Protein 2VHW (pdb70)

Foldseek 3Di:
DEEFWEADDDVLQLATQAFLVLLLVCVVVPYAYEYEQCRNVSLVQHVVSNVVSPYDYDHDPLCRLVPHQEYEGAEQDDDVCLVSQAANHEYEYAHPLLVDVPSQVSNLVRQHWYFHQQQLADPVGDRLLCLLVLLLQLLVLLVVQQVCCCVVNLAVRFHLAADPPGAHFQEEEEDLPRSRVNNQVNSVVSRHQYEYEDCDVVSVVVVCVVVVCSHHYDYDDLVVCLVSQQRGLEYEYSDDDPLAQAAQSAELVSVLSHDQRREYEFQSCLSHGNHPPGHADDPVGQWDDRNRYIYGHHPNSLSVNRNSSNCSNNVSCSVLVSLCSVPNDLVSCVVRVSRLSRTAGGRSAGADPSSCVSVVHDHDHSVVVSD/DEEFWEADDPPLQQATQAFLVLLLVCVVVPYAYEYEQPRNVSLVQHPVSNVVSPHHYDHDPLCRLVPHQEYEGAEQDDPVCLVSAAANHEYEYAHPLLVDPPSLVSNLVRQYWYFHLQQLADPVGDRLLVLLQLLLQLLLLQVVQQVCCCVVVVAPRAHQQADPPGAHFQEEEEDLPRSRVNNLVNSVVSNHQAEYEDCPVVSVVVSCVVVVCSHHYDYDDLVVVLVSQQRGLEYEYRDDDPLAQAAQSAELVSVQNHDQRREYEFQSCLSHGNHPPDHADDPVGQWDDRNRYIYGYHNRSLSVNNNSSNCSNNVSCSVVVSLCSVPNDPVSCVVRVSRLSRTAGGRSAGADPSSCVSVVHDHDHSVVVD/DEEFWEADDPPLQLATQAFLVLLLVCVVVVYAYEYEAPRNVSLVQHPVRNVVSHHDYDHDPLVRLVPHQEYTGAEQDDPVCLVSQAANHEYEYAHPLLVDPPSLVSNLVRQYWYFHLQQLADPVRDRLLCLLVLLLQLLVLLVVQQVCCCVVNLAPRAHLQADPPGAHFQEEEEDLPSSSVNNQVNSVVSNHQAEYEDQPVVSVVVVCVVVVCSHHYDYDDLVVVLVSQQRGLEYEYDDDDPPAQAAASAELVSVLSHDQRREYEFQSCLSHGNHPPDHADDPVGQWDDRNSYIYGHHPRSLSVNRNSSNCSNNVSCSVLVSLCSVPNQLVSCVVRVSSLSRTADHRNAGADPSSCVSVVHDHDHSVNVND/DEEFWEADDPPLQLATQDFLVLLLVCVVVPYAYEYEQPRNVSQPQHPVSNVVSPYDYDHDPLVRLVPHQEYEGAEQDDDVCLVSQAANHEYEYAHPLLPDPPSLVSNLVRQHWYFHQQQLADPVGDRLQCLLVLLLQLQVLLVVQQVLCCVVNVAVRAHQAADPPGAHFQEEEEDLPRSSVNNQVNSVVSRHQYEYEDCDVVSVVVVCVVVVCSHHYDYPDLVVLLVSQQRGLEYEYSDDDPLAQAAQNAELVSVLNHDQRREYEFQSVLSVTNHPPDDADDPVGQWDDRNRYIYGYHPNSLSVNNNSSNCSNNVSCSVVVSLCSVPNQPVSCVVRVSRLSRTADHRSAGADPSSCVSVVHDHDHSVVVD/DEEFWEADDPFLQLFTQDFLVLLLVCVVVPYAYEYEQPRNVSLPQHPVSNVVSHYDYDHDPLVRLVPHQEYTGEAQDDDVCLVSAAANHEYEYAHLLLQPPPSLCSNLVRQYWYFHQQQLADPVGDRLLCLLVLLLQLLLLQVVQQVLCCVVNVAVHFHLQHDPPGAHFQEEEEDLPRSSVNNLVNSVVSNHQAEYEDCPVVSVVVSCVVVVCSHHYDYDDLVVVLVSQQRGLEYEYRDDDGSAAAAQNAELVSVLSHDQRREYEFQSVSNPTNHPPDDEDDPVGQWDDRNRYIYGRHPNSSSVVRNSRNCSNCVRCSVLVSLCSNPNQLVSCLVRVSSLSRGAGGRSAGQDPNSCVSNVHDHDHSCVSNPDD/DEEFWEADDPFLQLFTQDFLVLLLVCVVVVYAYEYEQPRNVSLPQHPVNNVVSPHDYDHDPLVRLVPGQEYGYEAQDDDVCLVSQAANHEYEYAHLLLQDPPSQCSNLVRQYWYFHQQQLADPVGDRLQVQLVLLLQLLLQQVVQQVLLCVVNLAVNFHLQADPPGAHFQEEEEDLPRSSVNNLVNSVVSRHQYEYEDCDVVSVVVSCVVVVCSHHYDYDDLVVLLVSQQRGLEYEYDDDDGSAQAAQNAELVSVLSHDQRREYEFQSVSSPTNHPPDDEDHPVGQWDDRNRYIYGHHPNSSSVPNNSRNCSNCVRCSVLVSLCSNPNQLVSCLVRVSRLSRTAGGRSAGAHPNSCVSVVHDHDHSVVVNDDD

Structure (mmCIF, N/CA/C/O backbone):
data_2VHW
#
_entry.id   2VHW
#
_cell.length_a   177.028
_cell.length_b   172.015
_cell.length_c   98.556
_cell.angle_alpha   90.00
_cell.angle_beta   90.00
_cell.angle_gamma   90.00
#
_symmetry.space_group_name_H-M   'P 21 21 2'
#
loop_
_entity.id
_entity.type
_entity.pdbx_description
1 polymer 'ALANINE DEHYDROGENASE'
2 non-polymer 'MAGNESIUM ION'
3 non-polymer '1,4-DIHYDRONICOTINAMIDE ADENINE DINUCLEOTIDE'
4 water water
#
loop_
_atom_site.group_PDB
_atom_site.id
_atom_site.type_symbol
_atom_site.label_atom_id
_atom_site.label_alt_id
_atom_site.label_comp_id
_atom_site.label_asym_id
_atom_site.label_entity_id
_atom_site.label_seq_id
_atom_site.pdbx_PDB_ins_code
_atom_site.Cartn_x
_atom_site.Cartn_y
_atom_site.Cartn_z
_atom_site.occupancy
_atom_site.B_iso_or_equiv
_atom_site.auth_seq_id
_atom_site.auth_comp_id
_atom_site.auth_asym_id
_atom_site.auth_atom_id
_atom_site.pdbx_PDB_model_num
ATOM 1 N N . MET A 1 1 ? -77.528 47.678 -13.698 1.00 49.87 1 MET A N 1
ATOM 2 C CA . MET A 1 1 ? -76.744 48.527 -14.648 1.00 49.77 1 MET A CA 1
ATOM 3 C C . MET A 1 1 ? -75.429 47.871 -15.071 1.00 49.57 1 MET A C 1
ATOM 4 O O . MET A 1 1 ? -75.054 46.824 -14.547 1.00 50.14 1 MET A O 1
ATOM 9 N N . ARG A 1 2 ? -74.745 48.487 -16.031 1.00 48.99 2 ARG A N 1
ATOM 10 C CA . ARG A 1 2 ? -73.441 48.007 -16.491 1.00 48.91 2 ARG A CA 1
ATOM 11 C C . ARG A 1 2 ? -72.288 48.684 -15.709 1.00 47.53 2 ARG A C 1
ATOM 12 O O . ARG A 1 2 ? -72.128 49.902 -15.749 1.00 47.20 2 ARG A O 1
ATOM 20 N N . VAL A 1 3 ? -71.515 47.875 -14.983 1.00 46.61 3 VAL A N 1
ATOM 21 C CA . VAL A 1 3 ? -70.394 48.363 -14.181 1.00 45.69 3 VAL A CA 1
ATOM 22 C C . VAL A 1 3 ? -69.102 48.010 -14.914 1.00 45.71 3 VAL A C 1
ATOM 23 O O . VAL A 1 3 ? -68.859 46.858 -15.265 1.00 46.47 3 VAL A O 1
ATOM 27 N N . GLY A 1 4 ? -68.293 49.019 -15.171 1.00 45.73 4 GLY A N 1
ATOM 28 C CA . GLY A 1 4 ? -67.109 48.859 -15.990 1.00 45.69 4 GLY A CA 1
ATOM 29 C C . GLY A 1 4 ? -65.861 49.131 -15.191 1.00 46.10 4 GLY A C 1
ATOM 30 O O . GLY A 1 4 ? -65.811 50.051 -14.362 1.00 46.23 4 GLY A O 1
ATOM 31 N N . ILE A 1 5 ? -64.855 48.300 -15.415 1.00 46.19 5 ILE A N 1
ATOM 32 C CA . ILE A 1 5 ? -63.564 48.465 -14.760 1.00 46.16 5 ILE A CA 1
ATOM 33 C C . ILE A 1 5 ? -62.514 48.309 -15.848 1.00 46.84 5 ILE A C 1
ATOM 34 O O . ILE A 1 5 ? -62.355 47.218 -16.389 1.00 47.38 5 ILE A O 1
ATOM 39 N N . PRO A 1 6 ? -61.825 49.406 -16.205 1.00 46.99 6 PRO A N 1
ATOM 40 C CA . PRO A 1 6 ? -60.776 49.304 -17.206 1.00 46.66 6 PRO A CA 1
ATOM 41 C C . PRO A 1 6 ? -59.429 49.029 -16.529 1.00 47.04 6 PRO A C 1
ATOM 42 O O . PRO A 1 6 ? -59.319 49.144 -15.292 1.00 46.23 6 PRO A O 1
ATOM 46 N N . THR A 1 7 ? -58.421 48.672 -17.323 1.00 46.84 7 THR A N 1
ATOM 47 C CA . THR A 1 7 ? -57.049 48.493 -16.817 1.00 47.01 7 THR A CA 1
ATOM 48 C C . THR A 1 7 ? -56.462 49.841 -16.405 1.00 47.37 7 THR A C 1
ATOM 49 O O . THR A 1 7 ? -56.699 50.843 -17.070 1.00 47.45 7 THR A O 1
ATOM 53 N N . GLU A 1 8 ? -55.720 49.877 -15.299 1.00 48.50 8 GLU A N 1
ATOM 54 C CA . GLU A 1 8 ? -55.040 51.103 -14.895 1.00 48.88 8 GLU A CA 1
ATOM 55 C C . GLU A 1 8 ? -53.933 51.381 -15.912 1.00 49.87 8 GLU A C 1
ATOM 56 O O . GLU A 1 8 ? -53.300 50.450 -16.403 1.00 50.48 8 GLU A O 1
ATOM 62 N N . THR A 1 9 ? -53.753 52.648 -16.279 1.00 50.64 9 THR A N 1
ATOM 63 C CA . THR A 1 9 ? -52.868 53.025 -17.382 1.00 51.48 9 THR A CA 1
ATOM 64 C C . THR A 1 9 ? -51.654 53.837 -16.932 1.00 52.22 9 THR A C 1
ATOM 65 O O . THR A 1 9 ? -50.741 54.085 -17.734 1.00 52.65 9 THR A O 1
ATOM 69 N N . LYS A 1 10 ? -51.660 54.277 -15.678 1.00 52.43 10 LYS A N 1
ATOM 70 C CA . LYS A 1 10 ? -50.572 55.086 -15.141 1.00 53.41 10 LYS A CA 1
ATOM 71 C C . LYS A 1 10 ? -49.325 54.245 -14.888 1.00 53.81 10 LYS A C 1
ATOM 72 O O . LYS A 1 10 ? -49.421 53.095 -14.448 1.00 53.29 10 LYS A O 1
ATOM 78 N N . ASN A 1 11 ? -48.159 54.828 -15.171 1.00 54.54 11 ASN A N 1
ATOM 79 C CA . ASN A 1 11 ? -46.880 54.142 -15.006 1.00 55.13 11 ASN A CA 1
ATOM 80 C C . ASN A 1 11 ? -46.795 53.473 -13.651 1.00 55.12 11 ASN A C 1
ATOM 81 O O . ASN A 1 11 ? -47.052 54.107 -12.637 1.00 55.55 11 ASN A O 1
ATOM 86 N N . ASN A 1 12 ? -46.449 52.188 -13.656 1.00 55.28 12 ASN A N 1
ATOM 87 C CA . ASN A 1 12 ? -46.329 51.364 -12.450 1.00 54.84 12 ASN A CA 1
ATOM 88 C C . ASN A 1 12 ? -47.595 51.185 -11.610 1.00 54.50 12 ASN A C 1
ATOM 89 O O . ASN A 1 12 ? -47.519 50.701 -10.465 1.00 54.38 12 ASN A O 1
ATOM 94 N N . GLU A 1 13 ? -48.751 51.580 -12.150 1.00 53.29 13 GLU A N 1
ATOM 95 C CA . GLU A 1 13 ? -50.001 51.375 -11.415 1.00 52.28 13 GLU A CA 1
ATOM 96 C C . GLU A 1 13 ? -50.522 49.976 -11.696 1.00 52.35 13 GLU A C 1
ATOM 97 O O . GLU A 1 13 ? -51.027 49.688 -12.779 1.00 52.43 13 GLU A O 1
ATOM 103 N N . PHE A 1 14 ? -50.399 49.122 -10.695 1.00 52.11 14 PHE A N 1
ATOM 104 C CA . PHE A 1 14 ? -50.648 47.702 -10.850 1.00 52.10 14 PHE A CA 1
ATOM 105 C C . PHE A 1 14 ? -51.979 47.244 -10.271 1.00 51.04 14 PHE A C 1
ATOM 106 O O . PHE A 1 14 ? -52.378 46.092 -10.462 1.00 50.88 14 PHE A O 1
ATOM 114 N N . ARG A 1 15 ? -52.656 48.137 -9.552 1.00 50.15 15 ARG A N 1
ATOM 115 C CA . ARG A 1 15 ? -53.921 47.802 -8.916 1.00 48.93 15 ARG A CA 1
ATOM 116 C C . ARG A 1 15 ? -55.082 47.748 -9.902 1.00 48.14 15 ARG A C 1
ATOM 117 O O . ARG A 1 15 ? -54.963 48.149 -11.060 1.00 48.60 15 ARG A O 1
ATOM 125 N N . VAL A 1 16 ? -56.197 47.212 -9.431 1.00 47.22 16 VAL A N 1
ATOM 126 C CA . VAL A 1 16 ? -57.430 47.168 -10.199 1.00 45.57 16 VAL A CA 1
ATOM 127 C C . VAL A 1 16 ? -58.599 47.475 -9.259 1.00 45.48 16 VAL A C 1
ATOM 128 O O . VAL A 1 16 ? -58.531 47.173 -8.064 1.00 45.24 16 VAL A O 1
ATOM 132 N N . ALA A 1 17 ? -59.659 48.088 -9.789 1.00 45.11 17 ALA A N 1
ATOM 133 C CA . ALA A 1 17 ? -60.753 48.617 -8.955 1.00 44.52 17 ALA A CA 1
ATOM 134 C C . ALA A 1 17 ? -61.899 47.652 -8.620 1.00 44.61 17 ALA A C 1
ATOM 135 O O . ALA A 1 17 ? -62.937 48.086 -8.112 1.00 44.74 17 ALA A O 1
ATOM 137 N N . ILE A 1 18 ? -61.726 46.360 -8.904 1.00 44.14 18 ILE A N 1
ATOM 138 C CA . ILE A 1 18 ? -62.647 45.328 -8.413 1.00 44.13 18 ILE A CA 1
ATOM 139 C C . ILE A 1 18 ? -61.904 43.987 -8.275 1.00 44.63 18 ILE A C 1
ATOM 140 O O . ILE A 1 18 ? -60.916 43.748 -8.983 1.00 44.55 18 ILE A O 1
ATOM 145 N N . THR A 1 19 ? -62.363 43.129 -7.356 1.00 45.14 19 THR A N 1
ATOM 146 C CA . THR A 1 19 ? -61.892 41.741 -7.251 1.00 45.03 19 THR A CA 1
ATOM 147 C C . THR A 1 19 ? -63.011 40.772 -7.726 1.00 45.86 19 THR A C 1
ATOM 148 O O . THR A 1 19 ? -64.163 41.192 -7.894 1.00 45.45 19 THR A O 1
ATOM 152 N N . PRO A 1 20 ? -62.686 39.473 -7.964 1.00 46.06 20 PRO A N 1
ATOM 153 C CA . PRO A 1 20 ? -63.747 38.520 -8.311 1.00 46.28 20 PRO A CA 1
ATOM 154 C C . PRO A 1 20 ? -64.888 38.521 -7.298 1.00 46.47 20 PRO A C 1
ATOM 155 O O . PRO A 1 20 ? -66.047 38.387 -7.674 1.00 46.76 20 PRO A O 1
ATOM 159 N N . ALA A 1 21 ? -64.546 38.645 -6.021 1.00 46.76 21 ALA A N 1
ATOM 160 C CA . ALA A 1 21 ? -65.525 38.782 -4.949 1.00 47.17 21 ALA A CA 1
ATOM 161 C C . ALA A 1 21 ? -66.574 39.866 -5.261 1.00 47.66 21 ALA A C 1
ATOM 162 O O . ALA A 1 21 ? -67.777 39.614 -5.176 1.00 47.23 21 ALA A O 1
ATOM 164 N N . GLY A 1 22 ? -66.106 41.060 -5.641 1.00 47.86 22 GLY A N 1
ATOM 165 C CA . GLY A 1 22 ? -66.988 42.178 -5.984 1.00 47.32 22 GLY A CA 1
ATOM 166 C C . GLY A 1 22 ? -67.786 41.913 -7.246 1.00 46.96 22 GLY A C 1
ATOM 167 O O . GLY A 1 22 ? -68.961 42.270 -7.332 1.00 46.71 22 GLY A O 1
ATOM 168 N N . VAL A 1 23 ? -67.131 41.285 -8.222 1.00 46.85 23 VAL A N 1
ATOM 169 C CA . VAL A 1 23 ? -67.767 40.892 -9.477 1.00 46.43 23 VAL A CA 1
ATOM 170 C C . VAL A 1 23 ? -68.900 39.922 -9.181 1.00 46.54 23 VAL A C 1
ATOM 171 O O . VAL A 1 23 ? -69.986 40.058 -9.738 1.00 46.05 23 VAL A O 1
ATOM 175 N N . ALA A 1 24 ? -68.653 38.978 -8.275 1.00 46.14 24 ALA A N 1
ATOM 176 C CA . ALA A 1 24 ? -69.651 37.977 -7.934 1.00 46.54 24 ALA A CA 1
ATOM 177 C C . ALA A 1 24 ? -70.873 38.608 -7.270 1.00 47.08 24 ALA A C 1
ATOM 178 O O . ALA A 1 24 ? -72.003 38.196 -7.545 1.00 45.85 24 ALA A O 1
ATOM 180 N N . GLU A 1 25 ? -70.644 39.593 -6.393 1.00 47.39 25 GLU A N 1
ATOM 181 C CA . GLU A 1 25 ? -71.743 40.231 -5.663 1.00 48.49 25 GLU A CA 1
ATOM 182 C C . GLU A 1 25 ? -72.606 41.140 -6.558 1.00 48.75 25 GLU A C 1
ATOM 183 O O . GLU A 1 25 ? -73.834 41.097 -6.479 1.00 48.54 25 GLU A O 1
ATOM 189 N N . LEU A 1 26 ? -71.966 41.943 -7.405 1.00 48.94 26 LEU A N 1
ATOM 190 C CA . LEU A 1 26 ? -72.699 42.775 -8.350 1.00 49.61 26 LEU A CA 1
ATOM 191 C C . LEU A 1 26 ? -73.523 41.892 -9.270 1.00 50.02 26 LEU A C 1
ATOM 192 O O . LEU A 1 26 ? -74.690 42.179 -9.529 1.00 50.18 26 LEU A O 1
ATOM 197 N N . THR A 1 27 ? -72.896 40.819 -9.748 1.00 50.57 27 THR A N 1
ATOM 198 C CA . THR A 1 27 ? -73.541 39.851 -10.629 1.00 51.64 27 THR A CA 1
ATOM 199 C C . THR A 1 27 ? -74.767 39.224 -9.977 1.00 51.61 27 THR A C 1
ATOM 200 O O . THR A 1 27 ? -75.818 39.152 -10.599 1.00 51.32 27 THR A O 1
ATOM 204 N N . ARG A 1 28 ? -74.649 38.827 -8.712 1.00 52.02 28 ARG A N 1
ATOM 205 C CA . ARG A 1 28 ? -75.780 38.227 -7.990 1.00 52.58 28 ARG A CA 1
ATOM 206 C C . ARG A 1 28 ? -76.995 39.171 -7.833 1.00 52.14 28 ARG A C 1
ATOM 207 O O . ARG A 1 28 ? -78.124 38.707 -7.662 1.00 52.11 28 ARG A O 1
ATOM 215 N N . ARG A 1 29 ? -76.755 40.484 -7.893 1.00 51.78 29 ARG A N 1
ATOM 216 C CA . ARG A 1 29 ? -77.813 41.494 -7.758 1.00 50.84 29 ARG A CA 1
ATOM 217 C C . ARG A 1 29 ? -78.333 41.957 -9.110 1.00 50.73 29 ARG A C 1
ATOM 218 O O . ARG A 1 29 ? -79.068 42.949 -9.193 1.00 50.93 29 ARG A O 1
ATOM 226 N N . GLY A 1 30 ? -77.926 41.259 -10.168 1.00 50.42 30 GLY A N 1
ATOM 227 C CA . GLY A 1 30 ? -78.444 41.505 -11.512 1.00 49.70 30 GLY A CA 1
ATOM 228 C C . GLY A 1 30 ? -77.706 42.531 -12.355 1.00 49.55 30 GLY A C 1
ATOM 229 O O . GLY A 1 30 ? -78.218 42.938 -13.410 1.00 49.55 30 GLY A O 1
ATOM 230 N N . HIS A 1 31 ? -76.518 42.957 -11.913 1.00 48.92 31 HIS A N 1
ATOM 231 C CA . HIS A 1 31 ? -75.695 43.900 -12.689 1.00 48.72 31 HIS A CA 1
ATOM 232 C C . HIS A 1 31 ? -74.755 43.193 -13.672 1.00 49.34 31 HIS A C 1
ATOM 233 O O . HIS A 1 31 ? -74.336 42.062 -13.437 1.00 49.29 31 HIS A O 1
ATOM 240 N N . GLU A 1 32 ? -74.460 43.853 -14.790 1.00 50.38 32 GLU A N 1
ATOM 241 C CA . GLU A 1 32 ? -73.489 43.334 -15.748 1.00 51.36 32 GLU A CA 1
ATOM 242 C C . GLU A 1 32 ? -72.143 43.958 -15.418 1.00 51.61 32 GLU A C 1
ATOM 243 O O . GLU A 1 32 ? -72.040 45.171 -15.286 1.00 52.36 32 GLU A O 1
ATOM 249 N N . VAL A 1 33 ? -71.119 43.131 -15.253 1.00 51.68 33 VAL A N 1
ATOM 250 C CA . VAL A 1 33 ? -69.778 43.633 -14.990 1.00 51.18 33 VAL A CA 1
ATOM 251 C C . VAL A 1 33 ? -68.895 43.447 -16.239 1.00 51.37 33 VAL A C 1
ATOM 252 O O . VAL A 1 33 ? -68.660 42.326 -16.685 1.00 51.25 33 VAL A O 1
ATOM 256 N N . LEU A 1 34 ? -68.438 44.569 -16.799 1.00 51.05 34 LEU A N 1
ATOM 257 C CA . LEU A 1 34 ? -67.522 44.590 -17.937 1.00 51.42 34 LEU A CA 1
ATOM 258 C C . LEU A 1 34 ? -66.133 44.960 -17.456 1.00 51.16 34 LEU A C 1
ATOM 259 O O . LEU A 1 34 ? -65.943 46.021 -16.848 1.00 51.69 34 LEU A O 1
ATOM 264 N N . ILE A 1 35 ? -65.164 44.088 -17.723 1.00 51.14 35 ILE A N 1
ATOM 265 C CA . ILE A 1 35 ? -63.766 44.299 -17.302 1.00 50.26 35 ILE A CA 1
ATOM 266 C C . ILE A 1 35 ? -62.846 44.198 -18.517 1.00 50.33 35 ILE A C 1
ATOM 267 O O . ILE A 1 35 ? -62.967 43.263 -19.314 1.00 49.98 35 ILE A O 1
ATOM 272 N N . GLN A 1 36 ? -61.939 45.161 -18.665 1.00 49.80 36 GLN A N 1
ATOM 273 C CA . GLN A 1 36 ? -60.947 45.103 -19.728 1.00 49.13 36 GLN A CA 1
ATOM 274 C C . GLN A 1 36 ? -60.078 43.875 -19.501 1.00 49.10 36 GLN A C 1
ATOM 275 O O . GLN A 1 36 ? -59.718 43.579 -18.358 1.00 48.36 36 GLN A O 1
ATOM 281 N N . ALA A 1 37 ? -59.746 43.167 -20.582 1.00 48.62 37 ALA A N 1
ATOM 282 C CA . ALA A 1 37 ? -58.891 41.975 -20.503 1.00 48.49 37 ALA A CA 1
ATOM 283 C C . ALA A 1 37 ? -57.490 42.326 -20.010 1.00 48.33 37 ALA A C 1
ATOM 284 O O . ALA A 1 37 ? -56.865 43.251 -20.532 1.00 48.44 37 ALA A O 1
ATOM 286 N N . GLY A 1 38 ? -57.017 41.600 -18.990 1.00 48.56 38 GLY A N 1
ATOM 287 C CA . GLY A 1 38 ? -55.698 41.843 -18.390 1.00 48.07 38 GLY A CA 1
ATOM 288 C C . GLY A 1 38 ? -55.697 42.847 -17.246 1.00 48.38 38 GLY A C 1
ATOM 289 O O . GLY A 1 38 ? -54.650 43.106 -16.646 1.00 47.99 38 GLY A O 1
ATOM 290 N N . ALA A 1 39 ? -56.869 43.401 -16.934 1.00 48.15 39 ALA A N 1
ATOM 291 C CA . ALA A 1 39 ? -56.987 44.471 -15.939 1.00 47.89 39 ALA A CA 1
ATOM 292 C C . ALA A 1 39 ? -56.482 44.045 -14.564 1.00 47.97 39 ALA A C 1
ATOM 293 O O . ALA A 1 39 ? -55.855 44.832 -13.862 1.00 47.96 39 ALA A O 1
ATOM 295 N N . GLY A 1 40 ? -56.739 42.793 -14.205 1.00 48.03 40 GLY A N 1
ATOM 296 C CA . GLY A 1 40 ? -56.397 42.290 -12.888 1.00 47.65 40 GLY A CA 1
ATOM 297 C C . GLY A 1 40 ? -55.063 41.571 -12.800 1.00 48.07 40 GLY A C 1
ATOM 298 O O . GLY A 1 40 ? -54.659 41.148 -11.712 1.00 47.64 40 GLY A O 1
ATOM 299 N N . GLU A 1 41 ? -54.369 41.432 -13.928 1.00 47.77 41 GLU A N 1
ATOM 300 C CA . GLU A 1 41 ? -53.118 40.657 -13.969 1.00 48.20 41 GLU A CA 1
ATOM 301 C C . GLU A 1 41 ? -51.985 41.201 -13.079 1.00 47.81 41 GLU A C 1
ATOM 302 O O . GLU A 1 41 ? -51.188 40.432 -12.562 1.00 47.95 41 GLU A O 1
ATOM 308 N N . GLY A 1 42 ? -51.939 42.516 -12.882 1.00 48.03 42 GLY A N 1
ATOM 309 C CA . GLY A 1 42 ? -50.977 43.142 -11.966 1.00 48.28 42 GLY A CA 1
ATOM 310 C C . GLY A 1 42 ? -51.269 42.864 -10.497 1.00 48.41 42 GLY A C 1
ATOM 311 O O . GLY A 1 42 ? -50.387 43.008 -9.639 1.00 48.41 42 GLY A O 1
ATOM 312 N N . SER A 1 43 ? -52.502 42.465 -10.199 1.00 48.46 43 SER A N 1
ATOM 313 C CA . SER A 1 43 ? -52.889 42.120 -8.824 1.00 48.88 43 SER A CA 1
ATOM 314 C C . SER A 1 43 ? -53.074 40.612 -8.655 1.00 49.13 43 SER A C 1
ATOM 315 O O . SER A 1 43 ? -53.732 40.155 -7.719 1.00 48.01 43 SER A O 1
ATOM 318 N N . ALA A 1 44 ? -52.513 39.849 -9.600 1.00 50.05 44 ALA A N 1
ATOM 319 C CA . ALA A 1 44 ? -52.637 38.392 -9.619 1.00 51.01 44 ALA A CA 1
ATOM 320 C C . ALA A 1 44 ? -54.082 37.933 -9.821 1.00 51.42 44 ALA A C 1
ATOM 321 O O . ALA A 1 44 ? -54.458 36.833 -9.429 1.00 52.16 44 ALA A O 1
ATOM 323 N N . ILE A 1 45 ? -54.907 38.785 -10.428 1.00 52.77 45 ILE A N 1
ATOM 324 C CA . ILE A 1 45 ? -56.231 38.334 -10.811 1.00 53.33 45 ILE A CA 1
ATOM 325 C C . ILE A 1 45 ? -56.217 38.062 -12.288 1.00 53.83 45 ILE A C 1
ATOM 326 O O . ILE A 1 45 ? -56.223 38.996 -13.112 1.00 53.57 45 ILE A O 1
ATOM 331 N N . THR A 1 46 ? -56.170 36.754 -12.618 1.00 54.88 46 THR A N 1
ATOM 332 C CA . THR A 1 46 ? -56.267 36.331 -14.000 1.00 54.51 46 THR A CA 1
ATOM 333 C C . THR A 1 46 ? -57.659 36.670 -14.499 1.00 55.05 46 THR A C 1
ATOM 334 O O . THR A 1 46 ? -58.578 36.892 -13.765 1.00 54.49 46 THR A O 1
ATOM 338 N N . ASP A 1 47 ? -57.804 36.724 -15.834 1.00 54.64 47 ASP A N 1
ATOM 339 C CA . ASP A 1 47 ? -59.090 36.995 -16.552 1.00 55.24 47 ASP A CA 1
ATOM 340 C C . ASP A 1 47 ? -60.096 35.915 -16.296 1.00 55.72 47 ASP A C 1
ATOM 341 O O . ASP A 1 47 ? -61.268 36.209 -16.125 1.00 56.50 47 ASP A O 1
ATOM 346 N N . ALA A 1 48 ? -59.578 34.618 -16.160 1.00 55.74 48 ALA A N 1
ATOM 347 C CA . ALA A 1 48 ? -60.397 33.446 -15.863 1.00 55.40 48 ALA A CA 1
ATOM 348 C C . ALA A 1 48 ? -61.026 33.585 -14.477 1.00 55.03 48 ALA A C 1
ATOM 349 O O . ALA A 1 48 ? -62.196 33.238 -14.292 1.00 55.30 48 ALA A O 1
ATOM 351 N N . ASP A 1 49 ? -60.250 34.100 -13.516 1.00 54.25 49 ASP A N 1
ATOM 352 C CA . ASP A 1 49 ? -60.761 34.417 -12.181 1.00 53.69 49 ASP A CA 1
ATOM 353 C C . ASP A 1 49 ? -61.956 35.376 -12.269 1.00 52.80 49 ASP A C 1
ATOM 354 O O . ASP A 1 49 ? -63.040 35.091 -11.685 1.00 52.53 49 ASP A O 1
ATOM 359 N N . PHE A 1 50 ? -61.741 36.505 -13.001 1.00 51.81 50 PHE A N 1
ATOM 360 C CA . PHE A 1 50 ? -62.835 37.459 -13.256 1.00 51.12 50 PHE A CA 1
ATOM 361 C C . PHE A 1 50 ? -64.055 36.861 -13.979 1.00 51.33 50 PHE A C 1
ATOM 362 O O . PHE A 1 50 ? -65.198 37.115 -13.587 1.00 51.01 50 PHE A O 1
ATOM 370 N N . LYS A 1 51 ? -63.809 36.084 -15.037 1.00 51.63 51 LYS A N 1
ATOM 371 C CA . LYS A 1 51 ? -64.893 35.476 -15.822 1.00 52.14 51 LYS A CA 1
ATOM 372 C C . LYS A 1 51 ? -65.775 34.541 -14.984 1.00 52.37 51 LYS A C 1
ATOM 373 O O . LYS A 1 51 ? -67.010 34.611 -15.056 1.00 52.79 51 LYS A O 1
ATOM 379 N N . ALA A 1 52 ? -65.126 33.676 -14.205 1.00 51.91 52 ALA A N 1
ATOM 380 C CA . ALA A 1 52 ? -65.792 32.728 -13.315 1.00 52.67 52 ALA A CA 1
ATOM 381 C C . ALA A 1 52 ? -66.711 33.371 -12.276 1.00 53.08 52 ALA A C 1
ATOM 382 O O . ALA A 1 52 ? -67.678 32.746 -11.838 1.00 53.46 52 ALA A O 1
ATOM 384 N N . ALA A 1 53 ? -66.389 34.602 -11.867 1.00 53.39 53 ALA A N 1
ATOM 385 C CA . ALA A 1 53 ? -67.245 35.385 -10.972 1.00 53.48 53 ALA A CA 1
ATOM 386 C C . ALA A 1 53 ? -68.466 36.000 -11.681 1.00 53.40 53 ALA A C 1
ATOM 387 O O . ALA A 1 53 ? -69.458 36.334 -11.037 1.00 53.61 53 ALA A O 1
ATOM 389 N N . GLY A 1 54 ? -68.399 36.138 -13.003 1.00 53.62 54 GLY A N 1
ATOM 390 C CA . GLY A 1 54 ? -69.554 36.589 -13.774 1.00 53.62 54 GLY A CA 1
ATOM 391 C C . GLY A 1 54 ? -69.316 37.798 -14.658 1.00 53.78 54 GLY A C 1
ATOM 392 O O . GLY A 1 54 ? -70.256 38.346 -15.237 1.00 53.74 54 GLY A O 1
ATOM 393 N N . ALA A 1 55 ? -68.057 38.209 -14.767 1.00 54.11 55 ALA A N 1
ATOM 394 C CA . ALA A 1 55 ? -67.684 39.371 -15.569 1.00 54.48 55 ALA A CA 1
ATOM 395 C C . ALA A 1 55 ? -67.706 39.026 -17.056 1.00 54.96 55 ALA A C 1
ATOM 396 O O . ALA A 1 55 ? -67.464 37.874 -17.428 1.00 54.69 55 ALA A O 1
ATOM 398 N N . GLN A 1 56 ? -68.026 40.015 -17.893 1.00 55.44 56 GLN A N 1
ATOM 399 C CA . GLN A 1 56 ? -67.776 39.926 -19.333 1.00 56.02 56 GLN A CA 1
ATOM 400 C C . GLN A 1 56 ? -66.427 40.601 -19.569 1.00 55.65 56 GLN A C 1
ATOM 401 O O . GLN A 1 56 ? -66.219 41.747 -19.153 1.00 55.70 56 GLN A O 1
ATOM 407 N N . LEU A 1 57 ? -65.506 39.886 -20.209 1.00 55.53 57 LEU A N 1
ATOM 408 C CA . LEU A 1 57 ? -64.159 40.405 -20.462 1.00 55.45 57 LEU A CA 1
ATOM 409 C C . LEU A 1 57 ? -64.081 41.000 -21.850 1.00 55.49 57 LEU A C 1
ATOM 410 O O . LEU A 1 57 ? -64.352 40.316 -22.844 1.00 55.62 57 LEU A O 1
ATOM 415 N N . VAL A 1 58 ? -63.723 42.278 -21.923 1.00 55.16 58 VAL A N 1
ATOM 416 C CA . VAL A 1 58 ? -63.737 42.974 -23.207 1.00 54.41 58 VAL A CA 1
ATOM 417 C C . VAL A 1 58 ? -62.330 43.378 -23.642 1.00 54.05 58 VAL A C 1
ATOM 418 O O . VAL A 1 58 ? -61.461 43.653 -22.808 1.00 54.09 58 VAL A O 1
ATOM 422 N N . GLY A 1 59 ? -62.116 43.411 -24.954 1.00 53.49 59 GLY A N 1
ATOM 423 C CA . GLY A 1 59 ? -60.792 43.641 -25.516 1.00 52.83 59 GLY A CA 1
ATOM 424 C C . GLY A 1 59 ? -60.215 45.033 -25.342 1.00 52.46 59 GLY A C 1
ATOM 425 O O . GLY A 1 59 ? -58.995 45.188 -25.270 1.00 52.48 59 GLY A O 1
ATOM 426 N N . THR A 1 60 ? -61.078 46.046 -25.270 1.00 52.12 60 THR A N 1
ATOM 427 C CA . THR A 1 60 ? -60.617 47.434 -25.348 1.00 52.00 60 THR A CA 1
ATOM 428 C C . THR A 1 60 ? -61.107 48.290 -24.188 1.00 51.91 60 THR A C 1
ATOM 429 O O . THR A 1 60 ? -62.160 48.022 -23.602 1.00 51.45 60 THR A O 1
ATOM 433 N N . ALA A 1 61 ? -60.324 49.318 -23.864 1.00 51.74 61 ALA A N 1
ATOM 434 C CA . ALA A 1 61 ? -60.734 50.312 -22.888 1.00 52.03 61 ALA A CA 1
ATOM 435 C C . ALA A 1 61 ? -61.928 51.094 -23.424 1.00 52.09 61 ALA A C 1
ATOM 436 O O . ALA A 1 61 ? -62.868 51.368 -22.679 1.00 52.31 61 ALA A O 1
ATOM 438 N N . ASP A 1 62 ? -61.891 51.417 -24.722 1.00 52.61 62 ASP A N 1
ATOM 439 C CA . ASP A 1 62 ? -62.954 52.171 -25.382 1.00 52.78 62 ASP A CA 1
ATOM 440 C C . ASP A 1 62 ? -64.351 51.594 -25.125 1.00 52.57 62 ASP A C 1
ATOM 441 O O . ASP A 1 62 ? -65.271 52.339 -24.783 1.00 52.37 62 ASP A O 1
ATOM 446 N N . GLN A 1 63 ? -64.499 50.274 -25.262 1.00 52.43 63 GLN A N 1
ATOM 447 C CA . GLN A 1 63 ? -65.783 49.606 -25.001 1.00 52.51 63 GLN A CA 1
ATOM 448 C C . GLN A 1 63 ? -66.187 49.587 -23.519 1.00 51.35 63 GLN A C 1
ATOM 449 O O . GLN A 1 63 ? -67.371 49.719 -23.203 1.00 51.26 63 GLN A O 1
ATOM 455 N N . VAL A 1 64 ? -65.221 49.422 -22.618 1.00 50.27 64 VAL A N 1
ATOM 456 C CA . VAL A 1 64 ? -65.515 49.471 -21.177 1.00 49.09 64 VAL A CA 1
ATOM 457 C C . VAL A 1 64 ? -66.106 50.848 -20.839 1.00 48.68 64 VAL A C 1
ATOM 458 O O . VAL A 1 64 ? -67.216 50.943 -20.299 1.00 47.97 64 VAL A O 1
ATOM 462 N N . TRP A 1 65 ? -65.380 51.900 -21.212 1.00 48.06 65 TRP A N 1
ATOM 463 C CA . TRP A 1 65 ? -65.834 53.285 -21.024 1.00 48.15 65 TRP A CA 1
ATOM 464 C C . TRP A 1 65 ? -67.152 53.621 -21.732 1.00 47.89 65 TRP A C 1
ATOM 465 O O . TRP A 1 65 ? -67.993 54.316 -21.170 1.00 47.42 65 TRP A O 1
ATOM 476 N N . ALA A 1 66 ? -67.317 53.153 -22.971 1.00 48.02 66 ALA A N 1
ATOM 477 C CA . ALA A 1 66 ? -68.504 53.466 -23.767 1.00 48.35 66 ALA A CA 1
ATOM 478 C C . ALA A 1 66 ? -69.774 52.814 -23.234 1.00 48.78 66 ALA A C 1
ATOM 479 O O . ALA A 1 66 ? -70.868 53.382 -23.364 1.00 48.98 66 ALA A O 1
ATOM 481 N N . ASP A 1 67 ? -69.629 51.622 -22.663 1.00 48.63 67 ASP A N 1
ATOM 482 C CA . ASP A 1 67 ? -70.782 50.810 -22.279 1.00 49.27 67 ASP A CA 1
ATOM 483 C C . ASP A 1 67 ? -71.119 50.840 -20.779 1.00 48.81 67 ASP A C 1
ATOM 484 O O . ASP A 1 67 ? -72.166 50.340 -20.375 1.00 49.59 67 ASP A O 1
ATOM 489 N N . ALA A 1 68 ? -70.256 51.410 -19.947 1.00 48.07 68 ALA A N 1
ATOM 490 C CA . ALA A 1 68 ? -70.480 51.338 -18.498 1.00 46.98 68 ALA A CA 1
ATOM 491 C C . ALA A 1 68 ? -71.345 52.507 -18.042 1.00 46.53 68 ALA A C 1
ATOM 492 O O . ALA A 1 68 ? -71.172 53.632 -18.515 1.00 46.82 68 ALA A O 1
ATOM 494 N N . ASP A 1 69 ? -72.310 52.232 -17.170 1.00 45.63 69 ASP A N 1
ATOM 495 C CA . ASP A 1 69 ? -73.079 53.292 -16.514 1.00 45.10 69 ASP A CA 1
ATOM 496 C C . ASP A 1 69 ? -72.302 53.751 -15.294 1.00 44.66 69 ASP A C 1
ATOM 497 O O . ASP A 1 69 ? -72.392 54.905 -14.890 1.00 44.27 69 ASP A O 1
ATOM 502 N N . LEU A 1 70 ? -71.544 52.820 -14.715 1.00 44.35 70 LEU A N 1
ATOM 503 C CA . LEU A 1 70 ? -70.708 53.088 -13.550 1.00 44.61 70 LEU A CA 1
ATOM 504 C C . LEU A 1 70 ? -69.291 52.650 -13.869 1.00 44.99 70 LEU A C 1
ATOM 505 O O . LEU A 1 70 ? -69.050 51.476 -14.161 1.00 45.12 70 LEU A O 1
ATOM 510 N N . LEU A 1 71 ? -68.361 53.602 -13.822 1.00 44.86 71 LEU A N 1
ATOM 511 C CA . LEU A 1 71 ? -66.983 53.324 -14.164 1.00 44.52 71 LEU A CA 1
ATOM 512 C C . LEU A 1 71 ? -66.110 53.396 -12.918 1.00 43.80 71 LEU A C 1
ATOM 513 O O . LEU A 1 71 ? -65.969 54.463 -12.304 1.00 43.57 71 LEU A O 1
ATOM 518 N N . LEU A 1 72 ? -65.526 52.257 -12.559 1.00 43.20 72 LEU A N 1
ATOM 519 C CA . LEU A 1 72 ? -64.647 52.164 -11.383 1.00 43.29 72 LEU A CA 1
ATOM 520 C C . LEU A 1 72 ? -63.178 52.141 -11.762 1.00 44.04 72 LEU A C 1
ATOM 521 O O . LEU A 1 72 ? -62.771 51.429 -12.676 1.00 43.43 72 LEU A O 1
ATOM 526 N N . LYS A 1 73 ? -62.385 52.938 -11.050 1.00 44.48 73 LYS A N 1
ATOM 527 C CA . LYS A 1 73 ? -60.957 53.020 -11.285 1.00 45.53 73 LYS A CA 1
ATOM 528 C C . LYS A 1 73 ? -60.235 53.153 -9.943 1.00 45.81 73 LYS A C 1
ATOM 529 O O . LYS A 1 73 ? -60.871 53.319 -8.896 1.00 46.06 73 LYS A O 1
ATOM 535 N N . VAL A 1 74 ? -58.910 53.061 -9.969 1.00 46.13 74 VAL A N 1
ATOM 536 C CA . VAL A 1 74 ? -58.111 53.314 -8.789 1.00 45.98 74 VAL A CA 1
ATOM 537 C C . VAL A 1 74 ? -57.551 54.728 -8.794 1.00 46.41 74 VAL A C 1
ATOM 538 O O . VAL A 1 74 ? -57.621 55.437 -7.781 1.00 47.26 74 VAL A O 1
ATOM 542 N N . LYS A 1 75 ? -56.969 55.127 -9.919 1.00 46.51 75 LYS A N 1
ATOM 543 C CA . LYS A 1 75 ? -56.381 56.450 -10.049 1.00 47.43 75 LYS A CA 1
ATOM 544 C C . LYS A 1 75 ? -57.240 57.348 -10.933 1.00 47.22 75 LYS A C 1
ATOM 545 O O . LYS A 1 75 ? -58.197 56.899 -11.573 1.00 46.55 75 LYS A O 1
ATOM 551 N N . GLU A 1 76 ? -56.873 58.623 -10.973 1.00 47.67 76 GLU A N 1
ATOM 552 C CA . GLU A 1 76 ? -57.589 59.605 -11.784 1.00 48.18 76 GLU A CA 1
ATOM 553 C C . GLU A 1 76 ? -57.399 59.322 -13.279 1.00 48.12 76 GLU A C 1
ATOM 554 O O . GLU A 1 76 ? -56.375 58.741 -13.681 1.00 47.85 76 GLU A O 1
ATOM 560 N N . PRO A 1 77 ? -58.391 59.703 -14.111 1.00 48.29 77 PRO A N 1
ATOM 561 C CA . PRO A 1 77 ? -58.169 59.616 -15.544 1.00 48.57 77 PRO A CA 1
ATOM 562 C C . PRO A 1 77 ? -56.983 60.489 -15.946 1.00 49.11 77 PRO A C 1
ATOM 563 O O . PRO A 1 77 ? -56.760 61.553 -15.354 1.00 49.16 77 PRO A O 1
ATOM 567 N N . ILE A 1 78 ? -56.191 60.008 -16.893 1.00 49.49 78 ILE A N 1
ATOM 568 C CA . ILE A 1 78 ? -55.073 60.790 -17.421 1.00 50.01 78 ILE A CA 1
ATOM 569 C C . ILE A 1 78 ? -55.363 61.202 -18.867 1.00 49.77 78 ILE A C 1
ATOM 570 O O . ILE A 1 78 ? -56.408 60.848 -19.406 1.00 49.51 78 ILE A O 1
ATOM 575 N N . ALA A 1 79 ? -54.454 61.959 -19.481 1.00 50.17 79 ALA A N 1
ATOM 576 C CA . ALA A 1 79 ? -54.697 62.557 -20.809 1.00 50.29 79 ALA A CA 1
ATOM 577 C C . ALA A 1 79 ? -55.291 61.609 -21.853 1.00 50.52 79 ALA A C 1
ATOM 578 O O . ALA A 1 79 ? -56.319 61.927 -22.461 1.00 50.53 79 ALA A O 1
ATOM 580 N N . ALA A 1 80 ? -54.662 60.445 -22.040 1.00 50.88 80 ALA A N 1
ATOM 581 C CA . ALA A 1 80 ? -55.125 59.441 -23.019 1.00 51.01 80 ALA A CA 1
ATOM 582 C C . ALA A 1 80 ? -56.550 58.913 -22.761 1.00 51.12 80 ALA A C 1
ATOM 583 O O . ALA A 1 80 ? -57.134 58.218 -23.608 1.00 51.53 80 ALA A O 1
ATOM 585 N N . GLU A 1 81 ? -57.105 59.272 -21.606 1.00 50.55 81 GLU A N 1
ATOM 586 C CA . GLU A 1 81 ? -58.428 58.826 -21.200 1.00 50.09 81 GLU A CA 1
ATOM 587 C C . GLU A 1 81 ? -59.473 59.938 -21.247 1.00 50.06 81 GLU A C 1
ATOM 588 O O . GLU A 1 81 ? -60.664 59.660 -21.187 1.00 50.15 81 GLU A O 1
ATOM 594 N N . TYR A 1 82 ? -59.037 61.193 -21.340 1.00 49.95 82 TYR A N 1
ATOM 595 C CA . TYR A 1 82 ? -59.966 62.321 -21.252 1.00 49.78 82 TYR A CA 1
ATOM 596 C C . TYR A 1 82 ? -61.074 62.233 -22.282 1.00 50.06 82 TYR A C 1
ATOM 597 O O . TYR A 1 82 ? -62.200 62.646 -22.016 1.00 50.12 82 TYR A O 1
ATOM 606 N N . GLY A 1 83 ? -60.745 61.703 -23.460 1.00 50.43 83 GLY A N 1
ATOM 607 C CA . GLY A 1 83 ? -61.707 61.563 -24.542 1.00 50.96 83 GLY A CA 1
ATOM 608 C C . GLY A 1 83 ? -62.723 60.468 -24.284 1.00 51.22 83 GLY A C 1
ATOM 609 O O . GLY A 1 83 ? -63.730 60.375 -24.993 1.00 51.67 83 GLY A O 1
ATOM 610 N N . ARG A 1 84 ? -62.454 59.629 -23.285 1.00 51.26 84 ARG A N 1
ATOM 611 C CA . ARG A 1 84 ? -63.344 58.518 -22.940 1.00 51.60 84 ARG A CA 1
ATOM 612 C C . ARG A 1 84 ? -64.393 58.945 -21.920 1.00 51.33 84 ARG A C 1
ATOM 613 O O . ARG A 1 84 ? -65.422 58.285 -21.777 1.00 51.25 84 ARG A O 1
ATOM 621 N N . LEU A 1 85 ? -64.141 60.071 -21.244 1.00 50.92 85 LEU A N 1
ATOM 622 C CA . LEU A 1 85 ? -65.078 60.630 -20.259 1.00 50.73 85 LEU A CA 1
ATOM 623 C C . LEU A 1 85 ? -66.403 60.988 -20.906 1.00 50.73 85 LEU A C 1
ATOM 624 O O . LEU A 1 85 ? -66.425 61.570 -21.979 1.00 51.10 85 LEU A O 1
ATOM 629 N N . ARG A 1 86 ? -67.513 60.654 -20.261 1.00 50.73 86 ARG A N 1
ATOM 630 C CA . ARG A 1 86 ? -68.816 60.950 -20.868 1.00 50.96 86 ARG A CA 1
ATOM 631 C C . ARG A 1 86 ? -69.921 61.347 -19.907 1.00 50.59 86 ARG A C 1
ATOM 632 O O . ARG A 1 86 ? -69.981 60.886 -18.764 1.00 50.51 86 ARG A O 1
ATOM 640 N N . HIS A 1 87 ? -70.778 62.229 -20.402 1.00 50.34 87 HIS A N 1
ATOM 641 C CA . HIS A 1 87 ? -71.986 62.642 -19.721 1.00 50.47 87 HIS A CA 1
ATOM 642 C C . HIS A 1 87 ? -72.916 61.443 -19.513 1.00 49.72 87 HIS A C 1
ATOM 643 O O . HIS A 1 87 ? -73.107 60.632 -20.425 1.00 50.06 87 HIS A O 1
ATOM 650 N N . GLY A 1 88 ? -73.503 61.331 -18.324 1.00 49.01 88 GLY A N 1
ATOM 651 C CA . GLY A 1 88 ? -74.444 60.247 -18.054 1.00 47.93 88 GLY A CA 1
ATOM 652 C C . GLY A 1 88 ? -73.771 58.956 -17.627 1.00 47.52 88 GLY A C 1
ATOM 653 O O . GLY A 1 88 ? -74.409 57.906 -17.536 1.00 48.10 88 GLY A O 1
ATOM 654 N N . GLN A 1 89 ? -72.470 59.021 -17.405 1.00 46.96 89 GLN A N 1
ATOM 655 C CA . GLN A 1 89 ? -71.735 57.947 -16.748 1.00 45.96 89 GLN A CA 1
ATOM 656 C C . GLN A 1 89 ? -71.342 58.467 -15.362 1.00 44.99 89 GLN A C 1
ATOM 657 O O . GLN A 1 89 ? -71.135 59.671 -15.197 1.00 44.59 89 GLN A O 1
ATOM 663 N N . ILE A 1 90 ? -71.285 57.566 -14.372 1.00 44.00 90 ILE A N 1
ATOM 664 C CA . ILE A 1 90 ? -70.730 57.861 -13.036 1.00 43.35 90 ILE A CA 1
ATOM 665 C C . ILE A 1 90 ? -69.297 57.338 -12.968 1.00 42.99 90 ILE A C 1
ATOM 666 O O . ILE A 1 90 ? -69.071 56.147 -13.185 1.00 43.46 90 ILE A O 1
ATOM 671 N N . LEU A 1 91 ? -68.340 58.222 -12.668 1.00 42.08 91 LEU A N 1
ATOM 672 C CA . LEU A 1 91 ? -66.951 57.834 -12.451 1.00 42.17 91 LEU A CA 1
ATOM 673 C C . LEU A 1 91 ? -66.656 57.833 -10.948 1.00 42.31 91 LEU A C 1
ATOM 674 O O . LEU A 1 91 ? -66.900 58.823 -10.257 1.00 42.97 91 LEU A O 1
ATOM 679 N N . PHE A 1 92 ? -66.134 56.714 -10.453 1.00 42.56 92 PHE A N 1
ATOM 680 C CA . PHE A 1 92 ? -65.863 56.519 -9.025 1.00 41.74 92 PHE A CA 1
ATOM 681 C C . PHE A 1 92 ? -64.406 56.069 -8.904 1.00 42.32 92 PHE A C 1
ATOM 682 O O . PHE A 1 92 ? -64.061 54.951 -9.330 1.00 42.14 92 PHE A O 1
ATOM 690 N N . THR A 1 93 ? -63.554 56.936 -8.339 1.00 42.01 93 THR A N 1
ATOM 691 C CA . THR A 1 93 ? -62.102 56.724 -8.318 1.00 42.71 93 THR A CA 1
ATOM 692 C C . THR A 1 93 ? -61.384 57.734 -7.397 1.00 42.83 93 THR A C 1
ATOM 693 O O . THR A 1 93 ? -62.025 58.661 -6.888 1.00 42.70 93 THR A O 1
ATOM 697 N N . PHE A 1 94 ? -60.087 57.536 -7.145 1.00 42.87 94 PHE A N 1
ATOM 698 C CA . PHE A 1 94 ? -59.286 58.585 -6.460 1.00 43.41 94 PHE A CA 1
ATOM 699 C C . PHE A 1 94 ? -59.099 59.704 -7.466 1.00 44.23 94 PHE A C 1
ATOM 700 O O . PHE A 1 94 ? -58.631 59.466 -8.574 1.00 44.83 94 PHE A O 1
ATOM 708 N N . LEU A 1 95 ? -59.498 60.915 -7.112 1.00 44.81 95 LEU A N 1
ATOM 709 C CA . LEU A 1 95 ? -59.495 61.983 -8.104 1.00 45.81 95 LEU A CA 1
ATOM 710 C C . LEU A 1 95 ? -58.406 63.026 -7.920 1.00 46.75 95 LEU A C 1
ATOM 711 O O . LEU A 1 95 ? -57.788 63.444 -8.909 1.00 47.04 95 LEU A O 1
ATOM 716 N N . HIS A 1 96 ? -58.192 63.457 -6.675 1.00 47.62 96 HIS A N 1
ATOM 717 C CA . HIS A 1 96 ? -57.226 64.518 -6.335 1.00 49.05 96 HIS A CA 1
ATOM 718 C C . HIS A 1 96 ? -57.319 65.739 -7.270 1.00 49.18 96 HIS A C 1
ATOM 719 O O . HIS A 1 96 ? -56.306 66.214 -7.840 1.00 48.86 96 HIS A O 1
ATOM 726 N N . LEU A 1 97 ? -58.548 66.246 -7.395 1.00 49.10 97 LEU A N 1
ATOM 727 C CA . LEU A 1 97 ? -58.879 67.325 -8.332 1.00 49.16 97 LEU A CA 1
ATOM 728 C C . LEU A 1 97 ? -58.118 68.639 -8.119 1.00 49.82 97 LEU A C 1
ATOM 729 O O . LEU A 1 97 ? -57.745 69.299 -9.088 1.00 49.41 97 LEU A O 1
ATOM 734 N N . ALA A 1 98 ? -57.891 69.013 -6.860 1.00 50.11 98 ALA A N 1
ATOM 735 C CA . ALA A 1 98 ? -57.169 70.245 -6.550 1.00 50.82 98 ALA A CA 1
ATOM 736 C C . ALA A 1 98 ? -55.720 70.204 -7.055 1.00 51.01 98 ALA A C 1
ATOM 737 O O . ALA A 1 98 ? -55.105 71.250 -7.274 1.00 51.05 98 ALA A O 1
ATOM 739 N N . ALA A 1 99 ? -55.208 68.988 -7.264 1.00 51.16 99 ALA A N 1
ATOM 740 C CA . ALA A 1 99 ? -53.848 68.751 -7.751 1.00 51.06 99 ALA A CA 1
ATOM 741 C C . ALA A 1 99 ? -53.699 68.872 -9.273 1.00 50.91 99 ALA A C 1
ATOM 742 O O . ALA A 1 99 ? -52.572 68.905 -9.787 1.00 51.06 99 ALA A O 1
ATOM 744 N N . SER A 1 100 ? -54.821 68.943 -9.989 1.00 50.39 100 SER A N 1
ATOM 745 C CA . SER A 1 100 ? -54.795 68.959 -11.447 1.00 49.92 100 SER A CA 1
ATOM 746 C C . SER A 1 100 ? -55.929 69.779 -12.054 1.00 49.39 100 SER A C 1
ATOM 747 O O . SER A 1 100 ? -57.077 69.337 -12.070 1.00 49.01 100 SER A O 1
ATOM 750 N N . ARG A 1 101 ? -55.624 70.968 -12.570 1.00 48.38 101 ARG A N 1
ATOM 751 C CA . ARG A 1 101 ? -56.658 71.687 -13.315 1.00 47.93 101 ARG A CA 1
ATOM 752 C C . ARG A 1 101 ? -57.009 70.952 -14.611 1.00 47.35 101 ARG A C 1
ATOM 753 O O . ARG A 1 101 ? -58.130 71.052 -15.085 1.00 47.37 101 ARG A O 1
ATOM 761 N N . ALA A 1 102 ? -56.046 70.220 -15.175 1.00 47.39 102 ALA A N 1
ATOM 762 C CA . ALA A 1 102 ? -56.271 69.426 -16.392 1.00 47.32 102 ALA A CA 1
ATOM 763 C C . ALA A 1 102 ? -57.310 68.322 -16.179 1.00 47.16 102 ALA A C 1
ATOM 764 O O . ALA A 1 102 ? -58.258 68.194 -16.956 1.00 47.41 102 ALA A O 1
ATOM 766 N N . CYS A 1 103 ? -57.140 67.527 -15.126 1.00 47.17 103 CYS A N 1
ATOM 767 C CA . CYS A 1 103 ? -58.167 66.532 -14.771 1.00 46.79 103 CYS A CA 1
ATOM 768 C C . CYS A 1 103 ? -59.531 67.174 -14.486 1.00 46.15 103 CYS A C 1
ATOM 769 O O . CYS A 1 103 ? -60.539 66.761 -15.051 1.00 45.99 103 CYS A O 1
ATOM 772 N N . THR A 1 104 ? -59.565 68.181 -13.613 1.00 46.25 104 THR A N 1
ATOM 773 C CA . THR A 1 104 ? -60.820 68.869 -13.284 1.00 45.79 104 THR A CA 1
ATOM 774 C C . THR A 1 104 ? -61.534 69.384 -14.542 1.00 46.24 104 THR A C 1
ATOM 775 O O . THR A 1 104 ? -62.727 69.119 -14.733 1.00 46.62 104 THR A O 1
ATOM 779 N N . ASP A 1 105 ? -60.807 70.101 -15.404 1.00 46.68 105 ASP A N 1
ATOM 780 C CA . ASP A 1 105 ? -61.427 70.689 -16.589 1.00 46.71 105 ASP A CA 1
ATOM 781 C C . ASP A 1 105 ? -61.948 69.640 -17.557 1.00 46.00 105 ASP A C 1
ATOM 782 O O . ASP A 1 105 ? -62.998 69.840 -18.145 1.00 46.10 105 ASP A O 1
ATOM 787 N N . ALA A 1 106 ? -61.220 68.535 -17.717 1.00 45.90 106 ALA A N 1
ATOM 788 C CA . ALA A 1 106 ? -61.669 67.430 -18.561 1.00 45.80 106 ALA A CA 1
ATOM 789 C C . ALA A 1 106 ? -62.937 66.803 -17.999 1.00 46.13 106 ALA A C 1
ATOM 790 O O . ALA A 1 106 ? -63.834 66.454 -18.749 1.00 46.30 106 ALA A O 1
ATOM 792 N N . LEU A 1 107 ? -63.006 66.655 -16.675 1.00 46.30 107 LEU A N 1
ATOM 793 C CA . LEU A 1 107 ? -64.218 66.146 -16.043 1.00 45.75 107 LEU A CA 1
ATOM 794 C C . LEU A 1 107 ? -65.379 67.107 -16.264 1.00 45.78 107 LEU A C 1
ATOM 795 O O . LEU A 1 107 ? -66.435 66.696 -16.739 1.00 46.16 107 LEU A O 1
ATOM 800 N N . LEU A 1 108 ? -65.172 68.384 -15.951 1.00 46.05 108 LEU A N 1
ATOM 801 C CA . LEU A 1 108 ? -66.187 69.426 -16.203 1.00 46.41 108 LEU A CA 1
ATOM 802 C C . LEU A 1 108 ? -66.642 69.529 -17.666 1.00 46.38 108 LEU A C 1
ATOM 803 O O . LEU A 1 108 ? -67.848 69.532 -17.949 1.00 46.75 108 LEU A O 1
ATOM 808 N N . ASP A 1 109 ? -65.687 69.590 -18.588 1.00 46.04 109 ASP A N 1
ATOM 809 C CA . ASP A 1 109 ? -66.000 69.735 -20.014 1.00 46.00 109 ASP A CA 1
ATOM 810 C C . ASP A 1 109 ? -66.827 68.560 -20.511 1.00 45.85 109 ASP A C 1
ATOM 811 O O . ASP A 1 109 ? -67.736 68.738 -21.326 1.00 45.82 109 ASP A O 1
ATOM 816 N N . SER A 1 110 ? -66.537 67.374 -19.979 1.00 46.07 110 SER A N 1
ATOM 817 C CA . SER A 1 110 ? -67.227 66.131 -20.383 1.00 45.86 110 SER A CA 1
ATOM 818 C C . SER A 1 110 ? -68.684 66.038 -19.928 1.00 45.95 110 SER A C 1
ATOM 819 O O . SER A 1 110 ? -69.488 65.301 -20.520 1.00 46.26 110 SER A O 1
ATOM 822 N N . GLY A 1 111 ? -69.031 66.777 -18.882 1.00 45.85 111 GLY A N 1
ATOM 823 C CA . GLY A 1 111 ? -70.381 66.692 -18.319 1.00 45.61 111 GLY A CA 1
ATOM 824 C C . GLY A 1 111 ? -70.587 65.483 -17.415 1.00 46.02 111 GLY A C 1
ATOM 825 O O . GLY A 1 111 ? -71.701 65.249 -16.930 1.00 46.24 111 GLY A O 1
ATOM 826 N N . THR A 1 112 ? -69.523 64.721 -17.170 1.00 45.63 112 THR A N 1
ATOM 827 C CA . THR A 1 112 ? -69.642 63.460 -16.418 1.00 45.62 112 THR A CA 1
ATOM 828 C C . THR A 1 112 ? -69.972 63.667 -14.930 1.00 45.49 112 THR A C 1
ATOM 829 O O . THR A 1 112 ? -69.764 64.761 -14.389 1.00 45.39 112 THR A O 1
ATOM 833 N N . THR A 1 113 ? -70.479 62.617 -14.278 1.00 45.15 113 THR A N 1
ATOM 834 C CA . THR A 1 113 ? -70.746 62.648 -12.844 1.00 45.01 113 THR A CA 1
ATOM 835 C C . THR A 1 113 ? -69.599 61.920 -12.141 1.00 44.97 113 THR A C 1
ATOM 836 O O . THR A 1 113 ? -69.336 60.770 -12.444 1.00 44.84 113 THR A O 1
ATOM 840 N N . SER A 1 114 ? -68.893 62.594 -11.234 1.00 43.99 114 SER A N 1
ATOM 841 C CA . SER A 1 114 ? -67.719 61.984 -10.629 1.00 43.78 114 SER A CA 1
ATOM 842 C C . SER A 1 114 ? -67.769 62.072 -9.119 1.00 43.35 114 SER A C 1
ATOM 843 O O . SER A 1 114 ? -68.304 63.040 -8.563 1.00 44.03 114 SER A O 1
ATOM 846 N N . ILE A 1 115 ? -67.248 61.028 -8.474 1.00 42.73 115 ILE A N 1
ATOM 847 C CA . ILE A 1 115 ? -67.249 60.907 -7.037 1.00 41.82 115 ILE A CA 1
ATOM 848 C C . ILE A 1 115 ? -65.846 60.459 -6.657 1.00 42.31 115 ILE A C 1
ATOM 849 O O . ILE A 1 115 ? -65.336 59.489 -7.210 1.00 42.48 115 ILE A O 1
ATOM 854 N N . ALA A 1 116 ? -65.212 61.181 -5.727 1.00 42.14 116 ALA A N 1
ATOM 855 C CA . ALA A 1 116 ? -63.843 60.908 -5.333 1.00 42.71 116 ALA A CA 1
ATOM 856 C C . ALA A 1 116 ? -63.803 59.978 -4.121 1.00 43.16 116 ALA A C 1
ATOM 857 O O . ALA A 1 116 ? -64.414 60.280 -3.100 1.00 44.15 116 ALA A O 1
ATOM 859 N N . TYR A 1 117 ? -63.049 58.884 -4.209 1.00 43.11 117 TYR A N 1
ATOM 860 C CA . TYR A 1 117 ? -62.865 57.991 -3.068 1.00 43.13 117 TYR A CA 1
ATOM 861 C C . TYR A 1 117 ? -62.397 58.759 -1.834 1.00 43.78 117 TYR A C 1
ATOM 862 O O . TYR A 1 117 ? -62.899 58.536 -0.731 1.00 43.99 117 TYR A O 1
ATOM 871 N N . GLU A 1 118 ? -61.405 59.639 -2.024 1.00 43.26 118 GLU A N 1
ATOM 872 C CA . GLU A 1 118 ? -60.665 60.202 -0.905 1.00 43.43 118 GLU A CA 1
ATOM 873 C C . GLU A 1 118 ? -61.478 61.235 -0.095 1.00 42.99 118 GLU A C 1
ATOM 874 O O . GLU A 1 118 ? -61.063 61.608 1.006 1.00 43.14 118 GLU A O 1
ATOM 880 N N . THR A 1 119 ? -62.625 61.676 -0.627 1.00 42.51 119 THR A N 1
ATOM 881 C CA . THR A 1 119 ? -63.491 62.633 0.086 1.00 42.25 119 THR A CA 1
ATOM 882 C C . THR A 1 119 ? -64.805 62.054 0.603 1.00 41.60 119 THR A C 1
ATOM 883 O O . THR A 1 119 ? -65.577 62.739 1.286 1.00 40.90 119 THR A O 1
ATOM 887 N N . VAL A 1 120 ? -65.038 60.782 0.315 1.00 41.03 120 VAL A N 1
ATOM 888 C CA . VAL A 1 120 ? -66.038 60.016 1.052 1.00 40.82 120 VAL A CA 1
ATOM 889 C C . VAL A 1 120 ? -65.677 60.034 2.547 1.00 41.32 120 VAL A C 1
ATOM 890 O O . VAL A 1 120 ? -64.582 59.632 2.946 1.00 41.13 120 VAL A O 1
ATOM 894 N N . GLN A 1 121 ? -66.589 60.553 3.364 1.00 42.33 121 GLN A N 1
ATOM 895 C CA . GLN A 1 121 ? -66.255 60.876 4.748 1.00 43.52 121 GLN A CA 1
ATOM 896 C C . GLN A 1 121 ? -67.444 60.654 5.655 1.00 44.74 121 GLN A C 1
ATOM 897 O O . GLN A 1 121 ? -68.507 61.206 5.417 1.00 44.36 121 GLN A O 1
ATOM 903 N N . THR A 1 122 ? -67.259 59.845 6.693 1.00 45.64 122 THR A N 1
ATOM 904 C CA . THR A 1 122 ? -68.318 59.586 7.661 1.00 46.20 122 THR A CA 1
ATOM 905 C C . THR A 1 122 ? -68.380 60.683 8.718 1.00 47.49 122 THR A C 1
ATOM 906 O O . THR A 1 122 ? -67.514 61.557 8.770 1.00 47.84 122 THR A O 1
ATOM 910 N N . ALA A 1 123 ? -69.408 60.632 9.558 1.00 20.00 123 ALA A N 1
ATOM 911 C CA . ALA A 1 123 ? -69.778 61.773 10.387 1.00 20.00 123 ALA A CA 1
ATOM 912 C C . ALA A 1 123 ? -68.730 62.037 11.462 1.00 20.00 123 ALA A C 1
ATOM 913 O O . ALA A 1 123 ? -68.566 63.168 11.918 1.00 49.91 123 ALA A O 1
ATOM 915 N N . ASP A 1 124 ? -68.022 60.986 11.862 1.00 49.53 124 ASP A N 1
ATOM 916 C CA . ASP A 1 124 ? -66.941 61.114 12.832 1.00 49.65 124 ASP A CA 1
ATOM 917 C C . ASP A 1 124 ? -65.691 61.707 12.190 1.00 49.01 124 ASP A C 1
ATOM 918 O O . ASP A 1 124 ? -64.682 61.926 12.860 1.00 49.44 124 ASP A O 1
ATOM 923 N N . GLY A 1 125 ? -65.766 61.963 10.888 1.00 47.74 125 GLY A N 1
ATOM 924 C CA . GLY A 1 125 ? -64.726 62.701 10.196 1.00 46.03 125 GLY A CA 1
ATOM 925 C C . GLY A 1 125 ? -63.756 61.792 9.467 1.00 45.20 125 GLY A C 1
ATOM 926 O O . GLY A 1 125 ? -62.886 62.259 8.732 1.00 44.99 125 GLY A O 1
ATOM 927 N N . ALA A 1 126 ? -63.908 60.488 9.671 1.00 43.95 126 ALA A N 1
ATOM 928 C CA . ALA A 1 126 ? -63.004 59.498 9.059 1.00 43.31 126 ALA A CA 1
ATOM 929 C C . ALA A 1 126 ? -63.226 59.380 7.569 1.00 42.41 126 ALA A C 1
ATOM 930 O O . ALA A 1 126 ? -64.309 59.672 7.078 1.00 42.09 126 ALA A O 1
ATOM 932 N N . LEU A 1 127 ? -62.170 58.967 6.872 1.00 41.66 127 LEU A N 1
ATOM 933 C CA . LEU A 1 127 ? -62.179 58.771 5.435 1.00 41.49 127 LEU A CA 1
ATOM 934 C C . LEU A 1 127 ? -62.009 57.281 5.147 1.00 41.01 127 LEU A C 1
ATOM 935 O O . LEU A 1 127 ? -60.889 56.825 4.966 1.00 40.82 127 LEU A O 1
ATOM 940 N N . PRO A 1 128 ? -63.120 56.526 5.105 1.00 41.06 128 PRO A N 1
ATOM 941 C CA . PRO A 1 128 ? -63.085 55.048 5.032 1.00 41.52 128 PRO A CA 1
ATOM 942 C C . PRO A 1 128 ? -62.441 54.461 3.777 1.00 41.49 128 PRO A C 1
ATOM 943 O O . PRO A 1 128 ? -62.026 53.293 3.775 1.00 41.11 128 PRO A O 1
ATOM 947 N N . LEU A 1 129 ? -62.336 55.251 2.719 1.00 41.65 129 LEU A N 1
ATOM 948 C CA . LEU A 1 129 ? -61.711 54.736 1.498 1.00 41.15 129 LEU A CA 1
ATOM 949 C C . LEU A 1 129 ? -60.209 55.055 1.385 1.00 40.64 129 LEU A C 1
ATOM 950 O O . LEU A 1 129 ? -59.463 54.362 0.661 1.00 41.68 129 LEU A O 1
ATOM 955 N N . LEU A 1 130 ? -59.771 56.112 2.064 1.00 38.39 130 LEU A N 1
ATOM 956 C CA . LEU A 1 130 ? -58.344 56.379 2.178 1.00 37.74 130 LEU A CA 1
ATOM 957 C C . LEU A 1 130 ? -57.722 55.466 3.245 1.00 36.33 130 LEU A C 1
ATOM 958 O O . LEU A 1 130 ? -56.577 55.049 3.104 1.00 35.54 130 LEU A O 1
ATOM 963 N N . ALA A 1 131 ? -58.478 55.157 4.297 1.00 34.52 131 ALA A N 1
ATOM 964 C CA . ALA A 1 131 ? -57.966 54.343 5.413 1.00 34.67 131 ALA A CA 1
ATOM 965 C C . ALA A 1 131 ? -57.150 53.108 5.016 1.00 34.44 131 ALA A C 1
ATOM 966 O O . ALA A 1 131 ? -56.019 52.949 5.487 1.00 35.28 131 ALA A O 1
ATOM 968 N N . PRO A 1 132 ? -57.703 52.219 4.157 1.00 34.63 132 PRO A N 1
ATOM 969 C CA . PRO A 1 132 ? -56.906 51.046 3.806 1.00 34.15 132 PRO A CA 1
ATOM 970 C C . PRO A 1 132 ? -55.600 51.341 3.075 1.00 34.62 132 PRO A C 1
ATOM 971 O O . PRO A 1 132 ? -54.677 50.546 3.155 1.00 35.74 132 PRO A O 1
ATOM 975 N N . MET A 1 133 ? -55.524 52.448 2.346 1.00 34.60 133 MET A N 1
ATOM 976 C CA . MET A 1 133 ? -54.290 52.819 1.656 1.00 34.36 133 MET A CA 1
ATOM 977 C C . MET A 1 133 ? -53.262 53.406 2.622 1.00 34.51 133 MET A C 1
ATOM 978 O O . MET A 1 133 ? -52.066 53.263 2.410 1.00 33.85 133 MET A O 1
ATOM 983 N N . SER A 1 134 ? -53.737 54.047 3.686 1.00 34.09 134 SER A N 1
ATOM 984 C CA . SER A 1 134 ? -52.864 54.469 4.779 1.00 34.88 134 SER A CA 1
ATOM 985 C C . SER A 1 134 ? -52.299 53.277 5.562 1.00 35.19 134 SER A C 1
ATOM 986 O O . SER A 1 134 ? -51.134 53.289 5.962 1.00 35.82 134 SER A O 1
ATOM 989 N N . GLU A 1 135 ? -53.126 52.260 5.791 1.00 35.63 135 GLU A N 1
ATOM 990 C CA . GLU A 1 135 ? -52.675 51.006 6.416 1.00 35.60 135 GLU A CA 1
ATOM 991 C C . GLU A 1 135 ? -51.551 50.330 5.637 1.00 35.82 135 GLU A C 1
ATOM 992 O O . GLU A 1 135 ? -50.566 49.925 6.241 1.00 36.50 135 GLU A O 1
ATOM 998 N N . VAL A 1 136 ? -51.704 50.217 4.309 1.00 35.56 136 VAL A N 1
ATOM 999 C CA . VAL A 1 136 ? -50.708 49.595 3.449 1.00 35.80 136 VAL A CA 1
ATOM 1000 C C . VAL A 1 136 ? -49.435 50.443 3.453 1.00 36.55 136 VAL A C 1
ATOM 1001 O O . VAL A 1 136 ? -48.339 49.917 3.655 1.00 36.73 136 VAL A O 1
ATOM 1005 N N . ALA A 1 137 ? -49.582 51.747 3.217 1.00 36.31 137 ALA A N 1
ATOM 1006 C CA . ALA A 1 137 ? -48.431 52.651 3.189 1.00 36.10 137 ALA A CA 1
ATOM 1007 C C . ALA A 1 137 ? -47.625 52.596 4.495 1.00 35.76 137 ALA A C 1
ATOM 1008 O O . ALA A 1 137 ? -46.397 52.532 4.450 1.00 34.96 137 ALA A O 1
ATOM 1010 N N . GLY A 1 138 ? -48.295 52.611 5.652 1.00 35.74 138 GLY A N 1
ATOM 1011 C CA . GLY A 1 138 ? -47.571 52.546 6.928 1.00 35.53 138 GLY A CA 1
ATOM 1012 C C . GLY A 1 138 ? -46.749 51.274 7.099 1.00 36.78 138 GLY A C 1
ATOM 1013 O O . GLY A 1 138 ? -45.551 51.318 7.461 1.00 37.25 138 GLY A O 1
ATOM 1014 N N . ARG A 1 139 ? -47.377 50.132 6.845 1.00 37.01 139 ARG A N 1
ATOM 1015 C CA . ARG A 1 139 ? -46.690 48.832 6.895 1.00 37.48 139 ARG A CA 1
ATOM 1016 C C . ARG A 1 139 ? -45.540 48.719 5.891 1.00 37.58 139 ARG A C 1
ATOM 1017 O O . ARG A 1 139 ? -44.480 48.196 6.224 1.00 37.93 139 ARG A O 1
ATOM 1025 N N . LEU A 1 140 ? -45.735 49.237 4.681 1.00 37.87 140 LEU A N 1
ATOM 1026 C CA . LEU A 1 140 ? -44.662 49.289 3.694 1.00 37.86 140 LEU A CA 1
ATOM 1027 C C . LEU A 1 140 ? -43.498 50.159 4.137 1.00 37.21 140 LEU A C 1
ATOM 1028 O O . LEU A 1 140 ? -42.351 49.785 3.941 1.00 37.07 140 LEU A O 1
ATOM 1033 N N . ALA A 1 141 ? -43.802 51.318 4.717 1.00 36.40 141 ALA A N 1
ATOM 1034 C CA . ALA A 1 141 ? -42.782 52.251 5.191 1.00 36.58 141 ALA A CA 1
ATOM 1035 C C . ALA A 1 141 ? -41.777 51.576 6.141 1.00 37.10 141 ALA A C 1
ATOM 1036 O O . ALA A 1 141 ? -40.584 51.880 6.107 1.00 37.49 141 ALA A O 1
ATOM 1038 N N . ALA A 1 142 ? -42.263 50.674 6.990 1.00 37.13 142 ALA A N 1
ATOM 1039 C CA . ALA A 1 142 ? -41.371 49.948 7.902 1.00 37.89 142 ALA A CA 1
ATOM 1040 C C . ALA A 1 142 ? -40.462 49.023 7.090 1.00 38.03 142 ALA A C 1
ATOM 1041 O O . ALA A 1 142 ? -39.243 49.042 7.267 1.00 38.40 142 ALA A O 1
ATOM 1043 N N . GLN A 1 143 ? -41.040 48.207 6.211 1.00 38.87 143 GLN A N 1
ATOM 1044 C CA . GLN A 1 143 ? -40.188 47.304 5.413 1.00 39.03 143 GLN A CA 1
ATOM 1045 C C . GLN A 1 143 ? -39.233 47.995 4.455 1.00 38.76 143 GLN A C 1
ATOM 1046 O O . GLN A 1 143 ? -38.144 47.466 4.223 1.00 38.00 143 GLN A O 1
ATOM 1052 N N . VAL A 1 144 ? -39.660 49.101 3.830 1.00 38.47 144 VAL A N 1
ATOM 1053 C CA . VAL A 1 144 ? -38.779 49.792 2.874 1.00 39.10 144 VAL A CA 1
ATOM 1054 C C . VAL A 1 144 ? -37.715 50.571 3.617 1.00 39.08 144 VAL A C 1
ATOM 1055 O O . VAL A 1 144 ? -36.594 50.694 3.131 1.00 39.33 144 VAL A O 1
ATOM 1059 N N . GLY A 1 145 ? -38.062 51.084 4.800 1.00 39.19 145 GLY A N 1
ATOM 1060 C CA . GLY A 1 145 ? -37.093 51.731 5.665 1.00 39.27 145 GLY A CA 1
ATOM 1061 C C . GLY A 1 145 ? -36.012 50.745 6.088 1.00 39.76 145 GLY A C 1
ATOM 1062 O O . GLY A 1 145 ? -34.824 51.052 5.971 1.00 39.29 145 GLY A O 1
ATOM 1063 N N . ALA A 1 146 ? -36.434 49.573 6.577 1.00 39.69 146 ALA A N 1
ATOM 1064 C CA . ALA A 1 146 ? -35.534 48.462 6.929 1.00 40.43 146 ALA A CA 1
ATOM 1065 C C . ALA A 1 146 ? -34.548 48.140 5.824 1.00 40.65 146 ALA A C 1
ATOM 1066 O O . ALA A 1 146 ? -33.342 48.003 6.089 1.00 40.68 146 ALA A O 1
ATOM 1068 N N . TYR A 1 147 ? -35.068 48.020 4.597 1.00 40.82 147 TYR A N 1
ATOM 1069 C CA . TYR A 1 147 ? -34.266 47.659 3.416 1.00 41.27 147 TYR A CA 1
ATOM 1070 C C . TYR A 1 147 ? -33.246 48.740 3.055 1.00 40.83 147 TYR A C 1
ATOM 1071 O O . TYR A 1 147 ? -32.112 48.442 2.709 1.00 39.70 147 TYR A O 1
ATOM 1080 N N . HIS A 1 148 ? -33.651 50.002 3.141 1.00 40.47 148 HIS A N 1
ATOM 1081 C CA . HIS A 1 148 ? -32.750 51.084 2.765 1.00 40.47 148 HIS A CA 1
ATOM 1082 C C . HIS A 1 148 ? -31.750 51.449 3.870 1.00 40.65 148 HIS A C 1
ATOM 1083 O O . HIS A 1 148 ? -30.774 52.144 3.615 1.00 39.90 148 HIS A O 1
ATOM 1090 N N . LEU A 1 149 ? -31.983 50.944 5.087 1.00 41.01 149 LEU A N 1
ATOM 1091 C CA . LEU A 1 149 ? -30.980 51.008 6.166 1.00 41.70 149 LEU A CA 1
ATOM 1092 C C . LEU A 1 149 ? -29.765 50.092 5.923 1.00 42.28 149 LEU A C 1
ATOM 1093 O O . LEU A 1 149 ? -28.737 50.221 6.598 1.00 42.38 149 LEU A O 1
ATOM 1098 N N . MET A 1 150 ? -29.888 49.152 4.991 1.00 43.36 150 MET A N 1
ATOM 1099 C CA . MET A 1 150 ? -28.753 48.301 4.626 1.00 44.91 150 MET A CA 1
ATOM 1100 C C . MET A 1 150 ? -27.654 49.113 3.937 1.00 44.97 150 MET A C 1
ATOM 1101 O O . MET A 1 150 ? -27.941 50.039 3.170 1.00 44.01 150 MET A O 1
ATOM 1106 N N . ARG A 1 151 ? -26.394 48.764 4.189 1.00 45.36 151 ARG A N 1
ATOM 1107 C CA . ARG A 1 151 ? -25.320 49.591 3.659 1.00 46.86 151 ARG A CA 1
ATOM 1108 C C . ARG A 1 151 ? -25.208 49.476 2.148 1.00 46.62 151 ARG A C 1
ATOM 1109 O O . ARG A 1 151 ? -24.752 50.404 1.494 1.00 47.40 151 ARG A O 1
ATOM 1117 N N . THR A 1 152 ? -25.683 48.358 1.609 1.00 46.96 152 THR A N 1
ATOM 1118 C CA . THR A 1 152 ? -25.695 48.107 0.172 1.00 47.02 152 THR A CA 1
ATOM 1119 C C . THR A 1 152 ? -26.609 49.072 -0.586 1.00 47.72 152 THR A C 1
ATOM 1120 O O . THR A 1 152 ? -26.501 49.216 -1.812 1.00 48.09 152 THR A O 1
ATOM 1124 N N . GLN A 1 153 ? -27.483 49.753 0.160 1.00 48.08 153 GLN A N 1
ATOM 1125 C CA . GLN A 1 153 ? -28.429 50.723 -0.380 1.00 48.56 153 GLN A CA 1
ATOM 1126 C C . GLN A 1 153 ? -28.017 52.156 -0.028 1.00 48.53 153 GLN A C 1
ATOM 1127 O O . GLN A 1 153 ? -28.718 53.113 -0.353 1.00 48.60 153 GLN A O 1
ATOM 1133 N N . GLY A 1 154 ? -26.870 52.304 0.629 1.00 48.31 154 GLY A N 1
ATOM 1134 C CA . GLY A 1 154 ? -26.381 53.627 0.988 1.00 47.83 154 GLY A CA 1
ATOM 1135 C C . GLY A 1 154 ? -26.806 54.030 2.388 1.00 47.47 154 GLY A C 1
ATOM 1136 O O . GLY A 1 154 ? -26.558 55.157 2.824 1.00 47.44 154 GLY A O 1
ATOM 1137 N N . GLY A 1 155 ? -27.438 53.103 3.104 1.00 46.80 155 GLY A N 1
ATOM 1138 C CA . GLY A 1 155 ? -27.891 53.377 4.448 1.00 45.47 155 GLY A CA 1
ATOM 1139 C C . GLY A 1 155 ? -26.785 53.202 5.464 1.00 45.40 155 GLY A C 1
ATOM 1140 O O . GLY A 1 155 ? -25.660 52.849 5.115 1.00 44.95 155 GLY A O 1
ATOM 1141 N N . ARG A 1 156 ? -27.120 53.433 6.731 1.00 44.34 156 ARG A N 1
ATOM 1142 C CA . ARG A 1 156 ? -26.156 53.351 7.829 1.00 43.67 156 ARG A CA 1
ATOM 1143 C C . ARG A 1 156 ? -25.590 51.934 8.084 1.00 43.90 156 ARG A C 1
ATOM 1144 O O . ARG A 1 156 ? -24.471 51.780 8.598 1.00 43.74 156 ARG A O 1
ATOM 1152 N N . GLY A 1 157 ? -26.353 50.903 7.719 1.00 43.37 157 GLY A N 1
ATOM 1153 C CA . GLY A 1 157 ? -25.908 49.527 7.881 1.00 42.63 157 GLY A CA 1
ATOM 1154 C C . GLY A 1 157 ? -26.425 48.934 9.180 1.00 42.69 157 GLY A C 1
ATOM 1155 O O . GLY A 1 157 ? -25.728 48.155 9.837 1.00 42.89 157 GLY A O 1
ATOM 1156 N N . VAL A 1 158 ? -27.647 49.316 9.548 1.00 41.78 158 VAL A N 1
ATOM 1157 C CA . VAL A 1 158 ? -28.273 48.874 10.790 1.00 42.16 158 VAL A CA 1
ATOM 1158 C C . VAL A 1 158 ? -29.448 47.931 10.503 1.00 41.24 158 VAL A C 1
ATOM 1159 O O . VAL A 1 158 ? -30.387 48.285 9.771 1.00 41.55 158 VAL A O 1
ATOM 1163 N N . LEU A 1 159 ? -29.365 46.734 11.077 1.00 40.12 159 LEU A N 1
ATOM 1164 C CA . LEU A 1 159 ? -30.471 45.786 11.113 1.00 39.13 159 LEU A CA 1
ATOM 1165 C C . LEU A 1 159 ? -31.572 46.270 12.064 1.00 39.32 159 LEU A C 1
ATOM 1166 O O . LEU A 1 159 ? -31.288 46.662 13.210 1.00 38.41 159 LEU A O 1
ATOM 1171 N N . MET A 1 160 ? -32.828 46.204 11.610 1.00 38.94 160 MET A N 1
ATOM 1172 C CA . MET A 1 160 ? -33.975 46.690 12.403 1.00 39.17 160 MET A CA 1
ATOM 1173 C C . MET A 1 160 ? -33.951 46.195 13.830 1.00 38.10 160 MET A C 1
ATOM 1174 O O . MET A 1 160 ? -33.947 46.996 14.773 1.00 38.82 160 MET A O 1
ATOM 1179 N N . GLY A 1 161 ? -33.920 44.880 14.006 1.00 37.54 161 GLY A N 1
ATOM 1180 C CA . GLY A 1 161 ? -33.980 44.301 15.350 1.00 35.81 161 GLY A CA 1
ATOM 1181 C C . GLY A 1 161 ? -32.706 44.072 16.144 1.00 36.16 161 GLY A C 1
ATOM 1182 O O . GLY A 1 161 ? -32.767 43.549 17.259 1.00 35.50 161 GLY A O 1
ATOM 1183 N N . GLY A 1 162 ? -31.545 44.446 15.605 1.00 35.67 162 GLY A N 1
ATOM 1184 C CA . GLY A 1 162 ? -30.276 44.013 16.218 1.00 34.95 162 GLY A CA 1
ATOM 1185 C C . GLY A 1 162 ? -30.229 42.500 16.284 1.00 35.23 162 GLY A C 1
ATOM 1186 O O . GLY A 1 162 ? -30.950 41.830 15.536 1.00 34.91 162 GLY A O 1
ATOM 1187 N N . VAL A 1 163 ? -29.373 41.971 17.167 1.00 34.42 163 VAL A N 1
ATOM 1188 C CA . VAL A 1 163 ? -29.306 40.557 17.516 1.00 34.61 163 VAL A CA 1
ATOM 1189 C C . VAL A 1 163 ? -28.885 40.654 18.970 1.00 34.95 163 VAL A C 1
ATOM 1190 O O . VAL A 1 163 ? -28.452 41.737 19.390 1.00 36.77 163 VAL A O 1
ATOM 1194 N N . PRO A 1 164 ? -29.055 39.575 19.763 1.00 34.16 164 PRO A N 1
ATOM 1195 C CA . PRO A 1 164 ? -28.727 39.680 21.174 1.00 33.47 164 PRO A CA 1
ATOM 1196 C C . PRO A 1 164 ? -27.341 40.288 21.467 1.00 34.18 164 PRO A C 1
ATOM 1197 O O . PRO A 1 164 ? -26.304 39.840 20.922 1.00 32.77 164 PRO A O 1
ATOM 1201 N N . GLY A 1 165 ? -27.324 41.274 22.364 1.00 34.24 165 GLY A N 1
ATOM 1202 C CA . GLY A 1 165 ? -26.073 41.910 22.787 1.00 33.73 165 GLY A CA 1
ATOM 1203 C C . GLY A 1 165 ? -25.791 43.169 21.973 1.00 34.07 165 GLY A C 1
ATOM 1204 O O . GLY A 1 165 ? -24.870 43.911 22.306 1.00 34.51 165 GLY A O 1
ATOM 1205 N N . VAL A 1 166 ? -26.563 43.388 20.905 1.00 34.39 166 VAL A N 1
ATOM 1206 C CA . VAL A 1 166 ? -26.316 44.455 19.910 1.00 34.95 166 VAL A CA 1
ATOM 1207 C C . VAL A 1 166 ? -27.570 45.332 19.730 1.00 37.34 166 VAL A C 1
ATOM 1208 O O . VAL A 1 166 ? -28.698 44.836 19.619 1.00 38.22 166 VAL A O 1
ATOM 1212 N N . GLU A 1 167 ? -27.347 46.640 19.675 1.00 38.82 167 GLU A N 1
ATOM 1213 C CA . GLU A 1 167 ? -28.379 47.679 19.580 1.00 40.80 167 GLU A CA 1
ATOM 1214 C C . GLU A 1 167 ? -29.264 47.527 18.335 1.00 40.40 167 GLU A C 1
ATOM 1215 O O . GLU A 1 167 ? -28.744 47.483 17.241 1.00 39.76 167 GLU A O 1
ATOM 1221 N N . PRO A 1 168 ? -30.610 47.477 18.501 1.00 40.35 168 PRO A N 1
ATOM 1222 C CA . PRO A 1 168 ? -31.535 47.549 17.372 1.00 40.29 168 PRO A CA 1
ATOM 1223 C C . PRO A 1 168 ? -31.558 48.953 16.749 1.00 40.05 168 PRO A C 1
ATOM 1224 O O . PRO A 1 168 ? -31.071 49.903 17.370 1.00 40.05 168 PRO A O 1
ATOM 1228 N N . ALA A 1 169 ? -32.138 49.083 15.551 1.00 39.55 169 ALA A N 1
ATOM 1229 C CA . ALA A 1 169 ? -32.415 50.401 14.964 1.00 39.93 169 ALA A CA 1
ATOM 1230 C C . ALA A 1 169 ? -33.324 51.239 15.874 1.00 40.26 169 ALA A C 1
ATOM 1231 O O . ALA A 1 169 ? -34.173 50.694 16.590 1.00 39.40 169 ALA A O 1
ATOM 1233 N N . ASP A 1 170 ? -33.129 52.560 15.821 1.00 40.65 170 ASP A N 1
ATOM 1234 C CA . ASP A 1 170 ? -33.945 53.547 16.537 1.00 40.68 170 ASP A CA 1
ATOM 1235 C C . ASP A 1 170 ? -34.859 54.157 15.485 1.00 40.32 170 ASP A C 1
ATOM 1236 O O . ASP A 1 170 ? -34.403 54.854 14.594 1.00 40.44 170 ASP A O 1
ATOM 1241 N N . VAL A 1 171 ? -36.151 53.857 15.591 1.00 39.84 171 VAL A N 1
ATOM 1242 C CA . VAL A 1 171 ? -37.137 54.240 14.608 1.00 39.00 171 VAL A CA 1
ATOM 1243 C C . VAL A 1 171 ? -38.042 55.303 15.210 1.00 39.10 171 VAL A C 1
ATOM 1244 O O . VAL A 1 171 ? -38.584 55.125 16.297 1.00 38.69 171 VAL A O 1
ATOM 1248 N N . VAL A 1 172 ? -38.187 56.414 14.496 1.00 38.46 172 VAL A N 1
ATOM 1249 C CA . VAL A 1 172 ? -39.112 57.483 14.894 1.00 38.14 172 VAL A CA 1
ATOM 1250 C C . VAL A 1 172 ? -40.243 57.605 13.877 1.00 38.69 172 VAL A C 1
ATOM 1251 O O . VAL A 1 172 ? -40.007 57.762 12.672 1.00 38.57 172 VAL A O 1
ATOM 1255 N N . VAL A 1 173 ? -41.470 57.503 14.374 1.00 38.43 173 VAL A N 1
ATOM 1256 C CA . VAL A 1 173 ? -42.650 57.697 13.569 1.00 37.68 173 VAL A CA 1
ATOM 1257 C C . VAL A 1 173 ? -43.312 59.020 13.979 1.00 37.92 173 VAL A C 1
ATOM 1258 O O . VAL A 1 173 ? -43.648 59.208 15.130 1.00 38.05 173 VAL A O 1
ATOM 1262 N N . ILE A 1 174 ? -43.484 59.929 13.014 1.00 37.70 174 ILE A N 1
ATOM 1263 C CA . ILE A 1 174 ? -44.128 61.237 13.268 1.00 37.58 174 ILE A CA 1
ATOM 1264 C C . ILE A 1 174 ? -45.559 61.115 12.777 1.00 38.16 174 ILE A C 1
ATOM 1265 O O . ILE A 1 174 ? -45.786 61.014 11.552 1.00 38.13 174 ILE A O 1
ATOM 1270 N N . GLY A 1 175 ? -46.505 61.110 13.712 1.00 37.35 175 GLY A N 1
ATOM 1271 C CA . GLY A 1 175 ? -47.908 60.813 13.425 1.00 37.99 175 GLY A CA 1
ATOM 1272 C C . GLY A 1 175 ? -48.345 59.443 13.926 1.00 37.87 175 GLY A C 1
ATOM 1273 O O . GLY A 1 175 ? -47.753 58.436 13.523 1.00 39.55 175 GLY A O 1
ATOM 1274 N N . ALA A 1 176 ? -49.398 59.404 14.752 1.00 37.24 176 ALA A N 1
ATOM 1275 C CA . ALA A 1 176 ? -49.926 58.175 15.366 1.00 36.52 176 ALA A CA 1
ATOM 1276 C C . ALA A 1 176 ? -51.315 57.824 14.794 1.00 36.77 176 ALA A C 1
ATOM 1277 O O . ALA A 1 176 ? -52.136 57.199 15.451 1.00 36.10 176 ALA A O 1
ATOM 1279 N N . GLY A 1 177 ? -51.582 58.231 13.554 1.00 36.97 177 GLY A N 1
ATOM 1280 C CA . GLY A 1 177 ? -52.877 57.964 12.951 1.00 36.71 177 GLY A CA 1
ATOM 1281 C C . GLY A 1 177 ? -52.790 56.644 12.204 1.00 36.99 177 GLY A C 1
ATOM 1282 O O . GLY A 1 177 ? -52.020 55.765 12.590 1.00 36.33 177 GLY A O 1
ATOM 1283 N N . THR A 1 178 ? -53.558 56.506 11.123 1.00 36.58 178 THR A N 1
ATOM 1284 C CA . THR A 1 178 ? -53.664 55.201 10.439 1.00 36.49 178 THR A CA 1
ATOM 1285 C C . THR A 1 178 ? -52.309 54.712 9.930 1.00 36.17 178 THR A C 1
ATOM 1286 O O . THR A 1 178 ? -51.882 53.611 10.272 1.00 36.27 178 THR A O 1
ATOM 1290 N N . ALA A 1 179 ? -51.616 55.539 9.153 1.00 36.70 179 ALA A N 1
ATOM 1291 C CA . ALA A 1 179 ? -50.331 55.132 8.597 1.00 37.41 179 ALA A CA 1
ATOM 1292 C C . ALA A 1 179 ? -49.254 55.039 9.665 1.00 37.97 179 ALA A C 1
ATOM 1293 O O . ALA A 1 179 ? -48.482 54.075 9.693 1.00 38.34 179 ALA A O 1
ATOM 1295 N N . GLY A 1 180 ? -49.218 56.032 10.560 1.00 38.81 180 GLY A N 1
ATOM 1296 C CA . GLY A 1 180 ? -48.247 56.065 11.642 1.00 38.19 180 GLY A CA 1
ATOM 1297 C C . GLY A 1 180 ? -48.308 54.865 12.546 1.00 38.38 180 GLY A C 1
ATOM 1298 O O . GLY A 1 180 ? -47.275 54.252 12.825 1.00 38.63 180 GLY A O 1
ATOM 1299 N N . TYR A 1 181 ? -49.515 54.551 13.030 1.00 38.75 181 TYR A N 1
ATOM 1300 C CA . TYR A 1 181 ? -49.741 53.404 13.893 1.00 38.21 181 TYR A CA 1
ATOM 1301 C C . TYR A 1 181 ? -49.258 52.121 13.197 1.00 38.01 181 TYR A C 1
ATOM 1302 O O . TYR A 1 181 ? -48.595 51.284 13.802 1.00 37.46 181 TYR A O 1
ATOM 1311 N N . ASN A 1 182 ? -49.587 51.981 11.921 1.00 36.63 182 ASN A N 1
ATOM 1312 C CA . ASN A 1 182 ? -49.223 50.784 11.169 1.00 36.44 182 ASN A CA 1
ATOM 1313 C C . ASN A 1 182 ? -47.727 50.673 10.895 1.00 35.94 182 ASN A C 1
ATOM 1314 O O . ASN A 1 182 ? -47.176 49.582 10.982 1.00 36.92 182 ASN A O 1
ATOM 1319 N N . ALA A 1 183 ? -47.074 51.802 10.617 1.00 35.33 183 ALA A N 1
ATOM 1320 C CA . ALA A 1 183 ? -45.606 51.859 10.514 1.00 35.00 183 ALA A CA 1
ATOM 1321 C C . ALA A 1 183 ? -44.950 51.456 11.826 1.00 34.34 183 ALA A C 1
ATOM 1322 O O . ALA A 1 183 ? -44.030 50.645 11.848 1.00 35.02 183 ALA A O 1
ATOM 1324 N N . ALA A 1 184 ? -45.432 52.009 12.934 1.00 33.73 184 ALA A N 1
ATOM 1325 C CA . ALA A 1 184 ? -44.860 51.690 14.217 1.00 33.34 184 ALA A CA 1
ATOM 1326 C C . ALA A 1 184 ? -45.045 50.213 14.547 1.00 33.75 184 ALA A C 1
ATOM 1327 O O . ALA A 1 184 ? -44.136 49.535 15.045 1.00 34.70 184 ALA A O 1
ATOM 1329 N N . ARG A 1 185 ? -46.232 49.704 14.285 1.00 33.89 185 ARG A N 1
ATOM 1330 C CA . ARG A 1 185 ? -46.529 48.319 14.610 1.00 34.24 185 ARG A CA 1
ATOM 1331 C C . ARG A 1 185 ? -45.566 47.351 13.931 1.00 34.64 185 ARG A C 1
ATOM 1332 O O . ARG A 1 185 ? -45.066 46.400 14.548 1.00 33.64 185 ARG A O 1
ATOM 1340 N N . ILE A 1 186 ? -45.318 47.575 12.641 1.00 33.34 186 ILE A N 1
ATOM 1341 C CA . ILE A 1 186 ? -44.423 46.686 11.911 1.00 34.58 186 ILE A CA 1
ATOM 1342 C C . ILE A 1 186 ? -42.963 46.915 12.262 1.00 34.47 186 ILE A C 1
ATOM 1343 O O . ILE A 1 186 ? -42.216 45.954 12.382 1.00 35.48 186 ILE A O 1
ATOM 1348 N N . ALA A 1 187 ? -42.557 48.165 12.478 1.00 34.50 187 ALA A N 1
ATOM 1349 C CA . ALA A 1 187 ? -41.168 48.436 12.849 1.00 34.05 187 ALA A CA 1
ATOM 1350 C C . ALA A 1 187 ? -40.880 47.786 14.191 1.00 35.25 187 ALA A C 1
ATOM 1351 O O . ALA A 1 187 ? -39.822 47.184 14.382 1.00 35.62 187 ALA A O 1
ATOM 1353 N N . ASN A 1 188 ? -41.828 47.890 15.122 1.00 35.11 188 ASN A N 1
ATOM 1354 C CA . ASN A 1 188 ? -41.709 47.192 16.413 1.00 35.29 188 ASN A CA 1
ATOM 1355 C C . ASN A 1 188 ? -41.644 45.669 16.248 1.00 35.99 188 ASN A C 1
ATOM 1356 O O . ASN A 1 188 ? -40.866 44.993 16.931 1.00 35.84 188 ASN A O 1
ATOM 1361 N N . GLY A 1 189 ? -42.437 45.129 15.313 1.00 36.57 189 GLY A N 1
ATOM 1362 C CA . GLY A 1 189 ? -42.463 43.681 15.088 1.00 36.05 189 GLY A CA 1
ATOM 1363 C C . GLY A 1 189 ? -41.150 43.183 14.529 1.00 36.06 189 GLY A C 1
ATOM 1364 O O . GLY A 1 189 ? -40.792 42.022 14.708 1.00 36.52 189 GLY A O 1
ATOM 1365 N N . MET A 1 190 ? -40.443 44.055 13.809 1.00 35.95 190 MET A N 1
ATOM 1366 C CA . MET A 1 190 ? -39.128 43.733 13.287 1.00 36.54 190 MET A CA 1
ATOM 1367 C C . MET A 1 190 ? -38.011 43.855 14.349 1.00 36.55 190 MET A C 1
ATOM 1368 O O . MET A 1 190 ? -36.861 43.551 14.057 1.00 36.98 190 MET A O 1
ATOM 1373 N N . GLY A 1 191 ? -38.360 44.304 15.558 1.00 35.92 191 GLY A N 1
ATOM 1374 C CA . GLY A 1 191 ? -37.460 44.341 16.727 1.00 36.15 191 GLY A CA 1
ATOM 1375 C C . GLY A 1 191 ? -36.839 45.710 16.997 1.00 36.66 191 GLY A C 1
ATOM 1376 O O . GLY A 1 191 ? -36.038 45.842 17.926 1.00 36.27 191 GLY A O 1
ATOM 1377 N N . ALA A 1 192 ? -37.183 46.722 16.177 1.00 36.09 192 ALA A N 1
ATOM 1378 C CA . ALA A 1 192 ? -36.676 48.090 16.359 1.00 36.24 192 ALA A CA 1
ATOM 1379 C C . ALA A 1 192 ? -37.204 48.750 17.657 1.00 36.76 192 ALA A C 1
ATOM 1380 O O . ALA A 1 192 ? -38.262 48.372 18.156 1.00 36.35 192 ALA A O 1
ATOM 1382 N N . THR A 1 193 ? -36.466 49.721 18.194 1.00 36.90 193 THR A N 1
ATOM 1383 C CA . THR A 1 193 ? -36.967 50.555 19.290 1.00 37.94 193 THR A CA 1
ATOM 1384 C C . THR A 1 193 ? -37.732 51.701 18.643 1.00 37.41 193 THR A C 1
ATOM 1385 O O . THR A 1 193 ? -37.152 52.515 17.912 1.00 38.82 193 THR A O 1
ATOM 1389 N N . VAL A 1 194 ? -39.033 51.755 18.879 1.00 36.97 194 VAL A N 1
ATOM 1390 C CA . VAL A 1 194 ? -39.888 52.688 18.129 1.00 37.47 194 VAL A CA 1
ATOM 1391 C C . VAL A 1 194 ? -40.415 53.762 19.061 1.00 37.95 194 VAL A C 1
ATOM 1392 O O . VAL A 1 194 ? -40.857 53.456 20.178 1.00 38.42 194 VAL A O 1
ATOM 1396 N N . THR A 1 195 ? -40.323 55.015 18.620 1.00 38.06 195 THR A N 1
ATOM 1397 C CA . THR A 1 195 ? -40.910 56.139 19.344 1.00 38.60 195 THR A CA 1
ATOM 1398 C C . THR A 1 195 ? -41.878 56.796 18.389 1.00 38.53 195 THR A C 1
ATOM 1399 O O . THR A 1 195 ? -41.529 57.063 17.228 1.00 39.36 195 THR A O 1
ATOM 1403 N N . VAL A 1 196 ? -43.100 57.018 18.853 1.00 38.28 196 VAL A N 1
ATOM 1404 C CA . VAL A 1 196 ? -44.132 57.660 18.030 1.00 38.00 196 VAL A CA 1
ATOM 1405 C C . VAL A 1 196 ? -44.504 58.995 18.646 1.00 38.18 196 VAL A C 1
ATOM 1406 O O . VAL A 1 196 ? -44.716 59.087 19.861 1.00 37.68 196 VAL A O 1
ATOM 1410 N N . LEU A 1 197 ? -44.590 60.018 17.794 1.00 37.42 197 LEU A N 1
ATOM 1411 C CA . LEU A 1 197 ? -44.968 61.369 18.226 1.00 38.01 197 LEU A CA 1
ATOM 1412 C C . LEU A 1 197 ? -46.291 61.783 17.623 1.00 37.55 197 LEU A C 1
ATOM 1413 O O . LEU A 1 197 ? -46.540 61.562 16.436 1.00 37.25 197 LEU A O 1
ATOM 1418 N N . ASP A 1 198 ? -47.151 62.357 18.457 1.00 37.69 198 ASP A N 1
ATOM 1419 C CA . ASP A 1 198 ? -48.390 62.967 17.989 1.00 37.95 198 ASP A CA 1
ATOM 1420 C C . ASP A 1 198 ? -48.766 64.127 18.914 1.00 38.25 198 ASP A C 1
ATOM 1421 O O . ASP A 1 198 ? -48.356 64.172 20.086 1.00 37.64 198 ASP A O 1
ATOM 1426 N N . ILE A 1 199 ? -49.548 65.057 18.376 1.00 37.87 199 ILE A N 1
ATOM 1427 C CA . ILE A 1 199 ? -50.147 66.137 19.186 1.00 38.42 199 ILE A CA 1
ATOM 1428 C C . ILE A 1 199 ? -51.451 65.652 19.844 1.00 38.60 199 ILE A C 1
ATOM 1429 O O . ILE A 1 199 ? -51.925 66.251 20.827 1.00 38.29 199 ILE A O 1
ATOM 1434 N N . ASN A 1 200 ? -52.019 64.565 19.300 1.00 38.51 200 ASN A N 1
ATOM 1435 C CA . ASN A 1 200 ? -53.221 63.931 19.864 1.00 38.31 200 ASN A CA 1
ATOM 1436 C C . ASN A 1 200 ? -52.845 62.905 20.938 1.00 38.44 200 ASN A C 1
ATOM 1437 O O . ASN A 1 200 ? -52.418 61.778 20.625 1.00 37.15 200 ASN A O 1
ATOM 1442 N N . ILE A 1 201 ? -53.031 63.272 22.207 1.00 38.33 201 ILE A N 1
ATOM 1443 C CA . ILE A 1 201 ? -52.571 62.435 23.286 1.00 38.61 201 ILE A CA 1
ATOM 1444 C C . ILE A 1 201 ? -53.410 61.160 23.416 1.00 38.66 201 ILE A C 1
ATOM 1445 O O . ILE A 1 201 ? -52.890 60.152 23.856 1.00 39.07 201 ILE A O 1
ATOM 1450 N N . ASP A 1 202 ? -54.679 61.183 23.018 1.00 38.65 202 ASP A N 1
ATOM 1451 C CA . ASP A 1 202 ? -55.466 59.955 23.100 1.00 39.69 202 ASP A CA 1
ATOM 1452 C C . ASP A 1 202 ? -54.962 58.884 22.139 1.00 38.84 202 ASP A C 1
ATOM 1453 O O . ASP A 1 202 ? -55.076 57.717 22.446 1.00 39.72 202 ASP A O 1
ATOM 1458 N N . LYS A 1 203 ? -54.387 59.284 21.012 1.00 38.32 203 LYS A N 1
ATOM 1459 C CA . LYS A 1 203 ? -53.720 58.327 20.127 1.00 39.11 203 LYS A CA 1
ATOM 1460 C C . LYS A 1 203 ? -52.445 57.728 20.735 1.00 39.62 203 LYS A C 1
ATOM 1461 O O . LYS A 1 203 ? -52.109 56.562 20.477 1.00 39.16 203 LYS A O 1
ATOM 1467 N N . LEU A 1 204 ? -51.741 58.524 21.538 1.00 38.57 204 LEU A N 1
ATOM 1468 C CA . LEU A 1 204 ? -50.567 58.022 22.221 1.00 39.41 204 LEU A CA 1
ATOM 1469 C C . LEU A 1 204 ? -50.997 57.073 23.332 1.00 39.11 204 LEU A C 1
ATOM 1470 O O . LEU A 1 204 ? -50.314 56.094 23.584 1.00 39.25 204 LEU A O 1
ATOM 1475 N N . ARG A 1 205 ? -52.118 57.361 23.998 1.00 39.19 205 ARG A N 1
ATOM 1476 C CA . ARG A 1 205 ? -52.661 56.415 24.985 1.00 40.51 205 ARG A CA 1
ATOM 1477 C C . ARG A 1 205 ? -53.070 55.096 24.375 1.00 41.53 205 ARG A C 1
ATOM 1478 O O . ARG A 1 205 ? -52.868 54.066 24.993 1.00 41.81 205 ARG A O 1
ATOM 1486 N N . GLN A 1 206 ? -53.666 55.144 23.186 1.00 42.74 206 GLN A N 1
ATOM 1487 C CA . GLN A 1 206 ? -53.973 53.946 22.405 1.00 44.50 206 GLN A CA 1
ATOM 1488 C C . GLN A 1 206 ? -52.738 53.067 22.166 1.00 43.93 206 GLN A C 1
ATOM 1489 O O . GLN A 1 206 ? -52.762 51.871 22.462 1.00 43.35 206 GLN A O 1
ATOM 1495 N N . LEU A 1 207 ? -51.673 53.658 21.620 1.00 43.57 207 LEU A N 1
ATOM 1496 C CA . LEU A 1 207 ? -50.420 52.942 21.398 1.00 43.65 207 LEU A CA 1
ATOM 1497 C C . LEU A 1 207 ? -49.828 52.397 22.680 1.00 43.10 207 LEU A C 1
ATOM 1498 O O . LEU A 1 207 ? -49.229 51.318 22.675 1.00 42.26 207 LEU A O 1
ATOM 1503 N N . ASP A 1 208 ? -49.954 53.169 23.763 1.00 42.89 208 ASP A N 1
ATOM 1504 C CA . ASP A 1 208 ? -49.418 52.773 25.052 1.00 43.60 208 ASP A CA 1
ATOM 1505 C C . ASP A 1 208 ? -50.149 51.563 25.609 1.00 44.14 208 ASP A C 1
ATOM 1506 O O . ASP A 1 208 ? -49.547 50.737 26.274 1.00 44.86 208 ASP A O 1
ATOM 1511 N N . ALA A 1 209 ? -51.455 51.504 25.391 1.00 44.85 209 ALA A N 1
ATOM 1512 C CA . ALA A 1 209 ? -52.270 50.393 25.863 1.00 45.81 209 ALA A CA 1
ATOM 1513 C C . ALA A 1 209 ? -51.964 49.169 25.014 1.00 46.89 209 ALA A C 1
ATOM 1514 O O . ALA A 1 209 ? -51.550 48.127 25.535 1.00 46.72 209 ALA A O 1
ATOM 1516 N N . GLU A 1 210 ? -52.092 49.331 23.697 1.00 48.14 210 GLU A N 1
ATOM 1517 C CA . GLU A 1 210 ? -52.001 48.193 22.770 1.00 49.13 210 GLU A CA 1
ATOM 1518 C C . GLU A 1 210 ? -50.697 47.398 22.866 1.00 49.99 210 GLU A C 1
ATOM 1519 O O . GLU A 1 210 ? -50.703 46.159 22.758 1.00 50.62 210 GLU A O 1
ATOM 1525 N N . PHE A 1 211 ? -49.585 48.108 23.064 1.00 50.04 211 PHE A N 1
ATOM 1526 C CA . PHE A 1 211 ? -48.267 47.478 23.134 1.00 50.10 211 PHE A CA 1
ATOM 1527 C C . PHE A 1 211 ? -47.696 47.484 24.551 1.00 50.21 211 PHE A C 1
ATOM 1528 O O . PHE A 1 211 ? -46.561 47.102 24.764 1.00 49.65 211 PHE A O 1
ATOM 1536 N N . CYS A 1 212 ? -48.512 47.907 25.509 1.00 51.82 212 CYS A N 1
ATOM 1537 C CA . CYS A 1 212 ? -48.119 47.963 26.932 1.00 51.59 212 CYS A CA 1
ATOM 1538 C C . CYS A 1 212 ? -46.776 48.672 27.119 1.00 50.44 212 CYS A C 1
ATOM 1539 O O . CYS A 1 212 ? -45.882 48.156 27.784 1.00 50.16 212 CYS A O 1
ATOM 1542 N N . GLY A 1 213 ? -46.644 49.854 26.509 1.00 49.23 213 GLY A N 1
ATOM 1543 C CA . GLY A 1 213 ? -45.440 50.661 26.640 1.00 47.76 213 GLY A CA 1
ATOM 1544 C C . GLY A 1 213 ? -44.227 50.246 25.810 1.00 47.30 213 GLY A C 1
ATOM 1545 O O . GLY A 1 213 ? -43.227 50.964 25.811 1.00 47.47 213 GLY A O 1
ATOM 1546 N N . ARG A 1 214 ? -44.297 49.114 25.093 1.00 46.31 214 ARG A N 1
ATOM 1547 C CA . ARG A 1 214 ? -43.197 48.710 24.219 1.00 45.47 214 ARG A CA 1
ATOM 1548 C C . ARG A 1 214 ? -42.945 49.746 23.122 1.00 44.31 214 ARG A C 1
ATOM 1549 O O . ARG A 1 214 ? -41.779 50.051 22.794 1.00 44.80 214 ARG A O 1
ATOM 1557 N N . ILE A 1 215 ? -44.019 50.271 22.543 1.00 42.21 215 ILE A N 1
ATOM 1558 C CA . ILE A 1 215 ? -43.847 51.385 21.608 1.00 40.61 215 ILE A CA 1
ATOM 1559 C C . ILE A 1 215 ? -43.844 52.677 22.425 1.00 40.25 215 ILE A C 1
ATOM 1560 O O . ILE A 1 215 ? -44.851 53.020 23.062 1.00 41.09 215 ILE A O 1
ATOM 1565 N N . HIS A 1 216 ? -42.695 53.354 22.442 1.00 39.08 216 HIS A N 1
ATOM 1566 C CA . HIS A 1 216 ? -42.565 54.617 23.158 1.00 39.27 216 HIS A CA 1
ATOM 1567 C C . HIS A 1 216 ? -43.421 55.703 22.519 1.00 38.06 216 HIS A C 1
ATOM 1568 O O . HIS A 1 216 ? -43.634 55.729 21.299 1.00 37.77 216 HIS A O 1
ATOM 1575 N N . THR A 1 217 ? -43.960 56.573 23.361 1.00 37.78 217 THR A N 1
ATOM 1576 C CA . THR A 1 217 ? -44.797 57.686 22.880 1.00 37.54 217 THR A CA 1
ATOM 1577 C C . THR A 1 217 ? -44.238 58.995 23.440 1.00 38.40 217 THR A C 1
ATOM 1578 O O . THR A 1 217 ? -43.876 59.057 24.610 1.00 37.21 217 THR A O 1
ATOM 1582 N N . ARG A 1 218 ? -44.126 60.015 22.582 1.00 39.10 218 ARG A N 1
ATOM 1583 C CA . ARG A 1 218 ? -43.717 61.343 23.030 1.00 40.32 218 ARG A CA 1
ATOM 1584 C C . ARG A 1 218 ? -44.694 62.385 22.510 1.00 39.46 218 ARG A C 1
ATOM 1585 O O . ARG A 1 218 ? -45.096 62.350 21.361 1.00 38.83 218 ARG A O 1
ATOM 1593 N N . TYR A 1 219 ? -45.080 63.320 23.362 1.00 40.12 219 TYR A N 1
ATOM 1594 C CA . TYR A 1 219 ? -45.880 64.431 22.883 1.00 40.50 219 TYR A CA 1
ATOM 1595 C C . TYR A 1 219 ? -45.114 65.176 21.775 1.00 40.60 219 TYR A C 1
ATOM 1596 O O . TYR A 1 219 ? -43.904 65.408 21.871 1.00 39.88 219 TYR A O 1
ATOM 1605 N N . SER A 1 220 ? -45.808 65.513 20.701 1.00 41.04 220 SER A N 1
ATOM 1606 C CA . SER A 1 220 ? -45.129 66.132 19.592 1.00 42.11 220 SER A CA 1
ATOM 1607 C C . SER A 1 220 ? -44.971 67.630 19.816 1.00 42.98 220 SER A C 1
ATOM 1608 O O . SER A 1 220 ? -45.962 68.356 19.984 1.00 43.68 220 SER A O 1
ATOM 1611 N N . SER A 1 221 ? -43.725 68.074 19.885 1.00 42.84 221 SER A N 1
ATOM 1612 C CA . SER A 1 221 ? -43.419 69.494 19.865 1.00 43.47 221 SER A CA 1
ATOM 1613 C C . SER A 1 221 ? -42.168 69.563 19.041 1.00 43.59 221 SER A C 1
ATOM 1614 O O . SER A 1 221 ? -41.502 68.550 18.883 1.00 43.26 221 SER A O 1
ATOM 1617 N N . ALA A 1 222 ? -41.867 70.745 18.508 1.00 43.81 222 ALA A N 1
ATOM 1618 C CA . ALA A 1 222 ? -40.641 70.981 17.759 1.00 44.00 222 ALA A CA 1
ATOM 1619 C C . ALA A 1 222 ? -39.447 70.541 18.579 1.00 44.44 222 ALA A C 1
ATOM 1620 O O . ALA A 1 222 ? -38.542 69.854 18.082 1.00 44.87 222 ALA A O 1
ATOM 1622 N N . TYR A 1 223 ? -39.468 70.890 19.861 1.00 44.62 223 TYR A N 1
ATOM 1623 C CA . TYR A 1 223 ? -38.369 70.562 20.745 1.00 45.08 223 TYR A CA 1
ATOM 1624 C C . TYR A 1 223 ? -38.179 69.049 20.924 1.00 45.62 223 TYR A C 1
ATOM 1625 O O . TYR A 1 223 ? -37.059 68.543 20.843 1.00 45.90 223 TYR A O 1
ATOM 1634 N N . GLU A 1 224 ? -39.264 68.320 21.157 1.00 46.28 224 GLU A N 1
ATOM 1635 C CA . GLU A 1 224 ? -39.166 66.866 21.346 1.00 47.27 224 GLU A CA 1
ATOM 1636 C C . GLU A 1 224 ? -38.816 66.160 20.031 1.00 47.29 224 GLU A C 1
ATOM 1637 O O . GLU A 1 224 ? -38.086 65.171 20.008 1.00 46.87 224 GLU A O 1
ATOM 1643 N N . LEU A 1 225 ? -39.354 66.692 18.939 1.00 47.89 225 LEU A N 1
ATOM 1644 C CA . LEU A 1 225 ? -39.167 66.132 17.619 1.00 48.93 225 LEU A CA 1
ATOM 1645 C C . LEU A 1 225 ? -37.705 66.253 17.196 1.00 48.96 225 LEU A C 1
ATOM 1646 O O . LEU A 1 225 ? -37.124 65.286 16.710 1.00 49.09 225 LEU A O 1
ATOM 1651 N N . GLU A 1 226 ? -37.111 67.430 17.399 1.00 49.06 226 GLU A N 1
ATOM 1652 C CA . GLU A 1 226 ? -35.687 67.653 17.124 1.00 49.93 226 GLU A CA 1
ATOM 1653 C C . GLU A 1 226 ? -34.801 66.592 17.785 1.00 48.92 226 GLU A C 1
ATOM 1654 O O . GLU A 1 226 ? -33.924 66.020 17.142 1.00 49.22 226 GLU A O 1
ATOM 1660 N N . GLY A 1 227 ? -35.046 66.327 19.066 1.00 48.05 227 GLY A N 1
ATOM 1661 C CA . GLY A 1 227 ? -34.242 65.387 19.834 1.00 46.83 227 GLY A CA 1
ATOM 1662 C C . GLY A 1 227 ? -34.404 63.946 19.380 1.00 45.99 227 GLY A C 1
ATOM 1663 O O . GLY A 1 227 ? -33.419 63.215 19.266 1.00 45.64 227 GLY A O 1
ATOM 1664 N N . ALA A 1 228 ? -35.647 63.544 19.116 1.00 44.88 228 ALA A N 1
ATOM 1665 C CA . ALA A 1 228 ? -35.931 62.187 18.684 1.00 44.32 228 ALA A CA 1
ATOM 1666 C C . ALA A 1 228 ? -35.318 61.915 17.297 1.00 44.24 228 ALA A C 1
ATOM 1667 O O . ALA A 1 228 ? -34.693 60.875 17.066 1.00 44.16 228 ALA A O 1
ATOM 1669 N N . VAL A 1 229 ? -35.477 62.869 16.394 1.00 44.04 229 VAL A N 1
ATOM 1670 C CA . VAL A 1 229 ? -34.949 62.764 15.036 1.00 44.50 229 VAL A CA 1
ATOM 1671 C C . VAL A 1 229 ? -33.411 62.648 14.987 1.00 44.87 229 VAL A C 1
ATOM 1672 O O . VAL A 1 229 ? -32.881 61.891 14.184 1.00 44.31 229 VAL A O 1
ATOM 1676 N N . LYS A 1 230 ? -32.707 63.387 15.850 1.00 45.68 230 LYS A N 1
ATOM 1677 C CA . LYS A 1 230 ? -31.238 63.312 15.937 1.00 46.82 230 LYS A CA 1
ATOM 1678 C C . LYS A 1 230 ? -30.730 61.939 16.373 1.00 47.43 230 LYS A C 1
ATOM 1679 O O . LYS A 1 230 ? -29.641 61.531 15.970 1.00 47.56 230 LYS A O 1
ATOM 1685 N N . ARG A 1 231 ? -31.522 61.233 17.183 1.00 47.52 231 ARG A N 1
ATOM 1686 C CA . ARG A 1 231 ? -31.166 59.889 17.644 1.00 47.99 231 ARG A CA 1
ATOM 1687 C C . ARG A 1 231 ? -31.569 58.753 16.668 1.00 46.61 231 ARG A C 1
ATOM 1688 O O . ARG A 1 231 ? -31.145 57.607 16.835 1.00 47.06 231 ARG A O 1
ATOM 1696 N N . ALA A 1 232 ? -32.378 59.066 15.658 1.00 45.00 232 ALA A N 1
ATOM 1697 C CA . ALA A 1 232 ? -33.015 58.031 14.855 1.00 43.69 232 ALA A CA 1
ATOM 1698 C C . ALA A 1 232 ? -32.107 57.478 13.767 1.00 42.89 232 ALA A C 1
ATOM 1699 O O . ALA A 1 232 ? -31.313 58.209 13.155 1.00 42.86 232 ALA A O 1
ATOM 1701 N N . ASP A 1 233 ? -32.262 56.188 13.513 1.00 42.33 233 ASP A N 1
ATOM 1702 C CA . ASP A 1 233 ? -31.699 55.539 12.329 1.00 42.07 233 ASP A CA 1
ATOM 1703 C C . ASP A 1 233 ? -32.672 55.629 11.168 1.00 41.88 233 ASP A C 1
ATOM 1704 O O . ASP A 1 233 ? -32.268 55.673 9.999 1.00 42.64 233 ASP A O 1
ATOM 1709 N N . LEU A 1 234 ? -33.959 55.648 11.504 1.00 41.38 234 LEU A N 1
ATOM 1710 C CA . LEU A 1 234 ? -35.033 55.672 10.540 1.00 40.58 234 LEU A CA 1
ATOM 1711 C C . LEU A 1 234 ? -36.152 56.598 11.022 1.00 40.47 234 LEU A C 1
ATOM 1712 O O . LEU A 1 234 ? -36.622 56.480 12.148 1.00 40.09 234 LEU A O 1
ATOM 1717 N N . VAL A 1 235 ? -36.568 57.521 10.158 1.00 39.36 235 VAL A N 1
ATOM 1718 C CA . VAL A 1 235 ? -37.688 58.401 10.458 1.00 39.20 235 VAL A CA 1
ATOM 1719 C C . VAL A 1 235 ? -38.802 58.157 9.453 1.00 39.56 235 VAL A C 1
ATOM 1720 O O . VAL A 1 235 ? -38.579 58.217 8.246 1.00 40.25 235 VAL A O 1
ATOM 1724 N N . ILE A 1 236 ? -40.008 57.911 9.959 1.00 39.80 236 ILE A N 1
ATOM 1725 C CA . ILE A 1 236 ? -41.180 57.746 9.105 1.00 39.92 236 ILE A CA 1
ATOM 1726 C C . ILE A 1 236 ? -42.150 58.927 9.297 1.00 40.18 236 ILE A C 1
ATOM 1727 O O . ILE A 1 236 ? -42.682 59.127 10.381 1.00 40.28 236 ILE A O 1
ATOM 1732 N N . GLY A 1 237 ? -42.338 59.726 8.247 1.00 39.89 237 GLY A N 1
ATOM 1733 C CA . GLY A 1 237 ? -43.243 60.888 8.333 1.00 40.13 237 GLY A CA 1
ATOM 1734 C C . GLY A 1 237 ? -44.658 60.497 7.969 1.00 40.79 237 GLY A C 1
ATOM 1735 O O . GLY A 1 237 ? -44.916 60.149 6.811 1.00 40.20 237 GLY A O 1
ATOM 1736 N N . ALA A 1 238 ? -45.574 60.522 8.942 1.00 40.52 238 ALA A N 1
ATOM 1737 C CA . ALA A 1 238 ? -46.947 60.003 8.725 1.00 41.65 238 ALA A CA 1
ATOM 1738 C C . ALA A 1 238 ? -48.067 60.969 9.180 1.00 42.46 238 ALA A C 1
ATOM 1739 O O . ALA A 1 238 ? -49.129 60.559 9.660 1.00 42.59 238 ALA A O 1
ATOM 1741 N N . VAL A 1 239 ? -47.821 62.252 8.962 1.00 43.51 239 VAL A N 1
ATOM 1742 C CA . VAL A 1 239 ? -48.674 63.325 9.448 1.00 44.81 239 VAL A CA 1
ATOM 1743 C C . VAL A 1 239 ? -49.785 63.716 8.434 1.00 45.67 239 VAL A C 1
ATOM 1744 O O . VAL A 1 239 ? -49.576 63.674 7.217 1.00 45.48 239 VAL A O 1
ATOM 1748 N N . LEU A 1 240 ? -50.978 64.026 8.956 1.00 46.66 240 LEU A N 1
ATOM 1749 C CA . LEU A 1 240 ? -52.059 64.651 8.188 1.00 47.55 240 LEU A CA 1
ATOM 1750 C C . LEU A 1 240 ? -52.787 65.704 9.048 1.00 48.78 240 LEU A C 1
ATOM 1751 O O . LEU A 1 240 ? -53.257 65.412 10.158 1.00 48.62 240 LEU A O 1
ATOM 1756 N N . VAL A 1 241 ? -52.848 66.928 8.523 1.00 50.08 241 VAL A N 1
ATOM 1757 C CA . VAL A 1 241 ? -53.638 68.014 9.104 1.00 50.69 241 VAL A CA 1
ATOM 1758 C C . VAL A 1 241 ? -54.846 68.165 8.191 1.00 51.46 241 VAL A C 1
ATOM 1759 O O . VAL A 1 241 ? -54.678 68.543 7.033 1.00 51.58 241 VAL A O 1
ATOM 1763 N N . PRO A 1 242 ? -56.058 67.834 8.693 1.00 52.42 242 PRO A N 1
ATOM 1764 C CA . PRO A 1 242 ? -57.315 67.889 7.921 1.00 53.06 242 PRO A CA 1
ATOM 1765 C C . PRO A 1 242 ? -57.455 69.173 7.098 1.00 53.59 242 PRO A C 1
ATOM 1766 O O . PRO A 1 242 ? -57.425 70.271 7.651 1.00 53.94 242 PRO A O 1
ATOM 1770 N N . GLY A 1 243 ? -57.563 69.018 5.782 1.00 54.11 243 GLY A N 1
ATOM 1771 C CA . GLY A 1 243 ? -57.758 70.146 4.869 1.00 54.58 243 GLY A CA 1
ATOM 1772 C C . GLY A 1 243 ? -56.560 71.063 4.658 1.00 54.79 243 GLY A C 1
ATOM 1773 O O . GLY A 1 243 ? -56.728 72.204 4.227 1.00 55.01 243 GLY A O 1
ATOM 1774 N N . ALA A 1 244 ? -55.353 70.584 4.961 1.00 54.35 244 ALA A N 1
ATOM 1775 C CA . ALA A 1 244 ? -54.140 71.367 4.718 1.00 53.93 244 ALA A CA 1
ATOM 1776 C C . ALA A 1 244 ? -53.035 70.503 4.134 1.00 53.99 244 ALA A C 1
ATOM 1777 O O . ALA A 1 244 ? -53.060 69.272 4.263 1.00 53.82 244 ALA A O 1
ATOM 1779 N N . LYS A 1 245 ? -52.066 71.151 3.491 1.00 53.64 245 LYS A N 1
ATOM 1780 C CA . LYS A 1 245 ? -50.849 70.478 3.063 1.00 53.53 245 LYS A CA 1
ATOM 1781 C C . LYS A 1 245 ? -50.032 70.085 4.294 1.00 53.00 245 LYS A C 1
ATOM 1782 O O . LYS A 1 245 ? -50.187 70.690 5.360 1.00 52.68 245 LYS A O 1
ATOM 1788 N N . ALA A 1 246 ? -49.196 69.057 4.166 1.00 52.16 246 ALA A N 1
ATOM 1789 C CA . ALA A 1 246 ? -48.375 68.606 5.296 1.00 51.42 246 ALA A CA 1
ATOM 1790 C C . ALA A 1 246 ? -47.445 69.708 5.827 1.00 50.85 246 ALA A C 1
ATOM 1791 O O . ALA A 1 246 ? -46.777 70.382 5.039 1.00 50.75 246 ALA A O 1
ATOM 1793 N N . PRO A 1 247 ? -47.414 69.906 7.163 1.00 50.44 247 PRO A N 1
ATOM 1794 C CA . PRO A 1 247 ? -46.461 70.850 7.767 1.00 50.16 247 PRO A CA 1
ATOM 1795 C C . PRO A 1 247 ? -45.039 70.311 7.619 1.00 49.79 247 PRO A C 1
ATOM 1796 O O . PRO A 1 247 ? -44.850 69.091 7.643 1.00 49.46 247 PRO A O 1
ATOM 1800 N N . LYS A 1 248 ? -44.064 71.203 7.444 1.00 49.26 248 LYS A N 1
ATOM 1801 C CA . LYS A 1 248 ? -42.665 70.806 7.276 1.00 49.22 248 LYS A CA 1
ATOM 1802 C C . LYS A 1 248 ? -42.055 70.756 8.661 1.00 49.16 248 LYS A C 1
ATOM 1803 O O . LYS A 1 248 ? -41.557 71.766 9.189 1.00 49.29 248 LYS A O 1
ATOM 1809 N N . LEU A 1 249 ? -42.136 69.559 9.238 1.00 48.59 249 LEU A N 1
ATOM 1810 C CA . LEU A 1 249 ? -41.796 69.292 10.621 1.00 48.01 249 LEU A CA 1
ATOM 1811 C C . LEU A 1 249 ? -40.322 68.979 10.799 1.00 47.97 249 LEU A C 1
ATOM 1812 O O . LEU A 1 249 ? -39.766 69.193 11.886 1.00 47.97 249 LEU A O 1
ATOM 1817 N N . VAL A 1 250 ? -39.697 68.449 9.747 1.00 47.29 250 VAL A N 1
ATOM 1818 C CA . VAL A 1 250 ? -38.260 68.145 9.763 1.00 46.78 250 VAL A CA 1
ATOM 1819 C C . VAL A 1 250 ? -37.523 69.059 8.767 1.00 47.27 250 VAL A C 1
ATOM 1820 O O . VAL A 1 250 ? -37.584 68.863 7.550 1.00 47.16 250 VAL A O 1
ATOM 1824 N N . SER A 1 251 ? -36.849 70.073 9.298 1.00 47.70 251 SER A N 1
ATOM 1825 C CA . SER A 1 251 ? -36.118 71.039 8.473 1.00 48.04 251 SER A CA 1
ATOM 1826 C C . SER A 1 251 ? -34.826 70.416 7.954 1.00 48.24 251 SER A C 1
ATOM 1827 O O . SER A 1 251 ? -34.316 69.472 8.552 1.00 47.70 251 SER A O 1
ATOM 1830 N N . ASN A 1 252 ? -34.302 70.948 6.848 1.00 48.47 252 ASN A N 1
ATOM 1831 C CA . ASN A 1 252 ? -33.007 70.509 6.322 1.00 49.21 252 ASN A CA 1
ATOM 1832 C C . ASN A 1 252 ? -31.878 70.757 7.329 1.00 49.46 252 ASN A C 1
ATOM 1833 O O . ASN A 1 252 ? -30.909 69.999 7.394 1.00 49.38 252 ASN A O 1
ATOM 1838 N N . SER A 1 253 ? -32.020 71.816 8.121 1.00 49.69 253 SER A N 1
ATOM 1839 C CA . SER A 1 253 ? -31.076 72.112 9.183 1.00 50.12 253 SER A CA 1
ATOM 1840 C C . SER A 1 253 ? -31.024 70.990 10.228 1.00 49.78 253 SER A C 1
ATOM 1841 O O . SER A 1 253 ? -29.942 70.652 10.735 1.00 49.71 253 SER A O 1
ATOM 1844 N N . LEU A 1 254 ? -32.186 70.411 10.543 1.00 49.41 254 LEU A N 1
ATOM 1845 C CA . LEU A 1 254 ? -32.257 69.259 11.462 1.00 49.09 254 LEU A CA 1
ATOM 1846 C C . LEU A 1 254 ? -31.640 67.994 10.853 1.00 48.65 254 LEU A C 1
ATOM 1847 O O . LEU A 1 254 ? -30.960 67.223 11.547 1.00 48.73 254 LEU A O 1
ATOM 1852 N N . VAL A 1 255 ? -31.879 67.785 9.558 1.00 48.52 255 VAL A N 1
ATOM 1853 C CA . VAL A 1 255 ? -31.321 66.638 8.833 1.00 47.91 255 VAL A CA 1
ATOM 1854 C C . VAL A 1 255 ? -29.786 66.637 8.864 1.00 48.36 255 VAL A C 1
ATOM 1855 O O . VAL A 1 255 ? -29.164 65.583 8.976 1.00 48.24 255 VAL A O 1
ATOM 1859 N N . ALA A 1 256 ? -29.190 67.827 8.792 1.00 48.90 256 ALA A N 1
ATOM 1860 C CA . ALA A 1 256 ? -27.734 68.002 8.878 1.00 49.11 256 ALA A CA 1
ATOM 1861 C C . ALA A 1 256 ? -27.121 67.477 10.188 1.00 49.41 256 ALA A C 1
ATOM 1862 O O . ALA A 1 256 ? -25.937 67.129 10.219 1.00 49.03 256 ALA A O 1
ATOM 1864 N N . HIS A 1 257 ? -27.930 67.416 11.247 1.00 49.46 257 HIS A N 1
ATOM 1865 C CA . HIS A 1 257 ? -27.477 66.952 12.562 1.00 49.72 257 HIS A CA 1
ATOM 1866 C C . HIS A 1 257 ? -27.697 65.458 12.773 1.00 48.90 257 HIS A C 1
ATOM 1867 O O . HIS A 1 257 ? -27.301 64.908 13.803 1.00 48.50 257 HIS A O 1
ATOM 1874 N N . MET A 1 258 ? -28.335 64.810 11.801 1.00 48.46 258 MET A N 1
ATOM 1875 C CA . MET A 1 258 ? -28.676 63.396 11.912 1.00 47.69 258 MET A CA 1
ATOM 1876 C C . MET A 1 258 ? -27.464 62.476 11.723 1.00 48.23 258 MET A C 1
ATOM 1877 O O . MET A 1 258 ? -26.446 62.881 11.159 1.00 48.37 258 MET A O 1
ATOM 1882 N N . LYS A 1 259 ? -27.579 61.248 12.230 1.00 48.03 259 LYS A N 1
ATOM 1883 C CA . LYS A 1 259 ? -26.566 60.226 12.031 1.00 47.76 259 LYS A CA 1
ATOM 1884 C C . LYS A 1 259 ? -26.390 59.947 10.541 1.00 47.24 259 LYS A C 1
ATOM 1885 O O . LYS A 1 259 ? -27.374 59.874 9.808 1.00 47.42 259 LYS A O 1
ATOM 1891 N N . PRO A 1 260 ? -25.128 59.829 10.077 1.00 46.72 260 PRO A N 1
ATOM 1892 C CA . PRO A 1 260 ? -24.846 59.517 8.668 1.00 46.13 260 PRO A CA 1
ATOM 1893 C C . PRO A 1 260 ? -25.427 58.169 8.243 1.00 45.27 260 PRO A C 1
ATOM 1894 O O . PRO A 1 260 ? -25.247 57.162 8.936 1.00 44.83 260 PRO A O 1
ATOM 1898 N N . GLY A 1 261 ? -26.117 58.156 7.109 1.00 44.28 261 GLY A N 1
ATOM 1899 C CA . GLY A 1 261 ? -26.753 56.940 6.616 1.00 42.90 261 GLY A CA 1
ATOM 1900 C C . GLY A 1 261 ? -28.158 56.710 7.152 1.00 42.34 261 GLY A C 1
ATOM 1901 O O . GLY A 1 261 ? -28.796 55.728 6.785 1.00 41.84 261 GLY A O 1
ATOM 1902 N N . ALA A 1 262 ? -28.648 57.609 8.014 1.00 41.67 262 ALA A N 1
ATOM 1903 C CA . ALA A 1 262 ? -30.050 57.554 8.460 1.00 41.77 262 ALA A CA 1
ATOM 1904 C C . ALA A 1 262 ? -31.024 57.601 7.281 1.00 41.55 262 ALA A C 1
ATOM 1905 O O . ALA A 1 262 ? -30.747 58.250 6.259 1.00 41.67 262 ALA A O 1
ATOM 1907 N N . VAL A 1 263 ? -32.153 56.908 7.418 1.00 40.96 263 VAL A N 1
ATOM 1908 C CA . VAL A 1 263 ? -33.168 56.846 6.371 1.00 40.33 263 VAL A CA 1
ATOM 1909 C C . VAL A 1 263 ? -34.445 57.578 6.794 1.00 40.84 263 VAL A C 1
ATOM 1910 O O . VAL A 1 263 ? -34.948 57.365 7.900 1.00 40.48 263 VAL A O 1
ATOM 1914 N N . LEU A 1 264 ? -34.942 58.466 5.921 1.00 40.81 264 LEU A N 1
ATOM 1915 C CA . LEU A 1 264 ? -36.207 59.163 6.143 1.00 40.75 264 LEU A CA 1
ATOM 1916 C C . LEU A 1 264 ? -37.230 58.804 5.068 1.00 41.20 264 LEU A C 1
ATOM 1917 O O . LEU A 1 264 ? -36.994 59.052 3.875 1.00 41.29 264 LEU A O 1
ATOM 1922 N N . VAL A 1 265 ? -38.344 58.190 5.495 1.00 41.32 265 VAL A N 1
ATOM 1923 C CA . VAL A 1 265 ? -39.458 57.795 4.609 1.00 41.84 265 VAL A CA 1
ATOM 1924 C C . VAL A 1 265 ? -40.614 58.759 4.819 1.00 42.29 265 VAL A C 1
ATOM 1925 O O . VAL A 1 265 ? -41.214 58.771 5.886 1.00 41.89 265 VAL A O 1
ATOM 1929 N N . ASP A 1 266 ? -40.940 59.552 3.794 1.00 42.41 266 ASP A N 1
ATOM 1930 C CA . ASP A 1 266 ? -42.024 60.529 3.905 1.00 42.93 266 ASP A CA 1
ATOM 1931 C C . ASP A 1 266 ? -43.274 59.968 3.253 1.00 42.95 266 ASP A C 1
ATOM 1932 O O . ASP A 1 266 ? -43.449 60.099 2.027 1.00 42.65 266 ASP A O 1
ATOM 1937 N N . ILE A 1 267 ? -44.135 59.348 4.061 1.00 42.20 267 ILE A N 1
ATOM 1938 C CA . ILE A 1 267 ? -45.430 58.886 3.586 1.00 42.08 267 ILE A CA 1
ATOM 1939 C C . ILE A 1 267 ? -46.280 60.082 3.119 1.00 42.76 267 ILE A C 1
ATOM 1940 O O . ILE A 1 267 ? -47.012 59.965 2.139 1.00 42.43 267 ILE A O 1
ATOM 1945 N N . ALA A 1 268 ? -46.154 61.219 3.817 1.00 43.68 268 ALA A N 1
ATOM 1946 C CA . ALA A 1 268 ? -46.970 62.419 3.546 1.00 44.51 268 ALA A CA 1
ATOM 1947 C C . ALA A 1 268 ? -46.567 63.183 2.277 1.00 45.38 268 ALA A C 1
ATOM 1948 O O . ALA A 1 268 ? -47.038 64.306 2.023 1.00 45.62 268 ALA A O 1
ATOM 1950 N N . ILE A 1 269 ? -45.732 62.548 1.461 1.00 45.92 269 ILE A N 1
ATOM 1951 C CA . ILE A 1 269 ? -45.309 63.108 0.179 1.00 46.78 269 ILE A CA 1
ATOM 1952 C C . ILE A 1 269 ? -46.487 63.400 -0.768 1.00 47.61 269 ILE A C 1
ATOM 1953 O O . ILE A 1 269 ? -46.376 64.221 -1.687 1.00 48.12 269 ILE A O 1
ATOM 1958 N N . ASP A 1 270 ? -47.622 62.742 -0.537 1.00 48.49 270 ASP A N 1
ATOM 1959 C CA . ASP A 1 270 ? -48.800 62.979 -1.367 1.00 49.16 270 ASP A CA 1
ATOM 1960 C C . ASP A 1 270 ? -49.455 64.355 -1.100 1.00 49.31 270 ASP A C 1
ATOM 1961 O O . ASP A 1 270 ? -50.439 64.701 -1.749 1.00 49.55 270 ASP A O 1
ATOM 1966 N N . GLN A 1 271 ? -48.865 65.139 -0.186 1.00 49.39 271 GLN A N 1
ATOM 1967 C CA . GLN A 1 271 ? -49.379 66.447 0.244 1.00 49.82 271 GLN A CA 1
ATOM 1968 C C . GLN A 1 271 ? -48.352 67.476 0.753 1.00 49.47 271 GLN A C 1
ATOM 1969 O O . GLN A 1 271 ? -48.738 68.463 1.364 1.00 50.09 271 GLN A O 1
ATOM 1975 N N . GLY A 1 272 ? -47.049 67.297 0.633 1.00 49.86 272 GLY A N 1
ATOM 1976 C CA . GLY A 1 272 ? -46.237 67.136 -0.567 1.00 48.83 272 GLY A CA 1
ATOM 1977 C C . GLY A 1 272 ? -45.002 67.122 0.355 1.00 48.89 272 GLY A C 1
ATOM 1978 O O . GLY A 1 272 ? -44.025 67.863 0.188 1.00 48.99 272 GLY A O 1
ATOM 1979 N N . GLY A 1 273 ? -45.116 66.309 1.413 1.00 48.21 273 GLY A N 1
ATOM 1980 C CA . GLY A 1 273 ? -44.015 66.017 2.315 1.00 47.49 273 GLY A CA 1
ATOM 1981 C C . GLY A 1 273 ? -44.134 66.747 3.637 1.00 47.51 273 GLY A C 1
ATOM 1982 O O . GLY A 1 273 ? -44.538 67.915 3.677 1.00 47.84 273 GLY A O 1
ATOM 1983 N N . CYS A 1 274 ? -43.806 66.042 4.715 1.00 46.80 274 CYS A N 1
ATOM 1984 C CA . CYS A 1 274 ? -43.654 66.655 6.027 1.00 46.37 274 CYS A CA 1
ATOM 1985 C C . CYS A 1 274 ? -42.178 66.889 6.383 1.00 46.07 274 CYS A C 1
ATOM 1986 O O . CYS A 1 274 ? -41.856 67.402 7.459 1.00 45.95 274 CYS A O 1
ATOM 1989 N N . PHE A 1 275 ? -41.279 66.529 5.471 1.00 45.42 275 PHE A N 1
ATOM 1990 C CA . PHE A 1 275 ? -39.881 66.941 5.595 1.00 45.68 275 PHE A CA 1
ATOM 1991 C C . PHE A 1 275 ? -39.634 68.072 4.618 1.00 46.49 275 PHE A C 1
ATOM 1992 O O . PHE A 1 275 ? -40.108 68.009 3.488 1.00 46.50 275 PHE A O 1
ATOM 2000 N N . GLU A 1 276 ? -38.883 69.089 5.043 1.00 47.49 276 GLU A N 1
ATOM 2001 C CA . GLU A 1 276 ? -38.506 70.205 4.163 1.00 48.53 276 GLU A CA 1
ATOM 2002 C C . GLU A 1 276 ? -37.871 69.732 2.840 1.00 48.77 276 GLU A C 1
ATOM 2003 O O . GLU A 1 276 ? -38.180 70.266 1.764 1.00 48.46 276 GLU A O 1
ATOM 2009 N N . GLY A 1 277 ? -37.013 68.715 2.927 1.00 49.00 277 GLY A N 1
ATOM 2010 C CA . GLY A 1 277 ? -36.259 68.213 1.772 1.00 49.32 277 GLY A CA 1
ATOM 2011 C C . GLY A 1 277 ? -36.954 67.221 0.853 1.00 49.45 277 GLY A C 1
ATOM 2012 O O . GLY A 1 277 ? -36.365 66.779 -0.133 1.00 49.86 277 GLY A O 1
ATOM 2013 N N . SER A 1 278 ? -38.197 66.866 1.167 1.00 49.54 278 SER A N 1
ATOM 2014 C CA . SER A 1 278 ? -38.927 65.864 0.391 1.00 49.99 278 SER A CA 1
ATOM 2015 C C . SER A 1 278 ? -39.319 66.334 -1.021 1.00 50.61 278 SER A C 1
ATOM 2016 O O . SER A 1 278 ? -39.794 67.441 -1.196 1.00 50.68 278 SER A O 1
ATOM 2019 N N . ARG A 1 279 ? -39.087 65.479 -2.011 1.00 51.19 279 ARG A N 1
ATOM 2020 C CA . ARG A 1 279 ? -39.476 65.703 -3.401 1.00 52.71 279 ARG A CA 1
ATOM 2021 C C . ARG A 1 279 ? -39.934 64.322 -3.879 1.00 53.00 279 ARG A C 1
ATOM 2022 O O . ARG A 1 279 ? -39.331 63.326 -3.486 1.00 53.31 279 ARG A O 1
ATOM 2030 N N . PRO A 1 280 ? -41.001 64.239 -4.699 1.00 53.16 280 PRO A N 1
ATOM 2031 C CA . PRO A 1 280 ? -41.487 62.898 -5.074 1.00 53.41 280 PRO A CA 1
ATOM 2032 C C . PRO A 1 280 ? -40.423 62.023 -5.752 1.00 53.67 280 PRO A C 1
ATOM 2033 O O . PRO A 1 280 ? -39.754 62.469 -6.690 1.00 53.39 280 PRO A O 1
ATOM 2037 N N . THR A 1 281 ? -40.260 60.794 -5.261 1.00 53.96 281 THR A N 1
ATOM 2038 C CA . THR A 1 281 ? -39.383 59.820 -5.918 1.00 54.27 281 THR A CA 1
ATOM 2039 C C . THR A 1 281 ? -40.176 58.752 -6.671 1.00 54.89 281 THR A C 1
ATOM 2040 O O . THR A 1 281 ? -41.422 58.774 -6.705 1.00 54.83 281 THR A O 1
ATOM 2044 N N . THR A 1 282 ? -39.444 57.850 -7.322 1.00 55.32 282 THR A N 1
ATOM 2045 C CA . THR A 1 282 ? -40.052 56.876 -8.220 1.00 55.57 282 THR A CA 1
ATOM 2046 C C . THR A 1 282 ? -39.552 55.493 -7.858 1.00 55.59 282 THR A C 1
ATOM 2047 O O . THR A 1 282 ? -38.587 55.350 -7.109 1.00 55.46 282 THR A O 1
ATOM 2051 N N . TYR A 1 283 ? -40.201 54.471 -8.399 1.00 55.78 283 TYR A N 1
ATOM 2052 C CA . TYR A 1 283 ? -39.788 53.101 -8.138 1.00 55.98 283 TYR A CA 1
ATOM 2053 C C . TYR A 1 283 ? -38.429 52.751 -8.743 1.00 55.85 283 TYR A C 1
ATOM 2054 O O . TYR A 1 283 ? -37.692 51.932 -8.185 1.00 55.84 283 TYR A O 1
ATOM 2063 N N . ASP A 1 284 ? -38.096 53.402 -9.857 1.00 55.46 284 ASP A N 1
ATOM 2064 C CA . ASP A 1 284 ? -36.778 53.274 -10.483 1.00 55.23 284 ASP A CA 1
ATOM 2065 C C . ASP A 1 284 ? -35.677 53.931 -9.648 1.00 54.43 284 ASP A C 1
ATOM 2066 O O . ASP A 1 284 ? -34.582 53.376 -9.500 1.00 54.35 284 ASP A O 1
ATOM 2071 N N . HIS A 1 285 ? -35.969 55.113 -9.106 1.00 53.62 285 HIS A N 1
ATOM 2072 C CA . HIS A 1 285 ? -35.006 55.858 -8.288 1.00 53.01 285 HIS A CA 1
ATOM 2073 C C . HIS A 1 285 ? -35.689 56.375 -7.006 1.00 52.17 285 HIS A C 1
ATOM 2074 O O . HIS A 1 285 ? -36.080 57.547 -6.938 1.00 51.60 285 HIS A O 1
ATOM 2081 N N . PRO A 1 286 ? -35.845 55.492 -5.988 1.00 51.53 286 PRO A N 1
ATOM 2082 C CA . PRO A 1 286 ? -36.693 55.762 -4.807 1.00 50.94 286 PRO A CA 1
ATOM 2083 C C . PRO A 1 286 ? -36.066 56.630 -3.716 1.00 50.23 286 PRO A C 1
ATOM 2084 O O . PRO A 1 286 ? -36.789 57.208 -2.909 1.00 50.12 286 PRO A O 1
ATOM 2088 N N . THR A 1 287 ? -34.742 56.703 -3.676 1.00 49.57 287 THR A N 1
ATOM 2089 C CA . THR A 1 287 ? -34.058 57.496 -2.672 1.00 48.72 287 THR A CA 1
ATOM 2090 C C . THR A 1 287 ? -33.148 58.543 -3.281 1.00 48.44 287 THR A C 1
ATOM 2091 O O . THR A 1 287 ? -32.667 58.396 -4.400 1.00 47.93 287 THR A O 1
ATOM 2095 N N . PHE A 1 288 ? -32.906 59.603 -2.522 1.00 48.02 288 PHE A N 1
ATOM 2096 C CA . PHE A 1 288 ? -31.927 60.612 -2.915 1.00 47.89 288 PHE A CA 1
ATOM 2097 C C . PHE A 1 288 ? -31.292 61.150 -1.650 1.00 47.55 288 PHE A C 1
ATOM 2098 O O . PHE A 1 288 ? -31.897 61.092 -0.589 1.00 47.14 288 PHE A O 1
ATOM 2106 N N . ALA A 1 289 ? -30.076 61.669 -1.770 1.00 47.50 289 ALA A N 1
ATOM 2107 C CA . ALA A 1 289 ? -29.343 62.159 -0.619 1.00 48.08 289 ALA A CA 1
ATOM 2108 C C . ALA A 1 289 ? -29.804 63.543 -0.201 1.00 48.53 289 ALA A C 1
ATOM 2109 O O . ALA A 1 289 ? -29.978 64.429 -1.040 1.00 48.55 289 ALA A O 1
ATOM 2111 N N . VAL A 1 290 ? -30.035 63.730 1.092 1.00 48.81 290 VAL A N 1
ATOM 2112 C CA . VAL A 1 290 ? -30.055 65.087 1.650 1.00 49.36 290 VAL A CA 1
ATOM 2113 C C . VAL A 1 290 ? -29.125 65.169 2.850 1.00 49.59 290 VAL A C 1
ATOM 2114 O O . VAL A 1 290 ? -29.304 64.461 3.841 1.00 49.78 290 VAL A O 1
ATOM 2118 N N . HIS A 1 291 ? -28.101 66.010 2.714 1.00 49.79 291 HIS A N 1
ATOM 2119 C CA . HIS A 1 291 ? -26.907 65.963 3.560 1.00 50.25 291 HIS A CA 1
ATOM 2120 C C . HIS A 1 291 ? -26.363 64.521 3.588 1.00 50.36 291 HIS A C 1
ATOM 2121 O O . HIS A 1 291 ? -26.206 63.927 2.524 1.00 50.80 291 HIS A O 1
ATOM 2128 N N . ASP A 1 292 ? -26.084 63.952 4.761 1.00 50.35 292 ASP A N 1
ATOM 2129 C CA . ASP A 1 292 ? -25.524 62.589 4.825 1.00 50.43 292 ASP A CA 1
ATOM 2130 C C . ASP A 1 292 ? -26.598 61.537 5.146 1.00 49.45 292 ASP A C 1
ATOM 2131 O O . ASP A 1 292 ? -26.345 60.521 5.791 1.00 49.55 292 ASP A O 1
ATOM 2136 N N . THR A 1 293 ? -27.782 61.785 4.610 1.00 48.02 293 THR A N 1
ATOM 2137 C CA . THR A 1 293 ? -29.004 61.105 4.947 1.00 46.42 293 THR A CA 1
ATOM 2138 C C . THR A 1 293 ? -29.663 60.611 3.642 1.00 46.29 293 THR A C 1
ATOM 2139 O O . THR A 1 293 ? -29.360 61.132 2.559 1.00 45.12 293 THR A O 1
ATOM 2143 N N . LEU A 1 294 ? -30.540 59.612 3.736 1.00 45.83 294 LEU A N 1
ATOM 2144 C CA . LEU A 1 294 ? -31.272 59.088 2.570 1.00 45.48 294 LEU A CA 1
ATOM 2145 C C . LEU A 1 294 ? -32.771 59.318 2.672 1.00 45.56 294 LEU A C 1
ATOM 2146 O O . LEU A 1 294 ? -33.398 58.865 3.629 1.00 45.48 294 LEU A O 1
ATOM 2151 N N . PHE A 1 295 ? -33.343 59.995 1.676 1.00 45.08 295 PHE A N 1
ATOM 2152 C CA . PHE A 1 295 ? -34.782 60.292 1.654 1.00 44.89 295 PHE A CA 1
ATOM 2153 C C . PHE A 1 295 ? -35.503 59.324 0.725 1.00 44.87 295 PHE A C 1
ATOM 2154 O O . PHE A 1 295 ? -35.026 59.055 -0.371 1.00 45.71 295 PHE A O 1
ATOM 2162 N N . TYR A 1 296 ? -36.664 58.839 1.151 1.00 44.22 296 TYR A N 1
ATOM 2163 C CA . TYR A 1 296 ? -37.500 57.954 0.351 1.00 43.73 296 TYR A CA 1
ATOM 2164 C C . TYR A 1 296 ? -38.872 58.605 0.272 1.00 43.78 296 TYR A C 1
ATOM 2165 O O . TYR A 1 296 ? -39.523 58.773 1.294 1.00 42.54 296 TYR A O 1
ATOM 2174 N N . CYS A 1 297 ? -39.322 58.996 -0.927 1.00 43.54 297 CYS A N 1
ATOM 2175 C CA . CYS A 1 297 ? -40.582 59.728 -1.006 1.00 43.81 297 CYS A CA 1
ATOM 2176 C C . CYS A 1 297 ? -41.489 59.266 -2.138 1.00 44.60 297 CYS A C 1
ATOM 2177 O O . CYS A 1 297 ? -41.697 60.008 -3.098 1.00 44.11 297 CYS A O 1
ATOM 2180 N N . VAL A 1 298 ? -42.056 58.067 -2.043 1.00 44.73 298 VAL A N 1
ATOM 2181 C CA . VAL A 1 298 ? -42.942 57.657 -3.133 1.00 44.92 298 VAL A CA 1
ATOM 2182 C C . VAL A 1 298 ? -44.416 57.918 -2.806 1.00 45.14 298 VAL A C 1
ATOM 2183 O O . VAL A 1 298 ? -44.903 57.607 -1.695 1.00 45.09 298 VAL A O 1
ATOM 2187 N N . ALA A 1 299 ? -45.100 58.519 -3.778 1.00 44.99 299 ALA A N 1
ATOM 2188 C CA . ALA A 1 299 ? -46.450 59.027 -3.585 1.00 45.30 299 ALA A CA 1
ATOM 2189 C C . ALA A 1 299 ? -47.508 57.971 -3.869 1.00 45.19 299 ALA A C 1
ATOM 2190 O O . ALA A 1 299 ? -48.678 58.162 -3.529 1.00 45.72 299 ALA A O 1
ATOM 2192 N N . ASN A 1 300 ? -47.088 56.861 -4.481 1.00 44.60 300 ASN A N 1
ATOM 2193 C CA . ASN A 1 300 ? -47.977 55.732 -4.762 1.00 44.67 300 ASN A CA 1
ATOM 2194 C C . ASN A 1 300 ? -47.499 54.439 -4.091 1.00 43.82 300 ASN A C 1
ATOM 2195 O O . ASN A 1 300 ? -47.371 53.397 -4.737 1.00 42.93 300 ASN A O 1
ATOM 2200 N N . MET A 1 301 ? -47.262 54.507 -2.781 1.00 43.41 301 MET A N 1
ATOM 2201 C CA . MET A 1 301 ? -46.717 53.363 -2.045 1.00 42.85 301 MET A CA 1
ATOM 2202 C C . MET A 1 301 ? -47.558 52.092 -2.215 1.00 42.67 301 MET A C 1
ATOM 2203 O O . MET A 1 301 ? -46.989 51.052 -2.491 1.00 43.16 301 MET A O 1
ATOM 2208 N N . PRO A 1 302 ? -48.900 52.161 -2.051 1.00 42.94 302 PRO A N 1
ATOM 2209 C CA . PRO A 1 302 ? -49.715 50.954 -2.228 1.00 42.97 302 PRO A CA 1
ATOM 2210 C C . PRO A 1 302 ? -49.637 50.234 -3.579 1.00 43.38 302 PRO A C 1
ATOM 2211 O O . PRO A 1 302 ? -49.879 49.032 -3.622 1.00 43.29 302 PRO A O 1
ATOM 2215 N N . ALA A 1 303 ? -49.338 50.940 -4.672 1.00 43.77 303 ALA A N 1
ATOM 2216 C CA . ALA A 1 303 ? -49.132 50.269 -5.960 1.00 44.09 303 ALA A CA 1
ATOM 2217 C C . ALA A 1 303 ? -48.005 49.202 -5.974 1.00 44.25 303 ALA A C 1
ATOM 2218 O O . ALA A 1 303 ? -48.017 48.314 -6.839 1.00 44.72 303 ALA A O 1
ATOM 2220 N N . SER A 1 304 ? -47.066 49.294 -5.014 1.00 44.30 304 SER A N 1
ATOM 2221 C CA . SER A 1 304 ? -45.974 48.323 -4.735 1.00 44.18 304 SER A CA 1
ATOM 2222 C C . SER A 1 304 ? -46.446 46.914 -4.432 1.00 44.31 304 SER A C 1
ATOM 2223 O O . SER A 1 304 ? -45.704 45.956 -4.642 1.00 44.01 304 SER A O 1
ATOM 2226 N N . VAL A 1 305 ? -47.616 46.812 -3.793 1.00 44.42 305 VAL A N 1
ATOM 2227 C CA . VAL A 1 305 ? -48.175 45.535 -3.352 1.00 44.09 305 VAL A CA 1
ATOM 2228 C C . VAL A 1 305 ? -49.635 45.384 -3.812 1.00 45.03 305 VAL A C 1
ATOM 2229 O O . VAL A 1 305 ? -50.555 45.414 -3.005 1.00 45.29 305 VAL A O 1
ATOM 2233 N N . PRO A 1 306 ? -49.845 45.185 -5.127 1.00 45.86 306 PRO A N 1
ATOM 2234 C CA . PRO A 1 306 ? -51.190 45.258 -5.720 1.00 46.59 306 PRO A CA 1
ATOM 2235 C C . PRO A 1 306 ? -52.127 44.164 -5.215 1.00 47.32 306 PRO A C 1
ATOM 2236 O O . PRO A 1 306 ? -53.301 44.435 -4.995 1.00 47.71 306 PRO A O 1
ATOM 2240 N N . LYS A 1 307 ? -51.620 42.943 -5.043 1.00 48.44 307 LYS A N 1
ATOM 2241 C CA . LYS A 1 307 ? -52.428 41.839 -4.517 1.00 49.25 307 LYS A CA 1
ATOM 2242 C C . LYS A 1 307 ? -53.071 42.200 -3.174 1.00 49.00 307 LYS A C 1
ATOM 2243 O O . LYS A 1 307 ? -54.252 41.921 -2.970 1.00 50.22 307 LYS A O 1
ATOM 2249 N N . THR A 1 308 ? -52.296 42.817 -2.275 1.00 47.76 308 THR A N 1
ATOM 2250 C CA . THR A 1 308 ? -52.793 43.313 -0.996 1.00 46.13 308 THR A CA 1
ATOM 2251 C C . THR A 1 308 ? -53.669 44.563 -1.198 1.00 46.48 308 THR A C 1
ATOM 2252 O O . THR A 1 308 ? -54.801 44.609 -0.728 1.00 46.18 308 THR A O 1
ATOM 2256 N N . SER A 1 309 ? -53.130 45.552 -1.916 1.00 46.12 309 SER A N 1
ATOM 2257 C CA . SER A 1 309 ? -53.721 46.893 -2.041 1.00 45.32 309 SER A CA 1
ATOM 2258 C C . SER A 1 309 ? -55.048 46.881 -2.765 1.00 44.39 309 SER A C 1
ATOM 2259 O O . SER A 1 309 ? -55.952 47.594 -2.382 1.00 44.32 309 SER A O 1
ATOM 2262 N N . THR A 1 310 ? -55.144 46.086 -3.831 1.00 43.87 310 THR A N 1
ATOM 2263 C CA . THR A 1 310 ? -56.381 45.954 -4.582 1.00 43.64 310 THR A CA 1
ATOM 2264 C C . THR A 1 310 ? -57.505 45.438 -3.699 1.00 43.25 310 THR A C 1
ATOM 2265 O O . THR A 1 310 ? -58.606 46.004 -3.702 1.00 42.37 310 THR A O 1
ATOM 2269 N N . TYR A 1 311 ? -57.213 44.387 -2.935 1.00 42.33 311 TYR A N 1
ATOM 2270 C CA . TYR A 1 311 ? -58.165 43.835 -1.969 1.00 42.13 311 TYR A CA 1
ATOM 2271 C C . TYR A 1 311 ? -58.530 44.809 -0.854 1.00 42.40 311 TYR A C 1
ATOM 2272 O O . TYR A 1 311 ? -59.705 44.987 -0.564 1.00 43.35 311 TYR A O 1
ATOM 2281 N N . ALA A 1 312 ? -57.536 45.458 -0.254 1.00 41.49 312 ALA A N 1
ATOM 2282 C CA . ALA A 1 312 ? -57.786 46.449 0.780 1.00 40.82 312 ALA A CA 1
ATOM 2283 C C . ALA A 1 312 ? -58.697 47.587 0.326 1.00 40.81 312 ALA A C 1
ATOM 2284 O O . ALA A 1 312 ? -59.627 47.958 1.052 1.00 40.39 312 ALA A O 1
ATOM 2286 N N . LEU A 1 313 ? -58.431 48.139 -0.863 1.00 39.77 313 LEU A N 1
ATOM 2287 C CA . LEU A 1 313 ? -59.203 49.256 -1.363 1.00 39.86 313 LEU A CA 1
ATOM 2288 C C . LEU A 1 313 ? -60.614 48.813 -1.743 1.00 39.83 313 LEU A C 1
ATOM 2289 O O . LEU A 1 313 ? -61.596 49.449 -1.377 1.00 40.40 313 LEU A O 1
ATOM 2294 N N . THR A 1 314 ? -60.730 47.722 -2.489 1.00 39.66 314 THR A N 1
ATOM 2295 C CA . THR A 1 314 ? -62.037 47.325 -2.984 1.00 40.45 314 THR A CA 1
ATOM 2296 C C . THR A 1 314 ? -62.963 46.712 -1.944 1.00 40.55 314 THR A C 1
ATOM 2297 O O . THR A 1 314 ? -64.188 46.783 -2.088 1.00 40.35 314 THR A O 1
ATOM 2301 N N . ASN A 1 315 ? -62.396 46.111 -0.895 1.00 40.68 315 ASN A N 1
ATOM 2302 C CA . ASN A 1 315 ? -63.203 45.691 0.233 1.00 41.46 315 ASN A CA 1
ATOM 2303 C C . ASN A 1 315 ? -63.887 46.912 0.842 1.00 41.67 315 ASN A C 1
ATOM 2304 O O . ASN A 1 315 ? -65.033 46.824 1.246 1.00 42.54 315 ASN A O 1
ATOM 2309 N N . ALA A 1 316 ? -63.173 48.039 0.889 1.00 42.64 316 ALA A N 1
ATOM 2310 C CA . ALA A 1 316 ? -63.708 49.316 1.433 1.00 42.10 316 ALA A CA 1
ATOM 2311 C C . ALA A 1 316 ? -64.718 49.982 0.497 1.00 42.03 316 ALA A C 1
ATOM 2312 O O . ALA A 1 316 ? -65.738 50.525 0.950 1.00 41.03 316 ALA A O 1
ATOM 2314 N N . THR A 1 317 ? -64.426 49.970 -0.805 1.00 41.88 317 THR A N 1
ATOM 2315 C CA . THR A 1 317 ? -65.314 50.623 -1.763 1.00 42.39 317 THR A CA 1
ATOM 2316 C C . THR A 1 317 ? -66.592 49.825 -2.057 1.00 43.21 317 THR A C 1
ATOM 2317 O O . THR A 1 317 ? -67.607 50.413 -2.439 1.00 42.12 317 THR A O 1
ATOM 2321 N N . MET A 1 318 ? -66.547 48.508 -1.837 1.00 44.00 318 MET A N 1
ATOM 2322 C CA . MET A 1 318 ? -67.617 47.594 -2.269 1.00 45.32 318 MET A CA 1
ATOM 2323 C C . MET A 1 318 ? -69.035 48.029 -1.867 1.00 44.22 318 MET A C 1
ATOM 2324 O O . MET A 1 318 ? -69.894 48.081 -2.723 1.00 44.07 318 MET A O 1
ATOM 2329 N N . PRO A 1 319 ? -69.289 48.337 -0.575 1.00 44.31 319 PRO A N 1
ATOM 2330 C CA . PRO A 1 319 ? -70.662 48.728 -0.200 1.00 44.00 319 PRO A CA 1
ATOM 2331 C C . PRO A 1 319 ? -71.178 50.002 -0.877 1.00 44.02 319 PRO A C 1
ATOM 2332 O O . PRO A 1 319 ? -72.376 50.101 -1.150 1.00 43.68 319 PRO A O 1
ATOM 2336 N N . TYR A 1 320 ? -70.284 50.962 -1.135 1.00 43.19 320 TYR A N 1
ATOM 2337 C CA . TYR A 1 320 ? -70.616 52.164 -1.924 1.00 42.61 320 TYR A CA 1
ATOM 2338 C C . TYR A 1 320 ? -70.892 51.822 -3.383 1.00 42.69 320 TYR A C 1
ATOM 2339 O O . TYR A 1 320 ? -71.840 52.331 -3.952 1.00 43.19 320 TYR A O 1
ATOM 2348 N N . VAL A 1 321 ? -70.054 50.976 -3.978 1.00 43.14 321 VAL A N 1
ATOM 2349 C CA . VAL A 1 321 ? -70.240 50.505 -5.370 1.00 43.66 321 VAL A CA 1
ATOM 2350 C C . VAL A 1 321 ? -71.597 49.797 -5.517 1.00 43.86 321 VAL A C 1
ATOM 2351 O O . VAL A 1 321 ? -72.307 49.998 -6.502 1.00 44.02 321 VAL A O 1
ATOM 2355 N N . LEU A 1 322 ? -71.953 48.969 -4.538 1.00 43.76 322 LEU A N 1
ATOM 2356 C CA . LEU A 1 322 ? -73.249 48.272 -4.549 1.00 43.78 322 LEU A CA 1
ATOM 2357 C C . LEU A 1 322 ? -74.438 49.231 -4.478 1.00 43.86 322 LEU A C 1
ATOM 2358 O O . LEU A 1 322 ? -75.420 49.039 -5.182 1.00 43.80 322 LEU A O 1
ATOM 2363 N N . GLU A 1 323 ? -74.348 50.260 -3.638 1.00 43.98 323 GLU A N 1
ATOM 2364 C CA . GLU A 1 323 ? -75.427 51.243 -3.508 1.00 43.75 323 GLU A CA 1
ATOM 2365 C C . GLU A 1 323 ? -75.586 52.094 -4.776 1.00 44.14 323 GLU A C 1
ATOM 2366 O O . GLU A 1 323 ? -76.717 52.406 -5.175 1.00 43.53 323 GLU A O 1
ATOM 2372 N N . LEU A 1 324 ? -74.467 52.470 -5.402 1.00 43.49 324 LEU A N 1
ATOM 2373 C CA . LEU A 1 324 ? -74.496 53.198 -6.669 1.00 43.61 324 LEU A CA 1
ATOM 2374 C C . LEU A 1 324 ? -75.092 52.365 -7.798 1.00 43.69 324 LEU A C 1
ATOM 2375 O O . LEU A 1 324 ? -75.870 52.878 -8.586 1.00 43.60 324 LEU A O 1
ATOM 2380 N N . ALA A 1 325 ? -74.697 51.098 -7.883 1.00 43.57 325 ALA A N 1
ATOM 2381 C CA . ALA A 1 325 ? -75.206 50.196 -8.916 1.00 43.63 325 ALA A CA 1
ATOM 2382 C C . ALA A 1 325 ? -76.693 49.911 -8.737 1.00 43.53 325 ALA A C 1
ATOM 2383 O O . ALA A 1 325 ? -77.460 49.929 -9.700 1.00 43.67 325 ALA A O 1
ATOM 2385 N N . ASP A 1 326 ? -77.091 49.629 -7.500 1.00 43.65 326 ASP A N 1
ATOM 2386 C CA . ASP A 1 326 ? -78.487 49.335 -7.180 1.00 43.01 326 ASP A CA 1
ATOM 2387 C C . ASP A 1 326 ? -79.414 50.549 -7.311 1.00 42.83 326 ASP A C 1
ATOM 2388 O O . ASP A 1 326 ? -80.592 50.383 -7.653 1.00 42.66 326 ASP A O 1
ATOM 2393 N N . HIS A 1 327 ? -78.903 51.751 -7.042 1.00 42.00 327 HIS A N 1
ATOM 2394 C CA . HIS A 1 327 ? -79.774 52.933 -6.866 1.00 42.30 327 HIS A CA 1
ATOM 2395 C C . HIS A 1 327 ? -79.478 54.200 -7.690 1.00 42.82 327 HIS A C 1
ATOM 2396 O O . HIS A 1 327 ? -80.260 55.168 -7.655 1.00 41.98 327 HIS A O 1
ATOM 2403 N N . GLY A 1 328 ? -78.369 54.195 -8.430 1.00 43.27 328 GLY A N 1
ATOM 2404 C CA . GLY A 1 328 ? -77.929 55.374 -9.172 1.00 44.01 328 GLY A CA 1
ATOM 2405 C C . GLY A 1 328 ? -77.273 56.397 -8.259 1.00 44.88 328 GLY A C 1
ATOM 2406 O O . GLY A 1 328 ? -77.415 56.333 -7.027 1.00 44.49 328 GLY A O 1
ATOM 2407 N N . TRP A 1 329 ? -76.569 57.356 -8.855 1.00 45.34 329 TRP A N 1
ATOM 2408 C CA . TRP A 1 329 ? -75.744 58.271 -8.065 1.00 45.80 329 TRP A CA 1
ATOM 2409 C C . TRP A 1 329 ? -76.573 59.174 -7.160 1.00 46.11 329 TRP A C 1
ATOM 2410 O O . TRP A 1 329 ? -76.215 59.380 -6.013 1.00 46.58 329 TRP A O 1
ATOM 2421 N N . ARG A 1 330 ? -77.680 59.710 -7.674 1.00 46.23 330 ARG A N 1
ATOM 2422 C CA . ARG A 1 330 ? -78.448 60.712 -6.939 1.00 46.61 330 ARG A CA 1
ATOM 2423 C C . ARG A 1 330 ? -79.110 60.128 -5.688 1.00 46.52 330 ARG A C 1
ATOM 2424 O O . ARG A 1 330 ? -78.986 60.683 -4.589 1.00 46.79 330 ARG A O 1
ATOM 2432 N N . ALA A 1 331 ? -79.794 59.002 -5.865 1.00 45.95 331 ALA A N 1
ATOM 2433 C CA . ALA A 1 331 ? -80.440 58.289 -4.768 1.00 46.06 331 ALA A CA 1
ATOM 2434 C C . ALA A 1 331 ? -79.416 57.767 -3.753 1.00 46.09 331 ALA A C 1
ATOM 2435 O O . ALA A 1 331 ? -79.604 57.925 -2.541 1.00 46.29 331 ALA A O 1
ATOM 2437 N N . ALA A 1 332 ? -78.330 57.172 -4.248 1.00 45.90 332 ALA A N 1
ATOM 2438 C CA . ALA A 1 332 ? -77.252 56.701 -3.371 1.00 46.38 332 ALA A CA 1
ATOM 2439 C C . ALA A 1 332 ? -76.699 57.832 -2.503 1.00 46.45 332 ALA A C 1
ATOM 2440 O O . ALA A 1 332 ? -76.548 57.665 -1.296 1.00 46.53 332 ALA A O 1
ATOM 2442 N N . CYS A 1 333 ? -76.417 58.981 -3.123 1.00 47.06 333 CYS A N 1
ATOM 2443 C CA . CYS A 1 333 ? -75.900 60.156 -2.403 1.00 47.71 333 CYS A CA 1
ATOM 2444 C C . CYS A 1 333 ? -76.924 60.788 -1.461 1.00 48.78 333 CYS A C 1
ATOM 2445 O O . CYS A 1 333 ? -76.553 61.252 -0.375 1.00 49.09 333 CYS A O 1
ATOM 2448 N N . ARG A 1 334 ? -78.195 60.804 -1.880 1.00 49.75 334 ARG A N 1
ATOM 2449 C CA . ARG A 1 334 ? -79.313 61.238 -1.016 1.00 50.97 334 ARG A CA 1
ATOM 2450 C C . ARG A 1 334 ? -79.380 60.454 0.303 1.00 50.15 334 ARG A C 1
ATOM 2451 O O . ARG A 1 334 ? -79.507 61.053 1.371 1.00 50.42 334 ARG A O 1
ATOM 2459 N N . SER A 1 335 ? -79.263 59.130 0.225 1.00 50.17 335 SER A N 1
ATOM 2460 C CA . SER A 1 335 ? -79.382 58.271 1.402 1.00 50.46 335 SER A CA 1
ATOM 2461 C C . SER A 1 335 ? -78.145 58.255 2.308 1.00 50.52 335 SER A C 1
ATOM 2462 O O . SER A 1 335 ? -78.252 58.014 3.507 1.00 50.99 335 SER A O 1
ATOM 2465 N N . ASN A 1 336 ? -76.973 58.494 1.736 1.00 50.12 336 ASN A N 1
ATOM 2466 C CA . ASN A 1 336 ? -75.743 58.382 2.489 1.00 49.67 336 ASN A CA 1
ATOM 2467 C C . ASN A 1 336 ? -74.887 59.634 2.365 1.00 48.64 336 ASN A C 1
ATOM 2468 O O . ASN A 1 336 ? -74.199 59.813 1.366 1.00 47.98 336 ASN A O 1
ATOM 2473 N N . PRO A 1 337 ? -74.921 60.488 3.404 1.00 47.92 337 PRO A N 1
ATOM 2474 C CA . PRO A 1 337 ? -74.173 61.741 3.493 1.00 47.22 337 PRO A CA 1
ATOM 2475 C C . PRO A 1 337 ? -72.662 61.538 3.322 1.00 46.08 337 PRO A C 1
ATOM 2476 O O . PRO A 1 337 ? -71.974 62.456 2.880 1.00 45.61 337 PRO A O 1
ATOM 2480 N N . ALA A 1 338 ? -72.167 60.346 3.661 1.00 45.19 338 ALA A N 1
ATOM 2481 C CA . ALA A 1 338 ? -70.739 60.042 3.556 1.00 44.36 338 ALA A CA 1
ATOM 2482 C C . ALA A 1 338 ? -70.330 59.930 2.104 1.00 43.61 338 ALA A C 1
ATOM 2483 O O . ALA A 1 338 ? -69.306 60.472 1.710 1.00 43.06 338 ALA A O 1
ATOM 2485 N N . LEU A 1 339 ? -71.146 59.234 1.312 1.00 43.08 339 LEU A N 1
ATOM 2486 C CA . LEU A 1 339 ? -70.925 59.118 -0.115 1.00 43.23 339 LEU A CA 1
ATOM 2487 C C . LEU A 1 339 ? -71.120 60.458 -0.841 1.00 43.70 339 LEU A C 1
ATOM 2488 O O . LEU A 1 339 ? -70.371 60.782 -1.768 1.00 43.78 339 LEU A O 1
ATOM 2493 N N . ALA A 1 340 ? -72.133 61.221 -0.430 1.00 43.79 340 ALA A N 1
ATOM 2494 C CA . ALA A 1 340 ? -72.406 62.553 -0.999 1.00 43.95 340 ALA A CA 1
ATOM 2495 C C . ALA A 1 340 ? -71.203 63.495 -0.858 1.00 44.03 340 ALA A C 1
ATOM 2496 O O . ALA A 1 340 ? -70.957 64.321 -1.732 1.00 44.49 340 ALA A O 1
ATOM 2498 N N . LYS A 1 341 ? -70.441 63.345 0.222 1.00 44.04 341 LYS A N 1
ATOM 2499 C CA . LYS A 1 341 ? -69.251 64.162 0.449 1.00 44.27 341 LYS A CA 1
ATOM 2500 C C . LYS A 1 341 ? -68.162 63.937 -0.599 1.00 43.79 341 LYS A C 1
ATOM 2501 O O . LYS A 1 341 ? -67.293 64.784 -0.770 1.00 43.90 341 LYS A O 1
ATOM 2507 N N . GLY A 1 342 ? -68.235 62.811 -1.308 1.00 43.53 342 GLY A N 1
ATOM 2508 C CA . GLY A 1 342 ? -67.297 62.508 -2.383 1.00 43.69 342 GLY A CA 1
ATOM 2509 C C . GLY A 1 342 ? -67.671 63.136 -3.719 1.00 43.95 342 GLY A C 1
ATOM 2510 O O . GLY A 1 342 ? -66.856 63.155 -4.652 1.00 43.28 342 GLY A O 1
ATOM 2511 N N . LEU A 1 343 ? -68.899 63.645 -3.818 1.00 43.97 343 LEU A N 1
ATOM 2512 C CA . LEU A 1 343 ? -69.385 64.239 -5.071 1.00 45.35 343 LEU A CA 1
ATOM 2513 C C . LEU A 1 343 ? -68.469 65.345 -5.555 1.00 45.54 343 LEU A C 1
ATOM 2514 O O . LEU A 1 343 ? -68.159 66.278 -4.800 1.00 46.03 343 LEU A O 1
ATOM 2519 N N . SER A 1 344 ? -68.027 65.230 -6.807 1.00 45.94 344 SER A N 1
ATOM 2520 C CA . SER A 1 344 ? -67.018 66.146 -7.354 1.00 45.88 344 SER A CA 1
ATOM 2521 C C . SER A 1 344 ? -67.512 66.937 -8.570 1.00 46.37 344 SER A C 1
ATOM 2522 O O . SER A 1 344 ? -67.363 68.162 -8.605 1.00 46.45 344 SER A O 1
ATOM 2525 N N . THR A 1 345 ? -68.089 66.240 -9.557 1.00 46.93 345 THR A N 1
ATOM 2526 C CA . THR A 1 345 ? -68.617 66.887 -10.767 1.00 47.04 345 THR A CA 1
ATOM 2527 C C . THR A 1 345 ? -69.945 66.297 -11.191 1.00 47.55 345 THR A C 1
ATOM 2528 O O . THR A 1 345 ? -70.247 65.129 -10.887 1.00 47.36 345 THR A O 1
ATOM 2532 N N . HIS A 1 346 ? -70.756 67.126 -11.857 1.00 46.78 346 HIS A N 1
ATOM 2533 C CA . HIS A 1 346 ? -71.963 66.666 -12.509 1.00 47.15 346 HIS A CA 1
ATOM 2534 C C . HIS A 1 346 ? -72.396 67.667 -13.562 1.00 47.36 346 HIS A C 1
ATOM 2535 O O . HIS A 1 346 ? -72.651 68.825 -13.246 1.00 47.49 346 HIS A O 1
ATOM 2542 N N . GLU A 1 347 ? -72.504 67.206 -14.803 1.00 47.94 347 GLU A N 1
ATOM 2543 C CA . GLU A 1 347 ? -72.979 68.051 -15.921 1.00 48.94 347 GLU A CA 1
ATOM 2544 C C . GLU A 1 347 ? -72.315 69.425 -16.000 1.00 48.79 347 GLU A C 1
ATOM 2545 O O . GLU A 1 347 ? -72.988 70.450 -16.202 1.00 49.24 347 GLU A O 1
ATOM 2551 N N . GLY A 1 348 ? -70.991 69.438 -15.854 1.00 48.58 348 GLY A N 1
ATOM 2552 C CA . GLY A 1 348 ? -70.202 70.651 -16.026 1.00 49.04 348 GLY A CA 1
ATOM 2553 C C . GLY A 1 348 ? -70.117 71.469 -14.755 1.00 49.28 348 GLY A C 1
ATOM 2554 O O . GLY A 1 348 ? -69.433 72.486 -14.724 1.00 49.50 348 GLY A O 1
ATOM 2555 N N . ALA A 1 349 ? -70.813 71.017 -13.710 1.00 49.21 349 ALA A N 1
ATOM 2556 C CA . ALA A 1 349 ? -70.827 71.702 -12.423 1.00 49.25 349 ALA A CA 1
ATOM 2557 C C . ALA A 1 349 ? -69.780 71.117 -11.477 1.00 49.48 349 ALA A C 1
ATOM 2558 O O . ALA A 1 349 ? -69.635 69.896 -11.382 1.00 49.03 349 ALA A O 1
ATOM 2560 N N . LEU A 1 350 ? -69.023 71.991 -10.815 1.00 49.84 350 LEU A N 1
ATOM 2561 C CA . LEU A 1 350 ? -68.041 71.564 -9.820 1.00 49.94 350 LEU A CA 1
ATOM 2562 C C . LEU A 1 350 ? -68.715 71.589 -8.467 1.00 50.28 350 LEU A C 1
ATOM 2563 O O . LEU A 1 350 ? -69.189 72.636 -8.028 1.00 49.83 350 LEU A O 1
ATOM 2568 N N . LEU A 1 351 ? -68.743 70.425 -7.816 1.00 50.45 351 LEU A N 1
ATOM 2569 C CA . LEU A 1 351 ? -69.583 70.195 -6.636 1.00 50.98 351 LEU A CA 1
ATOM 2570 C C . LEU A 1 351 ? -68.804 70.227 -5.328 1.00 51.38 351 LEU A C 1
ATOM 2571 O O . LEU A 1 351 ? -69.388 70.062 -4.253 1.00 51.69 351 LEU A O 1
ATOM 2576 N N . SER A 1 352 ? -67.495 70.454 -5.429 1.00 51.74 352 SER A N 1
ATOM 2577 C CA . SER A 1 352 ? -66.610 70.551 -4.262 1.00 52.61 352 SER A CA 1
ATOM 2578 C C . SER A 1 352 ? -66.166 72.000 -4.006 1.00 53.09 352 SER A C 1
ATOM 2579 O O . SER A 1 352 ? -65.590 72.639 -4.889 1.00 52.94 352 SER A O 1
ATOM 2582 N N . GLU A 1 353 ? -66.439 72.505 -2.800 1.00 53.82 353 GLU A N 1
ATOM 2583 C CA . GLU A 1 353 ? -66.081 73.877 -2.436 1.00 54.49 353 GLU A CA 1
ATOM 2584 C C . GLU A 1 353 ? -64.570 74.066 -2.321 1.00 54.37 353 GLU A C 1
ATOM 2585 O O . GLU A 1 353 ? -64.048 75.089 -2.769 1.00 54.25 353 GLU A O 1
ATOM 2591 N N . ARG A 1 354 ? -63.873 73.084 -1.749 1.00 54.06 354 ARG A N 1
ATOM 2592 C CA . ARG A 1 354 ? -62.414 73.171 -1.587 1.00 54.38 354 ARG A CA 1
ATOM 2593 C C . ARG A 1 354 ? -61.695 73.252 -2.933 1.00 53.82 354 ARG A C 1
ATOM 2594 O O . ARG A 1 354 ? -60.761 74.034 -3.093 1.00 53.76 354 ARG A O 1
ATOM 2602 N N . VAL A 1 355 ? -62.132 72.438 -3.892 1.00 53.40 355 VAL A N 1
ATOM 2603 C CA . VAL A 1 355 ? -61.507 72.412 -5.207 1.00 52.83 355 VAL A CA 1
ATOM 2604 C C . VAL A 1 355 ? -61.831 73.699 -6.005 1.00 52.92 355 VAL A C 1
ATOM 2605 O O . VAL A 1 355 ? -60.961 74.239 -6.701 1.00 52.71 355 VAL A O 1
ATOM 2609 N N . ALA A 1 356 ? -63.062 74.193 -5.858 1.00 52.65 356 ALA A N 1
ATOM 2610 C CA . ALA A 1 356 ? -63.492 75.456 -6.450 1.00 52.78 356 ALA A CA 1
ATOM 2611 C C . ALA A 1 356 ? -62.672 76.637 -5.938 1.00 53.28 356 ALA A C 1
ATOM 2612 O O . ALA A 1 356 ? -62.444 77.605 -6.672 1.00 53.14 356 ALA A O 1
ATOM 2614 N N . THR A 1 357 ? -62.232 76.554 -4.683 1.00 53.64 357 THR A N 1
ATOM 2615 C CA . THR A 1 357 ? -61.420 77.608 -4.070 1.00 54.28 357 THR A CA 1
ATOM 2616 C C . THR A 1 357 ? -59.942 77.481 -4.486 1.00 54.69 357 THR A C 1
ATOM 2617 O O . THR A 1 357 ? -59.291 78.487 -4.799 1.00 54.49 357 THR A O 1
ATOM 2621 N N . ASP A 1 358 ? -59.437 76.247 -4.524 1.00 55.18 358 ASP A N 1
ATOM 2622 C CA . ASP A 1 358 ? -58.051 75.974 -4.935 1.00 55.88 358 ASP A CA 1
ATOM 2623 C C . ASP A 1 358 ? -57.753 76.289 -6.414 1.00 56.09 358 ASP A C 1
ATOM 2624 O O . ASP A 1 358 ? -56.604 76.584 -6.766 1.00 56.35 358 ASP A O 1
ATOM 2629 N N . LEU A 1 359 ? -58.781 76.241 -7.262 1.00 55.98 359 LEU A N 1
ATOM 2630 C CA . LEU A 1 359 ? -58.625 76.485 -8.703 1.00 56.14 359 LEU A CA 1
ATOM 2631 C C . LEU A 1 359 ? -59.280 77.790 -9.212 1.00 56.40 359 LEU A C 1
ATOM 2632 O O . LEU A 1 359 ? -59.154 78.136 -10.389 1.00 56.39 359 LEU A O 1
ATOM 2637 N N . GLY A 1 360 ? -59.975 78.504 -8.331 1.00 56.74 360 GLY A N 1
ATOM 2638 C CA . GLY A 1 360 ? -60.676 79.731 -8.712 1.00 57.44 360 GLY A CA 1
ATOM 2639 C C . GLY A 1 360 ? -61.807 79.511 -9.703 1.00 58.15 360 GLY A C 1
ATOM 2640 O O . GLY A 1 360 ? -62.014 80.329 -10.611 1.00 58.02 360 GLY A O 1
ATOM 2641 N N . VAL A 1 361 ? -62.533 78.406 -9.514 1.00 58.56 361 VAL A N 1
ATOM 2642 C CA . VAL A 1 361 ? -63.651 77.980 -10.360 1.00 59.21 361 VAL A CA 1
ATOM 2643 C C . VAL A 1 361 ? -64.978 78.291 -9.646 1.00 59.44 361 VAL A C 1
ATOM 2644 O O . VAL A 1 361 ? -65.027 78.269 -8.415 1.00 59.47 361 VAL A O 1
ATOM 2648 N N . PRO A 1 362 ? -66.047 78.623 -10.406 1.00 59.77 362 PRO A N 1
ATOM 2649 C CA . PRO A 1 362 ? -67.381 78.636 -9.793 1.00 60.04 362 PRO A CA 1
ATOM 2650 C C . PRO A 1 362 ? -67.743 77.294 -9.116 1.00 60.47 362 PRO A C 1
ATOM 2651 O O . PRO A 1 362 ? -67.564 76.219 -9.700 1.00 60.06 362 PRO A O 1
ATOM 2655 N N . PHE A 1 363 ? -68.228 77.395 -7.882 1.00 60.98 363 PHE A N 1
ATOM 2656 C CA . PHE A 1 363 ? -68.666 76.266 -7.080 1.00 61.72 363 PHE A CA 1
ATOM 2657 C C . PHE A 1 363 ? -70.175 76.151 -7.187 1.00 62.22 363 PHE A C 1
ATOM 2658 O O . PHE A 1 363 ? -70.887 77.153 -7.073 1.00 62.24 363 PHE A O 1
ATOM 2666 N N . THR A 1 364 ? -70.654 74.938 -7.444 1.00 62.59 364 THR A N 1
ATOM 2667 C CA . THR A 1 364 ? -72.082 74.639 -7.392 1.00 63.21 364 THR A CA 1
ATOM 2668 C C . THR A 1 364 ? -72.347 73.784 -6.159 1.00 63.99 364 THR A C 1
ATOM 2669 O O . THR A 1 364 ? -71.582 72.859 -5.859 1.00 64.01 364 THR A O 1
ATOM 2673 N N . GLU A 1 365 ? -73.418 74.104 -5.437 1.00 64.93 365 GLU A N 1
ATOM 2674 C CA . GLU A 1 365 ? -73.770 73.375 -4.218 1.00 65.94 365 GLU A CA 1
ATOM 2675 C C . GLU A 1 365 ? -74.217 71.942 -4.534 1.00 66.17 365 GLU A C 1
ATOM 2676 O O . GLU A 1 365 ? -75.079 71.742 -5.396 1.00 66.32 365 GLU A O 1
ATOM 2682 N N . PRO A 1 366 ? -73.626 70.934 -3.853 1.00 66.64 366 PRO A N 1
ATOM 2683 C CA . PRO A 1 366 ? -74.094 69.564 -4.080 1.00 66.81 366 PRO A CA 1
ATOM 2684 C C . PRO A 1 366 ? -75.591 69.428 -3.789 1.00 67.12 366 PRO A C 1
ATOM 2685 O O . PRO A 1 366 ? -76.304 68.754 -4.535 1.00 66.98 366 PRO A O 1
ATOM 2689 N N . ALA A 1 367 ? -76.056 70.110 -2.743 1.00 67.64 367 ALA A N 1
ATOM 2690 C CA . ALA A 1 367 ? -77.483 70.187 -2.406 1.00 68.03 367 ALA A C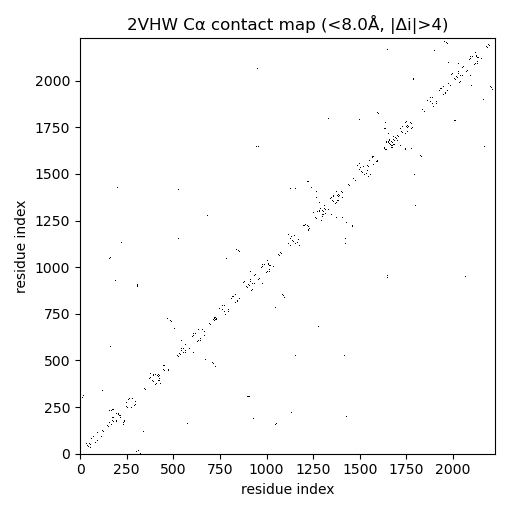A 1
ATOM 2691 C C . ALA A 1 367 ? -78.406 70.579 -3.579 1.00 68.22 367 ALA A C 1
ATOM 2692 O O . ALA A 1 367 ? -79.548 70.108 -3.661 1.00 68.26 367 ALA A O 1
ATOM 2694 N N . SER A 1 368 ? -77.910 71.426 -4.484 1.00 68.26 368 SER A N 1
ATOM 2695 C CA . SER A 1 368 ? -78.715 71.907 -5.613 1.00 68.13 368 SER A CA 1
ATOM 2696 C C . SER A 1 368 ? -78.899 70.877 -6.741 1.00 68.06 368 SER A C 1
ATOM 2697 O O . SER A 1 368 ? -79.765 71.045 -7.605 1.00 68.13 368 SER A O 1
ATOM 2700 N N . VAL A 1 369 ? -78.091 69.821 -6.739 1.00 67.80 369 VAL A N 1
ATOM 2701 C CA . VAL A 1 369 ? -78.176 68.800 -7.782 1.00 67.52 369 VAL A CA 1
ATOM 2702 C C . VAL A 1 369 ? -78.835 67.504 -7.273 1.00 67.46 369 VAL A C 1
ATOM 2703 O O . VAL A 1 369 ? -79.289 66.667 -8.064 1.00 67.20 369 VAL A O 1
ATOM 2707 N N . LEU A 1 370 ? -78.914 67.373 -5.949 1.00 67.17 370 LEU A N 1
ATOM 2708 C CA . LEU A 1 370 ? -79.446 66.175 -5.303 1.00 67.25 370 LEU A CA 1
ATOM 2709 C C . LEU A 1 370 ? -80.975 66.191 -5.095 1.00 67.62 370 LEU A C 1
ATOM 2710 O O . LEU A 1 370 ? -81.580 65.146 -4.815 1.00 67.75 370 LEU A O 1
ATOM 2715 N N . ALA A 1 371 ? -81.581 67.371 -5.228 1.00 67.67 371 ALA A N 1
ATOM 2716 C CA . ALA A 1 371 ? -83.033 67.567 -5.073 1.00 67.99 371 ALA A CA 1
ATOM 2717 C C . ALA A 1 371 ? -83.624 66.842 -3.858 1.00 68.07 371 ALA A C 1
ATOM 2718 O O . ALA A 1 371 ? -84.525 66.014 -3.989 1.00 68.26 371 ALA A O 1
ATOM 2720 N N . MET B 1 1 ? -36.323 11.169 63.332 1.00 40.76 1 MET B N 1
ATOM 2721 C CA . MET B 1 1 ? -35.496 12.019 64.263 1.00 42.26 1 MET B CA 1
ATOM 2722 C C . MET B 1 1 ? -36.237 13.290 64.723 1.00 41.37 1 MET B C 1
ATOM 2723 O O . MET B 1 1 ? -37.370 13.549 64.287 1.00 41.60 1 MET B O 1
ATOM 2728 N N . ARG B 1 2 ? -35.630 14.048 65.638 1.00 40.72 2 ARG B N 1
ATOM 2729 C CA . ARG B 1 2 ? -36.225 15.296 66.110 1.00 39.65 2 ARG B CA 1
ATOM 2730 C C . ARG B 1 2 ? -35.634 16.463 65.315 1.00 38.94 2 ARG B C 1
ATOM 2731 O O . ARG B 1 2 ? -34.421 16.695 65.353 1.00 38.65 2 ARG B O 1
ATOM 2739 N N . VAL B 1 3 ? -36.494 17.182 64.609 1.00 37.73 3 VAL B N 1
ATOM 2740 C CA . VAL B 1 3 ? -36.081 18.337 63.798 1.00 36.62 3 VAL B CA 1
ATOM 2741 C C . VAL B 1 3 ? -36.492 19.623 64.548 1.00 36.93 3 VAL B C 1
ATOM 2742 O O . VAL B 1 3 ? -37.669 19.806 64.858 1.00 37.03 3 VAL B O 1
ATOM 2746 N N . GLY B 1 4 ? -35.514 20.475 64.845 1.00 36.55 4 GLY B N 1
ATOM 2747 C CA . GLY B 1 4 ? -35.719 21.684 65.674 1.00 35.90 4 GLY B CA 1
ATOM 2748 C C . GLY B 1 4 ? -35.542 22.975 64.891 1.00 36.12 4 GLY B C 1
ATOM 2749 O O . GLY B 1 4 ? -34.584 23.114 64.119 1.00 36.87 4 GLY B O 1
ATOM 2750 N N . ILE B 1 5 ? -36.485 23.908 65.048 1.00 35.69 5 ILE B N 1
ATOM 2751 C CA . ILE B 1 5 ? -36.432 25.213 64.331 1.00 34.60 5 ILE B CA 1
ATOM 2752 C C . ILE B 1 5 ? -36.541 26.335 65.400 1.00 34.87 5 ILE B C 1
ATOM 2753 O O . ILE B 1 5 ? -37.603 26.558 65.968 1.00 35.44 5 ILE B O 1
ATOM 2758 N N . PRO B 1 6 ? -35.428 27.020 65.698 1.00 34.79 6 PRO B N 1
ATOM 2759 C CA . PRO B 1 6 ? -35.501 28.125 66.654 1.00 34.76 6 PRO B CA 1
ATOM 2760 C C . PRO B 1 6 ? -35.920 29.453 65.983 1.00 35.77 6 PRO B C 1
ATOM 2761 O O . PRO B 1 6 ? -35.882 29.577 64.746 1.00 34.46 6 PRO B O 1
ATOM 2765 N N . THR B 1 7 ? -36.279 30.451 66.795 1.00 35.59 7 THR B N 1
ATOM 2766 C CA . THR B 1 7 ? -36.513 31.800 66.281 1.00 36.45 7 THR B CA 1
ATOM 2767 C C . THR B 1 7 ? -35.182 32.418 65.851 1.00 36.75 7 THR B C 1
ATOM 2768 O O . THR B 1 7 ? -34.175 32.265 66.553 1.00 36.78 7 THR B O 1
ATOM 2772 N N . GLU B 1 8 ? -35.175 33.077 64.687 1.00 37.02 8 GLU B N 1
ATOM 2773 C CA . GLU B 1 8 ? -34.022 33.856 64.245 1.00 37.74 8 GLU B CA 1
ATOM 2774 C C . GLU B 1 8 ? -33.816 35.010 65.222 1.00 38.52 8 GLU B C 1
ATOM 2775 O O . GLU B 1 8 ? -34.788 35.610 65.693 1.00 37.72 8 GLU B O 1
ATOM 2781 N N . THR B 1 9 ? -32.552 35.281 65.543 1.00 39.35 9 THR B N 1
ATOM 2782 C CA . THR B 1 9 ? -32.203 36.275 66.556 1.00 41.20 9 THR B CA 1
ATOM 2783 C C . THR B 1 9 ? -31.371 37.439 66.009 1.00 41.78 9 THR B C 1
ATOM 2784 O O . THR B 1 9 ? -31.133 38.409 66.727 1.00 40.99 9 THR B O 1
ATOM 2788 N N . LYS B 1 10 ? -30.943 37.371 64.751 1.00 42.72 10 LYS B N 1
ATOM 2789 C CA . LYS B 1 10 ? -30.282 38.537 64.130 1.00 44.06 10 LYS B CA 1
ATOM 2790 C C . LYS B 1 10 ? -31.249 39.699 63.988 1.00 44.48 10 LYS B C 1
ATOM 2791 O O . LYS B 1 10 ? -32.439 39.497 63.736 1.00 44.02 10 LYS B O 1
ATOM 2797 N N . ASN B 1 11 ? -30.734 40.918 64.174 1.00 45.35 11 ASN B N 1
ATOM 2798 C CA A ASN B 1 11 ? -31.531 42.136 64.031 0.70 45.79 11 ASN B CA 1
ATOM 2799 C CA B ASN B 1 11 ? -31.540 42.124 64.036 0.30 45.34 11 ASN B CA 1
ATOM 2800 C C . ASN B 1 11 ? -32.165 42.212 62.645 1.00 45.52 11 ASN B C 1
ATOM 2801 O O . ASN B 1 11 ? -31.496 41.970 61.654 1.00 45.15 11 ASN B O 1
ATOM 2810 N N . ASN B 1 12 ? -33.457 42.546 62.603 1.00 45.71 12 ASN B N 1
ATOM 2811 C CA . ASN B 1 12 ? -34.276 42.592 61.376 1.00 46.05 12 ASN B CA 1
ATOM 2812 C C . ASN B 1 12 ? -34.397 41.281 60.579 1.00 45.47 12 ASN B C 1
ATOM 2813 O O . ASN B 1 12 ? -34.859 41.292 59.424 1.00 45.69 12 ASN B O 1
ATOM 2818 N N . GLU B 1 13 ? -33.990 40.158 61.179 1.00 44.93 13 GLU B N 1
ATOM 2819 C CA . GLU B 1 13 ? -34.200 38.864 60.541 1.00 43.65 13 GLU B CA 1
ATOM 2820 C C . GLU B 1 13 ? -35.506 38.248 61.020 1.00 44.25 13 GLU B C 1
ATOM 2821 O O . GLU B 1 13 ? -35.614 37.838 62.190 1.00 44.24 13 GLU B O 1
ATOM 2827 N N . PHE B 1 14 ? -36.486 38.182 60.116 1.00 42.94 14 PHE B N 1
ATOM 2828 C CA . PHE B 1 14 ? -37.811 37.718 60.484 1.00 42.71 14 PHE B CA 1
ATOM 2829 C C . PHE B 1 14 ? -38.337 36.533 59.670 1.00 40.74 14 PHE B C 1
ATOM 2830 O O . PHE B 1 14 ? -39.509 36.151 59.778 1.00 39.62 14 PHE B O 1
ATOM 2838 N N . ARG B 1 15 ? -37.429 35.924 58.910 1.00 38.80 15 ARG B N 1
ATOM 2839 C CA . ARG B 1 15 ? -37.701 34.638 58.255 1.00 37.28 15 ARG B CA 1
ATOM 2840 C C . ARG B 1 15 ? -37.621 33.503 59.282 1.00 36.81 15 ARG B C 1
ATOM 2841 O O . ARG B 1 15 ? -37.191 33.718 60.439 1.00 36.72 15 ARG B O 1
ATOM 2849 N N . VAL B 1 16 ? -38.054 32.308 58.863 1.00 35.65 16 VAL B N 1
ATOM 2850 C CA . VAL B 1 16 ? -38.035 31.114 59.711 1.00 35.13 16 VAL B CA 1
ATOM 2851 C C . VAL B 1 16 ? -37.662 29.948 58.794 1.00 34.54 16 VAL B C 1
ATOM 2852 O O . VAL B 1 16 ? -37.912 30.012 57.591 1.00 34.38 16 VAL B O 1
ATOM 2856 N N . ALA B 1 17 ? -37.020 28.918 59.337 1.00 34.07 17 ALA B N 1
ATOM 2857 C CA . ALA B 1 17 ? -36.457 27.868 58.472 1.00 34.47 17 ALA B CA 1
ATOM 2858 C C . ALA B 1 17 ? -37.389 26.714 58.121 1.00 34.49 17 ALA B C 1
ATOM 2859 O O . ALA B 1 17 ? -36.930 25.710 57.567 1.00 35.74 17 ALA B O 1
ATOM 2861 N N . ILE B 1 18 ? -38.679 26.853 58.413 1.00 34.48 18 ILE B N 1
ATOM 2862 C CA . ILE B 1 18 ? -39.672 25.851 58.029 1.00 34.04 18 ILE B CA 1
ATOM 2863 C C . ILE B 1 18 ? -41.045 26.506 57.958 1.00 35.29 18 ILE B C 1
ATOM 2864 O O . ILE B 1 18 ? -41.275 27.539 58.603 1.00 34.74 18 ILE B O 1
ATOM 2869 N N . THR B 1 19 ? -41.926 25.931 57.132 1.00 34.81 19 THR B N 1
ATOM 2870 C CA . THR B 1 19 ? -43.310 26.374 57.023 1.00 35.83 19 THR B CA 1
ATOM 2871 C C . THR B 1 19 ? -44.182 25.213 57.470 1.00 36.57 19 THR B C 1
ATOM 2872 O O . THR B 1 19 ? -43.658 24.088 57.629 1.00 37.81 19 THR B O 1
ATOM 2876 N N . PRO B 1 20 ? -45.492 25.466 57.728 1.00 36.45 20 PRO B N 1
ATOM 2877 C CA . PRO B 1 20 ? -46.422 24.381 58.086 1.00 36.31 20 PRO B CA 1
ATOM 2878 C C . PRO B 1 20 ? -46.409 23.211 57.101 1.00 36.91 20 PRO B C 1
ATOM 2879 O O . PRO B 1 20 ? -46.483 22.060 57.528 1.00 36.38 20 PRO B O 1
ATOM 2883 N N . ALA B 1 21 ? -46.273 23.505 55.807 1.00 35.69 21 ALA B N 1
ATOM 2884 C CA . ALA B 1 21 ? -46.146 22.462 54.791 1.00 36.63 21 ALA B CA 1
ATOM 2885 C C . ALA B 1 21 ? -44.965 21.548 55.082 1.00 36.18 21 ALA B C 1
ATOM 2886 O O . ALA B 1 21 ? -45.088 20.324 54.994 1.00 37.05 21 ALA B O 1
ATOM 2888 N N . GLY B 1 22 ? -43.826 22.143 55.424 1.00 36.61 22 GLY B N 1
ATOM 2889 C CA . GLY B 1 22 ? -42.618 21.389 55.787 1.00 36.20 22 GLY B CA 1
ATOM 2890 C C . GLY B 1 22 ? -42.816 20.548 57.029 1.00 36.26 22 GLY B C 1
ATOM 2891 O O . GLY B 1 22 ? -42.422 19.380 57.071 1.00 35.49 22 GLY B O 1
ATOM 2892 N N . VAL B 1 23 ? -43.402 21.158 58.056 1.00 36.41 23 VAL B N 1
ATOM 2893 C CA . VAL B 1 23 ? -43.729 20.466 59.316 1.00 36.50 23 VAL B CA 1
ATOM 2894 C C . VAL B 1 23 ? -44.622 19.260 59.046 1.00 36.76 23 VAL B C 1
ATOM 2895 O O . VAL B 1 23 ? -44.396 18.191 59.618 1.00 37.53 23 VAL B O 1
ATOM 2899 N N . ALA B 1 24 ? -45.632 19.428 58.187 1.00 37.32 24 ALA B N 1
ATOM 2900 C CA . ALA B 1 24 ? -46.551 18.329 57.887 1.00 37.83 24 ALA B CA 1
ATOM 2901 C C . ALA B 1 24 ? -45.846 17.169 57.169 1.00 38.18 24 ALA B C 1
ATOM 2902 O O . ALA B 1 24 ? -46.135 15.988 57.427 1.00 38.01 24 ALA B O 1
ATOM 2904 N N . GLU B 1 25 ? -44.942 17.487 56.251 1.00 38.55 25 GLU B N 1
ATOM 2905 C CA . GLU B 1 25 ? -44.237 16.418 55.537 1.00 39.42 25 GLU B CA 1
ATOM 2906 C C . GLU B 1 25 ? -43.291 15.640 56.456 1.00 38.85 25 GLU B C 1
ATOM 2907 O O . GLU B 1 25 ? -43.237 14.406 56.398 1.00 39.69 25 GLU B O 1
ATOM 2913 N N . LEU B 1 26 ? -42.589 16.350 57.332 1.00 38.10 26 LEU B N 1
ATOM 2914 C CA . LEU B 1 26 ? -41.719 15.711 58.304 1.00 37.47 26 LEU B CA 1
ATOM 2915 C C . LEU B 1 26 ? -42.510 14.845 59.273 1.00 37.76 26 LEU B C 1
ATOM 2916 O O . LEU B 1 26 ? -42.111 13.695 59.527 1.00 36.93 26 LEU B O 1
ATOM 2921 N N . THR B 1 27 ? -43.628 15.377 59.787 1.00 37.94 27 THR B N 1
ATOM 2922 C CA . THR B 1 27 ? -44.437 14.666 60.783 1.00 39.17 27 THR B CA 1
ATOM 2923 C C . THR B 1 27 ? -45.171 13.452 60.184 1.00 39.87 27 THR B C 1
ATOM 2924 O O . THR B 1 27 ? -45.263 12.418 60.844 1.00 39.42 27 THR B O 1
ATOM 2928 N N . ARG B 1 28 ? -45.636 13.568 58.935 1.00 40.63 28 ARG B N 1
ATOM 2929 C CA . ARG B 1 28 ? -46.259 12.441 58.211 1.00 42.66 28 ARG B CA 1
ATOM 2930 C C . ARG B 1 28 ? -45.259 11.287 58.067 1.00 42.27 28 ARG B C 1
ATOM 2931 O O . ARG B 1 28 ? -45.655 10.127 58.065 1.00 42.85 28 ARG B O 1
ATOM 2939 N N . ARG B 1 29 ? -43.972 11.610 57.963 1.00 41.69 29 ARG B N 1
ATOM 2940 C CA . ARG B 1 29 ? -42.907 10.599 57.893 1.00 41.61 29 ARG B CA 1
ATOM 2941 C C . ARG B 1 29 ? -42.443 10.085 59.256 1.00 41.50 29 ARG B C 1
ATOM 2942 O O . ARG B 1 29 ? -41.504 9.285 59.333 1.00 41.83 29 ARG B O 1
ATOM 2950 N N . GLY B 1 30 ? -43.085 10.540 60.328 1.00 40.59 30 GLY B N 1
ATOM 2951 C CA . GLY B 1 30 ? -42.738 10.064 61.671 1.00 40.12 30 GLY B CA 1
ATOM 2952 C C . GLY B 1 30 ? -41.651 10.819 62.420 1.00 39.92 30 GLY B C 1
ATOM 2953 O O . GLY B 1 30 ? -41.226 10.387 63.495 1.00 39.38 30 GLY B O 1
ATOM 2954 N N . HIS B 1 31 ? -41.192 11.950 61.871 1.00 39.19 31 HIS B N 1
ATOM 2955 C CA . HIS B 1 31 ? -40.218 12.789 62.574 1.00 39.42 31 HIS B CA 1
ATOM 2956 C C . HIS B 1 31 ? -40.928 13.678 63.592 1.00 39.46 31 HIS B C 1
ATOM 2957 O O . HIS B 1 31 ? -42.112 13.950 63.446 1.00 40.08 31 HIS B O 1
ATOM 2964 N N . GLU B 1 32 ? -40.224 14.095 64.641 1.00 40.07 32 GLU B N 1
ATOM 2965 C CA . GLU B 1 32 ? -40.781 15.049 65.613 1.00 40.51 32 GLU B CA 1
ATOM 2966 C C . GLU B 1 32 ? -40.256 16.427 65.245 1.00 39.87 32 GLU B C 1
ATOM 2967 O O . GLU B 1 32 ? -39.057 16.584 65.064 1.00 39.88 32 GLU B O 1
ATOM 2973 N N . VAL B 1 33 ? -41.143 17.409 65.125 1.00 39.37 33 VAL B N 1
ATOM 2974 C CA . VAL B 1 33 ? -40.745 18.775 64.793 1.00 38.47 33 VAL B CA 1
ATOM 2975 C C . VAL B 1 33 ? -40.952 19.673 66.024 1.00 39.24 33 VAL B C 1
ATOM 2976 O O . VAL B 1 33 ? -42.046 19.700 66.605 1.00 39.70 33 VAL B O 1
ATOM 2980 N N . LEU B 1 34 ? -39.896 20.376 66.432 1.00 38.73 34 LEU B N 1
ATOM 2981 C CA . LEU B 1 34 ? -39.927 21.233 67.623 1.00 39.44 34 LEU B CA 1
ATOM 2982 C C . LEU B 1 34 ? -39.673 22.641 67.157 1.00 38.50 34 LEU B C 1
ATOM 2983 O O . LEU B 1 34 ? -38.645 22.889 66.530 1.00 38.04 34 LEU B O 1
ATOM 2988 N N . ILE B 1 35 ? -40.569 23.561 67.501 1.00 38.04 35 ILE B N 1
ATOM 2989 C CA . ILE B 1 35 ? -40.443 24.953 67.059 1.00 36.71 35 ILE B CA 1
ATOM 2990 C C . ILE B 1 35 ? -40.577 25.900 68.267 1.00 37.54 35 ILE B C 1
ATOM 2991 O O . ILE B 1 35 ? -41.512 25.768 69.073 1.00 35.21 35 ILE B O 1
ATOM 2996 N N . GLN B 1 36 ? -39.614 26.826 68.386 1.00 36.43 36 GLN B N 1
ATOM 2997 C CA . GLN B 1 36 ? -39.670 27.876 69.386 1.00 37.03 36 GLN B CA 1
ATOM 2998 C C . GLN B 1 36 ? -40.926 28.702 69.172 1.00 37.29 36 GLN B C 1
ATOM 2999 O O . GLN B 1 36 ? -41.193 29.178 68.065 1.00 36.89 36 GLN B O 1
ATOM 3005 N N . ALA B 1 37 ? -41.706 28.836 70.244 1.00 38.08 37 ALA B N 1
ATOM 3006 C CA . ALA B 1 37 ? -42.904 29.665 70.253 1.00 38.07 37 ALA B CA 1
ATOM 3007 C C . ALA B 1 37 ? -42.564 31.039 69.684 1.00 37.90 37 ALA B C 1
ATOM 3008 O O . ALA B 1 37 ? -41.610 31.671 70.126 1.00 39.20 37 ALA B O 1
ATOM 3010 N N . GLY B 1 38 ? -43.316 31.478 68.680 1.00 38.72 38 GLY B N 1
ATOM 3011 C CA . GLY B 1 38 ? -43.094 32.783 68.050 1.00 37.73 38 GLY B CA 1
ATOM 3012 C C . GLY B 1 38 ? -42.198 32.816 66.822 1.00 37.65 38 GLY B C 1
ATOM 3013 O O . GLY B 1 38 ? -42.151 33.830 66.136 1.00 37.73 38 GLY B O 1
ATOM 3014 N N . ALA B 1 39 ? -41.520 31.705 66.519 1.00 37.55 39 ALA B N 1
ATOM 3015 C CA . ALA B 1 39 ? -40.555 31.629 65.405 1.00 36.88 39 ALA B CA 1
ATOM 3016 C C . ALA B 1 39 ? -41.048 32.086 64.021 1.00 36.61 39 ALA B C 1
ATOM 3017 O O . ALA B 1 39 ? -40.288 32.693 63.261 1.00 37.02 39 ALA B O 1
ATOM 3019 N N . GLY B 1 40 ? -42.304 31.789 63.703 1.00 36.65 40 GLY B N 1
ATOM 3020 C CA . GLY B 1 40 ? -42.876 32.115 62.394 1.00 35.97 40 GLY B CA 1
ATOM 3021 C C . GLY B 1 40 ? -43.650 33.416 62.323 1.00 36.60 40 GLY B C 1
ATOM 3022 O O . GLY B 1 40 ? -44.131 33.792 61.253 1.00 34.23 40 GLY B O 1
ATOM 3023 N N . GLU B 1 41 ? -43.771 34.126 63.456 1.00 36.72 41 GLU B N 1
ATOM 3024 C CA . GLU B 1 41 ? -44.586 35.352 63.480 1.00 37.78 41 GLU B CA 1
ATOM 3025 C C . GLU B 1 41 ? -44.138 36.422 62.470 1.00 37.80 41 GLU B C 1
ATOM 3026 O O . GLU B 1 41 ? -44.973 37.059 61.820 1.00 37.74 41 GLU B O 1
ATOM 3032 N N . GLY B 1 42 ? -42.823 36.561 62.301 1.00 38.26 42 GLY B N 1
ATOM 3033 C CA . GLY B 1 42 ? -42.262 37.495 61.340 1.00 38.64 42 GLY B CA 1
ATOM 3034 C C . GLY B 1 42 ? -42.702 37.166 59.920 1.00 39.79 42 GLY B C 1
ATOM 3035 O O . GLY B 1 42 ? -42.816 38.066 59.078 1.00 40.43 42 GLY B O 1
ATOM 3036 N N . SER B 1 43 ? -42.939 35.875 59.661 1.00 39.14 43 SER B N 1
ATOM 3037 C CA . SER B 1 43 ? -43.356 35.378 58.341 1.00 39.56 43 SER B CA 1
ATOM 3038 C C . SER B 1 43 ? -44.854 35.132 58.229 1.00 39.56 43 SER B C 1
ATOM 3039 O O . SER B 1 43 ? -45.307 34.478 57.287 1.00 39.02 43 SER B O 1
ATOM 3042 N N . ALA B 1 44 ? -45.604 35.675 59.188 1.00 39.68 44 ALA B N 1
ATOM 3043 C CA . ALA B 1 44 ? -47.058 35.524 59.265 1.00 40.65 44 ALA B CA 1
ATOM 3044 C C . ALA B 1 44 ? -47.484 34.070 59.508 1.00 40.52 44 ALA B C 1
ATOM 3045 O O . ALA B 1 44 ? -48.567 33.650 59.108 1.00 41.58 44 ALA B O 1
ATOM 3047 N N . ILE B 1 45 ? -46.636 33.303 60.172 1.00 40.43 45 ILE B N 1
ATOM 3048 C CA . ILE B 1 45 ? -47.001 31.936 60.528 1.00 39.44 45 ILE B CA 1
ATOM 3049 C C . ILE B 1 45 ? -47.210 31.937 62.029 1.00 40.18 45 ILE B C 1
ATOM 3050 O O . ILE B 1 45 ? -46.305 32.250 62.791 1.00 40.22 45 ILE B O 1
ATOM 3055 N N . THR B 1 46 ? -48.425 31.630 62.454 1.00 40.35 46 THR B N 1
ATOM 3056 C CA . THR B 1 46 ? -48.729 31.629 63.870 1.00 40.48 46 THR B CA 1
ATOM 3057 C C . THR B 1 46 ? -48.330 30.289 64.481 1.00 40.72 46 THR B C 1
ATOM 3058 O O . THR B 1 46 ? -48.216 29.288 63.771 1.00 40.36 46 THR B O 1
ATOM 3062 N N . ASP B 1 47 ? -48.131 30.285 65.798 1.00 40.90 47 ASP B N 1
ATOM 3063 C CA . ASP B 1 47 ? -47.884 29.049 66.563 1.00 40.89 47 ASP B CA 1
ATOM 3064 C C . ASP B 1 47 ? -48.989 28.030 66.311 1.00 41.02 47 ASP B C 1
ATOM 3065 O O . ASP B 1 47 ? -48.725 26.824 66.165 1.00 41.07 47 ASP B O 1
ATOM 3070 N N . ALA B 1 48 ? -50.228 28.518 66.243 1.00 40.99 48 ALA B N 1
ATOM 3071 C CA . ALA B 1 48 ? -51.381 27.690 65.907 1.00 40.50 48 ALA B CA 1
ATOM 3072 C C . ALA B 1 48 ? -51.234 26.998 64.552 1.00 40.45 48 ALA B C 1
ATOM 3073 O O . ALA B 1 48 ? -51.568 25.822 64.430 1.00 40.50 48 ALA B O 1
ATOM 3075 N N . ASP B 1 49 ? -50.746 27.724 63.543 1.00 40.58 49 ASP B N 1
ATOM 3076 C CA . ASP B 1 49 ? -50.522 27.162 62.186 1.00 40.53 49 ASP B CA 1
ATOM 3077 C C . ASP B 1 49 ? -49.496 26.021 62.210 1.00 40.62 49 ASP B C 1
ATOM 3078 O O . ASP B 1 49 ? -49.681 24.989 61.545 1.00 40.64 49 ASP B O 1
ATOM 3083 N N . PHE B 1 50 ? -48.411 26.228 62.953 1.00 39.81 50 PHE B N 1
ATOM 3084 C CA . PHE B 1 50 ? -47.362 25.224 63.116 1.00 39.74 50 PHE B CA 1
ATOM 3085 C C . PHE B 1 50 ? -47.868 24.010 63.896 1.00 40.23 50 PHE B C 1
ATOM 3086 O O . PHE B 1 50 ? -47.573 22.871 63.543 1.00 40.26 50 PHE B O 1
ATOM 3094 N N . LYS B 1 51 ? -48.607 24.259 64.971 1.00 39.46 51 LYS B N 1
ATOM 3095 C CA . LYS B 1 51 ? -49.129 23.171 65.781 1.00 40.06 51 LYS B CA 1
ATOM 3096 C C . LYS B 1 51 ? -50.126 22.312 64.995 1.00 39.63 51 LYS B C 1
ATOM 3097 O O . LYS B 1 51 ? -50.084 21.083 65.078 1.00 39.62 51 LYS B O 1
ATOM 3103 N N . ALA B 1 52 ? -50.994 22.964 64.215 1.00 39.30 52 ALA B N 1
ATOM 3104 C CA . ALA B 1 52 ? -51.982 22.278 63.385 1.00 39.07 52 ALA B CA 1
ATOM 3105 C C . ALA B 1 52 ? -51.315 21.334 62.376 1.00 39.04 52 ALA B C 1
ATOM 3106 O O . ALA B 1 52 ? -51.878 20.287 62.026 1.00 38.74 52 ALA B O 1
ATOM 3108 N N . ALA B 1 53 ? -50.121 21.711 61.909 1.00 38.96 53 ALA B N 1
ATOM 3109 C CA . ALA B 1 53 ? -49.352 20.889 60.964 1.00 39.12 53 ALA B CA 1
ATOM 3110 C C . ALA B 1 53 ? -48.559 19.771 61.667 1.00 39.22 53 ALA B C 1
ATOM 3111 O O . ALA B 1 53 ? -47.998 18.882 61.016 1.00 38.99 53 ALA B O 1
ATOM 3113 N N . GLY B 1 54 ? -48.531 19.797 62.998 1.00 39.21 54 GLY B N 1
ATOM 3114 C CA . GLY B 1 54 ? -47.943 18.697 63.768 1.00 39.44 54 GLY B CA 1
ATOM 3115 C C . GLY B 1 54 ? -46.732 19.031 64.615 1.00 39.95 54 GLY B C 1
ATOM 3116 O O . GLY B 1 54 ? -46.120 18.137 65.192 1.00 39.30 54 GLY B O 1
ATOM 3117 N N . ALA B 1 55 ? -46.380 20.317 64.694 1.00 40.34 55 ALA B N 1
ATOM 3118 C CA . ALA B 1 55 ? -45.201 20.752 65.455 1.00 41.51 55 ALA B CA 1
ATOM 3119 C C . ALA B 1 55 ? -45.502 20.772 66.939 1.00 42.23 55 ALA B C 1
ATOM 3120 O O . ALA B 1 55 ? -46.639 21.039 67.341 1.00 42.92 55 ALA B O 1
ATOM 3122 N N . GLN B 1 56 ? -44.490 20.486 67.755 1.00 43.34 56 GLN B N 1
ATOM 3123 C CA . GLN B 1 56 ? -44.568 20.782 69.181 1.00 44.78 56 GLN B CA 1
ATOM 3124 C C . GLN B 1 56 ? -43.918 22.137 69.390 1.00 44.42 56 GLN B C 1
ATOM 3125 O O . GLN B 1 56 ? -42.764 22.335 68.990 1.00 44.58 56 GLN B O 1
ATOM 3131 N N . LEU B 1 57 ? -44.646 23.060 70.015 1.00 44.41 57 LEU B N 1
ATOM 3132 C CA . LEU B 1 57 ? -44.124 24.404 70.263 1.00 44.67 57 LEU B CA 1
ATOM 3133 C C . LEU B 1 57 ? -43.517 24.509 71.637 1.00 44.55 57 LEU B C 1
ATOM 3134 O O . LEU B 1 57 ? -44.149 24.142 72.618 1.00 45.09 57 LEU B O 1
ATOM 3139 N N . VAL B 1 58 ? -42.273 24.965 71.706 1.00 44.05 58 VAL B N 1
ATOM 3140 C CA . VAL B 1 58 ? -41.577 25.006 72.986 1.00 43.95 58 VAL B CA 1
ATOM 3141 C C . VAL B 1 58 ? -41.184 26.419 73.386 1.00 43.37 58 VAL B C 1
ATOM 3142 O O . VAL B 1 58 ? -40.801 27.245 72.549 1.00 42.51 58 VAL B O 1
ATOM 3146 N N . GLY B 1 59 ? -41.275 26.688 74.683 1.00 42.84 59 GLY B N 1
ATOM 3147 C CA . GLY B 1 59 ? -41.122 28.031 75.195 1.00 42.64 59 GLY B CA 1
ATOM 3148 C C . GLY B 1 59 ? -39.785 28.702 74.970 1.00 42.90 59 GLY B C 1
ATOM 3149 O O . GLY B 1 59 ? -39.751 29.923 74.837 1.00 43.47 59 GLY B O 1
ATOM 3150 N N . THR B 1 60 ? -38.692 27.930 74.935 1.00 42.59 60 THR B N 1
ATOM 3151 C CA . THR B 1 60 ? -37.340 28.516 74.929 1.00 42.63 60 THR B CA 1
ATOM 3152 C C . THR B 1 60 ? -36.444 28.042 73.798 1.00 42.71 60 THR B C 1
ATOM 3153 O O . THR B 1 60 ? -36.586 26.920 73.319 1.00 43.14 60 THR B O 1
ATOM 3157 N N . ALA B 1 61 ? -35.498 28.894 73.396 1.00 42.62 61 ALA B N 1
ATOM 3158 C CA . ALA B 1 61 ? -34.523 28.540 72.365 1.00 42.67 61 ALA B CA 1
ATOM 3159 C C . ALA B 1 61 ? -33.606 27.408 72.834 1.00 43.11 61 ALA B C 1
ATOM 3160 O O . ALA B 1 61 ? -33.214 26.538 72.039 1.00 42.69 61 ALA B O 1
ATOM 3162 N N . ASP B 1 62 ? -33.281 27.422 74.127 1.00 43.12 62 ASP B N 1
ATOM 3163 C CA . ASP B 1 62 ? -32.408 26.412 74.737 1.00 43.56 62 ASP B CA 1
ATOM 3164 C C . ASP B 1 62 ? -32.953 24.999 74.547 1.00 43.22 62 ASP B C 1
ATOM 3165 O O . ASP B 1 62 ? -32.206 24.095 74.182 1.00 43.63 62 ASP B O 1
ATOM 3170 N N . GLN B 1 63 ? -34.249 24.813 74.785 1.00 42.94 63 GLN B N 1
ATOM 3171 C CA . GLN B 1 63 ? -34.869 23.502 74.608 1.00 42.52 63 GLN B CA 1
ATOM 3172 C C . GLN B 1 63 ? -34.819 22.990 73.172 1.00 42.29 63 GLN B C 1
ATOM 3173 O O . GLN B 1 63 ? -34.493 21.819 72.957 1.00 42.26 63 GLN B O 1
ATOM 3179 N N . VAL B 1 64 ? -35.123 23.865 72.205 1.00 40.63 64 VAL B N 1
ATOM 3180 C CA . VAL B 1 64 ? -35.038 23.529 70.787 1.00 39.86 64 VAL B CA 1
ATOM 3181 C C . VAL B 1 64 ? -33.645 23.014 70.443 1.00 39.57 64 VAL B C 1
ATOM 3182 O O . VAL B 1 64 ? -33.518 21.930 69.862 1.00 39.41 64 VAL B O 1
ATOM 3186 N N . TRP B 1 65 ? -32.610 23.774 70.817 1.00 38.49 65 TRP B N 1
ATOM 3187 C CA . TRP B 1 65 ? -31.246 23.393 70.490 1.00 38.20 65 TRP B CA 1
ATOM 3188 C C . TRP B 1 65 ? -30.822 22.110 71.222 1.00 38.64 65 TRP B C 1
ATOM 3189 O O . TRP B 1 65 ? -30.146 21.268 70.644 1.00 38.56 65 TRP B O 1
ATOM 3200 N N . ALA B 1 66 ? -31.204 21.979 72.492 1.00 38.36 66 ALA B N 1
ATOM 3201 C CA . ALA B 1 66 ? -30.835 20.789 73.293 1.00 38.94 66 ALA B CA 1
ATOM 3202 C C . ALA B 1 66 ? -31.471 19.480 72.796 1.00 39.53 66 ALA B C 1
ATOM 3203 O O . ALA B 1 66 ? -30.823 18.438 72.818 1.00 40.16 66 ALA B O 1
ATOM 3205 N N . ASP B 1 67 ? -32.718 19.550 72.322 1.00 39.77 67 ASP B N 1
ATOM 3206 C CA . ASP B 1 67 ? -33.510 18.353 71.969 1.00 40.01 67 ASP B CA 1
ATOM 3207 C C . ASP B 1 67 ? -33.455 17.981 70.482 1.00 39.66 67 ASP B C 1
ATOM 3208 O O . ASP B 1 67 ? -33.802 16.869 70.109 1.00 39.21 67 ASP B O 1
ATOM 3213 N N . ALA B 1 68 ? -33.021 18.907 69.642 1.00 38.94 68 ALA B N 1
ATOM 3214 C CA . ALA B 1 68 ? -33.046 18.667 68.202 1.00 39.81 68 ALA B CA 1
ATOM 3215 C C . ALA B 1 68 ? -31.833 17.874 67.707 1.00 39.21 68 ALA B C 1
ATOM 3216 O O . ALA B 1 68 ? -30.696 18.163 68.084 1.00 39.66 68 ALA B O 1
ATOM 3218 N N . ASP B 1 69 ? -32.092 16.876 66.867 1.00 38.64 69 ASP B N 1
ATOM 3219 C CA . ASP B 1 69 ? -31.024 16.120 66.182 1.00 37.87 69 ASP B CA 1
ATOM 3220 C C . ASP B 1 69 ? -30.582 16.861 64.927 1.00 37.04 69 ASP B C 1
ATOM 3221 O O . ASP B 1 69 ? -29.421 16.793 64.528 1.00 36.80 69 ASP B O 1
ATOM 3226 N N . LEU B 1 70 ? -31.535 17.546 64.297 1.00 37.14 70 LEU B N 1
ATOM 3227 C CA . LEU B 1 70 ? -31.303 18.326 63.088 1.00 36.51 70 LEU B CA 1
ATOM 3228 C C . LEU B 1 70 ? -31.877 19.680 63.385 1.00 36.62 70 LEU B C 1
ATOM 3229 O O . LEU B 1 70 ? -33.066 19.807 63.643 1.00 36.53 70 LEU B O 1
ATOM 3234 N N . LEU B 1 71 ? -31.016 20.691 63.346 1.00 36.66 71 LEU B N 1
ATOM 3235 C CA . LEU B 1 71 ? -31.393 22.016 63.708 1.00 36.82 71 LEU B CA 1
ATOM 3236 C C . LEU B 1 71 ? -31.376 22.894 62.455 1.00 36.09 71 LEU B C 1
ATOM 3237 O O . LEU B 1 71 ? -30.323 23.080 61.844 1.00 36.76 71 LEU B O 1
ATOM 3242 N N . LEU B 1 72 ? -32.541 23.413 62.086 1.00 36.36 72 LEU B N 1
ATOM 3243 C CA . LEU B 1 72 ? -32.705 24.216 60.854 1.00 36.02 72 LEU B CA 1
ATOM 3244 C C . LEU B 1 72 ? -32.774 25.696 61.170 1.00 36.47 72 LEU B C 1
ATOM 3245 O O . LEU B 1 72 ? -33.533 26.110 62.052 1.00 37.19 72 LEU B O 1
ATOM 3250 N N . LYS B 1 73 ? -32.025 26.502 60.415 1.00 36.46 73 LYS B N 1
ATOM 3251 C CA . LYS B 1 73 ? -31.987 27.930 60.627 1.00 37.14 73 LYS B CA 1
ATOM 3252 C C . LYS B 1 73 ? -31.924 28.682 59.295 1.00 37.05 73 LYS B C 1
ATOM 3253 O O . LYS B 1 73 ? -31.787 28.067 58.227 1.00 36.00 73 LYS B O 1
ATOM 3259 N N . VAL B 1 74 ? -32.063 29.999 59.372 1.00 36.79 74 VAL B N 1
ATOM 3260 C CA . VAL B 1 74 ? -31.920 30.845 58.186 1.00 37.19 74 VAL B CA 1
ATOM 3261 C C . VAL B 1 74 ? -30.525 31.477 58.177 1.00 38.43 74 VAL B C 1
ATOM 3262 O O . VAL B 1 74 ? -29.806 31.390 57.179 1.00 39.11 74 VAL B O 1
ATOM 3266 N N . LYS B 1 75 ? -30.147 32.132 59.273 1.00 38.83 75 LYS B N 1
ATOM 3267 C CA . LYS B 1 75 ? -28.819 32.756 59.369 1.00 39.78 75 LYS B CA 1
ATOM 3268 C C . LYS B 1 75 ? -27.815 31.928 60.157 1.00 39.83 75 LYS B C 1
ATOM 3269 O O . LYS B 1 75 ? -28.161 30.921 60.770 1.00 40.12 75 LYS B O 1
ATOM 3275 N N . GLU B 1 76 ? -26.570 32.396 60.172 1.00 39.90 76 GLU B N 1
ATOM 3276 C CA . GLU B 1 76 ? -25.513 31.739 60.923 1.00 40.12 76 GLU B CA 1
ATOM 3277 C C . GLU B 1 76 ? -25.759 31.942 62.414 1.00 40.25 76 GLU B C 1
ATOM 3278 O O . GLU B 1 76 ? -26.369 32.947 62.817 1.00 39.70 76 GLU B O 1
ATOM 3284 N N . PRO B 1 77 ? -25.308 30.979 63.244 1.00 40.51 77 PRO B N 1
ATOM 3285 C CA . PRO B 1 77 ? -25.322 31.168 64.697 1.00 40.77 77 PRO B CA 1
ATOM 3286 C C . PRO B 1 77 ? -24.546 32.443 65.032 1.00 40.78 77 PRO B C 1
ATOM 3287 O O . PRO B 1 77 ? -23.463 32.650 64.471 1.00 41.44 77 PRO B O 1
ATOM 3291 N N . ILE B 1 78 ? -25.102 33.295 65.896 1.00 40.45 78 ILE B N 1
ATOM 3292 C CA . ILE B 1 78 ? -24.392 34.480 66.383 1.00 40.58 78 ILE B CA 1
ATOM 3293 C C . ILE B 1 78 ? -23.862 34.227 67.794 1.00 40.38 78 ILE B C 1
ATOM 3294 O O . ILE B 1 78 ? -24.190 33.196 68.392 1.00 39.39 78 ILE B O 1
ATOM 3299 N N . ALA B 1 79 ? -23.053 35.158 68.316 1.00 39.50 79 ALA B N 1
ATOM 3300 C CA . ALA B 1 79 ? -22.323 34.955 69.564 1.00 40.23 79 ALA B CA 1
ATOM 3301 C C . ALA B 1 79 ? -23.174 34.415 70.711 1.00 40.23 79 ALA B C 1
ATOM 3302 O O . ALA B 1 79 ? -22.766 33.479 71.386 1.00 39.51 79 ALA B O 1
ATOM 3304 N N . ALA B 1 80 ? -24.350 35.013 70.920 1.00 41.23 80 ALA B N 1
ATOM 3305 C CA . ALA B 1 80 ? -25.304 34.562 71.948 1.00 42.41 80 ALA B CA 1
ATOM 3306 C C . ALA B 1 80 ? -25.737 33.096 71.807 1.00 42.87 80 ALA B C 1
ATOM 3307 O O . ALA B 1 80 ? -26.186 32.488 72.783 1.00 43.26 80 ALA B O 1
ATOM 3309 N N . GLU B 1 81 ? -25.588 32.538 70.602 1.00 43.05 81 GLU B N 1
ATOM 3310 C CA . GLU B 1 81 ? -25.977 31.144 70.301 1.00 43.25 81 GLU B CA 1
ATOM 3311 C C . GLU B 1 81 ? -24.815 30.135 70.307 1.00 43.43 81 GLU B C 1
ATOM 3312 O O . GLU B 1 81 ? -25.054 28.919 70.221 1.00 43.13 81 GLU B O 1
ATOM 3318 N N . TYR B 1 82 ? -23.571 30.627 70.400 1.00 42.95 82 TYR B N 1
ATOM 3319 C CA . TYR B 1 82 ? -22.388 29.745 70.367 1.00 43.19 82 TYR B CA 1
ATOM 3320 C C . TYR B 1 82 ? -22.442 28.660 71.440 1.00 43.33 82 TYR B C 1
ATOM 3321 O O . TYR B 1 82 ? -21.976 27.540 71.214 1.00 43.43 82 TYR B O 1
ATOM 3330 N N . GLY B 1 83 ? -23.003 29.006 72.597 1.00 43.09 83 GLY B N 1
ATOM 3331 C CA . GLY B 1 83 ? -23.105 28.091 73.721 1.00 43.56 83 GLY B CA 1
ATOM 3332 C C . GLY B 1 83 ? -24.134 26.997 73.508 1.00 43.83 83 GLY B C 1
ATOM 3333 O O . GLY B 1 83 ? -24.171 26.029 74.272 1.00 43.73 83 GLY B O 1
ATOM 3334 N N . ARG B 1 84 ? -24.973 27.162 72.479 1.00 43.73 84 ARG B N 1
ATOM 3335 C CA . ARG B 1 84 ? -26.060 26.223 72.157 1.00 44.51 84 ARG B CA 1
ATOM 3336 C C . ARG B 1 84 ? -25.656 25.144 71.146 1.00 43.98 84 ARG B C 1
ATOM 3337 O O . ARG B 1 84 ? -26.376 24.160 70.977 1.00 43.63 84 ARG B O 1
ATOM 3345 N N . LEU B 1 85 ? -24.515 25.340 70.477 1.00 43.61 85 LEU B N 1
ATOM 3346 C CA . LEU B 1 85 ? -23.996 24.399 69.466 1.00 43.21 85 LEU B CA 1
ATOM 3347 C C . LEU B 1 85 ? -23.521 23.097 70.109 1.00 44.00 85 LEU B C 1
ATOM 3348 O O . LEU B 1 85 ? -22.876 23.123 71.146 1.00 43.63 85 LEU B O 1
ATOM 3353 N N . ARG B 1 86 ? -23.808 21.965 69.472 1.00 44.85 86 ARG B N 1
ATOM 3354 C CA . ARG B 1 86 ? -23.650 20.644 70.104 1.00 46.14 86 ARG B CA 1
ATOM 3355 C C . ARG B 1 86 ? -22.956 19.643 69.183 1.00 45.50 86 ARG B C 1
ATOM 3356 O O . ARG B 1 86 ? -23.306 19.537 67.995 1.00 45.11 86 ARG B O 1
ATOM 3364 N N . HIS B 1 87 ? -22.013 18.889 69.749 1.00 44.62 87 HIS B N 1
ATOM 3365 C CA . HIS B 1 87 ? -21.540 17.653 69.147 1.00 45.05 87 HIS B CA 1
ATOM 3366 C C . HIS B 1 87 ? -22.745 16.712 68.943 1.00 44.26 87 HIS B C 1
ATOM 3367 O O . HIS B 1 87 ? -23.595 16.604 69.820 1.00 43.75 87 HIS B O 1
ATOM 3374 N N . GLY B 1 88 ? -22.826 16.047 67.794 1.00 43.47 88 GLY B N 1
ATOM 3375 C CA . GLY B 1 88 ? -23.893 15.064 67.576 1.00 42.96 88 GLY B CA 1
ATOM 3376 C C . GLY B 1 88 ? -25.191 15.648 67.024 1.00 42.87 88 GLY B C 1
ATOM 3377 O O . GLY B 1 88 ? -26.157 14.914 66.785 1.00 43.16 88 GLY B O 1
ATOM 3378 N N . GLN B 1 89 ? -25.224 16.969 66.843 1.00 41.76 89 GLN B N 1
ATOM 3379 C CA . GLN B 1 89 ? -26.342 17.649 66.196 1.00 40.83 89 GLN B CA 1
ATOM 3380 C C . GLN B 1 89 ? -25.902 18.061 64.792 1.00 39.99 89 GLN B C 1
ATOM 3381 O O . GLN B 1 89 ? -24.729 18.362 64.589 1.00 39.63 89 GLN B O 1
ATOM 3387 N N . ILE B 1 90 ? -26.832 18.019 63.831 1.00 39.64 90 ILE B N 1
ATOM 3388 C CA . ILE B 1 90 ? -26.629 18.579 62.487 1.00 38.97 90 ILE B CA 1
ATOM 3389 C C . ILE B 1 90 ? -27.238 19.978 62.398 1.00 39.17 90 ILE B C 1
ATOM 3390 O O . ILE B 1 90 ? -28.427 20.149 62.670 1.00 39.17 90 ILE B O 1
ATOM 3395 N N . LEU B 1 91 ? -26.431 20.967 61.999 1.00 38.84 91 LEU B N 1
ATOM 3396 C CA . LEU B 1 91 ? -26.906 22.323 61.712 1.00 38.25 91 LEU B CA 1
ATOM 3397 C C . LEU B 1 91 ? -26.957 22.577 60.205 1.00 38.67 91 LEU B C 1
ATOM 3398 O O . LEU B 1 91 ? -26.005 22.285 59.470 1.00 39.59 91 LEU B O 1
ATOM 3403 N N . PHE B 1 92 ? -28.083 23.115 59.747 1.00 38.34 92 PHE B N 1
ATOM 3404 C CA . PHE B 1 92 ? -28.339 23.286 58.323 1.00 37.93 92 PHE B CA 1
ATOM 3405 C C . PHE B 1 92 ? -28.899 24.708 58.213 1.00 37.55 92 PHE B C 1
ATOM 3406 O O . PHE B 1 92 ? -29.997 25.008 58.700 1.00 37.39 92 PHE B O 1
ATOM 3414 N N . THR B 1 93 ? -28.099 25.599 57.628 1.00 36.96 93 THR B N 1
ATOM 3415 C CA . THR B 1 93 ? -28.412 27.038 57.610 1.00 37.10 93 THR B CA 1
ATOM 3416 C C . THR B 1 93 ? -27.449 27.745 56.654 1.00 37.09 93 THR B C 1
ATOM 3417 O O . THR B 1 93 ? -26.516 27.113 56.175 1.00 36.84 93 THR B O 1
ATOM 3421 N N . PHE B 1 94 ? -27.676 29.035 56.368 1.00 37.35 94 PHE B N 1
ATOM 3422 C CA . PHE B 1 94 ? -26.686 29.841 55.637 1.00 38.44 94 PHE B CA 1
ATOM 3423 C C . PHE B 1 94 ? -25.562 30.145 56.617 1.00 39.42 94 PHE B C 1
ATOM 3424 O O . PHE B 1 94 ? -25.826 30.673 57.698 1.00 39.25 94 PHE B O 1
ATOM 3432 N N . LEU B 1 95 ? -24.311 29.820 56.267 1.00 39.73 95 LEU B N 1
ATOM 3433 C CA . LEU B 1 95 ? -23.225 29.950 57.265 1.00 39.80 95 LEU B CA 1
ATOM 3434 C C . LEU B 1 95 ? -22.212 31.069 56.983 1.00 40.38 95 LEU B C 1
ATOM 3435 O O . LEU B 1 95 ? -21.811 31.795 57.906 1.00 39.37 95 LEU B O 1
ATOM 3440 N N . HIS B 1 96 ? -21.812 31.190 55.715 1.00 41.17 96 HIS B N 1
ATOM 3441 C CA . HIS B 1 96 ? -20.770 32.136 55.264 1.00 43.05 96 HIS B CA 1
ATOM 3442 C C . HIS B 1 96 ? -19.557 32.157 56.177 1.00 43.08 96 HIS B C 1
ATOM 3443 O O . HIS B 1 96 ? -19.175 33.206 56.716 1.00 44.05 96 HIS B O 1
ATOM 3450 N N . LEU B 1 97 ? -18.952 30.989 56.352 1.00 43.01 97 LEU B N 1
ATOM 3451 C CA . LEU B 1 97 ? -17.867 30.824 57.303 1.00 42.97 97 LEU B CA 1
ATOM 3452 C C . LEU B 1 97 ? -16.611 31.619 56.937 1.00 43.76 97 LEU B C 1
ATOM 3453 O O . LEU B 1 97 ? -15.905 32.087 57.835 1.00 43.16 97 LEU B O 1
ATOM 3458 N N . ALA B 1 98 ? -16.357 31.797 55.638 1.00 44.13 98 ALA B N 1
ATOM 3459 C CA . ALA B 1 98 ? -15.252 32.647 55.175 1.00 44.68 98 ALA B CA 1
ATOM 3460 C C . ALA B 1 98 ? -15.320 34.050 55.775 1.00 45.19 98 ALA B C 1
ATOM 3461 O O . ALA B 1 98 ? -14.287 34.666 56.037 1.00 45.51 98 ALA B O 1
ATOM 3463 N N . ALA B 1 99 ? -16.535 34.547 56.002 1.00 45.53 99 ALA B N 1
ATOM 3464 C CA . ALA B 1 99 ? -16.743 35.898 56.535 1.00 45.49 99 ALA B CA 1
ATOM 3465 C C . ALA B 1 99 ? -16.638 36.006 58.062 1.00 45.72 99 ALA B C 1
ATOM 3466 O O . ALA B 1 99 ? -16.658 37.118 58.609 1.00 45.81 99 ALA B O 1
ATOM 3468 N N . SER B 1 100 ? -16.520 34.870 58.751 1.00 45.89 100 SER B N 1
ATOM 3469 C CA . SER B 1 100 ? -16.471 34.881 60.223 1.00 45.83 100 SER B CA 1
ATOM 3470 C C . SER B 1 100 ? -15.594 33.791 60.826 1.00 45.73 100 SER B C 1
ATOM 3471 O O . SER B 1 100 ? -15.990 32.617 60.883 1.00 46.28 100 SER B O 1
ATOM 3474 N N . ARG B 1 101 ? -14.411 34.182 61.290 1.00 45.05 101 ARG B N 1
ATOM 3475 C CA . ARG B 1 101 ? -13.567 33.272 62.042 1.00 44.86 101 ARG B CA 1
ATOM 3476 C C . ARG B 1 101 ? -14.215 32.891 63.370 1.00 43.96 101 ARG B C 1
ATOM 3477 O O . ARG B 1 101 ? -14.056 31.762 63.811 1.00 44.34 101 ARG B O 1
ATOM 3485 N N . ALA B 1 102 ? -14.938 33.826 63.996 1.00 43.45 102 ALA B N 1
ATOM 3486 C CA . ALA B 1 102 ? -15.617 33.574 65.279 1.00 43.05 102 ALA B CA 1
ATOM 3487 C C . ALA B 1 102 ? -16.701 32.478 65.163 1.00 42.64 102 ALA B C 1
ATOM 3488 O O . ALA B 1 102 ? -16.800 31.605 66.025 1.00 42.18 102 ALA B O 1
ATOM 3490 N N . CYS B 1 103 ? -17.504 32.540 64.107 1.00 42.54 103 CYS B N 1
ATOM 3491 C CA . CYS B 1 103 ? -18.515 31.497 63.844 1.00 42.79 103 CYS B CA 1
ATOM 3492 C C . CYS B 1 103 ? -17.856 30.156 63.482 1.00 42.48 103 CYS B C 1
ATOM 3493 O O . CYS B 1 103 ? -18.181 29.125 64.057 1.00 42.86 103 CYS B O 1
ATOM 3496 N N . THR B 1 104 ? -16.912 30.185 62.543 1.00 42.43 104 THR B N 1
ATOM 3497 C CA . THR B 1 104 ? -16.144 28.995 62.178 1.00 42.14 104 THR B CA 1
ATOM 3498 C C . THR B 1 104 ? -15.522 28.322 63.409 1.00 42.51 104 THR B C 1
ATOM 3499 O O . THR B 1 104 ? -15.694 27.120 63.608 1.00 41.99 104 THR B O 1
ATOM 3503 N N . ASP B 1 105 ? -14.810 29.093 64.232 1.00 42.53 105 ASP B N 1
ATOM 3504 C CA . ASP B 1 105 ? -14.196 28.534 65.440 1.00 42.69 105 ASP B CA 1
ATOM 3505 C C . ASP B 1 105 ? -15.204 27.998 66.467 1.00 41.82 105 ASP B C 1
ATOM 3506 O O . ASP B 1 105 ? -14.985 26.937 67.032 1.00 41.59 105 ASP B O 1
ATOM 3511 N N . ALA B 1 106 ? -16.311 28.706 66.685 1.00 41.36 106 ALA B N 1
ATOM 3512 C CA . ALA B 1 106 ? -17.385 28.180 67.554 1.00 41.02 106 ALA B CA 1
ATOM 3513 C C . ALA B 1 106 ? -17.950 26.836 67.053 1.00 40.96 106 ALA B C 1
ATOM 3514 O O . ALA B 1 106 ? -18.149 25.907 67.843 1.00 40.59 106 ALA B O 1
ATOM 3516 N N . LEU B 1 107 ? -18.195 26.734 65.743 1.00 40.47 107 LEU B N 1
ATOM 3517 C CA . LEU B 1 107 ? -18.655 25.470 65.132 1.00 40.56 107 LEU B CA 1
ATOM 3518 C C . LEU B 1 107 ? -17.612 24.355 65.298 1.00 40.81 107 LEU B C 1
ATOM 3519 O O . LEU B 1 107 ? -17.951 23.238 65.648 1.00 41.30 107 LEU B O 1
ATOM 3524 N N . LEU B 1 108 ? -16.338 24.677 65.071 1.00 40.94 108 LEU B N 1
ATOM 3525 C CA . LEU B 1 108 ? -15.257 23.707 65.207 1.00 40.69 108 LEU B CA 1
ATOM 3526 C C . LEU B 1 108 ? -15.084 23.278 66.665 1.00 41.20 108 LEU B C 1
ATOM 3527 O O . LEU B 1 108 ? -15.036 22.078 66.951 1.00 41.26 108 LEU B O 1
ATOM 3532 N N . ASP B 1 109 ? -15.006 24.251 67.579 1.00 41.15 109 ASP B N 1
ATOM 3533 C CA . ASP B 1 109 ? -14.858 23.957 69.010 1.00 41.46 109 ASP B CA 1
ATOM 3534 C C . ASP B 1 109 ? -15.978 23.075 69.539 1.00 41.76 109 ASP B C 1
ATOM 3535 O O . ASP B 1 109 ? -15.729 22.188 70.348 1.00 41.81 109 ASP B O 1
ATOM 3540 N N . SER B 1 110 ? -17.205 23.331 69.085 1.00 42.09 110 SER B N 1
ATOM 3541 C CA . SER B 1 110 ? -18.386 22.591 69.545 1.00 42.11 110 SER B CA 1
ATOM 3542 C C . SER B 1 110 ? -18.406 21.132 69.102 1.00 42.36 110 SER B C 1
ATOM 3543 O O . SER B 1 110 ? -19.055 20.301 69.730 1.00 42.23 110 SER B O 1
ATOM 3546 N N . GLY B 1 111 ? -17.730 20.839 67.992 1.00 42.95 111 GLY B N 1
ATOM 3547 C CA . GLY B 1 111 ? -17.736 19.492 67.410 1.00 42.75 111 GLY B CA 1
ATOM 3548 C C . GLY B 1 111 ? -18.940 19.195 66.526 1.00 42.49 111 GLY B C 1
ATOM 3549 O O . GLY B 1 111 ? -19.082 18.080 66.019 1.00 42.19 111 GLY B O 1
ATOM 3550 N N . THR B 1 112 ? -19.790 20.201 66.324 1.00 42.16 112 THR B N 1
ATOM 3551 C CA . THR B 1 112 ? -21.029 20.047 65.572 1.00 41.32 112 THR B CA 1
ATOM 3552 C C . THR B 1 112 ? -20.831 19.652 64.103 1.00 41.24 112 THR B C 1
ATOM 3553 O O . THR B 1 112 ? -19.778 19.917 63.485 1.00 41.04 112 THR B O 1
ATOM 3557 N N . THR B 1 113 ? -21.855 19.014 63.548 1.00 40.81 113 THR B N 1
ATOM 3558 C CA . THR B 1 113 ? -21.884 18.719 62.122 1.00 40.15 113 THR B CA 1
ATOM 3559 C C . THR B 1 113 ? -22.699 19.829 61.476 1.00 40.29 113 THR B C 1
ATOM 3560 O O . THR B 1 113 ? -23.845 20.048 61.841 1.00 40.78 113 THR B O 1
ATOM 3564 N N . SER B 1 114 ? -22.108 20.554 60.533 1.00 39.75 114 SER B N 1
ATOM 3565 C CA . SER B 1 114 ? -22.841 21.648 59.907 1.00 39.02 114 SER B CA 1
ATOM 3566 C C . SER B 1 114 ? -22.768 21.578 58.384 1.00 38.38 114 SER B C 1
ATOM 3567 O O . SER B 1 114 ? -21.759 21.123 57.822 1.00 37.97 114 SER B O 1
ATOM 3570 N N . ILE B 1 115 ? -23.851 22.025 57.743 1.00 37.46 115 ILE B N 1
ATOM 3571 C CA . ILE B 1 115 ? -23.974 22.055 56.285 1.00 37.65 115 ILE B CA 1
ATOM 3572 C C . ILE B 1 115 ? -24.481 23.442 55.921 1.00 37.72 115 ILE B C 1
ATOM 3573 O O . ILE B 1 115 ? -25.445 23.917 56.516 1.00 38.49 115 ILE B O 1
ATOM 3578 N N . ALA B 1 116 ? -23.773 24.112 55.009 1.00 37.25 116 ALA B N 1
ATOM 3579 C CA . ALA B 1 116 ? -24.114 25.472 54.583 1.00 37.02 116 ALA B CA 1
ATOM 3580 C C . ALA B 1 116 ? -25.083 25.413 53.421 1.00 37.38 116 ALA B C 1
ATOM 3581 O O . ALA B 1 116 ? -24.775 24.757 52.421 1.00 38.32 116 ALA B O 1
ATOM 3583 N N . TYR B 1 117 ? -26.233 26.084 53.530 1.00 37.07 117 TYR B N 1
ATOM 3584 C CA . TYR B 1 117 ? -27.175 26.156 52.402 1.00 37.34 117 TYR B CA 1
ATOM 3585 C C . TYR B 1 117 ? -26.474 26.663 51.157 1.00 36.95 117 TYR B C 1
ATOM 3586 O O . TYR B 1 117 ? -26.742 26.183 50.041 1.00 36.72 117 TYR B O 1
ATOM 3595 N N . GLU B 1 118 ? -25.602 27.662 51.324 1.00 36.82 118 GLU B N 1
ATOM 3596 C CA . GLU B 1 118 ? -25.093 28.392 50.147 1.00 37.03 118 GLU B CA 1
ATOM 3597 C C . GLU B 1 118 ? -24.062 27.643 49.284 1.00 37.01 118 GLU B C 1
ATOM 3598 O O . GLU B 1 118 ? -23.806 28.050 48.141 1.00 37.62 118 GLU B O 1
ATOM 3604 N N . THR B 1 119 ? -23.478 26.573 49.818 1.00 36.22 119 THR B N 1
ATOM 3605 C CA . THR B 1 119 ? -22.532 25.744 49.082 1.00 37.52 119 THR B CA 1
ATOM 3606 C C . THR B 1 119 ? -23.070 24.366 48.622 1.00 37.49 119 THR B C 1
ATOM 3607 O O . THR B 1 119 ? -22.333 23.602 47.996 1.00 37.98 119 THR B O 1
ATOM 3611 N N . VAL B 1 120 ? -24.330 24.044 48.942 1.00 37.66 120 VAL B N 1
ATOM 3612 C CA . VAL B 1 120 ? -25.048 22.937 48.282 1.00 37.05 120 VAL B CA 1
ATOM 3613 C C . VAL B 1 120 ? -25.092 23.278 46.788 1.00 37.65 120 VAL B C 1
ATOM 3614 O O . VAL B 1 120 ? -25.475 24.397 46.410 1.00 37.13 120 VAL B O 1
ATOM 3618 N N . GLN B 1 121 ? -24.674 22.339 45.939 1.00 37.64 121 GLN B N 1
ATOM 3619 C CA . GLN B 1 121 ? -24.369 22.671 44.550 1.00 38.01 121 GLN B CA 1
ATOM 3620 C C . GLN B 1 121 ? -24.514 21.449 43.658 1.00 39.14 121 GLN B C 1
ATOM 3621 O O . GLN B 1 121 ? -23.853 20.423 43.875 1.00 37.91 121 GLN B O 1
ATOM 3627 N N . THR B 1 122 ? -25.378 21.555 42.654 1.00 39.38 122 THR B N 1
ATOM 3628 C CA . THR B 1 122 ? -25.620 20.451 41.732 1.00 40.56 122 THR B CA 1
ATOM 3629 C C . THR B 1 122 ? -24.544 20.388 40.653 1.00 41.61 122 THR B C 1
ATOM 3630 O O . THR B 1 122 ? -23.687 21.268 40.565 1.00 41.53 122 THR B O 1
ATOM 3634 N N . ALA B 1 123 ? -24.595 19.342 39.834 1.00 20.00 123 ALA B N 1
ATOM 3635 C CA . ALA B 1 123 ? -23.474 18.991 38.970 1.00 20.00 123 ALA B CA 1
ATOM 3636 C C . ALA B 1 123 ? -23.244 20.058 37.905 1.00 20.00 123 ALA B C 1
ATOM 3637 O O . ALA B 1 123 ? -22.126 20.233 37.420 1.00 44.32 123 ALA B O 1
ATOM 3639 N N . ASP B 1 124 ? -24.308 20.769 37.546 1.00 43.92 124 ASP B N 1
ATOM 3640 C CA . ASP B 1 124 ? -24.223 21.822 36.542 1.00 43.58 124 ASP B CA 1
ATOM 3641 C C . ASP B 1 124 ? -23.665 23.110 37.139 1.00 42.77 124 ASP B C 1
ATOM 3642 O O . ASP B 1 124 ? -23.495 24.107 36.438 1.00 42.29 124 ASP B O 1
ATOM 3647 N N . GLY B 1 125 ? -23.381 23.080 38.437 1.00 41.42 125 GLY B N 1
ATOM 3648 C CA . GLY B 1 125 ? -22.690 24.175 39.091 1.00 40.13 125 GLY B CA 1
ATOM 3649 C C . GLY B 1 125 ? -23.639 25.111 39.814 1.00 39.84 125 GLY B C 1
ATOM 3650 O O . GLY B 1 125 ? -23.209 26.008 40.538 1.00 39.96 125 GLY B O 1
ATOM 3651 N N . ALA B 1 126 ? -24.936 24.899 39.616 1.00 39.11 126 ALA B N 1
ATOM 3652 C CA . ALA B 1 126 ? -25.962 25.751 40.237 1.00 38.79 126 ALA B CA 1
ATOM 3653 C C . ALA B 1 126 ? -26.049 25.582 41.745 1.00 37.90 126 ALA B C 1
ATOM 3654 O O . ALA B 1 126 ? -25.785 24.494 42.281 1.00 38.98 126 ALA B O 1
ATOM 3656 N N . LEU B 1 127 ? -26.438 26.660 42.414 1.00 37.00 127 LEU B N 1
ATOM 3657 C CA . LEU B 1 127 ? -26.601 26.716 43.862 1.00 36.34 127 LEU B CA 1
ATOM 3658 C C . LEU B 1 127 ? -28.111 26.792 44.186 1.00 35.22 127 LEU B C 1
ATOM 3659 O O . LEU B 1 127 ? -28.666 27.884 44.282 1.00 35.85 127 LEU B O 1
ATOM 3664 N N . PRO B 1 128 ? -28.787 25.631 44.310 1.00 33.99 128 PRO B N 1
ATOM 3665 C CA . PRO B 1 128 ? -30.264 25.590 44.378 1.00 33.26 128 PRO B CA 1
ATOM 3666 C C . PRO B 1 128 ? -30.889 26.260 45.600 1.00 33.97 128 PRO B C 1
ATOM 3667 O O . PRO B 1 128 ? -32.081 26.586 45.563 1.00 34.51 128 PRO B O 1
ATOM 3671 N N . LEU B 1 129 ? -30.120 26.415 46.678 1.00 33.75 129 LEU B N 1
ATOM 3672 C CA . LEU B 1 129 ? -30.637 27.047 47.904 1.00 33.61 129 LEU B CA 1
ATOM 3673 C C . LEU B 1 129 ? -30.364 28.557 47.954 1.00 33.79 129 LEU B C 1
ATOM 3674 O O . LEU B 1 129 ? -31.094 29.299 48.636 1.00 34.56 129 LEU B O 1
ATOM 3679 N N . LEU B 1 130 ? -29.355 29.014 47.212 1.00 33.60 130 LEU B N 1
ATOM 3680 C CA . LEU B 1 130 ? -29.146 30.441 46.961 1.00 33.22 130 LEU B CA 1
ATOM 3681 C C . LEU B 1 130 ? -30.174 30.956 45.932 1.00 31.45 130 LEU B C 1
ATOM 3682 O O . LEU B 1 130 ? -30.672 32.064 46.073 1.00 30.21 130 LEU B O 1
ATOM 3687 N N . ALA B 1 131 ? -30.475 30.156 44.907 1.00 29.58 131 ALA B N 1
ATOM 3688 C CA . ALA B 1 131 ? -31.404 30.557 43.819 1.00 29.52 131 ALA B CA 1
ATOM 3689 C C . ALA B 1 131 ? -32.691 31.282 44.250 1.00 28.02 131 ALA B C 1
ATOM 3690 O O . ALA B 1 131 ? -32.960 32.330 43.712 1.00 28.73 131 ALA B O 1
ATOM 3692 N N . PRO B 1 132 ? -33.503 30.720 45.187 1.00 28.13 132 PRO B N 1
ATOM 3693 C CA . PRO B 1 132 ? -34.716 31.467 45.535 1.00 27.58 132 PRO B CA 1
ATOM 3694 C C . PRO B 1 132 ? -34.431 32.834 46.159 1.00 28.79 132 PRO B C 1
ATOM 3695 O O . PRO B 1 132 ? -35.244 33.759 46.025 1.00 29.41 132 PRO B O 1
ATOM 3699 N N . MET B 1 133 ? -33.319 32.954 46.883 1.00 29.88 133 MET B N 1
ATOM 3700 C CA . MET B 1 133 ? -32.973 34.248 47.513 1.00 28.87 133 MET B CA 1
ATOM 3701 C C . MET B 1 133 ? -32.547 35.278 46.464 1.00 29.73 133 MET B C 1
ATOM 3702 O O . MET B 1 133 ? -32.902 36.450 46.595 1.00 29.16 133 MET B O 1
ATOM 3707 N N . SER B 1 134 ? -31.826 34.835 45.423 1.00 28.72 134 SER B N 1
ATOM 3708 C CA . SER B 1 134 ? -31.512 35.686 44.238 1.00 30.39 134 SER B CA 1
ATOM 3709 C C . SER B 1 134 ? -32.743 36.136 43.437 1.00 30.11 134 SER B C 1
ATOM 3710 O O . SER B 1 134 ? -32.832 37.308 43.026 1.00 30.37 134 SER B O 1
ATOM 3713 N N . GLU B 1 135 ? -33.702 35.216 43.247 1.00 30.44 135 GLU B N 1
ATOM 3714 C CA . GLU B 1 135 ? -35.012 35.573 42.713 1.00 30.86 135 GLU B CA 1
ATOM 3715 C C . GLU B 1 135 ? -35.714 36.663 43.521 1.00 30.73 135 GLU B C 1
ATOM 3716 O O . GLU B 1 135 ? -36.183 37.629 42.940 1.00 31.97 135 GLU B O 1
ATOM 3722 N N . VAL B 1 136 ? -35.799 36.501 44.835 1.00 29.98 136 VAL B N 1
ATOM 3723 C CA . VAL B 1 136 ? -36.445 37.494 45.682 1.00 29.64 136 VAL B CA 1
ATOM 3724 C C . VAL B 1 136 ? -35.682 38.823 45.621 1.00 30.80 136 VAL B C 1
ATOM 3725 O O . VAL B 1 136 ? -36.286 39.879 45.422 1.00 30.08 136 VAL B O 1
ATOM 3729 N N . ALA B 1 137 ? -34.355 38.753 45.740 1.00 31.19 137 ALA B N 1
ATOM 3730 C CA . ALA B 1 137 ? -33.520 39.961 45.767 1.00 31.72 137 ALA B CA 1
ATOM 3731 C C . ALA B 1 137 ? -33.623 40.763 44.481 1.00 31.98 137 ALA B C 1
ATOM 3732 O O . ALA B 1 137 ? -33.713 41.987 44.518 1.00 32.51 137 ALA B O 1
ATOM 3734 N N . GLY B 1 138 ? -33.590 40.076 43.336 1.00 32.71 138 GLY B N 1
ATOM 3735 C CA . GLY B 1 138 ? -33.748 40.731 42.048 1.00 31.86 138 GLY B CA 1
ATOM 3736 C C . GLY B 1 138 ? -35.099 41.407 41.866 1.00 32.41 138 GLY B C 1
ATOM 3737 O O . GLY B 1 138 ? -35.145 42.539 41.395 1.00 31.81 138 GLY B O 1
ATOM 3738 N N . ARG B 1 139 ? -36.206 40.709 42.158 1.00 32.12 139 ARG B N 1
ATOM 3739 C CA . ARG B 1 139 ? -37.532 41.344 42.116 1.00 32.09 139 ARG B CA 1
ATOM 3740 C C . ARG B 1 139 ? -37.640 42.535 43.089 1.00 32.33 139 ARG B C 1
ATOM 3741 O O . ARG B 1 139 ? -38.191 43.576 42.738 1.00 31.44 139 ARG B O 1
ATOM 3749 N N . LEU B 1 140 ? -37.094 42.381 44.291 1.00 31.00 140 LEU B N 1
ATOM 3750 C CA . LEU B 1 140 ? -37.072 43.480 45.271 1.00 33.23 140 LEU B CA 1
ATOM 3751 C C . LEU B 1 140 ? -36.253 44.686 44.766 1.00 32.50 140 LEU B C 1
ATOM 3752 O O . LEU B 1 140 ? -36.653 45.845 44.935 1.00 32.93 140 LEU B O 1
ATOM 3757 N N . ALA B 1 141 ? -35.101 44.417 44.164 1.00 32.40 141 ALA B N 1
ATOM 3758 C CA . ALA B 1 141 ? -34.279 45.476 43.573 1.00 32.93 141 ALA B CA 1
ATOM 3759 C C . ALA B 1 141 ? -35.085 46.418 42.696 1.00 32.94 141 ALA B C 1
ATOM 3760 O O . ALA B 1 141 ? -34.882 47.621 42.752 1.00 33.10 141 ALA B O 1
ATOM 3762 N N . ALA B 1 142 ? -35.955 45.876 41.839 1.00 33.72 142 ALA B N 1
ATOM 3763 C CA . ALA B 1 142 ? -36.745 46.716 40.923 1.00 33.28 142 ALA B CA 1
ATOM 3764 C C . ALA B 1 142 ? -37.738 47.600 41.688 1.00 34.04 142 ALA B C 1
ATOM 3765 O O . ALA B 1 142 ? -37.901 48.774 41.356 1.00 32.26 142 ALA B O 1
ATOM 3767 N N . GLN B 1 143 ? -38.405 47.032 42.689 1.00 34.34 143 GLN B N 1
ATOM 3768 C CA . GLN B 1 143 ? -39.391 47.790 43.473 1.00 35.87 143 GLN B CA 1
ATOM 3769 C C . GLN B 1 143 ? -38.742 48.855 44.348 1.00 34.81 143 GLN B C 1
ATOM 3770 O O . GLN B 1 143 ? -39.295 49.961 44.479 1.00 34.88 143 GLN B O 1
ATOM 3776 N N . VAL B 1 144 ? -37.618 48.528 45.000 1.00 34.36 144 VAL B N 1
ATOM 3777 C CA . VAL B 1 144 ? -36.944 49.516 45.865 1.00 33.67 144 VAL B CA 1
ATOM 3778 C C . VAL B 1 144 ? -36.231 50.582 45.041 1.00 34.24 144 VAL B C 1
ATOM 3779 O O . VAL B 1 144 ? -36.147 51.736 45.450 1.00 33.79 144 VAL B O 1
ATOM 3783 N N . GLY B 1 145 ? -35.723 50.203 43.871 1.00 33.97 145 GLY B N 1
ATOM 3784 C CA . GLY B 1 145 ? -35.159 51.180 42.963 1.00 33.52 145 GLY B CA 1
ATOM 3785 C C . GLY B 1 145 ? -36.230 52.166 42.508 1.00 34.98 145 GLY B C 1
ATOM 3786 O O . GLY B 1 145 ? -35.984 53.375 42.501 1.00 35.32 145 GLY B O 1
ATOM 3787 N N . ALA B 1 146 ? -37.417 51.657 42.150 1.00 34.72 146 ALA B N 1
ATOM 3788 C CA . ALA B 1 146 ? -38.558 52.523 41.764 1.00 35.46 146 ALA B CA 1
ATOM 3789 C C . ALA B 1 146 ? -38.914 53.512 42.857 1.00 35.95 146 ALA B C 1
ATOM 3790 O O . ALA B 1 146 ? -39.156 54.707 42.597 1.00 36.32 146 ALA B O 1
ATOM 3792 N N . TYR B 1 147 ? -38.961 53.020 44.088 1.00 36.06 147 TYR B N 1
ATOM 3793 C CA . TYR B 1 147 ? -39.334 53.848 45.225 1.00 36.45 147 TYR B CA 1
ATOM 3794 C C . TYR B 1 147 ? -38.323 54.960 45.466 1.00 36.56 147 TYR B C 1
ATOM 3795 O O . TYR B 1 147 ? -38.700 56.136 45.656 1.00 36.79 147 TYR B O 1
ATOM 3804 N N . HIS B 1 148 ? -37.036 54.601 45.473 1.00 34.70 148 HIS B N 1
ATOM 3805 C CA . HIS B 1 148 ? -35.984 55.570 45.755 1.00 34.62 148 HIS B CA 1
ATOM 3806 C C . HIS B 1 148 ? -35.728 56.547 44.616 1.00 33.69 148 HIS B C 1
ATOM 3807 O O . HIS B 1 148 ? -35.110 57.564 44.831 1.00 32.90 148 HIS B O 1
ATOM 3814 N N . LEU B 1 149 ? -36.239 56.242 43.420 1.00 33.25 149 LEU B N 1
ATOM 3815 C CA . LEU B 1 149 ? -36.287 57.227 42.313 1.00 33.99 149 LEU B CA 1
ATOM 3816 C C . LEU B 1 149 ? -37.256 58.382 42.560 1.00 34.29 149 LEU B C 1
ATOM 3817 O O . LEU B 1 149 ? -37.215 59.399 41.865 1.00 34.16 149 LEU B O 1
ATOM 3822 N N . MET B 1 150 ? -38.131 58.244 43.543 1.00 35.85 150 MET B N 1
ATOM 3823 C CA . MET B 1 150 ? -39.026 59.345 43.878 1.00 37.44 150 MET B CA 1
ATOM 3824 C C . MET B 1 150 ? -38.237 60.509 44.492 1.00 37.85 150 MET B C 1
ATOM 3825 O O . MET B 1 150 ? -37.342 60.308 45.328 1.00 37.22 150 MET B O 1
ATOM 3830 N N . ARG B 1 151 ? -38.584 61.730 44.075 1.00 38.04 151 ARG B N 1
ATOM 3831 C CA . ARG B 1 151 ? -37.841 62.913 44.495 1.00 39.03 151 ARG B CA 1
ATOM 3832 C C . ARG B 1 151 ? -37.950 63.109 46.005 1.00 39.35 151 ARG B C 1
ATOM 3833 O O . ARG B 1 151 ? -37.061 63.690 46.628 1.00 40.19 151 ARG B O 1
ATOM 3841 N N . THR B 1 152 ? -39.013 62.571 46.594 1.00 39.59 152 THR B N 1
ATOM 3842 C CA . THR B 1 152 ? -39.218 62.638 48.043 1.00 39.94 152 THR B CA 1
ATOM 3843 C C . THR B 1 152 ? -38.275 61.704 48.821 1.00 40.06 152 THR B C 1
ATOM 3844 O O . THR B 1 152 ? -38.140 61.831 50.039 1.00 39.76 152 THR B O 1
ATOM 3848 N N . GLN B 1 153 ? -37.651 60.755 48.124 1.00 39.90 153 GLN B N 1
ATOM 3849 C CA . GLN B 1 153 ? -36.573 59.935 48.690 1.00 40.48 153 GLN B CA 1
ATOM 3850 C C . GLN B 1 153 ? -35.178 60.446 48.257 1.00 40.71 153 GLN B C 1
ATOM 3851 O O . GLN B 1 153 ? -34.153 59.842 48.573 1.00 41.36 153 GLN B O 1
ATOM 3857 N N . GLY B 1 154 ? -35.148 61.577 47.550 1.00 40.69 154 GLY B N 1
ATOM 3858 C CA . GLY B 1 154 ? -33.894 62.178 47.101 1.00 40.39 154 GLY B CA 1
ATOM 3859 C C . GLY B 1 154 ? -33.442 61.709 45.727 1.00 40.15 154 GLY B C 1
ATOM 3860 O O . GLY B 1 154 ? -32.353 62.087 45.267 1.00 41.05 154 GLY B O 1
ATOM 3861 N N . GLY B 1 155 ? -34.275 60.902 45.068 1.00 38.02 155 GLY B N 1
ATOM 3862 C CA . GLY B 1 155 ? -33.995 60.465 43.719 1.00 36.59 155 GLY B CA 1
ATOM 3863 C C . GLY B 1 155 ? -34.345 61.518 42.698 1.00 35.96 155 GLY B C 1
ATOM 3864 O O . GLY B 1 155 ? -34.875 62.591 43.022 1.00 34.50 155 GLY B O 1
ATOM 3865 N N . ARG B 1 156 ? -34.070 61.193 41.439 1.00 36.11 156 ARG B N 1
ATOM 3866 C CA . ARG B 1 156 ? -34.270 62.111 40.332 1.00 36.03 156 ARG B CA 1
ATOM 3867 C C . ARG B 1 156 ? -35.749 62.550 40.135 1.00 36.14 156 ARG B C 1
ATOM 3868 O O . ARG B 1 156 ? -36.007 63.595 39.530 1.00 35.50 156 ARG B O 1
ATOM 3876 N N . GLY B 1 157 ? -36.702 61.758 40.632 1.00 35.30 157 GLY B N 1
ATOM 3877 C CA . GLY B 1 157 ? -38.133 62.081 40.500 1.00 35.70 157 GLY B CA 1
ATOM 3878 C C . GLY B 1 157 ? -38.714 61.550 39.199 1.00 35.78 157 GLY B C 1
ATOM 3879 O O . GLY B 1 157 ? -39.494 62.224 38.515 1.00 36.04 157 GLY B O 1
ATOM 3880 N N . VAL B 1 158 ? -38.321 60.333 38.848 1.00 35.15 158 VAL B N 1
ATOM 3881 C CA . VAL B 1 158 ? -38.718 59.717 37.580 1.00 33.89 158 VAL B CA 1
ATOM 3882 C C . VAL B 1 158 ? -39.598 58.488 37.865 1.00 34.16 158 VAL B C 1
ATOM 3883 O O . VAL B 1 158 ? -39.194 57.591 38.623 1.00 34.94 158 VAL B O 1
ATOM 3887 N N . LEU B 1 159 ? -40.796 58.452 37.275 1.00 33.45 159 LEU B N 1
ATOM 3888 C CA . LEU B 1 159 ? -41.678 57.285 37.372 1.00 32.92 159 LEU B CA 1
ATOM 3889 C C . LEU B 1 159 ? -41.157 56.145 36.489 1.00 33.02 159 LEU B C 1
ATOM 3890 O O . LEU B 1 159 ? -40.750 56.389 35.349 1.00 32.57 159 LEU B O 1
ATOM 3895 N N . MET B 1 160 ? -41.196 54.908 36.984 1.00 33.32 160 MET B N 1
ATOM 3896 C CA . MET B 1 160 ? -40.642 53.756 36.183 1.00 33.65 160 MET B CA 1
ATOM 3897 C C . MET B 1 160 ? -41.196 53.708 34.772 1.00 33.16 160 MET B C 1
ATOM 3898 O O . MET B 1 160 ? -40.449 53.677 33.797 1.00 33.94 160 MET B O 1
ATOM 3903 N N . GLY B 1 161 ? -42.517 53.682 34.659 1.00 32.94 161 GLY B N 1
ATOM 3904 C CA . GLY B 1 161 ? -43.173 53.492 33.363 1.00 32.97 161 GLY B CA 1
ATOM 3905 C C . GLY B 1 161 ? -43.435 54.723 32.529 1.00 33.39 161 GLY B C 1
ATOM 3906 O O . GLY B 1 161 ? -43.871 54.627 31.367 1.00 33.81 161 GLY B O 1
ATOM 3907 N N . GLY B 1 162 ? -43.127 55.898 33.071 1.00 33.01 162 GLY B N 1
ATOM 3908 C CA . GLY B 1 162 ? -43.585 57.126 32.423 1.00 31.62 162 GLY B CA 1
ATOM 3909 C C . GLY B 1 162 ? -45.093 57.082 32.381 1.00 31.76 162 GLY B C 1
ATOM 3910 O O . GLY B 1 162 ? -45.714 56.364 33.182 1.00 31.97 162 GLY B O 1
ATOM 3911 N N . VAL B 1 163 ? -45.687 57.845 31.460 1.00 30.79 163 VAL B N 1
ATOM 3912 C CA . VAL B 1 163 ? -47.121 57.841 31.204 1.00 31.24 163 VAL B CA 1
ATOM 3913 C C . VAL B 1 163 ? -47.187 58.240 29.745 1.00 31.55 163 VAL B C 1
ATOM 3914 O O . VAL B 1 163 ? -46.188 58.713 29.217 1.00 31.14 163 VAL B O 1
ATOM 3918 N N . PRO B 1 164 ? -48.306 57.986 29.069 1.00 31.57 164 PRO B N 1
ATOM 3919 C CA . PRO B 1 164 ? -48.301 58.244 27.624 1.00 32.20 164 PRO B CA 1
ATOM 3920 C C . PRO B 1 164 ? -47.778 59.643 27.237 1.00 32.39 164 PRO B C 1
ATOM 3921 O O . PRO B 1 164 ? -48.200 60.653 27.820 1.00 31.75 164 PRO B O 1
ATOM 3925 N N . GLY B 1 165 ? -46.828 59.668 26.304 1.00 31.70 165 GLY B N 1
ATOM 3926 C CA . GLY B 1 165 ? -46.242 60.927 25.827 1.00 31.89 165 GLY B CA 1
ATOM 3927 C C . GLY B 1 165 ? -45.007 61.361 26.598 1.00 32.07 165 GLY B C 1
ATOM 3928 O O . GLY B 1 165 ? -44.366 62.346 26.217 1.00 32.51 165 GLY B O 1
ATOM 3929 N N . VAL B 1 166 ? -44.684 60.627 27.676 1.00 31.42 166 VAL B N 1
ATOM 3930 C CA . VAL B 1 166 ? -43.606 60.973 28.625 1.00 31.36 166 VAL B CA 1
ATOM 3931 C C . VAL B 1 166 ? -42.627 59.802 28.813 1.00 32.82 166 VAL B C 1
ATOM 3932 O O . VAL B 1 166 ? -43.032 58.658 28.999 1.00 33.11 166 VAL B O 1
ATOM 3936 N N . GLU B 1 167 ? -41.344 60.124 28.787 1.00 34.08 167 GLU B N 1
ATOM 3937 C CA . GLU B 1 167 ? -40.223 59.172 28.904 1.00 35.97 167 GLU B CA 1
ATOM 3938 C C . GLU B 1 167 ? -40.264 58.306 30.154 1.00 35.21 167 GLU B C 1
ATOM 3939 O O . GLU B 1 167 ? -40.301 58.827 31.281 1.00 35.01 167 GLU B O 1
ATOM 3945 N N . PRO B 1 168 ? -40.212 56.968 29.969 1.00 35.60 168 PRO B N 1
ATOM 3946 C CA . PRO B 1 168 ? -39.991 56.055 31.108 1.00 34.67 168 PRO B CA 1
ATOM 3947 C C . PRO B 1 168 ? -38.583 56.169 31.730 1.00 34.19 168 PRO B C 1
ATOM 3948 O O . PRO B 1 168 ? -37.676 56.728 31.126 1.00 34.31 168 PRO B O 1
ATOM 3952 N N . ALA B 1 169 ? -38.415 55.624 32.927 1.00 33.35 169 ALA B N 1
ATOM 3953 C CA . ALA B 1 169 ? -37.098 55.428 33.503 1.00 33.94 169 ALA B CA 1
ATOM 3954 C C . ALA B 1 169 ? -36.231 54.541 32.575 1.00 34.23 169 ALA B C 1
ATOM 3955 O O . ALA B 1 169 ? -36.730 53.599 31.946 1.00 32.75 169 ALA B O 1
ATOM 3957 N N . ASP B 1 170 ? -34.939 54.870 32.526 1.00 34.28 170 ASP B N 1
ATOM 3958 C CA . ASP B 1 170 ? -33.933 54.072 31.868 1.00 35.79 170 ASP B CA 1
ATOM 3959 C C . ASP B 1 170 ? -33.299 53.215 32.957 1.00 35.17 170 ASP B C 1
ATOM 3960 O O . ASP B 1 170 ? -32.711 53.730 33.918 1.00 35.17 170 ASP B O 1
ATOM 3965 N N . VAL B 1 171 ? -33.442 51.909 32.820 1.00 34.47 171 VAL B N 1
ATOM 3966 C CA . VAL B 1 171 ? -32.959 50.996 33.859 1.00 34.15 171 VAL B CA 1
ATOM 3967 C C . VAL B 1 171 ? -31.871 50.107 33.292 1.00 34.31 171 VAL B C 1
ATOM 3968 O O . VAL B 1 171 ? -32.065 49.487 32.250 1.00 34.91 171 VAL B O 1
ATOM 3972 N N . VAL B 1 172 ? -30.723 50.050 33.967 1.00 34.28 172 VAL B N 1
ATOM 3973 C CA . VAL B 1 172 ? -29.613 49.192 33.517 1.00 33.88 172 VAL B CA 1
ATOM 3974 C C . VAL B 1 172 ? -29.378 48.109 34.548 1.00 34.07 172 VAL B C 1
ATOM 3975 O O . VAL B 1 172 ? -29.167 48.407 35.729 1.00 33.90 172 VAL B O 1
ATOM 3979 N N . VAL B 1 173 ? -29.456 46.853 34.101 1.00 34.13 173 VAL B N 1
ATOM 3980 C CA . VAL B 1 173 ? -29.177 45.709 34.956 1.00 33.51 173 VAL B CA 1
ATOM 3981 C C . VAL B 1 173 ? -27.834 45.089 34.576 1.00 34.22 173 VAL B C 1
ATOM 3982 O O . VAL B 1 173 ? -27.633 44.699 33.418 1.00 34.28 173 VAL B O 1
ATOM 3986 N N . ILE B 1 174 ? -26.907 45.029 35.542 1.00 33.80 174 ILE B N 1
ATOM 3987 C CA . ILE B 1 174 ? -25.589 44.415 35.299 1.00 35.37 174 ILE B CA 1
ATOM 3988 C C . ILE B 1 174 ? -25.589 42.987 35.832 1.00 35.06 174 ILE B C 1
ATOM 3989 O O . ILE B 1 174 ? -25.645 42.801 37.046 1.00 36.13 174 ILE B O 1
ATOM 3994 N N . GLY B 1 175 ? -25.541 42.013 34.917 1.00 34.67 175 GLY B N 1
ATOM 3995 C CA . GLY B 1 175 ? -25.698 40.583 35.220 1.00 34.31 175 GLY B CA 1
ATOM 3996 C C . GLY B 1 175 ? -27.075 40.082 34.766 1.00 34.09 175 GLY B C 1
ATOM 3997 O O . GLY B 1 175 ? -28.102 40.673 35.109 1.00 35.50 175 GLY B O 1
ATOM 3998 N N . ALA B 1 176 ? -27.093 39.035 33.948 1.00 33.81 176 ALA B N 1
ATOM 3999 C CA . ALA B 1 176 ? -28.326 38.397 33.451 1.00 34.47 176 ALA B CA 1
ATOM 4000 C C . ALA B 1 176 ? -28.540 37.008 34.083 1.00 34.15 176 ALA B C 1
ATOM 4001 O O . ALA B 1 176 ? -29.174 36.142 33.492 1.00 34.55 176 ALA B O 1
ATOM 4003 N N . GLY B 1 177 ? -28.007 36.819 35.282 1.00 34.75 177 GLY B N 1
ATOM 4004 C CA . GLY B 1 177 ? -28.184 35.583 36.046 1.00 34.64 177 GLY B CA 1
ATOM 4005 C C . GLY B 1 177 ? -29.526 35.606 36.779 1.00 34.31 177 GLY B C 1
ATOM 4006 O O . GLY B 1 177 ? -30.449 36.300 36.382 1.00 33.06 177 GLY B O 1
ATOM 4007 N N . THR B 1 178 ? -29.649 34.827 37.840 1.00 33.21 178 THR B N 1
ATOM 4008 C CA . THR B 1 178 ? -30.923 34.748 38.565 1.00 31.96 178 THR B CA 1
ATOM 4009 C C . THR B 1 178 ? -31.437 36.101 39.068 1.00 31.56 178 THR B C 1
ATOM 4010 O O . THR B 1 178 ? -32.606 36.419 38.860 1.00 30.73 178 THR B O 1
ATOM 4014 N N . ALA B 1 179 ? -30.599 36.863 39.776 1.00 31.23 179 ALA B N 1
ATOM 4015 C CA . ALA B 1 179 ? -31.053 38.101 40.368 1.00 31.24 179 ALA B CA 1
ATOM 4016 C C . ALA B 1 179 ? -31.299 39.125 39.253 1.00 31.92 179 ALA B C 1
ATOM 4017 O O . ALA B 1 179 ? -32.323 39.802 39.219 1.00 30.71 179 ALA B O 1
ATOM 4019 N N . GLY B 1 180 ? -30.341 39.210 38.337 1.00 32.36 180 GLY B N 1
ATOM 4020 C CA . GLY B 1 180 ? -30.436 40.154 37.231 1.00 34.59 180 GLY B CA 1
ATOM 4021 C C . GLY B 1 180 ? -31.616 39.921 36.319 1.00 34.91 180 GLY B C 1
ATOM 4022 O O . GLY B 1 180 ? -32.310 40.886 35.977 1.00 35.03 180 GLY B O 1
ATOM 4023 N N . TYR B 1 181 ? -31.843 38.662 35.906 1.00 34.75 181 TYR B N 1
ATOM 4024 C CA . TYR B 1 181 ? -33.026 38.342 35.101 1.00 35.22 181 TYR B CA 1
ATOM 4025 C C . TYR B 1 181 ? -34.335 38.818 35.811 1.00 34.55 181 TYR B C 1
ATOM 4026 O O . TYR B 1 181 ? -35.223 39.386 35.189 1.00 32.94 181 TYR B O 1
ATOM 4035 N N . ASN B 1 182 ? -34.430 38.560 37.117 1.00 32.87 182 ASN B N 1
ATOM 4036 C CA . ASN B 1 182 ? -35.629 38.856 37.874 1.00 33.14 182 ASN B CA 1
ATOM 4037 C C . ASN B 1 182 ? -35.822 40.355 38.072 1.00 31.97 182 ASN B C 1
ATOM 4038 O O . ASN B 1 182 ? -36.952 40.842 37.988 1.00 32.64 182 ASN B O 1
ATOM 4043 N N . ALA B 1 183 ? -34.722 41.080 38.298 1.00 31.55 183 ALA B N 1
ATOM 4044 C CA . ALA B 1 183 ? -34.759 42.549 38.375 1.00 30.89 183 ALA B CA 1
ATOM 4045 C C . ALA B 1 183 ? -35.233 43.142 37.042 1.00 31.80 183 ALA B C 1
ATOM 4046 O O . ALA B 1 183 ? -36.082 44.016 37.023 1.00 31.48 183 ALA B O 1
ATOM 4048 N N . ALA B 1 184 ? -34.666 42.641 35.941 1.00 31.91 184 ALA B N 1
ATOM 4049 C CA . ALA B 1 184 ? -35.004 43.103 34.590 1.00 32.89 184 ALA B CA 1
ATOM 4050 C C . ALA B 1 184 ? -36.473 42.839 34.319 1.00 32.75 184 ALA B C 1
ATOM 4051 O O . ALA B 1 184 ? -37.172 43.669 33.765 1.00 34.26 184 ALA B O 1
ATOM 4053 N N . ARG B 1 185 ? -36.946 41.647 34.672 1.00 32.86 185 ARG B N 1
ATOM 4054 C CA . ARG B 1 185 ? -38.334 41.300 34.454 1.00 32.40 185 ARG B CA 1
ATOM 4055 C C . ARG B 1 185 ? -39.348 42.237 35.179 1.00 31.96 185 ARG B C 1
ATOM 4056 O O . ARG B 1 185 ? -40.347 42.671 34.596 1.00 31.01 185 ARG B O 1
ATOM 4064 N N . ILE B 1 186 ? -39.108 42.510 36.461 1.00 30.31 186 ILE B N 1
ATOM 4065 C CA . ILE B 1 186 ? -40.001 43.372 37.225 1.00 30.34 186 ILE B CA 1
ATOM 4066 C C . ILE B 1 186 ? -39.862 44.824 36.738 1.00 30.67 186 ILE B C 1
ATOM 4067 O O . ILE B 1 186 ? -40.864 45.512 36.524 1.00 31.85 186 ILE B O 1
ATOM 4072 N N . ALA B 1 187 ? -38.643 45.282 36.529 1.00 30.92 187 ALA B N 1
ATOM 4073 C CA . ALA B 1 187 ? -38.455 46.675 36.076 1.00 31.23 187 ALA B CA 1
ATOM 4074 C C . ALA B 1 187 ? -39.150 46.861 34.727 1.00 30.70 187 ALA B C 1
ATOM 4075 O O . ALA B 1 187 ? -39.801 47.871 34.484 1.00 32.01 187 ALA B O 1
ATOM 4077 N N . ASN B 1 188 ? -39.012 45.879 33.826 1.00 31.06 188 ASN B N 1
ATOM 4078 C CA . ASN B 1 188 ? -39.743 45.906 32.567 1.00 30.35 188 ASN B CA 1
ATOM 4079 C C . ASN B 1 188 ? -41.282 45.858 32.759 1.00 30.65 188 ASN B C 1
ATOM 4080 O O . ASN B 1 188 ? -42.038 46.563 32.062 1.00 29.12 188 ASN B O 1
ATOM 4085 N N . GLY B 1 189 ? -41.765 45.045 33.700 1.00 29.60 189 GLY B N 1
ATOM 4086 C CA . GLY B 1 189 ? -43.207 44.982 33.955 1.00 30.17 189 GLY B CA 1
ATOM 4087 C C . GLY B 1 189 ? -43.745 46.304 34.541 1.00 31.62 189 GLY B C 1
ATOM 4088 O O . GLY B 1 189 ? -44.943 46.623 34.418 1.00 31.01 189 GLY B O 1
ATOM 4089 N N . MET B 1 190 ? -42.870 47.095 35.159 1.00 31.73 190 MET B N 1
ATOM 4090 C CA . MET B 1 190 ? -43.265 48.413 35.651 1.00 33.01 190 MET B CA 1
ATOM 4091 C C . MET B 1 190 ? -43.286 49.467 34.538 1.00 32.83 190 MET B C 1
ATOM 4092 O O . MET B 1 190 ? -43.651 50.614 34.780 1.00 33.59 190 MET B O 1
ATOM 4097 N N . GLY B 1 191 ? -42.905 49.076 33.324 1.00 33.11 191 GLY B N 1
ATOM 4098 C CA . GLY B 1 191 ? -42.921 49.973 32.167 1.00 32.88 191 GLY B CA 1
ATOM 4099 C C . GLY B 1 191 ? -41.595 50.670 31.847 1.00 33.40 191 GLY B C 1
ATOM 4100 O O . GLY B 1 191 ? -41.530 51.462 30.894 1.00 34.56 191 GLY B O 1
ATOM 4101 N N . ALA B 1 192 ? -40.536 50.380 32.603 1.00 33.46 192 ALA B N 1
ATOM 4102 C CA . ALA B 1 192 ? -39.216 50.987 32.378 1.00 33.26 192 ALA B CA 1
ATOM 4103 C C . ALA B 1 192 ? -38.583 50.437 31.118 1.00 34.00 192 ALA B C 1
ATOM 4104 O O . ALA B 1 192 ? -38.895 49.327 30.705 1.00 32.80 192 ALA B O 1
ATOM 4106 N N . THR B 1 193 ? -37.725 51.236 30.492 1.00 34.15 193 THR B N 1
ATOM 4107 C CA . THR B 1 193 ? -36.889 50.762 29.399 1.00 35.20 193 THR B CA 1
ATOM 4108 C C . THR B 1 193 ? -35.656 50.103 29.983 1.00 34.85 193 THR B C 1
ATOM 4109 O O . THR B 1 193 ? -34.836 50.775 30.617 1.00 35.22 193 THR B O 1
ATOM 4113 N N . VAL B 1 194 ? -35.538 48.788 29.799 1.00 34.17 194 VAL B N 1
ATOM 4114 C CA . VAL B 1 194 ? -34.520 48.006 30.513 1.00 33.85 194 VAL B CA 1
ATOM 4115 C C . VAL B 1 194 ? -33.455 47.504 29.560 1.00 34.23 194 VAL B C 1
ATOM 4116 O O . VAL B 1 194 ? -33.766 46.940 28.509 1.00 33.53 194 VAL B O 1
ATOM 4120 N N . THR B 1 195 ? -32.197 47.738 29.935 1.00 34.55 195 THR B N 1
ATOM 4121 C CA . THR B 1 195 ? -31.044 47.173 29.248 1.00 35.97 195 THR B CA 1
ATOM 4122 C C . THR B 1 195 ? -30.280 46.249 30.222 1.00 35.70 195 THR B C 1
ATOM 4123 O O . THR B 1 195 ? -29.950 46.640 31.350 1.00 36.02 195 THR B O 1
ATOM 4127 N N . VAL B 1 196 ? -30.022 45.014 29.787 1.00 35.36 196 VAL B N 1
ATOM 4128 C CA . VAL B 1 196 ? -29.248 44.064 30.567 1.00 35.22 196 VAL B CA 1
ATOM 4129 C C . VAL B 1 196 ? -27.910 43.779 29.916 1.00 35.92 196 VAL B C 1
ATOM 4130 O O . VAL B 1 196 ? -27.821 43.535 28.706 1.00 34.93 196 VAL B O 1
ATOM 4134 N N . LEU B 1 197 ? -26.873 43.811 30.749 1.00 36.26 197 LEU B N 1
ATOM 4135 C CA . LEU B 1 197 ? -25.515 43.489 30.324 1.00 36.69 197 LEU B CA 1
ATOM 4136 C C . LEU B 1 197 ? -25.005 42.204 30.955 1.00 35.41 197 LEU B C 1
ATOM 4137 O O . LEU B 1 197 ? -25.175 41.980 32.148 1.00 35.91 197 LEU B O 1
ATOM 4142 N N . ASP B 1 198 ? -24.385 41.361 30.134 1.00 34.09 198 ASP B N 1
ATOM 4143 C CA . ASP B 1 198 ? -23.697 40.191 30.629 1.00 34.16 198 ASP B CA 1
ATOM 4144 C C . ASP B 1 198 ? -22.572 39.831 29.660 1.00 34.63 198 ASP B C 1
ATOM 4145 O O . ASP B 1 198 ? -22.616 40.176 28.462 1.00 33.07 198 ASP B O 1
ATOM 4150 N N . ILE B 1 199 ? -21.595 39.105 30.194 1.00 35.02 199 ILE B N 1
ATOM 4151 C CA . ILE B 1 199 ? -20.516 38.524 29.384 1.00 36.32 199 ILE B CA 1
ATOM 4152 C C . ILE B 1 199 ? -20.945 37.192 28.785 1.00 36.39 199 ILE B C 1
ATOM 4153 O O . ILE B 1 199 ? -20.319 36.702 27.834 1.00 36.69 199 ILE B O 1
ATOM 4158 N N . ASN B 1 200 ? -22.002 36.603 29.345 1.00 35.76 200 ASN B N 1
ATOM 4159 C CA . ASN B 1 200 ? -22.514 35.316 28.869 1.00 36.15 200 ASN B CA 1
ATOM 4160 C C . ASN B 1 200 ? -23.576 35.607 27.795 1.00 36.04 200 ASN B C 1
ATOM 4161 O O . ASN B 1 200 ? -24.718 35.983 28.108 1.00 35.40 200 ASN B O 1
ATOM 4166 N N . ILE B 1 201 ? -23.201 35.457 26.529 1.00 35.47 201 ILE B N 1
ATOM 4167 C CA . ILE B 1 201 ? -24.108 35.808 25.444 1.00 35.86 201 ILE B CA 1
ATOM 4168 C C . ILE B 1 201 ? -25.326 34.874 25.427 1.00 35.77 201 ILE B C 1
ATOM 4169 O O . ILE B 1 201 ? -26.383 35.230 24.938 1.00 34.96 201 ILE B O 1
ATOM 4174 N N . ASP B 1 202 ? -25.204 33.690 26.008 1.00 36.54 202 ASP B N 1
ATOM 4175 C CA . ASP B 1 202 ? -26.377 32.805 26.023 1.00 37.26 202 ASP B CA 1
ATOM 4176 C C . ASP B 1 202 ? -27.481 33.278 26.950 1.00 37.01 202 ASP B C 1
ATOM 4177 O O . ASP B 1 202 ? -28.662 33.094 26.634 1.00 37.09 202 ASP B O 1
ATOM 4182 N N . LYS B 1 203 ? -27.104 33.928 28.054 1.00 36.25 203 LYS B N 1
ATOM 4183 C CA . LYS B 1 203 ? -28.096 34.522 28.939 1.00 36.22 203 LYS B CA 1
ATOM 4184 C C . LYS B 1 203 ? -28.795 35.695 28.277 1.00 35.54 203 LYS B C 1
ATOM 4185 O O . LYS B 1 203 ? -29.988 35.878 28.449 1.00 34.90 203 LYS B O 1
ATOM 4191 N N . LEU B 1 204 ? -28.042 36.478 27.506 1.00 35.22 204 LEU B N 1
ATOM 4192 C CA . LEU B 1 204 ? -28.618 37.534 26.698 1.00 34.91 204 LEU B CA 1
ATOM 4193 C C . LEU B 1 204 ? -29.618 36.993 25.668 1.00 35.07 204 LEU B C 1
ATOM 4194 O O . LEU B 1 204 ? -30.686 37.587 25.487 1.00 35.12 204 LEU B O 1
ATOM 4199 N N . ARG B 1 205 ? -29.286 35.898 24.983 1.00 35.79 205 ARG B N 1
ATOM 4200 C CA . ARG B 1 205 ? -30.231 35.290 24.028 1.00 37.55 205 ARG B CA 1
ATOM 4201 C C . ARG B 1 205 ? -31.511 34.840 24.697 1.00 38.62 205 ARG B C 1
ATOM 4202 O O . ARG B 1 205 ? -32.580 34.999 24.117 1.00 38.92 205 ARG B O 1
ATOM 4210 N N . GLN B 1 206 ? -31.403 34.248 25.895 1.00 39.39 206 GLN B N 1
ATOM 4211 C CA . GLN B 1 206 ? -32.591 33.846 26.661 1.00 41.30 206 GLN B CA 1
ATOM 4212 C C . GLN B 1 206 ? -33.481 35.047 26.935 1.00 40.09 206 GLN B C 1
ATOM 4213 O O . GLN B 1 206 ? -34.677 34.972 26.704 1.00 39.76 206 GLN B O 1
ATOM 4219 N N . LEU B 1 207 ? -32.895 36.157 27.391 1.00 39.42 207 LEU B N 1
ATOM 4220 C CA . LEU B 1 207 ? -33.669 37.378 27.644 1.00 39.62 207 LEU B CA 1
ATOM 4221 C C . LEU B 1 207 ? -34.314 37.947 26.384 1.00 39.87 207 LEU B C 1
ATOM 4222 O O . LEU B 1 207 ? -35.459 38.405 26.410 1.00 39.60 207 LEU B O 1
ATOM 4227 N N . ASP B 1 208 ? -33.558 37.932 25.290 1.00 39.94 208 ASP B N 1
ATOM 4228 C CA . ASP B 1 208 ? -34.043 38.394 23.998 1.00 40.42 208 ASP B CA 1
ATOM 4229 C C . ASP B 1 208 ? -35.215 37.525 23.514 1.00 41.50 208 ASP B C 1
ATOM 4230 O O . ASP B 1 208 ? -36.157 38.021 22.916 1.00 40.98 208 ASP B O 1
ATOM 4235 N N . ALA B 1 209 ? -35.138 36.222 23.758 1.00 42.26 209 ALA B N 1
ATOM 4236 C CA . ALA B 1 209 ? -36.162 35.313 23.266 1.00 43.83 209 ALA B CA 1
ATOM 4237 C C . ALA B 1 209 ? -37.438 35.484 24.065 1.00 44.90 209 ALA B C 1
ATOM 4238 O O . ALA B 1 209 ? -38.513 35.652 23.502 1.00 45.21 209 ALA B O 1
ATOM 4240 N N . GLU B 1 210 ? -37.282 35.523 25.383 1.00 46.12 210 GLU B N 1
ATOM 4241 C CA . GLU B 1 210 ? -38.385 35.528 26.325 1.00 47.37 210 GLU B CA 1
ATOM 4242 C C . GLU B 1 210 ? -39.231 36.817 26.343 1.00 47.73 210 GLU B C 1
ATOM 4243 O O . GLU B 1 210 ? -40.450 36.762 26.544 1.00 47.04 210 GLU B O 1
ATOM 4249 N N . PHE B 1 211 ? -38.591 37.968 26.138 1.00 47.96 211 PHE B N 1
ATOM 4250 C CA . PHE B 1 211 ? -39.321 39.227 26.101 1.00 48.23 211 PHE B CA 1
ATOM 4251 C C . PHE B 1 211 ? -39.395 39.828 24.701 1.00 48.97 211 PHE B C 1
ATOM 4252 O O . PHE B 1 211 ? -39.760 40.983 24.546 1.00 48.65 211 PHE B O 1
ATOM 4260 N N . CYS B 1 212 ? -39.083 39.017 23.688 1.00 50.00 212 CYS B N 1
ATOM 4261 C CA . CYS B 1 212 ? -39.215 39.405 22.275 1.00 51.21 212 CYS B CA 1
ATOM 4262 C C . CYS B 1 212 ? -38.408 40.649 21.893 1.00 49.68 212 CYS B C 1
ATOM 4263 O O . CYS B 1 212 ? -38.812 41.403 21.015 1.00 49.05 212 CYS B O 1
ATOM 4266 N N . GLY B 1 213 ? -37.266 40.857 22.544 1.00 49.10 213 GLY B N 1
ATOM 4267 C CA . GLY B 1 213 ? -36.466 42.065 22.310 1.00 48.41 213 GLY B CA 1
ATOM 4268 C C . GLY B 1 213 ? -36.879 43.306 23.104 1.00 47.29 213 GLY B C 1
ATOM 4269 O O . GLY B 1 213 ? -36.194 44.327 23.047 1.00 47.83 213 GLY B O 1
ATOM 4270 N N . ARG B 1 214 ? -37.974 43.232 23.858 1.00 46.05 214 ARG B N 1
ATOM 4271 C CA . ARG B 1 214 ? -38.395 44.371 24.681 1.00 45.05 214 ARG B CA 1
ATOM 4272 C C . ARG B 1 214 ? -37.387 44.706 25.795 1.00 44.24 214 ARG B C 1
ATOM 4273 O O . ARG B 1 214 ? -37.175 45.884 26.118 1.00 43.90 214 ARG B O 1
ATOM 4281 N N . ILE B 1 215 ? -36.780 43.676 26.385 1.00 42.02 215 ILE B N 1
ATOM 4282 C CA . ILE B 1 215 ? -35.651 43.905 27.264 1.00 40.16 215 ILE B CA 1
ATOM 4283 C C . ILE B 1 215 ? -34.403 43.964 26.386 1.00 40.03 215 ILE B C 1
ATOM 4284 O O . ILE B 1 215 ? -34.078 43.001 25.663 1.00 39.75 215 ILE B O 1
ATOM 4289 N N . HIS B 1 216 ? -33.718 45.103 26.422 1.00 38.87 216 HIS B N 1
ATOM 4290 C CA . HIS B 1 216 ? -32.540 45.270 25.594 1.00 39.07 216 HIS B CA 1
ATOM 4291 C C . HIS B 1 216 ? -31.343 44.554 26.194 1.00 37.60 216 HIS B C 1
ATOM 4292 O O . HIS B 1 216 ? -31.246 44.390 27.418 1.00 37.74 216 HIS B O 1
ATOM 4299 N N . THR B 1 217 ? -30.471 44.070 25.320 1.00 37.33 217 THR B N 1
ATOM 4300 C CA . THR B 1 217 ? -29.300 43.320 25.755 1.00 36.86 217 THR B CA 1
ATOM 4301 C C . THR B 1 217 ? -28.080 43.914 25.108 1.00 37.18 217 THR B C 1
ATOM 4302 O O . THR B 1 217 ? -28.118 44.281 23.904 1.00 36.49 217 THR B O 1
ATOM 4306 N N . ARG B 1 218 ? -27.020 44.048 25.905 1.00 36.68 218 ARG B N 1
ATOM 4307 C CA . ARG B 1 218 ? -25.717 44.537 25.429 1.00 37.83 218 ARG B CA 1
ATOM 4308 C C . ARG B 1 218 ? -24.607 43.663 26.010 1.00 37.25 218 ARG B C 1
ATOM 4309 O O . ARG B 1 218 ? -24.602 43.343 27.206 1.00 35.48 218 ARG B O 1
ATOM 4317 N N . TYR B 1 219 ? -23.678 43.271 25.157 1.00 36.97 219 TYR B N 1
ATOM 4318 C CA . TYR B 1 219 ? -22.484 42.580 25.603 1.00 37.29 219 TYR B CA 1
ATOM 4319 C C . TYR B 1 219 ? -21.734 43.437 26.626 1.00 37.94 219 TYR B C 1
ATOM 4320 O O . TYR B 1 219 ? -21.541 44.636 26.416 1.00 37.68 219 TYR B O 1
ATOM 4329 N N . SER B 1 220 ? -21.362 42.831 27.754 1.00 38.54 220 SER B N 1
ATOM 4330 C CA . SER B 1 220 ? -20.767 43.577 28.847 1.00 38.90 220 SER B CA 1
ATOM 4331 C C . SER B 1 220 ? -19.280 43.811 28.620 1.00 39.42 220 SER B C 1
ATOM 4332 O O . SER B 1 220 ? -18.496 42.880 28.587 1.00 39.95 220 SER B O 1
ATOM 4335 N N . SER B 1 221 ? -18.917 45.066 28.439 1.00 40.02 221 SER B N 1
ATOM 4336 C CA . SER B 1 221 ? -17.530 45.502 28.407 1.00 39.89 221 SER B CA 1
ATOM 4337 C C . SER B 1 221 ? -17.511 46.802 29.196 1.00 40.10 221 SER B C 1
ATOM 4338 O O . SER B 1 221 ? -18.573 47.381 29.452 1.00 39.40 221 SER B O 1
ATOM 4341 N N . ALA B 1 222 ? -16.331 47.250 29.619 1.00 40.28 222 ALA B N 1
ATOM 4342 C CA . ALA B 1 222 ? -16.241 48.527 30.349 1.00 40.89 222 ALA B CA 1
ATOM 4343 C C . ALA B 1 222 ? -16.837 49.660 29.510 1.00 41.08 222 ALA B C 1
ATOM 4344 O O . ALA B 1 222 ? -17.560 50.517 30.006 1.00 40.87 222 ALA B O 1
ATOM 4346 N N . TYR B 1 223 ? -16.539 49.635 28.221 1.00 42.24 223 TYR B N 1
ATOM 4347 C CA . TYR B 1 223 ? -16.996 50.645 27.285 1.00 43.18 223 TYR B CA 1
ATOM 4348 C C . TYR B 1 223 ? -18.532 50.700 27.166 1.00 43.56 223 TYR B C 1
ATOM 4349 O O . TYR B 1 223 ? -19.122 51.772 27.357 1.00 43.17 223 TYR B O 1
ATOM 4358 N N . GLU B 1 224 ? -19.175 49.563 26.866 1.00 43.84 224 GLU B N 1
ATOM 4359 C CA . GLU B 1 224 ? -20.646 49.500 26.815 1.00 44.55 224 GLU B CA 1
ATOM 4360 C C . GLU B 1 224 ? -21.282 49.885 28.137 1.00 44.11 224 GLU B C 1
ATOM 4361 O O . GLU B 1 224 ? -22.286 50.595 28.185 1.00 44.04 224 GLU B O 1
ATOM 4367 N N . LEU B 1 225 ? -20.694 49.380 29.213 1.00 44.72 225 LEU B N 1
ATOM 4368 C CA . LEU B 1 225 ? -21.190 49.615 30.551 1.00 44.96 225 LEU B CA 1
ATOM 4369 C C . LEU B 1 225 ? -21.104 51.099 30.937 1.00 45.24 225 LEU B C 1
ATOM 4370 O O . LEU B 1 225 ? -22.047 51.632 31.538 1.00 44.96 225 LEU B O 1
ATOM 4375 N N . GLU B 1 226 ? -20.007 51.773 30.569 1.00 44.88 226 GLU B N 1
ATOM 4376 C CA . GLU B 1 226 ? -19.871 53.219 30.808 1.00 45.19 226 GLU B CA 1
ATOM 4377 C C . GLU B 1 226 ? -20.982 53.998 30.145 1.00 44.12 226 GLU B C 1
ATOM 4378 O O . GLU B 1 226 ? -21.583 54.865 30.765 1.00 43.73 226 GLU B O 1
ATOM 4384 N N . GLY B 1 227 ? -21.251 53.678 28.880 1.00 43.63 227 GLY B N 1
ATOM 4385 C CA . GLY B 1 227 ? -22.291 54.350 28.114 1.00 42.88 227 GLY B CA 1
ATOM 4386 C C . GLY B 1 227 ? -23.677 54.133 28.694 1.00 42.51 227 GLY B C 1
ATOM 4387 O O . GLY B 1 227 ? -24.443 55.094 28.864 1.00 42.53 227 GLY B O 1
ATOM 4388 N N . ALA B 1 228 ? -23.997 52.876 29.012 1.00 41.70 228 ALA B N 1
ATOM 4389 C CA . ALA B 1 228 ? -25.314 52.542 29.559 1.00 40.82 228 ALA B CA 1
ATOM 4390 C C . ALA B 1 228 ? -25.557 53.230 30.899 1.00 40.31 228 ALA B C 1
ATOM 4391 O O . ALA B 1 228 ? -26.615 53.788 31.112 1.00 40.20 228 ALA B O 1
ATOM 4393 N N . VAL B 1 229 ? -24.572 53.179 31.786 1.00 40.26 229 VAL B N 1
ATOM 4394 C CA . VAL B 1 229 ? -24.678 53.738 33.139 1.00 40.42 229 VAL B CA 1
ATOM 4395 C C . VAL B 1 229 ? -24.872 55.282 33.095 1.00 40.85 229 VAL B C 1
ATOM 4396 O O . VAL B 1 229 ? -25.668 55.842 33.841 1.00 40.66 229 VAL B O 1
ATOM 4400 N N . LYS B 1 230 ? -24.182 55.951 32.174 1.00 41.72 230 LYS B N 1
ATOM 4401 C CA . LYS B 1 230 ? -24.327 57.398 31.982 1.00 42.07 230 LYS B CA 1
ATOM 4402 C C . LYS B 1 230 ? -25.731 57.821 31.562 1.00 41.86 230 LYS B C 1
ATOM 4403 O O . LYS B 1 230 ? -26.163 58.927 31.866 1.00 41.89 230 LYS B O 1
ATOM 4409 N N . ARG B 1 231 ? -26.451 56.940 30.877 1.00 41.70 231 ARG B N 1
ATOM 4410 C CA . ARG B 1 231 ? -27.838 57.231 30.476 1.00 41.33 231 ARG B CA 1
ATOM 4411 C C . ARG B 1 231 ? -28.876 56.763 31.501 1.00 39.96 231 ARG B C 1
ATOM 4412 O O . ARG B 1 231 ? -30.049 57.092 31.369 1.00 39.93 231 ARG B O 1
ATOM 4420 N N . ALA B 1 232 ? -28.460 55.997 32.513 1.00 39.01 232 ALA B N 1
ATOM 4421 C CA . ALA B 1 232 ? -29.408 55.379 33.446 1.00 37.33 232 ALA B CA 1
ATOM 4422 C C . ALA B 1 232 ? -30.005 56.277 34.524 1.00 37.31 232 ALA B C 1
ATOM 4423 O O . ALA B 1 232 ? -29.305 57.067 35.168 1.00 36.60 232 ALA B O 1
ATOM 4425 N N . ASP B 1 233 ? -31.302 56.103 34.747 1.00 36.33 233 ASP B N 1
ATOM 4426 C CA . ASP B 1 233 ? -31.970 56.604 35.958 1.00 35.95 233 ASP B CA 1
ATOM 4427 C C . ASP B 1 233 ? -31.757 55.643 37.142 1.00 36.16 233 ASP B C 1
ATOM 4428 O O . ASP B 1 233 ? -31.664 56.080 38.303 1.00 35.50 233 ASP B O 1
ATOM 4433 N N . LEU B 1 234 ? -31.712 54.336 36.837 1.00 35.60 234 LEU B N 1
ATOM 4434 C CA . LEU B 1 234 ? -31.583 53.295 37.847 1.00 35.01 234 LEU B CA 1
ATOM 4435 C C . LEU B 1 234 ? -30.577 52.271 37.338 1.00 35.38 234 LEU B C 1
ATOM 4436 O O . LEU B 1 234 ? -30.696 51.791 36.199 1.00 34.52 234 LEU B O 1
ATOM 4441 N N . VAL B 1 235 ? -29.604 51.936 38.182 1.00 34.49 235 VAL B N 1
ATOM 4442 C CA . VAL B 1 235 ? -28.620 50.876 37.889 1.00 34.95 235 VAL B CA 1
ATOM 4443 C C . VAL B 1 235 ? -28.784 49.791 38.947 1.00 34.96 235 VAL B C 1
ATOM 4444 O O . VAL B 1 235 ? -28.796 50.080 40.156 1.00 34.74 235 VAL B O 1
ATOM 4448 N N . ILE B 1 236 ? -28.930 48.550 38.486 1.00 34.18 236 ILE B N 1
ATOM 4449 C CA . ILE B 1 236 ? -29.034 47.401 39.393 1.00 33.91 236 ILE B CA 1
ATOM 4450 C C . ILE B 1 236 ? -27.816 46.482 39.195 1.00 34.91 236 ILE B C 1
ATOM 4451 O O . ILE B 1 236 ? -27.627 45.905 38.112 1.00 35.99 236 ILE B O 1
ATOM 4456 N N . GLY B 1 237 ? -26.999 46.351 40.240 1.00 34.11 237 GLY B N 1
ATOM 4457 C CA . GLY B 1 237 ? -25.764 45.556 40.179 1.00 34.25 237 GLY B CA 1
ATOM 4458 C C . GLY B 1 237 ? -26.049 44.144 40.646 1.00 35.23 237 GLY B C 1
ATOM 4459 O O . GLY B 1 237 ? -26.325 43.947 41.835 1.00 35.51 237 GLY B O 1
ATOM 4460 N N . ALA B 1 238 ? -25.963 43.166 39.737 1.00 35.36 238 ALA B N 1
ATOM 4461 C CA . ALA B 1 238 ? -26.381 41.777 40.008 1.00 36.60 238 ALA B CA 1
ATOM 4462 C C . ALA B 1 238 ? -25.379 40.723 39.474 1.00 37.77 238 ALA B C 1
ATOM 4463 O O . ALA B 1 238 ? -25.761 39.630 39.020 1.00 37.64 238 ALA B O 1
ATOM 4465 N N . VAL B 1 239 ? -24.102 41.065 39.581 1.00 38.83 239 VAL B N 1
ATOM 4466 C CA . VAL B 1 239 ? -22.995 40.243 39.107 1.00 40.19 239 VAL B CA 1
ATOM 4467 C C . VAL B 1 239 ? -22.538 39.235 40.165 1.00 40.98 239 VAL B C 1
ATOM 4468 O O . VAL B 1 239 ? -22.631 39.501 41.370 1.00 39.71 239 VAL B O 1
ATOM 4472 N N . LEU B 1 240 ? -22.108 38.063 39.691 1.00 42.18 240 LEU B N 1
ATOM 4473 C CA . LEU B 1 240 ? -21.448 37.039 40.501 1.00 43.24 240 LEU B CA 1
ATOM 4474 C C . LEU B 1 240 ? -20.365 36.372 39.632 1.00 44.09 240 LEU B C 1
ATOM 4475 O O . LEU B 1 240 ? -20.643 35.877 38.522 1.00 43.45 240 LEU B O 1
ATOM 4480 N N . VAL B 1 241 ? -19.134 36.400 40.138 1.00 45.14 241 VAL B N 1
ATOM 4481 C CA . VAL B 1 241 ? -18.023 35.636 39.571 1.00 46.51 241 VAL B CA 1
ATOM 4482 C C . VAL B 1 241 ? -17.759 34.462 40.519 1.00 46.88 241 VAL B C 1
ATOM 4483 O O . VAL B 1 241 ? -17.386 34.678 41.671 1.00 46.47 241 VAL B O 1
ATOM 4487 N N . PRO B 1 242 ? -17.999 33.220 40.046 1.00 47.83 242 PRO B N 1
ATOM 4488 C CA . PRO B 1 242 ? -17.927 32.039 40.922 1.00 48.49 242 PRO B CA 1
ATOM 4489 C C . PRO B 1 242 ? -16.548 31.935 41.570 1.00 48.96 242 PRO B C 1
ATOM 4490 O O . PRO B 1 242 ? -15.531 32.066 40.877 1.00 48.92 242 PRO B O 1
ATOM 4494 N N . GLY B 1 243 ? -16.539 31.758 42.895 1.00 49.31 243 GLY B N 1
ATOM 4495 C CA . GLY B 1 243 ? -15.309 31.597 43.674 1.00 49.59 243 GLY B CA 1
ATOM 4496 C C . GLY B 1 243 ? -14.548 32.886 43.928 1.00 49.72 243 GLY B C 1
ATOM 4497 O O . GLY B 1 243 ? -13.393 32.852 44.357 1.00 49.90 243 GLY B O 1
ATOM 4498 N N . ALA B 1 244 ? -15.189 34.028 43.671 1.00 49.40 244 ALA B N 1
ATOM 4499 C CA . ALA B 1 244 ? -14.515 35.319 43.802 1.00 49.08 244 ALA B CA 1
ATOM 4500 C C . ALA B 1 244 ? -15.420 36.423 44.355 1.00 49.29 244 ALA B C 1
ATOM 4501 O O . ALA B 1 244 ? -16.653 36.318 44.317 1.00 48.89 244 ALA B O 1
ATOM 4503 N N . LYS B 1 245 ? -14.799 37.474 44.883 1.00 48.98 245 LYS B N 1
ATOM 4504 C CA . LYS B 1 245 ? -15.540 38.656 45.283 1.00 49.43 245 LYS B CA 1
ATOM 4505 C C . LYS B 1 245 ? -16.052 39.403 44.051 1.00 48.38 245 LYS B C 1
ATOM 4506 O O . LYS B 1 245 ? -15.502 39.262 42.943 1.00 48.61 245 LYS B O 1
ATOM 4512 N N . ALA B 1 246 ? -17.122 40.167 44.241 1.00 46.97 246 ALA B N 1
ATOM 4513 C CA . ALA B 1 246 ? -17.701 40.952 43.165 1.00 45.89 246 ALA B CA 1
ATOM 4514 C C . ALA B 1 246 ? -16.658 41.915 42.560 1.00 45.21 246 ALA B C 1
ATOM 4515 O O . ALA B 1 246 ? -15.975 42.630 43.294 1.00 45.48 246 ALA B O 1
ATOM 4517 N N . PRO B 1 247 ? -16.512 41.917 41.222 1.00 44.89 247 PRO B N 1
ATOM 4518 C CA . PRO B 1 247 ? -15.629 42.909 40.595 1.00 44.74 247 PRO B CA 1
ATOM 4519 C C . PRO B 1 247 ? -16.240 44.306 40.718 1.00 44.73 247 PRO B C 1
ATOM 4520 O O . PRO B 1 247 ? -17.465 44.431 40.709 1.00 44.88 247 PRO B O 1
ATOM 4524 N N . LYS B 1 248 ? -15.409 45.341 40.844 1.00 44.93 248 LYS B N 1
ATOM 4525 C CA . LYS B 1 248 ? -15.912 46.717 40.887 1.00 44.67 248 LYS B CA 1
ATOM 4526 C C . LYS B 1 248 ? -16.108 47.237 39.463 1.00 44.45 248 LYS B C 1
ATOM 4527 O O . LYS B 1 248 ? -15.196 47.778 38.835 1.00 44.90 248 LYS B O 1
ATOM 4533 N N . LEU B 1 249 ? -17.315 47.056 38.954 1.00 43.58 249 LEU B N 1
ATOM 4534 C CA . LEU B 1 249 ? -17.604 47.347 37.567 1.00 42.72 249 LEU B CA 1
ATOM 4535 C C . LEU B 1 249 ? -17.997 48.799 37.328 1.00 42.13 249 LEU B C 1
ATOM 4536 O O . LEU B 1 249 ? -17.925 49.286 36.192 1.00 42.40 249 LEU B O 1
ATOM 4541 N N . VAL B 1 250 ? -18.417 49.485 38.389 1.00 41.24 250 VAL B N 1
ATOM 4542 C CA . VAL B 1 250 ? -18.879 50.869 38.289 1.00 40.62 250 VAL B CA 1
ATOM 4543 C C . VAL B 1 250 ? -18.003 51.719 39.191 1.00 40.67 250 VAL B C 1
ATOM 4544 O O . VAL B 1 250 ? -18.114 51.657 40.422 1.00 40.33 250 VAL B O 1
ATOM 4548 N N . SER B 1 251 ? -17.119 52.506 38.577 1.00 41.42 251 SER B N 1
ATOM 4549 C CA . SER B 1 251 ? -16.172 53.330 39.341 1.00 41.74 251 SER B CA 1
ATOM 4550 C C . SER B 1 251 ? -16.859 54.573 39.885 1.00 41.77 251 SER B C 1
ATOM 4551 O O . SER B 1 251 ? -17.863 55.026 39.333 1.00 41.83 251 SER B O 1
ATOM 4554 N N . ASN B 1 252 ? -16.310 55.133 40.965 1.00 42.03 252 ASN B N 1
ATOM 4555 C CA . ASN B 1 252 ? -16.784 56.410 41.493 1.00 41.97 252 ASN B CA 1
ATOM 4556 C C . ASN B 1 252 ? -16.677 57.519 40.449 1.00 41.97 252 ASN B C 1
ATOM 4557 O O . ASN B 1 252 ? -17.497 58.430 40.414 1.00 41.84 252 ASN B O 1
ATOM 4562 N N . SER B 1 253 ? -15.670 57.401 39.585 1.00 42.55 253 SER B N 1
ATOM 4563 C CA . SER B 1 253 ? -15.413 58.328 38.483 1.00 43.21 253 SER B CA 1
ATOM 4564 C C . SER B 1 253 ? -16.549 58.285 37.467 1.00 43.07 253 SER B C 1
ATOM 4565 O O . SER B 1 253 ? -17.005 59.327 36.980 1.00 43.13 253 SER B O 1
ATOM 4568 N N . LEU B 1 254 ? -17.005 57.070 37.153 1.00 42.68 254 LEU B N 1
ATOM 4569 C CA . LEU B 1 254 ? -18.207 56.870 36.335 1.00 42.06 254 LEU B CA 1
ATOM 4570 C C . LEU B 1 254 ? -19.463 57.450 37.007 1.00 41.49 254 LEU B C 1
ATOM 4571 O O . LEU B 1 254 ? -20.261 58.151 36.363 1.00 41.60 254 LEU B O 1
ATOM 4576 N N . VAL B 1 255 ? -19.624 57.177 38.302 1.00 40.58 255 VAL B N 1
ATOM 4577 C CA . VAL B 1 255 ? -20.747 57.714 39.063 1.00 39.99 255 VAL B CA 1
ATOM 4578 C C . VAL B 1 255 ? -20.806 59.264 38.989 1.00 40.06 255 VAL B C 1
ATOM 4579 O O . VAL B 1 255 ? -21.886 59.846 38.952 1.00 39.88 255 VAL B O 1
ATOM 4583 N N . ALA B 1 256 ? -19.640 59.907 38.951 1.00 40.09 256 ALA B N 1
ATOM 4584 C CA . ALA B 1 256 ? -19.525 61.365 38.793 1.00 40.38 256 ALA B CA 1
ATOM 4585 C C . ALA B 1 256 ? -20.155 61.912 37.508 1.00 40.63 256 ALA B C 1
ATOM 4586 O O . ALA B 1 256 ? -20.583 63.058 37.479 1.00 40.01 256 ALA B O 1
ATOM 4588 N N . HIS B 1 257 ? -20.191 61.089 36.456 1.00 41.07 257 HIS B N 1
ATOM 4589 C CA . HIS B 1 257 ? -20.761 61.454 35.151 1.00 41.81 257 HIS B CA 1
ATOM 4590 C C . HIS B 1 257 ? -22.247 61.085 34.959 1.00 41.45 257 HIS B C 1
ATOM 4591 O O . HIS B 1 257 ? -22.799 61.267 33.863 1.00 41.66 257 HIS B O 1
ATOM 4598 N N . MET B 1 258 ? -22.886 60.553 36.003 1.00 40.38 258 MET B N 1
ATOM 4599 C CA . MET B 1 258 ? -24.290 60.131 35.920 1.00 39.83 258 MET B CA 1
ATOM 4600 C C . MET B 1 258 ? -25.267 61.299 36.107 1.00 40.76 258 MET B C 1
ATOM 4601 O O . MET B 1 258 ? -24.872 62.379 36.560 1.00 40.18 258 MET B O 1
ATOM 4606 N N . LYS B 1 259 ? -26.539 61.085 35.748 1.00 40.94 259 LYS B N 1
ATOM 4607 C CA . LYS B 1 259 ? -27.587 62.069 36.013 1.00 41.30 259 LYS B CA 1
ATOM 4608 C C . LYS B 1 259 ? -27.772 62.299 37.519 1.00 40.74 259 LYS B C 1
ATOM 4609 O O . LYS B 1 259 ? -27.781 61.343 38.292 1.00 41.52 259 LYS B O 1
ATOM 4615 N N . PRO B 1 260 ? -27.923 63.567 37.941 1.00 40.09 260 PRO B N 1
ATOM 4616 C CA . PRO B 1 260 ? -28.234 63.864 39.348 1.00 39.21 260 PRO B CA 1
ATOM 4617 C C . PRO B 1 260 ? -29.505 63.136 39.789 1.00 38.06 260 PRO B C 1
ATOM 4618 O O . PRO B 1 260 ? -30.500 63.157 39.063 1.00 37.86 260 PRO B O 1
ATOM 4622 N N . GLY B 1 261 ? -29.471 62.497 40.956 1.00 36.76 261 GLY B N 1
ATOM 4623 C CA . GLY B 1 261 ? -30.635 61.771 41.463 1.00 35.80 261 GLY B CA 1
ATOM 4624 C C . GLY B 1 261 ? -30.778 60.334 40.970 1.00 35.21 261 GLY B C 1
ATOM 4625 O O . GLY B 1 261 ? -31.717 59.635 41.357 1.00 35.13 261 GLY B O 1
ATOM 4626 N N . ALA B 1 262 ? -29.847 59.881 40.135 1.00 35.45 262 ALA B N 1
ATOM 4627 C CA . ALA B 1 262 ? -29.812 58.465 39.737 1.00 35.49 262 ALA B CA 1
ATOM 4628 C C . ALA B 1 262 ? -29.626 57.570 40.967 1.00 35.15 262 ALA B C 1
ATOM 4629 O O . ALA B 1 262 ? -29.001 57.970 41.943 1.00 35.07 262 ALA B O 1
ATOM 4631 N N . VAL B 1 263 ? -30.216 56.381 40.901 1.00 34.78 263 VAL B N 1
ATOM 4632 C CA . VAL B 1 263 ? -30.260 55.410 41.978 1.00 33.76 263 VAL B CA 1
ATOM 4633 C C . VAL B 1 263 ? -29.491 54.172 41.525 1.00 34.14 263 VAL B C 1
ATOM 4634 O O . VAL B 1 263 ? -29.641 53.717 40.372 1.00 33.56 263 VAL B O 1
ATOM 4638 N N . LEU B 1 264 ? -28.636 53.650 42.408 1.00 33.45 264 LEU B N 1
ATOM 4639 C CA . LEU B 1 264 ? -27.847 52.439 42.139 1.00 33.81 264 LEU B CA 1
ATOM 4640 C C . LEU B 1 264 ? -28.122 51.449 43.267 1.00 34.20 264 LEU B C 1
ATOM 4641 O O . LEU B 1 264 ? -27.962 51.773 44.439 1.00 33.39 264 LEU B O 1
ATOM 4646 N N . VAL B 1 265 ? -28.598 50.267 42.900 1.00 33.93 265 VAL B N 1
ATOM 4647 C CA . VAL B 1 265 ? -28.931 49.237 43.862 1.00 34.25 265 VAL B CA 1
ATOM 4648 C C . VAL B 1 265 ? -27.915 48.131 43.679 1.00 34.78 265 VAL B C 1
ATOM 4649 O O . VAL B 1 265 ? -27.858 47.501 42.620 1.00 34.63 265 VAL B O 1
ATOM 4653 N N . ASP B 1 266 ? -27.096 47.909 44.698 1.00 35.28 266 ASP B N 1
ATOM 4654 C CA . ASP B 1 266 ? -26.060 46.889 44.617 1.00 35.70 266 ASP B CA 1
ATOM 4655 C C . ASP B 1 266 ? -26.501 45.589 45.268 1.00 35.80 266 ASP B C 1
ATOM 4656 O O . ASP B 1 266 ? -26.298 45.390 46.463 1.00 35.77 266 ASP B O 1
ATOM 4661 N N . ILE B 1 267 ? -27.078 44.679 44.481 1.00 35.42 267 ILE B N 1
ATOM 4662 C CA . ILE B 1 267 ? -27.497 43.403 45.025 1.00 34.89 267 ILE B CA 1
ATOM 4663 C C . ILE B 1 267 ? -26.248 42.617 45.454 1.00 35.84 267 ILE B C 1
ATOM 4664 O O . ILE B 1 267 ? -26.272 41.880 46.436 1.00 35.95 267 ILE B O 1
ATOM 4669 N N . ALA B 1 268 ? -25.150 42.789 44.722 1.00 37.02 268 ALA B N 1
ATOM 4670 C CA . ALA B 1 268 ? -23.914 42.030 44.982 1.00 37.56 268 ALA B CA 1
ATOM 4671 C C . ALA B 1 268 ? -23.129 42.539 46.209 1.00 38.44 268 ALA B C 1
ATOM 4672 O O . ALA B 1 268 ? -21.983 42.135 46.430 1.00 39.43 268 ALA B O 1
ATOM 4674 N N . ILE B 1 269 ? -23.749 43.402 47.016 1.00 39.17 269 ILE B N 1
ATOM 4675 C CA . ILE B 1 269 ? -23.146 43.910 48.260 1.00 40.11 269 ILE B CA 1
ATOM 4676 C C . ILE B 1 269 ? -22.784 42.778 49.248 1.00 41.22 269 ILE B C 1
ATOM 4677 O O . ILE B 1 269 ? -21.877 42.933 50.060 1.00 40.99 269 ILE B O 1
ATOM 4682 N N . ASP B 1 270 ? -23.471 41.638 49.162 1.00 42.89 270 ASP B N 1
ATOM 4683 C CA . ASP B 1 270 ? -23.126 40.471 49.993 1.00 44.23 270 ASP B CA 1
ATOM 4684 C C . ASP B 1 270 ? -21.755 39.843 49.682 1.00 44.70 270 ASP B C 1
ATOM 4685 O O . ASP B 1 270 ? -21.247 39.055 50.481 1.00 45.15 270 ASP B O 1
ATOM 4690 N N . GLN B 1 271 ? -21.163 40.219 48.540 1.00 45.68 271 GLN B N 1
ATOM 4691 C CA . GLN B 1 271 ? -19.824 39.776 48.116 1.00 46.48 271 GLN B CA 1
ATOM 4692 C C . GLN B 1 271 ? -18.812 40.828 47.596 1.00 45.98 271 GLN B C 1
ATOM 4693 O O . GLN B 1 271 ? -17.838 40.443 46.991 1.00 46.85 271 GLN B O 1
ATOM 4699 N N . GLY B 1 272 ? -18.964 42.136 47.707 1.00 46.72 272 GLY B N 1
ATOM 4700 C CA . GLY B 1 272 ? -19.178 43.006 48.859 1.00 45.21 272 GLY B CA 1
ATOM 4701 C C . GLY B 1 272 ? -19.281 44.257 47.943 1.00 44.73 272 GLY B C 1
ATOM 4702 O O . GLY B 1 272 ? -18.646 45.305 48.147 1.00 44.66 272 GLY B O 1
ATOM 4703 N N . GLY B 1 273 ? -20.047 44.087 46.860 1.00 43.82 273 GLY B N 1
ATOM 4704 C CA . GLY B 1 273 ? -20.461 45.179 45.973 1.00 42.53 273 GLY B CA 1
ATOM 4705 C C . GLY B 1 273 ? -19.752 45.174 44.642 1.00 42.00 273 GLY B C 1
ATOM 4706 O O . GLY B 1 273 ? -18.529 45.018 44.591 1.00 41.92 273 GLY B O 1
ATOM 4707 N N . CYS B 1 274 ? -20.512 45.349 43.560 1.00 41.49 274 CYS B N 1
ATOM 4708 C CA . CYS B 1 274 ? -19.924 45.535 42.230 1.00 41.24 274 CYS B CA 1
ATOM 4709 C C . CYS B 1 274 ? -19.808 47.001 41.799 1.00 40.55 274 CYS B C 1
ATOM 4710 O O . CYS B 1 274 ? -19.403 47.283 40.679 1.00 40.64 274 CYS B O 1
ATOM 4713 N N . PHE B 1 275 ? -20.154 47.924 42.696 1.00 40.87 275 PHE B N 1
ATOM 4714 C CA . PHE B 1 275 ? -19.897 49.348 42.495 1.00 40.33 275 PHE B CA 1
ATOM 4715 C C . PHE B 1 275 ? -18.754 49.708 43.433 1.00 40.96 275 PHE B C 1
ATOM 4716 O O . PHE B 1 275 ? -18.749 49.283 44.596 1.00 40.69 275 PHE B O 1
ATOM 4724 N N . GLU B 1 276 ? -17.811 50.510 42.950 1.00 41.42 276 GLU B N 1
ATOM 4725 C CA . GLU B 1 276 ? -16.702 50.962 43.789 1.00 42.28 276 GLU B CA 1
ATOM 4726 C C . GLU B 1 276 ? -17.189 51.638 45.083 1.00 42.26 276 GLU B C 1
ATOM 4727 O O . GLU B 1 276 ? -16.608 51.434 46.149 1.00 42.43 276 GLU B O 1
ATOM 4733 N N . GLY B 1 277 ? -18.269 52.413 44.992 1.00 42.39 277 GLY B N 1
ATOM 4734 C CA . GLY B 1 277 ? -18.743 53.201 46.127 1.00 42.35 277 GLY B CA 1
ATOM 4735 C C . GLY B 1 277 ? -19.586 52.456 47.150 1.00 42.34 277 GLY B C 1
ATOM 4736 O O . GLY B 1 277 ? -19.995 53.029 48.169 1.00 42.59 277 GLY B O 1
ATOM 4737 N N . SER B 1 278 ? -19.858 51.184 46.885 1.00 42.31 278 SER B N 1
ATOM 4738 C CA . SER B 1 278 ? -20.728 50.395 47.761 1.00 42.45 278 SER B CA 1
ATOM 4739 C C . SER B 1 278 ? -20.132 50.066 49.113 1.00 42.83 278 SER B C 1
ATOM 4740 O O . SER B 1 278 ? -18.958 49.701 49.228 1.00 42.29 278 SER B O 1
ATOM 4743 N N . ARG B 1 279 ? -20.973 50.193 50.131 1.00 43.55 279 ARG B N 1
ATOM 4744 C CA . ARG B 1 279 ? -20.658 49.780 51.498 1.00 44.85 279 ARG B CA 1
ATOM 4745 C C . ARG B 1 279 ? -21.983 49.337 52.124 1.00 46.18 279 ARG B C 1
ATOM 4746 O O . ARG B 1 279 ? -23.029 49.786 51.693 1.00 44.74 279 ARG B O 1
ATOM 4754 N N . PRO B 1 280 ? -21.949 48.469 53.152 1.00 48.33 280 PRO B N 1
ATOM 4755 C CA . PRO B 1 280 ? -23.231 47.967 53.688 1.00 49.86 280 PRO B CA 1
ATOM 4756 C C . PRO B 1 280 ? -24.169 49.052 54.236 1.00 51.24 280 PRO B C 1
ATOM 4757 O O . PRO B 1 280 ? -23.752 49.881 55.052 1.00 51.55 280 PRO B O 1
ATOM 4761 N N . THR B 1 281 ? -25.414 49.056 53.749 1.00 52.68 281 THR B N 1
ATOM 4762 C CA . THR B 1 281 ? -26.482 49.897 54.300 1.00 53.66 281 THR B CA 1
ATOM 4763 C C . THR B 1 281 ? -27.526 49.040 55.012 1.00 54.50 281 THR B C 1
ATOM 4764 O O . THR B 1 281 ? -27.507 47.799 54.932 1.00 54.67 281 THR B O 1
ATOM 4768 N N . THR B 1 282 ? -28.432 49.715 55.715 1.00 55.05 282 THR B N 1
ATOM 4769 C CA . THR B 1 282 ? -29.327 49.072 56.670 1.00 55.48 282 THR B CA 1
ATOM 4770 C C . THR B 1 282 ? -30.760 49.489 56.345 1.00 55.53 282 THR B C 1
ATOM 4771 O O . THR B 1 282 ? -30.968 50.512 55.710 1.00 55.78 282 THR B O 1
ATOM 4775 N N . TYR B 1 283 ? -31.749 48.721 56.789 1.00 55.58 283 TYR B N 1
ATOM 4776 C CA . TYR B 1 283 ? -33.149 49.117 56.604 1.00 55.46 283 TYR B CA 1
ATOM 4777 C C . TYR B 1 283 ? -33.524 50.448 57.286 1.00 55.34 283 TYR B C 1
ATOM 4778 O O . TYR B 1 283 ? -34.414 51.162 56.796 1.00 55.25 283 TYR B O 1
ATOM 4787 N N . ASP B 1 284 ? -32.848 50.776 58.396 1.00 54.83 284 ASP B N 1
ATOM 4788 C CA . ASP B 1 284 ? -32.967 52.103 59.033 1.00 54.39 284 ASP B CA 1
ATOM 4789 C C . ASP B 1 284 ? -32.454 53.221 58.114 1.00 53.32 284 ASP B C 1
ATOM 4790 O O . ASP B 1 284 ? -33.103 54.256 57.958 1.00 53.51 284 ASP B O 1
ATOM 4795 N N . HIS B 1 285 ? -31.286 53.002 57.515 1.00 51.77 285 HIS B N 1
ATOM 4796 C CA . HIS B 1 285 ? -30.676 53.961 56.596 1.00 50.59 285 HIS B CA 1
ATOM 4797 C C . HIS B 1 285 ? -30.183 53.233 55.338 1.00 49.21 285 HIS B C 1
ATOM 4798 O O . HIS B 1 285 ? -28.991 52.923 55.215 1.00 48.26 285 HIS B O 1
ATOM 4805 N N . PRO B 1 286 ? -31.119 52.920 54.419 1.00 48.07 286 PRO B N 1
ATOM 4806 C CA . PRO B 1 286 ? -30.820 52.044 53.276 1.00 46.81 286 PRO B CA 1
ATOM 4807 C C . PRO B 1 286 ? -30.018 52.698 52.142 1.00 45.70 286 PRO B C 1
ATOM 4808 O O . PRO B 1 286 ? -29.399 51.992 51.339 1.00 45.74 286 PRO B O 1
ATOM 4812 N N . THR B 1 287 ? -30.020 54.025 52.082 1.00 43.82 287 THR B N 1
ATOM 4813 C CA . THR B 1 287 ? -29.334 54.738 51.020 1.00 42.94 287 THR B CA 1
ATOM 4814 C C . THR B 1 287 ? -28.334 55.766 51.549 1.00 42.77 287 THR B C 1
ATOM 4815 O O . THR B 1 287 ? -28.438 56.219 52.691 1.00 42.18 287 THR B O 1
ATOM 4819 N N . PHE B 1 288 ? -27.378 56.129 50.698 1.00 42.32 288 PHE B N 1
ATOM 4820 C CA . PHE B 1 288 ? -26.389 57.171 50.990 1.00 41.36 288 PHE B CA 1
ATOM 4821 C C . PHE B 1 288 ? -25.917 57.774 49.678 1.00 40.73 288 PHE B C 1
ATOM 4822 O O . PHE B 1 288 ? -26.037 57.151 48.630 1.00 39.05 288 PHE B O 1
ATOM 4830 N N . ALA B 1 289 ? -25.370 58.986 49.740 1.00 40.29 289 ALA B N 1
ATOM 4831 C CA . ALA B 1 289 ? -24.963 59.685 48.526 1.00 40.32 289 ALA B CA 1
ATOM 4832 C C . ALA B 1 289 ? -23.577 59.269 48.040 1.00 40.67 289 ALA B C 1
ATOM 4833 O O . ALA B 1 289 ? -22.627 59.222 48.817 1.00 40.23 289 ALA B O 1
ATOM 4835 N N . VAL B 1 290 ? -23.462 58.939 46.754 1.00 40.56 290 VAL B N 1
ATOM 4836 C CA . VAL B 1 290 ? -22.160 59.062 46.106 1.00 40.36 290 VAL B CA 1
ATOM 4837 C C . VAL B 1 290 ? -22.227 60.038 44.924 1.00 40.67 290 VAL B C 1
ATOM 4838 O O . VAL B 1 290 ? -23.056 59.888 44.018 1.00 40.12 290 VAL B O 1
ATOM 4842 N N . HIS B 1 291 ? -21.379 61.071 44.986 1.00 39.90 291 HIS B N 1
ATOM 4843 C CA . HIS B 1 291 ? -21.524 62.237 44.121 1.00 39.92 291 HIS B CA 1
ATOM 4844 C C . HIS B 1 291 ? -22.994 62.695 44.166 1.00 39.47 291 HIS B C 1
ATOM 4845 O O . HIS B 1 291 ? -23.528 62.834 45.275 1.00 39.65 291 HIS B O 1
ATOM 4852 N N . ASP B 1 292 ? -23.654 62.900 43.017 1.00 38.97 292 ASP B N 1
ATOM 4853 C CA A ASP B 1 292 ? -25.033 63.390 43.009 0.70 38.92 292 ASP B CA 1
ATOM 4854 C CA B ASP B 1 292 ? -25.036 63.400 43.013 0.30 38.95 292 ASP B CA 1
ATOM 4855 C C . ASP B 1 292 ? -26.039 62.258 42.825 1.00 39.12 292 ASP B C 1
ATOM 4856 O O . ASP B 1 292 ? -27.145 62.464 42.353 1.00 39.03 292 ASP B O 1
ATOM 4865 N N . THR B 1 293 ? -25.626 61.071 43.248 1.00 38.80 293 THR B N 1
ATOM 4866 C CA . THR B 1 293 ? -26.308 59.819 43.040 1.00 39.42 293 THR B CA 1
ATOM 4867 C C . THR B 1 293 ? -26.689 59.205 44.409 1.00 39.41 293 THR B C 1
ATOM 4868 O O . THR B 1 293 ? -26.056 59.524 45.419 1.00 39.49 293 THR B O 1
ATOM 4872 N N . LEU B 1 294 ? -27.710 58.343 44.441 1.00 39.54 294 LEU B N 1
ATOM 4873 C CA . LEU B 1 294 ? -28.123 57.584 45.648 1.00 39.81 294 LEU B CA 1
ATOM 4874 C C . LEU B 1 294 ? -27.806 56.086 45.534 1.00 39.85 294 LEU B C 1
ATOM 4875 O O . LEU B 1 294 ? -28.315 55.411 44.620 1.00 39.42 294 LEU B O 1
ATOM 4880 N N . PHE B 1 295 ? -27.038 55.562 46.483 1.00 39.49 295 PHE B N 1
ATOM 4881 C CA . PHE B 1 295 ? -26.709 54.127 46.540 1.00 39.10 295 PHE B CA 1
ATOM 4882 C C . PHE B 1 295 ? -27.609 53.408 47.537 1.00 39.89 295 PHE B C 1
ATOM 4883 O O . PHE B 1 295 ? -27.856 53.915 48.632 1.00 40.75 295 PHE B O 1
ATOM 4891 N N . TYR B 1 296 ? -28.079 52.223 47.166 1.00 39.84 296 TYR B N 1
ATOM 4892 C CA . TYR B 1 296 ? -28.841 51.350 48.057 1.00 39.81 296 TYR B CA 1
ATOM 4893 C C . TYR B 1 296 ? -28.050 50.050 48.144 1.00 39.72 296 TYR B C 1
ATOM 4894 O O . TYR B 1 296 ? -27.824 49.395 47.130 1.00 39.88 296 TYR B O 1
ATOM 4903 N N . CYS B 1 297 ? -27.608 49.672 49.340 1.00 40.38 297 CYS B N 1
ATOM 4904 C CA . CYS B 1 297 ? -26.757 48.483 49.463 1.00 40.31 297 CYS B CA 1
ATOM 4905 C C . CYS B 1 297 ? -27.153 47.585 50.616 1.00 41.16 297 CYS B C 1
ATOM 4906 O O . CYS B 1 297 ? -26.409 47.507 51.604 1.00 42.02 297 CYS B O 1
ATOM 4909 N N . VAL B 1 298 ? -28.291 46.900 50.534 1.00 40.50 298 VAL B N 1
ATOM 4910 C CA . VAL B 1 298 ? -28.618 46.026 51.665 1.00 40.42 298 VAL B CA 1
ATOM 4911 C C . VAL B 1 298 ? -28.234 44.588 51.414 1.00 40.37 298 VAL B C 1
ATOM 4912 O O . VAL B 1 298 ? -28.502 44.019 50.343 1.00 40.49 298 VAL B O 1
ATOM 4916 N N . ALA B 1 299 ? -27.550 44.036 52.410 1.00 39.84 299 ALA B N 1
ATOM 4917 C CA . ALA B 1 299 ? -26.917 42.727 52.318 1.00 39.86 299 ALA B CA 1
ATOM 4918 C C . ALA B 1 299 ? -27.895 41.582 52.562 1.00 39.50 299 ALA B C 1
ATOM 4919 O O . ALA B 1 299 ? -27.580 40.442 52.232 1.00 40.28 299 ALA B O 1
ATOM 4921 N N . ASN B 1 300 ? -29.056 41.875 53.154 1.00 38.65 300 ASN B N 1
ATOM 4922 C CA . ASN B 1 300 ? -30.079 40.838 53.379 1.00 38.52 300 ASN B CA 1
ATOM 4923 C C . ASN B 1 300 ? -31.450 41.268 52.875 1.00 37.04 300 ASN B C 1
ATOM 4924 O O . ASN B 1 300 ? -32.405 41.372 53.643 1.00 36.38 300 ASN B O 1
ATOM 4929 N N . MET B 1 301 ? -31.537 41.511 51.569 1.00 35.52 301 MET B N 1
ATOM 4930 C CA . MET B 1 301 ? -32.767 42.010 50.970 1.00 35.00 301 MET B CA 1
ATOM 4931 C C . MET B 1 301 ? -33.961 41.069 51.250 1.00 34.52 301 MET B C 1
ATOM 4932 O O . MET B 1 301 ? -35.051 41.552 51.522 1.00 34.38 301 MET B O 1
ATOM 4937 N N . PRO B 1 302 ? -33.771 39.742 51.129 1.00 35.03 302 PRO B N 1
ATOM 4938 C CA . PRO B 1 302 ? -34.946 38.882 51.296 1.00 34.94 302 PRO B CA 1
ATOM 4939 C C . PRO B 1 302 ? -35.619 38.921 52.667 1.00 35.11 302 PRO B C 1
ATOM 4940 O O . PRO B 1 302 ? -36.777 38.526 52.758 1.00 34.52 302 PRO B O 1
ATOM 4944 N N . ALA B 1 303 ? -34.916 39.387 53.709 1.00 35.66 303 ALA B N 1
ATOM 4945 C CA . ALA B 1 303 ? -35.516 39.528 55.041 1.00 36.20 303 ALA B CA 1
ATOM 4946 C C . ALA B 1 303 ? -36.659 40.579 55.044 1.00 36.41 303 ALA B C 1
ATOM 4947 O O . ALA B 1 303 ? -37.519 40.511 55.922 1.00 37.67 303 ALA B O 1
ATOM 4949 N N . SER B 1 304 ? -36.674 41.483 54.047 1.00 36.03 304 SER B N 1
ATOM 4950 C CA . SER B 1 304 ? -37.744 42.503 53.816 1.00 36.81 304 SER B CA 1
ATOM 4951 C C . SER B 1 304 ? -39.135 41.949 53.602 1.00 35.78 304 SER B C 1
ATOM 4952 O O . SER B 1 304 ? -40.146 42.617 53.898 1.00 35.41 304 SER B O 1
ATOM 4955 N N . VAL B 1 305 ? -39.173 40.788 52.974 1.00 34.91 305 VAL B N 1
ATOM 4956 C CA . VAL B 1 305 ? -40.423 40.157 52.579 1.00 34.26 305 VAL B CA 1
ATOM 4957 C C . VAL B 1 305 ? -40.477 38.705 53.096 1.00 35.42 305 VAL B C 1
ATOM 4958 O O . VAL B 1 305 ? -40.543 37.764 52.307 1.00 35.23 305 VAL B O 1
ATOM 4962 N N . PRO B 1 306 ? -40.491 38.541 54.418 1.00 36.30 306 PRO B N 1
ATOM 4963 C CA . PRO B 1 306 ? -40.358 37.239 55.082 1.00 37.49 306 PRO B CA 1
ATOM 4964 C C . PRO B 1 306 ? -41.429 36.220 54.673 1.00 38.51 306 PRO B C 1
ATOM 4965 O O . PRO B 1 306 ? -41.091 35.043 54.492 1.00 40.06 306 PRO B O 1
ATOM 4969 N N . LYS B 1 307 ? -42.679 36.654 54.455 1.00 38.21 307 LYS B N 1
ATOM 4970 C CA . LYS B 1 307 ? -43.744 35.740 54.034 1.00 38.05 307 LYS B CA 1
ATOM 4971 C C . LYS B 1 307 ? -43.379 35.063 52.684 1.00 38.26 307 LYS B C 1
ATOM 4972 O O . LYS B 1 307 ? -43.497 33.824 52.529 1.00 38.61 307 LYS B O 1
ATOM 4978 N N . THR B 1 308 ? -42.906 35.866 51.732 1.00 35.47 308 THR B N 1
ATOM 4979 C CA . THR B 1 308 ? -42.409 35.350 50.464 1.00 33.40 308 THR B CA 1
ATOM 4980 C C . THR B 1 308 ? -41.117 34.531 50.636 1.00 33.98 308 THR B C 1
ATOM 4981 O O . THR B 1 308 ? -41.039 33.395 50.181 1.00 33.05 308 THR B O 1
ATOM 4985 N N . SER B 1 309 ? -40.138 35.124 51.313 1.00 33.29 309 SER B N 1
ATOM 4986 C CA . SER B 1 309 ? -38.778 34.600 51.419 1.00 34.19 309 SER B CA 1
ATOM 4987 C C . SER B 1 309 ? -38.678 33.298 52.169 1.00 33.95 309 SER B C 1
ATOM 4988 O O . SER B 1 309 ? -37.941 32.381 51.771 1.00 34.49 309 SER B O 1
ATOM 4991 N N . THR B 1 310 ? -39.389 33.223 53.291 1.00 33.80 310 THR B N 1
ATOM 4992 C CA . THR B 1 310 ? -39.430 31.988 54.064 1.00 33.70 310 THR B CA 1
ATOM 4993 C C . THR B 1 310 ? -39.871 30.833 53.146 1.00 33.83 310 THR B C 1
ATOM 4994 O O . THR B 1 310 ? -39.210 29.811 53.119 1.00 33.69 310 THR B O 1
ATOM 4998 N N . TYR B 1 311 ? -40.982 31.003 52.426 1.00 33.94 311 TYR B N 1
ATOM 4999 C CA . TYR B 1 311 ? -41.539 29.935 51.581 1.00 34.53 311 TYR B CA 1
ATOM 5000 C C . TYR B 1 311 ? -40.609 29.626 50.426 1.00 34.37 311 TYR B C 1
ATOM 5001 O O . TYR B 1 311 ? -40.364 28.460 50.141 1.00 34.29 311 TYR B O 1
ATOM 5010 N N . ALA B 1 312 ? -40.069 30.667 49.769 1.00 33.71 312 ALA B N 1
ATOM 5011 C CA . ALA B 1 312 ? -39.081 30.453 48.673 1.00 32.77 312 ALA B CA 1
ATOM 5012 C C . ALA B 1 312 ? -37.903 29.576 49.126 1.00 32.96 312 ALA B C 1
ATOM 5013 O O . ALA B 1 312 ? -37.519 28.583 48.475 1.00 30.10 312 ALA B O 1
ATOM 5015 N N . LEU B 1 313 ? -37.363 29.918 50.287 1.00 33.55 313 LEU B N 1
ATOM 5016 C CA . LEU B 1 313 ? -36.181 29.237 50.810 1.00 34.85 313 LEU B CA 1
ATOM 5017 C C . LEU B 1 313 ? -36.492 27.825 51.250 1.00 35.25 313 LEU B C 1
ATOM 5018 O O . LEU B 1 313 ? -35.810 26.883 50.832 1.00 35.10 313 LEU B O 1
ATOM 5023 N N . THR B 1 314 ? -37.510 27.683 52.096 1.00 36.13 314 THR B N 1
ATOM 5024 C CA . THR B 1 314 ? -37.841 26.378 52.676 1.00 35.36 314 THR B CA 1
ATOM 5025 C C . THR B 1 314 ? -38.453 25.388 51.650 1.00 34.86 314 THR B C 1
ATOM 5026 O O . THR B 1 314 ? -38.295 24.167 51.804 1.00 33.66 314 THR B O 1
ATOM 5030 N N . ASN B 1 315 ? -39.062 25.894 50.567 1.00 34.57 315 ASN B N 1
ATOM 5031 C CA . ASN B 1 315 ? -39.473 25.016 49.457 1.00 34.19 315 ASN B CA 1
ATOM 5032 C C . ASN B 1 315 ? -38.227 24.446 48.803 1.00 35.21 315 ASN B C 1
ATOM 5033 O O . ASN B 1 315 ? -38.234 23.311 48.286 1.00 35.60 315 ASN B O 1
ATOM 5038 N N . ALA B 1 316 ? -37.162 25.248 48.768 1.00 34.26 316 ALA B N 1
ATOM 5039 C CA . ALA B 1 316 ? -35.898 24.799 48.185 1.00 33.69 316 ALA B CA 1
ATOM 5040 C C . ALA B 1 316 ? -35.152 23.802 49.084 1.00 33.46 316 ALA B C 1
ATOM 5041 O O . ALA B 1 316 ? -34.542 22.831 48.590 1.00 32.29 316 ALA B O 1
ATOM 5043 N N . THR B 1 317 ? -35.160 24.069 50.385 1.00 32.46 317 THR B N 1
ATOM 5044 C CA . THR B 1 317 ? -34.414 23.225 51.324 1.00 34.06 317 THR B CA 1
ATOM 5045 C C . THR B 1 317 ? -35.165 21.946 51.665 1.00 34.58 317 THR B C 1
ATOM 5046 O O . THR B 1 317 ? -34.533 20.982 52.083 1.00 35.25 317 THR B O 1
ATOM 5050 N N . MET B 1 318 ? -36.480 21.927 51.471 1.00 35.07 318 MET B N 1
ATOM 5051 C CA . MET B 1 318 ? -37.316 20.815 51.944 1.00 37.77 318 MET B CA 1
ATOM 5052 C C . MET B 1 318 ? -36.828 19.405 51.537 1.00 36.61 318 MET B C 1
ATOM 5053 O O . MET B 1 318 ? -36.717 18.525 52.394 1.00 37.09 318 MET B O 1
ATOM 5058 N N . PRO B 1 319 ? -36.562 19.173 50.239 1.00 36.33 319 PRO B N 1
ATOM 5059 C CA . PRO B 1 319 ? -36.089 17.821 49.880 1.00 35.85 319 PRO B CA 1
ATOM 5060 C C . PRO B 1 319 ? -34.778 17.375 50.540 1.00 35.65 319 PRO B C 1
ATOM 5061 O O . PRO B 1 319 ? -34.626 16.197 50.838 1.00 35.62 319 PRO B O 1
ATOM 5065 N N . TYR B 1 320 ? -33.838 18.301 50.729 1.00 36.19 320 TYR B N 1
ATOM 5066 C CA . TYR B 1 320 ? -32.600 18.082 51.494 1.00 35.59 320 TYR B CA 1
ATOM 5067 C C . TYR B 1 320 ? -32.868 17.801 52.956 1.00 35.76 320 TYR B C 1
ATOM 5068 O O . TYR B 1 320 ? -32.253 16.900 53.535 1.00 33.99 320 TYR B O 1
ATOM 5077 N N . VAL B 1 321 ? -33.761 18.591 53.553 1.00 35.33 321 VAL B N 1
ATOM 5078 C CA . VAL B 1 321 ? -34.166 18.383 54.953 1.00 35.81 321 VAL B CA 1
ATOM 5079 C C . VAL B 1 321 ? -34.774 16.956 55.127 1.00 35.95 321 VAL B C 1
ATOM 5080 O O . VAL B 1 321 ? -34.429 16.215 56.069 1.00 36.54 321 VAL B O 1
ATOM 5084 N N . LEU B 1 322 ? -35.670 16.571 54.219 1.00 36.39 322 LEU B N 1
ATOM 5085 C CA . LEU B 1 322 ? -36.293 15.244 54.314 1.00 37.03 322 LEU B CA 1
ATOM 5086 C C . LEU B 1 322 ? -35.253 14.101 54.230 1.00 37.25 322 LEU B C 1
ATOM 5087 O O . LEU B 1 322 ? -35.407 13.105 54.920 1.00 37.71 322 LEU B O 1
ATOM 5092 N N . GLU B 1 323 ? -34.226 14.248 53.386 1.00 37.24 323 GLU B N 1
ATOM 5093 C CA A GLU B 1 323 ? -33.133 13.268 53.285 0.70 37.80 323 GLU B CA 1
ATOM 5094 C CA B GLU B 1 323 ? -33.169 13.236 53.294 0.30 37.07 323 GLU B CA 1
ATOM 5095 C C . GLU B 1 323 ? -32.332 13.180 54.573 1.00 37.69 323 GLU B C 1
ATOM 5096 O O . GLU B 1 323 ? -32.012 12.097 55.043 1.00 37.16 323 GLU B O 1
ATOM 5107 N N . LEU B 1 324 ? -31.984 14.344 55.124 1.00 36.69 324 LEU B N 1
ATOM 5108 C CA . LEU B 1 324 ? -31.214 14.394 56.356 1.00 36.83 324 LEU B CA 1
ATOM 5109 C C . LEU B 1 324 ? -31.980 13.732 57.495 1.00 36.61 324 LEU B C 1
ATOM 5110 O O . LEU B 1 324 ? -31.412 12.946 58.257 1.00 36.66 324 LEU B O 1
ATOM 5115 N N . ALA B 1 325 ? -33.259 14.067 57.619 1.00 35.76 325 ALA B N 1
ATOM 5116 C CA . ALA B 1 325 ? -34.070 13.498 58.683 1.00 35.58 325 ALA B CA 1
ATOM 5117 C C . ALA B 1 325 ? -34.236 11.993 58.484 1.00 35.86 325 ALA B C 1
ATOM 5118 O O . ALA B 1 325 ? -34.126 11.239 59.451 1.00 34.98 325 ALA B O 1
ATOM 5120 N N . ASP B 1 326 ? -34.496 11.565 57.242 1.00 35.74 326 ASP B N 1
ATOM 5121 C CA . ASP B 1 326 ? -34.840 10.163 56.988 1.00 36.19 326 ASP B CA 1
ATOM 5122 C C . ASP B 1 326 ? -33.614 9.289 57.167 1.00 36.29 326 ASP B C 1
ATOM 5123 O O . ASP B 1 326 ? -33.744 8.170 57.647 1.00 36.63 326 ASP B O 1
ATOM 5128 N N . HIS B 1 327 ? -32.444 9.797 56.767 1.00 35.69 327 HIS B N 1
ATOM 5129 C CA . HIS B 1 327 ? -31.255 8.952 56.581 1.00 36.25 327 HIS B CA 1
ATOM 5130 C C . HIS B 1 327 ? -29.996 9.336 57.362 1.00 36.59 327 HIS B C 1
ATOM 5131 O O . HIS B 1 327 ? -29.001 8.592 57.336 1.00 36.94 327 HIS B O 1
ATOM 5138 N N . GLY B 1 328 ? -30.042 10.460 58.076 1.00 37.10 328 GLY B N 1
ATOM 5139 C CA . GLY B 1 328 ? -28.869 10.955 58.818 1.00 36.68 328 GLY B CA 1
ATOM 5140 C C . GLY B 1 328 ? -27.905 11.650 57.872 1.00 38.10 328 GLY B C 1
ATOM 5141 O O . GLY B 1 328 ? -27.988 11.463 56.662 1.00 38.43 328 GLY B O 1
ATOM 5142 N N . TRP B 1 329 ? -26.979 12.444 58.405 1.00 37.78 329 TRP B N 1
ATOM 5143 C CA . TRP B 1 329 ? -26.107 13.226 57.534 1.00 38.68 329 TRP B CA 1
ATOM 5144 C C . TRP B 1 329 ? -25.165 12.378 56.662 1.00 38.71 329 TRP B C 1
ATOM 5145 O O . TRP B 1 329 ? -24.966 12.682 55.470 1.00 38.44 329 TRP B O 1
ATOM 5156 N N . ARG B 1 330 ? -24.604 11.318 57.236 1.00 37.98 330 ARG B N 1
ATOM 5157 C CA . ARG B 1 330 ? -23.581 10.560 56.541 1.00 39.49 330 ARG B CA 1
ATOM 5158 C C . ARG B 1 330 ? -24.165 9.875 55.318 1.00 38.07 330 ARG B C 1
ATOM 5159 O O . ARG B 1 330 ? -23.653 10.072 54.217 1.00 38.24 330 ARG B O 1
ATOM 5167 N N . ALA B 1 331 ? -25.255 9.113 55.495 1.00 38.20 331 ALA B N 1
ATOM 5168 C CA . ALA B 1 331 ? -25.903 8.429 54.368 1.00 37.74 331 ALA B CA 1
ATOM 5169 C C . ALA B 1 331 ? -26.482 9.420 53.348 1.00 37.45 331 ALA B C 1
ATOM 5170 O O . ALA B 1 331 ? -26.435 9.176 52.139 1.00 37.63 331 ALA B O 1
ATOM 5172 N N . ALA B 1 332 ? -27.054 10.516 53.837 1.00 37.81 332 ALA B N 1
ATOM 5173 C CA . ALA B 1 332 ? -27.659 11.508 52.951 1.00 37.93 332 ALA B CA 1
ATOM 5174 C C . ALA B 1 332 ? -26.597 12.191 52.074 1.00 38.41 332 ALA B C 1
ATOM 5175 O O . ALA B 1 332 ? -26.816 12.393 50.878 1.00 39.23 332 ALA B O 1
ATOM 5177 N N . CYS B 1 333 ? -25.447 12.518 52.659 1.00 38.74 333 CYS B N 1
ATOM 5178 C CA . CYS B 1 333 ? -24.366 13.178 51.912 1.00 39.33 333 CYS B CA 1
ATOM 5179 C C . CYS B 1 333 ? -23.679 12.226 50.909 1.00 40.29 333 CYS B C 1
ATOM 5180 O O . CYS B 1 333 ? -23.337 12.629 49.785 1.00 40.05 333 CYS B O 1
ATOM 5183 N N . ARG B 1 334 ? -23.503 10.966 51.310 1.00 40.31 334 ARG B N 1
ATOM 5184 C CA . ARG B 1 334 ? -23.006 9.924 50.404 1.00 41.47 334 ARG B CA 1
ATOM 5185 C C . ARG B 1 334 ? -23.897 9.726 49.179 1.00 41.01 334 ARG B C 1
ATOM 5186 O O . ARG B 1 334 ? -23.394 9.611 48.072 1.00 41.04 334 ARG B O 1
ATOM 5194 N N . SER B 1 335 ? -25.211 9.705 49.391 1.00 41.05 335 SER B N 1
ATOM 5195 C CA . SER B 1 335 ? -26.194 9.541 48.324 1.00 41.22 335 SER B CA 1
ATOM 5196 C C . SER B 1 335 ? -26.450 10.785 47.478 1.00 41.63 335 SER B C 1
ATOM 5197 O O . SER B 1 335 ? -26.964 10.674 46.360 1.00 41.17 335 SER B O 1
ATOM 5200 N N . ASN B 1 336 ? -26.136 11.966 48.010 1.00 41.70 336 ASN B N 1
ATOM 5201 C CA . ASN B 1 336 ? -26.369 13.215 47.290 1.00 41.57 336 ASN B CA 1
ATOM 5202 C C . ASN B 1 336 ? -25.114 14.098 47.316 1.00 41.21 336 ASN B C 1
ATOM 5203 O O . ASN B 1 336 ? -24.852 14.790 48.303 1.00 40.74 336 ASN B O 1
ATOM 5208 N N . PRO B 1 337 ? -24.311 14.036 46.238 1.00 41.44 337 PRO B N 1
ATOM 5209 C CA . PRO B 1 337 ? -23.100 14.840 46.113 1.00 41.30 337 PRO B CA 1
ATOM 5210 C C . PRO B 1 337 ? -23.358 16.354 46.219 1.00 40.48 337 PRO B C 1
ATOM 5211 O O . PRO B 1 337 ? -22.496 17.060 46.719 1.00 40.47 337 PRO B O 1
ATOM 5215 N N . ALA B 1 338 ? -24.518 16.829 45.747 1.00 40.54 338 ALA B N 1
ATOM 5216 C CA . ALA B 1 338 ? -24.923 18.246 45.899 1.00 39.54 338 ALA B CA 1
ATOM 5217 C C . ALA B 1 338 ? -25.016 18.647 47.361 1.00 38.95 338 ALA B C 1
ATOM 5218 O O . ALA B 1 338 ? -24.472 19.675 47.765 1.00 38.30 338 ALA B O 1
ATOM 5220 N N . LEU B 1 339 ? -25.699 17.825 48.148 1.00 38.27 339 LEU B N 1
ATOM 5221 C CA . LEU B 1 339 ? -25.780 18.024 49.610 1.00 38.68 339 LEU B CA 1
ATOM 5222 C C . LEU B 1 339 ? -24.395 17.987 50.284 1.00 38.47 339 LEU B C 1
ATOM 5223 O O . LEU B 1 339 ? -24.070 18.842 51.119 1.00 37.94 339 LEU B O 1
ATOM 5228 N N . ALA B 1 340 ? -23.580 17.007 49.883 1.00 38.64 340 ALA B N 1
ATOM 5229 C CA . ALA B 1 340 ? -22.202 16.851 50.348 1.00 38.64 340 ALA B CA 1
ATOM 5230 C C . ALA B 1 340 ? -21.321 18.065 50.077 1.00 39.23 340 ALA B C 1
ATOM 5231 O O . ALA B 1 340 ? -20.396 18.345 50.831 1.00 39.51 340 ALA B O 1
ATOM 5233 N N . LYS B 1 341 ? -21.608 18.808 49.016 1.00 39.57 341 LYS B N 1
ATOM 5234 C CA . LYS B 1 341 ? -20.811 19.994 48.726 1.00 40.05 341 LYS B CA 1
ATOM 5235 C C . LYS B 1 341 ? -21.013 21.080 49.781 1.00 39.81 341 LYS B C 1
ATOM 5236 O O . LYS B 1 341 ? -20.185 21.972 49.934 1.00 38.81 341 LYS B O 1
ATOM 5242 N N . GLY B 1 342 ? -22.101 20.968 50.535 1.00 39.48 342 GLY B N 1
ATOM 5243 C CA . GLY B 1 342 ? -22.400 21.920 51.585 1.00 39.56 342 GLY B CA 1
ATOM 5244 C C . GLY B 1 342 ? -21.747 21.620 52.915 1.00 40.16 342 GLY B C 1
ATOM 5245 O O . GLY B 1 342 ? -21.818 22.434 53.827 1.00 40.05 342 GLY B O 1
ATOM 5246 N N . LEU B 1 343 ? -21.132 20.441 53.043 1.00 40.37 343 LEU B N 1
ATOM 5247 C CA . LEU B 1 343 ? -20.499 20.028 54.302 1.00 40.59 343 LEU B CA 1
ATOM 5248 C C . LEU B 1 343 ? -19.494 21.068 54.770 1.00 41.00 343 LEU B C 1
ATOM 5249 O O . LEU B 1 343 ? -18.676 21.550 53.979 1.00 41.57 343 LEU B O 1
ATOM 5254 N N . SER B 1 344 ? -19.566 21.431 56.047 1.00 40.81 344 SER B N 1
ATOM 5255 C CA . SER B 1 344 ? -18.759 22.541 56.549 1.00 40.89 344 SER B CA 1
ATOM 5256 C C . SER B 1 344 ? -17.885 22.153 57.715 1.00 41.53 344 SER B C 1
ATOM 5257 O O . SER B 1 344 ? -16.666 22.385 57.684 1.00 41.87 344 SER B O 1
ATOM 5260 N N . THR B 1 345 ? -18.502 21.579 58.745 1.00 41.85 345 THR B N 1
ATOM 5261 C CA . THR B 1 345 ? -17.768 21.112 59.920 1.00 42.48 345 THR B CA 1
ATOM 5262 C C . THR B 1 345 ? -18.303 19.763 60.363 1.00 42.81 345 THR B C 1
ATOM 5263 O O . THR B 1 345 ? -19.469 19.467 60.170 1.00 42.23 345 THR B O 1
ATOM 5267 N N . HIS B 1 346 ? -17.420 18.949 60.945 1.00 43.51 346 HIS B N 1
ATOM 5268 C CA . HIS B 1 346 ? -17.810 17.724 61.640 1.00 43.74 346 HIS B CA 1
ATOM 5269 C C . HIS B 1 346 ? -16.709 17.391 62.622 1.00 44.35 346 HIS B C 1
ATOM 5270 O O . HIS B 1 346 ? -15.560 17.186 62.215 1.00 44.74 346 HIS B O 1
ATOM 5277 N N . GLU B 1 347 ? -17.067 17.355 63.908 1.00 44.31 347 GLU B N 1
ATOM 5278 C CA . GLU B 1 347 ? -16.160 16.973 65.000 1.00 45.41 347 GLU B CA 1
ATOM 5279 C C . GLU B 1 347 ? -14.813 17.698 64.966 1.00 45.18 347 GLU B C 1
ATOM 5280 O O . GLU B 1 347 ? -13.752 17.065 65.072 1.00 45.36 347 GLU B O 1
ATOM 5286 N N . GLY B 1 348 ? -14.872 19.024 64.825 1.00 44.74 348 GLY B N 1
ATOM 5287 C CA . GLY B 1 348 ? -13.679 19.866 64.883 1.00 44.21 348 GLY B CA 1
ATOM 5288 C C . GLY B 1 348 ? -12.899 19.966 63.585 1.00 44.12 348 GLY B C 1
ATOM 5289 O O . GLY B 1 348 ? -11.898 20.688 63.519 1.00 44.25 348 GLY B O 1
ATOM 5290 N N . ALA B 1 349 ? -13.343 19.243 62.555 1.00 44.03 349 ALA B N 1
ATOM 5291 C CA . ALA B 1 349 ? -12.716 19.304 61.237 1.00 43.84 349 ALA B CA 1
ATOM 5292 C C . ALA B 1 349 ? -13.455 20.257 60.305 1.00 44.01 349 ALA B C 1
ATOM 5293 O O . ALA B 1 349 ? -14.693 20.250 60.237 1.00 44.28 349 ALA B O 1
ATOM 5295 N N . LEU B 1 350 ? -12.686 21.060 59.580 1.00 43.00 350 LEU B N 1
ATOM 5296 C CA . LEU B 1 350 ? -13.216 22.027 58.653 1.00 43.01 350 LEU B CA 1
ATOM 5297 C C . LEU B 1 350 ? -13.178 21.433 57.251 1.00 43.35 350 LEU B C 1
ATOM 5298 O O . LEU B 1 350 ? -12.104 21.116 56.733 1.00 42.90 350 LEU B O 1
ATOM 5303 N N . LEU B 1 351 ? -14.353 21.306 56.637 1.00 43.73 351 LEU B N 1
ATOM 5304 C CA . LEU B 1 351 ? -14.517 20.459 55.461 1.00 44.16 351 LEU B CA 1
ATOM 5305 C C . LEU B 1 351 ? -14.616 21.230 54.156 1.00 45.30 351 LEU B C 1
ATOM 5306 O O . LEU B 1 351 ? -14.814 20.640 53.093 1.00 45.95 351 LEU B O 1
ATOM 5311 N N . SER B 1 352 ? -14.489 22.550 54.245 1.00 46.53 352 SER B N 1
ATOM 5312 C CA . SER B 1 352 ? -14.454 23.416 53.073 1.00 47.46 352 SER B CA 1
ATOM 5313 C C . SER B 1 352 ? -13.034 23.897 52.809 1.00 48.52 352 SER B C 1
ATOM 5314 O O . SER B 1 352 ? -12.400 24.505 53.677 1.00 48.22 352 SER B O 1
ATOM 5317 N N . GLU B 1 353 ? -12.543 23.627 51.603 1.00 49.72 353 GLU B N 1
ATOM 5318 C CA . GLU B 1 353 ? -11.197 24.033 51.213 1.00 51.14 353 GLU B CA 1
ATOM 5319 C C . GLU B 1 353 ? -11.093 25.552 51.073 1.00 50.85 353 GLU B C 1
ATOM 5320 O O . GLU B 1 353 ? -10.110 26.147 51.523 1.00 51.22 353 GLU B O 1
ATOM 5326 N N . ARG B 1 354 ? -12.110 26.171 50.478 1.00 50.92 354 ARG B N 1
ATOM 5327 C CA . ARG B 1 354 ? -12.172 27.628 50.336 1.00 51.37 354 ARG B CA 1
ATOM 5328 C C . ARG B 1 354 ? -12.085 28.362 51.687 1.00 50.49 354 ARG B C 1
ATOM 5329 O O . ARG B 1 354 ? -11.298 29.297 51.840 1.00 50.22 354 ARG B O 1
ATOM 5337 N N . VAL B 1 355 ? -12.882 27.926 52.663 1.00 49.86 355 VAL B N 1
ATOM 5338 C CA . VAL B 1 355 ? -12.851 28.508 54.005 1.00 49.14 355 VAL B CA 1
ATOM 5339 C C . VAL B 1 355 ? -11.504 28.229 54.692 1.00 49.13 355 VAL B C 1
ATOM 5340 O O . VAL B 1 355 ? -10.943 29.117 55.324 1.00 48.50 355 VAL B O 1
ATOM 5344 N N . ALA B 1 356 ? -11.001 26.998 54.572 1.00 49.23 356 ALA B N 1
ATOM 5345 C CA . ALA B 1 356 ? -9.703 26.622 55.161 1.00 49.56 356 ALA B CA 1
ATOM 5346 C C . ALA B 1 356 ? -8.532 27.448 54.599 1.00 49.88 356 ALA B C 1
ATOM 5347 O O . ALA B 1 356 ? -7.657 27.894 55.351 1.00 50.03 356 ALA B O 1
ATOM 5349 N N . THR B 1 357 ? -8.536 27.657 53.284 1.00 50.24 357 THR B N 1
ATOM 5350 C CA . THR B 1 357 ? -7.582 28.543 52.619 1.00 50.86 357 THR B CA 1
ATOM 5351 C C . THR B 1 357 ? -7.711 30.001 53.104 1.00 51.14 357 THR B C 1
ATOM 5352 O O . THR B 1 357 ? -6.715 30.627 53.476 1.00 51.39 357 THR B O 1
ATOM 5356 N N . ASP B 1 358 ? -8.934 30.525 53.110 1.00 51.41 358 ASP B N 1
ATOM 5357 C CA . ASP B 1 358 ? -9.186 31.914 53.474 1.00 51.86 358 ASP B CA 1
ATOM 5358 C C . ASP B 1 358 ? -8.817 32.245 54.914 1.00 51.66 358 ASP B C 1
ATOM 5359 O O . ASP B 1 358 ? -8.335 33.341 55.186 1.00 52.04 358 ASP B O 1
ATOM 5364 N N . LEU B 1 359 ? -9.034 31.306 55.833 1.00 51.19 359 LEU B N 1
ATOM 5365 C CA . LEU B 1 359 ? -8.814 31.586 57.255 1.00 50.57 359 LEU B CA 1
ATOM 5366 C C . LEU B 1 359 ? -7.457 31.136 57.782 1.00 50.34 359 LEU B C 1
ATOM 5367 O O . LEU B 1 359 ? -7.045 31.571 58.856 1.00 50.77 359 LEU B O 1
ATOM 5372 N N . GLY B 1 360 ? -6.765 30.282 57.032 1.00 49.90 360 GLY B N 1
ATOM 5373 C CA . GLY B 1 360 ? -5.485 29.729 57.464 1.00 49.44 360 GLY B CA 1
ATOM 5374 C C . GLY B 1 360 ? -5.655 28.586 58.449 1.00 49.54 360 GLY B C 1
ATOM 5375 O O . GLY B 1 360 ? -4.812 28.386 59.332 1.00 48.67 360 GLY B O 1
ATOM 5376 N N . VAL B 1 361 ? -6.755 27.840 58.287 1.00 49.68 361 VAL B N 1
ATOM 5377 C CA . VAL B 1 361 ? -7.090 26.671 59.120 1.00 50.10 361 VAL B CA 1
ATOM 5378 C C . VAL B 1 361 ? -6.769 25.379 58.337 1.00 50.56 361 VAL B C 1
ATOM 5379 O O . VAL B 1 361 ? -6.902 25.358 57.110 1.00 50.48 361 VAL B O 1
ATOM 5383 N N . PRO B 1 362 ? -6.298 24.318 59.030 1.00 50.98 362 PRO B N 1
ATOM 5384 C CA . PRO B 1 362 ? -6.176 23.014 58.370 1.00 51.33 362 PRO B CA 1
ATOM 5385 C C . PRO B 1 362 ? -7.463 22.563 57.646 1.00 51.59 362 PRO B C 1
ATOM 5386 O O . PRO B 1 362 ? -8.577 22.761 58.150 1.00 51.43 362 PRO B O 1
ATOM 5390 N N . PHE B 1 363 ? -7.280 21.980 56.461 1.00 51.83 363 PHE B N 1
ATOM 5391 C CA . PHE B 1 363 ? -8.368 21.463 55.639 1.00 52.19 363 PHE B CA 1
ATOM 5392 C C . PHE B 1 363 ? -8.486 19.948 55.754 1.00 52.49 363 PHE B C 1
ATOM 5393 O O . PHE B 1 363 ? -7.484 19.220 55.665 1.00 52.35 363 PHE B O 1
ATOM 5401 N N . THR B 1 364 ? -9.716 19.486 55.974 1.00 52.90 364 THR B N 1
ATOM 5402 C CA . THR B 1 364 ? -10.033 18.059 56.029 1.00 53.17 364 THR B CA 1
ATOM 5403 C C . THR B 1 364 ? -10.956 17.726 54.865 1.00 53.98 364 THR B C 1
ATOM 5404 O O . THR B 1 364 ? -12.029 18.322 54.699 1.00 53.72 364 THR B O 1
ATOM 5408 N N . GLU B 1 365 ? -10.526 16.781 54.044 1.00 55.03 365 GLU B N 1
ATOM 5409 C CA . GLU B 1 365 ? -11.287 16.423 52.863 1.00 56.05 365 GLU B CA 1
ATOM 5410 C C . GLU B 1 365 ? -12.629 15.810 53.303 1.00 56.05 365 GLU B C 1
ATOM 5411 O O . GLU B 1 365 ? -12.650 14.931 54.172 1.00 56.13 365 GLU B O 1
ATOM 5417 N N . PRO B 1 366 ? -13.753 16.309 52.745 1.00 56.15 366 PRO B N 1
ATOM 5418 C CA . PRO B 1 366 ? -15.085 15.779 53.076 1.00 56.55 366 PRO B CA 1
ATOM 5419 C C . PRO B 1 366 ? -15.211 14.271 52.829 1.00 56.74 366 PRO B C 1
ATOM 5420 O O . PRO B 1 366 ? -15.939 13.593 53.547 1.00 56.75 366 PRO B O 1
ATOM 5424 N N . ALA B 1 367 ? -14.489 13.759 51.834 1.00 57.11 367 ALA B N 1
ATOM 5425 C CA . ALA B 1 367 ? -14.510 12.331 51.507 1.00 57.32 367 ALA B CA 1
ATOM 5426 C C . ALA B 1 367 ? -13.930 11.479 52.638 1.00 57.32 367 ALA B C 1
ATOM 5427 O O . ALA B 1 367 ? -14.326 10.326 52.812 1.00 56.96 367 ALA B O 1
ATOM 5429 N N . SER B 1 368 ? -13.007 12.053 53.410 1.00 57.19 368 SER B N 1
ATOM 5430 C CA . SER B 1 368 ? -12.410 11.344 54.545 1.00 57.10 368 SER B CA 1
ATOM 5431 C C . SER B 1 368 ? -13.375 11.176 55.724 1.00 56.90 368 SER B C 1
ATOM 5432 O O . SER B 1 368 ? -13.206 10.266 56.539 1.00 56.81 368 SER B O 1
ATOM 5435 N N . VAL B 1 369 ? -14.375 12.055 55.821 1.00 56.65 369 VAL B N 1
ATOM 5436 C CA . VAL B 1 369 ? -15.405 11.934 56.874 1.00 56.28 369 VAL B CA 1
ATOM 5437 C C . VAL B 1 369 ? -16.583 11.055 56.422 1.00 55.92 369 VAL B C 1
ATOM 5438 O O . VAL B 1 369 ? -17.286 10.470 57.248 1.00 55.92 369 VAL B O 1
ATOM 5442 N N . LEU B 1 370 ? -16.771 10.975 55.105 1.00 55.43 370 LEU B N 1
ATOM 5443 C CA . LEU B 1 370 ? -17.775 10.119 54.468 1.00 55.08 370 LEU B CA 1
ATOM 5444 C C . LEU B 1 370 ? -17.230 8.714 54.177 1.00 55.04 370 LEU B C 1
ATOM 5445 O O . LEU B 1 370 ? -16.020 8.453 54.297 1.00 54.59 370 LEU B O 1
ATOM 5450 N N . MET C 1 1 ? 1.310 42.638 23.973 1.00 45.36 1 MET C N 1
ATOM 5451 C CA . MET C 1 1 ? 1.628 42.481 22.519 1.00 45.56 1 MET C CA 1
ATOM 5452 C C . MET C 1 1 ? 0.915 43.548 21.698 1.00 45.86 1 MET C C 1
ATOM 5453 O O . MET C 1 1 ? 0.163 44.360 22.242 1.00 46.42 1 MET C O 1
ATOM 5458 N N . ARG C 1 2 ? 1.160 43.540 20.391 1.00 45.83 2 ARG C N 1
ATOM 5459 C CA . ARG C 1 2 ? 0.531 44.467 19.463 1.00 46.02 2 ARG C CA 1
ATOM 5460 C C . ARG C 1 2 ? -0.537 43.739 18.661 1.00 45.32 2 ARG C C 1
ATOM 5461 O O . ARG C 1 2 ? -0.281 42.699 18.057 1.00 44.62 2 ARG C O 1
ATOM 5469 N N . VAL C 1 3 ? -1.739 44.299 18.661 1.00 45.25 3 VAL C N 1
ATOM 5470 C CA . VAL C 1 3 ? -2.875 43.691 17.984 1.00 45.30 3 VAL C CA 1
ATOM 5471 C C . VAL C 1 3 ? -3.198 44.612 16.829 1.00 45.00 3 VAL C C 1
ATOM 5472 O O . VAL C 1 3 ? -3.388 45.815 17.035 1.00 45.79 3 VAL C O 1
ATOM 5476 N N . GLY C 1 4 ? -3.253 44.062 15.620 1.00 44.37 4 GLY C N 1
ATOM 5477 C CA . GLY C 1 4 ? -3.450 44.892 14.438 1.00 43.77 4 GLY C CA 1
ATOM 5478 C C . GLY C 1 4 ? -4.733 44.548 13.722 1.00 43.84 4 GLY C C 1
ATOM 5479 O O . GLY C 1 4 ? -5.098 43.369 13.614 1.00 44.15 4 GLY C O 1
ATOM 5480 N N . ILE C 1 5 ? -5.421 45.587 13.254 1.00 43.23 5 ILE C N 1
ATOM 5481 C CA . ILE C 1 5 ? -6.702 45.440 12.567 1.00 43.22 5 ILE C CA 1
ATOM 5482 C C . ILE C 1 5 ? -6.665 46.256 11.271 1.00 43.75 5 ILE C C 1
ATOM 5483 O O . ILE C 1 5 ? -6.728 47.505 11.297 1.00 43.89 5 ILE C O 1
ATOM 5488 N N . PRO C 1 6 ? -6.525 45.558 10.131 1.00 43.92 6 PRO C N 1
ATOM 5489 C CA . PRO C 1 6 ? -6.517 46.289 8.881 1.00 44.17 6 PRO C CA 1
ATOM 5490 C C . PRO C 1 6 ? -7.929 46.513 8.331 1.00 44.63 6 PRO C C 1
ATOM 5491 O O . PRO C 1 6 ? -8.879 45.874 8.768 1.00 44.88 6 PRO C O 1
ATOM 5495 N N . THR C 1 7 ? -8.056 47.415 7.366 1.00 44.94 7 THR C N 1
ATOM 5496 C CA . THR C 1 7 ? -9.300 47.596 6.649 1.00 45.25 7 THR C CA 1
ATOM 5497 C C . THR C 1 7 ? -9.589 46.335 5.841 1.00 45.66 7 THR C C 1
ATOM 5498 O O . THR C 1 7 ? -8.674 45.743 5.254 1.00 45.46 7 THR C O 1
ATOM 5502 N N . GLU C 1 8 ? -10.848 45.901 5.828 1.00 46.17 8 GLU C N 1
ATOM 5503 C CA . GLU C 1 8 ? -11.233 44.801 4.946 1.00 46.91 8 GLU C CA 1
ATOM 5504 C C . GLU C 1 8 ? -11.160 45.321 3.516 1.00 47.80 8 GLU C C 1
ATOM 5505 O O . GLU C 1 8 ? -11.508 46.467 3.258 1.00 48.03 8 GLU C O 1
ATOM 5511 N N . THR C 1 9 ? -10.672 44.488 2.605 1.00 49.10 9 THR C N 1
ATOM 5512 C CA . THR C 1 9 ? -10.417 44.904 1.229 1.00 50.56 9 THR C CA 1
ATOM 5513 C C . THR C 1 9 ? -11.258 44.129 0.218 1.00 51.45 9 THR C C 1
ATOM 5514 O O . THR C 1 9 ? -11.285 44.481 -0.951 1.00 52.13 9 THR C O 1
ATOM 5518 N N . LYS C 1 10 ? -11.934 43.078 0.669 1.00 52.65 10 LYS C N 1
ATOM 5519 C CA . LYS C 1 10 ? -12.756 42.262 -0.217 1.00 53.66 10 LYS C CA 1
ATOM 5520 C C . LYS C 1 10 ? -13.996 43.039 -0.673 1.00 54.10 10 LYS C C 1
ATOM 5521 O O . LYS C 1 10 ? -14.517 43.900 0.054 1.00 53.45 10 LYS C O 1
ATOM 5527 N N . ASN C 1 11 ? -14.448 42.751 -1.890 1.00 54.84 11 ASN C N 1
ATOM 5528 C CA . ASN C 1 11 ? -15.508 43.539 -2.516 1.00 55.37 11 ASN C CA 1
ATOM 5529 C C . ASN C 1 11 ? -16.786 43.549 -1.698 1.00 55.24 11 ASN C C 1
ATOM 5530 O O . ASN C 1 11 ? -17.282 42.491 -1.301 1.00 55.79 11 ASN C O 1
ATOM 5535 N N . ASN C 1 12 ? -17.298 44.750 -1.431 1.00 54.79 12 ASN C N 1
ATOM 5536 C CA . ASN C 1 12 ? -18.490 44.956 -0.588 1.00 54.47 12 ASN C CA 1
ATOM 5537 C C . ASN C 1 12 ? -18.408 44.389 0.827 1.00 53.52 12 ASN C C 1
ATOM 5538 O O . ASN C 1 12 ? -19.438 44.058 1.430 1.00 53.12 12 ASN C O 1
ATOM 5543 N N . GLU C 1 13 ? -17.191 44.274 1.349 1.00 52.45 13 GLU C N 1
ATOM 5544 C CA . GLU C 1 13 ? -17.016 43.912 2.744 1.00 51.86 13 GLU C CA 1
ATOM 5545 C C . GLU C 1 13 ? -16.838 45.178 3.556 1.00 52.04 13 GLU C C 1
ATOM 5546 O O . GLU C 1 13 ? -15.829 45.874 3.426 1.00 53.11 13 GLU C O 1
ATOM 5552 N N . PHE C 1 14 ? -17.825 45.467 4.395 1.00 52.02 14 PHE C N 1
ATOM 5553 C CA . PHE C 1 14 ? -17.873 46.726 5.137 1.00 51.53 14 PHE C CA 1
ATOM 5554 C C . PHE C 1 14 ? -17.640 46.561 6.636 1.00 50.24 14 PHE C C 1
ATOM 5555 O O . PHE C 1 14 ? -17.501 47.550 7.365 1.00 50.28 14 PHE C O 1
ATOM 5563 N N . ARG C 1 15 ? -17.592 45.314 7.093 1.00 48.82 15 ARG C N 1
ATOM 5564 C CA . ARG C 1 15 ? -17.326 45.031 8.504 1.00 47.13 15 ARG C CA 1
ATOM 5565 C C . ARG C 1 15 ? -15.864 45.298 8.884 1.00 46.22 15 ARG C C 1
ATOM 5566 O O . ARG C 1 15 ? -15.008 45.522 8.019 1.00 46.61 15 ARG C O 1
ATOM 5574 N N . VAL C 1 16 ? -15.612 45.310 10.192 1.00 44.68 16 VAL C N 1
ATOM 5575 C CA . VAL C 1 16 ? -14.285 45.472 10.775 1.00 43.03 16 VAL C CA 1
ATOM 5576 C C . VAL C 1 16 ? -14.189 44.543 11.996 1.00 42.68 16 VAL C C 1
ATOM 5577 O O . VAL C 1 16 ? -15.195 44.247 12.647 1.00 43.08 16 VAL C O 1
ATOM 5581 N N . ALA C 1 17 ? -12.973 44.093 12.284 1.00 42.58 17 ALA C N 1
ATOM 5582 C CA . ALA C 1 17 ? -12.724 42.976 13.190 1.00 42.68 17 ALA C CA 1
ATOM 5583 C C . ALA C 1 17 ? -12.556 43.350 14.663 1.00 42.76 17 ALA C C 1
ATOM 5584 O O . ALA C 1 17 ? -12.177 42.502 15.468 1.00 43.26 17 ALA C O 1
ATOM 5586 N N . ILE C 1 18 ? -12.846 44.608 15.001 1.00 42.72 18 ILE C N 1
ATOM 5587 C CA . ILE C 1 18 ? -12.829 45.106 16.374 1.00 42.71 18 ILE C CA 1
ATOM 5588 C C . ILE C 1 18 ? -13.692 46.369 16.462 1.00 42.98 18 ILE C C 1
ATOM 5589 O O . ILE C 1 18 ? -13.895 47.066 15.460 1.00 42.88 18 ILE C O 1
ATOM 5594 N N . THR C 1 19 ? -14.212 46.646 17.658 1.00 43.22 19 THR C N 1
ATOM 5595 C CA . THR C 1 19 ? -14.944 47.890 17.938 1.00 43.58 19 THR C CA 1
ATOM 5596 C C . THR C 1 19 ? -14.193 48.645 19.038 1.00 43.74 19 THR C C 1
ATOM 5597 O O . THR C 1 19 ? -13.271 48.087 19.643 1.00 43.89 19 THR C O 1
ATOM 5601 N N . PRO C 1 20 ? -14.566 49.916 19.303 1.00 43.65 20 PRO C N 1
ATOM 5602 C CA . PRO C 1 20 ? -13.907 50.660 20.379 1.00 43.38 20 PRO C CA 1
ATOM 5603 C C . PRO C 1 20 ? -13.927 49.935 21.741 1.00 43.12 20 PRO C C 1
ATOM 5604 O O . PRO C 1 20 ? -12.956 50.023 22.490 1.00 42.96 20 PRO C O 1
ATOM 5608 N N . ALA C 1 21 ? -15.011 49.224 22.048 1.00 42.74 21 ALA C N 1
ATOM 5609 C CA . ALA C 1 21 ? -15.073 48.425 23.274 1.00 43.11 21 ALA C CA 1
ATOM 5610 C C . ALA C 1 21 ? -13.943 47.393 23.353 1.00 42.83 21 ALA C C 1
ATOM 5611 O O . ALA C 1 21 ? -13.321 47.250 24.402 1.00 43.05 21 ALA C O 1
ATOM 5613 N N . GLY C 1 22 ? -13.679 46.689 22.245 1.00 43.06 22 GLY C N 1
ATOM 5614 C CA . GLY C 1 22 ? -12.576 45.724 22.171 1.00 42.77 22 GLY C CA 1
ATOM 5615 C C . GLY C 1 22 ? -11.230 46.411 22.248 1.00 43.09 22 GLY C C 1
ATOM 5616 O O . GLY C 1 22 ? -10.289 45.931 22.911 1.00 42.32 22 GLY C O 1
ATOM 5617 N N . VAL C 1 23 ? -11.137 47.557 21.577 1.00 43.15 23 VAL C N 1
ATOM 5618 C CA . VAL C 1 23 ? -9.926 48.358 21.635 1.00 43.71 23 VAL C CA 1
ATOM 5619 C C . VAL C 1 23 ? -9.677 48.734 23.096 1.00 43.86 23 VAL C C 1
ATOM 5620 O O . VAL C 1 23 ? -8.575 48.558 23.595 1.00 44.37 23 VAL C O 1
ATOM 5624 N N . ALA C 1 24 ? -10.705 49.226 23.781 1.00 44.17 24 ALA C N 1
ATOM 5625 C CA . ALA C 1 24 ? -10.553 49.689 25.169 1.00 44.47 24 ALA C CA 1
ATOM 5626 C C . ALA C 1 24 ? -10.134 48.598 26.154 1.00 44.96 24 ALA C C 1
ATOM 5627 O O . ALA C 1 24 ? -9.290 48.836 27.023 1.00 45.08 24 ALA C O 1
ATOM 5629 N N . GLU C 1 25 ? -10.708 47.404 26.022 1.00 45.83 25 GLU C N 1
ATOM 5630 C CA . GLU C 1 25 ? -10.313 46.281 26.881 1.00 46.99 25 GLU C CA 1
ATOM 5631 C C . GLU C 1 25 ? -8.888 45.799 26.616 1.00 47.11 25 GLU C C 1
ATOM 5632 O O . GLU C 1 25 ? -8.155 45.511 27.566 1.00 46.95 25 GLU C O 1
ATOM 5638 N N . LEU C 1 26 ? -8.488 45.722 25.343 1.00 46.66 26 LEU C N 1
ATOM 5639 C CA . LEU C 1 26 ? -7.099 45.369 25.025 1.00 47.21 26 LEU C CA 1
ATOM 5640 C C . LEU C 1 26 ? -6.111 46.379 25.600 1.00 47.61 26 LEU C C 1
ATOM 5641 O O . LEU C 1 26 ? -5.085 45.991 26.153 1.00 47.42 26 LEU C O 1
ATOM 5646 N N . THR C 1 27 ? -6.425 47.668 25.439 1.00 48.74 27 THR C N 1
ATOM 5647 C CA . THR C 1 27 ? -5.591 48.777 25.915 1.00 49.87 27 THR C CA 1
ATOM 5648 C C . THR C 1 27 ? -5.503 48.814 27.447 1.00 50.61 27 THR C C 1
ATOM 5649 O O . THR C 1 27 ? -4.420 49.013 28.004 1.00 50.88 27 THR C O 1
ATOM 5653 N N . ARG C 1 28 ? -6.638 48.603 28.108 1.00 51.28 28 ARG C N 1
ATOM 5654 C CA . ARG C 1 28 ? -6.693 48.479 29.561 1.00 52.57 28 ARG C CA 1
ATOM 5655 C C . ARG C 1 28 ? -5.773 47.362 30.083 1.00 52.17 28 ARG C C 1
ATOM 5656 O O . ARG C 1 28 ? -5.256 47.458 31.199 1.00 52.23 28 ARG C O 1
ATOM 5664 N N . ARG C 1 29 ? -5.559 46.328 29.265 1.00 52.04 29 ARG C N 1
ATOM 5665 C CA . ARG C 1 29 ? -4.725 45.172 29.630 1.00 51.73 29 ARG C CA 1
ATOM 5666 C C . ARG C 1 29 ? -3.254 45.333 29.213 1.00 51.91 29 ARG C C 1
ATOM 5667 O O . ARG C 1 29 ? -2.450 44.395 29.319 1.00 51.86 29 ARG C O 1
ATOM 5675 N N . GLY C 1 30 ? -2.919 46.530 28.734 1.00 51.47 30 GLY C N 1
ATOM 5676 C CA . GLY C 1 30 ? -1.545 46.896 28.432 1.00 51.25 30 GLY C CA 1
ATOM 5677 C C . GLY C 1 30 ? -1.100 46.599 27.013 1.00 50.83 30 GLY C C 1
ATOM 5678 O O . GLY C 1 30 ? 0.050 46.837 26.670 1.00 50.84 30 GLY C O 1
ATOM 5679 N N . HIS C 1 31 ? -1.998 46.073 26.189 1.00 50.47 31 HIS C N 1
ATOM 5680 C CA . HIS C 1 31 ? -1.666 45.789 24.801 1.00 50.41 31 HIS C CA 1
ATOM 5681 C C . HIS C 1 31 ? -1.728 47.054 23.959 1.00 50.62 31 HIS C C 1
ATOM 5682 O O . HIS C 1 31 ? -2.402 48.015 24.321 1.00 50.38 31 HIS C O 1
ATOM 5689 N N . GLU C 1 32 ? -0.989 47.062 22.853 1.00 51.06 32 GLU C N 1
ATOM 5690 C CA . GLU C 1 32 ? -1.056 48.159 21.898 1.00 51.43 32 GLU C CA 1
ATOM 5691 C C . GLU C 1 32 ? -1.946 47.735 20.748 1.00 50.87 32 GLU C C 1
ATOM 5692 O O . GLU C 1 32 ? -1.776 46.635 20.205 1.00 51.07 32 GLU C O 1
ATOM 5698 N N . VAL C 1 33 ? -2.869 48.615 20.358 1.00 49.76 33 VAL C N 1
ATOM 5699 C CA . VAL C 1 33 ? -3.794 48.314 19.276 1.00 48.61 33 VAL C CA 1
ATOM 5700 C C . VAL C 1 33 ? -3.500 49.199 18.066 1.00 48.30 33 VAL C C 1
ATOM 5701 O O . VAL C 1 33 ? -3.555 50.425 18.164 1.00 48.42 33 VAL C O 1
ATOM 5705 N N . LEU C 1 34 ? -3.194 48.567 16.933 1.00 48.02 34 LEU C N 1
ATOM 5706 C CA . LEU C 1 34 ? -2.928 49.275 15.670 1.00 47.90 34 LEU C CA 1
ATOM 5707 C C . LEU C 1 34 ? -4.082 49.055 14.705 1.00 47.33 34 LEU C C 1
ATOM 5708 O O . LEU C 1 34 ? -4.474 47.920 14.428 1.00 46.99 34 LEU C O 1
ATOM 5713 N N . ILE C 1 35 ? -4.635 50.154 14.213 1.00 46.63 35 ILE C N 1
ATOM 5714 C CA . ILE C 1 35 ? -5.767 50.100 13.303 1.00 46.15 35 ILE C CA 1
ATOM 5715 C C . ILE C 1 35 ? -5.460 50.977 12.090 1.00 45.85 35 ILE C C 1
ATOM 5716 O O . ILE C 1 35 ? -4.988 52.110 12.239 1.00 45.96 35 ILE C O 1
ATOM 5721 N N . GLN C 1 36 ? -5.694 50.434 10.897 1.00 45.18 36 GLN C N 1
ATOM 5722 C CA . GLN C 1 36 ? -5.575 51.194 9.663 1.00 44.57 36 GLN C CA 1
ATOM 5723 C C . GLN C 1 36 ? -6.626 52.298 9.595 1.00 44.45 36 GLN C C 1
ATOM 5724 O O . GLN C 1 36 ? -7.805 52.057 9.882 1.00 43.69 36 GLN C O 1
ATOM 5730 N N . ALA C 1 37 ? -6.206 53.505 9.206 1.00 44.02 37 ALA C N 1
ATOM 5731 C CA . ALA C 1 37 ? -7.121 54.633 9.057 1.00 44.03 37 ALA C CA 1
ATOM 5732 C C . ALA C 1 37 ? -8.250 54.283 8.076 1.00 44.45 37 ALA C C 1
ATOM 5733 O O . ALA C 1 37 ? -7.996 53.807 6.949 1.00 44.36 37 ALA C O 1
ATOM 5735 N N . GLY C 1 38 ? -9.488 54.475 8.538 1.00 44.73 38 GLY C N 1
ATOM 5736 C CA . GLY C 1 38 ? -10.689 54.220 7.741 1.00 45.11 38 GLY C CA 1
ATOM 5737 C C . GLY C 1 38 ? -11.279 52.829 7.908 1.00 45.07 38 GLY C C 1
ATOM 5738 O O . GLY C 1 38 ? -12.321 52.533 7.328 1.00 45.35 38 GLY C O 1
ATOM 5739 N N . ALA C 1 39 ? -10.620 51.982 8.700 1.00 45.10 39 ALA C N 1
ATOM 5740 C CA . ALA C 1 39 ? -10.997 50.558 8.857 1.00 44.83 39 ALA C CA 1
ATOM 5741 C C . ALA C 1 39 ? -12.425 50.333 9.345 1.00 45.03 39 ALA C C 1
ATOM 5742 O O . ALA C 1 39 ? -13.090 49.384 8.913 1.00 44.96 39 ALA C O 1
ATOM 5744 N N . GLY C 1 40 ? -12.892 51.218 10.225 1.00 45.10 40 GLY C N 1
ATOM 5745 C CA . GLY C 1 40 ? -14.226 51.113 10.802 1.00 45.58 40 GLY C CA 1
ATOM 5746 C C . GLY C 1 40 ? -15.315 51.925 10.137 1.00 45.99 40 GLY C C 1
ATOM 5747 O O . GLY C 1 40 ? -16.461 51.841 10.540 1.00 45.82 40 GLY C O 1
ATOM 5748 N N . GLU C 1 41 ? -14.969 52.704 9.111 1.00 46.73 41 GLU C N 1
ATOM 5749 C CA . GLU C 1 41 ? -15.926 53.612 8.475 1.00 47.75 41 GLU C CA 1
ATOM 5750 C C . GLU C 1 41 ? -17.135 52.910 7.848 1.00 47.24 41 GLU C C 1
ATOM 5751 O O . GLU C 1 41 ? -18.250 53.399 7.970 1.00 47.52 41 GLU C O 1
ATOM 5757 N N . GLY C 1 42 ? -16.918 51.771 7.193 1.00 47.18 42 GLY C N 1
ATOM 5758 C CA . GLY C 1 42 ? -18.024 50.963 6.654 1.00 46.90 42 GLY C CA 1
ATOM 5759 C C . GLY C 1 42 ? -19.028 50.521 7.720 1.00 46.89 42 GLY C C 1
ATOM 5760 O O . GLY C 1 42 ? -20.206 50.298 7.426 1.00 46.15 42 GLY C O 1
ATOM 5761 N N . SER C 1 43 ? -18.545 50.400 8.960 1.00 46.99 43 SER C N 1
ATOM 5762 C CA . SER C 1 43 ? -19.345 50.035 10.120 1.00 46.78 43 SER C CA 1
ATOM 5763 C C . SER C 1 43 ? -19.719 51.244 10.972 1.00 47.43 43 SER C C 1
ATOM 5764 O O . SER C 1 43 ? -20.108 51.079 12.140 1.00 47.67 43 SER C O 1
ATOM 5767 N N . ALA C 1 44 ? -19.593 52.443 10.405 1.00 47.12 44 ALA C N 1
ATOM 5768 C CA . ALA C 1 44 ? -19.923 53.686 11.109 1.00 47.79 44 ALA C CA 1
ATOM 5769 C C . ALA C 1 44 ? -19.118 53.878 12.395 1.00 48.04 44 ALA C C 1
ATOM 5770 O O . ALA C 1 44 ? -19.611 54.464 13.372 1.00 49.06 44 ALA C O 1
ATOM 5772 N N . ILE C 1 45 ? -17.887 53.372 12.394 1.00 48.08 45 ILE C N 1
ATOM 5773 C CA . ILE C 1 45 ? -16.941 53.624 13.481 1.00 47.79 45 ILE C CA 1
ATOM 5774 C C . ILE C 1 45 ? -15.868 54.546 12.935 1.00 48.31 45 ILE C C 1
ATOM 5775 O O . ILE C 1 45 ? -15.122 54.166 12.035 1.00 48.25 45 ILE C O 1
ATOM 5780 N N . THR C 1 46 ? -15.786 55.759 13.473 1.00 49.33 46 THR C N 1
ATOM 5781 C CA . THR C 1 46 ? -14.819 56.736 12.970 1.00 50.25 46 THR C CA 1
ATOM 5782 C C . THR C 1 46 ? -13.433 56.490 13.562 1.00 50.16 46 THR C C 1
ATOM 5783 O O . THR C 1 46 ? -13.299 55.830 14.593 1.00 49.95 46 THR C O 1
ATOM 5787 N N . ASP C 1 47 ? -12.411 57.030 12.903 1.00 50.30 47 ASP C N 1
ATOM 5788 C CA . ASP C 1 47 ? -11.038 56.981 13.397 1.00 50.76 47 ASP C CA 1
ATOM 5789 C C . ASP C 1 47 ? -10.957 57.581 14.802 1.00 50.89 47 ASP C C 1
ATOM 5790 O O . ASP C 1 47 ? -10.225 57.080 15.658 1.00 51.25 47 ASP C O 1
ATOM 5795 N N . ALA C 1 48 ? -11.716 58.650 15.031 1.00 51.08 48 ALA C N 1
ATOM 5796 C CA . ALA C 1 48 ? -11.753 59.322 16.325 1.00 50.97 48 ALA C CA 1
ATOM 5797 C C . ALA C 1 48 ? -12.373 58.428 17.396 1.00 51.07 48 ALA C C 1
ATOM 5798 O O . ALA C 1 48 ? -11.938 58.456 18.550 1.00 50.84 48 ALA C O 1
ATOM 5800 N N . ASP C 1 49 ? -13.385 57.644 17.011 1.00 50.96 49 ASP C N 1
ATOM 5801 C CA . ASP C 1 49 ? -13.987 56.659 17.918 1.00 51.51 49 ASP C CA 1
ATOM 5802 C C . ASP C 1 49 ? -12.944 55.621 18.346 1.00 50.87 49 ASP C C 1
ATOM 5803 O O . ASP C 1 49 ? -12.843 55.308 19.530 1.00 51.34 49 ASP C O 1
ATOM 5808 N N . PHE C 1 50 ? -12.173 55.108 17.384 1.00 50.45 50 PHE C N 1
ATOM 5809 C CA . PHE C 1 50 ? -11.076 54.166 17.651 1.00 49.46 50 PHE C CA 1
ATOM 5810 C C . PHE C 1 50 ? -9.957 54.790 18.490 1.00 49.61 50 PHE C C 1
ATOM 5811 O O . PHE C 1 50 ? -9.465 54.168 19.435 1.00 49.00 50 PHE C O 1
ATOM 5819 N N . LYS C 1 51 ? -9.562 56.021 18.152 1.00 49.98 51 LYS C N 1
ATOM 5820 C CA . LYS C 1 51 ? -8.474 56.699 18.860 1.00 50.41 51 LYS C CA 1
ATOM 5821 C C . LYS C 1 51 ? -8.837 56.978 20.323 1.00 50.39 51 LYS C C 1
ATOM 5822 O O . LYS C 1 51 ? -8.038 56.721 21.227 1.00 50.25 51 LYS C O 1
ATOM 5828 N N . ALA C 1 52 ? -10.052 57.475 20.544 1.00 50.31 52 ALA C N 1
ATOM 5829 C CA . ALA C 1 52 ? -10.545 57.756 21.883 1.00 50.80 52 ALA C CA 1
ATOM 5830 C C . ALA C 1 52 ? -10.530 56.507 22.762 1.00 50.71 52 ALA C C 1
ATOM 5831 O O . ALA C 1 52 ? -10.398 56.606 23.981 1.00 50.83 52 ALA C O 1
ATOM 5833 N N . ALA C 1 53 ? -10.654 55.339 22.133 1.00 50.64 53 ALA C N 1
ATOM 5834 C CA . ALA C 1 53 ? -10.654 54.064 22.849 1.00 50.83 53 ALA C CA 1
ATOM 5835 C C . ALA C 1 53 ? -9.243 53.576 23.189 1.00 50.79 53 ALA C C 1
ATOM 5836 O O . ALA C 1 53 ? -9.075 52.693 24.031 1.00 50.83 53 ALA C O 1
ATOM 5838 N N . GLY C 1 54 ? -8.236 54.142 22.527 1.00 51.08 54 GLY C N 1
ATOM 5839 C CA . GLY C 1 54 ? -6.845 53.818 22.831 1.00 51.10 54 GLY C CA 1
ATOM 5840 C C . GLY C 1 54 ? -6.012 53.314 21.673 1.00 51.34 54 GLY C C 1
ATOM 5841 O O . GLY C 1 54 ? -4.845 52.963 21.856 1.00 51.62 54 GLY C O 1
ATOM 5842 N N . ALA C 1 55 ? -6.595 53.282 20.478 1.00 51.40 55 ALA C N 1
ATOM 5843 C CA . ALA C 1 55 ? -5.896 52.755 19.306 1.00 51.62 55 ALA C CA 1
ATOM 5844 C C . ALA C 1 55 ? -4.950 53.773 18.694 1.00 51.88 55 ALA C C 1
ATOM 5845 O O . ALA C 1 55 ? -5.245 54.969 18.658 1.00 51.68 55 ALA C O 1
ATOM 5847 N N . GLN C 1 56 ? -3.812 53.281 18.217 1.00 52.57 56 GLN C N 1
ATOM 5848 C CA . GLN C 1 56 ? -2.960 54.060 17.340 1.00 53.39 56 GLN C CA 1
ATOM 5849 C C . GLN C 1 56 ? -3.438 53.817 15.913 1.00 53.42 56 GLN C C 1
ATOM 5850 O O . GLN C 1 56 ? -3.481 52.679 15.450 1.00 53.40 56 GLN C O 1
ATOM 5856 N N . LEU C 1 57 ? -3.807 54.893 15.223 1.00 53.99 57 LEU C N 1
ATOM 5857 C CA . LEU C 1 57 ? -4.242 54.795 13.834 1.00 54.20 57 LEU C CA 1
ATOM 5858 C C . LEU C 1 57 ? -3.069 54.984 12.895 1.00 54.42 57 LEU C C 1
ATOM 5859 O O . LEU C 1 57 ? -2.369 55.988 12.969 1.00 54.64 57 LEU C O 1
ATOM 5864 N N . VAL C 1 58 ? -2.844 53.993 12.035 1.00 54.26 58 VAL C N 1
ATOM 5865 C CA . VAL C 1 58 ? -1.723 54.004 11.116 1.00 54.16 58 VAL C CA 1
ATOM 5866 C C . VAL C 1 58 ? -2.252 54.176 9.697 1.00 53.64 58 VAL C C 1
ATOM 5867 O O . VAL C 1 58 ? -3.348 53.734 9.382 1.00 53.63 58 VAL C O 1
ATOM 5871 N N . GLY C 1 59 ? -1.474 54.823 8.843 1.00 52.99 59 GLY C N 1
ATOM 5872 C CA . GLY C 1 59 ? -1.956 55.193 7.529 1.00 52.38 59 GLY C CA 1
ATOM 5873 C C . GLY C 1 59 ? -2.042 54.083 6.502 1.00 51.89 59 GLY C C 1
ATOM 5874 O O . GLY C 1 59 ? -2.858 54.162 5.589 1.00 52.24 59 GLY C O 1
ATOM 5875 N N . THR C 1 60 ? -1.204 53.058 6.630 1.00 51.34 60 THR C N 1
ATOM 5876 C CA . THR C 1 60 ? -1.130 52.009 5.600 1.00 50.88 60 THR C CA 1
ATOM 5877 C C . THR C 1 60 ? -1.429 50.612 6.141 1.00 50.54 60 THR C C 1
ATOM 5878 O O . THR C 1 60 ? -1.187 50.324 7.313 1.00 50.88 60 THR C O 1
ATOM 5882 N N . ALA C 1 61 ? -1.951 49.750 5.273 1.00 49.94 61 ALA C N 1
ATOM 5883 C CA . ALA C 1 61 ? -2.171 48.346 5.611 1.00 49.57 61 ALA C CA 1
ATOM 5884 C C . ALA C 1 61 ? -0.845 47.641 5.886 1.00 49.53 61 ALA C C 1
ATOM 5885 O O . ALA C 1 61 ? -0.748 46.840 6.817 1.00 48.98 61 ALA C O 1
ATOM 5887 N N . ASP C 1 62 ? 0.179 47.955 5.084 1.00 49.38 62 ASP C N 1
ATOM 5888 C CA . ASP C 1 62 ? 1.489 47.306 5.205 1.00 49.26 62 ASP C CA 1
ATOM 5889 C C . ASP C 1 62 ? 2.061 47.419 6.616 1.00 48.68 62 ASP C C 1
ATOM 5890 O O . ASP C 1 62 ? 2.635 46.462 7.127 1.00 48.86 62 ASP C O 1
ATOM 5895 N N . GLN C 1 63 ? 1.896 48.585 7.238 1.00 47.80 63 GLN C N 1
ATOM 5896 C CA . GLN C 1 63 ? 2.380 48.813 8.599 1.00 47.51 63 GLN C CA 1
ATOM 5897 C C . GLN C 1 63 ? 1.611 47.987 9.639 1.00 46.72 63 GLN C C 1
ATOM 5898 O O . GLN C 1 63 ? 2.214 47.450 10.573 1.00 46.34 63 GLN C O 1
ATOM 5904 N N . VAL C 1 64 ? 0.292 47.891 9.476 1.00 46.37 64 VAL C N 1
ATOM 5905 C CA . VAL C 1 64 ? -0.557 47.111 10.398 1.00 45.67 64 VAL C CA 1
ATOM 5906 C C . VAL C 1 64 ? -0.133 45.654 10.391 1.00 45.88 64 VAL C C 1
ATOM 5907 O O . VAL C 1 64 ? 0.128 45.071 11.459 1.00 46.26 64 VAL C O 1
ATOM 5911 N N . TRP C 1 65 ? -0.061 45.072 9.191 1.00 45.48 65 TRP C N 1
ATOM 5912 C CA . TRP C 1 65 ? 0.426 43.702 9.007 1.00 45.76 65 TRP C CA 1
ATOM 5913 C C . TRP C 1 65 ? 1.864 43.466 9.515 1.00 45.95 65 TRP C C 1
ATOM 5914 O O . TRP C 1 65 ? 2.135 42.440 10.134 1.00 45.98 65 TRP C O 1
ATOM 5925 N N . ALA C 1 66 ? 2.772 44.416 9.271 1.00 45.88 66 ALA C N 1
ATOM 5926 C CA . ALA C 1 66 ? 4.164 44.271 9.713 1.00 45.89 66 ALA C CA 1
ATOM 5927 C C . ALA C 1 66 ? 4.345 44.296 11.232 1.00 45.61 66 ALA C C 1
ATOM 5928 O O . ALA C 1 66 ? 5.142 43.536 11.778 1.00 45.28 66 ALA C O 1
ATOM 5930 N N . ASP C 1 67 ? 3.615 45.176 11.906 1.00 45.99 67 ASP C N 1
ATOM 5931 C CA . ASP C 1 67 ? 3.819 45.404 13.338 1.00 46.61 67 ASP C CA 1
ATOM 5932 C C . ASP C 1 67 ? 2.936 44.569 14.276 1.00 46.43 67 ASP C C 1
ATOM 5933 O O . ASP C 1 67 ? 3.210 44.496 15.475 1.00 46.47 67 ASP C O 1
ATOM 5938 N N . ALA C 1 68 ? 1.895 43.934 13.733 1.00 46.01 68 ALA C N 1
ATOM 5939 C CA . ALA C 1 68 ? 0.931 43.155 14.532 1.00 46.01 68 ALA C CA 1
ATOM 5940 C C . ALA C 1 68 ? 1.460 41.784 14.961 1.00 45.76 68 ALA C C 1
ATOM 5941 O O . ALA C 1 68 ? 1.962 41.014 14.138 1.00 46.21 68 ALA C O 1
ATOM 5943 N N . ASP C 1 69 ? 1.357 41.479 16.251 1.00 45.48 69 ASP C N 1
ATOM 5944 C CA . ASP C 1 69 ? 1.626 40.124 16.727 1.00 44.94 69 ASP C CA 1
ATOM 5945 C C . ASP C 1 69 ? 0.394 39.240 16.534 1.00 44.65 69 ASP C C 1
ATOM 5946 O O . ASP C 1 69 ? 0.517 38.041 16.269 1.00 44.80 69 ASP C O 1
ATOM 5951 N N . LEU C 1 70 ? -0.779 39.848 16.696 1.00 44.01 70 LEU C N 1
ATOM 5952 C CA . LEU C 1 70 ? -2.075 39.198 16.514 1.00 43.83 70 LEU C CA 1
ATOM 5953 C C . LEU C 1 70 ? -2.824 40.015 15.492 1.00 43.52 70 LEU C C 1
ATOM 5954 O O . LEU C 1 70 ? -3.065 41.198 15.701 1.00 43.59 70 LEU C O 1
ATOM 5959 N N . LEU C 1 71 ? -3.204 39.382 14.392 1.00 43.85 71 LEU C N 1
ATOM 5960 C CA . LEU C 1 71 ? -3.845 40.115 13.310 1.00 43.86 71 LEU C CA 1
ATOM 5961 C C . LEU C 1 71 ? -5.296 39.683 13.166 1.00 44.24 71 LEU C C 1
ATOM 5962 O O . LEU C 1 71 ? -5.582 38.535 12.781 1.00 44.47 71 LEU C O 1
ATOM 5967 N N . LEU C 1 72 ? -6.202 40.605 13.510 1.00 44.12 72 LEU C N 1
ATOM 5968 C CA . LEU C 1 72 ? -7.644 40.342 13.532 1.00 43.89 72 LEU C CA 1
ATOM 5969 C C . LEU C 1 72 ? -8.264 40.792 12.234 1.00 43.65 72 LEU C C 1
ATOM 5970 O O . LEU C 1 72 ? -8.082 41.937 11.828 1.00 43.84 72 LEU C O 1
ATOM 5975 N N . LYS C 1 73 ? -9.016 39.895 11.596 1.00 43.81 73 LYS C N 1
ATOM 5976 C CA . LYS C 1 73 ? -9.741 40.223 10.362 1.00 43.49 73 LYS C CA 1
ATOM 5977 C C . LYS C 1 73 ? -11.155 39.633 10.381 1.00 43.46 73 LYS C C 1
ATOM 5978 O O . LYS C 1 73 ? -11.523 38.883 11.313 1.00 43.30 73 LYS C O 1
ATOM 5984 N N . VAL C 1 74 ? -11.959 40.011 9.393 1.00 43.17 74 VAL C N 1
ATOM 5985 C CA . VAL C 1 74 ? -13.294 39.455 9.206 1.00 43.27 74 VAL C CA 1
ATOM 5986 C C . VAL C 1 74 ? -13.255 38.383 8.108 1.00 43.94 74 VAL C C 1
ATOM 5987 O O . VAL C 1 74 ? -13.722 37.265 8.320 1.00 43.86 74 VAL C O 1
ATOM 5991 N N . LYS C 1 75 ? -12.710 38.731 6.941 1.00 44.38 75 LYS C N 1
ATOM 5992 C CA . LYS C 1 75 ? -12.630 37.807 5.794 1.00 45.74 75 LYS C CA 1
ATOM 5993 C C . LYS C 1 75 ? -11.255 37.156 5.662 1.00 45.64 75 LYS C C 1
ATOM 5994 O O . LYS C 1 75 ? -10.290 37.591 6.280 1.00 45.47 75 LYS C O 1
ATOM 6000 N N . GLU C 1 76 ? -11.165 36.139 4.809 1.00 46.01 76 GLU C N 1
ATOM 6001 C CA . GLU C 1 76 ? -9.882 35.510 4.493 1.00 46.36 76 GLU C CA 1
ATOM 6002 C C . GLU C 1 76 ? -8.959 36.489 3.758 1.00 46.43 76 GLU C C 1
ATOM 6003 O O . GLU C 1 76 ? -9.442 37.391 3.064 1.00 46.33 76 GLU C O 1
ATOM 6009 N N . PRO C 1 77 ? -7.628 36.325 3.913 1.00 46.51 77 PRO C N 1
ATOM 6010 C CA . PRO C 1 77 ? -6.744 37.151 3.082 1.00 46.55 77 PRO C CA 1
ATOM 6011 C C . PRO C 1 77 ? -7.008 36.884 1.595 1.00 46.85 77 PRO C C 1
ATOM 6012 O O . PRO C 1 77 ? -7.243 35.734 1.199 1.00 46.90 77 PRO C O 1
ATOM 6016 N N . ILE C 1 78 ? -6.986 37.938 0.791 1.00 47.20 78 ILE C N 1
ATOM 6017 C CA . ILE C 1 78 ? -7.143 37.804 -0.663 1.00 47.52 78 ILE C CA 1
ATOM 6018 C C . ILE C 1 78 ? -5.789 37.970 -1.388 1.00 47.59 78 ILE C C 1
ATOM 6019 O O . ILE C 1 78 ? -4.782 38.303 -0.754 1.00 47.67 78 ILE C O 1
ATOM 6024 N N . ALA C 1 79 ? -5.757 37.729 -2.700 1.00 47.67 79 ALA C N 1
ATOM 6025 C CA . ALA C 1 79 ? -4.497 37.684 -3.449 1.00 47.88 79 ALA C CA 1
ATOM 6026 C C . ALA C 1 79 ? -3.512 38.839 -3.179 1.00 47.93 79 ALA C C 1
ATOM 6027 O O . ALA C 1 79 ? -2.316 38.602 -3.029 1.00 47.38 79 ALA C O 1
ATOM 6029 N N . ALA C 1 80 ? -4.017 40.073 -3.109 1.00 48.35 80 ALA C N 1
ATOM 6030 C CA . ALA C 1 80 ? -3.163 41.257 -2.893 1.00 48.63 80 ALA C CA 1
ATOM 6031 C C . ALA C 1 80 ? -2.610 41.338 -1.464 1.00 48.90 80 ALA C C 1
ATOM 6032 O O . ALA C 1 80 ? -1.704 42.134 -1.170 1.00 48.67 80 ALA C O 1
ATOM 6034 N N . GLU C 1 81 ? -3.158 40.504 -0.584 1.00 48.90 81 GLU C N 1
ATOM 6035 C CA . GLU C 1 81 ? -2.720 40.439 0.815 1.00 49.18 81 GLU C CA 1
ATOM 6036 C C . GLU C 1 81 ? -1.762 39.281 1.114 1.00 48.92 81 GLU C C 1
ATOM 6037 O O . GLU C 1 81 ? -1.221 39.201 2.225 1.00 49.41 81 GLU C O 1
ATOM 6043 N N . TYR C 1 82 ? -1.568 38.379 0.147 1.00 48.41 82 TYR C N 1
ATOM 6044 C CA . TYR C 1 82 ? -0.716 37.204 0.362 1.00 48.62 82 TYR C CA 1
ATOM 6045 C C . TYR C 1 82 ? 0.687 37.607 0.748 1.00 48.33 82 TYR C C 1
ATOM 6046 O O . TYR C 1 82 ? 1.251 37.037 1.669 1.00 48.53 82 TYR C O 1
ATOM 6055 N N . GLY C 1 83 ? 1.246 38.591 0.045 1.00 48.12 83 GLY C N 1
ATOM 6056 C CA . GLY C 1 83 ? 2.578 39.092 0.365 1.00 47.88 83 GLY C CA 1
ATOM 6057 C C . GLY C 1 83 ? 2.695 39.725 1.742 1.00 48.24 83 GLY C C 1
ATOM 6058 O O . GLY C 1 83 ? 3.799 40.033 2.195 1.00 47.57 83 GLY C O 1
ATOM 6059 N N . ARG C 1 84 ? 1.560 39.933 2.415 1.00 48.52 84 ARG C N 1
ATOM 6060 C CA . ARG C 1 84 ? 1.580 40.514 3.767 1.00 49.19 84 ARG C CA 1
ATOM 6061 C C . ARG C 1 84 ? 1.664 39.484 4.895 1.00 48.91 84 ARG C C 1
ATOM 6062 O O . ARG C 1 84 ? 2.101 39.812 6.003 1.00 48.82 84 ARG C O 1
ATOM 6070 N N . LEU C 1 85 ? 1.259 38.246 4.605 1.00 48.72 85 LEU C N 1
ATOM 6071 C CA . LEU C 1 85 ? 1.292 37.157 5.593 1.00 48.74 85 LEU C CA 1
ATOM 6072 C C . LEU C 1 85 ? 2.711 36.882 6.105 1.00 48.83 85 LEU C C 1
ATOM 6073 O O . LEU C 1 85 ? 3.684 36.926 5.340 1.00 47.98 85 LEU C O 1
ATOM 6078 N N . ARG C 1 86 ? 2.836 36.601 7.403 1.00 48.91 86 ARG C N 1
ATOM 6079 C CA . ARG C 1 86 ? 4.165 36.512 8.011 1.00 49.45 86 ARG C CA 1
ATOM 6080 C C . ARG C 1 86 ? 4.276 35.537 9.186 1.00 48.87 86 ARG C C 1
ATOM 6081 O O . ARG C 1 86 ? 3.343 35.403 10.004 1.00 48.02 86 ARG C O 1
ATOM 6089 N N . HIS C 1 87 ? 5.429 34.869 9.244 1.00 47.78 87 HIS C N 1
ATOM 6090 C CA . HIS C 1 87 ? 5.836 34.034 10.378 1.00 48.06 87 HIS C CA 1
ATOM 6091 C C . HIS C 1 87 ? 5.906 34.872 11.662 1.00 47.58 87 HIS C C 1
ATOM 6092 O O . HIS C 1 87 ? 6.317 36.026 11.629 1.00 47.67 87 HIS C O 1
ATOM 6099 N N . GLY C 1 88 ? 5.524 34.289 12.791 1.00 47.65 88 GLY C N 1
ATOM 6100 C CA . GLY C 1 88 ? 5.596 34.983 14.080 1.00 47.47 88 GLY C CA 1
ATOM 6101 C C . GLY C 1 88 ? 4.406 35.895 14.336 1.00 47.50 88 GLY C C 1
ATOM 6102 O O . GLY C 1 88 ? 4.390 36.653 15.315 1.00 48.12 88 GLY C O 1
ATOM 6103 N N . GLN C 1 89 ? 3.411 35.815 13.454 1.00 46.64 89 GLN C N 1
ATOM 6104 C CA . GLN C 1 89 ? 2.144 36.510 13.619 1.00 46.09 89 GLN C CA 1
ATOM 6105 C C . GLN C 1 89 ? 1.007 35.493 13.740 1.00 45.55 89 GLN C C 1
ATOM 6106 O O . GLN C 1 89 ? 1.035 34.442 13.093 1.00 45.91 89 GLN C O 1
ATOM 6112 N N . ILE C 1 90 ? 0.023 35.804 14.577 1.00 45.09 90 ILE C N 1
ATOM 6113 C CA . ILE C 1 90 ? -1.215 35.022 14.655 1.00 44.43 90 ILE C CA 1
ATOM 6114 C C . ILE C 1 90 ? -2.303 35.720 13.834 1.00 44.41 90 ILE C C 1
ATOM 6115 O O . ILE C 1 90 ? -2.659 36.863 14.111 1.00 44.97 90 ILE C O 1
ATOM 6120 N N . LEU C 1 91 ? -2.831 35.028 12.829 1.00 43.75 91 LEU C N 1
ATOM 6121 C CA . LEU C 1 91 ? -3.967 35.532 12.064 1.00 43.85 91 LEU C CA 1
ATOM 6122 C C . LEU C 1 91 ? -5.262 34.886 12.567 1.00 43.32 91 LEU C C 1
ATOM 6123 O O . LEU C 1 91 ? -5.343 33.650 12.690 1.00 43.71 91 LEU C O 1
ATOM 6128 N N . PHE C 1 92 ? -6.254 35.718 12.882 1.00 42.36 92 PHE C N 1
ATOM 6129 C CA . PHE C 1 92 ? -7.519 35.272 13.471 1.00 43.16 92 PHE C CA 1
ATOM 6130 C C . PHE C 1 92 ? -8.660 35.904 12.651 1.00 42.90 92 PHE C C 1
ATOM 6131 O O . PHE C 1 92 ? -8.847 37.120 12.692 1.00 42.48 92 PHE C O 1
ATOM 6139 N N . THR C 1 93 ? -9.383 35.076 11.887 1.00 43.23 93 THR C N 1
ATOM 6140 C CA . THR C 1 93 ? -10.362 35.532 10.880 1.00 43.05 93 THR C CA 1
ATOM 6141 C C . THR C 1 93 ? -11.227 34.366 10.371 1.00 43.06 93 THR C C 1
ATOM 6142 O O . THR C 1 93 ? -10.944 33.210 10.684 1.00 43.37 93 THR C O 1
ATOM 6146 N N . PHE C 1 94 ? -12.299 34.656 9.628 1.00 43.32 94 PHE C N 1
ATOM 6147 C CA . PHE C 1 94 ? -12.986 33.615 8.864 1.00 43.62 94 PHE C CA 1
ATOM 6148 C C . PHE C 1 94 ? -12.073 33.223 7.704 1.00 44.12 94 PHE C C 1
ATOM 6149 O O . PHE C 1 94 ? -11.591 34.083 6.965 1.00 43.86 94 PHE C O 1
ATOM 6157 N N . LEU C 1 95 ? -11.812 31.933 7.559 1.00 44.35 95 LEU C N 1
ATOM 6158 C CA . LEU C 1 95 ? -10.812 31.490 6.606 1.00 45.38 95 LEU C CA 1
ATOM 6159 C C . LEU C 1 95 ? -11.415 30.675 5.473 1.00 46.68 95 LEU C C 1
ATOM 6160 O O . LEU C 1 95 ? -11.091 30.900 4.297 1.00 47.06 95 LEU C O 1
ATOM 6165 N N . HIS C 1 96 ? -12.282 29.731 5.828 1.00 47.90 96 HIS C N 1
ATOM 6166 C CA . HIS C 1 96 ? -12.910 28.828 4.857 1.00 49.06 96 HIS C CA 1
ATOM 6167 C C . HIS C 1 96 ? -11.875 28.216 3.903 1.00 49.47 96 HIS C C 1
ATOM 6168 O O . HIS C 1 96 ? -11.937 28.380 2.676 1.00 50.57 96 HIS C O 1
ATOM 6175 N N . LEU C 1 97 ? -10.910 27.515 4.490 1.00 49.68 97 LEU C N 1
ATOM 6176 C CA . LEU C 1 97 ? -9.733 27.047 3.756 1.00 49.86 97 LEU C CA 1
ATOM 6177 C C . LEU C 1 97 ? -10.039 25.947 2.734 1.00 50.48 97 LEU C C 1
ATOM 6178 O O . LEU C 1 97 ? -9.428 25.902 1.651 1.00 50.85 97 LEU C O 1
ATOM 6183 N N . ALA C 1 98 ? -10.988 25.074 3.075 1.00 50.97 98 ALA C N 1
ATOM 6184 C CA . ALA C 1 98 ? -11.449 24.013 2.178 1.00 51.54 98 ALA C CA 1
ATOM 6185 C C . ALA C 1 98 ? -12.076 24.535 0.874 1.00 51.97 98 ALA C C 1
ATOM 6186 O O . ALA C 1 98 ? -12.194 23.785 -0.097 1.00 52.25 98 ALA C O 1
ATOM 6188 N N . ALA C 1 99 ? -12.478 25.806 0.853 1.00 52.23 99 ALA C N 1
ATOM 6189 C CA . ALA C 1 99 ? -13.017 26.415 -0.367 1.00 52.53 99 ALA C CA 1
ATOM 6190 C C . ALA C 1 99 ? -11.948 27.096 -1.220 1.00 52.89 99 ALA C C 1
ATOM 6191 O O . ALA C 1 99 ? -12.213 27.454 -2.368 1.00 52.93 99 ALA C O 1
ATOM 6193 N N . SER C 1 100 ? -10.751 27.291 -0.667 1.00 53.36 100 SER C N 1
ATOM 6194 C CA . SER C 1 100 ? -9.665 27.930 -1.427 1.00 53.51 100 SER C CA 1
ATOM 6195 C C . SER C 1 100 ? -8.291 27.299 -1.223 1.00 53.52 100 SER C C 1
ATOM 6196 O O . SER C 1 100 ? -7.628 27.517 -0.195 1.00 53.75 100 SER C O 1
ATOM 6199 N N . ARG C 1 101 ? -7.874 26.520 -2.221 1.00 53.47 101 ARG C N 1
ATOM 6200 C CA . ARG C 1 101 ? -6.518 26.006 -2.307 1.00 53.14 101 ARG C CA 1
ATOM 6201 C C . ARG C 1 101 ? -5.526 27.167 -2.413 1.00 52.41 101 ARG C C 1
ATOM 6202 O O . ARG C 1 101 ? -4.439 27.115 -1.839 1.00 52.18 101 ARG C O 1
ATOM 6210 N N . ALA C 1 102 ? -5.912 28.208 -3.152 1.00 51.73 102 ALA C N 1
ATOM 6211 C CA . ALA C 1 102 ? -5.109 29.427 -3.268 1.00 51.25 102 ALA C CA 1
ATOM 6212 C C . ALA C 1 102 ? -4.763 30.006 -1.894 1.00 50.90 102 ALA C C 1
ATOM 6213 O O . ALA C 1 102 ? -3.595 30.171 -1.570 1.00 50.58 102 ALA C O 1
ATOM 6215 N N . CYS C 1 103 ? -5.787 30.290 -1.088 1.00 50.77 103 CYS C N 1
ATOM 6216 C CA . CYS C 1 103 ? -5.607 30.897 0.228 1.00 50.39 103 CYS C CA 1
ATOM 6217 C C . CYS C 1 103 ? -4.800 29.997 1.175 1.00 49.98 103 CYS C C 1
ATOM 6218 O O . CYS C 1 103 ? -3.917 30.467 1.909 1.00 49.91 103 CYS C O 1
ATOM 6221 N N . THR C 1 104 ? -5.100 28.702 1.151 1.00 49.72 104 THR C N 1
ATOM 6222 C CA . THR C 1 104 ? -4.407 27.743 2.011 1.00 49.34 104 THR C CA 1
ATOM 6223 C C . THR C 1 104 ? -2.913 27.727 1.697 1.00 49.04 104 THR C C 1
ATOM 6224 O O . THR C 1 104 ? -2.093 27.825 2.606 1.00 48.79 104 THR C O 1
ATOM 6228 N N . ASP C 1 105 ? -2.577 27.628 0.410 1.00 48.44 105 ASP C N 1
ATOM 6229 C CA . ASP C 1 105 ? -1.184 27.630 -0.049 1.00 48.15 105 ASP C CA 1
ATOM 6230 C C . ASP C 1 105 ? -0.437 28.883 0.407 1.00 47.31 105 ASP C C 1
ATOM 6231 O O . ASP C 1 105 ? 0.733 28.808 0.757 1.00 46.77 105 ASP C O 1
ATOM 6236 N N . ALA C 1 106 ? -1.138 30.019 0.423 1.00 46.86 106 ALA C N 1
ATOM 6237 C CA . ALA C 1 106 ? -0.564 31.302 0.834 1.00 46.27 106 ALA C CA 1
ATOM 6238 C C . ALA C 1 106 ? -0.248 31.321 2.333 1.00 45.71 106 ALA C C 1
ATOM 6239 O O . ALA C 1 106 ? 0.819 31.782 2.748 1.00 45.17 106 ALA C O 1
ATOM 6241 N N . LEU C 1 107 ? -1.185 30.832 3.135 1.00 45.17 107 LEU C N 1
ATOM 6242 C CA . LEU C 1 107 ? -0.963 30.697 4.586 1.00 45.38 107 LEU C CA 1
ATOM 6243 C C . LEU C 1 107 ? 0.228 29.766 4.886 1.00 45.44 107 LEU C C 1
ATOM 6244 O O . LEU C 1 107 ? 1.080 30.076 5.724 1.00 45.49 107 LEU C O 1
ATOM 6249 N N . LEU C 1 108 ? 0.296 28.642 4.177 1.00 45.65 108 LEU C N 1
ATOM 6250 C CA . LEU C 1 108 ? 1.390 27.690 4.362 1.00 45.95 108 LEU C CA 1
ATOM 6251 C C . LEU C 1 108 ? 2.742 28.285 3.968 1.00 45.56 108 LEU C C 1
ATOM 6252 O O . LEU C 1 108 ? 3.692 28.254 4.763 1.00 45.26 108 LEU C O 1
ATOM 6257 N N . ASP C 1 109 ? 2.803 28.868 2.768 1.00 45.32 109 ASP C N 1
ATOM 6258 C CA . ASP C 1 109 ? 4.029 29.462 2.225 1.00 45.21 109 ASP C CA 1
ATOM 6259 C C . ASP C 1 109 ? 4.541 30.630 3.060 1.00 44.77 109 ASP C C 1
ATOM 6260 O O . ASP C 1 109 ? 5.746 30.891 3.109 1.00 44.00 109 ASP C O 1
ATOM 6265 N N . SER C 1 110 ? 3.622 31.318 3.728 1.00 43.73 110 SER C N 1
ATOM 6266 C CA . SER C 1 110 ? 3.970 32.457 4.566 1.00 43.70 110 SER C CA 1
ATOM 6267 C C . SER C 1 110 ? 4.595 32.068 5.905 1.00 43.65 110 SER C C 1
ATOM 6268 O O . SER C 1 110 ? 5.324 32.862 6.505 1.00 43.73 110 SER C O 1
ATOM 6271 N N . GLY C 1 111 ? 4.284 30.864 6.379 1.00 43.35 111 GLY C N 1
ATOM 6272 C CA . GLY C 1 111 ? 4.732 30.404 7.693 1.00 43.60 111 GLY C CA 1
ATOM 6273 C C . GLY C 1 111 ? 3.907 30.884 8.887 1.00 43.30 111 GLY C C 1
ATOM 6274 O O . GLY C 1 111 ? 4.279 30.644 10.036 1.00 43.35 111 GLY C O 1
ATOM 6275 N N . THR C 1 112 ? 2.791 31.561 8.619 1.00 43.30 112 THR C N 1
ATOM 6276 C CA . THR C 1 112 ? 2.003 32.229 9.654 1.00 43.22 112 THR C CA 1
ATOM 6277 C C . THR C 1 112 ? 1.233 31.243 10.536 1.00 43.47 112 THR C C 1
ATOM 6278 O O . THR C 1 112 ? 1.010 30.093 10.158 1.00 43.65 112 THR C O 1
ATOM 6282 N N . THR C 1 113 ? 0.859 31.702 11.724 1.00 43.76 113 THR C N 1
ATOM 6283 C CA . THR C 1 113 ? -0.002 30.941 12.622 1.00 43.47 113 THR C CA 1
ATOM 6284 C C . THR C 1 113 ? -1.418 31.480 12.414 1.00 44.03 113 THR C C 1
ATOM 6285 O O . THR C 1 113 ? -1.647 32.687 12.522 1.00 44.81 113 THR C O 1
ATOM 6289 N N . SER C 1 114 ? -2.356 30.618 12.037 1.00 43.90 114 SER C N 1
ATOM 6290 C CA . SER C 1 114 ? -3.714 31.094 11.762 1.00 44.52 114 SER C CA 1
ATOM 6291 C C . SER C 1 114 ? -4.772 30.262 12.462 1.00 44.47 114 SER C C 1
ATOM 6292 O O . SER C 1 114 ? -4.604 29.049 12.618 1.00 44.59 114 SER C O 1
ATOM 6295 N N . ILE C 1 115 ? -5.840 30.934 12.898 1.00 43.97 115 ILE C N 1
ATOM 6296 C CA . ILE C 1 115 ? -6.967 30.310 13.590 1.00 43.41 115 ILE C CA 1
ATOM 6297 C C . ILE C 1 115 ? -8.251 30.746 12.895 1.00 43.26 115 ILE C C 1
ATOM 6298 O O . ILE C 1 115 ? -8.465 31.937 12.675 1.00 42.85 115 ILE C O 1
ATOM 6303 N N . ALA C 1 116 ? -9.089 29.786 12.516 1.00 42.78 116 ALA C N 1
ATOM 6304 C CA . ALA C 1 116 ? -10.332 30.097 11.787 1.00 42.96 116 ALA C CA 1
ATOM 6305 C C . ALA C 1 116 ? -11.501 30.327 12.742 1.00 42.93 116 ALA C C 1
ATOM 6306 O O . ALA C 1 116 ? -11.795 29.450 13.568 1.00 43.67 116 ALA C O 1
ATOM 6308 N N . TYR C 1 117 ? -12.195 31.465 12.615 1.00 43.50 117 TYR C N 1
ATOM 6309 C CA . TYR C 1 117 ? -13.379 31.753 13.453 1.00 42.99 117 TYR C CA 1
ATOM 6310 C C . TYR C 1 117 ? -14.416 30.650 13.349 1.00 43.43 117 TYR C C 1
ATOM 6311 O O . TYR C 1 117 ? -15.008 30.242 14.358 1.00 42.85 117 TYR C O 1
ATOM 6320 N N . GLU C 1 118 ? -14.657 30.184 12.125 1.00 44.23 118 GLU C N 1
ATOM 6321 C CA . GLU C 1 118 ? -15.771 29.253 11.862 1.00 45.14 118 GLU C CA 1
ATOM 6322 C C . GLU C 1 118 ? -15.564 27.822 12.420 1.00 45.45 118 GLU C C 1
ATOM 6323 O O . GLU C 1 118 ? -16.507 27.027 12.447 1.00 45.57 118 GLU C O 1
ATOM 6329 N N . THR C 1 119 ? -14.346 27.500 12.864 1.00 45.11 119 THR C N 1
ATOM 6330 C CA . THR C 1 119 ? -14.097 26.175 13.405 1.00 45.13 119 THR C CA 1
ATOM 6331 C C . THR C 1 119 ? -13.798 26.174 14.901 1.00 45.14 119 THR C C 1
ATOM 6332 O O . THR C 1 119 ? -13.597 25.116 15.485 1.00 45.61 119 THR C O 1
ATOM 6336 N N . VAL C 1 120 ? -13.777 27.356 15.514 1.00 44.94 120 VAL C N 1
ATOM 6337 C CA . VAL C 1 120 ? -13.807 27.466 16.974 1.00 44.69 120 VAL C CA 1
ATOM 6338 C C . VAL C 1 120 ? -15.122 26.807 17.415 1.00 44.79 120 VAL C C 1
ATOM 6339 O O . VAL C 1 120 ? -16.208 27.209 16.989 1.00 44.55 120 VAL C O 1
ATOM 6343 N N . GLN C 1 121 ? -15.022 25.773 18.248 1.00 45.44 121 GLN C N 1
ATOM 6344 C CA . GLN C 1 121 ? -16.174 24.942 18.532 1.00 46.30 121 GLN C CA 1
ATOM 6345 C C . GLN C 1 121 ? -16.176 24.463 19.971 1.00 47.09 121 GLN C C 1
ATOM 6346 O O . GLN C 1 121 ? -15.247 23.787 20.408 1.00 46.43 121 GLN C O 1
ATOM 6352 N N . THR C 1 122 ? -17.225 24.816 20.707 1.00 47.80 122 THR C N 1
ATOM 6353 C CA . THR C 1 122 ? -17.352 24.413 22.102 1.00 49.07 122 THR C CA 1
ATOM 6354 C C . THR C 1 122 ? -17.835 22.971 22.218 1.00 49.51 122 THR C C 1
ATOM 6355 O O . THR C 1 122 ? -18.116 22.318 21.213 1.00 48.67 122 THR C O 1
ATOM 6359 N N . ALA C 1 123 ? -17.930 22.480 23.450 1.00 20.00 123 ALA C N 1
ATOM 6360 C CA . ALA C 1 123 ? -17.964 21.045 23.702 1.00 20.00 123 ALA C CA 1
ATOM 6361 C C . ALA C 1 123 ? -19.331 20.458 23.366 1.00 20.00 123 ALA C C 1
ATOM 6362 O O . ALA C 1 123 ? -19.456 19.261 23.109 1.00 50.83 123 ALA C O 1
ATOM 6364 N N . ASP C 1 124 ? -20.352 21.309 23.370 1.00 50.58 124 ASP C N 1
ATOM 6365 C CA . ASP C 1 124 ? -21.685 20.907 22.937 1.00 50.24 124 ASP C CA 1
ATOM 6366 C C . ASP C 1 124 ? -21.781 20.863 21.416 1.00 50.00 124 ASP C C 1
ATOM 6367 O O . ASP C 1 124 ? -22.838 20.569 20.859 1.00 50.32 124 ASP C O 1
ATOM 6372 N N . GLY C 1 125 ? -20.669 21.156 20.749 1.00 49.08 125 GLY C N 1
ATOM 6373 C CA . GLY C 1 125 ? -20.628 21.160 19.282 1.00 48.24 125 GLY C CA 1
ATOM 6374 C C . GLY C 1 125 ? -21.073 22.470 18.637 1.00 47.38 125 GLY C C 1
ATOM 6375 O O . GLY C 1 125 ? -21.130 22.578 17.404 1.00 47.16 125 GLY C O 1
ATOM 6376 N N . ALA C 1 126 ? -21.398 23.473 19.452 1.00 46.62 126 ALA C N 1
ATOM 6377 C CA . ALA C 1 126 ? -21.819 24.771 18.906 1.00 45.27 126 ALA C CA 1
ATOM 6378 C C . ALA C 1 126 ? -20.634 25.536 18.304 1.00 45.26 126 ALA C C 1
ATOM 6379 O O . ALA C 1 126 ? -19.470 25.320 18.690 1.00 45.27 126 ALA C O 1
ATOM 6381 N N . LEU C 1 127 ? -20.928 26.390 17.325 1.00 44.18 127 LEU C N 1
ATOM 6382 C CA . LEU C 1 127 ? -19.919 27.238 16.699 1.00 43.39 127 LEU C CA 1
ATOM 6383 C C . LEU C 1 127 ? -20.189 28.691 17.088 1.00 43.29 127 LEU C C 1
ATOM 6384 O O . LEU C 1 127 ? -20.929 29.392 16.395 1.00 44.10 127 LEU C O 1
ATOM 6389 N N . PRO C 1 128 ? -19.592 29.148 18.208 1.00 43.01 128 PRO C N 1
ATOM 6390 C CA . PRO C 1 128 ? -20.004 30.414 18.837 1.00 42.52 128 PRO C CA 1
ATOM 6391 C C . PRO C 1 128 ? -19.659 31.669 18.021 1.00 41.51 128 PRO C C 1
ATOM 6392 O O . PRO C 1 128 ? -20.244 32.737 18.255 1.00 42.11 128 PRO C O 1
ATOM 6396 N N . LEU C 1 129 ? -18.726 31.554 17.088 1.00 40.72 129 LEU C N 1
ATOM 6397 C CA . LEU C 1 129 ? -18.348 32.714 16.280 1.00 40.29 129 LEU C CA 1
ATOM 6398 C C . LEU C 1 129 ? -19.155 32.767 14.979 1.00 39.92 129 LEU C C 1
ATOM 6399 O O . LEU C 1 129 ? -19.319 33.828 14.365 1.00 41.01 129 LEU C O 1
ATOM 6404 N N . LEU C 1 130 ? -19.705 31.629 14.590 1.00 39.04 130 LEU C N 1
ATOM 6405 C CA . LEU C 1 130 ? -20.651 31.582 13.506 1.00 38.40 130 LEU C CA 1
ATOM 6406 C C . LEU C 1 130 ? -22.070 31.997 13.912 1.00 38.00 130 LEU C C 1
ATOM 6407 O O . LEU C 1 130 ? -22.768 32.638 13.133 1.00 37.16 130 LEU C O 1
ATOM 6412 N N . ALA C 1 131 ? -22.482 31.595 15.109 1.00 37.12 131 ALA C N 1
ATOM 6413 C CA . ALA C 1 131 ? -23.822 31.851 15.646 1.00 37.12 131 ALA C CA 1
ATOM 6414 C C . ALA C 1 131 ? -24.332 33.276 15.412 1.00 36.35 131 ALA C C 1
ATOM 6415 O O . ALA C 1 131 ? -25.423 33.442 14.860 1.00 37.37 131 ALA C O 1
ATOM 6417 N N . PRO C 1 132 ? -23.565 34.325 15.821 1.00 36.33 132 PRO C N 1
ATOM 6418 C CA . PRO C 1 132 ? -24.132 35.673 15.568 1.00 35.65 132 PRO C CA 1
ATOM 6419 C C . PRO C 1 132 ? -24.331 35.975 14.089 1.00 35.76 132 PRO C C 1
ATOM 6420 O O . PRO C 1 132 ? -25.220 36.752 13.734 1.00 35.38 132 PRO C O 1
ATOM 6424 N N . MET C 1 133 ? -23.524 35.373 13.219 1.00 35.87 133 MET C N 1
ATOM 6425 C CA . MET C 1 133 ? -23.716 35.615 11.783 1.00 36.04 133 MET C CA 1
ATOM 6426 C C . MET C 1 133 ? -24.986 34.938 11.266 1.00 36.58 133 MET C C 1
ATOM 6427 O O . MET C 1 133 ? -25.681 35.474 10.404 1.00 34.97 133 MET C O 1
ATOM 6432 N N . SER C 1 134 ? -25.301 33.770 11.825 1.00 37.49 134 SER C N 1
ATOM 6433 C CA . SER C 1 134 ? -26.587 33.107 11.548 1.00 37.98 134 SER C CA 1
ATOM 6434 C C . SER C 1 134 ? -27.777 33.927 12.040 1.00 37.55 134 SER C C 1
ATOM 6435 O O . SER C 1 134 ? -28.779 34.035 11.346 1.00 37.81 134 SER C O 1
ATOM 6438 N N . GLU C 1 135 ? -27.672 34.486 13.250 1.00 38.10 135 GLU C N 1
ATOM 6439 C CA . GLU C 1 135 ? -28.709 35.362 13.784 1.00 37.48 135 GLU C CA 1
ATOM 6440 C C . GLU C 1 135 ? -28.957 36.529 12.828 1.00 38.19 135 GLU C C 1
ATOM 6441 O O . GLU C 1 135 ? -30.108 36.798 12.465 1.00 39.15 135 GLU C O 1
ATOM 6447 N N . VAL C 1 136 ? -27.888 37.220 12.433 1.00 36.81 136 VAL C N 1
ATOM 6448 C CA . VAL C 1 136 ? -28.018 38.361 11.532 1.00 36.81 136 VAL C CA 1
ATOM 6449 C C . VAL C 1 136 ? -28.637 37.928 10.199 1.00 36.87 136 VAL C C 1
ATOM 6450 O O . VAL C 1 136 ? -29.552 38.582 9.712 1.00 37.16 136 VAL C O 1
ATOM 6454 N N . ALA C 1 137 ? -28.151 36.829 9.620 1.00 36.98 137 ALA C N 1
ATOM 6455 C CA . ALA C 1 137 ? -28.638 36.385 8.300 1.00 37.87 137 ALA C CA 1
ATOM 6456 C C . ALA C 1 137 ? -30.116 36.008 8.318 1.00 38.01 137 ALA C C 1
ATOM 6457 O O . ALA C 1 137 ? -30.848 36.331 7.381 1.00 37.46 137 ALA C O 1
ATOM 6459 N N . GLY C 1 138 ? -30.544 35.321 9.375 1.00 38.04 138 GLY C N 1
ATOM 6460 C CA . GLY C 1 138 ? -31.949 34.945 9.508 1.00 38.21 138 GLY C CA 1
ATOM 6461 C C . GLY C 1 138 ? -32.862 36.149 9.617 1.00 38.11 138 GLY C C 1
ATOM 6462 O O . GLY C 1 138 ? -33.888 36.201 8.960 1.00 39.44 138 GLY C O 1
ATOM 6463 N N . ARG C 1 139 ? -32.504 37.122 10.456 1.00 38.96 139 ARG C N 1
ATOM 6464 C CA . ARG C 1 139 ? -33.285 38.348 10.554 1.00 38.52 139 ARG C CA 1
ATOM 6465 C C . ARG C 1 139 ? -33.331 39.091 9.203 1.00 39.42 139 ARG C C 1
ATOM 6466 O O . ARG C 1 139 ? -34.407 39.519 8.770 1.00 39.83 139 ARG C O 1
ATOM 6474 N N . LEU C 1 140 ? -32.184 39.202 8.523 1.00 40.07 140 LEU C N 1
ATOM 6475 C CA . LEU C 1 140 ? -32.144 39.810 7.184 1.00 40.92 140 LEU C CA 1
ATOM 6476 C C . LEU C 1 140 ? -33.021 39.121 6.155 1.00 40.90 140 LEU C C 1
ATOM 6477 O O . LEU C 1 140 ? -33.631 39.800 5.333 1.00 41.29 140 LEU C O 1
ATOM 6482 N N . ALA C 1 141 ? -33.041 37.784 6.163 1.00 41.07 141 ALA C N 1
ATOM 6483 C CA . ALA C 1 141 ? -33.812 37.012 5.174 1.00 40.73 141 ALA C CA 1
ATOM 6484 C C . ALA C 1 141 ? -35.282 37.450 5.126 1.00 41.60 141 ALA C C 1
ATOM 6485 O O . ALA C 1 141 ? -35.884 37.547 4.036 1.00 41.18 141 ALA C O 1
ATOM 6487 N N . ALA C 1 142 ? -35.846 37.699 6.308 1.00 40.72 142 ALA C N 1
ATOM 6488 C CA . ALA C 1 142 ? -37.238 38.151 6.442 1.00 41.42 142 ALA C CA 1
ATOM 6489 C C . ALA C 1 142 ? -37.432 39.536 5.818 1.00 41.58 142 ALA C C 1
ATOM 6490 O O . ALA C 1 142 ? -38.392 39.748 5.061 1.00 42.95 142 ALA C O 1
ATOM 6492 N N . GLN C 1 143 ? -36.509 40.459 6.087 1.00 41.98 143 GLN C N 1
ATOM 6493 C CA . GLN C 1 143 ? -36.593 41.826 5.541 1.00 42.68 143 GLN C CA 1
ATOM 6494 C C . GLN C 1 143 ? -36.398 41.870 4.030 1.00 41.91 143 GLN C C 1
ATOM 6495 O O . GLN C 1 143 ? -37.147 42.546 3.336 1.00 42.05 143 GLN C O 1
ATOM 6501 N N . VAL C 1 144 ? -35.371 41.190 3.511 1.00 41.45 144 VAL C N 1
ATOM 6502 C CA . VAL C 1 144 ? -35.178 41.155 2.058 1.00 41.24 144 VAL C CA 1
ATOM 6503 C C . VAL C 1 144 ? -36.256 40.317 1.363 1.00 41.72 144 VAL C C 1
ATOM 6504 O O . VAL C 1 144 ? -36.645 40.611 0.223 1.00 40.74 144 VAL C O 1
ATOM 6508 N N . GLY C 1 145 ? -36.749 39.274 2.036 1.00 41.35 145 GLY C N 1
ATOM 6509 C CA . GLY C 1 145 ? -37.878 38.502 1.493 1.00 41.53 145 GLY C CA 1
ATOM 6510 C C . GLY C 1 145 ? -39.095 39.413 1.302 1.00 42.18 145 GLY C C 1
ATOM 6511 O O . GLY C 1 145 ? -39.656 39.500 0.201 1.00 42.33 145 GLY C O 1
ATOM 6512 N N . ALA C 1 146 ? -39.470 40.125 2.365 1.00 42.12 146 ALA C N 1
ATOM 6513 C CA . ALA C 1 146 ? -40.538 41.150 2.310 1.00 42.62 146 ALA C CA 1
ATOM 6514 C C . ALA C 1 146 ? -40.389 42.143 1.156 1.00 42.81 146 ALA C C 1
ATOM 6515 O O . ALA C 1 146 ? -41.364 42.441 0.456 1.00 43.58 146 ALA C O 1
ATOM 6517 N N . TYR C 1 147 ? -39.176 42.659 0.962 1.00 43.55 147 TYR C N 1
ATOM 6518 C CA . TYR C 1 147 ? -38.904 43.681 -0.043 1.00 44.54 147 TYR C CA 1
ATOM 6519 C C . TYR C 1 147 ? -39.020 43.148 -1.474 1.00 45.28 147 TYR C C 1
ATOM 6520 O O . TYR C 1 147 ? -39.526 43.833 -2.376 1.00 45.18 147 TYR C O 1
ATOM 6529 N N . HIS C 1 148 ? -38.552 41.927 -1.694 1.00 45.77 148 HIS C N 1
ATOM 6530 C CA . HIS C 1 148 ? -38.635 41.348 -3.037 1.00 47.08 148 HIS C CA 1
ATOM 6531 C C . HIS C 1 148 ? -40.013 40.804 -3.383 1.00 46.99 148 HIS C C 1
ATOM 6532 O O . HIS C 1 148 ? -40.296 40.548 -4.547 1.00 48.09 148 HIS C O 1
ATOM 6539 N N . LEU C 1 149 ? -40.871 40.650 -2.375 1.00 46.81 149 LEU C N 1
ATOM 6540 C CA . LEU C 1 149 ? -42.282 40.305 -2.601 1.00 46.27 149 LEU C CA 1
ATOM 6541 C C . LEU C 1 149 ? -43.114 41.442 -3.236 1.00 46.29 149 LEU C C 1
ATOM 6542 O O . LEU C 1 149 ? -44.224 41.218 -3.701 1.00 46.54 149 LEU C O 1
ATOM 6547 N N . MET C 1 150 ? -42.564 42.648 -3.266 1.00 46.03 150 MET C N 1
ATOM 6548 C CA . MET C 1 150 ? -43.185 43.766 -3.962 1.00 46.88 150 MET C CA 1
ATOM 6549 C C . MET C 1 150 ? -43.141 43.547 -5.475 1.00 46.88 150 MET C C 1
ATOM 6550 O O . MET C 1 150 ? -42.160 43.004 -5.983 1.00 46.57 150 MET C O 1
ATOM 6555 N N . ARG C 1 151 ? -44.212 43.945 -6.167 1.00 47.12 151 ARG C N 1
ATOM 6556 C CA . ARG C 1 151 ? -44.338 43.759 -7.635 1.00 47.49 151 ARG C CA 1
ATOM 6557 C C . ARG C 1 151 ? -43.320 44.613 -8.383 1.00 47.57 151 ARG C C 1
ATOM 6558 O O . ARG C 1 151 ? -42.871 44.259 -9.483 1.00 47.61 151 ARG C O 1
ATOM 6566 N N . THR C 1 152 ? -42.955 45.737 -7.779 1.00 47.60 152 THR C N 1
ATOM 6567 C CA . THR C 1 152 ? -41.943 46.626 -8.341 1.00 47.95 152 THR C CA 1
ATOM 6568 C C . THR C 1 152 ? -40.542 45.992 -8.360 1.00 48.27 152 THR C C 1
ATOM 6569 O O . THR C 1 152 ? -39.661 46.475 -9.078 1.00 47.78 152 THR C O 1
ATOM 6573 N N . GLN C 1 153 ? -40.349 44.920 -7.574 1.00 48.50 153 GLN C N 1
ATOM 6574 C CA . GLN C 1 153 ? -39.089 44.158 -7.541 1.00 49.16 153 GLN C CA 1
ATOM 6575 C C . GLN C 1 153 ? -39.193 42.820 -8.298 1.00 49.26 153 GLN C C 1
ATOM 6576 O O . GLN C 1 153 ? -38.209 42.087 -8.432 1.00 49.55 153 GLN C O 1
ATOM 6582 N N . GLY C 1 154 ? -40.386 42.511 -8.799 1.00 49.60 154 GLY C N 1
ATOM 6583 C CA . GLY C 1 154 ? -40.616 41.285 -9.559 1.00 49.18 154 GLY C CA 1
ATOM 6584 C C . GLY C 1 154 ? -41.360 40.215 -8.780 1.00 49.12 154 GLY C C 1
ATOM 6585 O O . GLY C 1 154 ? -41.577 39.112 -9.290 1.00 49.66 154 GLY C O 1
ATOM 6586 N N . GLY C 1 155 ? -41.759 40.535 -7.551 1.00 48.25 155 GLY C N 1
ATOM 6587 C CA . GLY C 1 155 ? -42.482 39.592 -6.709 1.00 47.28 155 GLY C CA 1
ATOM 6588 C C . GLY C 1 155 ? -43.982 39.609 -6.938 1.00 47.10 155 GLY C C 1
ATOM 6589 O O . GLY C 1 155 ? -44.506 40.429 -7.706 1.00 46.51 155 GLY C O 1
ATOM 6590 N N . ARG C 1 156 ? -44.679 38.718 -6.240 1.00 46.93 156 ARG C N 1
ATOM 6591 C CA . ARG C 1 156 ? -46.133 38.573 -6.373 1.00 46.86 156 ARG C CA 1
ATOM 6592 C C . ARG C 1 156 ? -46.953 39.831 -6.028 1.00 47.09 156 ARG C C 1
ATOM 6593 O O . ARG C 1 156 ? -48.109 39.956 -6.449 1.00 47.45 156 ARG C O 1
ATOM 6601 N N . GLY C 1 157 ? -46.364 40.758 -5.272 1.00 46.44 157 GLY C N 1
ATOM 6602 C CA . GLY C 1 157 ? -47.060 41.980 -4.863 1.00 46.19 157 GLY C CA 1
ATOM 6603 C C . GLY C 1 157 ? -47.882 41.820 -3.593 1.00 45.83 157 GLY C C 1
ATOM 6604 O O . GLY C 1 157 ? -49.012 42.315 -3.512 1.00 45.88 157 GLY C O 1
ATOM 6605 N N . VAL C 1 158 ? -47.307 41.121 -2.602 1.00 45.11 158 VAL C N 1
ATOM 6606 C CA . VAL C 1 158 ? -47.981 40.758 -1.354 1.00 43.61 158 VAL C CA 1
ATOM 6607 C C . VAL C 1 158 ? -47.240 41.391 -0.162 1.00 42.93 158 VAL C C 1
ATOM 6608 O O . VAL C 1 158 ? -46.049 41.161 0.030 1.00 43.07 158 VAL C O 1
ATOM 6612 N N . LEU C 1 159 ? -47.953 42.206 0.616 1.00 41.65 159 LEU C N 1
ATOM 6613 C CA . LEU C 1 159 ? -47.441 42.770 1.858 1.00 40.60 159 LEU C CA 1
ATOM 6614 C C . LEU C 1 159 ? -47.300 41.655 2.911 1.00 40.66 159 LEU C C 1
ATOM 6615 O O . LEU C 1 159 ? -48.236 40.868 3.082 1.00 40.19 159 LEU C O 1
ATOM 6620 N N . MET C 1 160 ? -46.161 41.599 3.616 1.00 41.12 160 MET C N 1
ATOM 6621 C CA . MET C 1 160 ? -45.938 40.563 4.666 1.00 41.56 160 MET C CA 1
ATOM 6622 C C . MET C 1 160 ? -47.145 40.353 5.544 1.00 40.47 160 MET C C 1
ATOM 6623 O O . MET C 1 160 ? -47.682 39.260 5.587 1.00 40.58 160 MET C O 1
ATOM 6628 N N . GLY C 1 161 ? -47.568 41.403 6.236 1.00 40.90 161 GLY C N 1
ATOM 6629 C CA . GLY C 1 161 ? -48.629 41.302 7.236 1.00 39.49 161 GLY C CA 1
ATOM 6630 C C . GLY C 1 161 ? -50.058 41.492 6.777 1.00 39.24 161 GLY C C 1
ATOM 6631 O O . GLY C 1 161 ? -50.980 41.481 7.597 1.00 38.94 161 GLY C O 1
ATOM 6632 N N . GLY C 1 162 ? -50.258 41.686 5.472 1.00 38.55 162 GLY C N 1
ATOM 6633 C CA . GLY C 1 162 ? -51.540 42.118 4.967 1.00 37.85 162 GLY C CA 1
ATOM 6634 C C . GLY C 1 162 ? -52.002 43.383 5.674 1.00 37.93 162 GLY C C 1
ATOM 6635 O O . GLY C 1 162 ? -51.187 44.157 6.189 1.00 38.21 162 GLY C O 1
ATOM 6636 N N . VAL C 1 163 ? -53.309 43.611 5.667 1.00 38.04 163 VAL C N 1
ATOM 6637 C CA . VAL C 1 163 ? -53.959 44.668 6.441 1.00 38.34 163 VAL C CA 1
ATOM 6638 C C . VAL C 1 163 ? -55.287 44.017 6.811 1.00 38.62 163 VAL C C 1
ATOM 6639 O O . VAL C 1 163 ? -55.613 42.987 6.227 1.00 40.20 163 VAL C O 1
ATOM 6643 N N . PRO C 1 164 ? -56.030 44.575 7.781 1.00 38.54 164 PRO C N 1
ATOM 6644 C CA . PRO C 1 164 ? -57.270 43.954 8.242 1.00 38.44 164 PRO C CA 1
ATOM 6645 C C . PRO C 1 164 ? -58.261 43.609 7.112 1.00 38.71 164 PRO C C 1
ATOM 6646 O O . PRO C 1 164 ? -58.528 44.446 6.220 1.00 38.05 164 PRO C O 1
ATOM 6650 N N . GLY C 1 165 ? -58.782 42.380 7.172 1.00 38.14 165 GLY C N 1
ATOM 6651 C CA . GLY C 1 165 ? -59.684 41.852 6.153 1.00 38.07 165 GLY C CA 1
ATOM 6652 C C . GLY C 1 165 ? -58.944 41.326 4.940 1.00 38.19 165 GLY C C 1
ATOM 6653 O O . GLY C 1 165 ? -59.573 40.808 4.016 1.00 39.27 165 GLY C O 1
ATOM 6654 N N . VAL C 1 166 ? -57.618 41.455 4.928 1.00 38.15 166 VAL C N 1
ATOM 6655 C CA . VAL C 1 166 ? -56.789 41.063 3.768 1.00 38.99 166 VAL C CA 1
ATOM 6656 C C . VAL C 1 166 ? -55.703 40.075 4.189 1.00 40.03 166 VAL C C 1
ATOM 6657 O O . VAL C 1 166 ? -55.025 40.256 5.181 1.00 40.38 166 VAL C O 1
ATOM 6661 N N . GLU C 1 167 ? -55.587 39.014 3.409 1.00 40.96 167 GLU C N 1
ATOM 6662 C CA . GLU C 1 167 ? -54.599 37.957 3.568 1.00 42.34 167 GLU C CA 1
ATOM 6663 C C . GLU C 1 167 ? -53.135 38.423 3.675 1.00 41.62 167 GLU C C 1
ATOM 6664 O O . GLU C 1 167 ? -52.636 39.165 2.826 1.00 41.33 167 GLU C O 1
ATOM 6670 N N . PRO C 1 168 ? -52.440 38.003 4.750 1.00 41.54 168 PRO C N 1
ATOM 6671 C CA . PRO C 1 168 ? -51.001 38.167 4.897 1.00 41.01 168 PRO C CA 1
ATOM 6672 C C . PRO C 1 168 ? -50.193 37.263 3.969 1.00 41.07 168 PRO C C 1
ATOM 6673 O O . PRO C 1 168 ? -50.742 36.322 3.363 1.00 40.90 168 PRO C O 1
ATOM 6677 N N . ALA C 1 169 ? -48.892 37.545 3.856 1.00 40.73 169 ALA C N 1
ATOM 6678 C CA . ALA C 1 169 ? -47.973 36.618 3.198 1.00 41.56 169 ALA C CA 1
ATOM 6679 C C . ALA C 1 169 ? -47.934 35.300 3.969 1.00 41.95 169 ALA C C 1
ATOM 6680 O O . ALA C 1 169 ? -48.023 35.262 5.208 1.00 41.20 169 ALA C O 1
ATOM 6682 N N . ASP C 1 170 ? -47.848 34.232 3.197 1.00 43.14 170 ASP C N 1
ATOM 6683 C CA . ASP C 1 170 ? -47.610 32.893 3.690 1.00 43.51 170 ASP C CA 1
ATOM 6684 C C . ASP C 1 170 ? -46.109 32.638 3.557 1.00 42.67 170 ASP C C 1
ATOM 6685 O O . ASP C 1 170 ? -45.575 32.577 2.449 1.00 43.58 170 ASP C O 1
ATOM 6690 N N . VAL C 1 171 ? -45.440 32.504 4.698 1.00 42.19 171 VAL C N 1
ATOM 6691 C CA . VAL C 1 171 ? -43.999 32.363 4.771 1.00 41.36 171 VAL C CA 1
ATOM 6692 C C . VAL C 1 171 ? -43.657 30.984 5.342 1.00 40.91 171 VAL C C 1
ATOM 6693 O O . VAL C 1 171 ? -44.174 30.591 6.375 1.00 41.87 171 VAL C O 1
ATOM 6697 N N . VAL C 1 172 ? -42.775 30.277 4.649 1.00 40.70 172 VAL C N 1
ATOM 6698 C CA . VAL C 1 172 ? -42.296 28.945 5.015 1.00 40.03 172 VAL C CA 1
ATOM 6699 C C . VAL C 1 172 ? -40.810 29.050 5.258 1.00 39.67 172 VAL C C 1
ATOM 6700 O O . VAL C 1 172 ? -40.073 29.539 4.406 1.00 39.42 172 VAL C O 1
ATOM 6704 N N . VAL C 1 173 ? -40.384 28.633 6.446 1.00 39.28 173 VAL C N 1
ATOM 6705 C CA . VAL C 1 173 ? -38.984 28.584 6.784 1.00 39.29 173 VAL C CA 1
ATOM 6706 C C . VAL C 1 173 ? -38.604 27.103 6.928 1.00 39.74 173 VAL C C 1
ATOM 6707 O O . VAL C 1 173 ? -39.249 26.359 7.668 1.00 40.13 173 VAL C O 1
ATOM 6711 N N . ILE C 1 174 ? -37.555 26.692 6.226 1.00 40.01 174 ILE C N 1
ATOM 6712 C CA . ILE C 1 174 ? -37.095 25.299 6.293 1.00 39.77 174 ILE C CA 1
ATOM 6713 C C . ILE C 1 174 ? -35.841 25.275 7.127 1.00 39.81 174 ILE C C 1
ATOM 6714 O O . ILE C 1 174 ? -34.822 25.833 6.728 1.00 40.02 174 ILE C O 1
ATOM 6719 N N . GLY C 1 175 ? -35.936 24.665 8.309 1.00 39.65 175 GLY C N 1
ATOM 6720 C CA . GLY C 1 175 ? -34.843 24.618 9.261 1.00 39.88 175 GLY C CA 1
ATOM 6721 C C . GLY C 1 175 ? -35.170 25.498 10.457 1.00 40.10 175 GLY C C 1
ATOM 6722 O O . GLY C 1 175 ? -35.426 26.683 10.299 1.00 40.73 175 GLY C O 1
ATOM 6723 N N . ALA C 1 176 ? -35.192 24.919 11.649 1.00 40.15 176 ALA C N 1
ATOM 6724 C CA . ALA C 1 176 ? -35.512 25.670 12.879 1.00 39.70 176 ALA C CA 1
ATOM 6725 C C . ALA C 1 176 ? -34.271 25.909 13.752 1.00 40.27 176 ALA C C 1
ATOM 6726 O O . ALA C 1 176 ? -34.372 26.016 14.989 1.00 40.93 176 ALA C O 1
ATOM 6728 N N . GLY C 1 177 ? -33.104 26.010 13.116 1.00 39.62 177 GLY C N 1
ATOM 6729 C CA . GLY C 1 177 ? -31.859 26.306 13.818 1.00 39.67 177 GLY C CA 1
ATOM 6730 C C . GLY C 1 177 ? -31.676 27.801 14.034 1.00 39.75 177 GLY C C 1
ATOM 6731 O O . GLY C 1 177 ? -32.646 28.546 14.034 1.00 39.47 177 GLY C O 1
ATOM 6732 N N . THR C 1 178 ? -30.440 28.249 14.219 1.00 39.95 178 THR C N 1
ATOM 6733 C CA . THR C 1 178 ? -30.207 29.658 14.551 1.00 40.41 178 THR C CA 1
ATOM 6734 C C . THR C 1 178 ? -30.768 30.627 13.487 1.00 40.57 178 THR C C 1
ATOM 6735 O O . THR C 1 178 ? -31.500 31.568 13.820 1.00 41.53 178 THR C O 1
ATOM 6739 N N . ALA C 1 179 ? -30.448 30.383 12.223 1.00 39.93 179 ALA C N 1
ATOM 6740 C CA . ALA C 1 179 ? -30.896 31.267 11.142 1.00 40.54 179 ALA C CA 1
ATOM 6741 C C . ALA C 1 179 ? -32.429 31.172 10.934 1.00 40.85 179 ALA C C 1
ATOM 6742 O O . ALA C 1 179 ? -33.112 32.191 10.887 1.00 41.21 179 ALA C O 1
ATOM 6744 N N . GLY C 1 180 ? -32.955 29.946 10.849 1.00 41.17 180 GLY C N 1
ATOM 6745 C CA . GLY C 1 180 ? -34.385 29.713 10.668 1.00 40.88 180 GLY C CA 1
ATOM 6746 C C . GLY C 1 180 ? -35.265 30.280 11.759 1.00 41.18 180 GLY C C 1
ATOM 6747 O O . GLY C 1 180 ? -36.291 30.893 11.475 1.00 41.85 180 GLY C O 1
ATOM 6748 N N . TYR C 1 181 ? -34.875 30.074 13.014 1.00 41.34 181 TYR C N 1
ATOM 6749 C CA . TYR C 1 181 ? -35.588 30.649 14.139 1.00 41.15 181 TYR C CA 1
ATOM 6750 C C . TYR C 1 181 ? -35.664 32.185 14.022 1.00 41.13 181 TYR C C 1
ATOM 6751 O O . TYR C 1 181 ? -36.709 32.791 14.309 1.00 41.23 181 TYR C O 1
ATOM 6760 N N . ASN C 1 182 ? -34.555 32.808 13.622 1.00 39.20 182 ASN C N 1
ATOM 6761 C CA . ASN C 1 182 ? -34.500 34.254 13.578 1.00 38.16 182 ASN C CA 1
ATOM 6762 C C . ASN C 1 182 ? -35.293 34.819 12.419 1.00 38.38 182 ASN C C 1
ATOM 6763 O O . ASN C 1 182 ? -35.944 35.862 12.558 1.00 38.09 182 ASN C O 1
ATOM 6768 N N . ALA C 1 183 ? -35.248 34.123 11.282 1.00 38.02 183 ALA C N 1
ATOM 6769 C CA . ALA C 1 183 ? -36.090 34.437 10.127 1.00 38.57 183 ALA C CA 1
ATOM 6770 C C . ALA C 1 183 ? -37.587 34.338 10.453 1.00 38.61 183 ALA C C 1
ATOM 6771 O O . ALA C 1 183 ? -38.353 35.230 10.127 1.00 38.96 183 ALA C O 1
ATOM 6773 N N . ALA C 1 184 ? -37.992 33.254 11.104 1.00 38.48 184 ALA C N 1
ATOM 6774 C CA . ALA C 1 184 ? -39.379 33.045 11.517 1.00 38.36 184 ALA C CA 1
ATOM 6775 C C . ALA C 1 184 ? -39.865 34.132 12.461 1.00 38.62 184 ALA C C 1
ATOM 6776 O O . ALA C 1 184 ? -40.975 34.668 12.311 1.00 38.79 184 ALA C O 1
ATOM 6778 N N . ARG C 1 185 ? -39.030 34.458 13.439 1.00 38.42 185 ARG C N 1
ATOM 6779 C CA . ARG C 1 185 ? -39.311 35.516 14.404 1.00 39.25 185 ARG C CA 1
ATOM 6780 C C . ARG C 1 185 ? -39.617 36.862 13.723 1.00 38.75 185 ARG C C 1
ATOM 6781 O O . ARG C 1 185 ? -40.577 37.560 14.077 1.00 38.16 185 ARG C O 1
ATOM 6789 N N . ILE C 1 186 ? -38.767 37.251 12.783 1.00 38.22 186 ILE C N 1
ATOM 6790 C CA . ILE C 1 186 ? -38.913 38.577 12.194 1.00 38.16 186 ILE C CA 1
ATOM 6791 C C . ILE C 1 186 ? -40.093 38.554 11.245 1.00 38.05 186 ILE C C 1
ATOM 6792 O O . ILE C 1 186 ? -40.919 39.470 11.277 1.00 37.29 186 ILE C O 1
ATOM 6797 N N . ALA C 1 187 ? -40.204 37.493 10.445 1.00 38.03 187 ALA C N 1
ATOM 6798 C CA . ALA C 1 187 ? -41.349 37.373 9.516 1.00 38.08 187 ALA C CA 1
ATOM 6799 C C . ALA C 1 187 ? -42.688 37.375 10.254 1.00 38.31 187 ALA C C 1
ATOM 6800 O O . ALA C 1 187 ? -43.643 38.034 9.828 1.00 38.49 187 ALA C O 1
ATOM 6802 N N . ASN C 1 188 ? -42.756 36.673 11.382 1.00 38.51 188 ASN C N 1
ATOM 6803 C CA . ASN C 1 188 ? -43.925 36.716 12.246 1.00 38.35 188 ASN C CA 1
ATOM 6804 C C . ASN C 1 188 ? -44.177 38.123 12.857 1.00 38.94 188 ASN C C 1
ATOM 6805 O O . ASN C 1 188 ? -45.324 38.583 12.950 1.00 38.15 188 ASN C O 1
ATOM 6810 N N . GLY C 1 189 ? -43.109 38.806 13.259 1.00 38.22 189 GLY C N 1
ATOM 6811 C CA . GLY C 1 189 ? -43.219 40.190 13.732 1.00 38.33 189 GLY C CA 1
ATOM 6812 C C . GLY C 1 189 ? -43.718 41.156 12.662 1.00 38.40 189 GLY C C 1
ATOM 6813 O O . GLY C 1 189 ? -44.332 42.192 12.967 1.00 38.62 189 GLY C O 1
ATOM 6814 N N . MET C 1 190 ? -43.464 40.826 11.402 1.00 38.48 190 MET C N 1
ATOM 6815 C CA . MET C 1 190 ? -43.985 41.646 10.303 1.00 39.50 190 MET C CA 1
ATOM 6816 C C . MET C 1 190 ? -45.468 41.347 9.970 1.00 39.14 190 MET C C 1
ATOM 6817 O O . MET C 1 190 ? -46.055 41.985 9.099 1.00 39.30 190 MET C O 1
ATOM 6822 N N . GLY C 1 191 ? -46.058 40.375 10.668 1.00 38.60 191 GLY C N 1
ATOM 6823 C CA . GLY C 1 191 ? -47.467 40.039 10.510 1.00 36.78 191 GLY C CA 1
ATOM 6824 C C . GLY C 1 191 ? -47.751 38.874 9.571 1.00 36.16 191 GLY C C 1
ATOM 6825 O O . GLY C 1 191 ? -48.907 38.543 9.341 1.00 34.97 191 GLY C O 1
ATOM 6826 N N . ALA C 1 192 ? -46.706 38.236 9.042 1.00 37.17 192 ALA C N 1
ATOM 6827 C CA . ALA C 1 192 ? -46.855 37.134 8.068 1.00 38.10 192 ALA C CA 1
ATOM 6828 C C . ALA C 1 192 ? -47.301 35.862 8.792 1.00 39.41 192 ALA C C 1
ATOM 6829 O O . ALA C 1 192 ? -47.077 35.706 10.013 1.00 38.37 192 ALA C O 1
ATOM 6831 N N . THR C 1 193 ? -47.933 34.955 8.054 1.00 39.69 193 THR C N 1
ATOM 6832 C CA . THR C 1 193 ? -48.297 33.677 8.634 1.00 41.04 193 THR C CA 1
ATOM 6833 C C . THR C 1 193 ? -47.095 32.782 8.378 1.00 40.61 193 THR C C 1
ATOM 6834 O O . THR C 1 193 ? -46.747 32.539 7.228 1.00 40.47 193 THR C O 1
ATOM 6838 N N . VAL C 1 194 ? -46.476 32.295 9.451 1.00 39.16 194 VAL C N 1
ATOM 6839 C CA . VAL C 1 194 ? -45.194 31.598 9.346 1.00 39.22 194 VAL C CA 1
ATOM 6840 C C . VAL C 1 194 ? -45.311 30.123 9.750 1.00 39.25 194 VAL C C 1
ATOM 6841 O O . VAL C 1 194 ? -45.899 29.790 10.790 1.00 38.88 194 VAL C O 1
ATOM 6845 N N . THR C 1 195 ? -44.806 29.261 8.875 1.00 40.26 195 THR C N 1
ATOM 6846 C CA . THR C 1 195 ? -44.686 27.838 9.128 1.00 40.19 195 THR C CA 1
ATOM 6847 C C . THR C 1 195 ? -43.208 27.483 9.093 1.00 40.13 195 THR C C 1
ATOM 6848 O O . THR C 1 195 ? -42.494 27.824 8.157 1.00 40.93 195 THR C O 1
ATOM 6852 N N . VAL C 1 196 ? -42.752 26.784 10.116 1.00 40.18 196 VAL C N 1
ATOM 6853 C CA . VAL C 1 196 ? -41.370 26.323 10.172 1.00 40.07 196 VAL C CA 1
ATOM 6854 C C . VAL C 1 196 ? -41.333 24.798 10.099 1.00 40.62 196 VAL C C 1
ATOM 6855 O O . VAL C 1 196 ? -42.043 24.135 10.857 1.00 41.13 196 VAL C O 1
ATOM 6859 N N . LEU C 1 197 ? -40.507 24.260 9.196 1.00 40.41 197 LEU C N 1
ATOM 6860 C CA . LEU C 1 197 ? -40.288 22.822 9.085 1.00 40.61 197 LEU C CA 1
ATOM 6861 C C . LEU C 1 197 ? -38.906 22.419 9.556 1.00 40.57 197 LEU C C 1
ATOM 6862 O O . LEU C 1 197 ? -37.916 23.100 9.279 1.00 40.86 197 LEU C O 1
ATOM 6867 N N . ASP C 1 198 ? -38.859 21.320 10.301 1.00 40.44 198 ASP C N 1
ATOM 6868 C CA . ASP C 1 198 ? -37.604 20.703 10.722 1.00 40.36 198 ASP C CA 1
ATOM 6869 C C . ASP C 1 198 ? -37.851 19.233 10.992 1.00 40.02 198 ASP C C 1
ATOM 6870 O O . ASP C 1 198 ? -38.995 18.816 11.197 1.00 39.49 198 ASP C O 1
ATOM 6875 N N . ILE C 1 199 ? -36.775 18.449 10.936 1.00 40.27 199 ILE C N 1
ATOM 6876 C CA . ILE C 1 199 ? -36.819 17.030 11.279 1.00 40.79 199 ILE C CA 1
ATOM 6877 C C . ILE C 1 199 ? -36.543 16.816 12.776 1.00 40.91 199 ILE C C 1
ATOM 6878 O O . ILE C 1 199 ? -36.735 15.715 13.308 1.00 40.65 199 ILE C O 1
ATOM 6883 N N . ASN C 1 200 ? -36.112 17.883 13.448 1.00 40.38 200 ASN C N 1
ATOM 6884 C CA . ASN C 1 200 ? -35.814 17.811 14.858 1.00 40.60 200 ASN C CA 1
ATOM 6885 C C . ASN C 1 200 ? -37.032 18.344 15.579 1.00 40.87 200 ASN C C 1
ATOM 6886 O O . ASN C 1 200 ? -37.273 19.541 15.580 1.00 40.09 200 ASN C O 1
ATOM 6891 N N . ILE C 1 201 ? -37.804 17.443 16.179 1.00 41.66 201 ILE C N 1
ATOM 6892 C CA . ILE C 1 201 ? -39.092 17.809 16.765 1.00 42.25 201 ILE C CA 1
ATOM 6893 C C . ILE C 1 201 ? -38.904 18.677 18.016 1.00 43.67 201 ILE C C 1
ATOM 6894 O O . ILE C 1 201 ? -39.772 19.471 18.346 1.00 43.42 201 ILE C O 1
ATOM 6899 N N . ASP C 1 202 ? -37.767 18.543 18.689 1.00 44.65 202 ASP C N 1
ATOM 6900 C CA . ASP C 1 202 ? -37.509 19.364 19.868 1.00 45.55 202 ASP C CA 1
ATOM 6901 C C . ASP C 1 202 ? -37.332 20.825 19.553 1.00 44.55 202 ASP C C 1
ATOM 6902 O O . ASP C 1 202 ? -37.721 21.682 20.342 1.00 44.40 202 ASP C O 1
ATOM 6907 N N . LYS C 1 203 ? -36.744 21.109 18.404 1.00 44.20 203 LYS C N 1
ATOM 6908 C CA . LYS C 1 203 ? -36.672 22.487 17.921 1.00 43.61 203 LYS C CA 1
ATOM 6909 C C . LYS C 1 203 ? -38.036 23.047 17.537 1.00 42.99 203 LYS C C 1
ATOM 6910 O O . LYS C 1 203 ? -38.292 24.237 17.718 1.00 42.73 203 LYS C O 1
ATOM 6916 N N . LEU C 1 204 ? -38.895 22.200 16.982 1.00 41.75 204 LEU C N 1
ATOM 6917 C CA . LEU C 1 204 ? -40.274 22.593 16.700 1.00 40.82 204 LEU C CA 1
ATOM 6918 C C . LEU C 1 204 ? -41.046 22.793 17.994 1.00 40.62 204 LEU C C 1
ATOM 6919 O O . LEU C 1 204 ? -41.854 23.719 18.095 1.00 40.55 204 LEU C O 1
ATOM 6924 N N . ARG C 1 205 ? -40.813 21.911 18.971 1.00 39.96 205 ARG C N 1
ATOM 6925 C CA . ARG C 1 205 ? -41.423 22.037 20.304 1.00 41.11 205 ARG C CA 1
ATOM 6926 C C . ARG C 1 205 ? -41.011 23.367 20.988 1.00 41.95 205 ARG C C 1
ATOM 6927 O O . ARG C 1 205 ? -41.840 24.060 21.591 1.00 42.21 205 ARG C O 1
ATOM 6935 N N . GLN C 1 206 ? -39.740 23.752 20.860 1.00 43.41 206 GLN C N 1
ATOM 6936 C CA . GLN C 1 206 ? -39.281 25.062 21.392 1.00 45.53 206 GLN C CA 1
ATOM 6937 C C . GLN C 1 206 ? -39.971 26.266 20.733 1.00 44.01 206 GLN C C 1
ATOM 6938 O O . GLN C 1 206 ? -40.364 27.207 21.421 1.00 43.44 206 GLN C O 1
ATOM 6944 N N . LEU C 1 207 ? -40.098 26.252 19.409 1.00 43.67 207 LEU C N 1
ATOM 6945 C CA . LEU C 1 207 ? -40.815 27.316 18.692 1.00 44.73 207 LEU C CA 1
ATOM 6946 C C . LEU C 1 207 ? -42.298 27.390 19.068 1.00 44.49 207 LEU C C 1
ATOM 6947 O O . LEU C 1 207 ? -42.897 28.468 19.102 1.00 43.70 207 LEU C O 1
ATOM 6952 N N . ASP C 1 208 ? -42.892 26.226 19.310 1.00 44.36 208 ASP C N 1
ATOM 6953 C CA . ASP C 1 208 ? -44.292 26.162 19.668 1.00 44.63 208 ASP C CA 1
ATOM 6954 C C . ASP C 1 208 ? -44.540 26.823 21.026 1.00 45.66 208 ASP C C 1
ATOM 6955 O O . ASP C 1 208 ? -45.566 27.432 21.244 1.00 45.96 208 ASP C O 1
ATOM 6960 N N . ALA C 1 209 ? -43.600 26.673 21.938 1.00 47.29 209 ALA C N 1
ATOM 6961 C CA . ALA C 1 209 ? -43.763 27.186 23.291 1.00 49.12 209 ALA C CA 1
ATOM 6962 C C . ALA C 1 209 ? -43.551 28.684 23.282 1.00 50.26 209 ALA C C 1
ATOM 6963 O O . ALA C 1 209 ? -44.426 29.447 23.692 1.00 50.66 209 ALA C O 1
ATOM 6965 N N . GLU C 1 210 ? -42.404 29.093 22.739 1.00 52.33 210 GLU C N 1
ATOM 6966 C CA . GLU C 1 210 ? -42.016 30.504 22.612 1.00 53.37 210 GLU C CA 1
ATOM 6967 C C . GLU C 1 210 ? -43.083 31.455 22.046 1.00 53.81 210 GLU C C 1
ATOM 6968 O O . GLU C 1 210 ? -43.316 32.557 22.595 1.00 53.97 210 GLU C O 1
ATOM 6974 N N . PHE C 1 211 ? -43.718 31.052 20.952 1.00 53.85 211 PHE C N 1
ATOM 6975 C CA . PHE C 1 211 ? -44.699 31.910 20.301 1.00 54.25 211 PHE C CA 1
ATOM 6976 C C . PHE C 1 211 ? -46.105 31.408 20.542 1.00 54.96 211 PHE C C 1
ATOM 6977 O O . PHE C 1 211 ? -47.064 31.866 19.903 1.00 54.47 211 PHE C O 1
ATOM 6985 N N . CYS C 1 212 ? -46.215 30.457 21.468 1.00 55.90 212 CYS C N 1
ATOM 6986 C CA . CYS C 1 212 ? -47.494 29.883 21.859 1.00 55.56 212 CYS C CA 1
ATOM 6987 C C . CYS C 1 212 ? -48.341 29.457 20.655 1.00 54.71 212 CYS C C 1
ATOM 6988 O O . CYS C 1 212 ? -49.532 29.778 20.586 1.00 54.05 212 CYS C O 1
ATOM 6991 N N . GLY C 1 213 ? -47.713 28.751 19.711 1.00 53.34 213 GLY C N 1
ATOM 6992 C CA . GLY C 1 213 ? -48.406 28.260 18.535 1.00 52.79 213 GLY C CA 1
ATOM 6993 C C . GLY C 1 213 ? -48.648 29.286 17.436 1.00 52.41 213 GLY C C 1
ATOM 6994 O O . GLY C 1 213 ? -49.171 28.932 16.388 1.00 53.17 213 GLY C O 1
ATOM 6995 N N . ARG C 1 214 ? -48.287 30.550 17.658 1.00 52.01 214 ARG C N 1
ATOM 6996 C CA . ARG C 1 214 ? -48.398 31.554 16.596 1.00 51.52 214 ARG C CA 1
ATOM 6997 C C . ARG C 1 214 ? -47.502 31.265 15.392 1.00 50.34 214 ARG C C 1
ATOM 6998 O O . ARG C 1 214 ? -47.891 31.544 14.245 1.00 50.56 214 ARG C O 1
ATOM 7006 N N . ILE C 1 215 ? -46.307 30.733 15.643 1.00 48.05 215 ILE C N 1
ATOM 7007 C CA . ILE C 1 215 ? -45.500 30.184 14.553 1.00 46.16 215 ILE C CA 1
ATOM 7008 C C . ILE C 1 215 ? -45.863 28.713 14.415 1.00 45.11 215 ILE C C 1
ATOM 7009 O O . ILE C 1 215 ? -45.727 27.924 15.370 1.00 44.80 215 ILE C O 1
ATOM 7014 N N . HIS C 1 216 ? -46.364 28.365 13.237 1.00 43.65 216 HIS C N 1
ATOM 7015 C CA . HIS C 1 216 ? -46.790 27.014 12.953 1.00 43.26 216 HIS C CA 1
ATOM 7016 C C . HIS C 1 216 ? -45.565 26.140 12.743 1.00 41.85 216 HIS C C 1
ATOM 7017 O O . HIS C 1 216 ? -44.546 26.602 12.237 1.00 41.84 216 HIS C O 1
ATOM 7024 N N . THR C 1 217 ? -45.658 24.888 13.170 1.00 40.63 217 THR C N 1
ATOM 7025 C CA . THR C 1 217 ? -44.526 23.954 13.058 1.00 39.11 217 THR C CA 1
ATOM 7026 C C . THR C 1 217 ? -45.047 22.705 12.373 1.00 39.71 217 THR C C 1
ATOM 7027 O O . THR C 1 217 ? -46.155 22.247 12.678 1.00 40.03 217 THR C O 1
ATOM 7031 N N . ARG C 1 218 ? -44.291 22.188 11.409 1.00 39.31 218 ARG C N 1
ATOM 7032 C CA . ARG C 1 218 ? -44.680 20.962 10.734 1.00 39.63 218 ARG C CA 1
ATOM 7033 C C . ARG C 1 218 ? -43.451 20.088 10.664 1.00 39.46 218 ARG C C 1
ATOM 7034 O O . ARG C 1 218 ? -42.373 20.558 10.288 1.00 39.18 218 ARG C O 1
ATOM 7042 N N . TYR C 1 219 ? -43.599 18.831 11.065 1.00 39.33 219 TYR C N 1
ATOM 7043 C CA . TYR C 1 219 ? -42.532 17.865 10.867 1.00 40.09 219 TYR C CA 1
ATOM 7044 C C . TYR C 1 219 ? -42.213 17.790 9.363 1.00 40.77 219 TYR C C 1
ATOM 7045 O O . TYR C 1 219 ? -43.123 17.756 8.526 1.00 40.28 219 TYR C O 1
ATOM 7054 N N . SER C 1 220 ? -40.925 17.773 9.034 1.00 41.94 220 SER C N 1
ATOM 7055 C CA . SER C 1 220 ? -40.490 17.930 7.655 1.00 43.43 220 SER C CA 1
ATOM 7056 C C . SER C 1 220 ? -40.499 16.609 6.835 1.00 43.78 220 SER C C 1
ATOM 7057 O O . SER C 1 220 ? -39.459 16.142 6.385 1.00 44.55 220 SER C O 1
ATOM 7060 N N . SER C 1 221 ? -41.683 16.024 6.656 1.00 44.14 221 SER C N 1
ATOM 7061 C CA . SER C 1 221 ? -41.865 14.856 5.792 1.00 43.99 221 SER C CA 1
ATOM 7062 C C . SER C 1 221 ? -42.054 15.350 4.370 1.00 44.31 221 SER C C 1
ATOM 7063 O O . SER C 1 221 ? -42.406 16.511 4.161 1.00 43.53 221 SER C O 1
ATOM 7066 N N . ALA C 1 222 ? -41.825 14.472 3.395 1.00 44.90 222 ALA C N 1
ATOM 7067 C CA . ALA C 1 222 ? -41.983 14.819 1.980 1.00 45.47 222 ALA C CA 1
ATOM 7068 C C . ALA C 1 222 ? -43.313 15.530 1.721 1.00 45.89 222 ALA C C 1
ATOM 7069 O O . ALA C 1 222 ? -43.347 16.565 1.061 1.00 46.04 222 ALA C O 1
ATOM 7071 N N . TYR C 1 223 ? -44.391 14.981 2.281 1.00 46.88 223 TYR C N 1
ATOM 7072 C CA . TYR C 1 223 ? -45.750 15.509 2.125 1.00 47.55 223 TYR C CA 1
ATOM 7073 C C . TYR C 1 223 ? -45.924 16.918 2.725 1.00 47.78 223 TYR C C 1
ATOM 7074 O O . TYR C 1 223 ? -46.504 17.802 2.091 1.00 47.34 223 TYR C O 1
ATOM 7083 N N . GLU C 1 224 ? -45.426 17.124 3.943 1.00 47.82 224 GLU C N 1
ATOM 7084 C CA . GLU C 1 224 ? -45.554 18.424 4.587 1.00 48.36 224 GLU C CA 1
ATOM 7085 C C . GLU C 1 224 ? -44.750 19.515 3.886 1.00 48.01 224 GLU C C 1
ATOM 7086 O O . GLU C 1 224 ? -45.267 20.610 3.662 1.00 47.71 224 GLU C O 1
ATOM 7092 N N . LEU C 1 225 ? -43.502 19.213 3.534 1.00 47.75 225 LEU C N 1
ATOM 7093 C CA . LEU C 1 225 ? -42.638 20.190 2.888 1.00 47.85 225 LEU C CA 1
ATOM 7094 C C . LEU C 1 225 ? -43.184 20.652 1.524 1.00 47.69 225 LEU C C 1
ATOM 7095 O O . LEU C 1 225 ? -43.230 21.851 1.260 1.00 47.49 225 LEU C O 1
ATOM 7100 N N . GLU C 1 226 ? -43.598 19.706 0.681 1.00 47.29 226 GLU C N 1
ATOM 7101 C CA . GLU C 1 226 ? -44.142 20.020 -0.650 1.00 47.41 226 GLU C CA 1
ATOM 7102 C C . GLU C 1 226 ? -45.401 20.882 -0.574 1.00 46.56 226 GLU C C 1
ATOM 7103 O O . GLU C 1 226 ? -45.522 21.886 -1.286 1.00 46.69 226 GLU C O 1
ATOM 7109 N N . GLY C 1 227 ? -46.337 20.501 0.289 1.00 45.83 227 GLY C N 1
ATOM 7110 C CA . GLY C 1 227 ? -47.597 21.225 0.393 1.00 44.91 227 GLY C CA 1
ATOM 7111 C C . GLY C 1 227 ? -47.383 22.626 0.938 1.00 45.00 227 GLY C C 1
ATOM 7112 O O . GLY C 1 227 ? -47.983 23.581 0.451 1.00 44.74 227 GLY C O 1
ATOM 7113 N N . ALA C 1 228 ? -46.516 22.745 1.940 1.00 44.14 228 ALA C N 1
ATOM 7114 C CA . ALA C 1 228 ? -46.163 24.048 2.515 1.00 44.64 228 ALA C CA 1
ATOM 7115 C C . ALA C 1 228 ? -45.529 24.968 1.472 1.00 44.89 228 ALA C C 1
ATOM 7116 O O . ALA C 1 228 ? -45.911 26.128 1.372 1.00 44.41 228 ALA C O 1
ATOM 7118 N N . VAL C 1 229 ? -44.590 24.440 0.677 1.00 44.88 229 VAL C N 1
ATOM 7119 C CA . VAL C 1 229 ? -43.889 25.246 -0.330 1.00 45.22 229 VAL C CA 1
ATOM 7120 C C . VAL C 1 229 ? -44.799 25.760 -1.462 1.00 46.31 229 VAL C C 1
ATOM 7121 O O . VAL C 1 229 ? -44.647 26.903 -1.898 1.00 46.71 229 VAL C O 1
ATOM 7125 N N . LYS C 1 230 ? -45.732 24.928 -1.934 1.00 46.86 230 LYS C N 1
ATOM 7126 C CA . LYS C 1 230 ? -46.668 25.324 -3.007 1.00 48.06 230 LYS C CA 1
ATOM 7127 C C . LYS C 1 230 ? -47.574 26.473 -2.597 1.00 48.38 230 LYS C C 1
ATOM 7128 O O . LYS C 1 230 ? -47.968 27.300 -3.431 1.00 48.48 230 LYS C O 1
ATOM 7134 N N . ARG C 1 231 ? -47.896 26.520 -1.305 1.00 48.15 231 ARG C N 1
ATOM 7135 C CA . ARG C 1 231 ? -48.758 27.545 -0.735 1.00 48.18 231 ARG C CA 1
ATOM 7136 C C . ARG C 1 231 ? -48.045 28.863 -0.406 1.00 47.12 231 ARG C C 1
ATOM 7137 O O . ARG C 1 231 ? -48.704 29.863 -0.133 1.00 47.35 231 ARG C O 1
ATOM 7145 N N . ALA C 1 232 ? -46.713 28.861 -0.421 1.00 46.43 232 ALA C N 1
ATOM 7146 C CA . ALA C 1 232 ? -45.922 29.974 0.121 1.00 45.69 232 ALA C CA 1
ATOM 7147 C C . ALA C 1 232 ? -45.773 31.136 -0.859 1.00 45.11 232 ALA C C 1
ATOM 7148 O O . ALA C 1 232 ? -45.656 30.937 -2.067 1.00 45.08 232 ALA C O 1
ATOM 7150 N N . ASP C 1 233 ? -45.776 32.346 -0.323 1.00 44.40 233 ASP C N 1
ATOM 7151 C CA . ASP C 1 233 ? -45.419 33.544 -1.077 1.00 44.34 233 ASP C CA 1
ATOM 7152 C C . ASP C 1 233 ? -43.906 33.757 -0.972 1.00 43.77 233 ASP C C 1
ATOM 7153 O O . ASP C 1 233 ? -43.274 34.336 -1.865 1.00 43.20 233 ASP C O 1
ATOM 7158 N N . LEU C 1 234 ? -43.357 33.280 0.145 1.00 42.78 234 LEU C N 1
ATOM 7159 C CA . LEU C 1 234 ? -41.958 33.421 0.513 1.00 42.27 234 LEU C CA 1
ATOM 7160 C C . LEU C 1 234 ? -41.451 32.138 1.195 1.00 41.92 234 LEU C C 1
ATOM 7161 O O . LEU C 1 234 ? -42.052 31.653 2.152 1.00 41.51 234 LEU C O 1
ATOM 7166 N N . VAL C 1 235 ? -40.356 31.587 0.671 1.00 42.05 235 VAL C N 1
ATOM 7167 C CA . VAL C 1 235 ? -39.650 30.454 1.290 1.00 41.68 235 VAL C CA 1
ATOM 7168 C C . VAL C 1 235 ? -38.276 30.947 1.720 1.00 42.11 235 VAL C C 1
ATOM 7169 O O . VAL C 1 235 ? -37.585 31.646 0.968 1.00 43.07 235 VAL C O 1
ATOM 7173 N N . ILE C 1 236 ? -37.881 30.599 2.935 1.00 42.41 236 ILE C N 1
ATOM 7174 C CA . ILE C 1 236 ? -36.559 30.925 3.425 1.00 42.48 236 ILE C CA 1
ATOM 7175 C C . ILE C 1 236 ? -35.876 29.595 3.716 1.00 42.97 236 ILE C C 1
ATOM 7176 O O . ILE C 1 236 ? -36.336 28.831 4.558 1.00 42.83 236 ILE C O 1
ATOM 7181 N N . GLY C 1 237 ? -34.810 29.292 2.973 1.00 43.65 237 GLY C N 1
ATOM 7182 C CA . GLY C 1 237 ? -34.084 28.040 3.171 1.00 44.40 237 GLY C CA 1
ATOM 7183 C C . GLY C 1 237 ? -32.971 28.251 4.162 1.00 44.85 237 GLY C C 1
ATOM 7184 O O . GLY C 1 237 ? -32.080 29.055 3.930 1.00 44.98 237 GLY C O 1
ATOM 7185 N N . ALA C 1 238 ? -33.020 27.529 5.276 1.00 45.80 238 ALA C N 1
ATOM 7186 C CA . ALA C 1 238 ? -32.113 27.781 6.378 1.00 46.21 238 ALA C CA 1
ATOM 7187 C C . ALA C 1 238 ? -31.599 26.487 7.012 1.00 47.14 238 ALA C C 1
ATOM 7188 O O . ALA C 1 238 ? -31.364 26.424 8.216 1.00 46.53 238 ALA C O 1
ATOM 7190 N N . VAL C 1 239 ? -31.419 25.462 6.189 1.00 48.64 239 VAL C N 1
ATOM 7191 C CA . VAL C 1 239 ? -30.968 24.177 6.681 1.00 50.29 239 VAL C CA 1
ATOM 7192 C C . VAL C 1 239 ? -29.445 24.063 6.740 1.00 51.75 239 VAL C C 1
ATOM 7193 O O . VAL C 1 239 ? -28.713 24.756 6.023 1.00 51.60 239 VAL C O 1
ATOM 7197 N N . LEU C 1 240 ? -28.987 23.177 7.619 1.00 53.56 240 LEU C N 1
ATOM 7198 C CA . LEU C 1 240 ? -27.589 22.789 7.713 1.00 55.07 240 LEU C CA 1
ATOM 7199 C C . LEU C 1 240 ? -27.544 21.359 8.234 1.00 55.93 240 LEU C C 1
ATOM 7200 O O . LEU C 1 240 ? -28.181 21.035 9.244 1.00 56.22 240 LEU C O 1
ATOM 7205 N N . VAL C 1 241 ? -26.815 20.502 7.527 1.00 57.07 241 VAL C N 1
ATOM 7206 C CA . VAL C 1 241 ? -26.494 19.181 8.051 1.00 58.01 241 VAL C CA 1
ATOM 7207 C C . VAL C 1 241 ? -25.012 19.215 8.453 1.00 58.51 241 VAL C C 1
ATOM 7208 O O . VAL C 1 241 ? -24.160 19.588 7.636 1.00 58.16 241 VAL C O 1
ATOM 7212 N N . PRO C 1 242 ? -24.708 18.894 9.731 1.00 59.34 242 PRO C N 1
ATOM 7213 C CA . PRO C 1 242 ? -23.340 19.053 10.243 1.00 59.95 242 PRO C CA 1
ATOM 7214 C C . PRO C 1 242 ? -22.307 18.329 9.381 1.00 60.27 242 PRO C C 1
ATOM 7215 O O . PRO C 1 242 ? -22.505 17.160 9.030 1.00 60.28 242 PRO C O 1
ATOM 7219 N N . GLY C 1 243 ? -21.248 19.053 9.008 1.00 60.68 243 GLY C N 1
ATOM 7220 C CA . GLY C 1 243 ? -20.139 18.499 8.222 1.00 61.23 243 GLY C CA 1
ATOM 7221 C C . GLY C 1 243 ? -20.432 18.188 6.757 1.00 61.38 243 GLY C C 1
ATOM 7222 O O . GLY C 1 243 ? -19.563 17.672 6.045 1.00 61.18 243 GLY C O 1
ATOM 7223 N N . ALA C 1 244 ? -21.645 18.502 6.297 1.00 61.36 244 ALA C N 1
ATOM 7224 C CA . ALA C 1 244 ? -22.036 18.205 4.915 1.00 61.23 244 ALA C CA 1
ATOM 7225 C C . ALA C 1 244 ? -22.592 19.419 4.169 1.00 61.26 244 ALA C C 1
ATOM 7226 O O . ALA C 1 244 ? -22.997 20.417 4.776 1.00 60.89 244 ALA C O 1
ATOM 7228 N N . LYS C 1 245 ? -22.581 19.335 2.842 1.00 61.19 245 LYS C N 1
ATOM 7229 C CA . LYS C 1 245 ? -23.148 20.396 2.015 1.00 61.31 245 LYS C CA 1
ATOM 7230 C C . LYS C 1 245 ? -24.683 20.340 2.068 1.00 60.91 245 LYS C C 1
ATOM 7231 O O . LYS C 1 245 ? -25.253 19.272 2.339 1.00 60.98 245 LYS C O 1
ATOM 7237 N N . ALA C 1 246 ? -25.342 21.482 1.842 1.00 60.13 246 ALA C N 1
ATOM 7238 C CA . ALA C 1 246 ? -26.786 21.589 2.054 1.00 59.39 246 ALA C CA 1
ATOM 7239 C C . ALA C 1 246 ? -27.548 20.649 1.126 1.00 58.70 246 ALA C C 1
ATOM 7240 O O . ALA C 1 246 ? -27.289 20.637 -0.080 1.00 58.91 246 ALA C O 1
ATOM 7242 N N . PRO C 1 247 ? -28.474 19.841 1.692 1.00 57.91 247 PRO C N 1
ATOM 7243 C CA . PRO C 1 247 ? -29.334 18.959 0.881 1.00 57.26 247 PRO C CA 1
ATOM 7244 C C . PRO C 1 247 ? -30.308 19.759 0.015 1.00 56.86 247 PRO C C 1
ATOM 7245 O O . PRO C 1 247 ? -30.804 20.809 0.450 1.00 56.70 247 PRO C O 1
ATOM 7249 N N . LYS C 1 248 ? -30.580 19.262 -1.188 1.00 55.96 248 LYS C N 1
ATOM 7250 C CA . LYS C 1 248 ? -31.487 19.927 -2.125 1.00 55.64 248 LYS C CA 1
ATOM 7251 C C . LYS C 1 248 ? -32.933 19.512 -1.849 1.00 55.03 248 LYS C C 1
ATOM 7252 O O . LYS C 1 248 ? -33.480 18.591 -2.482 1.00 55.05 248 LYS C O 1
ATOM 7258 N N . LEU C 1 249 ? -33.545 20.220 -0.909 1.00 53.88 249 LEU C N 1
ATOM 7259 C CA . LEU C 1 249 ? -34.879 19.885 -0.438 1.00 53.13 249 LEU C CA 1
ATOM 7260 C C . LEU C 1 249 ? -36.002 20.486 -1.292 1.00 52.61 249 LEU C C 1
ATOM 7261 O O . LEU C 1 249 ? -37.137 20.014 -1.225 1.00 52.77 249 LEU C O 1
ATOM 7266 N N . VAL C 1 250 ? -35.693 21.516 -2.082 1.00 51.60 250 VAL C N 1
ATOM 7267 C CA . VAL C 1 250 ? -36.689 22.137 -2.956 1.00 51.06 250 VAL C CA 1
ATOM 7268 C C . VAL C 1 250 ? -36.295 21.969 -4.419 1.00 51.34 250 VAL C C 1
ATOM 7269 O O . VAL C 1 250 ? -35.367 22.634 -4.902 1.00 51.06 250 VAL C O 1
ATOM 7273 N N . SER C 1 251 ? -37.001 21.084 -5.123 1.00 51.59 251 SER C N 1
ATOM 7274 C CA . SER C 1 251 ? -36.660 20.777 -6.523 1.00 52.09 251 SER C CA 1
ATOM 7275 C C . SER C 1 251 ? -37.189 21.847 -7.475 1.00 52.44 251 SER C C 1
ATOM 7276 O O . SER C 1 251 ? -38.152 22.556 -7.153 1.00 52.80 251 SER C O 1
ATOM 7279 N N . ASN C 1 252 ? -36.563 21.971 -8.645 1.00 52.44 252 ASN C N 1
ATOM 7280 C CA . ASN C 1 252 ? -37.075 22.873 -9.686 1.00 52.38 252 ASN C CA 1
ATOM 7281 C C . ASN C 1 252 ? -38.487 22.486 -10.119 1.00 52.43 252 ASN C C 1
ATOM 7282 O O . ASN C 1 252 ? -39.295 23.348 -10.479 1.00 52.60 252 ASN C O 1
ATOM 7287 N N . SER C 1 253 ? -38.765 21.181 -10.080 1.00 52.35 253 SER C N 1
ATOM 7288 C CA . SER C 1 253 ? -40.093 20.630 -10.357 1.00 52.21 253 SER C CA 1
ATOM 7289 C C . SER C 1 253 ? -41.121 21.105 -9.325 1.00 51.59 253 SER C C 1
ATOM 7290 O O . SER C 1 253 ? -42.284 21.364 -9.660 1.00 51.63 253 SER C O 1
ATOM 7293 N N . LEU C 1 254 ? -40.693 21.237 -8.072 1.00 51.26 254 LEU C N 1
ATOM 7294 C CA . LEU C 1 254 ? -41.566 21.805 -7.052 1.00 50.35 254 LEU C CA 1
ATOM 7295 C C . LEU C 1 254 ? -41.787 23.283 -7.333 1.00 49.83 254 LEU C C 1
ATOM 7296 O O . LEU C 1 254 ? -42.911 23.755 -7.282 1.00 50.18 254 LEU C O 1
ATOM 7301 N N . VAL C 1 255 ? -40.716 23.989 -7.674 1.00 49.48 255 VAL C N 1
ATOM 7302 C CA . VAL C 1 255 ? -40.758 25.427 -7.946 1.00 49.46 255 VAL C CA 1
ATOM 7303 C C . VAL C 1 255 ? -41.688 25.821 -9.108 1.00 50.19 255 VAL C C 1
ATOM 7304 O O . VAL C 1 255 ? -42.280 26.912 -9.100 1.00 50.18 255 VAL C O 1
ATOM 7308 N N . ALA C 1 256 ? -41.829 24.929 -10.089 1.00 50.90 256 ALA C N 1
ATOM 7309 C CA . ALA C 1 256 ? -42.771 25.128 -11.207 1.00 51.01 256 ALA C CA 1
ATOM 7310 C C . ALA C 1 256 ? -44.239 25.110 -10.761 1.00 51.14 256 ALA C C 1
ATOM 7311 O O . ALA C 1 256 ? -45.099 25.666 -11.443 1.00 51.33 256 ALA C O 1
ATOM 7313 N N . HIS C 1 257 ? -44.511 24.475 -9.616 1.00 51.60 257 HIS C N 1
ATOM 7314 C CA . HIS C 1 257 ? -45.864 24.416 -9.032 1.00 52.11 257 HIS C CA 1
ATOM 7315 C C . HIS C 1 257 ? -46.214 25.576 -8.076 1.00 51.96 257 HIS C C 1
ATOM 7316 O O . HIS C 1 257 ? -47.342 25.656 -7.568 1.00 51.89 257 HIS C O 1
ATOM 7323 N N . MET C 1 258 ? -45.254 26.462 -7.827 1.00 51.72 258 MET C N 1
ATOM 7324 C CA . MET C 1 258 ? -45.450 27.567 -6.884 1.00 51.25 258 MET C CA 1
ATOM 7325 C C . MET C 1 258 ? -46.237 28.725 -7.506 1.00 51.78 258 MET C C 1
ATOM 7326 O O . MET C 1 258 ? -46.376 28.808 -8.728 1.00 52.40 258 MET C O 1
ATOM 7331 N N . LYS C 1 259 ? -46.759 29.609 -6.660 1.00 51.75 259 LYS C N 1
ATOM 7332 C CA . LYS C 1 259 ? -47.536 30.762 -7.116 1.00 51.94 259 LYS C CA 1
ATOM 7333 C C . LYS C 1 259 ? -46.625 31.707 -7.900 1.00 51.13 259 LYS C C 1
ATOM 7334 O O . LYS C 1 259 ? -45.501 31.981 -7.457 1.00 51.58 259 LYS C O 1
ATOM 7340 N N . PRO C 1 260 ? -47.100 32.227 -9.049 1.00 50.00 260 PRO C N 1
ATOM 7341 C CA . PRO C 1 260 ? -46.257 33.164 -9.807 1.00 48.90 260 PRO C CA 1
ATOM 7342 C C . PRO C 1 260 ? -45.814 34.345 -8.940 1.00 47.60 260 PRO C C 1
ATOM 7343 O O . PRO C 1 260 ? -46.628 34.936 -8.244 1.00 47.20 260 PRO C O 1
ATOM 7347 N N . GLY C 1 261 ? -44.525 34.660 -8.971 1.00 46.45 261 GLY C N 1
ATOM 7348 C CA . GLY C 1 261 ? -44.002 35.798 -8.240 1.00 45.47 261 GLY C CA 1
ATOM 7349 C C . GLY C 1 261 ? -43.615 35.474 -6.807 1.00 44.62 261 GLY C C 1
ATOM 7350 O O . GLY C 1 261 ? -43.265 36.380 -6.044 1.00 44.88 261 GLY C O 1
ATOM 7351 N N . ALA C 1 262 ? -43.669 34.192 -6.439 1.00 43.79 262 ALA C N 1
ATOM 7352 C CA . ALA C 1 262 ? -43.178 33.754 -5.115 1.00 43.11 262 ALA C CA 1
ATOM 7353 C C . ALA C 1 262 ? -41.672 33.990 -4.997 1.00 42.77 262 ALA C C 1
ATOM 7354 O O . ALA C 1 262 ? -40.957 33.943 -5.996 1.00 41.62 262 ALA C O 1
ATOM 7356 N N . VAL C 1 263 ? -41.212 34.281 -3.779 1.00 42.81 263 VAL C N 1
ATOM 7357 C CA . VAL C 1 263 ? -39.809 34.621 -3.504 1.00 42.88 263 VAL C CA 1
ATOM 7358 C C . VAL C 1 263 ? -39.156 33.510 -2.675 1.00 43.24 263 VAL C C 1
ATOM 7359 O O . VAL C 1 263 ? -39.780 32.979 -1.747 1.00 43.81 263 VAL C O 1
ATOM 7363 N N . LEU C 1 264 ? -37.918 33.150 -3.022 1.00 42.94 264 LEU C N 1
ATOM 7364 C CA . LEU C 1 264 ? -37.191 32.094 -2.343 1.00 43.04 264 LEU C CA 1
ATOM 7365 C C . LEU C 1 264 ? -35.824 32.614 -1.939 1.00 43.34 264 LEU C C 1
ATOM 7366 O O . LEU C 1 264 ? -35.015 32.973 -2.779 1.00 44.42 264 LEU C O 1
ATOM 7371 N N . VAL C 1 265 ? -35.598 32.707 -0.639 1.00 43.30 265 VAL C N 1
ATOM 7372 C CA . VAL C 1 265 ? -34.339 33.193 -0.115 1.00 43.21 265 VAL C CA 1
ATOM 7373 C C . VAL C 1 265 ? -33.562 31.991 0.440 1.00 44.25 265 VAL C C 1
ATOM 7374 O O . VAL C 1 265 ? -33.981 31.366 1.418 1.00 44.80 265 VAL C O 1
ATOM 7378 N N . ASP C 1 266 ? -32.423 31.682 -0.176 1.00 44.90 266 ASP C N 1
ATOM 7379 C CA . ASP C 1 266 ? -31.594 30.578 0.281 1.00 45.80 266 ASP C CA 1
ATOM 7380 C C . ASP C 1 266 ? -30.467 31.117 1.146 1.00 46.02 266 ASP C C 1
ATOM 7381 O O . ASP C 1 266 ? -29.427 31.539 0.619 1.00 46.53 266 ASP C O 1
ATOM 7386 N N . ILE C 1 267 ? -30.661 31.083 2.461 1.00 45.20 267 ILE C N 1
ATOM 7387 C CA . ILE C 1 267 ? -29.590 31.416 3.399 1.00 45.50 267 ILE C CA 1
ATOM 7388 C C . ILE C 1 267 ? -28.428 30.406 3.283 1.00 46.46 267 ILE C C 1
ATOM 7389 O O . ILE C 1 267 ? -27.257 30.785 3.446 1.00 45.93 267 ILE C O 1
ATOM 7394 N N . ALA C 1 268 ? -28.762 29.152 2.944 1.00 47.21 268 ALA C N 1
ATOM 7395 C CA . ALA C 1 268 ? -27.806 28.036 2.940 1.00 48.36 268 ALA C CA 1
ATOM 7396 C C . ALA C 1 268 ? -26.929 27.982 1.684 1.00 49.42 268 ALA C C 1
ATOM 7397 O O . ALA C 1 268 ? -26.197 27.001 1.467 1.00 49.40 268 ALA C O 1
ATOM 7399 N N . ILE C 1 269 ? -27.011 29.041 0.873 1.00 50.32 269 ILE C N 1
ATOM 7400 C CA . ILE C 1 269 ? -26.219 29.210 -0.348 1.00 51.11 269 ILE C CA 1
ATOM 7401 C C . ILE C 1 269 ? -24.714 29.090 -0.081 1.00 52.20 269 ILE C C 1
ATOM 7402 O O . ILE C 1 269 ? -23.948 28.691 -0.962 1.00 52.30 269 ILE C O 1
ATOM 7407 N N . ASP C 1 270 ? -24.292 29.406 1.143 1.00 53.42 270 ASP C N 1
ATOM 7408 C CA . ASP C 1 270 ? -22.873 29.304 1.481 1.00 54.39 270 ASP C CA 1
ATOM 7409 C C . ASP C 1 270 ? -22.382 27.851 1.601 1.00 54.93 270 ASP C C 1
ATOM 7410 O O . ASP C 1 270 ? -21.200 27.629 1.857 1.00 55.06 270 ASP C O 1
ATOM 7415 N N . GLN C 1 271 ? -23.281 26.881 1.383 1.00 55.63 271 GLN C N 1
ATOM 7416 C CA . GLN C 1 271 ? -22.961 25.442 1.485 1.00 56.16 271 GLN C CA 1
ATOM 7417 C C . GLN C 1 271 ? -23.696 24.405 0.566 1.00 55.63 271 GLN C C 1
ATOM 7418 O O . GLN C 1 271 ? -23.656 23.234 0.882 1.00 56.38 271 GLN C O 1
ATOM 7424 N N . GLY C 1 272 ? -24.401 24.723 -0.525 1.00 55.57 272 GLY C N 1
ATOM 7425 C CA . GLY C 1 272 ? -24.107 25.798 -1.497 1.00 54.49 272 GLY C CA 1
ATOM 7426 C C . GLY C 1 272 ? -25.529 25.798 -2.070 1.00 54.13 272 GLY C C 1
ATOM 7427 O O . GLY C 1 272 ? -25.752 25.563 -3.261 1.00 54.36 272 GLY C O 1
ATOM 7428 N N . GLY C 1 273 ? -26.501 25.979 -1.167 1.00 53.16 273 GLY C N 1
ATOM 7429 C CA . GLY C 1 273 ? -27.927 26.076 -1.520 1.00 52.10 273 GLY C CA 1
ATOM 7430 C C . GLY C 1 273 ? -28.740 24.861 -1.105 1.00 51.20 273 GLY C C 1
ATOM 7431 O O . GLY C 1 273 ? -28.320 23.724 -1.337 1.00 51.04 273 GLY C O 1
ATOM 7432 N N . CYS C 1 274 ? -29.892 25.089 -0.465 1.00 50.13 274 CYS C N 1
ATOM 7433 C CA . CYS C 1 274 ? -30.795 23.985 -0.147 1.00 49.21 274 CYS C CA 1
ATOM 7434 C C . CYS C 1 274 ? -31.957 23.893 -1.134 1.00 48.89 274 CYS C C 1
ATOM 7435 O O . CYS C 1 274 ? -32.849 23.054 -0.982 1.00 49.02 274 CYS C O 1
ATOM 7438 N N . PHE C 1 275 ? -31.925 24.757 -2.148 1.00 48.15 275 PHE C N 1
ATOM 7439 C CA . PHE C 1 275 ? -32.855 24.702 -3.251 1.00 48.39 275 PHE C CA 1
ATOM 7440 C C . PHE C 1 275 ? -32.086 24.172 -4.457 1.00 49.21 275 PHE C C 1
ATOM 7441 O O . PHE C 1 275 ? -30.938 24.558 -4.683 1.00 49.30 275 PHE C O 1
ATOM 7449 N N . GLU C 1 276 ? -32.714 23.294 -5.235 1.00 50.06 276 GLU C N 1
ATOM 7450 C CA . GLU C 1 276 ? -32.081 22.760 -6.442 1.00 50.85 276 GLU C CA 1
ATOM 7451 C C . GLU C 1 276 ? -31.594 23.868 -7.384 1.00 51.36 276 GLU C C 1
ATOM 7452 O O . GLU C 1 276 ? -30.495 23.779 -7.920 1.00 51.49 276 GLU C O 1
ATOM 7458 N N . GLY C 1 277 ? -32.400 24.916 -7.565 1.00 51.75 277 GLY C N 1
ATOM 7459 C CA . GLY C 1 277 ? -32.099 25.960 -8.549 1.00 52.33 277 GLY C CA 1
ATOM 7460 C C . GLY C 1 277 ? -31.196 27.086 -8.076 1.00 53.07 277 GLY C C 1
ATOM 7461 O O . GLY C 1 277 ? -30.959 28.045 -8.815 1.00 52.87 277 GLY C O 1
ATOM 7462 N N . SER C 1 278 ? -30.695 26.973 -6.846 1.00 53.51 278 SER C N 1
ATOM 7463 C CA . SER C 1 278 ? -29.836 27.991 -6.252 1.00 53.93 278 SER C CA 1
ATOM 7464 C C . SER C 1 27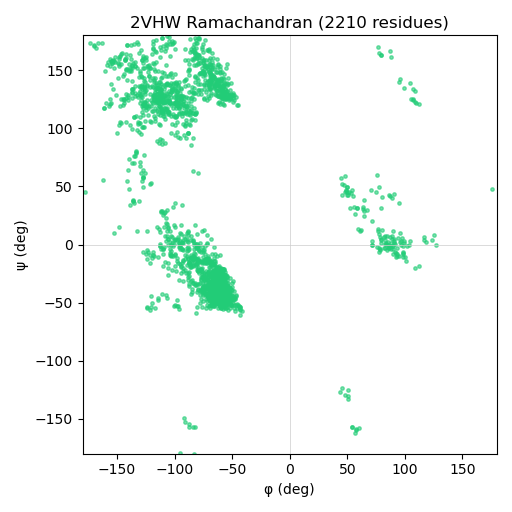8 ? -28.427 28.044 -6.830 1.00 54.92 278 SER C C 1
ATOM 7465 O O . SER C 1 278 ? -27.786 27.005 -7.070 1.00 54.55 278 SER C O 1
ATOM 7468 N N . ARG C 1 279 ? -27.967 29.273 -7.053 1.00 55.92 279 ARG C N 1
ATOM 7469 C CA . ARG C 1 279 ? -26.562 29.581 -7.358 1.00 57.05 279 ARG C CA 1
ATOM 7470 C C . ARG C 1 279 ? -26.284 31.001 -6.851 1.00 57.79 279 ARG C C 1
ATOM 7471 O O . ARG C 1 279 ? -27.232 31.783 -6.673 1.00 57.66 279 ARG C O 1
ATOM 7479 N N . PRO C 1 280 ? -25.003 31.333 -6.591 1.00 58.46 280 PRO C N 1
ATOM 7480 C CA . PRO C 1 280 ? -24.683 32.602 -5.918 1.00 59.18 280 PRO C CA 1
ATOM 7481 C C . PRO C 1 280 ? -25.087 33.865 -6.688 1.00 59.82 280 PRO C C 1
ATOM 7482 O O . PRO C 1 280 ? -24.753 34.018 -7.867 1.00 59.78 280 PRO C O 1
ATOM 7486 N N . THR C 1 281 ? -25.827 34.741 -6.007 1.00 60.71 281 THR C N 1
ATOM 7487 C CA . THR C 1 281 ? -26.146 36.076 -6.515 1.00 61.30 281 THR C CA 1
ATOM 7488 C C . THR C 1 281 ? -25.354 37.132 -5.740 1.00 61.82 281 THR C C 1
ATOM 7489 O O . THR C 1 281 ? -24.728 36.830 -4.716 1.00 61.91 281 THR C O 1
ATOM 7493 N N . THR C 1 282 ? -25.367 38.362 -6.244 1.00 62.41 282 THR C N 1
ATOM 7494 C CA . THR C 1 282 ? -24.553 39.440 -5.679 1.00 63.01 282 THR C CA 1
ATOM 7495 C C . THR C 1 282 ? -25.451 40.580 -5.182 1.00 63.39 282 THR C C 1
ATOM 7496 O O . THR C 1 282 ? -26.665 40.571 -5.415 1.00 63.48 282 THR C O 1
ATOM 7500 N N . TYR C 1 283 ? -24.851 41.562 -4.510 1.00 63.67 283 TYR C N 1
ATOM 7501 C CA . TYR C 1 283 ? -25.581 42.759 -4.071 1.00 63.85 283 TYR C CA 1
ATOM 7502 C C . TYR C 1 283 ? -26.030 43.671 -5.221 1.00 63.36 283 TYR C C 1
ATOM 7503 O O . TYR C 1 283 ? -26.913 44.516 -5.028 1.00 63.32 283 TYR C O 1
ATOM 7512 N N . ASP C 1 284 ? -25.425 43.490 -6.402 1.00 62.53 284 ASP C N 1
ATOM 7513 C CA . ASP C 1 284 ? -25.830 44.205 -7.622 1.00 61.67 284 ASP C CA 1
ATOM 7514 C C . ASP C 1 284 ? -26.980 43.526 -8.378 1.00 60.82 284 ASP C C 1
ATOM 7515 O O . ASP C 1 284 ? -27.906 44.194 -8.859 1.00 60.59 284 ASP C O 1
ATOM 7520 N N . HIS C 1 285 ? -26.913 42.202 -8.493 1.00 59.43 285 HIS C N 1
ATOM 7521 C CA . HIS C 1 285 ? -28.008 41.438 -9.081 1.00 58.39 285 HIS C CA 1
ATOM 7522 C C . HIS C 1 285 ? -28.455 40.319 -8.132 1.00 57.32 285 HIS C C 1
ATOM 7523 O O . HIS C 1 285 ? -28.126 39.155 -8.361 1.00 57.29 285 HIS C O 1
ATOM 7530 N N . PRO C 1 286 ? -29.220 40.674 -7.067 1.00 56.01 286 PRO C N 1
ATOM 7531 C CA . PRO C 1 286 ? -29.525 39.765 -5.943 1.00 55.08 286 PRO C CA 1
ATOM 7532 C C . PRO C 1 286 ? -30.512 38.636 -6.257 1.00 54.11 286 PRO C C 1
ATOM 7533 O O . PRO C 1 286 ? -30.478 37.589 -5.594 1.00 53.64 286 PRO C O 1
ATOM 7537 N N . THR C 1 287 ? -31.375 38.839 -7.251 1.00 52.99 287 THR C N 1
ATOM 7538 C CA . THR C 1 287 ? -32.390 37.846 -7.578 1.00 52.55 287 THR C CA 1
ATOM 7539 C C . THR C 1 287 ? -32.296 37.429 -9.036 1.00 52.63 287 THR C C 1
ATOM 7540 O O . THR C 1 287 ? -31.820 38.195 -9.871 1.00 52.81 287 THR C O 1
ATOM 7544 N N . PHE C 1 288 ? -32.748 36.209 -9.322 1.00 52.58 288 PHE C N 1
ATOM 7545 C CA . PHE C 1 288 ? -32.919 35.704 -10.692 1.00 52.25 288 PHE C CA 1
ATOM 7546 C C . PHE C 1 288 ? -34.178 34.835 -10.744 1.00 52.35 288 PHE C C 1
ATOM 7547 O O . PHE C 1 288 ? -34.640 34.340 -9.711 1.00 52.48 288 PHE C O 1
ATOM 7555 N N . ALA C 1 289 ? -34.729 34.656 -11.939 1.00 52.23 289 ALA C N 1
ATOM 7556 C CA . ALA C 1 289 ? -35.940 33.863 -12.125 1.00 52.07 289 ALA C CA 1
ATOM 7557 C C . ALA C 1 289 ? -35.626 32.384 -12.249 1.00 52.21 289 ALA C C 1
ATOM 7558 O O . ALA C 1 289 ? -34.734 31.993 -12.999 1.00 52.03 289 ALA C O 1
ATOM 7560 N N . VAL C 1 290 ? -36.336 31.565 -11.483 1.00 52.11 290 VAL C N 1
ATOM 7561 C CA . VAL C 1 290 ? -36.449 30.144 -11.807 1.00 52.02 290 VAL C CA 1
ATOM 7562 C C . VAL C 1 290 ? -37.926 29.784 -11.894 1.00 52.15 290 VAL C C 1
ATOM 7563 O O . VAL C 1 290 ? -38.680 29.928 -10.929 1.00 51.65 290 VAL C O 1
ATOM 7567 N N . HIS C 1 291 ? -38.321 29.345 -13.087 1.00 51.80 291 HIS C N 1
ATOM 7568 C CA . HIS C 1 291 ? -39.726 29.322 -13.515 1.00 52.37 291 HIS C CA 1
ATOM 7569 C C . HIS C 1 291 ? -40.392 30.691 -13.291 1.00 52.39 291 HIS C C 1
ATOM 7570 O O . HIS C 1 291 ? -39.799 31.711 -13.650 1.00 52.03 291 HIS C O 1
ATOM 7577 N N . ASP C 1 292 ? -41.590 30.727 -12.700 1.00 53.06 292 ASP C N 1
ATOM 7578 C CA . ASP C 1 292 ? -42.293 32.004 -12.452 1.00 53.86 292 ASP C CA 1
ATOM 7579 C C . ASP C 1 292 ? -42.020 32.564 -11.052 1.00 53.49 292 ASP C C 1
ATOM 7580 O O . ASP C 1 292 ? -42.868 33.221 -10.445 1.00 53.26 292 ASP C O 1
ATOM 7585 N N . THR C 1 293 ? -40.801 32.335 -10.582 1.00 53.01 293 THR C N 1
ATOM 7586 C CA . THR C 1 293 ? -40.428 32.505 -9.190 1.00 52.16 293 THR C CA 1
ATOM 7587 C C . THR C 1 293 ? -39.146 33.343 -9.123 1.00 51.77 293 THR C C 1
ATOM 7588 O O . THR C 1 293 ? -38.323 33.295 -10.044 1.00 51.83 293 THR C O 1
ATOM 7592 N N . LEU C 1 294 ? -38.988 34.112 -8.047 1.00 51.16 294 LEU C N 1
ATOM 7593 C CA . LEU C 1 294 ? -37.750 34.853 -7.759 1.00 50.67 294 LEU C CA 1
ATOM 7594 C C . LEU C 1 294 ? -36.895 34.176 -6.698 1.00 50.06 294 LEU C C 1
ATOM 7595 O O . LEU C 1 294 ? -37.356 33.985 -5.563 1.00 49.91 294 LEU C O 1
ATOM 7600 N N . PHE C 1 295 ? -35.649 33.847 -7.059 1.00 49.06 295 PHE C N 1
ATOM 7601 C CA . PHE C 1 295 ? -34.639 33.336 -6.125 1.00 48.52 295 PHE C CA 1
ATOM 7602 C C . PHE C 1 295 ? -33.699 34.433 -5.633 1.00 48.62 295 PHE C C 1
ATOM 7603 O O . PHE C 1 295 ? -33.250 35.260 -6.412 1.00 49.74 295 PHE C O 1
ATOM 7611 N N . TYR C 1 296 ? -33.398 34.418 -4.341 1.00 48.11 296 TYR C N 1
ATOM 7612 C CA . TYR C 1 296 ? -32.438 35.333 -3.739 1.00 47.44 296 TYR C CA 1
ATOM 7613 C C . TYR C 1 296 ? -31.391 34.458 -3.053 1.00 47.73 296 TYR C C 1
ATOM 7614 O O . TYR C 1 296 ? -31.716 33.675 -2.142 1.00 48.19 296 TYR C O 1
ATOM 7623 N N . CYS C 1 297 ? -30.137 34.585 -3.485 1.00 47.68 297 CYS C N 1
ATOM 7624 C CA . CYS C 1 297 ? -29.043 33.748 -2.977 1.00 47.62 297 CYS C CA 1
ATOM 7625 C C . CYS C 1 297 ? -27.753 34.539 -2.765 1.00 48.16 297 CYS C C 1
ATOM 7626 O O . CYS C 1 297 ? -26.800 34.372 -3.534 1.00 48.24 297 CYS C O 1
ATOM 7629 N N . VAL C 1 298 ? -27.680 35.376 -1.735 1.00 48.47 298 VAL C N 1
ATOM 7630 C CA . VAL C 1 298 ? -26.397 36.028 -1.479 1.00 48.50 298 VAL C CA 1
ATOM 7631 C C . VAL C 1 298 ? -25.662 35.370 -0.304 1.00 48.86 298 VAL C C 1
ATOM 7632 O O . VAL C 1 298 ? -26.254 35.091 0.758 1.00 47.86 298 VAL C O 1
ATOM 7636 N N . ALA C 1 299 ? -24.378 35.104 -0.534 1.00 48.35 299 ALA C N 1
ATOM 7637 C CA . ALA C 1 299 ? -23.574 34.255 0.344 1.00 48.72 299 ALA C CA 1
ATOM 7638 C C . ALA C 1 299 ? -22.983 35.001 1.535 1.00 48.67 299 ALA C C 1
ATOM 7639 O O . ALA C 1 299 ? -22.482 34.373 2.481 1.00 49.15 299 ALA C O 1
ATOM 7641 N N . ASN C 1 300 ? -23.047 36.330 1.490 1.00 48.30 300 ASN C N 1
ATOM 7642 C CA . ASN C 1 300 ? -22.470 37.151 2.554 1.00 47.75 300 ASN C CA 1
ATOM 7643 C C . ASN C 1 300 ? -23.485 38.153 3.094 1.00 46.79 300 ASN C C 1
ATOM 7644 O O . ASN C 1 300 ? -23.249 39.364 3.072 1.00 46.72 300 ASN C O 1
ATOM 7649 N N . MET C 1 301 ? -24.610 37.632 3.580 1.00 44.97 301 MET C N 1
ATOM 7650 C CA . MET C 1 301 ? -25.734 38.468 4.012 1.00 43.88 301 MET C CA 1
ATOM 7651 C C . MET C 1 301 ? -25.381 39.460 5.123 1.00 43.79 301 MET C C 1
ATOM 7652 O O . MET C 1 301 ? -25.734 40.623 4.995 1.00 43.47 301 MET C O 1
ATOM 7657 N N . PRO C 1 302 ? -24.682 39.016 6.201 1.00 43.78 302 PRO C N 1
ATOM 7658 C CA . PRO C 1 302 ? -24.366 39.949 7.300 1.00 44.08 302 PRO C CA 1
ATOM 7659 C C . PRO C 1 302 ? -23.545 41.176 6.892 1.00 44.53 302 PRO C C 1
ATOM 7660 O O . PRO C 1 302 ? -23.647 42.220 7.536 1.00 44.37 302 PRO C O 1
ATOM 7664 N N . ALA C 1 303 ? -22.771 41.065 5.815 1.00 44.66 303 ALA C N 1
ATOM 7665 C CA . ALA C 1 303 ? -22.076 42.227 5.245 1.00 44.52 303 ALA C CA 1
ATOM 7666 C C . ALA C 1 303 ? -22.993 43.404 4.840 1.00 44.14 303 ALA C C 1
ATOM 7667 O O . ALA C 1 303 ? -22.511 44.536 4.757 1.00 45.06 303 ALA C O 1
ATOM 7669 N N . SER C 1 304 ? -24.289 43.143 4.609 1.00 43.53 304 SER C N 1
ATOM 7670 C CA . SER C 1 304 ? -25.320 44.167 4.288 1.00 43.05 304 SER C CA 1
ATOM 7671 C C . SER C 1 304 ? -25.558 45.170 5.400 1.00 42.89 304 SER C C 1
ATOM 7672 O O . SER C 1 304 ? -26.055 46.272 5.155 1.00 42.33 304 SER C O 1
ATOM 7675 N N . VAL C 1 305 ? -25.323 44.730 6.632 1.00 42.05 305 VAL C N 1
ATOM 7676 C CA . VAL C 1 305 ? -25.630 45.514 7.820 1.00 42.11 305 VAL C CA 1
ATOM 7677 C C . VAL C 1 305 ? -24.394 45.526 8.727 1.00 42.94 305 VAL C C 1
ATOM 7678 O O . VAL C 1 305 ? -24.412 44.960 9.831 1.00 43.40 305 VAL C O 1
ATOM 7682 N N . PRO C 1 306 ? -23.326 46.185 8.262 1.00 43.30 306 PRO C N 1
ATOM 7683 C CA . PRO C 1 306 ? -22.028 46.167 8.899 1.00 44.54 306 PRO C CA 1
ATOM 7684 C C . PRO C 1 306 ? -22.018 46.755 10.316 1.00 44.99 306 PRO C C 1
ATOM 7685 O O . PRO C 1 306 ? -21.308 46.230 11.144 1.00 46.36 306 PRO C O 1
ATOM 7689 N N . LYS C 1 307 ? -22.821 47.768 10.621 1.00 45.70 307 LYS C N 1
ATOM 7690 C CA . LYS C 1 307 ? -22.836 48.285 11.987 1.00 45.88 307 LYS C CA 1
ATOM 7691 C C . LYS C 1 307 ? -23.379 47.276 13.000 1.00 46.24 307 LYS C C 1
ATOM 7692 O O . LYS C 1 307 ? -22.857 47.164 14.117 1.00 47.28 307 LYS C O 1
ATOM 7698 N N . THR C 1 308 ? -24.413 46.538 12.612 1.00 44.98 308 THR C N 1
ATOM 7699 C CA . THR C 1 308 ? -24.890 45.410 13.412 1.00 43.22 308 THR C CA 1
ATOM 7700 C C . THR C 1 308 ? -23.902 44.222 13.417 1.00 43.01 308 THR C C 1
ATOM 7701 O O . THR C 1 308 ? -23.553 43.703 14.476 1.00 42.81 308 THR C O 1
ATOM 7705 N N . SER C 1 309 ? -23.486 43.781 12.233 1.00 42.32 309 SER C N 1
ATOM 7706 C CA . SER C 1 309 ? -22.653 42.582 12.075 1.00 42.32 309 SER C CA 1
ATOM 7707 C C . SER C 1 309 ? -21.291 42.673 12.760 1.00 42.58 309 SER C C 1
ATOM 7708 O O . SER C 1 309 ? -20.829 41.712 13.384 1.00 42.14 309 SER C O 1
ATOM 7711 N N . THR C 1 310 ? -20.644 43.821 12.618 1.00 42.60 310 THR C N 1
ATOM 7712 C CA . THR C 1 310 ? -19.362 44.048 13.255 1.00 43.42 310 THR C CA 1
ATOM 7713 C C . THR C 1 310 ? -19.477 43.803 14.767 1.00 43.60 310 THR C C 1
ATOM 7714 O O . THR C 1 310 ? -18.650 43.088 15.346 1.00 42.94 310 THR C O 1
ATOM 7718 N N . TYR C 1 311 ? -20.493 44.409 15.394 1.00 42.85 311 TYR C N 1
ATOM 7719 C CA . TYR C 1 311 ? -20.645 44.300 16.834 1.00 42.81 311 TYR C CA 1
ATOM 7720 C C . TYR C 1 311 ? -21.043 42.897 17.227 1.00 43.15 311 TYR C C 1
ATOM 7721 O O . TYR C 1 311 ? -20.532 42.387 18.209 1.00 43.42 311 TYR C O 1
ATOM 7730 N N . ALA C 1 312 ? -21.943 42.271 16.461 1.00 43.02 312 ALA C N 1
ATOM 7731 C CA . ALA C 1 312 ? -22.387 40.896 16.758 1.00 43.26 312 ALA C CA 1
ATOM 7732 C C . ALA C 1 312 ? -21.198 39.934 16.696 1.00 42.92 312 ALA C C 1
ATOM 7733 O O . ALA C 1 312 ? -21.013 39.097 17.590 1.00 42.65 312 ALA C O 1
ATOM 7735 N N . LEU C 1 313 ? -20.400 40.063 15.643 1.00 42.88 313 LEU C N 1
ATOM 7736 C CA . LEU C 1 313 ? -19.209 39.206 15.473 1.00 42.62 313 LEU C CA 1
ATOM 7737 C C . LEU C 1 313 ? -18.137 39.480 16.525 1.00 42.61 313 LEU C C 1
ATOM 7738 O O . LEU C 1 313 ? -17.645 38.559 17.168 1.00 42.57 313 LEU C O 1
ATOM 7743 N N . THR C 1 314 ? -17.770 40.745 16.686 1.00 43.04 314 THR C N 1
ATOM 7744 C CA . THR C 1 314 ? -16.690 41.110 17.609 1.00 43.37 314 THR C CA 1
ATOM 7745 C C . THR C 1 314 ? -17.021 40.908 19.093 1.00 42.92 314 THR C C 1
ATOM 7746 O O . THR C 1 314 ? -16.119 40.676 19.896 1.00 42.70 314 THR C O 1
ATOM 7750 N N . ASN C 1 315 ? -18.299 40.960 19.457 1.00 43.10 315 ASN C N 1
ATOM 7751 C CA . ASN C 1 315 ? -18.710 40.612 20.825 1.00 43.10 315 ASN C CA 1
ATOM 7752 C C . ASN C 1 315 ? -18.433 39.128 21.076 1.00 43.31 315 ASN C C 1
ATOM 7753 O O . ASN C 1 315 ? -17.972 38.748 22.142 1.00 43.95 315 ASN C O 1
ATOM 7758 N N . ALA C 1 316 ? -18.723 38.300 20.080 1.00 43.10 316 ALA C N 1
ATOM 7759 C CA . ALA C 1 316 ? -18.400 36.865 20.136 1.00 43.17 316 ALA C CA 1
ATOM 7760 C C . ALA C 1 316 ? -16.891 36.560 20.148 1.00 42.38 316 ALA C C 1
ATOM 7761 O O . ALA C 1 316 ? -16.457 35.709 20.916 1.00 41.58 316 ALA C O 1
ATOM 7763 N N . THR C 1 317 ? -16.094 37.252 19.316 1.00 42.37 317 THR C N 1
ATOM 7764 C CA . THR C 1 317 ? -14.640 36.994 19.237 1.00 42.35 317 THR C CA 1
ATOM 7765 C C . THR C 1 317 ? -13.869 37.551 20.438 1.00 43.39 317 THR C C 1
ATOM 7766 O O . THR C 1 317 ? -12.799 37.057 20.789 1.00 43.40 317 THR C O 1
ATOM 7770 N N . MET C 1 318 ? -14.427 38.562 21.091 1.00 44.13 318 MET C N 1
ATOM 7771 C CA . MET C 1 318 ? -13.703 39.284 22.134 1.00 45.19 318 MET C CA 1
ATOM 7772 C C . MET C 1 318 ? -13.005 38.430 23.203 1.00 44.31 318 MET C C 1
ATOM 7773 O O . MET C 1 318 ? -11.829 38.652 23.461 1.00 44.14 318 MET C O 1
ATOM 7778 N N . PRO C 1 319 ? -13.726 37.483 23.851 1.00 43.91 319 PRO C N 1
ATOM 7779 C CA . PRO C 1 319 ? -13.068 36.675 24.897 1.00 43.64 319 PRO C CA 1
ATOM 7780 C C . PRO C 1 319 ? -11.837 35.919 24.387 1.00 43.44 319 PRO C C 1
ATOM 7781 O O . PRO C 1 319 ? -10.834 35.809 25.112 1.00 43.75 319 PRO C O 1
ATOM 7785 N N . TYR C 1 320 ? -11.922 35.410 23.161 1.00 42.61 320 TYR C N 1
ATOM 7786 C CA . TYR C 1 320 ? -10.827 34.661 22.529 1.00 42.69 320 TYR C CA 1
ATOM 7787 C C . TYR C 1 320 ? -9.672 35.575 22.159 1.00 42.80 320 TYR C C 1
ATOM 7788 O O . TYR C 1 320 ? -8.509 35.234 22.373 1.00 42.06 320 TYR C O 1
ATOM 7797 N N . VAL C 1 321 ? -10.012 36.741 21.614 1.00 42.64 321 VAL C N 1
ATOM 7798 C CA . VAL C 1 321 ? -9.022 37.751 21.268 1.00 43.76 321 VAL C CA 1
ATOM 7799 C C . VAL C 1 321 ? -8.219 38.145 22.510 1.00 44.26 321 VAL C C 1
ATOM 7800 O O . VAL C 1 321 ? -7.002 38.224 22.457 1.00 44.46 321 VAL C O 1
ATOM 7804 N N . LEU C 1 322 ? -8.921 38.395 23.612 1.00 45.27 322 LEU C N 1
ATOM 7805 C CA . LEU C 1 322 ? -8.286 38.763 24.869 1.00 46.28 322 LEU C CA 1
ATOM 7806 C C . LEU C 1 322 ? -7.347 37.698 25.407 1.00 46.62 322 LEU C C 1
ATOM 7807 O O . LEU C 1 322 ? -6.273 38.031 25.902 1.00 46.53 322 LEU C O 1
ATOM 7812 N N . GLU C 1 323 ? -7.736 36.427 25.299 1.00 47.12 323 GLU C N 1
ATOM 7813 C CA . GLU C 1 323 ? -6.870 35.323 25.733 1.00 47.43 323 GLU C CA 1
ATOM 7814 C C . GLU C 1 323 ? -5.610 35.159 24.858 1.00 47.26 323 GLU C C 1
ATOM 7815 O O . GLU C 1 323 ? -4.497 34.945 25.375 1.00 46.98 323 GLU C O 1
ATOM 7821 N N . LEU C 1 324 ? -5.795 35.247 23.546 1.00 46.56 324 LEU C N 1
ATOM 7822 C CA . LEU C 1 324 ? -4.686 35.220 22.590 1.00 46.35 324 LEU C CA 1
ATOM 7823 C C . LEU C 1 324 ? -3.687 36.339 22.867 1.00 46.03 324 LEU C C 1
ATOM 7824 O O . LEU C 1 324 ? -2.490 36.102 22.879 1.00 46.80 324 LEU C O 1
ATOM 7829 N N . ALA C 1 325 ? -4.190 37.547 23.101 1.00 45.83 325 ALA C N 1
ATOM 7830 C CA . ALA C 1 325 ? -3.357 38.696 23.425 1.00 45.96 325 ALA C CA 1
ATOM 7831 C C . ALA C 1 325 ? -2.619 38.534 24.757 1.00 46.33 325 ALA C C 1
ATOM 7832 O O . ALA C 1 325 ? -1.420 38.751 24.818 1.00 45.94 325 ALA C O 1
ATOM 7834 N N . ASP C 1 326 ? -3.340 38.164 25.817 1.00 46.68 326 ASP C N 1
ATOM 7835 C CA . ASP C 1 326 ? -2.750 37.989 27.147 1.00 47.08 326 ASP C CA 1
ATOM 7836 C C . ASP C 1 326 ? -1.692 36.887 27.221 1.00 46.77 326 ASP C C 1
ATOM 7837 O O . ASP C 1 326 ? -0.672 37.047 27.902 1.00 46.65 326 ASP C O 1
ATOM 7842 N N . HIS C 1 327 ? -1.919 35.790 26.501 1.00 46.43 327 HIS C N 1
ATOM 7843 C CA . HIS C 1 327 ? -1.148 34.570 26.721 1.00 46.62 327 HIS C CA 1
ATOM 7844 C C . HIS C 1 327 ? -0.393 33.983 25.525 1.00 46.37 327 HIS C C 1
ATOM 7845 O O . HIS C 1 327 ? 0.350 33.022 25.706 1.00 46.31 327 HIS C O 1
ATOM 7852 N N . GLY C 1 328 ? -0.585 34.538 24.325 1.00 45.67 328 GLY C N 1
ATOM 7853 C CA . GLY C 1 328 ? -0.033 33.954 23.093 1.00 45.37 328 GLY C CA 1
ATOM 7854 C C . GLY C 1 328 ? -0.867 32.783 22.610 1.00 45.42 328 GLY C C 1
ATOM 7855 O O . GLY C 1 328 ? -1.636 32.236 23.373 1.00 45.46 328 GLY C O 1
ATOM 7856 N N . TRP C 1 329 ? -0.712 32.374 21.356 1.00 45.40 329 TRP C N 1
ATOM 7857 C CA . TRP C 1 329 ? -1.614 31.372 20.771 1.00 46.05 329 TRP C CA 1
ATOM 7858 C C . TRP C 1 329 ? -1.534 29.981 21.405 1.00 46.49 329 TRP C C 1
ATOM 7859 O O . TRP C 1 329 ? -2.548 29.298 21.551 1.00 47.16 329 TRP C O 1
ATOM 7870 N N . ARG C 1 330 ? -0.329 29.573 21.781 1.00 46.87 330 ARG C N 1
ATOM 7871 C CA . ARG C 1 330 ? -0.072 28.215 22.221 1.00 47.59 330 ARG C CA 1
ATOM 7872 C C . ARG C 1 330 ? -0.666 27.965 23.597 1.00 46.86 330 ARG C C 1
ATOM 7873 O O . ARG C 1 330 ? -1.372 26.982 23.785 1.00 47.31 330 ARG C O 1
ATOM 7881 N N . ALA C 1 331 ? -0.412 28.872 24.541 1.00 46.61 331 ALA C N 1
ATOM 7882 C CA . ALA C 1 331 ? -1.009 28.787 25.875 1.00 46.67 331 ALA C CA 1
ATOM 7883 C C . ALA C 1 331 ? -2.533 28.941 25.843 1.00 46.76 331 ALA C C 1
ATOM 7884 O O . ALA C 1 331 ? -3.250 28.252 26.594 1.00 46.83 331 ALA C O 1
ATOM 7886 N N . ALA C 1 332 ? -3.026 29.838 24.986 1.00 46.24 332 ALA C N 1
ATOM 7887 C CA . ALA C 1 332 ? -4.465 30.062 24.828 1.00 46.53 332 ALA C CA 1
ATOM 7888 C C . ALA C 1 332 ? -5.161 28.814 24.300 1.00 46.61 332 ALA C C 1
ATOM 7889 O O . ALA C 1 332 ? -6.189 28.415 24.839 1.00 46.40 332 ALA C O 1
ATOM 7891 N N . CYS C 1 333 ? -4.583 28.181 23.279 1.00 46.74 333 CYS C N 1
ATOM 7892 C CA . CYS C 1 333 ? -5.166 26.972 22.700 1.00 47.45 333 CYS C CA 1
ATOM 7893 C C . CYS C 1 333 ? -5.086 25.755 23.631 1.00 48.16 333 CYS C C 1
ATOM 7894 O O . CYS C 1 333 ? -6.001 24.928 23.657 1.00 48.03 333 CYS C O 1
ATOM 7897 N N . ARG C 1 334 ? -3.992 25.653 24.382 1.00 49.07 334 ARG C N 1
ATOM 7898 C CA . ARG C 1 334 ? -3.850 24.631 25.426 1.00 49.66 334 ARG C CA 1
ATOM 7899 C C . ARG C 1 334 ? -4.953 24.766 26.468 1.00 49.21 334 ARG C C 1
ATOM 7900 O O . ARG C 1 334 ? -5.540 23.771 26.900 1.00 49.07 334 ARG C O 1
ATOM 7908 N N . SER C 1 335 ? -5.215 26.006 26.874 1.00 49.07 335 SER C N 1
ATOM 7909 C CA . SER C 1 335 ? -6.172 26.300 27.931 1.00 48.79 335 SER C CA 1
ATOM 7910 C C .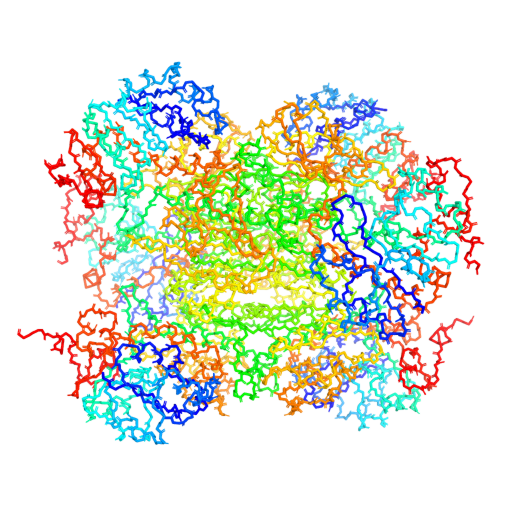 SER C 1 335 ? -7.626 26.147 27.485 1.00 49.00 335 SER C C 1
ATOM 7911 O O . SER C 1 335 ? -8.498 25.823 28.294 1.00 48.41 335 SER C O 1
ATOM 7914 N N . ASN C 1 336 ? -7.887 26.396 26.205 1.00 48.55 336 ASN C N 1
ATOM 7915 C CA . ASN C 1 336 ? -9.260 26.437 25.688 1.00 48.46 336 ASN C CA 1
ATOM 7916 C C . ASN C 1 336 ? -9.418 25.523 24.471 1.00 48.22 336 ASN C C 1
ATOM 7917 O O . ASN C 1 336 ? -9.031 25.886 23.363 1.00 47.57 336 ASN C O 1
ATOM 7922 N N . PRO C 1 337 ? -9.994 24.328 24.668 1.00 47.91 337 PRO C N 1
ATOM 7923 C CA . PRO C 1 337 ? -10.038 23.401 23.540 1.00 47.56 337 PRO C CA 1
ATOM 7924 C C . PRO C 1 337 ? -10.941 23.895 22.418 1.00 46.78 337 PRO C C 1
ATOM 7925 O O . PRO C 1 337 ? -10.785 23.462 21.284 1.00 46.43 337 PRO C O 1
ATOM 7929 N N . ALA C 1 338 ? -11.884 24.784 22.737 1.00 46.07 338 ALA C N 1
ATOM 7930 C CA . ALA C 1 338 ? -12.769 25.362 21.718 1.00 45.41 338 ALA C CA 1
ATOM 7931 C C . ALA C 1 338 ? -11.979 26.228 20.737 1.00 45.13 338 ALA C C 1
ATOM 7932 O O . ALA C 1 338 ? -12.127 26.092 19.523 1.00 44.50 338 ALA C O 1
ATOM 7934 N N . LEU C 1 339 ? -11.115 27.081 21.284 1.00 45.23 339 LEU C N 1
ATOM 7935 C CA . LEU C 1 339 ? -10.162 27.874 20.506 1.00 45.54 339 LEU C CA 1
ATOM 7936 C C . LEU C 1 339 ? -9.241 26.979 19.693 1.00 45.59 339 LEU C C 1
ATOM 7937 O O . LEU C 1 339 ? -8.969 27.276 18.528 1.00 45.27 339 LEU C O 1
ATOM 7942 N N . ALA C 1 340 ? -8.774 25.887 20.313 1.00 45.29 340 ALA C N 1
ATOM 7943 C CA . ALA C 1 340 ? -7.813 24.952 19.683 1.00 45.88 340 ALA C CA 1
ATOM 7944 C C . ALA C 1 340 ? -8.345 24.330 18.392 1.00 45.82 340 ALA C C 1
ATOM 7945 O O . ALA C 1 340 ? -7.584 24.074 17.460 1.00 46.70 340 ALA C O 1
ATOM 7947 N N . LYS C 1 341 ? -9.660 24.127 18.337 1.00 46.63 341 LYS C N 1
ATOM 7948 C CA . LYS C 1 341 ? -10.326 23.528 17.182 1.00 47.21 341 LYS C CA 1
ATOM 7949 C C . LYS C 1 341 ? -10.327 24.438 15.949 1.00 47.02 341 LYS C C 1
ATOM 7950 O O . LYS C 1 341 ? -10.588 23.979 14.832 1.00 46.96 341 LYS C O 1
ATOM 7956 N N . GLY C 1 342 ? -10.044 25.721 16.164 1.00 46.60 342 GLY C N 1
ATOM 7957 C CA . GLY C 1 342 ? -9.923 26.675 15.075 1.00 46.03 342 GLY C CA 1
ATOM 7958 C C . GLY C 1 342 ? -8.536 26.703 14.459 1.00 45.97 342 GLY C C 1
ATOM 7959 O O . GLY C 1 342 ? -8.362 27.293 13.415 1.00 45.21 342 GLY C O 1
ATOM 7960 N N . LEU C 1 343 ? -7.549 26.056 15.086 1.00 46.49 343 LEU C N 1
ATOM 7961 C CA . LEU C 1 343 ? -6.179 26.058 14.556 1.00 46.66 343 LEU C CA 1
ATOM 7962 C C . LEU C 1 343 ? -6.133 25.567 13.124 1.00 46.79 343 LEU C C 1
ATOM 7963 O O . LEU C 1 343 ? -6.602 24.466 12.825 1.00 47.01 343 LEU C O 1
ATOM 7968 N N . SER C 1 344 ? -5.543 26.377 12.248 1.00 46.77 344 SER C N 1
ATOM 7969 C CA . SER C 1 344 ? -5.516 26.067 10.814 1.00 46.40 344 SER C CA 1
ATOM 7970 C C . SER C 1 344 ? -4.114 25.844 10.229 1.00 46.32 344 SER C C 1
ATOM 7971 O O . SER C 1 344 ? -3.852 24.817 9.607 1.00 46.36 344 SER C O 1
ATOM 7974 N N . THR C 1 345 ? -3.222 26.814 10.410 1.00 46.24 345 THR C N 1
ATOM 7975 C CA . THR C 1 345 ? -1.839 26.682 9.947 1.00 46.03 345 THR C CA 1
ATOM 7976 C C . THR C 1 345 ? -0.850 27.134 11.024 1.00 45.95 345 THR C C 1
ATOM 7977 O O . THR C 1 345 ? -1.211 27.900 11.921 1.00 45.15 345 THR C O 1
ATOM 7981 N N . HIS C 1 346 ? 0.389 26.642 10.933 1.00 46.09 346 HIS C N 1
ATOM 7982 C CA . HIS C 1 346 ? 1.489 27.122 11.769 1.00 46.64 346 HIS C CA 1
ATOM 7983 C C . HIS C 1 346 ? 2.849 26.741 11.181 1.00 47.62 346 HIS C C 1
ATOM 7984 O O . HIS C 1 346 ? 3.148 25.559 11.060 1.00 48.25 346 HIS C O 1
ATOM 7991 N N . GLU C 1 347 ? 3.667 27.738 10.829 1.00 48.31 347 GLU C N 1
ATOM 7992 C CA . GLU C 1 347 ? 5.024 27.522 10.286 1.00 49.09 347 GLU C CA 1
ATOM 7993 C C . GLU C 1 347 ? 5.073 26.518 9.131 1.00 48.58 347 GLU C C 1
ATOM 7994 O O . GLU C 1 347 ? 5.922 25.635 9.123 1.00 48.40 347 GLU C O 1
ATOM 8000 N N . GLY C 1 348 ? 4.152 26.642 8.178 1.00 48.63 348 GLY C N 1
ATOM 8001 C CA . GLY C 1 348 ? 4.118 25.768 6.995 1.00 48.61 348 GLY C CA 1
ATOM 8002 C C . GLY C 1 348 ? 3.258 24.518 7.101 1.00 48.84 348 GLY C C 1
ATOM 8003 O O . GLY C 1 348 ? 3.027 23.830 6.106 1.00 48.52 348 GLY C O 1
ATOM 8004 N N . ALA C 1 349 ? 2.790 24.216 8.308 1.00 48.97 349 ALA C N 1
ATOM 8005 C CA . ALA C 1 349 ? 2.032 22.992 8.557 1.00 49.63 349 ALA C CA 1
ATOM 8006 C C . ALA C 1 349 ? 0.517 23.244 8.563 1.00 50.31 349 ALA C C 1
ATOM 8007 O O . ALA C 1 349 ? 0.046 24.267 9.090 1.00 50.18 349 ALA C O 1
ATOM 8009 N N . LEU C 1 350 ? -0.237 22.328 7.950 1.00 50.62 350 LEU C N 1
ATOM 8010 C CA . LEU C 1 350 ? -1.696 22.411 7.920 1.00 51.01 350 LEU C CA 1
ATOM 8011 C C . LEU C 1 350 ? -2.226 21.619 9.104 1.00 51.53 350 LEU C C 1
ATOM 8012 O O . LEU C 1 350 ? -1.917 20.434 9.242 1.00 51.76 350 LEU C O 1
ATOM 8017 N N . LEU C 1 351 ? -3.009 22.278 9.957 1.00 52.03 351 LEU C N 1
ATOM 8018 C CA . LEU C 1 351 ? -3.409 21.697 11.241 1.00 52.40 351 LEU C CA 1
ATOM 8019 C C . LEU C 1 351 ? -4.871 21.248 11.276 1.00 53.22 351 LEU C C 1
ATOM 8020 O O . LEU C 1 351 ? -5.393 20.874 12.331 1.00 53.53 351 LEU C O 1
ATOM 8025 N N . SER C 1 352 ? -5.535 21.289 10.125 1.00 54.15 352 SER C N 1
ATOM 8026 C CA . SER C 1 352 ? -6.915 20.832 10.029 1.00 55.19 352 SER C CA 1
ATOM 8027 C C . SER C 1 352 ? -6.985 19.592 9.158 1.00 56.09 352 SER C C 1
ATOM 8028 O O . SER C 1 352 ? -6.570 19.623 7.994 1.00 56.05 352 SER C O 1
ATOM 8031 N N . GLU C 1 353 ? -7.504 18.505 9.732 1.00 57.13 353 GLU C N 1
ATOM 8032 C CA . GLU C 1 353 ? -7.599 17.219 9.037 1.00 58.20 353 GLU C CA 1
ATOM 8033 C C . GLU C 1 353 ? -8.705 17.220 7.975 1.00 58.68 353 GLU C C 1
ATOM 8034 O O . GLU C 1 353 ? -8.607 16.492 6.985 1.00 58.73 353 GLU C O 1
ATOM 8040 N N . ARG C 1 354 ? -9.749 18.027 8.173 1.00 59.14 354 ARG C N 1
ATOM 8041 C CA . ARG C 1 354 ? -10.824 18.112 7.176 1.00 60.05 354 ARG C CA 1
ATOM 8042 C C . ARG C 1 354 ? -10.446 18.944 5.957 1.00 60.01 354 ARG C C 1
ATOM 8043 O O . ARG C 1 354 ? -10.842 18.609 4.840 1.00 60.21 354 ARG C O 1
ATOM 8051 N N . VAL C 1 355 ? -9.713 20.036 6.176 1.00 59.94 355 VAL C N 1
ATOM 8052 C CA . VAL C 1 355 ? -9.220 20.874 5.078 1.00 59.77 355 VAL C CA 1
ATOM 8053 C C . VAL C 1 355 ? -8.180 20.091 4.268 1.00 60.08 355 VAL C C 1
ATOM 8054 O O . VAL C 1 355 ? -8.221 20.074 3.031 1.00 60.07 355 VAL C O 1
ATOM 8058 N N . ALA C 1 356 ? -7.265 19.439 4.984 1.00 60.49 356 ALA C N 1
ATOM 8059 C CA . ALA C 1 356 ? -6.249 18.564 4.390 1.00 60.87 356 ALA C CA 1
ATOM 8060 C C . ALA C 1 356 ? -6.820 17.468 3.488 1.00 61.34 356 ALA C C 1
ATOM 8061 O O . ALA C 1 356 ? -6.213 17.127 2.466 1.00 61.69 356 ALA C O 1
ATOM 8063 N N . THR C 1 357 ? -7.971 16.919 3.871 1.00 62.00 357 THR C N 1
ATOM 8064 C CA . THR C 1 357 ? -8.621 15.844 3.114 1.00 62.86 357 THR C CA 1
ATOM 8065 C C . THR C 1 357 ? -9.337 16.368 1.859 1.00 63.35 357 THR C C 1
ATOM 8066 O O . THR C 1 357 ? -9.172 15.806 0.769 1.00 63.52 357 THR C O 1
ATOM 8070 N N . ASP C 1 358 ? -10.110 17.446 2.015 1.00 63.91 358 ASP C N 1
ATOM 8071 C CA . ASP C 1 358 ? -10.890 18.038 0.916 1.00 64.49 358 ASP C CA 1
ATOM 8072 C C . ASP C 1 358 ? -10.025 18.652 -0.181 1.00 64.38 358 ASP C C 1
ATOM 8073 O O . ASP C 1 358 ? -10.470 18.798 -1.323 1.00 64.51 358 ASP C O 1
ATOM 8078 N N . LEU C 1 359 ? -8.798 19.021 0.176 1.00 64.26 359 LEU C N 1
ATOM 8079 C CA . LEU C 1 359 ? -7.847 19.584 -0.780 1.00 64.00 359 LEU C CA 1
ATOM 8080 C C . LEU C 1 359 ? -6.793 18.567 -1.232 1.00 63.94 359 LEU C C 1
ATOM 8081 O O . LEU C 1 359 ? -6.190 18.725 -2.298 1.00 63.93 359 LEU C O 1
ATOM 8086 N N . GLY C 1 360 ? -6.579 17.531 -0.421 1.00 63.79 360 GLY C N 1
ATOM 8087 C CA . GLY C 1 360 ? -5.603 16.487 -0.724 1.00 63.88 360 GLY C CA 1
ATOM 8088 C C . GLY C 1 360 ? -4.171 16.933 -0.484 1.00 63.94 360 GLY C C 1
ATOM 8089 O O . GLY C 1 360 ? -3.347 16.936 -1.406 1.00 64.04 360 GLY C O 1
ATOM 8090 N N . VAL C 1 361 ? -3.873 17.302 0.759 1.00 63.83 361 VAL C N 1
ATOM 8091 C CA . VAL C 1 361 ? -2.548 17.802 1.135 1.00 63.65 361 VAL C CA 1
ATOM 8092 C C . VAL C 1 361 ? -2.163 17.204 2.514 1.00 63.38 361 VAL C C 1
ATOM 8093 O O . VAL C 1 361 ? -3.052 16.801 3.280 1.00 63.15 361 VAL C O 1
ATOM 8097 N N . PRO C 1 362 ? -0.847 17.097 2.820 1.00 63.05 362 PRO C N 1
ATOM 8098 C CA . PRO C 1 362 ? -0.436 16.593 4.147 1.00 62.77 362 PRO C CA 1
ATOM 8099 C C . PRO C 1 362 ? -1.040 17.338 5.352 1.00 62.44 362 PRO C C 1
ATOM 8100 O O . PRO C 1 362 ? -1.398 18.517 5.261 1.00 61.80 362 PRO C O 1
ATOM 8104 N N . PHE C 1 363 ? -1.117 16.634 6.476 1.00 62.22 363 PHE C N 1
ATOM 8105 C CA . PHE C 1 363 ? -1.751 17.135 7.681 1.00 61.99 363 PHE C CA 1
ATOM 8106 C C . PHE C 1 363 ? -0.846 16.923 8.893 1.00 61.65 363 PHE C C 1
ATOM 8107 O O . PHE C 1 363 ? -0.319 15.824 9.102 1.00 61.52 363 PHE C O 1
ATOM 8115 N N . THR C 1 364 ? -0.654 17.990 9.666 1.00 61.07 364 THR C N 1
ATOM 8116 C CA . THR C 1 364 ? 0.076 17.929 10.927 1.00 61.09 364 THR C CA 1
ATOM 8117 C C . THR C 1 364 ? -0.928 17.998 12.080 1.00 61.34 364 THR C C 1
ATOM 8118 O O . THR C 1 364 ? -1.718 18.942 12.166 1.00 60.77 364 THR C O 1
ATOM 8122 N N . GLU C 1 365 ? -0.909 16.986 12.949 1.00 61.80 365 GLU C N 1
ATOM 8123 C CA . GLU C 1 365 ? -1.857 16.897 14.067 1.00 62.41 365 GLU C CA 1
ATOM 8124 C C . GLU C 1 365 ? -1.769 18.137 14.949 1.00 62.38 365 GLU C C 1
ATOM 8125 O O . GLU C 1 365 ? -0.671 18.529 15.340 1.00 62.20 365 GLU C O 1
ATOM 8131 N N . PRO C 1 366 ? -2.921 18.767 15.259 1.00 62.87 366 PRO C N 1
ATOM 8132 C CA . PRO C 1 366 ? -2.883 19.956 16.105 1.00 63.29 366 PRO C CA 1
ATOM 8133 C C . PRO C 1 366 ? -2.119 19.678 17.399 1.00 64.03 366 PRO C C 1
ATOM 8134 O O . PRO C 1 366 ? -1.378 20.544 17.874 1.00 64.11 366 PRO C O 1
ATOM 8138 N N . ALA C 1 367 ? -2.295 18.465 17.935 1.00 64.69 367 ALA C N 1
ATOM 8139 C CA . ALA C 1 367 ? -1.595 17.977 19.124 1.00 65.19 367 ALA C CA 1
ATOM 8140 C C . ALA C 1 367 ? -0.064 18.070 19.035 1.00 65.70 367 ALA C C 1
ATOM 8141 O O . ALA C 1 367 ? 0.595 18.313 20.052 1.00 65.70 367 ALA C O 1
ATOM 8143 N N . SER C 1 368 ? 0.483 17.876 17.828 1.00 66.34 368 SER C N 1
ATOM 8144 C CA . SER C 1 368 ? 1.926 18.029 17.532 1.00 67.05 368 SER C CA 1
ATOM 8145 C C . SER C 1 368 ? 2.500 19.363 17.997 1.00 67.20 368 SER C C 1
ATOM 8146 O O . SER C 1 368 ? 3.567 19.423 18.620 1.00 66.84 368 SER C O 1
ATOM 8149 N N . VAL C 1 369 ? 1.772 20.426 17.669 1.00 67.39 369 VAL C N 1
ATOM 8150 C CA . VAL C 1 369 ? 2.243 21.791 17.820 1.00 67.73 369 VAL C CA 1
ATOM 8151 C C . VAL C 1 369 ? 1.945 22.331 19.228 1.00 67.98 369 VAL C C 1
ATOM 8152 O O . VAL C 1 369 ? 2.623 23.242 19.715 1.00 68.07 369 VAL C O 1
ATOM 8156 N N . LEU C 1 370 ? 0.950 21.739 19.881 1.00 68.11 370 LEU C N 1
ATOM 8157 C CA . LEU C 1 370 ? 0.500 22.184 21.197 1.00 68.53 370 LEU C CA 1
ATOM 8158 C C . LEU C 1 370 ? 1.241 21.567 22.385 1.00 69.29 370 LEU C C 1
ATOM 8159 O O . LEU C 1 370 ? 1.437 22.237 23.403 1.00 69.53 370 LEU C O 1
ATOM 8164 N N . ALA C 1 371 ? 1.629 20.296 22.269 1.00 69.76 371 ALA C N 1
ATOM 8165 C CA . ALA C 1 371 ? 2.264 19.592 23.387 1.00 70.28 371 ALA C CA 1
ATOM 8166 C C . ALA C 1 371 ? 3.783 19.734 23.363 1.00 70.30 371 ALA C C 1
ATOM 8167 O O . ALA C 1 371 ? 4.361 20.395 24.227 1.00 70.37 371 ALA C O 1
ATOM 8169 N N . MET D 1 1 ? -47.781 88.353 24.030 1.00 39.39 1 MET D N 1
ATOM 8170 C CA . MET D 1 1 ? -47.886 88.682 25.481 1.00 39.27 1 MET D CA 1
ATOM 8171 C C . MET D 1 1 ? -46.750 88.055 26.291 1.00 38.90 1 MET D C 1
ATOM 8172 O O . MET D 1 1 ? -45.927 87.327 25.739 1.00 37.94 1 MET D O 1
ATOM 8177 N N . ARG D 1 2 ? -46.703 88.375 27.591 1.00 38.40 2 ARG D N 1
ATOM 8178 C CA . ARG D 1 2 ? -45.725 87.822 28.531 1.00 37.78 2 ARG D CA 1
ATOM 8179 C C . ARG D 1 2 ? -46.358 86.714 29.363 1.00 37.08 2 ARG D C 1
ATOM 8180 O O . ARG D 1 2 ? -47.398 86.912 29.982 1.00 35.75 2 ARG D O 1
ATOM 8188 N N . VAL D 1 3 ? -45.714 85.547 29.371 1.00 36.27 3 VAL D N 1
ATOM 8189 C CA . VAL D 1 3 ? -46.203 84.376 30.106 1.00 34.99 3 VAL D CA 1
ATOM 8190 C C . VAL D 1 3 ? -45.204 84.165 31.215 1.00 35.11 3 VAL D C 1
ATOM 8191 O O . VAL D 1 3 ? -44.012 84.047 30.955 1.00 35.98 3 VAL D O 1
ATOM 8195 N N . GLY D 1 4 ? -45.676 84.144 32.444 1.00 35.05 4 GLY D N 1
ATOM 8196 C CA . GLY D 1 4 ? -44.793 84.001 33.604 1.00 34.50 4 GLY D CA 1
ATOM 8197 C C . GLY D 1 4 ? -44.996 82.682 34.307 1.00 34.52 4 GLY D C 1
ATOM 8198 O O . GLY D 1 4 ? -46.129 82.204 34.437 1.00 34.72 4 GLY D O 1
ATOM 8199 N N . ILE D 1 5 ? -43.889 82.086 34.738 1.00 34.80 5 ILE D N 1
ATOM 8200 C CA . ILE D 1 5 ? -43.902 80.819 35.470 1.00 34.81 5 ILE D CA 1
ATOM 8201 C C . ILE D 1 5 ? -42.999 81.003 36.689 1.00 35.38 5 ILE D C 1
ATOM 8202 O O . ILE D 1 5 ? -41.769 81.047 36.556 1.00 34.93 5 ILE D O 1
ATOM 8207 N N . PRO D 1 6 ? -43.609 81.135 37.886 1.00 35.39 6 PRO D N 1
ATOM 8208 C CA . PRO D 1 6 ? -42.815 81.221 39.115 1.00 36.05 6 PRO D CA 1
ATOM 8209 C C . PRO D 1 6 ? -42.458 79.837 39.695 1.00 36.36 6 PRO D C 1
ATOM 8210 O O . PRO D 1 6 ? -43.046 78.826 39.306 1.00 36.38 6 PRO D O 1
ATOM 8214 N N . THR D 1 7 ? -41.547 79.803 40.659 1.00 36.55 7 THR D N 1
ATOM 8215 C CA . THR D 1 7 ? -41.227 78.543 41.348 1.00 36.50 7 THR D CA 1
ATOM 8216 C C . THR D 1 7 ? -42.424 78.202 42.225 1.00 36.87 7 THR D C 1
ATOM 8217 O O . THR D 1 7 ? -43.036 79.093 42.816 1.00 36.99 7 THR D O 1
ATOM 8221 N N . GLU D 1 8 ? -42.779 76.921 42.290 1.00 36.98 8 GLU D N 1
ATOM 8222 C CA . GLU D 1 8 ? -43.779 76.466 43.250 1.00 36.56 8 GLU D CA 1
ATOM 8223 C C . GLU D 1 8 ? -43.234 76.609 44.657 1.00 36.89 8 GLU D C 1
ATOM 8224 O O . GLU D 1 8 ? -42.059 76.375 44.906 1.00 36.44 8 GLU D O 1
ATOM 8230 N N . THR D 1 9 ? -44.101 77.006 45.574 1.00 38.12 9 THR D N 1
ATOM 8231 C CA . THR D 1 9 ? -43.685 77.359 46.932 1.00 39.18 9 THR D CA 1
ATOM 8232 C C . THR D 1 9 ? -44.334 76.483 47.988 1.00 40.50 9 THR D C 1
ATOM 8233 O O . THR D 1 9 ? -43.930 76.504 49.145 1.00 40.80 9 THR D O 1
ATOM 8237 N N . LYS D 1 10 ? -45.333 75.697 47.598 1.00 41.95 10 LYS D N 1
ATOM 8238 C CA . LYS D 1 10 ? -45.980 74.803 48.554 1.00 43.08 10 LYS D CA 1
ATOM 8239 C C . LYS D 1 10 ? -45.012 73.682 48.951 1.00 43.69 10 LYS D C 1
ATOM 8240 O O . LYS D 1 10 ? -44.146 73.273 48.153 1.00 42.26 10 LYS D O 1
ATOM 8246 N N . ASN D 1 11 ? -45.135 73.200 50.193 1.00 44.90 11 ASN D N 1
ATOM 8247 C CA . ASN D 1 11 ? -44.210 72.182 50.713 1.00 46.07 11 ASN D CA 1
ATOM 8248 C C . ASN D 1 11 ? -44.223 70.908 49.887 1.00 46.38 11 ASN D C 1
ATOM 8249 O O . ASN D 1 11 ? -45.296 70.394 49.528 1.00 47.06 11 ASN D O 1
ATOM 8254 N N . ASN D 1 12 ? -43.025 70.410 49.582 1.00 46.12 12 ASN D N 1
ATOM 8255 C CA . ASN D 1 12 ? -42.842 69.217 48.771 1.00 46.58 12 ASN D CA 1
ATOM 8256 C C . ASN D 1 12 ? -43.377 69.316 47.336 1.00 45.87 12 ASN D C 1
ATOM 8257 O O . ASN D 1 12 ? -43.491 68.312 46.639 1.00 46.37 12 ASN D O 1
ATOM 8262 N N . GLU D 1 13 ? -43.709 70.524 46.896 1.00 45.16 13 GLU D N 1
ATOM 8263 C CA . GLU D 1 13 ? -44.081 70.725 45.502 1.00 44.26 13 GLU D CA 1
ATOM 8264 C C . GLU D 1 13 ? -42.857 71.054 44.647 1.00 44.06 13 GLU D C 1
ATOM 8265 O O . GLU D 1 13 ? -42.310 72.166 44.716 1.00 44.68 13 GLU D O 1
ATOM 8271 N N . PHE D 1 14 ? -42.454 70.085 43.836 1.00 43.74 14 PHE D N 1
ATOM 8272 C CA . PHE D 1 14 ? -41.211 70.144 43.067 1.00 43.55 14 PHE D CA 1
ATOM 8273 C C . PHE D 1 14 ? -41.481 70.291 41.573 1.00 42.16 14 PHE D C 1
ATOM 8274 O O . PHE D 1 14 ? -40.547 70.410 40.786 1.00 42.16 14 PHE D O 1
ATOM 8282 N N . ARG D 1 15 ? -42.749 70.260 41.177 1.00 40.22 15 ARG D N 1
ATOM 8283 C CA . ARG D 1 15 ? -43.129 70.436 39.775 1.00 38.66 15 ARG D CA 1
ATOM 8284 C C . ARG D 1 15 ? -43.027 71.895 39.324 1.00 37.94 15 ARG D C 1
ATOM 8285 O O . ARG D 1 15 ? -42.916 72.799 40.160 1.00 37.30 15 ARG D O 1
ATOM 8293 N N . VAL D 1 16 ? -43.071 72.108 38.005 1.00 36.81 16 VAL D N 1
ATOM 8294 C CA . VAL D 1 16 ? -43.115 73.474 37.394 1.00 36.11 16 VAL D CA 1
ATOM 8295 C C . VAL D 1 16 ? -44.136 73.472 36.245 1.00 36.70 16 VAL D C 1
ATOM 8296 O O . VAL D 1 16 ? -44.407 72.416 35.676 1.00 36.45 16 VAL D O 1
ATOM 8300 N N . ALA D 1 17 ? -44.717 74.639 35.925 1.00 36.93 17 ALA D N 1
ATOM 8301 C CA . ALA D 1 17 ? -45.865 74.727 35.013 1.00 36.49 17 ALA D CA 1
ATOM 8302 C C . ALA D 1 17 ? -45.521 74.861 33.542 1.00 37.08 17 ALA D C 1
ATOM 8303 O O . ALA D 1 17 ? -46.406 75.095 32.721 1.00 37.04 17 ALA D O 1
ATOM 8305 N N . ILE D 1 18 ? -44.239 74.721 33.206 1.00 37.95 18 ILE D N 1
ATOM 8306 C CA . ILE D 1 18 ? -43.796 74.715 31.808 1.00 37.00 18 ILE D CA 1
ATOM 8307 C C . ILE D 1 18 ? -42.484 73.939 31.658 1.00 37.01 18 ILE D C 1
ATOM 8308 O O . ILE D 1 18 ? -41.718 73.799 32.623 1.00 36.21 18 ILE D O 1
ATOM 8313 N N . THR D 1 19 ? -42.233 73.434 30.446 1.00 36.74 19 THR D N 1
ATOM 8314 C CA . THR D 1 19 ? -40.972 72.794 30.111 1.00 38.12 19 THR D CA 1
ATOM 8315 C C . THR D 1 19 ? -40.282 73.567 28.974 1.00 38.05 19 THR D C 1
ATOM 8316 O O . THR D 1 19 ? -40.906 74.395 28.334 1.00 37.30 19 THR D O 1
ATOM 8320 N N . PRO D 1 20 ? -38.997 73.271 28.700 1.00 38.76 20 PRO D N 1
ATOM 8321 C CA . PRO D 1 20 ? -38.348 73.898 27.550 1.00 38.93 20 PRO D CA 1
ATOM 8322 C C . PRO D 1 20 ? -39.132 73.818 26.232 1.00 39.06 20 PRO D C 1
ATOM 8323 O O . PRO D 1 20 ? -39.142 74.789 25.488 1.00 38.75 20 PRO D O 1
ATOM 8327 N N . ALA D 1 21 ? -39.785 72.684 25.963 1.00 38.77 21 ALA D N 1
ATOM 8328 C CA . ALA D 1 21 ? -40.602 72.508 24.757 1.00 39.26 21 ALA D CA 1
ATOM 8329 C C . ALA D 1 21 ? -41.748 73.527 24.648 1.00 39.33 21 ALA D C 1
ATOM 8330 O O . ALA D 1 21 ? -41.998 74.080 23.573 1.00 40.13 21 ALA D O 1
ATOM 8332 N N . GLY D 1 22 ? -42.449 73.772 25.753 1.00 39.12 22 GLY D N 1
ATOM 8333 C CA . GLY D 1 22 ? -43.513 74.786 25.781 1.00 38.89 22 GLY D CA 1
ATOM 8334 C C . GLY D 1 22 ? -42.968 76.198 25.670 1.00 39.33 22 GLY D C 1
ATOM 8335 O O . GLY D 1 22 ? -43.591 77.064 25.037 1.00 39.23 22 GLY D O 1
ATOM 8336 N N . VAL D 1 23 ? -41.817 76.440 26.309 1.00 39.37 23 VAL D N 1
ATOM 8337 C CA . VAL D 1 23 ? -41.116 77.732 26.210 1.00 39.09 23 VAL D CA 1
ATOM 8338 C C . VAL D 1 23 ? -40.749 78.035 24.757 1.00 39.38 23 VAL D C 1
ATOM 8339 O O . VAL D 1 23 ? -41.014 79.126 24.280 1.00 39.65 23 VAL D O 1
ATOM 8343 N N . ALA D 1 24 ? -40.145 77.066 24.071 1.00 39.33 24 ALA D N 1
ATOM 8344 C CA . ALA D 1 24 ? -39.828 77.199 22.640 1.00 39.69 24 ALA D CA 1
ATOM 8345 C C . ALA D 1 24 ? -41.058 77.484 21.770 1.00 40.33 24 ALA D C 1
ATOM 8346 O O . ALA D 1 24 ? -40.996 78.321 20.865 1.00 40.71 24 ALA D O 1
ATOM 8348 N N . GLU D 1 25 ? -42.168 76.786 22.018 1.00 41.09 25 GLU D N 1
ATOM 8349 C CA . GLU D 1 25 ? -43.376 77.042 21.236 1.00 41.80 25 GLU D CA 1
ATOM 8350 C C . GLU D 1 25 ? -43.995 78.428 21.466 1.00 41.73 25 GLU D C 1
ATOM 8351 O O . GLU D 1 25 ? -44.416 79.092 20.505 1.00 42.46 25 GLU D O 1
ATOM 8357 N N . LEU D 1 26 ? -44.032 78.873 22.723 1.00 41.30 26 LEU D N 1
ATOM 8358 C CA . LEU D 1 26 ? -44.532 80.212 23.041 1.00 40.52 26 LEU D CA 1
ATOM 8359 C C . LEU D 1 26 ? -43.690 81.297 22.367 1.00 40.92 26 LEU D C 1
ATOM 8360 O O . LEU D 1 26 ? -44.215 82.245 21.766 1.00 40.20 26 LEU D O 1
ATOM 8365 N N . THR D 1 27 ? -42.380 81.110 22.459 1.00 41.04 27 THR D N 1
ATOM 8366 C CA . THR D 1 27 ? -41.370 82.020 21.956 1.00 41.99 27 THR D CA 1
ATOM 8367 C C . THR D 1 27 ? -41.378 82.129 20.416 1.00 42.31 27 THR D C 1
ATOM 8368 O O . THR D 1 27 ? -41.210 83.220 19.864 1.00 41.43 27 THR D O 1
ATOM 8372 N N . ARG D 1 28 ? -41.579 80.985 19.755 1.00 42.83 28 ARG D N 1
ATOM 8373 C CA . ARG D 1 28 ? -41.703 80.891 18.302 1.00 43.67 28 ARG D CA 1
ATOM 8374 C C . ARG D 1 28 ? -42.910 81.702 17.833 1.00 42.90 28 ARG D C 1
ATOM 8375 O O . ARG D 1 28 ? -42.885 82.302 16.757 1.00 42.77 28 ARG D O 1
ATOM 8383 N N . ARG D 1 29 ? -43.950 81.737 18.665 1.00 42.27 29 ARG D N 1
ATOM 8384 C CA . ARG D 1 29 ? -45.178 82.493 18.380 1.00 41.69 29 ARG D CA 1
ATOM 8385 C C . ARG D 1 29 ? -45.122 83.984 18.734 1.00 41.22 29 ARG D C 1
ATOM 8386 O O . ARG D 1 29 ? -46.105 84.702 18.548 1.00 41.48 29 ARG D O 1
ATOM 8394 N N . GLY D 1 30 ? -43.979 84.446 19.228 1.00 40.56 30 GLY D N 1
ATOM 8395 C CA . GLY D 1 30 ? -43.784 85.867 19.485 1.00 40.32 30 GLY D CA 1
ATOM 8396 C C . GLY D 1 30 ? -44.012 86.291 20.922 1.00 40.33 30 GLY D C 1
ATOM 8397 O O . GLY D 1 30 ? -43.976 87.487 21.224 1.00 40.72 30 GLY D O 1
ATOM 8398 N N . HIS D 1 31 ? -44.251 85.331 21.813 1.00 39.43 31 HIS D N 1
ATOM 8399 C CA . HIS D 1 31 ? -44.474 85.653 23.234 1.00 39.81 31 HIS D CA 1
ATOM 8400 C C . HIS D 1 31 ? -43.173 85.722 24.015 1.00 40.00 31 HIS D C 1
ATOM 8401 O O . HIS D 1 31 ? -42.203 85.056 23.661 1.00 40.64 31 HIS D O 1
ATOM 8408 N N . GLU D 1 32 ? -43.140 86.545 25.060 1.00 40.93 32 GLU D N 1
ATOM 8409 C CA . GLU D 1 32 ? -42.026 86.530 26.005 1.00 41.60 32 GLU D CA 1
ATOM 8410 C C . GLU D 1 32 ? -42.362 85.565 27.123 1.00 41.31 32 GLU D C 1
ATOM 8411 O O . GLU D 1 32 ? -43.474 85.581 27.646 1.00 41.92 32 GLU D O 1
ATOM 8417 N N . VAL D 1 33 ? -41.393 84.749 27.511 1.00 40.39 33 VAL D N 1
ATOM 8418 C CA . VAL D 1 33 ? -41.584 83.809 28.598 1.00 39.52 33 VAL D CA 1
ATOM 8419 C C . VAL D 1 33 ? -40.627 84.205 29.722 1.00 39.52 33 VAL D C 1
ATOM 8420 O O . VAL D 1 33 ? -39.414 84.283 29.534 1.00 39.96 33 VAL D O 1
ATOM 8424 N N . LEU D 1 34 ? -41.201 84.471 30.881 1.00 39.31 34 LEU D N 1
ATOM 8425 C CA . LEU D 1 34 ? -40.471 84.879 32.066 1.00 39.29 34 LEU D CA 1
ATOM 8426 C C . LEU D 1 34 ? -40.530 83.737 33.072 1.00 38.61 34 LEU D C 1
ATOM 8427 O O . LEU D 1 34 ? -41.620 83.279 33.432 1.00 38.83 34 LEU D O 1
ATOM 8432 N N . ILE D 1 35 ? -39.367 83.286 33.533 1.00 38.53 35 ILE D N 1
ATOM 8433 C CA . ILE D 1 35 ? -39.292 82.169 34.477 1.00 38.43 35 ILE D CA 1
ATOM 8434 C C . ILE D 1 35 ? -38.446 82.534 35.688 1.00 38.42 35 ILE D C 1
ATOM 8435 O O . ILE D 1 35 ? -37.356 83.099 35.561 1.00 38.47 35 ILE D O 1
ATOM 8440 N N . GLN D 1 36 ? -38.951 82.221 36.873 1.00 37.98 36 GLN D N 1
ATOM 8441 C CA . GLN D 1 36 ? -38.186 82.496 38.070 1.00 37.56 36 GLN D CA 1
ATOM 8442 C C . GLN D 1 36 ? -36.965 81.580 38.126 1.00 38.09 36 GLN D C 1
ATOM 8443 O O . GLN D 1 36 ? -37.091 80.362 37.944 1.00 38.33 36 GLN D O 1
ATOM 8449 N N . ALA D 1 37 ? -35.788 82.160 38.373 1.00 37.38 37 ALA D N 1
ATOM 8450 C CA . ALA D 1 37 ? -34.559 81.381 38.504 1.00 38.27 37 ALA D CA 1
ATOM 8451 C C . ALA D 1 37 ? -34.759 80.208 39.479 1.00 38.25 37 ALA D C 1
ATOM 8452 O O . ALA D 1 37 ? -35.255 80.394 40.598 1.00 37.42 37 ALA D O 1
ATOM 8454 N N . GLY D 1 38 ? -34.396 79.007 39.029 1.00 39.08 38 GLY D N 1
ATOM 8455 C CA . GLY D 1 38 ? -34.523 77.809 39.834 1.00 39.26 38 GLY D CA 1
ATOM 8456 C C . GLY D 1 38 ? -35.858 77.066 39.758 1.00 40.02 38 GLY D C 1
ATOM 8457 O O . GLY D 1 38 ? -35.980 75.976 40.350 1.00 40.99 38 GLY D O 1
ATOM 8458 N N . ALA D 1 39 ? -36.833 77.617 39.022 1.00 38.50 39 ALA D N 1
ATOM 8459 C CA . ALA D 1 39 ? -38.203 77.105 38.995 1.00 38.14 39 ALA D CA 1
ATOM 8460 C C . ALA D 1 39 ? -38.322 75.661 38.529 1.00 37.59 39 ALA D C 1
ATOM 8461 O O . ALA D 1 39 ? -39.215 74.931 38.979 1.00 36.85 39 ALA D O 1
ATOM 8463 N N . GLY D 1 40 ? -37.427 75.271 37.623 1.00 38.01 40 GLY D N 1
ATOM 8464 C CA . GLY D 1 40 ? -37.440 73.950 37.020 1.00 38.69 40 GLY D CA 1
ATOM 8465 C C . GLY D 1 40 ? -36.530 72.930 37.696 1.00 39.48 40 GLY D C 1
ATOM 8466 O O . GLY D 1 40 ? -36.552 71.774 37.322 1.00 40.17 40 GLY D O 1
ATOM 8467 N N . GLU D 1 41 ? -35.757 73.335 38.704 1.00 39.72 41 GLU D N 1
ATOM 8468 C CA . GLU D 1 41 ? -34.749 72.432 39.295 1.00 40.20 41 GLU D CA 1
ATOM 8469 C C . GLU D 1 41 ? -35.327 71.190 39.994 1.00 39.98 41 GLU D C 1
ATOM 8470 O O . GLU D 1 41 ? -34.744 70.105 39.916 1.00 39.51 41 GLU D O 1
ATOM 8476 N N . GLY D 1 42 ? -36.480 71.345 40.647 1.00 39.63 42 GLY D N 1
ATOM 8477 C CA . GLY D 1 42 ? -37.210 70.212 41.224 1.00 39.21 42 GLY D CA 1
ATOM 8478 C C . GLY D 1 42 ? -37.535 69.134 40.194 1.00 39.30 42 GLY D C 1
ATOM 8479 O O . GLY D 1 42 ? -37.609 67.948 40.532 1.00 39.25 42 GLY D O 1
ATOM 8480 N N . SER D 1 43 ? -37.687 69.548 38.936 1.00 38.68 43 SER D N 1
ATOM 8481 C CA . SER D 1 43 ? -38.079 68.668 37.820 1.00 38.98 43 SER D CA 1
ATOM 8482 C C . SER D 1 43 ? -36.910 68.357 36.898 1.00 39.01 43 SER D C 1
ATOM 8483 O O . SER D 1 43 ? -37.119 67.878 35.778 1.00 39.28 43 SER D O 1
ATOM 8486 N N . ALA D 1 44 ? -35.688 68.641 37.363 1.00 39.30 44 ALA D N 1
ATOM 8487 C CA . ALA D 1 44 ? -34.446 68.432 36.605 1.00 39.48 44 ALA D CA 1
ATOM 8488 C C . ALA D 1 44 ? -34.359 69.283 35.335 1.00 39.98 44 ALA D C 1
ATOM 8489 O O . ALA D 1 44 ? -33.752 68.878 34.347 1.00 41.02 44 ALA D O 1
ATOM 8491 N N . ILE D 1 45 ? -34.967 70.461 35.360 1.00 39.56 45 ILE D N 1
ATOM 8492 C CA . ILE D 1 45 ? -34.811 71.415 34.275 1.00 39.29 45 ILE D CA 1
ATOM 8493 C C . ILE D 1 45 ? -33.951 72.551 34.820 1.00 40.19 45 ILE D C 1
ATOM 8494 O O . ILE D 1 45 ? -34.340 73.240 35.771 1.00 40.62 45 ILE D O 1
ATOM 8499 N N . THR D 1 46 ? -32.783 72.749 34.228 1.00 40.62 46 THR D N 1
ATOM 8500 C CA . THR D 1 46 ? -31.902 73.805 34.683 1.00 41.41 46 THR D CA 1
ATOM 8501 C C . THR D 1 46 ? -32.323 75.134 34.067 1.00 41.59 46 THR D C 1
ATOM 8502 O O . THR D 1 46 ? -33.073 75.170 33.086 1.00 41.35 46 THR D O 1
ATOM 8506 N N . ASP D 1 47 ? -31.823 76.220 34.645 1.00 42.22 47 ASP D N 1
ATOM 8507 C CA . ASP D 1 47 ? -32.055 77.557 34.114 1.00 42.20 47 ASP D CA 1
ATOM 8508 C C . ASP D 1 47 ? -31.495 77.683 32.698 1.00 42.54 47 ASP D C 1
ATOM 8509 O O . ASP D 1 47 ? -32.122 78.293 31.835 1.00 43.00 47 ASP D O 1
ATOM 8514 N N . ALA D 1 48 ? -30.320 77.094 32.465 1.00 42.90 48 ALA D N 1
ATOM 8515 C CA . ALA D 1 48 ? -29.733 76.992 31.122 1.00 42.85 48 ALA D CA 1
ATOM 8516 C C . ALA D 1 48 ? -30.653 76.303 30.110 1.00 42.79 48 ALA D C 1
ATOM 8517 O O . ALA D 1 48 ? -30.773 76.771 28.971 1.00 43.06 48 ALA D O 1
ATOM 8519 N N . ASP D 1 49 ? -31.284 75.198 30.515 1.00 41.83 49 ASP D N 1
ATOM 8520 C CA . ASP D 1 49 ? -32.259 74.510 29.655 1.00 42.19 49 ASP D CA 1
ATOM 8521 C C . ASP D 1 49 ? -33.392 75.464 29.261 1.00 41.38 49 ASP D C 1
ATOM 8522 O O . ASP D 1 49 ? -33.743 75.559 28.088 1.00 41.83 49 ASP D O 1
ATOM 8527 N N . PHE D 1 50 ? -33.951 76.182 30.237 1.00 40.61 50 PHE D N 1
ATOM 8528 C CA . PHE D 1 50 ? -35.019 77.147 29.952 1.00 40.25 50 PHE D CA 1
ATOM 8529 C C . PHE D 1 50 ? -34.551 78.328 29.093 1.00 40.75 50 PHE D C 1
ATOM 8530 O O . PHE D 1 50 ? -35.291 78.790 28.225 1.00 40.77 50 PHE D O 1
ATOM 8538 N N . LYS D 1 51 ? -33.358 78.854 29.377 1.00 41.56 51 LYS D N 1
ATOM 8539 C CA . LYS D 1 51 ? -32.835 80.012 28.634 1.00 42.60 51 LYS D CA 1
ATOM 8540 C C . LYS D 1 51 ? -32.553 79.638 27.177 1.00 42.95 51 LYS D C 1
ATOM 8541 O O . LYS D 1 51 ? -32.915 80.392 26.267 1.00 43.59 51 LYS D O 1
ATOM 8547 N N . ALA D 1 52 ? -31.937 78.470 26.973 1.00 42.68 52 ALA D N 1
ATOM 8548 C CA . ALA D 1 52 ? -31.666 77.943 25.633 1.00 43.56 52 ALA D CA 1
ATOM 8549 C C . ALA D 1 52 ? -32.953 77.874 24.806 1.00 43.59 52 ALA D C 1
ATOM 8550 O O . ALA D 1 52 ? -32.928 78.136 23.598 1.00 44.02 52 ALA D O 1
ATOM 8552 N N . ALA D 1 53 ? -34.071 77.556 25.472 1.00 43.19 53 ALA D N 1
ATOM 8553 C CA . ALA D 1 53 ? -35.382 77.496 24.822 1.00 42.54 53 ALA D CA 1
ATOM 8554 C C . ALA D 1 53 ? -35.999 78.870 24.528 1.00 42.16 53 ALA D C 1
ATOM 8555 O O . ALA D 1 53 ? -36.967 78.967 23.773 1.00 42.03 53 ALA D O 1
ATOM 8557 N N . GLY D 1 54 ? -35.454 79.931 25.120 1.00 41.60 54 GLY D N 1
ATOM 8558 C CA . GLY D 1 54 ? -35.930 81.280 24.830 1.00 41.14 54 GLY D CA 1
ATOM 8559 C C . GLY D 1 54 ? -36.505 82.067 25.998 1.00 41.20 54 GLY D C 1
ATOM 8560 O O . GLY D 1 54 ? -36.954 83.211 25.825 1.00 41.19 54 GLY D O 1
ATOM 8561 N N . ALA D 1 55 ? -36.487 81.468 27.186 1.00 41.04 55 ALA D N 1
ATOM 8562 C CA . ALA D 1 55 ? -37.012 82.110 28.393 1.00 40.90 55 ALA D CA 1
ATOM 8563 C C . ALA D 1 55 ? -36.083 83.210 28.923 1.00 41.27 55 ALA D C 1
ATOM 8564 O O . ALA D 1 55 ? -34.855 83.108 28.825 1.00 41.01 55 ALA D O 1
ATOM 8566 N N . GLN D 1 56 ? -36.683 84.242 29.499 1.00 41.59 56 GLN D N 1
ATOM 8567 C CA . GLN D 1 56 ? -35.957 85.199 30.302 1.00 42.49 56 GLN D CA 1
ATOM 8568 C C . GLN D 1 56 ? -36.026 84.752 31.763 1.00 42.18 56 GLN D C 1
ATOM 8569 O O . GLN D 1 56 ? -37.114 84.618 32.352 1.00 41.21 56 GLN D O 1
ATOM 8575 N N . LEU D 1 57 ? -34.851 84.516 32.328 1.00 42.41 57 LEU D N 1
ATOM 8576 C CA . LEU D 1 57 ? -34.729 84.061 33.698 1.00 43.35 57 LEU D CA 1
ATOM 8577 C C . LEU D 1 57 ? -34.696 85.259 34.612 1.00 43.71 57 LEU D C 1
ATOM 8578 O O . LEU D 1 57 ? -33.963 86.229 34.377 1.00 43.61 57 LEU D O 1
ATOM 8583 N N . VAL D 1 58 ? -35.524 85.187 35.645 1.00 43.54 58 VAL D N 1
ATOM 8584 C CA . VAL D 1 58 ? -35.831 86.327 36.482 1.00 43.46 58 VAL D CA 1
ATOM 8585 C C . VAL D 1 58 ? -35.493 85.952 37.917 1.00 42.96 58 VAL D C 1
ATOM 8586 O O . VAL D 1 58 ? -35.793 84.852 38.346 1.00 42.60 58 VAL D O 1
ATOM 8590 N N . GLY D 1 59 ? -34.873 86.870 38.652 1.00 42.19 59 GLY D N 1
ATOM 8591 C CA . GLY D 1 59 ? -34.333 86.568 39.976 1.00 41.65 59 GLY D CA 1
ATOM 8592 C C . GLY D 1 59 ? -35.346 86.302 41.075 1.00 41.38 59 GLY D C 1
ATOM 8593 O O . GLY D 1 59 ? -35.115 85.456 41.938 1.00 41.49 59 GLY D O 1
ATOM 8594 N N . THR D 1 60 ? -36.468 87.018 41.051 1.00 41.00 60 THR D N 1
ATOM 8595 C CA . THR D 1 60 ? -37.446 86.972 42.147 1.00 40.40 60 THR D CA 1
ATOM 8596 C C . THR D 1 60 ? -38.857 86.566 41.697 1.00 40.45 60 THR D C 1
ATOM 8597 O O . THR D 1 60 ? -39.263 86.851 40.564 1.00 39.90 60 THR D O 1
ATOM 8601 N N . ALA D 1 61 ? -39.619 85.946 42.599 1.00 40.04 61 ALA D N 1
ATOM 8602 C CA . ALA D 1 61 ? -41.042 85.678 42.347 1.00 40.43 61 ALA D CA 1
ATOM 8603 C C . ALA D 1 61 ? -41.830 86.956 42.047 1.00 40.53 61 ALA D C 1
ATOM 8604 O O . ALA D 1 61 ? -42.724 86.948 41.213 1.00 39.20 61 ALA D O 1
ATOM 8606 N N . ASP D 1 62 ? -41.500 88.049 42.740 1.00 41.52 62 ASP D N 1
ATOM 8607 C CA . ASP D 1 62 ? -42.262 89.307 42.600 1.00 42.40 62 ASP D CA 1
ATOM 8608 C C . ASP D 1 62 ? -42.290 89.792 41.163 1.00 42.25 62 ASP D C 1
ATOM 8609 O O . ASP D 1 62 ? -43.351 90.165 40.647 1.00 43.28 62 ASP D O 1
ATOM 8614 N N . GLN D 1 63 ? -41.130 89.772 40.520 1.00 41.92 63 GLN D N 1
ATOM 8615 C CA . GLN D 1 63 ? -40.990 90.246 39.157 1.00 42.87 63 GLN D CA 1
ATOM 8616 C C . GLN D 1 63 ? -41.782 89.412 38.149 1.00 41.67 63 GLN D C 1
ATOM 8617 O O . GLN D 1 63 ? -42.399 89.968 37.235 1.00 41.28 63 GLN D O 1
ATOM 8623 N N . VAL D 1 64 ? -41.743 88.084 38.304 1.00 40.57 64 VAL D N 1
ATOM 8624 C CA . VAL D 1 64 ? -42.547 87.187 37.459 1.00 39.49 64 VAL D CA 1
ATOM 8625 C C . VAL D 1 64 ? -44.021 87.529 37.549 1.00 38.98 64 VAL D C 1
ATOM 8626 O O . VAL D 1 64 ? -44.666 87.766 36.521 1.00 38.11 64 VAL D O 1
ATOM 8630 N N . TRP D 1 65 ? -44.551 87.573 38.772 1.00 38.48 65 TRP D N 1
ATOM 8631 C CA . TRP D 1 65 ? -45.958 87.882 38.971 1.00 38.79 65 TRP D CA 1
ATOM 8632 C C . TRP D 1 65 ? -46.336 89.277 38.462 1.00 39.10 65 TRP D C 1
ATOM 8633 O O . TRP D 1 65 ? -47.435 89.461 37.937 1.00 39.72 65 TRP D O 1
ATOM 8644 N N . ALA D 1 66 ? -45.444 90.254 38.659 1.00 38.92 66 ALA D N 1
ATOM 8645 C CA . ALA D 1 66 ? -45.702 91.650 38.285 1.00 39.04 66 ALA D CA 1
ATOM 8646 C C . ALA D 1 66 ? -45.826 91.849 36.779 1.00 39.58 66 ALA D C 1
ATOM 8647 O O . ALA D 1 66 ? -46.653 92.652 36.332 1.00 40.26 66 ALA D O 1
ATOM 8649 N N . ASP D 1 67 ? -45.013 91.125 36.009 1.00 39.00 67 ASP D N 1
ATOM 8650 C CA . ASP D 1 67 ? -44.854 91.367 34.571 1.00 39.80 67 ASP D CA 1
ATOM 8651 C C . ASP D 1 67 ? -45.600 90.368 33.670 1.00 39.35 67 ASP D C 1
ATOM 8652 O O . ASP D 1 67 ? -45.690 90.565 32.462 1.00 39.59 67 ASP D O 1
ATOM 8657 N N . ALA D 1 68 ? -46.141 89.301 34.254 1.00 38.69 68 ALA D N 1
ATOM 8658 C CA . ALA D 1 68 ? -46.858 88.290 33.465 1.00 37.72 68 ALA D CA 1
ATOM 8659 C C . ALA D 1 68 ? -48.260 88.726 33.099 1.00 37.13 68 ALA D C 1
ATOM 8660 O O . ALA D 1 68 ? -49.012 89.186 33.955 1.00 36.58 68 ALA D O 1
ATOM 8662 N N . ASP D 1 69 ? -48.629 88.548 31.830 1.00 35.77 69 ASP D N 1
ATOM 8663 C CA . ASP D 1 69 ? -50.022 88.697 31.415 1.00 35.61 69 ASP D CA 1
ATOM 8664 C C . ASP D 1 69 ? -50.785 87.389 31.675 1.00 35.86 69 ASP D C 1
ATOM 8665 O O . ASP D 1 69 ? -51.990 87.396 31.969 1.00 35.89 69 ASP D O 1
ATOM 8670 N N . LEU D 1 70 ? -50.068 86.274 31.542 1.00 35.52 70 LEU D N 1
ATOM 8671 C CA . LEU D 1 70 ? -50.606 84.949 31.781 1.00 34.87 70 LEU D CA 1
ATOM 8672 C C . LEU D 1 70 ? -49.636 84.271 32.724 1.00 34.69 70 LEU D C 1
ATOM 8673 O O . LEU D 1 70 ? -48.442 84.174 32.441 1.00 35.28 70 LEU D O 1
ATOM 8678 N N . LEU D 1 71 ? -50.160 83.812 33.854 1.00 34.94 71 LEU D N 1
ATOM 8679 C CA . LEU D 1 71 ? -49.366 83.259 34.917 1.00 35.24 71 LEU D CA 1
ATOM 8680 C C . LEU D 1 71 ? -49.739 81.779 35.048 1.00 35.65 71 LEU D C 1
ATOM 8681 O O . LEU D 1 71 ? -50.877 81.446 35.340 1.00 35.83 71 LEU D O 1
ATOM 8686 N N . LEU D 1 72 ? -48.774 80.900 34.770 1.00 35.02 72 LEU D N 1
ATOM 8687 C CA . LEU D 1 72 ? -48.996 79.458 34.823 1.00 35.21 72 LEU D CA 1
ATOM 8688 C C . LEU D 1 72 ? -48.389 78.912 36.098 1.00 35.06 72 LEU D C 1
ATOM 8689 O O . LEU D 1 72 ? -47.235 79.176 36.391 1.00 35.05 72 LEU D O 1
ATOM 8694 N N . LYS D 1 73 ? -49.163 78.111 36.811 1.00 35.42 73 LYS D N 1
ATOM 8695 C CA . LYS D 1 73 ? -48.708 77.442 38.036 1.00 35.29 73 LYS D CA 1
ATOM 8696 C C . LYS D 1 73 ? -49.146 75.956 38.027 1.00 35.75 73 LYS D C 1
ATOM 8697 O O . LYS D 1 73 ? -49.860 75.504 37.119 1.00 35.09 73 LYS D O 1
ATOM 8703 N N . VAL D 1 74 ? -48.667 75.197 39.005 1.00 36.44 74 VAL D N 1
ATOM 8704 C CA . VAL D 1 74 ? -49.111 73.823 39.214 1.00 37.39 74 VAL D CA 1
ATOM 8705 C C . VAL D 1 74 ? -50.174 73.771 40.311 1.00 38.11 74 VAL D C 1
ATOM 8706 O O . VAL D 1 74 ? -51.244 73.212 40.105 1.00 38.97 74 VAL D O 1
ATOM 8710 N N . LYS D 1 75 ? -49.856 74.338 41.474 1.00 38.35 75 LYS D N 1
ATOM 8711 C CA . LYS D 1 75 ? -50.746 74.364 42.622 1.00 38.75 75 LYS D CA 1
ATOM 8712 C C . LYS D 1 75 ? -51.443 75.722 42.793 1.00 38.56 75 LYS D C 1
ATOM 8713 O O . LYS D 1 75 ? -51.160 76.680 42.078 1.00 37.50 75 LYS D O 1
ATOM 8719 N N . GLU D 1 76 ? -52.378 75.776 43.735 1.00 38.52 76 GLU D N 1
ATOM 8720 C CA . GLU D 1 76 ? -53.149 76.989 43.959 1.00 38.56 76 GLU D CA 1
ATOM 8721 C C . GLU D 1 76 ? -52.219 77.981 44.656 1.00 38.79 76 GLU D C 1
ATOM 8722 O O . GLU D 1 76 ? -51.257 77.559 45.320 1.00 39.10 76 GLU D O 1
ATOM 8728 N N . PRO D 1 77 ? -52.481 79.294 44.505 1.00 38.13 77 PRO D N 1
ATOM 8729 C CA . PRO D 1 77 ? -51.695 80.240 45.313 1.00 38.12 77 PRO D CA 1
ATOM 8730 C C . PRO D 1 77 ? -51.971 80.009 46.783 1.00 37.66 77 PRO D C 1
ATOM 8731 O O . PRO D 1 77 ? -53.122 79.739 47.173 1.00 37.50 77 PRO D O 1
ATOM 8735 N N . ILE D 1 78 ? -50.914 80.119 47.583 1.00 37.34 78 ILE D N 1
ATOM 8736 C CA . ILE D 1 78 ? -51.004 79.984 49.021 1.00 36.66 78 ILE D CA 1
ATOM 8737 C C . ILE D 1 78 ? -50.837 81.341 49.731 1.00 37.38 78 ILE D C 1
ATOM 8738 O O . ILE D 1 78 ? -50.524 82.350 49.086 1.00 37.33 78 ILE D O 1
ATOM 8743 N N . ALA D 1 79 ? -51.049 81.368 51.050 1.00 36.45 79 ALA D N 1
ATOM 8744 C CA . ALA D 1 79 ? -51.150 82.632 51.780 1.00 36.70 79 ALA D CA 1
ATOM 8745 C C . ALA D 1 79 ? -50.072 83.686 51.476 1.00 36.45 79 ALA D C 1
ATOM 8746 O O . ALA D 1 79 ? -50.408 84.840 51.297 1.00 36.43 79 ALA D O 1
ATOM 8748 N N . ALA D 1 80 ? -48.800 83.296 51.397 1.00 37.03 80 ALA D N 1
ATOM 8749 C CA . ALA D 1 80 ? -47.716 84.272 51.143 1.00 37.79 80 ALA D CA 1
ATOM 8750 C C . ALA D 1 80 ? -47.717 84.824 49.711 1.00 38.51 80 ALA D C 1
ATOM 8751 O O . ALA D 1 80 ? -46.997 85.778 49.422 1.00 38.80 80 ALA D O 1
ATOM 8753 N N . GLU D 1 81 ? -48.533 84.231 48.830 1.00 38.58 81 GLU D N 1
ATOM 8754 C CA . GLU D 1 81 ? -48.672 84.679 47.439 1.00 38.67 81 GLU D CA 1
ATOM 8755 C C . GLU D 1 81 ? -49.951 85.479 47.156 1.00 38.70 81 GLU D C 1
ATOM 8756 O O . GLU D 1 81 ? -50.134 85.968 46.037 1.00 38.74 81 GLU D O 1
ATOM 8762 N N . TYR D 1 82 ? -50.844 85.592 48.142 1.00 38.47 82 TYR D N 1
ATOM 8763 C CA . TYR D 1 82 ? -52.137 86.244 47.937 1.00 38.87 82 TYR D CA 1
ATOM 8764 C C . TYR D 1 82 ? -51.972 87.684 47.484 1.00 39.69 82 TYR D C 1
ATOM 8765 O O . TYR D 1 82 ? -52.752 88.161 46.675 1.00 39.95 82 TYR D O 1
ATOM 8774 N N . GLY D 1 83 ? -50.947 88.366 48.004 1.00 40.44 83 GLY D N 1
ATOM 8775 C CA . GLY D 1 83 ? -50.676 89.758 47.630 1.00 40.13 83 GLY D CA 1
ATOM 8776 C C . GLY D 1 83 ? -50.128 89.955 46.225 1.00 40.45 83 GLY D C 1
ATOM 8777 O O . GLY D 1 83 ? -50.081 91.086 45.741 1.00 39.50 83 GLY D O 1
ATOM 8778 N N . ARG D 1 84 ? -49.716 88.851 45.582 1.00 40.07 84 ARG D N 1
ATOM 8779 C CA . ARG D 1 84 ? -49.197 88.854 44.214 1.00 40.62 84 ARG D CA 1
ATOM 8780 C C . ARG D 1 84 ? -50.309 88.752 43.152 1.00 39.81 84 ARG D C 1
ATOM 8781 O O . ARG D 1 84 ? -50.087 89.083 41.974 1.00 39.11 84 ARG D O 1
ATOM 8789 N N . LEU D 1 85 ? -51.492 88.306 43.584 1.00 38.65 85 LEU D N 1
ATOM 8790 C CA . LEU D 1 85 ? -52.658 88.177 42.716 1.00 38.78 85 LEU D CA 1
ATOM 8791 C C . LEU D 1 85 ? -53.098 89.544 42.190 1.00 38.71 85 LEU D C 1
ATOM 8792 O O . LEU D 1 85 ? -53.097 90.535 42.929 1.00 38.12 85 LEU D O 1
ATOM 8797 N N . ARG D 1 86 ? -53.493 89.582 40.924 1.00 38.51 86 ARG D N 1
ATOM 8798 C CA . ARG D 1 86 ? -53.481 90.826 40.155 1.00 39.25 86 ARG D CA 1
ATOM 8799 C C . ARG D 1 86 ? -54.650 90.915 39.168 1.00 38.63 86 ARG D C 1
ATOM 8800 O O . ARG D 1 86 ? -54.842 90.020 38.344 1.00 38.13 86 ARG D O 1
ATOM 8808 N N . HIS D 1 87 ? -55.432 91.998 39.246 1.00 37.99 87 HIS D N 1
ATOM 8809 C CA . HIS D 1 87 ? -56.453 92.287 38.228 1.00 37.13 87 HIS D CA 1
ATOM 8810 C C . HIS D 1 87 ? -55.795 92.424 36.848 1.00 36.64 87 HIS D C 1
ATOM 8811 O O . HIS D 1 87 ? -54.729 93.050 36.718 1.00 36.26 87 HIS D O 1
ATOM 8818 N N . GLY D 1 88 ? -56.409 91.832 35.824 1.00 35.45 88 GLY D N 1
ATOM 8819 C CA . GLY D 1 88 ? -55.900 91.981 34.467 1.00 35.89 88 GLY D CA 1
ATOM 8820 C C . GLY D 1 88 ? -54.832 90.960 34.121 1.00 36.85 88 GLY D C 1
ATOM 8821 O O . GLY D 1 88 ? -54.323 90.937 32.995 1.00 37.61 88 GLY D O 1
ATOM 8822 N N . GLN D 1 89 ? -54.483 90.116 35.090 1.00 36.41 89 GLN D N 1
ATOM 8823 C CA . GLN D 1 89 ? -53.635 88.959 34.853 1.00 36.29 89 GLN D CA 1
ATOM 8824 C C . GLN D 1 89 ? -54.531 87.714 34.743 1.00 36.62 89 GLN D C 1
ATOM 8825 O O . GLN D 1 89 ? -55.565 87.652 35.419 1.00 35.86 89 GLN D O 1
ATOM 8831 N N . ILE D 1 90 ? -54.136 86.734 33.909 1.00 36.78 90 ILE D N 1
ATOM 8832 C CA . ILE D 1 90 ? -54.803 85.430 33.838 1.00 36.33 90 ILE D CA 1
ATOM 8833 C C . ILE D 1 90 ? -53.979 84.426 34.654 1.00 36.56 90 ILE D C 1
ATOM 8834 O O . ILE D 1 90 ? -52.796 84.229 34.387 1.00 37.03 90 ILE D O 1
ATOM 8839 N N . LEU D 1 91 ? -54.590 83.808 35.654 1.00 36.47 91 LEU D N 1
ATOM 8840 C CA . LEU D 1 91 ? -53.950 82.720 36.413 1.00 36.05 91 LEU D CA 1
ATOM 8841 C C . LEU D 1 91 ? -54.530 81.378 35.947 1.00 35.86 91 LEU D C 1
ATOM 8842 O O . LEU D 1 91 ? -55.741 81.224 35.861 1.00 35.81 91 LEU D O 1
ATOM 8847 N N . PHE D 1 92 ? -53.661 80.415 35.656 1.00 35.71 92 PHE D N 1
ATOM 8848 C CA . PHE D 1 92 ? -54.076 79.126 35.101 1.00 35.23 92 PHE D CA 1
ATOM 8849 C C . PHE D 1 92 ? -53.293 78.058 35.870 1.00 35.72 92 PHE D C 1
ATOM 8850 O O . PHE D 1 92 ? -52.076 77.971 35.735 1.00 36.10 92 PHE D O 1
ATOM 8858 N N . THR D 1 93 ? -53.983 77.292 36.711 1.00 35.40 93 THR D N 1
ATOM 8859 C CA . THR D 1 93 ? -53.330 76.369 37.650 1.00 35.71 93 THR D CA 1
ATOM 8860 C C . THR D 1 93 ? -54.383 75.411 38.209 1.00 35.78 93 THR D C 1
ATOM 8861 O O . THR D 1 93 ? -55.561 75.580 37.907 1.00 35.41 93 THR D O 1
ATOM 8865 N N . PHE D 1 94 ? -53.983 74.403 38.991 1.00 36.08 94 PHE D N 1
ATOM 8866 C CA . PHE D 1 94 ? -54.956 73.628 39.771 1.00 36.36 94 PHE D CA 1
ATOM 8867 C C . PHE D 1 94 ? -55.376 74.518 40.925 1.00 37.19 94 PHE D C 1
ATOM 8868 O O . PHE D 1 94 ? -54.525 74.997 41.650 1.00 37.15 94 PHE D O 1
ATOM 8876 N N . LEU D 1 95 ? -56.676 74.726 41.096 1.00 37.56 95 LEU D N 1
ATOM 8877 C CA . LEU D 1 95 ? -57.185 75.619 42.141 1.00 39.08 95 LEU D CA 1
ATOM 8878 C C . LEU D 1 95 ? -57.835 74.909 43.334 1.00 39.89 95 LEU D C 1
ATOM 8879 O O . LEU D 1 95 ? -57.582 75.275 44.487 1.00 40.59 95 LEU D O 1
ATOM 8884 N N . HIS D 1 96 ? -58.690 73.921 43.057 1.00 40.57 96 HIS D N 1
ATOM 8885 C CA . HIS D 1 96 ? -59.473 73.219 44.094 1.00 41.58 96 HIS D CA 1
ATOM 8886 C C . HIS D 1 96 ? -60.161 74.165 45.087 1.00 41.64 96 HIS D C 1
ATOM 8887 O O . HIS D 1 96 ? -60.038 74.021 46.305 1.00 41.79 96 HIS D O 1
ATOM 8894 N N . LEU D 1 97 ? -60.883 75.136 44.546 1.00 41.27 97 LEU D N 1
ATOM 8895 C CA . LEU D 1 97 ? -61.466 76.198 45.358 1.00 41.33 97 LEU D CA 1
ATOM 8896 C C . LEU D 1 97 ? -62.521 75.751 46.373 1.00 42.03 97 LEU D C 1
ATOM 8897 O O . LEU D 1 97 ? -62.699 76.413 47.393 1.00 42.65 97 LEU D O 1
ATOM 8902 N N . ALA D 1 98 ? -63.242 74.664 46.096 1.00 43.06 98 ALA D N 1
ATOM 8903 C CA . ALA D 1 98 ? -64.246 74.193 47.061 1.00 44.25 98 ALA D CA 1
ATOM 8904 C C . ALA D 1 98 ? -63.583 73.766 48.377 1.00 44.34 98 ALA D C 1
ATOM 8905 O O . ALA D 1 98 ? -64.222 73.800 49.427 1.00 45.18 98 ALA D O 1
ATOM 8907 N N . ALA D 1 99 ? -62.292 73.422 48.304 1.00 44.74 99 ALA D N 1
ATOM 8908 C CA . ALA D 1 99 ? -61.474 73.029 49.469 1.00 44.55 99 ALA D CA 1
ATOM 8909 C C . ALA D 1 99 ? -60.814 74.181 50.247 1.00 44.82 99 ALA D C 1
ATOM 8910 O O . ALA D 1 99 ? -60.264 73.950 51.327 1.00 44.43 99 ALA D O 1
ATOM 8912 N N . SER D 1 100 ? -60.823 75.400 49.695 1.00 44.98 100 SER D N 1
ATOM 8913 C CA . SER D 1 100 ? -60.249 76.555 50.398 1.00 45.09 100 SER D CA 1
ATOM 8914 C C . SER D 1 100 ? -61.042 77.857 50.193 1.00 44.87 100 SER D C 1
ATOM 8915 O O . SER D 1 100 ? -60.990 78.485 49.117 1.00 44.55 100 SER D O 1
ATOM 8918 N N . ARG D 1 101 ? -61.774 78.244 51.234 1.00 44.00 101 ARG D N 1
ATOM 8919 C CA . ARG D 1 101 ? -62.422 79.541 51.302 1.00 43.94 101 ARG D CA 1
ATOM 8920 C C . ARG D 1 101 ? -61.376 80.654 51.256 1.00 43.05 101 ARG D C 1
ATOM 8921 O O . ARG D 1 101 ? -61.594 81.693 50.625 1.00 42.61 101 ARG D O 1
ATOM 8929 N N . ALA D 1 102 ? -60.243 80.419 51.917 1.00 42.67 102 ALA D N 1
ATOM 8930 C CA . ALA D 1 102 ? -59.151 81.391 51.968 1.00 41.93 102 ALA D CA 1
ATOM 8931 C C . ALA D 1 102 ? -58.643 81.710 50.555 1.00 41.61 102 ALA D C 1
ATOM 8932 O O . ALA D 1 102 ? -58.523 82.876 50.196 1.00 40.10 102 ALA D O 1
ATOM 8934 N N . CYS D 1 103 ? -58.361 80.661 49.771 1.00 40.76 103 CYS D N 1
ATOM 8935 C CA . CYS D 1 103 ? -57.924 80.820 48.379 1.00 40.76 103 CYS D CA 1
ATOM 8936 C C . CYS D 1 103 ? -58.978 81.512 47.506 1.00 40.42 103 CYS D C 1
ATOM 8937 O O . CYS D 1 103 ? -58.660 82.440 46.753 1.00 39.84 103 CYS D O 1
ATOM 8940 N N . THR D 1 104 ? -60.228 81.061 47.609 1.00 40.17 104 THR D N 1
ATOM 8941 C CA . THR D 1 104 ? -61.336 81.659 46.844 1.00 40.04 104 THR D CA 1
ATOM 8942 C C . THR D 1 104 ? -61.431 83.167 47.121 1.00 40.08 104 THR D C 1
ATOM 8943 O O . THR D 1 104 ? -61.447 83.992 46.193 1.00 40.12 104 THR D O 1
ATOM 8947 N N . ASP D 1 105 ? -61.448 83.518 48.400 1.00 40.06 105 ASP D N 1
ATOM 8948 C CA . ASP D 1 105 ? -61.566 84.901 48.817 1.00 40.25 105 ASP D CA 1
ATOM 8949 C C . ASP D 1 105 ? -60.398 85.729 48.317 1.00 39.73 105 ASP D C 1
ATOM 8950 O O . ASP D 1 105 ? -60.590 86.879 47.929 1.00 38.95 105 ASP D O 1
ATOM 8955 N N . ALA D 1 106 ? -59.197 85.140 48.338 1.00 38.27 106 ALA D N 1
ATOM 8956 C CA . ALA D 1 106 ? -57.998 85.843 47.903 1.00 37.91 106 ALA D CA 1
ATOM 8957 C C . ALA D 1 106 ? -58.107 86.113 46.416 1.00 37.21 106 ALA D C 1
ATOM 8958 O O . ALA D 1 106 ? -57.850 87.230 45.968 1.00 36.48 106 ALA D O 1
ATOM 8960 N N . LEU D 1 107 ? -58.518 85.098 45.654 1.00 36.71 107 LEU D N 1
ATOM 8961 C CA . LEU D 1 107 ? -58.725 85.278 44.224 1.00 36.01 107 LEU D CA 1
ATOM 8962 C C . LEU D 1 107 ? -59.790 86.359 43.942 1.00 36.05 107 LEU D C 1
ATOM 8963 O O . LEU D 1 107 ? -59.577 87.234 43.090 1.00 35.73 107 LEU D O 1
ATOM 8968 N N . LEU D 1 108 ? -60.914 86.301 44.666 1.00 35.75 108 LEU D N 1
ATOM 8969 C CA . LEU D 1 108 ? -62.004 87.276 44.520 1.00 36.51 108 LEU D CA 1
ATOM 8970 C C . LEU D 1 108 ? -61.574 88.695 44.886 1.00 36.58 108 LEU D C 1
ATOM 8971 O O . LEU D 1 108 ? -61.791 89.613 44.096 1.00 36.47 108 LEU D O 1
ATOM 8976 N N . ASP D 1 109 ? -60.932 88.859 46.052 1.00 37.18 109 ASP D N 1
ATOM 8977 C CA . ASP D 1 109 ? -60.424 90.174 46.509 1.00 38.25 109 ASP D CA 1
ATOM 8978 C C . ASP D 1 109 ? -59.364 90.768 45.580 1.00 38.16 109 ASP D C 1
ATOM 8979 O O . ASP D 1 109 ? -59.160 91.980 45.555 1.00 37.73 109 ASP D O 1
ATOM 8984 N N . SER D 1 110 ? -58.672 89.913 44.833 1.00 37.51 110 SER D N 1
ATOM 8985 C CA . SER D 1 110 ? -57.598 90.385 43.985 1.00 37.21 110 SER D CA 1
ATOM 8986 C C . SER D 1 110 ? -58.117 90.975 42.659 1.00 36.47 110 SER D C 1
ATOM 8987 O O . SER D 1 110 ? -57.358 91.644 41.939 1.00 35.89 110 SER D O 1
ATOM 8990 N N . GLY D 1 111 ? -59.373 90.679 42.325 1.00 35.56 111 GLY D N 1
ATOM 8991 C CA . GLY D 1 111 ? -59.923 91.036 41.020 1.00 35.58 111 GLY D CA 1
ATOM 8992 C C . GLY D 1 111 ? -59.364 90.210 39.858 1.00 35.65 111 GLY D C 1
ATOM 8993 O O . GLY D 1 111 ? -59.775 90.415 38.712 1.00 36.33 111 GLY D O 1
ATOM 8994 N N . THR D 1 112 ? -58.451 89.266 40.133 1.00 35.09 112 THR D N 1
ATOM 8995 C CA . THR D 1 112 ? -57.837 88.461 39.062 1.00 35.39 112 THR D CA 1
ATOM 8996 C C . THR D 1 112 ? -58.810 87.577 38.268 1.00 35.78 112 THR D C 1
ATOM 8997 O O . THR D 1 112 ? -59.918 87.282 38.722 1.00 35.88 112 THR D O 1
ATOM 9001 N N . THR D 1 113 ? -58.378 87.185 37.067 1.00 35.92 113 THR D N 1
ATOM 9002 C CA . THR D 1 113 ? -59.097 86.239 36.234 1.00 36.15 113 THR D CA 1
ATOM 9003 C C . THR D 1 113 ? -58.392 84.879 36.377 1.00 36.50 113 THR D C 1
ATOM 9004 O O . THR D 1 113 ? -57.209 84.759 36.046 1.00 36.42 113 THR D O 1
ATOM 9008 N N . SER D 1 114 ? -59.097 83.881 36.902 1.00 36.36 114 SER D N 1
ATOM 9009 C CA . SER D 1 114 ? -58.489 82.570 37.098 1.00 35.99 114 SER D CA 1
ATOM 9010 C C . SER D 1 114 ? -59.259 81.465 36.391 1.00 36.45 114 SER D C 1
ATOM 9011 O O . SER D 1 114 ? -60.482 81.556 36.215 1.00 35.87 114 SER D O 1
ATOM 9014 N N . ILE D 1 115 ? -58.506 80.445 35.953 1.00 36.13 115 ILE D N 1
ATOM 9015 C CA . ILE D 1 115 ? -59.030 79.289 35.240 1.00 35.94 115 ILE D CA 1
ATOM 9016 C C . ILE D 1 115 ? -58.390 78.064 35.922 1.00 35.74 115 ILE D C 1
ATOM 9017 O O . ILE D 1 115 ? -57.166 78.016 36.138 1.00 35.73 115 ILE D O 1
ATOM 9022 N N . ALA D 1 116 ? -59.219 77.106 36.301 1.00 35.43 116 ALA D N 1
ATOM 9023 C CA . ALA D 1 116 ? -58.739 75.939 37.036 1.00 35.84 116 ALA D CA 1
ATOM 9024 C C . ALA D 1 116 ? -58.453 74.764 36.084 1.00 35.64 116 ALA D C 1
ATOM 9025 O O . ALA D 1 116 ? -59.320 74.400 35.274 1.00 36.73 116 ALA D O 1
ATOM 9027 N N . TYR D 1 117 ? -57.269 74.140 36.188 1.00 35.41 117 TYR D N 1
ATOM 9028 C CA . TYR D 1 117 ? -56.950 72.994 35.310 1.00 35.24 117 TYR D CA 1
ATOM 9029 C C . TYR D 1 117 ? -57.985 71.867 35.468 1.00 35.65 117 TYR D C 1
ATOM 9030 O O . TYR D 1 117 ? -58.395 71.239 34.488 1.00 36.30 117 TYR D O 1
ATOM 9039 N N . GLU D 1 118 ? -58.404 71.613 36.708 1.00 36.80 118 GLU D N 1
ATOM 9040 C CA . GLU D 1 118 ? -59.192 70.423 37.032 1.00 37.48 118 GLU D CA 1
ATOM 9041 C C . GLU D 1 118 ? -60.653 70.478 36.554 1.00 38.05 118 GLU D C 1
ATOM 9042 O O . GLU D 1 118 ? -61.327 69.455 36.562 1.00 38.23 118 GLU D O 1
ATOM 9048 N N . THR D 1 119 ? -61.132 71.653 36.135 1.00 37.62 119 THR D N 1
ATOM 9049 C CA . THR D 1 119 ? -62.502 71.769 35.610 1.00 37.99 119 THR D CA 1
ATOM 9050 C C . THR D 1 119 ? -62.570 72.032 34.097 1.00 38.41 119 THR D C 1
ATOM 9051 O O . THR D 1 119 ? -63.662 72.074 33.520 1.00 39.49 119 THR D O 1
ATOM 9055 N N . VAL D 1 120 ? -61.415 72.212 33.450 1.00 38.05 120 VAL D N 1
ATOM 9056 C CA . VAL D 1 120 ? -61.360 72.147 31.984 1.00 37.80 120 VAL D CA 1
ATOM 9057 C C . VAL D 1 120 ? -61.922 70.753 31.619 1.00 37.87 120 VAL D C 1
ATOM 9058 O O . VAL D 1 120 ? -61.422 69.716 32.080 1.00 38.46 120 VAL D O 1
ATOM 9062 N N . GLN D 1 121 ? -63.003 70.754 30.856 1.00 38.45 121 GLN D N 1
ATOM 9063 C CA . GLN D 1 121 ? -63.785 69.540 30.601 1.00 38.87 121 GLN D CA 1
ATOM 9064 C C . GLN D 1 121 ? -64.341 69.510 29.184 1.00 39.09 121 GLN D C 1
ATOM 9065 O O . GLN D 1 121 ? -65.083 70.410 28.785 1.00 38.05 121 GLN D O 1
ATOM 9071 N N . THR D 1 122 ? -63.982 68.477 28.429 1.00 39.93 122 THR D N 1
ATOM 9072 C CA . THR D 1 122 ? -64.447 68.334 27.055 1.00 41.51 122 THR D CA 1
ATOM 9073 C C . THR D 1 122 ? -65.862 67.768 27.008 1.00 42.01 122 THR D C 1
ATOM 9074 O O . THR D 1 122 ? -66.419 67.376 28.033 1.00 41.63 122 THR D O 1
ATOM 9078 N N . ALA D 1 123 ? -66.439 67.729 25.811 1.00 20.00 123 ALA D N 1
ATOM 9079 C CA . ALA D 1 123 ? -67.873 67.516 25.658 1.00 20.00 123 ALA D CA 1
ATOM 9080 C C . ALA D 1 123 ? -68.273 66.114 26.104 1.00 20.00 123 ALA D C 1
ATOM 9081 O O . ALA D 1 123 ? -69.387 65.899 26.582 1.00 43.43 123 ALA D O 1
ATOM 9083 N N . ASP D 1 124 ? -67.357 65.164 25.946 1.00 42.52 124 ASP D N 1
ATOM 9084 C CA . ASP D 1 124 ? -67.602 63.788 26.361 1.00 42.43 124 ASP D CA 1
ATOM 9085 C C . ASP D 1 124 ? -67.513 63.645 27.877 1.00 42.24 124 ASP D C 1
ATOM 9086 O O . ASP D 1 124 ? -67.780 62.575 28.425 1.00 41.82 124 ASP D O 1
ATOM 9091 N N . GLY D 1 125 ? -67.137 64.728 28.548 1.00 41.35 125 GLY D N 1
ATOM 9092 C CA . GLY D 1 125 ? -67.186 64.783 29.997 1.00 40.68 125 GLY D CA 1
ATOM 9093 C C . GLY D 1 125 ? -65.839 64.506 30.634 1.00 40.37 125 GLY D C 1
ATOM 9094 O O . GLY D 1 125 ? -65.703 64.533 31.857 1.00 40.70 125 GLY D O 1
ATOM 9095 N N . ALA D 1 126 ? -64.839 64.239 29.800 1.00 39.35 126 ALA D N 1
ATOM 9096 C CA . ALA D 1 126 ? -63.485 63.963 30.285 1.00 38.67 126 ALA D CA 1
ATOM 9097 C C . ALA D 1 126 ? -62.817 65.242 30.784 1.00 38.58 126 ALA D C 1
ATOM 9098 O O . ALA D 1 126 ? -63.144 66.365 30.333 1.00 38.53 126 ALA D O 1
ATOM 9100 N N . LEU D 1 127 ? -61.888 65.060 31.710 1.00 37.18 127 LEU D N 1
ATOM 9101 C CA . LEU D 1 127 ? -61.113 66.159 32.270 1.00 37.39 127 LEU D CA 1
ATOM 9102 C C . LEU D 1 127 ? -59.661 65.986 31.807 1.00 36.88 127 LEU D C 1
ATOM 9103 O O . LEU D 1 127 ? -58.869 65.294 32.466 1.00 36.78 127 LEU D O 1
ATOM 9108 N N . PRO D 1 128 ? -59.309 66.589 30.656 1.00 36.69 128 PRO D N 1
ATOM 9109 C CA . PRO D 1 128 ? -58.012 66.336 30.002 1.00 36.18 128 PRO D CA 1
ATOM 9110 C C . PRO D 1 128 ? -56.770 66.804 30.778 1.00 36.49 128 PRO D C 1
ATOM 9111 O O . PRO D 1 128 ? -55.665 66.333 30.498 1.00 36.87 128 PRO D O 1
ATOM 9115 N N . LEU D 1 129 ? -56.937 67.690 31.757 1.00 36.03 129 LEU D N 1
ATOM 9116 C CA . LEU D 1 129 ? -55.786 68.156 32.531 1.00 35.21 129 LEU D CA 1
ATOM 9117 C C . LEU D 1 129 ? -55.643 67.427 33.871 1.00 35.42 129 LEU D C 1
ATOM 9118 O O . LEU D 1 129 ? -54.531 67.354 34.419 1.00 35.23 129 LEU D O 1
ATOM 9123 N N . LEU D 1 130 ? -56.733 66.851 34.388 1.00 33.75 130 LEU D N 1
ATOM 9124 C CA . LEU D 1 130 ? -56.587 65.940 35.512 1.00 34.97 130 LEU D CA 1
ATOM 9125 C C . LEU D 1 130 ? -56.027 64.581 35.027 1.00 34.47 130 LEU D C 1
ATOM 9126 O O . LEU D 1 130 ? -55.219 63.948 35.733 1.00 34.66 130 LEU D O 1
ATOM 9131 N N . ALA D 1 131 ? -56.445 64.168 33.828 1.00 32.57 131 ALA D N 1
ATOM 9132 C CA . ALA D 1 131 ? -56.125 62.853 33.264 1.00 31.85 131 ALA D CA 1
ATOM 9133 C C . ALA D 1 131 ? -54.677 62.449 33.468 1.00 31.07 131 ALA D C 1
ATOM 9134 O O . ALA D 1 131 ? -54.430 61.381 34.030 1.00 31.71 131 ALA D O 1
ATOM 9136 N N . PRO D 1 132 ? -53.703 63.283 33.015 1.00 31.25 132 PRO D N 1
ATOM 9137 C CA . PRO D 1 132 ? -52.312 62.838 33.203 1.00 30.19 132 PRO D CA 1
ATOM 9138 C C . PRO D 1 132 ? -51.908 62.615 34.663 1.00 30.58 132 PRO D C 1
ATOM 9139 O O . PRO D 1 132 ? -51.057 61.764 34.937 1.00 29.15 132 PRO D O 1
ATOM 9143 N N . MET D 1 133 ? -52.512 63.370 35.573 1.00 30.29 133 MET D N 1
ATOM 9144 C CA . MET D 1 133 ? -52.189 63.258 36.995 1.00 31.56 133 MET D CA 1
ATOM 9145 C C . MET D 1 133 ? -52.787 61.975 37.563 1.00 31.45 133 MET D C 1
ATOM 9146 O O . MET D 1 133 ? -52.175 61.337 38.408 1.00 32.33 133 MET D O 1
ATOM 9151 N N . SER D 1 134 ? -53.982 61.612 37.103 1.00 31.68 134 SER D N 1
ATOM 9152 C CA . SER D 1 134 ? -54.573 60.294 37.437 1.00 33.49 134 SER D CA 1
ATOM 9153 C C . SER D 1 134 ? -53.725 59.113 36.917 1.00 33.60 134 SER D C 1
ATOM 9154 O O . SER D 1 134 ? -53.550 58.094 37.626 1.00 33.67 134 SER D O 1
ATOM 9157 N N . GLU D 1 135 ? -53.185 59.251 35.704 1.00 33.15 135 GLU D N 1
ATOM 9158 C CA . GLU D 1 135 ? -52.249 58.240 35.167 1.00 33.60 135 GLU D CA 1
ATOM 9159 C C . GLU D 1 135 ? -51.035 58.064 36.105 1.00 34.29 135 GLU D C 1
ATOM 9160 O O . GLU D 1 135 ? -50.681 56.934 36.488 1.00 34.37 135 GLU D O 1
ATOM 9166 N N . VAL D 1 136 ? -50.407 59.187 36.474 1.00 33.20 136 VAL D N 1
ATOM 9167 C CA . VAL D 1 136 ? -49.217 59.140 37.304 1.00 32.54 136 VAL D CA 1
ATOM 9168 C C . VAL D 1 136 ? -49.576 58.552 38.666 1.00 32.43 136 VAL D C 1
ATOM 9169 O O . VAL D 1 136 ? -48.848 57.713 39.202 1.00 31.90 136 VAL D O 1
ATOM 9173 N N . ALA D 1 137 ? -50.685 59.013 39.232 1.00 32.49 137 ALA D N 1
ATOM 9174 C CA . ALA D 1 137 ? -51.058 58.585 40.596 1.00 32.29 137 ALA D CA 1
ATOM 9175 C C . ALA D 1 137 ? -51.358 57.076 40.639 1.00 31.93 137 ALA D C 1
ATOM 9176 O O . ALA D 1 137 ? -51.023 56.382 41.601 1.00 31.39 137 ALA D O 1
ATOM 9178 N N . GLY D 1 138 ? -51.983 56.578 39.583 1.00 31.73 138 GLY D N 1
ATOM 9179 C CA . GLY D 1 138 ? -52.311 55.167 39.475 1.00 32.10 138 GLY D CA 1
ATOM 9180 C C . GLY D 1 138 ? -51.062 54.306 39.447 1.00 32.66 138 GLY D C 1
ATOM 9181 O O . GLY D 1 138 ? -50.963 53.294 40.152 1.00 32.89 138 GLY D O 1
ATOM 9182 N N . ARG D 1 139 ? -50.103 54.711 38.626 1.00 32.70 139 ARG D N 1
ATOM 9183 C CA . ARG D 1 139 ? -48.854 53.987 38.492 1.00 32.13 139 ARG D CA 1
ATOM 9184 C C . ARG D 1 139 ? -48.050 54.024 39.765 1.00 32.87 139 ARG D C 1
ATOM 9185 O O . ARG D 1 139 ? -47.466 53.005 40.137 1.00 31.99 139 ARG D O 1
ATOM 9193 N N . LEU D 1 140 ? -48.031 55.185 40.436 1.00 33.07 140 LEU D N 1
ATOM 9194 C CA . LEU D 1 140 ? -47.367 55.323 41.730 1.00 34.30 140 LEU D CA 1
ATOM 9195 C C . LEU D 1 140 ? -47.992 54.484 42.837 1.00 34.47 140 LEU D C 1
ATOM 9196 O O . LEU D 1 140 ? -47.270 53.981 43.700 1.00 35.20 140 LEU D O 1
ATOM 9201 N N . ALA D 1 141 ? -49.329 54.376 42.843 1.00 33.80 141 ALA D N 1
ATOM 9202 C CA . ALA D 1 141 ? -50.027 53.583 43.862 1.00 33.13 141 ALA D CA 1
ATOM 9203 C C . ALA D 1 141 ? -49.509 52.137 43.921 1.00 33.70 141 ALA D C 1
ATOM 9204 O O . ALA D 1 141 ? -49.376 51.573 45.005 1.00 34.05 141 ALA D O 1
ATOM 9206 N N . ALA D 1 142 ? -49.251 51.528 42.758 1.00 33.60 142 ALA D N 1
ATOM 9207 C CA . ALA D 1 142 ? -48.687 50.168 42.705 1.00 34.28 142 ALA D CA 1
ATOM 9208 C C . ALA D 1 142 ? -47.284 50.091 43.283 1.00 34.58 142 ALA D C 1
ATOM 9209 O O . ALA D 1 142 ? -46.974 49.168 44.043 1.00 34.62 142 ALA D O 1
ATOM 9211 N N . GLN D 1 143 ? -46.423 51.033 42.890 1.00 35.49 143 GLN D N 1
ATOM 9212 C CA . GLN D 1 143 ? -45.039 51.069 43.375 1.00 37.08 143 GLN D CA 1
ATOM 9213 C C . GLN D 1 143 ? -44.976 51.332 44.869 1.00 35.68 143 GLN D C 1
ATOM 9214 O O . GLN D 1 143 ? -44.151 50.740 45.565 1.00 35.45 143 GLN D O 1
ATOM 9220 N N . VAL D 1 144 ? -45.820 52.242 45.366 1.00 35.05 144 VAL D N 1
ATOM 9221 C CA . VAL D 1 144 ? -45.793 52.585 46.802 1.00 33.82 144 VAL D CA 1
ATOM 9222 C C . VAL D 1 144 ? -46.487 51.523 47.667 1.00 34.31 144 VAL D C 1
ATOM 9223 O O . VAL D 1 144 ? -46.092 51.279 48.819 1.00 32.99 144 VAL D O 1
ATOM 9227 N N . GLY D 1 145 ? -47.522 50.884 47.121 1.00 34.78 145 GLY D N 1
ATOM 9228 C CA . GLY D 1 145 ? -48.165 49.759 47.812 1.00 35.03 145 GLY D CA 1
ATOM 9229 C C . GLY D 1 145 ? -47.193 48.592 47.967 1.00 35.70 145 GLY D C 1
ATOM 9230 O O . GLY D 1 145 ? -47.159 47.956 49.022 1.00 36.38 145 GLY D O 1
ATOM 9231 N N . ALA D 1 146 ? -46.424 48.318 46.912 1.00 36.35 146 ALA D N 1
ATOM 9232 C CA . ALA D 1 146 ? -45.386 47.273 46.904 1.00 37.52 146 ALA D CA 1
ATOM 9233 C C . ALA D 1 146 ? -44.353 47.513 47.989 1.00 37.90 146 ALA D C 1
ATOM 9234 O O . ALA D 1 146 ? -44.025 46.594 48.759 1.00 39.42 146 ALA D O 1
ATOM 9236 N N . TYR D 1 147 ? -43.834 48.739 48.036 1.00 37.86 147 TYR D N 1
ATOM 9237 C CA . TYR D 1 147 ? -42.870 49.159 49.053 1.00 37.58 147 TYR D CA 1
ATOM 9238 C C . TYR D 1 147 ? -43.381 48.993 50.473 1.00 37.44 147 TYR D C 1
ATOM 9239 O O . TYR D 1 147 ? -42.683 48.444 51.332 1.00 35.81 147 TYR D O 1
ATOM 9248 N N . HIS D 1 148 ? -44.603 49.453 50.727 1.00 37.26 148 HIS D N 1
ATOM 9249 C CA . HIS D 1 148 ? -45.184 49.354 52.061 1.00 36.97 148 HIS D CA 1
ATOM 9250 C C . HIS D 1 148 ? -45.641 47.983 52.522 1.00 36.81 148 HIS D C 1
ATOM 9251 O O . HIS D 1 148 ? -45.853 47.747 53.728 1.00 36.63 148 HIS D O 1
ATOM 9258 N N . LEU D 1 149 ? -45.726 47.057 51.565 1.00 36.70 149 LEU D N 1
ATOM 9259 C CA . LEU D 1 149 ? -45.969 45.652 51.859 1.00 36.11 149 LEU D CA 1
ATOM 9260 C C . LEU D 1 149 ? -44.737 44.960 52.443 1.00 36.42 149 LEU D C 1
ATOM 9261 O O . LEU D 1 149 ? -44.852 43.850 52.958 1.00 35.49 149 LEU D O 1
ATOM 9266 N N . MET D 1 150 ? -43.573 45.602 52.361 1.00 36.32 150 MET D N 1
ATOM 9267 C CA . MET D 1 150 ? -42.350 45.056 52.934 1.00 38.50 150 MET D CA 1
ATOM 9268 C C . MET D 1 150 ? -42.464 45.121 54.459 1.00 39.06 150 MET D C 1
ATOM 9269 O O . MET D 1 150 ? -42.987 46.102 55.001 1.00 38.83 150 MET D O 1
ATOM 9274 N N . ARG D 1 151 ? -41.989 44.090 55.155 1.00 39.97 151 ARG D N 1
ATOM 9275 C CA . ARG D 1 151 ? -42.236 44.009 56.596 1.00 41.24 151 ARG D CA 1
ATOM 9276 C C . ARG D 1 151 ? -41.475 45.073 57.363 1.00 41.56 151 ARG D C 1
ATOM 9277 O O . ARG D 1 151 ? -41.876 45.484 58.467 1.00 42.28 151 ARG D O 1
ATOM 9285 N N . THR D 1 152 ? -40.377 45.509 56.757 1.00 42.02 152 THR D N 1
ATOM 9286 C CA . THR D 1 152 ? -39.540 46.581 57.261 1.00 42.67 152 THR D CA 1
ATOM 9287 C C . THR D 1 152 ? -40.287 47.925 57.278 1.00 42.99 152 THR D C 1
ATOM 9288 O O . THR D 1 152 ? -39.840 48.866 57.917 1.00 42.89 152 THR D O 1
ATOM 9292 N N . GLN D 1 153 ? -41.430 47.996 56.589 1.00 43.34 153 GLN D N 1
ATOM 9293 C CA . GLN D 1 153 ? -42.297 49.183 56.589 1.00 43.48 153 GLN D CA 1
ATOM 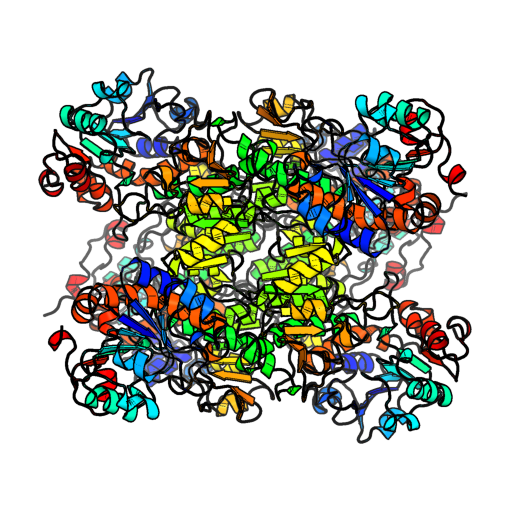9294 C C . GLN D 1 153 ? -43.554 48.968 57.430 1.00 43.56 153 GLN D C 1
ATOM 9295 O O . GLN D 1 153 ? -44.427 49.836 57.513 1.00 44.12 153 GLN D O 1
ATOM 9301 N N . GLY D 1 154 ? -43.625 47.821 58.090 1.00 43.32 154 GLY D N 1
ATOM 9302 C CA . GLY D 1 154 ? -44.806 47.458 58.849 1.00 43.73 154 GLY D CA 1
ATOM 9303 C C . GLY D 1 154 ? -45.845 46.653 58.088 1.00 43.47 154 GLY D C 1
ATOM 9304 O O . GLY D 1 154 ? -46.877 46.304 58.667 1.00 44.47 154 GLY D O 1
ATOM 9305 N N . GLY D 1 155 ? -45.591 46.345 56.807 1.00 42.52 155 GLY D N 1
ATOM 9306 C CA . GLY D 1 155 ? -46.561 45.576 56.000 1.00 40.89 155 GLY D CA 1
ATOM 9307 C C . GLY D 1 155 ? -46.464 44.078 56.251 1.00 40.19 155 GLY D C 1
ATOM 9308 O O . GLY D 1 155 ? -45.588 43.629 56.983 1.00 39.42 155 GLY D O 1
ATOM 9309 N N . ARG D 1 156 ? -47.357 43.307 55.627 1.00 39.53 156 ARG D N 1
ATOM 9310 C CA . ARG D 1 156 ? -47.377 41.837 55.733 1.00 39.45 156 ARG D CA 1
ATOM 9311 C C . ARG D 1 156 ? -46.039 41.129 55.382 1.00 39.49 156 ARG D C 1
ATOM 9312 O O . ARG D 1 156 ? -45.743 40.038 55.920 1.00 40.07 156 ARG D O 1
ATOM 9320 N N . GLY D 1 157 ? -45.226 41.740 54.513 1.00 37.60 157 GLY D N 1
ATOM 9321 C CA . GLY D 1 157 ? -43.951 41.138 54.097 1.00 37.30 157 GLY D CA 1
ATOM 9322 C C . GLY D 1 157 ? -44.115 40.269 52.864 1.00 37.65 157 GLY D C 1
ATOM 9323 O O . GLY D 1 157 ? -43.572 39.157 52.782 1.00 37.75 157 GLY D O 1
ATOM 9324 N N . VAL D 1 158 ? -44.868 40.771 51.895 1.00 37.45 158 VAL D N 1
ATOM 9325 C CA . VAL D 1 158 ? -45.168 40.022 50.681 1.00 36.85 158 VAL D CA 1
ATOM 9326 C C . VAL D 1 158 ? -44.629 40.760 49.467 1.00 36.86 158 VAL D C 1
ATOM 9327 O O . VAL D 1 158 ? -44.966 41.943 49.241 1.00 38.27 158 VAL D O 1
ATOM 9331 N N . LEU D 1 159 ? -43.840 40.047 48.658 1.00 35.32 159 LEU D N 1
ATOM 9332 C CA . LEU D 1 159 ? -43.307 40.546 47.396 1.00 34.50 159 LEU D CA 1
ATOM 9333 C C . LEU D 1 159 ? -44.433 40.568 46.376 1.00 35.02 159 LEU D C 1
ATOM 9334 O O . LEU D 1 159 ? -45.199 39.592 46.266 1.00 34.30 159 LEU D O 1
ATOM 9339 N N . MET D 1 160 ? -44.555 41.667 45.633 1.00 34.32 160 MET D N 1
ATOM 9340 C CA . MET D 1 160 ? -45.651 41.776 44.655 1.00 34.97 160 MET D CA 1
ATOM 9341 C C . MET D 1 160 ? -45.846 40.543 43.802 1.00 34.80 160 MET D C 1
ATOM 9342 O O . MET D 1 160 ? -46.963 40.001 43.683 1.00 35.98 160 MET D O 1
ATOM 9347 N N . GLY D 1 161 ? -44.774 40.080 43.200 1.00 34.98 161 GLY D N 1
ATOM 9348 C CA . GLY D 1 161 ? -44.929 39.035 42.194 1.00 34.26 161 GLY D CA 1
ATOM 9349 C C . GLY D 1 161 ? -44.673 37.623 42.670 1.00 34.24 161 GLY D C 1
ATOM 9350 O O . GLY D 1 161 ? -44.690 36.688 41.870 1.00 33.35 161 GLY D O 1
ATOM 9351 N N . GLY D 1 162 ? -44.408 37.455 43.965 1.00 34.34 162 GLY D N 1
ATOM 9352 C CA . GLY D 1 162 ? -43.908 36.148 44.471 1.00 33.51 162 GLY D CA 1
ATOM 9353 C C . GLY D 1 162 ? -42.626 35.748 43.751 1.00 33.96 162 GLY D C 1
ATOM 9354 O O . GLY D 1 162 ? -41.946 36.591 43.146 1.00 33.34 162 GLY D O 1
ATOM 9355 N N . VAL D 1 163 ? -42.279 34.462 43.836 1.00 33.41 163 VAL D N 1
ATOM 9356 C CA . VAL D 1 163 ? -41.227 33.854 43.031 1.00 33.31 163 VAL D CA 1
ATOM 9357 C C . VAL D 1 163 ? -41.783 32.465 42.714 1.00 33.18 163 VAL D C 1
ATOM 9358 O O . VAL D 1 163 ? -42.757 32.039 43.347 1.00 33.71 163 VAL D O 1
ATOM 9362 N N . PRO D 1 164 ? -41.211 31.778 41.725 1.00 32.05 164 PRO D N 1
ATOM 9363 C CA . PRO D 1 164 ? -41.817 30.508 41.285 1.00 31.60 164 PRO D CA 1
ATOM 9364 C C . PRO D 1 164 ? -42.037 29.559 42.472 1.00 31.75 164 PRO D C 1
ATOM 9365 O O . PRO D 1 164 ? -41.115 29.351 43.295 1.00 30.59 164 PRO D O 1
ATOM 9369 N N . GLY D 1 165 ? -43.261 29.044 42.564 1.00 31.05 165 GLY D N 1
ATOM 9370 C CA . GLY D 1 165 ? -43.630 28.096 43.604 1.00 30.86 165 GLY D CA 1
ATOM 9371 C C . GLY D 1 165 ? -44.217 28.778 44.819 1.00 31.18 165 GLY D C 1
ATOM 9372 O O . GLY D 1 165 ? -44.674 28.107 45.752 1.00 30.71 165 GLY D O 1
ATOM 9373 N N . VAL D 1 166 ? -44.169 30.117 44.815 1.00 31.86 166 VAL D N 1
ATOM 9374 C CA . VAL D 1 166 ? -44.632 30.970 45.918 1.00 31.23 166 VAL D CA 1
ATOM 9375 C C . VAL D 1 166 ? -45.673 31.998 45.485 1.00 33.24 166 VAL D C 1
ATOM 9376 O O . VAL D 1 166 ? -45.536 32.656 44.455 1.00 33.12 166 VAL D O 1
ATOM 9380 N N . GLU D 1 167 ? -46.702 32.122 46.314 1.00 34.11 167 GLU D N 1
ATOM 9381 C CA . GLU D 1 167 ? -47.864 32.953 46.105 1.00 37.99 167 GLU D CA 1
ATOM 9382 C C . GLU D 1 167 ? -47.492 34.436 45.944 1.00 36.86 167 GLU D C 1
ATOM 9383 O O . GLU D 1 167 ? -46.836 35.004 46.825 1.00 36.45 167 GLU D O 1
ATOM 9389 N N . PRO D 1 168 ? -47.895 35.047 44.814 1.00 37.53 168 PRO D N 1
ATOM 9390 C CA . PRO D 1 168 ? -47.735 36.490 44.560 1.00 37.47 168 PRO D CA 1
ATOM 9391 C C . PRO D 1 168 ? -48.672 37.286 45.458 1.00 37.15 168 PRO D C 1
ATOM 9392 O O . PRO D 1 168 ? -49.587 36.700 46.040 1.00 38.02 168 PRO D O 1
ATOM 9396 N N . ALA D 1 169 ? -48.495 38.606 45.531 1.00 36.64 169 ALA D N 1
ATOM 9397 C CA . ALA D 1 169 ? -49.451 39.443 46.282 1.00 36.11 169 ALA D CA 1
ATOM 9398 C C . ALA D 1 169 ? -50.817 39.436 45.603 1.00 36.57 169 ALA D C 1
ATOM 9399 O O . ALA D 1 169 ? -50.911 39.354 44.373 1.00 36.30 169 ALA D O 1
ATOM 9401 N N . ASP D 1 170 ? -51.861 39.501 46.417 1.00 36.73 170 ASP D N 1
ATOM 9402 C CA . ASP D 1 170 ? -53.233 39.640 45.963 1.00 38.20 170 ASP D CA 1
ATOM 9403 C C . ASP D 1 170 ? -53.568 41.133 45.989 1.00 36.54 170 ASP D C 1
ATOM 9404 O O . ASP D 1 170 ? -53.610 41.730 47.048 1.00 37.57 170 ASP D O 1
ATOM 9409 N N . VAL D 1 171 ? -53.792 41.724 44.815 1.00 36.35 171 VAL D N 1
ATOM 9410 C CA . VAL D 1 171 ? -54.002 43.163 44.713 1.00 34.86 171 VAL D CA 1
ATOM 9411 C C . VAL D 1 171 ? -55.424 43.441 44.224 1.00 35.61 171 VAL D C 1
ATOM 9412 O O . VAL D 1 171 ? -55.829 42.929 43.196 1.00 35.05 171 VAL D O 1
ATOM 9416 N N . VAL D 1 172 ? -56.157 44.271 44.958 1.00 35.22 172 VAL D N 1
ATOM 9417 C CA . VAL D 1 172 ? -57.512 44.680 44.575 1.00 35.37 172 VAL D CA 1
ATOM 9418 C C . VAL D 1 172 ? -57.561 46.184 44.218 1.00 35.50 172 VAL D C 1
ATOM 9419 O O . VAL D 1 172 ? -57.118 47.030 44.989 1.00 34.86 172 VAL D O 1
ATOM 9423 N N . VAL D 1 173 ? -58.058 46.501 43.027 1.00 35.26 173 VAL D N 1
ATOM 9424 C CA . VAL D 1 173 ? -58.194 47.902 42.631 1.00 35.22 173 VAL D CA 1
ATOM 9425 C C . VAL D 1 173 ? -59.682 48.207 42.582 1.00 35.45 173 VAL D C 1
ATOM 9426 O O . VAL D 1 173 ? -60.436 47.519 41.877 1.00 35.19 173 VAL D O 1
ATOM 9430 N N . ILE D 1 174 ? -60.106 49.212 43.351 1.00 35.53 174 ILE D N 1
ATOM 9431 C CA . ILE D 1 174 ? -61.511 49.604 43.360 1.00 36.14 174 ILE D CA 1
ATOM 9432 C C . ILE D 1 174 ? -61.654 50.821 42.442 1.00 36.26 174 ILE D C 1
ATOM 9433 O O . ILE D 1 174 ? -61.180 51.923 42.774 1.00 36.17 174 ILE D O 1
ATOM 9438 N N . GLY D 1 175 ? -62.300 50.625 41.296 1.00 36.21 175 GLY D N 1
ATOM 9439 C CA . GLY D 1 175 ? -62.365 51.655 40.249 1.00 36.70 175 GLY D CA 1
ATOM 9440 C C . GLY D 1 175 ? -61.485 51.317 39.050 1.00 37.94 175 GLY D C 1
ATOM 9441 O O . GLY D 1 175 ? -60.281 51.064 39.209 1.00 39.45 175 GLY D O 1
ATOM 9442 N N . ALA D 1 176 ? -62.084 51.294 37.860 1.00 37.70 176 ALA D N 1
ATOM 9443 C CA . ALA D 1 176 ? -61.415 50.922 36.611 1.00 38.12 176 ALA D CA 1
ATOM 9444 C C . ALA D 1 176 ? -61.264 52.123 35.668 1.00 38.44 176 ALA D C 1
ATOM 9445 O O . ALA D 1 176 ? -61.213 51.969 34.435 1.00 38.82 176 ALA D O 1
ATOM 9447 N N . GLY D 1 177 ? -61.174 53.310 36.252 1.00 38.48 177 GLY D N 1
ATOM 9448 C CA . GLY D 1 177 ? -61.050 54.566 35.476 1.00 37.94 177 GLY D CA 1
ATOM 9449 C C . GLY D 1 177 ? -59.578 54.788 35.210 1.00 37.20 177 GLY D C 1
ATOM 9450 O O . GLY D 1 177 ? -58.805 53.845 35.260 1.00 37.12 177 GLY D O 1
ATOM 9451 N N . THR D 1 178 ? -59.188 56.028 34.952 1.00 36.12 178 THR D N 1
ATOM 9452 C CA . THR D 1 178 ? -57.798 56.356 34.611 1.00 34.34 178 THR D CA 1
ATOM 9453 C C . THR D 1 178 ? -56.782 55.878 35.667 1.00 33.47 178 THR D C 1
ATOM 9454 O O . THR D 1 178 ? -55.840 55.165 35.348 1.00 32.52 178 THR D O 1
ATOM 9458 N N . ALA D 1 179 ? -56.975 56.274 36.922 1.00 32.63 179 ALA D N 1
ATOM 9459 C CA . ALA D 1 179 ? -56.038 55.917 37.985 1.00 32.81 179 ALA D CA 1
ATOM 9460 C C . ALA D 1 179 ? -56.063 54.410 38.234 1.00 33.45 179 ALA D C 1
ATOM 9461 O O . ALA D 1 179 ? -55.024 53.794 38.351 1.00 34.31 179 ALA D O 1
ATOM 9463 N N . GLY D 1 180 ? -57.261 53.816 38.272 1.00 35.20 180 GLY D N 1
ATOM 9464 C CA . GLY D 1 180 ? -57.407 52.390 38.588 1.00 34.76 180 GLY D CA 1
ATOM 9465 C C . GLY D 1 180 ? -56.854 51.501 37.488 1.00 34.70 180 GLY D C 1
ATOM 9466 O O . GLY D 1 180 ? -56.130 50.530 37.754 1.00 34.17 180 GLY D O 1
ATOM 9467 N N . TYR D 1 181 ? -57.170 51.837 36.244 1.00 35.25 181 TYR D N 1
ATOM 9468 C CA . TYR D 1 181 ? -56.552 51.165 35.136 1.00 35.27 181 TYR D CA 1
ATOM 9469 C C . TYR D 1 181 ? -55.020 51.176 35.277 1.00 35.19 181 TYR D C 1
ATOM 9470 O O . TYR D 1 181 ? -54.361 50.139 35.128 1.00 35.43 181 TYR D O 1
ATOM 9479 N N . ASN D 1 182 ? -54.454 52.347 35.524 1.00 33.71 182 ASN D N 1
ATOM 9480 C CA . ASN D 1 182 ? -53.005 52.478 35.564 1.00 33.45 182 ASN D CA 1
ATOM 9481 C C . ASN D 1 182 ? -52.385 51.752 36.751 1.00 33.25 182 ASN D C 1
ATOM 9482 O O . ASN D 1 182 ? -51.333 51.158 36.600 1.00 32.72 182 ASN D O 1
ATOM 9487 N N . ALA D 1 183 ? -53.062 51.816 37.895 1.00 33.38 183 ALA D N 1
ATOM 9488 C CA . ALA D 1 183 ? -52.720 51.038 39.089 1.00 34.67 183 ALA D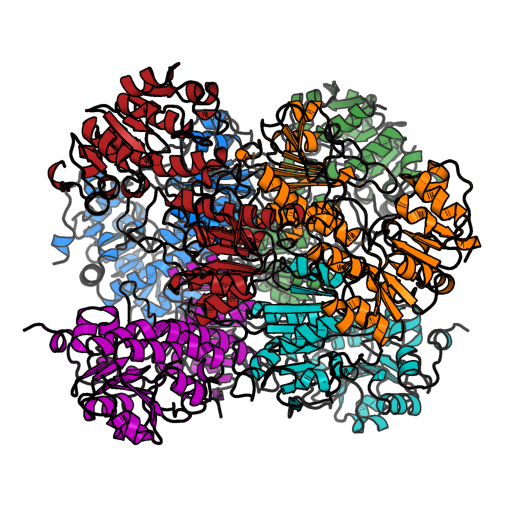 CA 1
ATOM 9489 C C . ALA D 1 183 ? -52.727 49.528 38.802 1.00 34.91 183 ALA D C 1
ATOM 9490 O O . ALA D 1 183 ? -51.761 48.854 39.099 1.00 35.50 183 ALA D O 1
ATOM 9492 N N . ALA D 1 184 ? -53.814 49.024 38.202 1.00 35.65 184 ALA D N 1
ATOM 9493 C CA . ALA D 1 184 ? -53.931 47.615 37.799 1.00 35.36 184 ALA D CA 1
ATOM 9494 C C . ALA D 1 184 ? -52.837 47.147 36.840 1.00 35.59 184 ALA D C 1
ATOM 9495 O O . ALA D 1 184 ? -52.268 46.071 36.990 1.00 35.31 184 ALA D O 1
ATOM 9497 N N . ARG D 1 185 ? -52.542 47.965 35.847 1.00 34.95 185 ARG D N 1
ATOM 9498 C CA . ARG D 1 185 ? -51.540 47.653 34.879 1.00 33.98 185 ARG D CA 1
ATOM 9499 C C . ARG D 1 185 ? -50.128 47.481 35.479 1.00 32.99 185 ARG D C 1
ATOM 9500 O O . ARG D 1 185 ? -49.411 46.525 35.167 1.00 31.76 185 ARG D O 1
ATOM 9508 N N . ILE D 1 186 ? -49.715 48.420 36.315 1.00 31.45 186 ILE D N 1
ATOM 9509 C CA . ILE D 1 186 ? -48.388 48.315 36.907 1.00 31.37 186 ILE D CA 1
ATOM 9510 C C . ILE D 1 186 ? -48.311 47.179 37.919 1.00 30.43 186 ILE D C 1
ATOM 9511 O O . ILE D 1 186 ? -47.346 46.421 37.925 1.00 30.29 186 ILE D O 1
ATOM 9516 N N . ALA D 1 187 ? -49.310 47.064 38.779 1.00 30.78 187 ALA D N 1
ATOM 9517 C CA . ALA D 1 187 ? -49.326 45.959 39.747 1.00 31.11 187 ALA D CA 1
ATOM 9518 C C . ALA D 1 187 ? -49.288 44.588 39.060 1.00 31.78 187 ALA D C 1
ATOM 9519 O O . ALA D 1 187 ? -48.625 43.667 39.547 1.00 31.74 187 ALA D O 1
ATOM 9521 N N . ASN D 1 188 ? -49.984 44.463 37.929 1.00 32.54 188 ASN D N 1
ATOM 9522 C CA . ASN D 1 188 ? -49.929 43.238 37.120 1.00 32.46 188 ASN D CA 1
ATOM 9523 C C . ASN D 1 188 ? -48.530 43.052 36.493 1.00 32.54 188 ASN D C 1
ATOM 9524 O O . ASN D 1 188 ? -47.972 41.939 36.473 1.00 31.50 188 ASN D O 1
ATOM 9529 N N . GLY D 1 189 ? -47.927 44.145 36.028 1.00 31.93 189 GLY D N 1
ATOM 9530 C CA . GLY D 1 189 ? -46.558 44.065 35.515 1.00 31.77 189 GLY D CA 1
ATOM 9531 C C . GLY D 1 189 ? -45.509 43.654 36.541 1.00 32.05 189 GLY D C 1
ATOM 9532 O O . GLY D 1 189 ? -44.487 43.078 36.165 1.00 32.52 189 GLY D O 1
ATOM 9533 N N . MET D 1 190 ? -45.752 43.982 37.819 1.00 30.62 190 MET D N 1
ATOM 9534 C CA . MET D 1 190 ? -44.915 43.553 38.922 1.00 32.61 190 MET D CA 1
ATOM 9535 C C . MET D 1 190 ? -45.159 42.108 39.357 1.00 32.53 190 MET D C 1
ATOM 9536 O O . MET D 1 190 ? -44.460 41.623 40.228 1.00 33.77 190 MET D O 1
ATOM 9541 N N . GLY D 1 191 ? -46.152 41.456 38.762 1.00 33.24 191 GLY D N 1
ATOM 9542 C CA . GLY D 1 191 ? -46.403 40.010 38.939 1.00 32.24 191 GLY D CA 1
ATOM 9543 C C . GLY D 1 191 ? -47.493 39.663 39.933 1.00 31.83 191 GLY D C 1
ATOM 9544 O O . GLY D 1 191 ? -47.727 38.474 40.216 1.00 32.02 191 GLY D O 1
ATOM 9545 N N . ALA D 1 192 ? -48.142 40.677 40.494 1.00 32.42 192 ALA D N 1
ATOM 9546 C CA . ALA D 1 192 ? -49.243 40.488 41.434 1.00 32.88 192 ALA D CA 1
ATOM 9547 C C . ALA D 1 192 ? -50.481 39.927 40.729 1.00 33.82 192 ALA D C 1
ATOM 9548 O O . ALA D 1 192 ? -50.680 40.126 39.525 1.00 32.46 192 ALA D O 1
ATOM 9550 N N . THR D 1 193 ? -51.303 39.216 41.489 1.00 34.31 193 THR D N 1
ATOM 9551 C CA . THR D 1 193 ? -52.619 38.818 40.996 1.00 36.17 193 THR D CA 1
ATOM 9552 C C . THR D 1 193 ? -53.581 39.971 41.195 1.00 34.99 193 THR D C 1
ATOM 9553 O O . THR D 1 193 ? -53.870 40.335 42.317 1.00 35.55 193 THR D O 1
ATOM 9557 N N . VAL D 1 194 ? -54.041 40.581 40.105 1.00 35.25 194 VAL D N 1
ATOM 9558 C CA . VAL D 1 194 ? -54.829 41.836 40.210 1.00 34.65 194 VAL D CA 1
ATOM 9559 C C . VAL D 1 194 ? -56.310 41.568 39.921 1.00 35.47 194 VAL D C 1
ATOM 9560 O O . VAL D 1 194 ? -56.654 40.934 38.908 1.00 34.55 194 VAL D O 1
ATOM 9564 N N . THR D 1 195 ? -57.168 42.039 40.824 1.00 35.54 195 THR D N 1
ATOM 9565 C CA . THR D 1 195 ? -58.618 42.050 40.635 1.00 36.58 195 THR D CA 1
ATOM 9566 C C . THR D 1 195 ? -59.089 43.507 40.579 1.00 36.54 195 THR D C 1
ATOM 9567 O O . THR D 1 195 ? -58.807 44.288 41.489 1.00 35.95 195 THR D O 1
ATOM 9571 N N . VAL D 1 196 ? -59.776 43.875 39.498 1.00 36.53 196 VAL D N 1
ATOM 9572 C CA . VAL D 1 196 ? -60.406 45.201 39.419 1.00 36.51 196 VAL D CA 1
ATOM 9573 C C . VAL D 1 196 ? -61.927 45.132 39.562 1.00 37.05 196 VAL D C 1
ATOM 9574 O O . VAL D 1 196 ? -62.574 44.249 38.999 1.00 36.99 196 VAL D O 1
ATOM 9578 N N . LEU D 1 197 ? -62.476 46.070 40.330 1.00 37.87 197 LEU D N 1
ATOM 9579 C CA . LEU D 1 197 ? -63.911 46.191 40.546 1.00 39.09 197 LEU D CA 1
ATOM 9580 C C . LEU D 1 197 ? -64.423 47.504 39.984 1.00 39.22 197 LEU D C 1
ATOM 9581 O O . LEU D 1 197 ? -63.761 48.537 40.102 1.00 39.37 197 LEU D O 1
ATOM 9586 N N . ASP D 1 198 ? -65.565 47.444 39.312 1.00 39.15 198 ASP D N 1
ATOM 9587 C CA . ASP D 1 198 ? -66.251 48.653 38.865 1.00 39.91 198 ASP D CA 1
ATOM 9588 C C . ASP D 1 198 ? -67.748 48.367 38.725 1.00 40.01 198 ASP D C 1
ATOM 9589 O O . ASP D 1 198 ? -68.163 47.216 38.595 1.00 39.11 198 ASP D O 1
ATOM 9594 N N . ILE D 1 199 ? -68.553 49.431 38.785 1.00 40.31 199 ILE D N 1
ATOM 9595 C CA . ILE D 1 199 ? -69.984 49.331 38.467 1.00 41.31 199 ILE D CA 1
ATOM 9596 C C . ILE D 1 199 ? -70.241 49.518 36.974 1.00 41.08 199 ILE D C 1
ATOM 9597 O O . ILE D 1 199 ? -71.310 49.183 36.465 1.00 41.28 199 ILE D O 1
ATOM 9602 N N . ASN D 1 200 ? -69.248 50.062 36.279 1.00 41.10 200 ASN D N 1
ATOM 9603 C CA . ASN D 1 200 ? -69.327 50.246 34.843 1.00 41.16 200 ASN D CA 1
ATOM 9604 C C . ASN D 1 200 ? -68.777 49.003 34.159 1.00 40.84 200 ASN D C 1
ATOM 9605 O O . ASN D 1 200 ? -67.562 48.796 34.156 1.00 40.95 200 ASN D O 1
ATOM 9610 N N . ILE D 1 201 ? -69.665 48.168 33.610 1.00 40.24 201 ILE D N 1
ATOM 9611 C CA . ILE D 1 201 ? -69.275 46.918 32.994 1.00 40.29 201 ILE D CA 1
ATOM 9612 C C . ILE D 1 201 ? -68.449 47.153 31.719 1.00 40.87 201 ILE D C 1
ATOM 9613 O O . ILE D 1 201 ? -67.542 46.366 31.432 1.00 40.44 201 ILE D O 1
ATOM 9618 N N . ASP D 1 202 ? -68.734 48.220 30.969 1.00 41.01 202 ASP D N 1
ATOM 9619 C CA . ASP D 1 202 ? -67.920 48.527 29.781 1.00 42.19 202 ASP D CA 1
ATOM 9620 C C . ASP D 1 202 ? -66.440 48.664 30.127 1.00 41.61 202 ASP D C 1
ATOM 9621 O O . ASP D 1 202 ? -65.585 48.215 29.379 1.00 40.98 202 ASP D O 1
ATOM 9626 N N . LYS D 1 203 ? -66.134 49.293 31.258 1.00 40.93 203 LYS D N 1
ATOM 9627 C CA . LYS D 1 203 ? -64.739 49.423 31.643 1.00 41.00 203 LYS D CA 1
ATOM 9628 C C . LYS D 1 203 ? -64.082 48.097 32.042 1.00 40.84 203 LYS D C 1
ATOM 9629 O O . LYS D 1 203 ? -62.879 47.911 31.832 1.00 39.71 203 LYS D O 1
ATOM 9635 N N . LEU D 1 204 ? -64.868 47.200 32.637 1.00 40.52 204 LEU D N 1
ATOM 9636 C CA . LEU D 1 204 ? -64.378 45.856 32.963 1.00 40.63 204 LEU D CA 1
ATOM 9637 C C . LEU D 1 204 ? -64.123 45.061 31.687 1.00 40.68 204 LEU D C 1
ATOM 9638 O O . LEU D 1 204 ? -63.108 44.363 31.562 1.00 40.77 204 LEU D O 1
ATOM 9643 N N . ARG D 1 205 ? -65.048 45.189 30.745 1.00 40.16 205 ARG D N 1
ATOM 9644 C CA . ARG D 1 205 ? -64.934 44.581 29.428 1.00 40.82 205 ARG D CA 1
ATOM 9645 C C . ARG D 1 205 ? -63.653 45.047 28.734 1.00 41.01 205 ARG D C 1
ATOM 9646 O O . ARG D 1 205 ? -62.954 44.224 28.161 1.00 40.63 205 ARG D O 1
ATOM 9654 N N . GLN D 1 206 ? -63.345 46.349 28.795 1.00 41.35 206 GLN D N 1
ATOM 9655 C CA . GLN D 1 206 ? -62.070 46.879 28.253 1.00 42.76 206 GLN D CA 1
ATOM 9656 C C . GLN D 1 206 ? -60.832 46.275 28.925 1.00 41.71 206 GLN D C 1
ATOM 9657 O O . GLN D 1 206 ? -59.897 45.907 28.234 1.00 41.51 206 GLN D O 1
ATOM 9663 N N . LEU D 1 207 ? -60.817 46.190 30.254 1.00 41.23 207 LEU D N 1
ATOM 9664 C CA . LEU D 1 207 ? -59.710 45.535 30.982 1.00 41.49 207 LEU D CA 1
ATOM 9665 C C . LEU D 1 207 ? -59.511 44.085 30.606 1.00 41.09 207 LEU D C 1
ATOM 9666 O O . LEU D 1 207 ? -58.370 43.603 30.507 1.00 40.76 207 LEU D O 1
ATOM 9671 N N . ASP D 1 208 ? -60.629 43.384 30.409 1.00 40.77 208 ASP D N 1
ATOM 9672 C CA . ASP D 1 208 ? -60.616 41.967 30.056 1.00 40.92 208 ASP D CA 1
ATOM 9673 C C . ASP D 1 208 ? -60.000 41.733 28.679 1.00 41.43 208 ASP D C 1
ATOM 9674 O O . ASP D 1 208 ? -59.321 40.738 28.447 1.00 40.95 208 ASP D O 1
ATOM 9679 N N . ALA D 1 209 ? -60.248 42.642 27.758 1.00 42.53 209 ALA D N 1
ATOM 9680 C CA . ALA D 1 209 ? -59.785 42.427 26.400 1.00 44.19 209 ALA D CA 1
ATOM 9681 C C . ALA D 1 209 ? -58.307 42.739 26.332 1.00 45.33 209 ALA D C 1
ATOM 9682 O O . ALA D 1 209 ? -57.520 41.977 25.764 1.00 45.47 209 ALA D O 1
ATOM 9684 N N . GLU D 1 210 ? -57.927 43.841 26.973 1.00 47.44 210 GLU D N 1
ATOM 9685 C CA . GLU D 1 210 ? -56.552 44.363 26.919 1.00 48.77 210 GLU D CA 1
ATOM 9686 C C . GLU D 1 210 ? -55.492 43.421 27.501 1.00 49.09 210 GLU D C 1
ATOM 9687 O O . GLU D 1 210 ? -54.363 43.329 26.986 1.00 49.12 210 GLU D O 1
ATOM 9693 N N . PHE D 1 211 ? -55.855 42.731 28.575 1.00 49.72 211 PHE D N 1
ATOM 9694 C CA . PHE D 1 211 ? -54.922 41.850 29.263 1.00 50.45 211 PHE D CA 1
ATOM 9695 C C . PHE D 1 211 ? -55.355 40.394 29.106 1.00 51.05 211 PHE D C 1
ATOM 9696 O O . PHE D 1 211 ? -54.835 39.495 29.775 1.00 50.71 211 PHE D O 1
ATOM 9704 N N . CYS D 1 212 ? -56.320 40.184 28.215 1.00 52.12 212 CYS D N 1
ATOM 9705 C CA . CYS D 1 212 ? -56.852 38.857 27.903 1.00 51.64 212 CYS D CA 1
ATOM 9706 C C . CYS D 1 212 ? -57.218 38.068 29.159 1.00 50.61 212 CYS D C 1
ATOM 9707 O O . CYS D 1 212 ? -56.867 36.889 29.280 1.00 50.26 212 CYS D O 1
ATOM 9710 N N . GLY D 1 213 ? -57.910 38.721 30.094 1.00 49.24 213 GLY D N 1
ATOM 9711 C CA . GLY D 1 213 ? -58.263 38.084 31.367 1.00 48.35 213 GLY D CA 1
ATOM 9712 C C . GLY D 1 213 ? -57.173 37.952 32.444 1.00 48.06 213 GLY D C 1
ATOM 9713 O O . GLY D 1 213 ? -57.465 37.445 33.527 1.00 48.15 213 GLY D O 1
ATOM 9714 N N . ARG D 1 214 ? -55.927 38.369 32.165 1.00 47.10 214 ARG D N 1
ATOM 9715 C CA . ARG D 1 214 ? -54.841 38.305 33.158 1.00 47.04 214 ARG D CA 1
ATOM 9716 C C . ARG D 1 214 ? -55.234 39.151 34.380 1.00 45.33 214 ARG D C 1
ATOM 9717 O O . ARG D 1 214 ? -55.084 38.729 35.547 1.00 45.69 214 ARG D O 1
ATOM 9725 N N . ILE D 1 215 ? -55.744 40.344 34.099 1.00 43.09 215 ILE D N 1
ATOM 9726 C CA . ILE D 1 215 ? -56.334 41.173 35.138 1.00 41.26 215 ILE D CA 1
ATOM 9727 C C . ILE D 1 215 ? -57.780 40.771 35.311 1.00 40.83 215 ILE D C 1
ATOM 9728 O O . ILE D 1 215 ? -58.581 40.935 34.394 1.00 40.06 215 ILE D O 1
ATOM 9733 N N . HIS D 1 216 ? -58.092 40.252 36.499 1.00 39.65 216 HIS D N 1
ATOM 9734 C CA . HIS D 1 216 ? -59.430 39.768 36.831 1.00 39.65 216 HIS D CA 1
ATOM 9735 C C . HIS D 1 216 ? -60.372 40.943 37.042 1.00 38.78 216 HIS D C 1
ATOM 9736 O O . HIS D 1 216 ? -59.964 42.015 37.510 1.00 37.79 216 HIS D O 1
ATOM 9743 N N . THR D 1 217 ? -61.625 40.754 36.669 1.00 37.63 217 THR D N 1
ATOM 9744 C CA . THR D 1 217 ? -62.600 41.848 36.787 1.00 37.41 217 THR D CA 1
ATOM 9745 C C . THR D 1 217 ? -63.801 41.282 37.507 1.00 37.58 217 THR D C 1
ATOM 9746 O O . THR D 1 217 ? -64.241 40.168 37.194 1.00 35.73 217 THR D O 1
ATOM 9750 N N . ARG D 1 218 ? -64.313 42.050 38.471 1.00 37.96 218 ARG D N 1
ATOM 9751 C CA . ARG D 1 218 ? -65.494 41.673 39.222 1.00 38.77 218 ARG D CA 1
ATOM 9752 C C . ARG D 1 218 ? -66.449 42.844 39.227 1.00 38.69 218 ARG D C 1
ATOM 9753 O O . ARG D 1 218 ? -66.037 43.996 39.404 1.00 39.01 218 ARG D O 1
ATOM 9761 N N . TYR D 1 219 ? -67.725 42.556 39.017 1.00 38.59 219 TYR D N 1
ATOM 9762 C CA . TYR D 1 219 ? -68.725 43.589 39.123 1.00 39.49 219 TYR D CA 1
ATOM 9763 C C . TYR D 1 219 ? -68.733 44.031 40.576 1.00 39.97 219 TYR D C 1
ATOM 9764 O O . TYR D 1 219 ? -68.659 43.196 41.486 1.00 40.11 219 TYR D O 1
ATOM 9773 N N . SER D 1 220 ? -68.789 45.341 40.800 1.00 41.35 220 SER D N 1
ATOM 9774 C CA . SER D 1 220 ? -68.661 45.886 42.154 1.00 42.37 220 SER D CA 1
ATOM 9775 C C . SER D 1 220 ? -69.946 45.798 43.001 1.00 43.31 220 SER D C 1
ATOM 9776 O O . SER D 1 220 ? -70.489 46.814 43.419 1.00 43.41 220 SER D O 1
ATOM 9779 N N . SER D 1 221 ? -70.420 44.577 43.248 1.00 43.72 221 SER D N 1
ATOM 9780 C CA . SER D 1 221 ? -71.520 44.348 44.187 1.00 43.88 221 SER D CA 1
ATOM 9781 C C . SER D 1 221 ? -70.899 44.319 45.571 1.00 44.13 221 SER D C 1
ATOM 9782 O O . SER D 1 221 ? -69.687 44.128 45.691 1.00 43.70 221 SER D O 1
ATOM 9785 N N . ALA D 1 222 ? -71.715 44.508 46.608 1.00 44.11 222 ALA D N 1
ATOM 9786 C CA . ALA D 1 222 ? -71.221 44.487 47.998 1.00 44.37 222 ALA D CA 1
ATOM 9787 C C . ALA D 1 222 ? -70.551 43.153 48.357 1.00 44.30 222 ALA D C 1
ATOM 9788 O O . ALA D 1 222 ? -69.524 43.131 49.020 1.00 44.55 222 ALA D O 1
ATOM 9790 N N . TYR D 1 223 ? -71.136 42.051 47.898 1.00 44.45 223 TYR D N 1
ATOM 9791 C CA . TYR D 1 223 ? -70.595 40.717 48.129 1.00 45.15 223 TYR D CA 1
ATOM 9792 C C . TYR D 1 223 ? -69.220 40.533 47.480 1.00 44.97 223 TYR D C 1
ATOM 9793 O O . TYR D 1 223 ? -68.311 39.966 48.094 1.00 45.00 223 TYR D O 1
ATOM 9802 N N . GLU D 1 224 ? -69.070 40.994 46.237 1.00 44.82 224 GLU D N 1
ATOM 9803 C CA . GLU D 1 224 ? -67.814 40.817 45.502 1.00 44.97 224 GLU D CA 1
ATOM 9804 C C . GLU D 1 224 ? -66.743 41.733 46.082 1.00 44.81 224 GLU D C 1
ATOM 9805 O O . GLU D 1 224 ? -65.582 41.336 46.252 1.00 43.92 224 GLU D O 1
ATOM 9811 N N . LEU D 1 225 ? -67.142 42.963 46.386 1.00 44.75 225 LEU D N 1
ATOM 9812 C CA . LEU D 1 225 ? -66.225 43.929 46.967 1.00 45.32 225 LEU D CA 1
ATOM 9813 C C . LEU D 1 225 ? -65.689 43.437 48.305 1.00 45.41 225 LEU D C 1
ATOM 9814 O O . LEU D 1 225 ? -64.486 43.472 48.532 1.00 45.32 225 LEU D O 1
ATOM 9819 N N . GLU D 1 226 ? -66.576 42.983 49.192 1.00 45.83 226 GLU D N 1
ATOM 9820 C CA . GLU D 1 226 ? -66.154 42.522 50.522 1.00 46.14 226 GLU D CA 1
ATOM 9821 C C . GLU D 1 226 ? -65.303 41.262 50.456 1.00 45.21 226 GLU D C 1
ATOM 9822 O O . GLU D 1 226 ? -64.358 41.120 51.223 1.00 45.20 226 GLU D O 1
ATOM 9828 N N . GLY D 1 227 ? -65.666 40.350 49.558 1.00 44.55 227 GLY D N 1
ATOM 9829 C CA . GLY D 1 227 ? -64.899 39.117 49.337 1.00 44.10 227 GLY D CA 1
ATOM 9830 C C . GLY D 1 227 ? -63.479 39.411 48.879 1.00 43.55 227 GLY D C 1
ATOM 9831 O O . GLY D 1 227 ? -62.518 38.905 49.458 1.00 43.68 227 GLY D O 1
ATOM 9832 N N . ALA D 1 228 ? -63.351 40.244 47.848 1.00 43.12 228 ALA D N 1
ATOM 9833 C CA . ALA D 1 228 ? -62.049 40.648 47.312 1.00 42.36 228 ALA D CA 1
ATOM 9834 C C . ALA D 1 228 ? -61.160 41.357 48.339 1.00 42.19 228 ALA D C 1
ATOM 9835 O O . ALA D 1 228 ? -59.968 41.044 48.455 1.00 42.20 228 ALA D O 1
ATOM 9837 N N . VAL D 1 229 ? -61.738 42.281 49.109 1.00 42.05 229 VAL D N 1
ATOM 9838 C CA . VAL D 1 229 ? -60.970 43.055 50.089 1.00 41.95 229 VAL D CA 1
ATOM 9839 C C . VAL D 1 229 ? -60.423 42.184 51.225 1.00 42.59 229 VAL D C 1
ATOM 9840 O O . VAL D 1 229 ? -59.301 42.394 51.692 1.00 42.20 229 VAL D O 1
ATOM 9844 N N . LYS D 1 230 ? -61.223 41.207 51.654 1.00 43.04 230 LYS D N 1
ATOM 9845 C CA . LYS D 1 230 ? -60.816 40.237 52.671 1.00 44.07 230 LYS D CA 1
ATOM 9846 C C . LYS D 1 230 ? -59.621 39.369 52.259 1.00 43.99 230 LYS D C 1
ATOM 9847 O O . LYS D 1 230 ? -58.852 38.943 53.110 1.00 43.88 230 LYS D O 1
ATOM 9853 N N . ARG D 1 231 ? -59.483 39.106 50.960 1.00 43.78 231 ARG D N 1
ATOM 9854 C CA . ARG D 1 231 ? -58.417 38.280 50.448 1.00 44.25 231 ARG D CA 1
ATOM 9855 C C . ARG D 1 231 ? -57.155 39.084 50.137 1.00 42.86 231 ARG D C 1
ATOM 9856 O O . ARG D 1 231 ? -56.105 38.500 49.886 1.00 42.41 231 ARG D O 1
ATOM 9864 N N . ALA D 1 232 ? -57.264 40.420 50.138 1.00 41.62 232 ALA D N 1
ATOM 9865 C CA . ALA D 1 232 ? -56.234 41.275 49.544 1.00 39.76 232 ALA D CA 1
ATOM 9866 C C . ALA D 1 232 ? -55.052 41.523 50.488 1.00 39.68 232 ALA D C 1
ATOM 9867 O O . ALA D 1 232 ? -55.255 41.727 51.688 1.00 38.89 232 ALA D O 1
ATOM 9869 N N . ASP D 1 233 ? -53.839 41.516 49.923 1.00 38.57 233 ASP D N 1
ATOM 9870 C CA . ASP D 1 233 ? -52.632 42.069 50.578 1.00 38.01 233 ASP D CA 1
ATOM 9871 C C . ASP D 1 233 ? -52.531 43.585 50.395 1.00 37.62 233 ASP D C 1
ATOM 9872 O O . ASP D 1 233 ? -52.009 44.292 51.257 1.00 37.58 233 ASP D O 1
ATOM 9877 N N . LEU D 1 234 ? -53.005 44.063 49.246 1.00 36.95 234 LEU D N 1
ATOM 9878 C CA . LEU D 1 234 ? -52.954 45.480 48.878 1.00 36.73 234 LEU D CA 1
ATOM 9879 C C . LEU D 1 234 ? -54.278 45.873 48.264 1.00 36.01 234 LEU D C 1
ATOM 9880 O O . LEU D 1 234 ? -54.739 45.227 47.322 1.00 34.74 234 LEU D O 1
ATOM 9885 N N . VAL D 1 235 ? -54.897 46.918 48.816 1.00 35.57 235 VAL D N 1
ATOM 9886 C CA . VAL D 1 235 ? -56.081 47.499 48.210 1.00 36.36 235 VAL D CA 1
ATOM 9887 C C . VAL D 1 235 ? -55.778 48.904 47.673 1.00 37.11 235 VAL D C 1
ATOM 9888 O O . VAL D 1 235 ? -55.222 49.730 48.379 1.00 37.44 235 VAL D O 1
ATOM 9892 N N . ILE D 1 236 ? -56.155 49.163 46.421 1.00 36.91 236 ILE D N 1
ATOM 9893 C CA . ILE D 1 236 ? -56.011 50.494 45.827 1.00 36.86 236 ILE D CA 1
ATOM 9894 C C . ILE D 1 236 ? -57.392 51.133 45.515 1.00 36.91 236 ILE D C 1
ATOM 9895 O O . ILE D 1 236 ? -58.107 50.681 44.618 1.00 37.09 236 ILE D O 1
ATOM 9900 N N . GLY D 1 237 ? -57.737 52.198 46.241 1.00 36.98 237 GLY D N 1
ATOM 9901 C CA . GLY D 1 237 ? -59.007 52.895 46.054 1.00 37.60 237 GLY D CA 1
ATOM 9902 C C . GLY D 1 237 ? -58.868 53.993 45.028 1.00 38.00 237 GLY D C 1
ATOM 9903 O O . GLY D 1 237 ? -58.149 54.969 45.248 1.00 38.33 237 GLY D O 1
ATOM 9904 N N . ALA D 1 238 ? -59.554 53.835 43.905 1.00 38.23 238 ALA D N 1
ATOM 9905 C CA . ALA D 1 238 ? -59.378 54.737 42.763 1.00 39.02 238 ALA D CA 1
ATOM 9906 C C . ALA D 1 238 ? -60.726 55.128 42.162 1.00 40.14 238 ALA D C 1
ATOM 9907 O O . ALA D 1 238 ? -60.888 55.214 40.937 1.00 40.66 238 ALA D O 1
ATOM 9909 N N . VAL D 1 239 ? -61.696 55.333 43.039 1.00 41.19 239 VAL D N 1
ATOM 9910 C CA . VAL D 1 239 ? -63.056 55.608 42.663 1.00 43.03 239 VAL D CA 1
ATOM 9911 C C . VAL D 1 239 ? -63.228 57.121 42.551 1.00 44.61 239 VAL D C 1
ATOM 9912 O O . VAL D 1 239 ? -62.638 57.875 43.326 1.00 43.96 239 VAL D O 1
ATOM 9916 N N . LEU D 1 240 ? -63.998 57.544 41.548 1.00 46.43 240 LEU D N 1
ATOM 9917 C CA . LEU D 1 240 ? -64.533 58.911 41.469 1.00 46.96 240 LEU D CA 1
ATOM 9918 C C . LEU D 1 240 ? -65.997 58.848 41.025 1.00 47.96 240 LEU D C 1
ATOM 9919 O O . LEU D 1 240 ? -66.332 58.122 40.078 1.00 47.47 240 LEU D O 1
ATOM 9924 N N . VAL D 1 241 ? -66.864 59.599 41.716 1.00 48.94 241 VAL D N 1
ATOM 9925 C CA . VAL D 1 241 ? -68.237 59.805 41.258 1.00 50.42 241 VAL D CA 1
ATOM 9926 C C . VAL D 1 241 ? -68.388 61.284 40.849 1.00 50.84 241 VAL D C 1
ATOM 9927 O O . VAL D 1 241 ? -68.159 62.168 41.669 1.00 50.52 241 VAL D O 1
ATOM 9931 N N . PRO D 1 242 ? -68.688 61.552 39.556 1.00 51.58 242 PRO D N 1
ATOM 9932 C CA . PRO D 1 242 ? -68.685 62.926 39.047 1.00 52.17 242 PRO D CA 1
ATOM 9933 C C . PRO D 1 242 ? -69.524 63.850 39.915 1.00 52.59 242 PRO D C 1
ATOM 9934 O O . PRO D 1 242 ? -70.688 63.532 40.215 1.00 52.69 242 PRO D O 1
ATOM 9938 N N . GLY D 1 243 ? -68.903 64.946 40.356 1.00 52.54 243 GLY D N 1
ATOM 9939 C CA . GLY D 1 243 ? -69.584 65.984 41.122 1.00 52.80 243 GLY D CA 1
ATOM 9940 C C . GLY D 1 243 ? -69.822 65.651 42.585 1.00 52.87 243 GLY D C 1
ATOM 9941 O O . GLY D 1 243 ? -70.529 66.383 43.285 1.00 53.45 243 GLY D O 1
ATOM 9942 N N . ALA D 1 244 ? -69.240 64.559 43.065 1.00 52.38 244 ALA D N 1
ATOM 9943 C CA . ALA D 1 244 ? -69.483 64.151 44.440 1.00 52.26 244 ALA D CA 1
ATOM 9944 C C . ALA D 1 244 ? -68.217 63.753 45.176 1.00 52.45 244 ALA D C 1
ATOM 9945 O O . ALA D 1 244 ? -67.229 63.325 44.564 1.00 52.58 244 ALA D O 1
ATOM 9947 N N . LYS D 1 245 ? -68.266 63.907 46.498 1.00 52.35 245 LYS D N 1
ATOM 9948 C CA . LYS D 1 245 ? -67.278 63.331 47.404 1.00 52.00 245 LYS D CA 1
ATOM 9949 C C . LYS D 1 245 ? -67.201 61.832 47.157 1.00 51.25 245 LYS D C 1
ATOM 9950 O O . LYS D 1 245 ? -68.192 61.215 46.720 1.00 51.21 245 LYS D O 1
ATOM 9956 N N . ALA D 1 246 ? -66.031 61.249 47.422 1.00 50.39 246 ALA D N 1
ATOM 9957 C CA . ALA D 1 246 ? -65.823 59.820 47.216 1.00 49.28 246 ALA D CA 1
ATOM 9958 C C . ALA D 1 246 ? -66.751 59.050 48.153 1.00 48.65 246 ALA D C 1
ATOM 9959 O O . ALA D 1 246 ? -66.834 59.395 49.332 1.00 48.28 246 ALA D O 1
ATOM 9961 N N . PRO D 1 247 ? -67.468 58.024 47.629 1.00 48.31 247 PRO D N 1
ATOM 9962 C CA . PRO D 1 247 ? -68.269 57.153 48.503 1.00 47.87 247 PRO D CA 1
ATOM 9963 C C . PRO D 1 247 ? -67.358 56.316 49.392 1.00 47.47 247 PRO D C 1
ATOM 9964 O O . PRO D 1 247 ? -66.253 55.972 48.979 1.00 46.71 247 PRO D O 1
ATOM 9968 N N . LYS D 1 248 ? -67.795 56.020 50.611 1.00 47.25 248 LYS D N 1
ATOM 9969 C CA . LYS D 1 248 ? -66.979 55.212 51.510 1.00 47.38 248 LYS D CA 1
ATOM 9970 C C . LYS D 1 248 ? -67.306 53.749 51.272 1.00 47.46 248 LYS D C 1
ATOM 9971 O O . LYS D 1 248 ? -68.280 53.224 51.819 1.00 47.40 248 LYS D O 1
ATOM 9977 N N . LEU D 1 249 ? -66.490 53.104 50.434 1.00 47.72 249 LEU D N 1
ATOM 9978 C CA . LEU D 1 249 ? -66.761 51.744 49.970 1.00 47.45 249 LEU D CA 1
ATOM 9979 C C . LEU D 1 249 ? -66.158 50.665 50.869 1.00 47.42 249 LEU D C 1
ATOM 9980 O O . LEU D 1 249 ? -66.641 49.521 50.891 1.00 48.30 249 LEU D O 1
ATOM 9985 N N . VAL D 1 250 ? -65.105 51.023 51.597 1.00 46.28 250 VAL D N 1
ATOM 9986 C CA . VAL D 1 250 ? -64.425 50.084 52.483 1.00 45.39 250 VAL D CA 1
ATOM 9987 C C . VAL D 1 250 ? -64.566 50.595 53.916 1.00 45.51 250 VAL D C 1
ATOM 9988 O O . VAL D 1 250 ? -63.979 51.604 54.290 1.00 45.24 250 VAL D O 1
ATOM 9992 N N . SER D 1 251 ? -65.377 49.891 54.692 1.00 46.13 251 SER D N 1
ATOM 9993 C CA . SER D 1 251 ? -65.688 50.271 56.065 1.00 46.57 251 SER D CA 1
ATOM 9994 C C . SER D 1 251 ? -64.597 49.781 57.001 1.00 46.91 251 SER D C 1
ATOM 9995 O O . SER D 1 251 ? -63.893 48.808 56.693 1.00 46.57 251 SER D O 1
ATOM 9998 N N . ASN D 1 252 ? -64.454 50.459 58.138 1.00 47.28 252 ASN D N 1
ATOM 9999 C CA . ASN D 1 252 ? -63.540 50.020 59.196 1.00 48.07 252 ASN D CA 1
ATOM 10000 C C . ASN D 1 252 ? -63.858 48.610 59.683 1.00 48.01 252 ASN D C 1
ATOM 10001 O O . ASN D 1 252 ? -62.956 47.862 60.056 1.00 48.68 252 ASN D O 1
ATOM 10006 N N . SER D 1 253 ? -65.141 48.254 59.669 1.00 48.13 253 SER D N 1
ATOM 10007 C CA . SER D 1 253 ? -65.587 46.914 60.030 1.00 48.33 253 SER D CA 1
ATOM 10008 C C . SER D 1 253 ? -65.028 45.860 59.058 1.00 48.02 253 SER D C 1
ATOM 10009 O O . SER D 1 253 ? -64.554 44.794 59.484 1.00 48.14 253 SER D O 1
ATOM 10012 N N . LEU D 1 254 ? -65.064 46.168 57.761 1.00 47.35 254 LEU D N 1
ATOM 10013 C CA . LEU D 1 254 ? -64.427 45.314 56.758 1.00 46.59 254 LEU D CA 1
ATOM 10014 C C . LEU D 1 254 ? -62.913 45.229 56.965 1.00 46.65 254 LEU D C 1
ATOM 10015 O O . LEU D 1 254 ? -62.344 44.153 56.865 1.00 47.26 254 LEU D O 1
ATOM 10020 N N . VAL D 1 255 ? -62.280 46.360 57.266 1.00 46.30 255 VAL D N 1
ATOM 10021 C CA . VAL D 1 255 ? -60.838 46.422 57.503 1.00 45.78 255 VAL D CA 1
ATOM 10022 C C . VAL D 1 255 ? -60.397 45.556 58.692 1.00 45.89 255 VAL D C 1
ATOM 10023 O O . VAL D 1 255 ? -59.302 44.981 58.678 1.00 45.99 255 VAL D O 1
ATOM 10027 N N . ALA D 1 256 ? -61.248 45.454 59.712 1.00 46.06 256 ALA D N 1
ATOM 10028 C CA . ALA D 1 256 ? -60.973 44.593 60.859 1.00 45.56 256 ALA D CA 1
ATOM 10029 C C . ALA D 1 256 ? -60.853 43.125 60.452 1.00 45.50 256 ALA D C 1
ATOM 10030 O O . ALA D 1 256 ? -60.248 42.332 61.171 1.00 45.05 256 ALA D O 1
ATOM 10032 N N . HIS D 1 257 ? -61.406 42.781 59.285 1.00 45.90 257 HIS D N 1
ATOM 10033 C CA . HIS D 1 257 ? -61.380 41.411 58.762 1.00 46.11 257 HIS D CA 1
ATOM 10034 C C . HIS D 1 257 ? -60.253 41.117 57.767 1.00 45.60 257 HIS D C 1
ATOM 10035 O O . HIS D 1 257 ? -60.168 40.014 57.235 1.00 45.76 257 HIS D O 1
ATOM 10042 N N . MET D 1 258 ? -59.402 42.099 57.503 1.00 44.70 258 MET D N 1
ATOM 10043 C CA . MET D 1 258 ? -58.321 41.919 56.546 1.00 43.54 258 MET D CA 1
ATOM 10044 C C . MET D 1 258 ? -57.127 41.185 57.172 1.00 44.26 258 MET D C 1
ATOM 10045 O O . MET D 1 258 ? -57.030 41.067 58.402 1.00 44.43 258 MET D O 1
ATOM 10050 N N . LYS D 1 259 ? -56.249 40.663 56.321 1.00 43.93 259 LYS D N 1
ATOM 10051 C CA . LYS D 1 259 ? -54.997 40.041 56.756 1.00 43.81 259 LYS D CA 1
ATOM 10052 C C . LYS D 1 259 ? -54.099 41.081 57.453 1.00 42.97 259 LYS D C 1
ATOM 10053 O O . LYS D 1 259 ? -53.927 42.184 56.943 1.00 42.95 259 LYS D O 1
ATOM 10059 N N . PRO D 1 260 ? -53.539 40.745 58.632 1.00 42.12 260 PRO D N 1
ATOM 10060 C CA . PRO D 1 260 ? -52.619 41.681 59.286 1.00 41.66 260 PRO D CA 1
ATOM 10061 C C . PRO D 1 260 ? -51.477 42.113 58.367 1.00 41.31 260 PRO D C 1
ATOM 10062 O O . PRO D 1 260 ? -50.911 41.286 57.637 1.00 41.67 260 PRO D O 1
ATOM 10066 N N . GLY D 1 261 ? -51.142 43.394 58.399 1.00 40.46 261 GLY D N 1
ATOM 10067 C CA . GLY D 1 261 ? -50.068 43.911 57.562 1.00 40.13 261 GLY D CA 1
ATOM 10068 C C . GLY D 1 261 ? -50.497 44.226 56.136 1.00 39.29 261 GLY D C 1
ATOM 10069 O O . GLY D 1 261 ? -49.690 44.677 55.329 1.00 39.87 261 GLY D O 1
ATOM 10070 N N . ALA D 1 262 ? -51.769 44.015 55.826 1.00 38.98 262 ALA D N 1
ATOM 10071 C CA . ALA D 1 262 ? -52.309 44.391 54.512 1.00 38.68 262 ALA D CA 1
ATOM 10072 C C . ALA D 1 262 ? -52.213 45.912 54.349 1.00 37.98 262 ALA D C 1
ATOM 10073 O O . ALA D 1 262 ? -52.298 46.651 55.326 1.00 37.62 262 ALA D O 1
ATOM 10075 N N . VAL D 1 263 ? -52.021 46.368 53.114 1.00 37.46 263 VAL D N 1
ATOM 10076 C CA . VAL D 1 263 ? -51.847 47.801 52.809 1.00 36.84 263 VAL D CA 1
ATOM 10077 C C . VAL D 1 263 ? -53.016 48.367 52.013 1.00 36.82 263 VAL D C 1
ATOM 10078 O O . VAL D 1 263 ? -53.501 47.721 51.090 1.00 35.94 263 VAL D O 1
ATOM 10082 N N . LEU D 1 264 ? -53.485 49.564 52.387 1.00 36.31 264 LEU D N 1
ATOM 10083 C CA . LEU D 1 264 ? -54.547 50.238 51.653 1.00 37.27 264 LEU D CA 1
ATOM 10084 C C . LEU D 1 264 ? -54.090 51.615 51.183 1.00 37.43 264 LEU D C 1
ATOM 10085 O O . LEU D 1 264 ? -53.730 52.478 51.999 1.00 37.51 264 LEU D O 1
ATOM 10090 N N . VAL D 1 265 ? -54.100 51.800 49.864 1.00 37.04 265 VAL D N 1
ATOM 10091 C CA . VAL D 1 265 ? -53.661 53.047 49.225 1.00 36.92 265 VAL D CA 1
ATOM 10092 C C . VAL D 1 265 ? -54.885 53.748 48.642 1.00 36.98 265 VAL D C 1
ATOM 10093 O O . VAL D 1 265 ? -55.519 53.268 47.703 1.00 36.24 265 VAL D O 1
ATOM 10097 N N . ASP D 1 266 ? -55.221 54.894 49.206 1.00 37.04 266 ASP D N 1
ATOM 10098 C CA . ASP D 1 266 ? -56.425 55.596 48.810 1.00 38.10 266 ASP D CA 1
ATOM 10099 C C . ASP D 1 266 ? -56.043 56.758 47.916 1.00 38.29 266 ASP D C 1
ATOM 10100 O O . ASP D 1 266 ? -55.689 57.835 48.415 1.00 38.52 266 ASP D O 1
ATOM 10105 N N . ILE D 1 267 ? -56.108 56.548 46.604 1.00 37.98 267 ILE D N 1
ATOM 10106 C CA . ILE D 1 267 ? -55.834 57.629 45.656 1.00 37.99 267 ILE D CA 1
ATOM 10107 C C . ILE D 1 267 ? -56.892 58.757 45.741 1.00 39.12 267 ILE D C 1
ATOM 10108 O O . ILE D 1 267 ? -56.580 59.942 45.509 1.00 38.40 267 ILE D O 1
ATOM 10113 N N . ALA D 1 268 ? -58.119 58.369 46.104 1.00 39.97 268 ALA D N 1
ATOM 10114 C CA . ALA D 1 268 ? -59.270 59.266 46.120 1.00 41.63 268 ALA D CA 1
ATOM 10115 C C . ALA D 1 268 ? -59.334 60.099 47.394 1.00 43.02 268 ALA D C 1
ATOM 10116 O O . ALA D 1 268 ? -60.387 60.686 47.715 1.00 43.75 268 ALA D O 1
ATOM 10118 N N . ILE D 1 269 ? -58.212 60.165 48.115 1.00 44.13 269 ILE D N 1
ATOM 10119 C CA . ILE D 1 269 ? -58.099 61.029 49.294 1.00 45.34 269 ILE D CA 1
ATOM 10120 C C . ILE D 1 269 ? -58.382 62.501 48.958 1.00 46.46 269 ILE D C 1
ATOM 10121 O O . ILE D 1 269 ? -58.891 63.244 49.803 1.00 46.19 269 ILE D O 1
ATOM 10126 N N . ASP D 1 270 ? -58.092 62.912 47.722 1.00 47.69 270 ASP D N 1
ATOM 10127 C CA . ASP D 1 270 ? -58.359 64.291 47.289 1.00 48.05 270 ASP D CA 1
ATOM 10128 C C . ASP D 1 270 ? -59.852 64.651 47.218 1.00 48.15 270 ASP D C 1
ATOM 10129 O O . ASP D 1 270 ? -60.196 65.831 47.180 1.00 48.84 270 ASP D O 1
ATOM 10134 N N . GLN D 1 271 ? -60.725 63.636 47.200 1.00 47.58 271 GLN D N 1
ATOM 10135 C CA . GLN D 1 271 ? -62.180 63.806 47.359 1.00 46.92 271 GLN D CA 1
ATOM 10136 C C . GLN D 1 271 ? -62.677 63.239 48.716 1.00 45.93 271 GLN D C 1
ATOM 10137 O O . GLN D 1 271 ? -63.844 62.871 48.864 1.00 44.92 271 GLN D O 1
ATOM 10143 N N . GLY D 1 272 ? -61.782 63.181 49.703 1.00 45.55 272 GLY D N 1
ATOM 10144 C CA . GLY D 1 272 ? -62.117 62.707 51.061 1.00 44.89 272 GLY D CA 1
ATOM 10145 C C . GLY D 1 272 ? -61.706 61.278 51.406 1.00 44.95 272 GLY D C 1
ATOM 10146 O O . GLY D 1 272 ? -61.709 60.882 52.579 1.00 44.56 272 GLY D O 1
ATOM 10147 N N . GLY D 1 273 ? -61.350 60.498 50.385 1.00 44.68 273 GLY D N 1
ATOM 10148 C CA . GLY D 1 273 ? -61.008 59.099 50.584 1.00 44.69 273 GLY D CA 1
ATOM 10149 C C . GLY D 1 273 ? -62.204 58.216 50.314 1.00 44.59 273 GLY D C 1
ATOM 10150 O O . GLY D 1 273 ? -63.331 58.580 50.641 1.00 45.35 273 GLY D O 1
ATOM 10151 N N . CYS D 1 274 ? -61.970 57.053 49.716 1.00 44.33 274 CYS D N 1
ATOM 10152 C CA . CYS D 1 274 ? -63.048 56.093 49.492 1.00 43.23 274 CYS D CA 1
ATOM 10153 C C . CYS D 1 274 ? -63.050 54.926 50.500 1.00 42.97 274 CYS D C 1
ATOM 10154 O O . CYS D 1 274 ? -63.837 53.976 50.378 1.00 43.09 274 CYS D O 1
ATOM 10157 N N . PHE D 1 275 ? -62.178 55.017 51.506 1.00 42.81 275 PHE D N 1
ATOM 10158 C CA . PHE D 1 275 ? -62.209 54.126 52.667 1.00 42.55 275 PHE D CA 1
ATOM 10159 C C . PHE D 1 275 ? -62.713 54.949 53.856 1.00 43.37 275 PHE D C 1
ATOM 10160 O O . PHE D 1 275 ? -62.282 56.092 54.035 1.00 42.90 275 PHE D O 1
ATOM 10168 N N . GLU D 1 276 ? -63.589 54.353 54.670 1.00 43.90 276 GLU D N 1
ATOM 10169 C CA . GLU D 1 276 ? -64.098 54.977 55.896 1.00 45.27 276 GLU D CA 1
ATOM 10170 C C . GLU D 1 276 ? -62.950 55.615 56.684 1.00 45.18 276 GLU D C 1
ATOM 10171 O O . GLU D 1 276 ? -63.005 56.802 57.007 1.00 45.51 276 GLU D O 1
ATOM 10177 N N . GLY D 1 277 ? -61.898 54.839 56.936 1.00 45.36 277 GLY D N 1
ATOM 10178 C CA . GLY D 1 277 ? -60.794 55.268 57.791 1.00 45.24 277 GLY D CA 1
ATOM 10179 C C . GLY D 1 277 ? -59.726 56.173 57.192 1.00 45.53 277 GLY D C 1
ATOM 10180 O O . GLY D 1 277 ? -58.792 56.538 57.891 1.00 45.36 277 GLY D O 1
ATOM 10181 N N . SER D 1 278 ? -59.848 56.550 55.917 1.00 45.26 278 SER D N 1
ATOM 10182 C CA . SER D 1 278 ? -58.885 57.475 55.305 1.00 45.76 278 SER D CA 1
ATOM 10183 C C . SER D 1 278 ? -58.894 58.901 55.885 1.00 47.05 278 SER D C 1
ATOM 10184 O O . SER D 1 278 ? -59.953 59.484 56.143 1.00 46.78 278 SER D O 1
ATOM 10187 N N . ARG D 1 279 ? -57.689 59.431 56.087 1.00 48.22 279 ARG D N 1
ATOM 10188 C CA . ARG D 1 279 ? -57.446 60.846 56.378 1.00 49.45 279 ARG D CA 1
ATOM 10189 C C . ARG D 1 279 ? -56.083 61.223 55.777 1.00 50.27 279 ARG D C 1
ATOM 10190 O O . ARG D 1 279 ? -55.218 60.355 55.636 1.00 49.80 279 ARG D O 1
ATOM 10198 N N . PRO D 1 280 ? -55.876 62.515 55.440 1.00 51.58 280 PRO D N 1
ATOM 10199 C CA . PRO D 1 280 ? -54.647 62.916 54.729 1.00 52.33 280 PRO D CA 1
ATOM 10200 C C . PRO D 1 280 ? -53.338 62.527 55.441 1.00 52.89 280 PRO D C 1
ATOM 10201 O O . PRO D 1 280 ? -53.149 62.833 56.620 1.00 52.59 280 PRO D O 1
ATOM 10205 N N . THR D 1 281 ? -52.465 61.815 54.726 1.00 53.30 281 THR D N 1
ATOM 10206 C CA . THR D 1 281 ? -51.114 61.553 55.207 1.00 53.40 281 THR D CA 1
ATOM 10207 C C . THR D 1 281 ? -50.114 62.404 54.420 1.00 53.70 281 THR D C 1
ATOM 10208 O O . THR D 1 281 ? -50.496 63.165 53.521 1.00 53.36 281 THR D O 1
ATOM 10212 N N . THR D 1 282 ? -48.836 62.270 54.763 1.00 54.27 282 THR D N 1
ATOM 10213 C CA . THR D 1 282 ? -47.784 63.175 54.299 1.00 55.13 282 THR D CA 1
ATOM 10214 C C . THR D 1 282 ? -46.597 62.340 53.850 1.00 55.21 282 THR D C 1
ATOM 10215 O O . THR D 1 282 ? -46.405 61.241 54.349 1.00 55.04 282 THR D O 1
ATOM 10219 N N . TYR D 1 283 ? -45.787 62.858 52.932 1.00 55.53 283 TYR D N 1
ATOM 10220 C CA . TYR D 1 283 ? -44.525 62.196 52.582 1.00 55.64 283 TYR D CA 1
ATOM 10221 C C . TYR D 1 283 ? -43.638 61.926 53.795 1.00 55.42 283 TYR D C 1
ATOM 10222 O O . TYR D 1 283 ? -42.891 60.945 53.804 1.00 55.37 283 TYR D O 1
ATOM 10231 N N . ASP D 1 284 ? -43.730 62.786 54.815 1.00 54.96 284 ASP D N 1
ATOM 10232 C CA . ASP D 1 284 ? -43.016 62.571 56.080 1.00 54.63 284 ASP D CA 1
ATOM 10233 C C . ASP D 1 284 ? -43.554 61.407 56.915 1.00 53.86 284 ASP D C 1
ATOM 10234 O O . ASP D 1 284 ? -42.776 60.637 57.488 1.00 53.95 284 ASP D O 1
ATOM 10239 N N . HIS D 1 285 ? -44.880 61.301 56.995 1.00 52.77 285 HIS D N 1
ATOM 10240 C CA . HIS D 1 285 ? -45.555 60.206 57.698 1.00 51.70 285 HIS D CA 1
ATOM 10241 C C . HIS D 1 285 ? -46.691 59.708 56.811 1.00 50.51 285 HIS D C 1
ATOM 10242 O O . HIS D 1 285 ? -47.861 60.028 57.049 1.00 50.09 285 HIS D O 1
ATOM 10249 N N . PRO D 1 286 ? -46.339 58.942 55.760 1.00 49.18 286 PRO D N 1
ATOM 10250 C CA . PRO D 1 286 ? -47.288 58.540 54.718 1.00 48.35 286 PRO D CA 1
ATOM 10251 C C . PRO D 1 286 ? -48.303 57.482 55.137 1.00 47.34 286 PRO D C 1
ATOM 10252 O O . PRO D 1 286 ? -49.357 57.368 54.494 1.00 47.81 286 PRO D O 1
ATOM 10256 N N . THR D 1 287 ? -47.986 56.704 56.171 1.00 45.70 287 THR D N 1
ATOM 10257 C CA . THR D 1 287 ? -48.876 55.635 56.617 1.00 44.89 287 THR D CA 1
ATOM 10258 C C . THR D 1 287 ? -49.318 55.764 58.065 1.00 45.12 287 THR D C 1
ATOM 10259 O O . THR D 1 287 ? -48.622 56.355 58.892 1.00 44.93 287 THR D O 1
ATOM 10263 N N . PHE D 1 288 ? -50.498 55.228 58.351 1.00 44.59 288 PHE D N 1
ATOM 10264 C CA . PHE D 1 288 ? -50.980 55.079 59.716 1.00 44.11 288 PHE D CA 1
ATOM 10265 C C . PHE D 1 288 ? -51.747 53.765 59.819 1.00 44.39 288 PHE D C 1
ATOM 10266 O O . PHE D 1 288 ? -52.217 53.223 58.809 1.00 43.35 288 PHE D O 1
ATOM 10274 N N . ALA D 1 289 ? -51.878 53.266 61.045 1.00 44.67 289 ALA D N 1
ATOM 10275 C CA . ALA D 1 289 ? -52.585 52.020 61.297 1.00 45.15 289 ALA D CA 1
ATOM 10276 C C . ALA D 1 289 ? -54.093 52.232 61.378 1.00 45.58 289 ALA D C 1
ATOM 10277 O O . ALA D 1 289 ? -54.560 53.129 62.068 1.00 45.11 289 ALA D O 1
ATOM 10279 N N . VAL D 1 290 ? -54.858 51.426 60.646 1.00 45.66 290 VAL D N 1
ATOM 10280 C CA . VAL D 1 290 ? -56.229 51.165 61.073 1.00 46.32 290 VAL D CA 1
ATOM 10281 C C . VAL D 1 290 ? -56.436 49.671 61.220 1.00 46.38 290 VAL D C 1
ATOM 10282 O O . VAL D 1 290 ? -56.154 48.902 60.308 1.00 45.90 290 VAL D O 1
ATOM 10286 N N . HIS D 1 291 ? -56.876 49.284 62.421 1.00 46.61 291 HIS D N 1
ATOM 10287 C CA . HIS D 1 291 ? -56.851 47.900 62.894 1.00 47.05 291 HIS D CA 1
ATOM 10288 C C . HIS D 1 291 ? -55.444 47.284 62.702 1.00 47.22 291 HIS D C 1
ATOM 10289 O O . HIS D 1 291 ? -54.463 47.866 63.180 1.00 47.23 291 HIS D O 1
ATOM 10296 N N . ASP D 1 292 ? -55.328 46.143 62.022 1.00 47.43 292 ASP D N 1
ATOM 10297 C CA . ASP D 1 292 ? -54.008 45.520 61.795 1.00 47.85 292 ASP D CA 1
ATOM 10298 C C . ASP D 1 292 ? -53.485 45.802 60.374 1.00 47.31 292 ASP D C 1
ATOM 10299 O O . ASP D 1 292 ? -52.747 45.021 59.793 1.00 47.73 292 ASP D O 1
ATOM 10304 N N . THR D 1 293 ? -53.834 46.968 59.862 1.00 46.48 293 THR D N 1
ATOM 10305 C CA . THR D 1 293 ? -53.722 47.291 58.461 1.00 45.39 293 THR D CA 1
ATOM 10306 C C . THR D 1 293 ? -52.941 48.610 58.332 1.00 44.80 293 THR D C 1
ATOM 10307 O O . THR D 1 293 ? -52.896 49.381 59.287 1.00 44.28 293 THR D O 1
ATOM 10311 N N . LEU D 1 294 ? -52.306 48.855 57.184 1.00 43.42 294 LEU D N 1
ATOM 10312 C CA . LEU D 1 294 ? -51.641 50.130 56.942 1.00 43.16 294 LEU D CA 1
ATOM 10313 C C . LEU D 1 294 ? -52.315 50.959 55.853 1.00 42.91 294 LEU D C 1
ATOM 10314 O O . LEU D 1 294 ? -52.360 50.545 54.684 1.00 42.20 294 LEU D O 1
ATOM 10319 N N . PHE D 1 295 ? -52.799 52.141 56.220 1.00 41.69 295 PHE D N 1
ATOM 10320 C CA . PHE D 1 295 ? -53.376 53.060 55.250 1.00 41.61 295 PHE D CA 1
ATOM 10321 C C . PHE D 1 295 ? -52.317 54.011 54.719 1.00 41.56 295 PHE D C 1
ATOM 10322 O O . PHE D 1 295 ? -51.487 54.509 55.474 1.00 41.96 295 PHE D O 1
ATOM 10330 N N . TYR D 1 296 ? -52.377 54.290 53.426 1.00 41.51 296 TYR D N 1
ATOM 10331 C CA . TYR D 1 296 ? -51.513 55.272 52.778 1.00 40.70 296 TYR D CA 1
ATOM 10332 C C . TYR D 1 296 ? -52.458 56.236 52.057 1.00 41.34 296 TYR D C 1
ATOM 10333 O O . TYR D 1 296 ? -53.233 55.808 51.209 1.00 40.84 296 TYR D O 1
ATOM 10342 N N . CYS D 1 297 ? -52.423 57.530 52.393 1.00 41.63 297 CYS D N 1
ATOM 10343 C CA . CYS D 1 297 ? -53.395 58.478 51.824 1.00 42.28 297 CYS D CA 1
ATOM 10344 C C . CYS D 1 297 ? -52.771 59.821 51.482 1.00 42.65 297 CYS D C 1
ATOM 10345 O O . CYS D 1 297 ? -53.132 60.848 52.075 1.00 42.42 297 CYS D O 1
ATOM 10348 N N . VAL D 1 298 ? -51.838 59.846 50.540 1.00 43.07 298 VAL D N 1
ATOM 10349 C CA . VAL D 1 298 ? -51.195 61.118 50.219 1.00 44.10 298 VAL D CA 1
ATOM 10350 C C . VAL D 1 298 ? -51.927 61.806 49.073 1.00 44.11 298 VAL D C 1
ATOM 10351 O O . VAL D 1 298 ? -52.199 61.198 48.031 1.00 44.32 298 VAL D O 1
ATOM 10355 N N . ALA D 1 299 ? -52.273 63.070 49.317 1.00 44.37 299 ALA D N 1
ATOM 10356 C CA . ALA D 1 299 ? -53.150 63.839 48.436 1.00 44.47 299 ALA D CA 1
ATOM 10357 C C . ALA D 1 299 ? -52.450 64.474 47.229 1.00 44.12 299 ALA D C 1
ATOM 10358 O O . ALA D 1 299 ? -53.124 64.903 46.288 1.00 44.02 299 ALA D O 1
ATOM 10360 N N . ASN D 1 300 ? -51.115 64.526 47.255 1.00 42.91 300 ASN D N 1
ATOM 10361 C CA . ASN D 1 300 ? -50.358 65.087 46.141 1.00 42.26 300 ASN D CA 1
ATOM 10362 C C . ASN D 1 300 ? -49.361 64.081 45.528 1.00 40.29 300 ASN D C 1
ATOM 10363 O O . ASN D 1 300 ? -48.181 64.385 45.371 1.00 39.46 300 ASN D O 1
ATOM 10368 N N . MET D 1 301 ? -49.852 62.893 45.175 1.00 38.11 301 MET D N 1
ATOM 10369 C CA . MET D 1 301 ? -48.990 61.791 44.710 1.00 36.37 301 MET D CA 1
ATOM 10370 C C . MET D 1 301 ? -48.058 62.190 43.545 1.00 35.37 301 MET D C 1
ATOM 10371 O O . MET D 1 301 ? -46.865 61.916 43.624 1.00 35.17 301 MET D O 1
ATOM 10376 N N . PRO D 1 302 ? -48.581 62.846 42.492 1.00 34.93 302 PRO D N 1
ATOM 10377 C CA . PRO D 1 302 ? -47.703 63.194 41.362 1.00 35.14 302 PRO D CA 1
ATOM 10378 C C . PRO D 1 302 ? -46.493 64.121 41.650 1.00 35.48 302 PRO D C 1
ATOM 10379 O O . PRO D 1 302 ? -45.530 64.109 40.881 1.00 34.15 302 PRO D O 1
ATOM 10383 N N . ALA D 1 303 ? -46.545 64.909 42.734 1.00 35.74 303 ALA D N 1
ATOM 10384 C CA . ALA D 1 303 ? -45.412 65.740 43.171 1.00 35.64 303 ALA D CA 1
ATOM 10385 C C . ALA D 1 303 ? -44.152 64.924 43.473 1.00 35.85 303 ALA D C 1
ATOM 10386 O O . ALA D 1 303 ? -43.041 65.456 43.415 1.00 36.27 303 ALA D O 1
ATOM 10388 N N . SER D 1 304 ? -44.313 63.639 43.788 1.00 35.73 304 SER D N 1
ATOM 10389 C CA . SER D 1 304 ? -43.168 62.797 44.154 1.00 34.88 304 SER D CA 1
ATOM 10390 C C . SER D 1 304 ? -42.313 62.364 42.961 1.00 34.88 304 SER D C 1
ATOM 10391 O O . SER D 1 304 ? -41.181 61.901 43.143 1.00 35.10 304 SER D O 1
ATOM 10394 N N . VAL D 1 305 ? -42.863 62.501 41.750 1.00 34.47 305 VAL D N 1
ATOM 10395 C CA . VAL D 1 305 ? -42.134 62.213 40.502 1.00 34.31 305 VAL D CA 1
ATOM 10396 C C . VAL D 1 305 ? -42.183 63.418 39.554 1.00 35.49 305 VAL D C 1
ATOM 10397 O O . VAL D 1 305 ? -42.667 63.329 38.414 1.00 35.67 305 VAL D O 1
ATOM 10401 N N . PRO D 1 306 ? -41.618 64.547 40.005 1.00 36.34 306 PRO D N 1
ATOM 10402 C CA . PRO D 1 306 ? -41.768 65.824 39.307 1.00 37.33 306 PRO D CA 1
ATOM 10403 C C . PRO D 1 306 ? -41.180 65.802 37.903 1.00 38.08 306 PRO D C 1
ATOM 10404 O O . PRO D 1 306 ? -41.726 66.448 37.035 1.00 39.18 306 PRO D O 1
ATOM 10408 N N . LYS D 1 307 ? -40.099 65.068 37.665 1.00 38.89 307 LYS D N 1
ATOM 10409 C CA . LYS D 1 307 ? -39.574 64.945 36.295 1.00 40.60 307 LYS D CA 1
ATOM 10410 C C . LYS D 1 307 ? -40.641 64.362 35.336 1.00 40.85 307 LYS D C 1
ATOM 10411 O O . LYS D 1 307 ? -40.903 64.938 34.266 1.00 42.46 307 LYS D O 1
ATOM 10417 N N . THR D 1 308 ? -41.288 63.269 35.736 1.00 38.22 308 THR D N 1
ATOM 10418 C CA . THR D 1 308 ? -42.410 62.695 34.993 1.00 36.22 308 THR D CA 1
ATOM 10419 C C . THR D 1 308 ? -43.677 63.575 34.980 1.00 36.56 308 THR D C 1
ATOM 10420 O O . THR D 1 308 ? -44.218 63.875 33.907 1.00 35.67 308 THR D O 1
ATOM 10424 N N . SER D 1 309 ? -44.130 63.979 36.173 1.00 35.70 309 SER D N 1
ATOM 10425 C CA . SER D 1 309 ? -45.383 64.729 36.361 1.00 36.23 309 SER D CA 1
ATOM 10426 C C . SER D 1 309 ? -45.414 66.099 35.665 1.00 36.01 309 SER D C 1
ATOM 10427 O O . SER D 1 309 ? -46.450 66.507 35.135 1.00 35.37 309 SER D O 1
ATOM 10430 N N . THR D 1 310 ? -44.294 66.818 35.723 1.00 35.55 310 THR D N 1
ATOM 10431 C CA . THR D 1 310 ? -44.189 68.133 35.086 1.00 36.21 310 THR D CA 1
ATOM 10432 C C . THR D 1 310 ? -44.446 68.001 33.590 1.00 35.82 310 THR D C 1
ATOM 10433 O O . THR D 1 310 ? -45.174 68.800 33.018 1.00 35.04 310 THR D O 1
ATOM 10437 N N . TYR D 1 311 ? -43.851 66.989 32.969 1.00 35.23 311 TYR D N 1
ATOM 10438 C CA . TYR D 1 311 ? -44.060 66.760 31.539 1.00 36.07 311 TYR D CA 1
ATOM 10439 C C . TYR D 1 311 ? -45.461 66.278 31.206 1.00 36.36 311 TYR D C 1
ATOM 10440 O O . TYR D 1 311 ? -46.070 66.771 30.259 1.00 37.06 311 TYR D O 1
ATOM 10449 N N . ALA D 1 312 ? -45.978 65.309 31.965 1.00 35.91 312 ALA D N 1
ATOM 10450 C CA . ALA D 1 312 ? -47.359 64.838 31.762 1.00 35.20 312 ALA D CA 1
ATOM 10451 C C . ALA D 1 312 ? -48.385 65.979 31.797 1.00 35.32 312 ALA D C 1
ATOM 10452 O O . ALA D 1 312 ? -49.281 66.064 30.941 1.00 33.98 312 ALA D O 1
ATOM 10454 N N . LEU D 1 313 ? -48.250 66.857 32.789 1.00 35.06 313 LEU D N 1
ATOM 10455 C CA . LEU D 1 313 ? -49.189 67.974 32.943 1.00 34.82 313 LEU D CA 1
ATOM 10456 C C . LEU D 1 313 ? -49.052 68.989 31.809 1.00 34.81 313 LEU D C 1
ATOM 10457 O O . LEU D 1 313 ? -50.029 69.377 31.178 1.00 34.69 313 LEU D O 1
ATOM 10462 N N . THR D 1 314 ? -47.824 69.422 31.564 1.00 35.09 314 THR D N 1
ATOM 10463 C CA . THR D 1 314 ? -47.596 70.551 30.672 1.00 36.57 314 THR D CA 1
ATOM 10464 C C . THR D 1 314 ? -47.800 70.140 29.223 1.00 36.24 314 THR D C 1
ATOM 10465 O O . THR D 1 314 ? -48.241 70.948 28.436 1.00 37.09 314 THR D O 1
ATOM 10469 N N . ASN D 1 315 ? -47.545 68.870 28.872 1.00 36.40 315 ASN D N 1
ATOM 10470 C CA . ASN D 1 315 ? -47.982 68.374 27.551 1.00 36.24 315 ASN D CA 1
ATOM 10471 C C . ASN D 1 315 ? -49.479 68.544 27.364 1.00 35.99 315 ASN D C 1
ATOM 10472 O O . ASN D 1 315 ? -49.934 68.877 26.250 1.00 36.33 315 ASN D O 1
ATOM 10477 N N . ALA D 1 316 ? -50.243 68.306 28.444 1.00 35.58 316 ALA D N 1
ATOM 10478 C CA . ALA D 1 316 ? -51.711 68.435 28.406 1.00 35.45 316 ALA D CA 1
ATOM 10479 C C . ALA D 1 316 ? -52.189 69.889 28.403 1.00 35.08 316 ALA D C 1
ATOM 10480 O O . ALA D 1 316 ? -53.153 70.202 27.711 1.00 34.20 316 ALA D O 1
ATOM 10482 N N . THR D 1 317 ? -51.537 70.757 29.194 1.00 34.87 317 THR D N 1
ATOM 10483 C CA . THR D 1 317 ? -51.941 72.156 29.286 1.00 34.93 317 THR D CA 1
ATOM 10484 C C . THR D 1 317 ? -51.514 72.975 28.049 1.00 36.89 317 THR D C 1
ATOM 10485 O O . THR D 1 317 ? -52.182 73.943 27.683 1.00 35.80 317 THR D O 1
ATOM 10489 N N . MET D 1 318 ? -50.433 72.562 27.408 1.00 38.66 318 MET D N 1
ATOM 10490 C CA . MET D 1 318 ? -49.831 73.297 26.276 1.00 41.97 318 MET D CA 1
ATOM 10491 C C . MET D 1 318 ? -50.816 73.888 25.259 1.00 40.48 318 MET D C 1
ATOM 10492 O O . MET D 1 318 ? -50.743 75.078 24.996 1.00 41.32 318 MET D O 1
ATOM 10497 N N . PRO D 1 319 ? -51.700 73.057 24.638 1.00 40.34 319 PRO D N 1
ATOM 10498 C CA . PRO D 1 319 ? -52.603 73.654 23.633 1.00 39.81 319 PRO D CA 1
ATOM 10499 C C . PRO D 1 319 ? -53.479 74.779 24.177 1.00 39.38 319 PRO D C 1
ATOM 10500 O O . PRO D 1 319 ? -53.751 75.740 23.447 1.00 39.07 319 PRO D O 1
ATOM 10504 N N . TYR D 1 320 ? -53.895 74.662 25.436 1.00 38.23 320 TYR D N 1
ATOM 10505 C CA . TYR D 1 320 ? -54.712 75.687 26.117 1.00 37.51 320 TYR D CA 1
ATOM 10506 C C . TYR D 1 320 ? -53.890 76.913 26.472 1.00 37.44 320 TYR D C 1
ATOM 10507 O O . TYR D 1 320 ? -54.376 78.050 26.359 1.00 36.64 320 TYR D O 1
ATOM 10516 N N . VAL D 1 321 ? -52.654 76.689 26.901 1.00 36.91 321 VAL D N 1
ATOM 10517 C CA . VAL D 1 321 ? -51.738 77.801 27.158 1.00 37.09 321 VAL D CA 1
ATOM 10518 C C . VAL D 1 321 ? -51.513 78.600 25.859 1.00 37.26 321 VAL D C 1
ATOM 10519 O O . VAL D 1 321 ? -51.569 79.820 25.878 1.00 37.34 321 VAL D O 1
ATOM 10523 N N . LEU D 1 322 ? -51.330 77.914 24.729 1.00 37.23 322 LEU D N 1
ATOM 10524 C CA . LEU D 1 322 ? -51.031 78.594 23.464 1.00 36.89 322 LEU D CA 1
ATOM 10525 C C . LEU D 1 322 ? -52.208 79.441 22.967 1.00 36.95 322 LEU D C 1
ATOM 10526 O O . LEU D 1 322 ? -52.006 80.520 22.428 1.00 37.13 322 LEU D O 1
ATOM 10531 N N . GLU D 1 323 ? -53.433 78.959 23.164 1.00 36.99 323 GLU D N 1
ATOM 10532 C CA . GLU D 1 323 ? -54.635 79.700 22.788 1.00 37.94 323 GLU D CA 1
ATOM 10533 C C . GLU D 1 323 ? -54.878 80.936 23.662 1.00 37.61 323 GLU D C 1
ATOM 10534 O O . GLU D 1 323 ? -55.253 82.013 23.162 1.00 36.33 323 GLU D O 1
ATOM 10540 N N . LEU D 1 324 ? -54.695 80.763 24.968 1.00 36.39 324 LEU D N 1
ATOM 10541 C CA . LEU D 1 324 ? -54.717 81.889 25.908 1.00 36.97 324 LEU D CA 1
ATOM 10542 C C . LEU D 1 324 ? -53.667 82.938 25.576 1.00 37.08 324 LEU D C 1
ATOM 10543 O O . LEU D 1 324 ? -53.983 84.131 25.535 1.00 37.36 324 LEU D O 1
ATOM 10548 N N . ALA D 1 325 ? -52.427 82.513 25.343 1.00 37.82 325 ALA D N 1
ATOM 10549 C CA . ALA D 1 325 ? -51.366 83.464 24.980 1.00 38.35 325 ALA D CA 1
ATOM 10550 C C . ALA D 1 325 ? -51.689 84.192 23.674 1.00 38.74 325 ALA D C 1
ATOM 10551 O O . ALA D 1 325 ? -51.614 85.422 23.613 1.00 38.64 325 ALA D O 1
ATOM 10553 N N . ASP D 1 326 ? -52.057 83.442 22.634 1.00 39.96 326 ASP D N 1
ATOM 10554 C CA . ASP D 1 326 ? -52.358 84.036 21.336 1.00 40.33 326 ASP D CA 1
ATOM 10555 C C . ASP D 1 326 ? -53.605 84.933 21.336 1.00 40.42 326 ASP D C 1
ATOM 10556 O O . ASP D 1 326 ? -53.640 85.950 20.626 1.00 40.24 326 ASP D O 1
ATOM 10561 N N . HIS D 1 327 ? -54.621 84.572 22.121 1.00 40.37 327 HIS D N 1
ATOM 10562 C CA . HIS D 1 327 ? -55.952 85.171 21.943 1.00 40.70 327 HIS D CA 1
ATOM 10563 C C . HIS D 1 327 ? -56.557 85.901 23.145 1.00 40.35 327 HIS D C 1
ATOM 10564 O O . HIS D 1 327 ? -57.510 86.659 22.985 1.00 40.69 327 HIS D O 1
ATOM 10571 N N . GLY D 1 328 ? -56.001 85.677 24.337 1.00 39.93 328 GLY D N 1
ATOM 10572 C CA . GLY D 1 328 ? -56.519 86.280 25.556 1.00 38.95 328 GLY D CA 1
ATOM 10573 C C . GLY D 1 328 ? -57.596 85.375 26.112 1.00 38.49 328 GLY D C 1
ATOM 10574 O O . GLY D 1 328 ? -58.134 84.537 25.386 1.00 37.38 328 GLY D O 1
ATOM 10575 N N . TRP D 1 329 ? -57.921 85.539 27.391 1.00 38.08 329 TRP D N 1
ATOM 10576 C CA . TRP D 1 329 ? -58.847 84.609 28.039 1.00 38.49 329 TRP D CA 1
ATOM 10577 C C . TRP D 1 329 ? -60.265 84.617 27.431 1.00 39.24 329 TRP D C 1
ATOM 10578 O O . TRP D 1 329 ? -60.878 83.570 27.250 1.00 38.50 329 TRP D O 1
ATOM 10589 N N . ARG D 1 330 ? -60.792 85.803 27.125 1.00 39.21 330 ARG D N 1
ATOM 10590 C CA . ARG D 1 330 ? -62.164 85.886 26.686 1.00 39.26 330 ARG D CA 1
ATOM 10591 C C . ARG D 1 330 ? -62.383 85.212 25.329 1.00 38.83 330 ARG D C 1
ATOM 10592 O O . ARG D 1 330 ? -63.289 84.394 25.201 1.00 38.32 330 ARG D O 1
ATOM 10600 N N . ALA D 1 331 ? -61.583 85.571 24.325 1.00 38.73 331 ALA D N 1
ATOM 10601 C CA . ALA D 1 331 ? -61.686 84.922 23.012 1.00 38.82 331 ALA D CA 1
ATOM 10602 C C . ALA D 1 331 ? -61.384 83.426 23.069 1.00 39.36 331 ALA D C 1
ATOM 10603 O O . ALA D 1 331 ? -61.987 82.655 22.326 1.00 39.03 331 ALA D O 1
ATOM 10605 N N . ALA D 1 332 ? -60.425 83.016 23.911 1.00 39.42 332 ALA D N 1
ATOM 10606 C CA . ALA D 1 332 ? -60.057 81.592 23.960 1.00 40.18 332 ALA D CA 1
ATOM 10607 C C . ALA D 1 332 ? -61.188 80.787 24.587 1.00 40.76 332 ALA D C 1
ATOM 10608 O O . ALA D 1 332 ? -61.527 79.708 24.104 1.00 40.07 332 ALA D O 1
ATOM 10610 N N . CYS D 1 333 ? -61.779 81.325 25.658 1.00 41.26 333 CYS D N 1
ATOM 10611 C CA . CYS D 1 333 ? -62.908 80.655 26.302 1.00 41.89 333 CYS D CA 1
ATOM 10612 C C . CYS D 1 333 ? -64.147 80.632 25.389 1.00 42.72 333 CYS D C 1
ATOM 10613 O O . CYS D 1 333 ? -64.836 79.603 25.312 1.00 42.08 333 CYS D O 1
ATOM 10616 N N . ARG D 1 334 ? -64.418 81.747 24.695 1.00 43.30 334 ARG D N 1
ATOM 10617 C CA . ARG D 1 334 ? -65.472 81.772 23.674 1.00 44.32 334 ARG D CA 1
ATOM 10618 C C . ARG D 1 334 ? -65.267 80.695 22.598 1.00 43.98 334 ARG D C 1
ATOM 10619 O O . ARG D 1 334 ? -66.231 80.009 22.193 1.00 43.94 334 ARG D O 1
ATOM 10627 N N . SER D 1 335 ? -64.027 80.529 22.145 1.00 43.35 335 SER D N 1
ATOM 10628 C CA . SER D 1 335 ? -63.749 79.572 21.067 1.00 43.65 335 SER D CA 1
ATOM 10629 C C . SER D 1 335 ? -63.675 78.137 21.534 1.00 43.46 335 SER D C 1
ATOM 10630 O O . SER D 1 335 ? -63.830 77.226 20.727 1.00 43.74 335 SER D O 1
ATOM 10633 N N . ASN D 1 336 ? -63.401 77.924 22.821 1.00 42.82 336 ASN D N 1
ATOM 10634 C CA . ASN D 1 336 ? -63.224 76.556 23.328 1.00 42.40 336 ASN D CA 1
ATOM 10635 C C . ASN D 1 336 ? -64.025 76.368 24.610 1.00 41.86 336 ASN D C 1
ATOM 10636 O O . ASN D 1 336 ? -63.596 76.808 25.680 1.00 41.47 336 ASN D O 1
ATOM 10641 N N . PRO D 1 337 ? -65.223 75.757 24.490 1.00 41.76 337 PRO D N 1
ATOM 10642 C CA . PRO D 1 337 ? -66.095 75.534 25.639 1.00 41.26 337 PRO D CA 1
ATOM 10643 C C . PRO D 1 337 ? -65.459 74.651 26.719 1.00 40.12 337 PRO D C 1
ATOM 10644 O O . PRO D 1 337 ? -65.816 74.792 27.891 1.00 39.44 337 PRO D O 1
ATOM 10648 N N . ALA D 1 338 ? -64.531 73.771 26.332 1.00 39.55 338 ALA D N 1
ATOM 10649 C CA . ALA D 1 338 ? -63.781 72.970 27.306 1.00 38.94 338 ALA D CA 1
ATOM 10650 C C . ALA D 1 338 ? -62.966 73.846 28.239 1.00 38.85 338 ALA D C 1
ATOM 10651 O O . ALA D 1 338 ? -62.996 73.649 29.450 1.00 38.74 338 ALA D O 1
ATOM 10653 N N . LEU D 1 339 ? -62.241 74.804 27.658 1.00 38.31 339 LEU D N 1
ATOM 10654 C CA . LEU D 1 339 ? -61.481 75.791 28.408 1.00 38.50 339 LEU D CA 1
ATOM 10655 C C . LEU D 1 339 ? -62.413 76.658 29.267 1.00 38.61 339 LEU D C 1
ATOM 10656 O O . LEU D 1 339 ? -62.123 76.887 30.436 1.00 37.51 339 LEU D O 1
ATOM 10661 N N . ALA D 1 340 ? -63.522 77.122 28.674 1.00 38.55 340 ALA D N 1
ATOM 10662 C CA . ALA D 1 340 ? -64.485 77.983 29.381 1.00 38.56 340 ALA D CA 1
ATOM 10663 C C . ALA D 1 340 ? -65.011 77.323 30.651 1.00 38.85 340 ALA D C 1
ATOM 10664 O O . ALA D 1 340 ? -65.206 77.978 31.668 1.00 38.97 340 ALA D O 1
ATOM 10666 N N . LYS D 1 341 ? -65.203 76.013 30.608 1.00 38.88 341 LYS D N 1
ATOM 10667 C CA . LYS D 1 341 ? -65.585 75.260 31.804 1.00 39.74 341 LYS D CA 1
ATOM 10668 C C . LYS D 1 341 ? -64.612 75.359 32.993 1.00 39.80 341 LYS D C 1
ATOM 10669 O O . LYS D 1 341 ? -65.017 75.122 34.136 1.00 40.25 341 LYS D O 1
ATOM 10675 N N . GLY D 1 342 ? -63.354 75.717 32.733 1.00 39.32 342 GLY D N 1
ATOM 10676 C CA . GLY D 1 342 ? -62.395 75.960 33.817 1.00 39.18 342 GLY D CA 1
ATOM 10677 C C . GLY D 1 342 ? -62.477 77.332 34.487 1.00 39.17 342 GLY D C 1
ATOM 10678 O O . GLY D 1 342 ? -61.892 77.545 35.556 1.00 38.87 342 GLY D O 1
ATOM 10679 N N . LEU D 1 343 ? -63.220 78.259 33.870 1.00 38.82 343 LEU D N 1
ATOM 10680 C CA . LEU D 1 343 ? -63.350 79.632 34.361 1.00 39.34 343 LEU D CA 1
ATOM 10681 C C . LEU D 1 343 ? -63.740 79.633 35.823 1.00 38.30 343 LEU D C 1
ATOM 10682 O O . LEU D 1 343 ? -64.701 78.977 36.195 1.00 37.29 343 LEU D O 1
ATOM 10687 N N . SER D 1 344 ? -62.977 80.361 36.647 1.00 38.19 344 SER D N 1
ATOM 10688 C CA . SER D 1 344 ? -63.145 80.295 38.098 1.00 37.69 344 SER D CA 1
ATOM 10689 C C . SER D 1 344 ? -63.482 81.638 38.736 1.00 38.03 344 SER D C 1
ATOM 10690 O O . SER D 1 344 ? -64.453 81.726 39.483 1.00 37.68 344 SER D O 1
ATOM 10693 N N . THR D 1 345 ? -62.670 82.666 38.476 1.00 37.70 345 THR D N 1
ATOM 10694 C CA . THR D 1 345 ? -62.980 84.021 38.963 1.00 38.18 345 THR D CA 1
ATOM 10695 C C . THR D 1 345 ? -62.698 85.046 37.872 1.00 38.10 345 THR D C 1
ATOM 10696 O O . THR D 1 345 ? -61.893 84.796 36.968 1.00 38.62 345 THR D O 1
ATOM 10700 N N . HIS D 1 346 ? -63.379 86.184 37.944 1.00 38.47 346 HIS D N 1
ATOM 10701 C CA . HIS D 1 346 ? -63.048 87.340 37.117 1.00 38.66 346 HIS D CA 1
ATOM 10702 C C . HIS D 1 346 ? -63.562 88.589 37.814 1.00 38.95 346 HIS D C 1
ATOM 10703 O O . HIS D 1 346 ? -64.761 88.687 38.077 1.00 38.89 346 HIS D O 1
ATOM 10710 N N . GLU D 1 347 ? -62.662 89.528 38.115 1.00 39.88 347 GLU D N 1
ATOM 10711 C CA . GLU D 1 347 ? -63.052 90.844 38.685 1.00 41.08 347 GLU D CA 1
ATOM 10712 C C . GLU D 1 347 ? -63.984 90.766 39.902 1.00 41.06 347 GLU D C 1
ATOM 10713 O O . GLU D 1 347 ? -64.932 91.547 40.020 1.00 41.88 347 GLU D O 1
ATOM 10719 N N . GLY D 1 348 ? -63.704 89.852 40.821 1.00 40.80 348 GLY D N 1
ATOM 10720 C CA . GLY D 1 348 ? -64.517 89.730 42.032 1.00 40.74 348 GLY D CA 1
ATOM 10721 C C . GLY D 1 348 ? -65.704 88.789 41.942 1.00 40.68 348 GLY D C 1
ATOM 10722 O O . GLY D 1 348 ? -66.382 88.557 42.939 1.00 40.05 348 GLY D O 1
ATOM 10723 N N . ALA D 1 349 ? -65.942 88.229 40.752 1.00 41.04 349 ALA D N 1
ATOM 10724 C CA . ALA D 1 349 ? -67.049 87.289 40.514 1.00 40.92 349 ALA D CA 1
ATOM 10725 C C . ALA D 1 349 ? -66.598 85.830 40.513 1.00 40.98 349 ALA D C 1
ATOM 10726 O O . ALA D 1 349 ? -65.594 85.492 39.870 1.00 40.47 349 ALA D O 1
ATOM 10728 N N . LEU D 1 350 ? -67.358 84.981 41.211 1.00 40.77 350 LEU D N 1
ATOM 10729 C CA . LEU D 1 350 ? -67.120 83.542 41.267 1.00 41.48 350 LEU D CA 1
ATOM 10730 C C . LEU D 1 350 ? -67.937 82.847 40.184 1.00 41.85 350 LEU D C 1
ATOM 10731 O O . LEU D 1 350 ? -69.168 82.935 40.166 1.00 42.30 350 LEU D O 1
ATOM 10736 N N . LEU D 1 351 ? -67.247 82.144 39.291 1.00 42.14 351 LEU D N 1
ATOM 10737 C CA . LEU D 1 351 ? -67.863 81.667 38.056 1.00 42.09 351 LEU D CA 1
ATOM 10738 C C . LEU D 1 351 ? -68.163 80.175 38.028 1.00 42.83 351 LEU D C 1
ATOM 10739 O O . LEU D 1 351 ? -68.600 79.657 37.003 1.00 43.00 351 LEU D O 1
ATOM 10744 N N . SER D 1 352 ? -67.925 79.487 39.142 1.00 43.23 352 SER D N 1
ATOM 10745 C CA . SER D 1 352 ? -68.242 78.064 39.266 1.00 44.15 352 SER D CA 1
ATOM 10746 C C . SER D 1 352 ? -69.408 77.866 40.230 1.00 44.68 352 SER D C 1
ATOM 10747 O O . SER D 1 352 ? -69.358 78.318 41.396 1.00 44.47 352 SER D O 1
ATOM 10750 N N . GLU D 1 353 ? -70.474 77.233 39.732 1.00 45.17 353 GLU D N 1
ATOM 10751 C CA . GLU D 1 353 ? -71.671 77.005 40.541 1.00 46.06 353 GLU D CA 1
ATOM 10752 C C . GLU D 1 353 ? -71.406 76.024 41.670 1.00 46.23 353 GLU D C 1
ATOM 10753 O O . GLU D 1 353 ? -71.865 76.247 42.772 1.00 46.75 353 GLU D O 1
ATOM 10759 N N . ARG D 1 354 ? -70.647 74.966 41.398 1.00 46.88 354 ARG D N 1
ATOM 10760 C CA . ARG D 1 354 ? -70.293 73.971 42.419 1.00 48.16 354 ARG D CA 1
ATOM 10761 C C . ARG D 1 354 ? -69.505 74.562 43.590 1.00 47.35 354 ARG D C 1
ATOM 10762 O O . ARG D 1 354 ? -69.831 74.295 44.745 1.00 47.61 354 ARG D O 1
ATOM 10770 N N . VAL D 1 355 ? -68.472 75.354 43.291 1.00 46.62 355 VAL D N 1
ATOM 10771 C CA . VAL D 1 355 ? -67.703 76.061 44.323 1.00 45.59 355 VAL D CA 1
ATOM 10772 C C . VAL D 1 355 ? -68.596 77.025 45.124 1.00 45.56 355 VAL D C 1
ATOM 10773 O O . VAL D 1 355 ? -68.533 77.063 46.354 1.00 45.05 355 VAL D O 1
ATOM 10777 N N . ALA D 1 356 ? -69.415 77.796 44.412 1.00 45.66 356 ALA D N 1
ATOM 10778 C CA . ALA D 1 356 ? -70.314 78.767 45.007 1.00 46.27 356 ALA D CA 1
ATOM 10779 C C . ALA D 1 356 ? -71.288 78.140 46.012 1.00 47.27 356 ALA D C 1
ATOM 10780 O O . ALA D 1 356 ? -71.475 78.663 47.116 1.00 47.21 356 ALA D O 1
ATOM 10782 N N . THR D 1 357 ? -71.900 77.015 45.652 1.00 48.37 357 THR D N 1
ATOM 10783 C CA . THR D 1 357 ? -72.835 76.396 46.584 1.00 49.65 357 THR D CA 1
ATOM 10784 C C . THR D 1 357 ? -72.092 75.693 47.727 1.00 49.89 357 THR D C 1
ATOM 10785 O O . THR D 1 357 ? -72.547 75.736 48.864 1.00 50.05 357 THR D O 1
ATOM 10789 N N . ASP D 1 358 ? -70.947 75.084 47.424 1.00 50.36 358 ASP D N 1
ATOM 10790 C CA . ASP D 1 358 ? -70.120 74.412 48.439 1.00 51.22 358 ASP D CA 1
ATOM 10791 C C . ASP D 1 358 ? -69.591 75.368 49.506 1.00 51.24 358 ASP D C 1
ATOM 10792 O O . ASP D 1 358 ? -69.452 74.985 50.669 1.00 51.76 358 ASP D O 1
ATOM 10797 N N . LEU D 1 359 ? -69.307 76.611 49.109 1.00 50.99 359 LEU D N 1
ATOM 10798 C CA . LEU D 1 359 ? -68.744 77.615 50.014 1.00 50.34 359 LEU D CA 1
ATOM 10799 C C . LEU D 1 359 ? -69.763 78.603 50.586 1.00 50.55 359 LEU D C 1
ATOM 10800 O O . LEU D 1 359 ? -69.490 79.267 51.596 1.00 50.57 359 LEU D O 1
ATOM 10805 N N . GLY D 1 360 ? -70.923 78.705 49.942 1.00 50.56 360 GLY D N 1
ATOM 10806 C CA . GLY D 1 360 ? -71.958 79.654 50.347 1.00 50.62 360 GLY D CA 1
ATOM 10807 C C . GLY D 1 360 ? -71.643 81.064 49.895 1.00 50.65 360 GLY D C 1
ATOM 10808 O O . GLY D 1 360 ? -71.709 82.006 50.683 1.00 51.10 360 GLY D O 1
ATOM 10809 N N . VAL D 1 361 ? -71.310 81.196 48.615 1.00 50.51 361 VAL D N 1
ATOM 10810 C CA . VAL D 1 361 ? -70.872 82.452 47.994 1.00 50.25 361 VAL D CA 1
ATOM 10811 C C . VAL D 1 361 ? -71.744 82.671 46.755 1.00 50.24 361 VAL D C 1
ATOM 10812 O O . VAL D 1 361 ? -72.130 81.697 46.104 1.00 50.35 361 VAL D O 1
ATOM 10816 N N . PRO D 1 362 ? -72.101 83.936 46.448 1.00 50.14 362 PRO D N 1
ATOM 10817 C CA . PRO D 1 362 ? -72.888 84.201 45.241 1.00 50.16 362 PRO D CA 1
ATOM 10818 C C . PRO D 1 362 ? -72.223 83.722 43.947 1.00 50.19 362 PRO D C 1
ATOM 10819 O O . PRO D 1 362 ? -71.014 83.899 43.745 1.00 50.21 362 PRO D O 1
ATOM 10823 N N . PHE D 1 363 ? -73.035 83.115 43.090 1.00 50.32 363 PHE D N 1
ATOM 10824 C CA . PHE D 1 363 ? -72.596 82.549 41.824 1.00 50.37 363 PHE D CA 1
ATOM 10825 C C . PHE D 1 363 ? -72.922 83.513 40.689 1.00 50.43 363 PHE D C 1
ATOM 10826 O O . PHE D 1 363 ? -74.015 84.071 40.625 1.00 50.49 363 PHE D O 1
ATOM 10834 N N . THR D 1 364 ? -71.946 83.708 39.811 1.00 50.76 364 THR D N 1
ATOM 10835 C CA . THR D 1 364 ? -72.072 84.555 38.636 1.00 50.88 364 THR D CA 1
ATOM 10836 C C . THR D 1 364 ? -71.907 83.643 37.420 1.00 51.91 364 THR D C 1
ATOM 10837 O O . THR D 1 364 ? -70.946 82.880 37.332 1.00 51.38 364 THR D O 1
ATOM 10841 N N . GLU D 1 365 ? -72.860 83.710 36.498 1.00 53.10 365 GLU D N 1
ATOM 10842 C CA . GLU D 1 365 ? -72.880 82.812 35.346 1.00 54.50 365 GLU D CA 1
ATOM 10843 C C . GLU D 1 365 ? -71.739 83.153 34.370 1.00 54.68 365 GLU D C 1
ATOM 10844 O O . GLU D 1 365 ? -71.613 84.301 33.957 1.00 54.56 365 GLU D O 1
ATOM 10850 N N . PRO D 1 366 ? -70.892 82.161 34.015 1.00 55.00 366 PRO D N 1
ATOM 10851 C CA . PRO D 1 366 ? -69.788 82.372 33.060 1.00 55.37 366 PRO D CA 1
ATOM 10852 C C . PRO D 1 366 ? -70.192 83.076 31.765 1.00 55.81 366 PRO D C 1
ATOM 10853 O O . PRO D 1 366 ? -69.383 83.813 31.186 1.00 56.02 366 PRO D O 1
ATOM 10857 N N . ALA D 1 367 ? -71.429 82.854 31.321 1.00 56.24 367 ALA D N 1
ATOM 10858 C CA . ALA D 1 367 ? -71.942 83.478 30.103 1.00 56.17 367 ALA D CA 1
ATOM 10859 C C . ALA D 1 367 ? -71.950 84.993 30.213 1.00 56.04 367 ALA D C 1
ATOM 10860 O O . ALA D 1 367 ? -71.727 85.687 29.221 1.00 56.25 367 ALA D O 1
ATOM 10862 N N . SER D 1 368 ? -72.189 85.500 31.422 1.00 55.80 368 SER D N 1
ATOM 10863 C CA . SER D 1 368 ? -72.245 86.938 31.659 1.00 55.77 368 SER D CA 1
ATOM 10864 C C . SER D 1 368 ? -70.906 87.671 31.476 1.00 55.38 368 SER D C 1
ATOM 10865 O O . SER D 1 368 ? -70.902 88.875 31.200 1.00 55.45 368 SER D O 1
ATOM 10868 N N . VAL D 1 369 ? -69.782 86.968 31.635 1.00 54.43 369 VAL D N 1
ATOM 10869 C CA . VAL D 1 369 ? -68.475 87.609 31.456 1.00 53.80 369 VAL D CA 1
ATOM 10870 C C . VAL D 1 369 ? -67.867 87.367 30.073 1.00 53.90 369 VAL D C 1
ATOM 10871 O O . VAL D 1 369 ? -66.891 88.023 29.703 1.00 54.15 369 VAL D O 1
ATOM 10875 N N . LEU D 1 370 ? -68.464 86.443 29.317 1.00 53.58 370 LEU D N 1
ATOM 10876 C CA . LEU D 1 370 ? -67.994 86.075 27.976 1.00 53.74 370 LEU D CA 1
ATOM 10877 C C . LEU D 1 370 ? -68.726 86.780 26.819 1.00 53.62 370 LEU D C 1
ATOM 10878 O O . LEU D 1 370 ? -69.721 87.483 27.028 1.00 54.36 370 LEU D O 1
ATOM 10883 N N . MET E 1 1 ? -94.585 48.465 43.213 1.00 54.87 1 MET E N 1
ATOM 10884 C CA . MET E 1 1 ? -95.289 47.399 42.444 1.00 55.02 1 MET E CA 1
ATOM 10885 C C . MET E 1 1 ? -94.835 45.997 42.848 1.00 54.90 1 MET E C 1
ATOM 10886 O O . MET E 1 1 ? -93.918 45.833 43.652 1.00 54.69 1 MET E O 1
ATOM 10891 N N . ARG E 1 2 ? -95.496 44.991 42.287 1.00 54.82 2 ARG E N 1
ATOM 10892 C CA . ARG E 1 2 ? -95.096 43.613 42.497 1.00 54.92 2 ARG E CA 1
ATOM 10893 C C . ARG E 1 2 ? -94.270 43.179 41.300 1.00 54.34 2 ARG E C 1
ATOM 10894 O O . ARG E 1 2 ? -94.707 43.285 40.148 1.00 54.19 2 ARG E O 1
ATOM 10902 N N . VAL E 1 3 ? -93.057 42.723 41.574 1.00 54.13 3 VAL E N 1
ATOM 10903 C CA . VAL E 1 3 ? -92.231 42.122 40.528 1.00 53.80 3 VAL E CA 1
ATOM 10904 C C . VAL E 1 3 ? -92.041 40.623 40.778 1.00 53.72 3 VAL E C 1
ATOM 10905 O O . VAL E 1 3 ? -91.695 40.190 41.887 1.00 53.74 3 VAL E O 1
ATOM 10909 N N . GLY E 1 4 ? -92.327 39.844 39.736 1.00 53.21 4 GLY E N 1
ATOM 10910 C CA . GLY E 1 4 ? -92.400 38.398 39.834 1.00 52.66 4 GLY E CA 1
ATOM 10911 C C . GLY E 1 4 ? -91.369 37.716 38.965 1.00 52.51 4 GLY E C 1
ATOM 10912 O O . GLY E 1 4 ? -91.077 38.163 37.846 1.00 52.78 4 GLY E O 1
ATOM 10913 N N . ILE E 1 5 ? -90.808 36.637 39.501 1.00 51.69 5 ILE E N 1
ATOM 10914 C CA . ILE E 1 5 ? -89.782 35.864 38.822 1.00 50.99 5 ILE E CA 1
ATOM 10915 C C . ILE E 1 5 ? -90.128 34.372 38.893 1.00 50.89 5 ILE E C 1
ATOM 10916 O O . ILE E 1 5 ? -89.929 33.734 39.930 1.00 50.57 5 ILE E O 1
ATOM 10921 N N . PRO E 1 6 ? -90.626 33.800 37.781 1.00 50.90 6 PRO E N 1
ATOM 10922 C CA . PRO E 1 6 ? -90.974 32.386 37.788 1.00 50.99 6 PRO E CA 1
ATOM 10923 C C . PRO E 1 6 ? -89.734 31.514 37.514 1.00 51.34 6 PRO E C 1
ATOM 10924 O O . PRO E 1 6 ? -88.675 32.033 37.165 1.00 51.05 6 PRO E O 1
ATOM 10928 N N . THR E 1 7 ? -89.866 30.202 37.689 1.00 51.50 7 THR E N 1
ATOM 10929 C CA . THR E 1 7 ? -88.817 29.278 37.299 1.00 51.94 7 THR E CA 1
ATOM 10930 C C . THR E 1 7 ? -88.797 29.233 35.773 1.00 51.92 7 THR E C 1
ATOM 10931 O O . THR E 1 7 ? -89.857 29.275 35.140 1.00 51.87 7 THR E O 1
ATOM 10935 N N . GLU E 1 8 ? -87.600 29.190 35.192 1.00 51.53 8 GLU E N 1
ATOM 10936 C CA . GLU E 1 8 ? -87.449 28.992 33.751 1.00 51.59 8 GLU E CA 1
ATOM 10937 C C . GLU E 1 8 ? -87.885 27.581 33.375 1.00 51.60 8 GLU E C 1
ATOM 10938 O O . GLU E 1 8 ? -87.685 26.636 34.140 1.00 52.30 8 GLU E O 1
ATOM 10944 N N . THR E 1 9 ? -88.504 27.436 32.209 1.00 51.53 9 THR E N 1
ATOM 10945 C CA . THR E 1 9 ? -89.093 26.155 31.828 1.00 51.25 9 THR E CA 1
ATOM 10946 C C . THR E 1 9 ? -88.542 25.556 30.523 1.00 51.34 9 THR E C 1
ATOM 10947 O O . THR E 1 9 ? -88.854 24.408 30.195 1.00 50.80 9 THR E O 1
ATOM 10951 N N . LYS E 1 10 ? -87.738 26.321 29.780 1.00 51.22 10 LYS E N 1
ATOM 10952 C CA . LYS E 1 10 ? -87.094 25.795 28.578 1.00 51.94 10 LYS E CA 1
ATOM 10953 C C . LYS E 1 10 ? -86.172 24.612 28.925 1.00 51.61 10 LYS E C 1
ATOM 10954 O O . LYS E 1 10 ? -85.693 24.495 30.064 1.00 51.44 10 LYS E O 1
ATOM 10960 N N . ASN E 1 11 ? -85.965 23.720 27.956 1.00 51.33 11 ASN E N 1
ATOM 10961 C CA . ASN E 1 11 ? -85.094 22.566 28.136 1.00 51.09 11 ASN E CA 1
ATOM 10962 C C . ASN E 1 11 ? -83.729 22.935 28.725 1.00 50.83 11 ASN E C 1
ATOM 10963 O O . ASN E 1 11 ? -82.999 23.761 28.161 1.00 50.80 11 ASN E O 1
ATOM 10968 N N . ASN E 1 12 ? -83.403 22.316 29.859 1.00 50.61 12 ASN E N 1
ATOM 10969 C CA . ASN E 1 12 ? -82.127 22.520 30.560 1.00 50.69 12 ASN E CA 1
ATOM 10970 C C . ASN E 1 12 ? -81.818 23.982 30.921 1.00 50.42 12 ASN E C 1
ATOM 10971 O O . ASN E 1 12 ? -80.654 24.383 30.949 1.00 50.78 12 ASN E O 1
ATOM 10976 N N . GLU E 1 13 ? -82.854 24.772 31.198 1.00 50.01 13 GLU E N 1
ATOM 10977 C CA . GLU E 1 13 ? -82.656 26.177 31.533 1.00 49.79 13 GLU E CA 1
ATOM 10978 C C . GLU E 1 13 ? -82.426 26.373 33.031 1.00 49.65 13 GLU E C 1
ATOM 10979 O O . GLU E 1 13 ? -83.374 26.471 33.826 1.00 49.89 13 GLU E O 1
ATOM 10985 N N . PHE E 1 14 ? -81.147 26.434 33.390 1.00 48.73 14 PHE E N 1
ATOM 10986 C CA . PHE E 1 14 ? -80.723 26.523 34.780 1.00 48.42 14 PHE E CA 1
ATOM 10987 C C . PHE E 1 14 ? -80.601 27.942 35.327 1.00 48.36 14 PHE E C 1
ATOM 10988 O O . PHE E 1 14 ? -80.354 28.129 36.518 1.00 48.46 14 PHE E O 1
ATOM 10996 N N . ARG E 1 15 ? -80.782 28.933 34.457 1.00 48.33 15 ARG E N 1
ATOM 10997 C CA . ARG E 1 15 ? -80.654 30.331 34.840 1.00 48.14 15 ARG E CA 1
ATOM 10998 C C . ARG E 1 15 ? -81.891 30.850 35.574 1.00 48.33 15 ARG E C 1
ATOM 10999 O O . ARG E 1 15 ? -82.970 30.235 35.550 1.00 48.29 15 ARG E O 1
ATOM 11007 N N . VAL E 1 16 ? -81.713 31.980 36.245 1.00 48.49 16 VAL E N 1
ATOM 11008 C CA . VAL E 1 16 ? -82.821 32.716 36.848 1.00 48.21 16 VAL E CA 1
ATOM 11009 C C . VAL E 1 16 ? -82.634 34.219 36.566 1.00 48.24 16 VAL E C 1
ATOM 11010 O O . VAL E 1 16 ? -81.507 34.677 36.392 1.00 47.83 16 VAL E O 1
ATOM 11014 N N . ALA E 1 17 ? -83.741 34.967 36.505 1.00 48.73 17 ALA E N 1
ATOM 11015 C CA . ALA E 1 17 ? -83.731 36.373 36.080 1.00 48.83 17 ALA E CA 1
ATOM 11016 C C . ALA E 1 17 ? -83.433 37.408 37.172 1.00 48.86 17 ALA E C 1
ATOM 11017 O O . ALA E 1 17 ? -83.543 38.615 36.918 1.00 48.79 17 ALA E O 1
ATOM 11019 N N . ILE E 1 18 ? -83.062 36.943 38.366 1.00 49.10 18 ILE E N 1
ATOM 11020 C CA . ILE E 1 18 ? -82.733 37.825 39.494 1.00 49.75 18 ILE E CA 1
ATOM 11021 C C . ILE E 1 18 ? -81.896 37.080 40.548 1.00 50.28 18 ILE E C 1
ATOM 11022 O O . ILE E 1 18 ? -82.021 35.864 40.720 1.00 49.98 18 ILE E O 1
ATOM 11027 N N . THR E 1 19 ? -81.032 37.819 41.234 1.00 51.08 19 THR E N 1
ATOM 11028 C CA . THR E 1 19 ? -80.245 37.280 42.342 1.00 52.10 19 THR E CA 1
ATOM 11029 C C . THR E 1 19 ? -80.725 37.930 43.640 1.00 52.40 19 THR E C 1
ATOM 11030 O O . THR E 1 19 ? -81.469 38.925 43.592 1.00 52.62 19 THR E O 1
ATOM 11034 N N . PRO E 1 20 ? -80.316 37.378 44.805 1.00 52.52 20 PRO E N 1
ATOM 11035 C CA . PRO E 1 20 ? -80.685 37.989 46.095 1.00 52.53 20 PRO E CA 1
ATOM 11036 C C . PRO E 1 20 ? -80.388 39.482 46.200 1.00 52.19 20 PRO E C 1
ATOM 11037 O O . PRO E 1 20 ? -81.237 40.225 46.682 1.00 52.18 20 PRO E O 1
ATOM 11041 N N . ALA E 1 21 ? -79.216 39.915 45.739 1.00 51.73 21 ALA E N 1
ATOM 11042 C CA . ALA E 1 21 ? -78.856 41.348 45.724 1.00 51.33 21 ALA E CA 1
ATOM 11043 C C . ALA E 1 21 ? -79.897 42.227 45.015 1.00 51.02 21 ALA E C 1
ATOM 11044 O O . ALA E 1 21 ? -80.225 43.312 45.503 1.00 50.36 21 ALA E O 1
ATOM 11046 N N . GLY E 1 22 ? -80.414 41.751 43.879 1.00 50.68 22 GLY E N 1
ATOM 11047 C CA . GLY E 1 22 ? -81.467 42.459 43.130 1.00 50.97 22 GLY E CA 1
ATOM 11048 C C . GLY E 1 22 ? -82.806 42.493 43.851 1.00 50.90 22 GLY E C 1
ATOM 11049 O O . GLY E 1 22 ? -83.524 43.500 43.821 1.00 50.47 22 GLY E O 1
ATOM 11050 N N . VAL E 1 23 ? -83.133 41.384 44.508 1.00 51.32 23 VAL E N 1
ATOM 11051 C CA . VAL E 1 23 ? -84.325 41.285 45.345 1.00 51.37 23 VAL E CA 1
ATOM 11052 C C . VAL E 1 23 ? -84.259 42.253 46.532 1.00 51.64 23 VAL E C 1
ATOM 11053 O O . VAL E 1 23 ? -85.221 42.975 46.799 1.00 51.27 23 VAL E O 1
ATOM 11057 N N . ALA E 1 24 ? -83.124 42.266 47.235 1.00 51.95 24 ALA E N 1
ATOM 11058 C CA . ALA E 1 24 ? -82.917 43.186 48.364 1.00 52.01 24 ALA E CA 1
ATOM 11059 C C . ALA E 1 24 ? -83.005 44.658 47.944 1.00 52.05 24 ALA E C 1
ATOM 11060 O O . ALA E 1 24 ? -83.462 45.508 48.715 1.00 52.24 24 ALA E O 1
ATOM 11062 N N . GLU E 1 25 ? -82.569 44.958 46.723 1.00 51.91 25 GLU E N 1
ATOM 11063 C CA . GLU E 1 25 ? -82.625 46.322 46.214 1.00 51.98 25 GLU E CA 1
ATOM 11064 C C . GLU E 1 25 ? -84.051 46.711 45.813 1.00 52.10 25 GLU E C 1
ATOM 11065 O O . GLU E 1 25 ? -84.504 47.827 46.126 1.00 51.79 25 GLU E O 1
ATOM 11071 N N . LEU E 1 26 ? -84.780 45.795 45.173 1.00 51.84 26 LEU E N 1
ATOM 11072 C CA . LEU E 1 26 ? -86.202 46.056 44.881 1.00 52.00 26 LEU E CA 1
ATOM 11073 C C . LEU E 1 26 ? -87.041 46.230 46.163 1.00 52.12 26 LEU E C 1
ATOM 11074 O O . LEU E 1 26 ? -87.900 47.113 46.222 1.00 52.09 26 LEU E O 1
ATOM 11079 N N . THR E 1 27 ? -86.768 45.399 47.173 1.00 52.39 27 THR E N 1
ATOM 11080 C CA . THR E 1 27 ? -87.429 45.471 48.492 1.00 52.87 27 THR E CA 1
ATOM 11081 C C . THR E 1 27 ? -87.120 46.774 49.234 1.00 53.17 27 THR E C 1
ATOM 11082 O O . THR E 1 27 ? -88.018 47.394 49.831 1.00 53.46 27 THR E O 1
ATOM 11086 N N . ARG E 1 28 ? -85.855 47.190 49.195 1.00 53.67 28 ARG E N 1
ATOM 11087 C CA . ARG E 1 28 ? -85.452 48.468 49.779 1.00 54.50 28 ARG E CA 1
ATOM 11088 C C . ARG E 1 28 ? -86.205 49.636 49.144 1.00 54.34 28 ARG E C 1
ATOM 11089 O O . ARG E 1 28 ? -86.586 50.564 49.850 1.00 54.99 28 ARG E O 1
ATOM 11097 N N . ARG E 1 29 ? -86.450 49.569 47.833 1.00 54.19 29 ARG E N 1
ATOM 11098 C CA . ARG E 1 29 ? -87.202 50.610 47.099 1.00 54.44 29 ARG E CA 1
ATOM 11099 C C . ARG E 1 29 ? -88.737 50.612 47.325 1.00 54.52 29 ARG E C 1
ATOM 11100 O O . ARG E 1 29 ? -89.451 51.491 46.828 1.00 54.56 29 ARG E O 1
ATOM 11108 N N . GLY E 1 30 ? -89.236 49.632 48.076 1.00 54.39 30 GLY E N 1
ATOM 11109 C CA . GLY E 1 30 ? -90.658 49.560 48.396 1.00 53.96 30 GLY E CA 1
ATOM 11110 C C . GLY E 1 30 ? -91.450 48.530 47.615 1.00 53.81 30 GLY E C 1
ATOM 11111 O O . GLY E 1 30 ? -92.658 48.391 47.825 1.00 53.67 30 GLY E O 1
ATOM 11112 N N . HIS E 1 31 ? -90.781 47.799 46.723 1.00 53.49 31 HIS E N 1
ATOM 11113 C CA . HIS E 1 31 ? -91.463 46.807 45.892 1.00 53.44 31 HIS E CA 1
ATOM 11114 C C . HIS E 1 31 ? -91.674 45.452 46.566 1.00 53.79 31 HIS E C 1
ATOM 11115 O O . HIS E 1 31 ? -91.023 45.112 47.563 1.00 53.55 31 HIS E O 1
ATOM 11122 N N . GLU E 1 32 ? -92.619 44.699 46.007 1.00 54.34 32 GLU E N 1
ATOM 11123 C CA . GLU E 1 32 ? -92.959 43.363 46.462 1.00 55.04 32 GLU E CA 1
ATOM 11124 C C . GLU E 1 32 ? -92.362 42.351 45.482 1.00 54.81 32 GLU E C 1
ATOM 11125 O O . GLU E 1 32 ? -92.652 42.393 44.282 1.00 55.26 32 GLU E O 1
ATOM 11131 N N . VAL E 1 33 ? -91.516 41.454 45.971 1.00 54.07 33 VAL E N 1
ATOM 11132 C CA . VAL E 1 33 ? -90.876 40.494 45.067 1.00 53.62 33 VAL E CA 1
ATOM 11133 C C . VAL E 1 33 ? -91.424 39.092 45.293 1.00 53.54 33 VAL E C 1
ATOM 11134 O O . VAL E 1 33 ? -91.360 38.555 46.401 1.00 53.35 33 VAL E O 1
ATOM 11138 N N . LEU E 1 34 ? -91.970 38.518 44.225 1.00 53.49 34 LEU E N 1
ATOM 11139 C CA . LEU E 1 34 ? -92.577 37.195 44.273 1.00 53.44 34 LEU E CA 1
ATOM 11140 C C . LEU E 1 34 ? -91.779 36.271 43.383 1.00 53.16 34 LEU E C 1
ATOM 11141 O O . LEU E 1 34 ? -91.572 36.555 42.198 1.00 53.41 34 LEU E O 1
ATOM 11146 N N . ILE E 1 35 ? -91.317 35.172 43.966 1.00 53.11 35 ILE E N 1
ATOM 11147 C CA . ILE E 1 35 ? -90.458 34.218 43.260 1.00 52.79 35 ILE E CA 1
ATOM 11148 C C . ILE E 1 35 ? -91.018 32.807 43.438 1.00 53.34 35 ILE E C 1
ATOM 11149 O O . ILE E 1 35 ? -91.303 32.388 44.564 1.00 53.48 35 ILE E O 1
ATOM 11154 N N . GLN E 1 36 ? -91.198 32.097 42.321 1.00 53.59 36 GLN E N 1
ATOM 11155 C CA . GLN E 1 36 ? -91.593 30.692 42.341 1.00 53.57 36 GLN E CA 1
ATOM 11156 C C . GLN E 1 36 ? -90.566 29.900 43.134 1.00 53.95 36 GLN E C 1
ATOM 11157 O O . GLN E 1 36 ? -89.361 30.050 42.917 1.00 54.40 36 GLN E O 1
ATOM 11163 N N . ALA E 1 37 ? -91.050 29.084 44.069 1.00 54.21 37 ALA E N 1
ATOM 11164 C CA . ALA E 1 37 ? -90.192 28.202 44.853 1.00 54.29 37 ALA E CA 1
ATOM 11165 C C . ALA E 1 37 ? -89.334 27.350 43.923 1.00 54.37 37 ALA E C 1
ATOM 11166 O O . ALA E 1 37 ? -89.858 26.714 43.003 1.00 54.58 37 ALA E O 1
ATOM 11168 N N . GLY E 1 38 ? -88.019 27.370 44.145 1.00 53.97 38 GLY E N 1
ATOM 11169 C CA . GLY E 1 38 ? -87.088 26.573 43.361 1.00 53.78 38 GLY E CA 1
ATOM 11170 C C . GLY E 1 38 ? -86.477 27.270 42.151 1.00 53.51 38 GLY E C 1
ATOM 11171 O O . GLY E 1 38 ? -85.573 26.725 41.524 1.00 53.05 38 GLY E O 1
ATOM 11172 N N . ALA E 1 39 ? -86.970 28.467 41.824 1.00 53.21 39 ALA E N 1
ATOM 11173 C CA . ALA E 1 39 ? -86.529 29.209 40.629 1.00 52.77 39 ALA E CA 1
ATOM 11174 C C . ALA E 1 39 ? -85.007 29.393 40.528 1.00 52.60 39 ALA E C 1
ATOM 11175 O O . ALA E 1 39 ? -84.431 29.337 39.432 1.00 52.02 39 ALA E O 1
ATOM 11177 N N . GLY E 1 40 ? -84.362 29.603 41.672 1.00 52.74 40 GLY E N 1
ATOM 11178 C CA . GLY E 1 40 ? -82.931 29.889 41.704 1.00 52.79 40 GLY E CA 1
ATOM 11179 C C . GLY E 1 40 ? -82.013 28.695 41.903 1.00 53.10 40 GLY E C 1
ATOM 11180 O O . GLY E 1 40 ? -80.799 28.859 41.956 1.00 53.15 40 GLY E O 1
ATOM 11181 N N . GLU E 1 41 ? -82.582 27.497 42.003 1.00 53.35 41 GLU E N 1
ATOM 11182 C CA . GLU E 1 41 ? -81.808 26.307 42.371 1.00 53.67 41 GLU E CA 1
ATOM 11183 C C . GLU E 1 41 ? -80.759 25.869 41.342 1.00 53.05 41 GLU E C 1
ATOM 11184 O O . GLU E 1 41 ? -79.692 25.370 41.711 1.00 52.59 41 GLU E O 1
ATOM 11190 N N . GLY E 1 42 ? -81.057 26.070 40.061 1.00 52.89 42 GLY E N 1
ATOM 11191 C CA . GLY E 1 42 ? -80.116 25.744 38.988 1.00 52.43 42 GLY E CA 1
ATOM 11192 C C . GLY E 1 42 ? -78.878 26.619 39.063 1.00 52.22 42 GLY E C 1
ATOM 11193 O O . GLY E 1 42 ? -77.779 26.192 38.706 1.00 52.14 42 GLY E O 1
ATOM 11194 N N . SER E 1 43 ? -79.069 27.843 39.547 1.00 52.12 43 SER E N 1
ATOM 11195 C CA . SER E 1 43 ? -77.991 28.805 39.735 1.00 52.06 43 SER E CA 1
ATOM 11196 C C . SER E 1 43 ? -77.418 28.775 41.159 1.00 52.03 43 SER E C 1
ATOM 11197 O O . SER E 1 43 ? -76.624 29.646 41.515 1.00 52.63 43 SER E O 1
ATOM 11200 N N . ALA E 1 44 ? -77.824 27.782 41.955 1.00 51.68 44 ALA E N 1
ATOM 11201 C CA . ALA E 1 44 ? -77.358 27.593 43.342 1.00 51.67 44 ALA E CA 1
ATOM 11202 C C . ALA E 1 44 ? -77.798 28.692 44.327 1.00 51.87 44 ALA E C 1
ATOM 11203 O O . ALA E 1 44 ? -77.105 28.997 45.311 1.00 51.65 44 ALA E O 1
ATOM 11205 N N . ILE E 1 45 ? -78.953 29.285 44.049 1.00 51.91 45 ILE E N 1
ATOM 11206 C CA . ILE E 1 45 ? -79.559 30.269 44.935 1.00 52.30 45 ILE E CA 1
ATOM 11207 C C . ILE E 1 45 ? -80.759 29.583 45.561 1.00 52.95 45 ILE E C 1
ATOM 11208 O O . ILE E 1 45 ? -81.707 29.227 44.857 1.00 52.96 45 ILE E O 1
ATOM 11213 N N . THR E 1 46 ? -80.705 29.374 46.876 1.00 53.74 46 THR E N 1
ATOM 11214 C CA . THR E 1 46 ? -81.774 28.655 47.577 1.00 54.44 46 THR E CA 1
ATOM 11215 C C . THR E 1 46 ? -82.962 29.572 47.803 1.00 54.62 46 THR E C 1
ATOM 11216 O O . THR E 1 46 ? -82.822 30.799 47.776 1.00 54.57 46 THR E O 1
ATOM 11220 N N . ASP E 1 47 ? -84.128 28.963 48.013 1.00 55.01 47 ASP E N 1
ATOM 11221 C CA . ASP E 1 47 ? -85.328 29.676 48.448 1.00 55.41 47 ASP E CA 1
ATOM 11222 C C . ASP E 1 47 ? -85.058 30.508 49.708 1.00 55.49 47 ASP E C 1
ATOM 11223 O O . ASP E 1 47 ? -85.526 31.644 49.815 1.00 55.41 47 ASP E O 1
ATOM 11228 N N . ALA E 1 48 ? -84.299 29.930 50.646 1.00 55.68 48 ALA E N 1
ATOM 11229 C CA . ALA E 1 48 ? -83.836 30.622 51.855 1.00 55.72 48 ALA E CA 1
ATOM 11230 C C . ALA E 1 48 ? -82.998 31.873 51.533 1.00 55.82 48 ALA E C 1
ATOM 11231 O O . ALA E 1 48 ? -83.133 32.899 52.207 1.00 56.16 48 ALA E O 1
ATOM 11233 N N . ASP E 1 49 ? -82.138 31.787 50.512 1.00 55.34 49 ASP E N 1
ATOM 11234 C CA . ASP E 1 49 ? -81.360 32.946 50.050 1.00 55.11 49 ASP E CA 1
ATOM 11235 C C . ASP E 1 49 ? -82.273 34.082 49.565 1.00 54.39 49 ASP E C 1
ATOM 11236 O O . ASP E 1 49 ? -82.080 35.237 49.939 1.00 54.13 49 ASP E O 1
ATOM 11241 N N . PHE E 1 50 ? -83.241 33.746 48.712 1.00 53.83 50 PHE E N 1
ATOM 11242 C CA . PHE E 1 50 ? -84.181 34.725 48.170 1.00 53.99 50 PHE E CA 1
ATOM 11243 C C . PHE E 1 50 ? -85.051 35.313 49.292 1.00 54.49 50 PHE E C 1
ATOM 11244 O O . PHE E 1 50 ? -85.378 36.504 49.279 1.00 54.72 50 PHE E O 1
ATOM 11252 N N . LYS E 1 51 ? -85.419 34.463 50.251 1.00 54.99 51 LYS E N 1
ATOM 11253 C CA . LYS E 1 51 ? -86.294 34.827 51.375 1.00 55.75 51 LYS E CA 1
ATOM 11254 C C . LYS E 1 51 ? -85.589 35.849 52.260 1.00 55.74 51 LYS E C 1
ATOM 11255 O O . LYS E 1 51 ? -86.163 36.880 52.600 1.00 55.52 51 LYS E O 1
ATOM 11261 N N . ALA E 1 52 ? -84.331 35.563 52.604 1.00 56.11 52 ALA E N 1
ATOM 11262 C CA . ALA E 1 52 ? -83.516 36.466 53.423 1.00 56.79 52 ALA E CA 1
ATOM 11263 C C . ALA E 1 52 ? -83.337 37.845 52.768 1.00 57.33 52 ALA E C 1
ATOM 11264 O O . ALA E 1 52 ? -83.126 38.847 53.456 1.00 57.64 52 ALA E O 1
ATOM 11266 N N . ALA E 1 53 ? -83.435 37.887 51.439 1.00 57.73 53 ALA E N 1
ATOM 11267 C CA . ALA E 1 53 ? -83.269 39.123 50.674 1.00 57.78 53 ALA E CA 1
ATOM 11268 C C . ALA E 1 53 ? -84.521 39.990 50.691 1.00 57.77 53 ALA E C 1
ATOM 11269 O O . ALA E 1 53 ? -84.436 41.194 50.463 1.00 58.34 53 ALA E O 1
ATOM 11271 N N . GLY E 1 54 ? -85.677 39.383 50.951 1.00 57.46 54 GLY E N 1
ATOM 11272 C CA . GLY E 1 54 ? -86.940 40.119 51.034 1.00 57.34 54 GLY E CA 1
ATOM 11273 C C . GLY E 1 54 ? -88.044 39.558 50.155 1.00 57.34 54 GLY E C 1
ATOM 11274 O O . GLY E 1 54 ? -89.149 40.082 50.137 1.00 56.64 54 GLY E O 1
ATOM 11275 N N . ALA E 1 55 ? -87.745 38.492 49.417 1.00 57.66 55 ALA E N 1
ATOM 11276 C CA . ALA E 1 55 ? -88.737 37.875 48.532 1.00 58.27 55 ALA E CA 1
ATOM 11277 C C . ALA E 1 55 ? -89.778 37.048 49.288 1.00 58.70 55 ALA E C 1
ATOM 11278 O O . ALA E 1 55 ? -89.489 36.471 50.344 1.00 58.81 55 ALA E O 1
ATOM 11280 N N . GLN E 1 56 ? -90.987 37.006 48.733 1.00 58.92 56 GLN E N 1
ATOM 11281 C CA . GLN E 1 56 ? -91.999 36.033 49.128 1.00 59.53 56 GLN E CA 1
ATOM 11282 C C . GLN E 1 56 ? -91.991 34.870 48.134 1.00 59.36 56 GLN E C 1
ATOM 11283 O O . GLN E 1 56 ? -92.060 35.076 46.923 1.00 59.63 56 GLN E O 1
ATOM 11289 N N . LEU E 1 57 ? -91.905 33.653 48.650 1.00 59.39 57 LEU E N 1
ATOM 11290 C CA . LEU E 1 57 ? -91.846 32.463 47.803 1.00 59.50 57 LEU E CA 1
ATOM 11291 C C . LEU E 1 57 ? -93.225 31.845 47.624 1.00 59.48 57 LEU E C 1
ATOM 11292 O O . LEU E 1 57 ? -93.896 31.493 48.604 1.00 59.47 57 LEU E O 1
ATOM 11297 N N . VAL E 1 58 ? -93.637 31.717 46.368 1.00 59.23 58 VAL E N 1
ATOM 11298 C CA . VAL E 1 58 ? -94.956 31.198 46.035 1.00 59.23 58 VAL E CA 1
ATOM 11299 C C . VAL E 1 58 ? -94.828 29.790 45.459 1.00 58.93 58 VAL E C 1
ATOM 11300 O O . VAL E 1 58 ? -93.788 29.432 44.916 1.00 58.81 58 VAL E O 1
ATOM 11304 N N . GLY E 1 59 ? -95.887 28.998 45.585 1.00 58.68 59 GLY E N 1
ATOM 11305 C CA . GLY E 1 59 ? -95.849 27.596 45.185 1.00 58.40 59 GLY E CA 1
ATOM 11306 C C . GLY E 1 59 ? -95.898 27.329 43.692 1.00 58.22 59 GLY E C 1
ATOM 11307 O O . GLY E 1 59 ? -95.225 26.422 43.200 1.00 58.45 59 GLY E O 1
ATOM 11308 N N . THR E 1 60 ? -96.688 28.118 42.969 1.00 58.11 60 THR E N 1
ATOM 11309 C CA . THR E 1 60 ? -96.974 27.835 41.562 1.00 57.98 60 THR E CA 1
ATOM 11310 C C . THR E 1 60 ? -96.493 28.920 40.604 1.00 58.10 60 THR E C 1
ATOM 11311 O O . THR E 1 60 ? -96.355 30.091 40.981 1.00 57.92 60 THR E O 1
ATOM 11315 N N . ALA E 1 61 ? -96.255 28.513 39.359 1.00 58.22 61 ALA E N 1
ATOM 11316 C CA . ALA E 1 61 ? -95.958 29.441 38.270 1.00 58.51 61 ALA E CA 1
ATOM 11317 C C . ALA E 1 61 ? -97.172 30.324 37.967 1.00 58.69 61 ALA E C 1
ATOM 11318 O O . ALA E 1 61 ? -97.022 31.520 37.692 1.00 58.74 61 ALA E O 1
ATOM 11320 N N . ASP E 1 62 ? -98.362 29.724 38.036 1.00 58.61 62 ASP E N 1
ATOM 11321 C CA . ASP E 1 62 ? -99.629 30.422 37.816 1.00 58.87 62 ASP E CA 1
ATOM 11322 C C . ASP E 1 62 ? -99.772 31.681 38.675 1.00 58.70 62 ASP E C 1
ATOM 11323 O O . ASP E 1 62 ? -100.191 32.730 38.176 1.00 58.51 62 ASP E O 1
ATOM 11328 N N . GLN E 1 63 ? -99.416 31.571 39.957 1.00 58.59 63 GLN E N 1
ATOM 11329 C CA . GLN E 1 63 ? -99.584 32.667 40.912 1.00 58.70 63 GLN E CA 1
ATOM 11330 C C . GLN E 1 63 ? -98.594 33.810 40.700 1.00 58.28 63 GLN E C 1
ATOM 11331 O O . GLN E 1 63 ? -98.954 34.974 40.880 1.00 58.55 63 GLN E O 1
ATOM 11337 N N . VAL E 1 64 ? -97.359 33.476 40.331 1.00 57.47 64 VAL E N 1
ATOM 11338 C CA . VAL E 1 64 ? -96.338 34.479 39.997 1.00 57.03 64 VAL E CA 1
ATOM 11339 C C . VAL E 1 64 ? -96.797 35.348 38.822 1.00 56.85 64 VAL E C 1
ATOM 11340 O O . VAL E 1 64 ? -96.828 36.579 38.926 1.00 56.80 64 VAL E O 1
ATOM 11344 N N . TRP E 1 65 ? -97.158 34.697 37.716 1.00 56.72 65 TRP E N 1
ATOM 11345 C CA . TRP E 1 65 ? -97.644 35.383 36.520 1.00 56.65 65 TRP E CA 1
ATOM 11346 C C . TRP E 1 65 ? -98.918 36.191 36.785 1.00 56.81 65 TRP E C 1
ATOM 11347 O O . TRP E 1 65 ? -99.084 37.278 36.234 1.00 57.12 65 TRP E O 1
ATOM 11358 N N . ALA E 1 66 ? -99.806 35.660 37.627 1.00 56.58 66 ALA E N 1
ATOM 11359 C CA . ALA E 1 66 ? -101.080 36.315 37.931 1.00 56.44 66 ALA E CA 1
ATOM 11360 C C . ALA E 1 66 ? -100.946 37.578 38.790 1.00 56.26 66 ALA E C 1
ATOM 11361 O O . ALA E 1 66 ? -101.678 38.551 38.583 1.00 56.35 66 ALA E O 1
ATOM 11363 N N . ASP E 1 67 ? -100.020 37.558 39.747 1.00 56.02 67 ASP E N 1
ATOM 11364 C CA . ASP E 1 67 ? -99.875 38.649 40.714 1.00 55.81 67 ASP E CA 1
ATOM 11365 C C . ASP E 1 67 ? -98.838 39.713 40.349 1.00 55.45 67 ASP E C 1
ATOM 11366 O O . ASP E 1 67 ? -98.892 40.822 40.878 1.00 55.44 67 ASP E O 1
ATOM 11371 N N . ALA E 1 68 ? -97.902 39.389 39.457 1.00 54.95 68 ALA E N 1
ATOM 11372 C CA . ALA E 1 68 ? -96.813 40.315 39.113 1.00 54.68 68 ALA E CA 1
ATOM 11373 C C . ALA E 1 68 ? -97.205 41.415 38.124 1.00 54.50 68 ALA E C 1
ATOM 11374 O O . ALA E 1 68 ? -97.771 41.139 37.065 1.00 54.18 68 ALA E O 1
ATOM 11376 N N . ASP E 1 69 ? -96.882 42.658 38.472 1.00 54.39 69 ASP E N 1
ATOM 11377 C CA . ASP E 1 69 ? -96.992 43.770 37.528 1.00 54.38 69 ASP E CA 1
ATOM 11378 C C . ASP E 1 69 ? -95.816 43.753 36.549 1.00 54.00 69 ASP E C 1
ATOM 11379 O O . ASP E 1 69 ? -95.991 44.013 35.359 1.00 53.70 69 ASP E O 1
ATOM 11384 N N . LEU E 1 70 ? -94.623 43.452 37.069 1.00 53.88 70 LEU E N 1
ATOM 11385 C CA . LEU E 1 70 ? -93.413 43.336 36.265 1.00 53.50 70 LEU E CA 1
ATOM 11386 C C . LEU E 1 70 ? -92.989 41.888 36.320 1.00 53.51 70 LEU E C 1
ATOM 11387 O O . LEU E 1 70 ? -92.718 41.353 37.401 1.00 53.31 70 LEU E O 1
ATOM 11392 N N . LEU E 1 71 ? -92.941 41.245 35.163 1.00 53.18 71 LEU E N 1
ATOM 11393 C CA . LEU E 1 71 ? -92.472 39.871 35.125 1.00 53.24 71 LEU E CA 1
ATOM 11394 C C . LEU E 1 71 ? -91.113 39.749 34.425 1.00 53.27 71 LEU E C 1
ATOM 11395 O O . LEU E 1 71 ? -90.990 40.016 33.222 1.00 53.33 71 LEU E O 1
ATOM 11400 N N . LEU E 1 72 ? -90.107 39.358 35.213 1.00 53.26 72 LEU E N 1
ATOM 11401 C CA . LEU E 1 72 ? -88.742 39.122 34.754 1.00 53.29 72 LEU E CA 1
ATOM 11402 C C . LEU E 1 72 ? -88.529 37.654 34.434 1.00 52.98 72 LEU E C 1
ATOM 11403 O O . LEU E 1 72 ? -88.778 36.775 35.268 1.00 52.93 72 LEU E O 1
ATOM 11408 N N . LYS E 1 73 ? -88.068 37.398 33.217 1.00 52.72 73 LYS E N 1
ATOM 11409 C CA . LYS E 1 73 ? -87.618 36.067 32.826 1.00 51.97 73 LYS E CA 1
ATOM 11410 C C . LYS E 1 73 ? -86.269 36.127 32.142 1.00 51.96 73 LYS E C 1
ATOM 11411 O O . LYS E 1 73 ? -85.730 37.209 31.879 1.00 51.46 73 LYS E O 1
ATOM 11417 N N . VAL E 1 74 ? -85.717 34.949 31.885 1.00 51.86 74 VAL E N 1
ATOM 11418 C CA . VAL E 1 74 ? -84.479 34.827 31.153 1.00 52.17 74 VAL E CA 1
ATOM 11419 C C . VAL E 1 74 ? -84.783 34.549 29.685 1.00 52.66 74 VAL E C 1
ATOM 11420 O O . VAL E 1 74 ? -84.313 35.266 28.808 1.00 53.42 74 VAL E O 1
ATOM 11424 N N . LYS E 1 75 ? -85.552 33.499 29.418 1.00 52.97 75 LYS E N 1
ATOM 11425 C CA . LYS E 1 75 ? -85.886 33.122 28.047 1.00 53.22 75 LYS E CA 1
ATOM 11426 C C . LYS E 1 75 ? -87.337 33.490 27.667 1.00 53.67 75 LYS E C 1
ATOM 11427 O O . LYS E 1 75 ? -88.108 33.985 28.500 1.00 53.18 75 LYS E O 1
ATOM 11433 N N . GLU E 1 76 ? -87.690 33.265 26.400 1.00 53.85 76 GLU E N 1
ATOM 11434 C CA . GLU E 1 76 ? -88.996 33.656 25.902 1.00 53.92 76 GLU E CA 1
ATOM 11435 C C . GLU E 1 76 ? -90.046 32.681 26.415 1.00 54.36 76 GLU E C 1
ATOM 11436 O O . GLU E 1 76 ? -89.733 31.503 26.662 1.00 53.83 76 GLU E O 1
ATOM 11442 N N . PRO E 1 77 ? -91.285 33.173 26.615 1.00 54.67 77 PRO E N 1
ATOM 11443 C CA . PRO E 1 77 ? -92.357 32.265 27.003 1.00 55.14 77 PRO E CA 1
ATOM 11444 C C . PRO E 1 77 ? -92.564 31.189 25.946 1.00 55.47 77 PRO E C 1
ATOM 11445 O O . PRO E 1 77 ? -92.609 31.488 24.751 1.00 55.77 77 PRO E O 1
ATOM 11449 N N . ILE E 1 78 ? -92.649 29.943 26.390 1.00 55.93 78 ILE E N 1
ATOM 11450 C CA . ILE E 1 78 ? -92.905 28.824 25.487 1.00 56.17 78 ILE E CA 1
ATOM 11451 C C . ILE E 1 78 ? -94.401 28.514 25.458 1.00 56.27 78 ILE E C 1
ATOM 11452 O O . ILE E 1 78 ? -95.188 29.191 26.133 1.00 56.26 78 ILE E O 1
ATOM 11457 N N . ALA E 1 79 ? -94.784 27.502 24.674 1.00 56.39 79 ALA E N 1
ATOM 11458 C CA . ALA E 1 79 ? -96.195 27.166 24.428 1.00 56.17 79 ALA E CA 1
ATOM 11459 C C . ALA E 1 79 ? -97.035 26.976 25.700 1.00 56.10 79 ALA E C 1
ATOM 11460 O O . ALA E 1 79 ? -98.097 27.587 25.837 1.00 55.67 79 ALA E O 1
ATOM 11462 N N . ALA E 1 80 ? -96.544 26.156 26.628 1.00 56.17 80 ALA E N 1
ATOM 11463 C CA . ALA E 1 80 ? -97.235 25.884 27.898 1.00 56.46 80 ALA E CA 1
ATOM 11464 C C . ALA E 1 80 ? -97.351 27.106 28.832 1.00 56.56 80 ALA E C 1
ATOM 11465 O O . ALA E 1 80 ? -97.940 27.015 29.913 1.00 56.53 80 ALA E O 1
ATOM 11467 N N . GLU E 1 81 ? -96.788 28.237 28.402 1.00 56.65 81 GLU E N 1
ATOM 11468 C CA . GLU E 1 81 ? -96.810 29.486 29.171 1.00 56.58 81 GLU E CA 1
ATOM 11469 C C . GLU E 1 81 ? -97.697 30.581 28.564 1.00 56.25 81 GLU E C 1
ATOM 11470 O O . GLU E 1 81 ? -98.069 31.526 29.263 1.00 55.91 81 GLU E O 1
ATOM 11476 N N . TYR E 1 82 ? -98.030 30.451 27.277 1.00 56.30 82 TYR E N 1
ATOM 11477 C CA . TYR E 1 82 ? -98.820 31.465 26.567 1.00 56.56 82 TYR E CA 1
ATOM 11478 C C . TYR E 1 82 ? -100.112 31.831 27.304 1.00 56.88 82 TYR E C 1
ATOM 11479 O O . TYR E 1 82 ? -100.608 32.955 27.172 1.00 57.15 82 TYR E O 1
ATOM 11488 N N . GLY E 1 83 ? -100.648 30.880 28.069 1.00 57.10 83 GLY E N 1
ATOM 11489 C CA . GLY E 1 83 ? -101.893 31.079 28.811 1.00 57.59 83 GLY E CA 1
ATOM 11490 C C . GLY E 1 83 ? -101.737 31.935 30.057 1.00 57.88 83 GLY E C 1
ATOM 11491 O O . GLY E 1 83 ? -102.733 32.341 30.665 1.00 57.49 83 GLY E O 1
ATOM 11492 N N . ARG E 1 84 ? -100.490 32.212 30.436 1.00 57.97 84 ARG E N 1
ATOM 11493 C CA . ARG E 1 84 ? -100.195 33.010 31.627 1.00 58.36 84 ARG E CA 1
ATOM 11494 C C . ARG E 1 84 ? -99.917 34.471 31.284 1.00 58.36 84 ARG E C 1
ATOM 11495 O O . ARG E 1 84 ? -99.894 35.326 32.172 1.00 58.55 84 ARG E O 1
ATOM 11503 N N . LEU E 1 85 ? -99.695 34.747 29.998 1.00 58.52 85 LEU E N 1
ATOM 11504 C CA . LEU E 1 85 ? -99.509 36.116 29.499 1.00 58.63 85 LEU E CA 1
ATOM 11505 C C . LEU E 1 85 ? -100.762 36.982 29.718 1.00 58.80 85 LEU E C 1
ATOM 11506 O O . LEU E 1 85 ? -101.879 36.604 29.328 1.00 59.02 85 LEU E O 1
ATOM 11511 N N . ARG E 1 86 ? -100.565 38.140 30.339 1.00 58.84 86 ARG E N 1
ATOM 11512 C CA . ARG E 1 86 ? -101.672 39.002 30.745 1.00 59.23 86 ARG E CA 1
ATOM 11513 C C . ARG E 1 86 ? -101.583 40.389 30.132 1.00 58.98 86 ARG E C 1
ATOM 11514 O O . ARG E 1 86 ? -100.505 40.974 30.050 1.00 58.68 86 ARG E O 1
ATOM 11522 N N . HIS E 1 87 ? -102.738 40.926 29.751 1.00 59.04 87 HIS E N 1
ATOM 11523 C CA . HIS E 1 87 ? -102.889 42.355 29.499 1.00 58.86 87 HIS E CA 1
ATOM 11524 C C . HIS E 1 87 ? -102.537 43.115 30.783 1.00 58.20 87 HIS E C 1
ATOM 11525 O O . HIS E 1 87 ? -102.866 42.664 31.885 1.00 58.02 87 HIS E O 1
ATOM 11532 N N . GLY E 1 88 ? -101.851 44.248 30.643 1.00 57.62 88 GLY E N 1
ATOM 11533 C CA . GLY E 1 88 ? -101.532 45.097 31.794 1.00 57.27 88 GLY E CA 1
ATOM 11534 C C . GLY E 1 88 ? -100.366 44.616 32.650 1.00 57.22 88 GLY E C 1
ATOM 11535 O O . GLY E 1 88 ? -100.103 45.174 33.719 1.00 57.14 88 GLY E O 1
ATOM 11536 N N . GLN E 1 89 ? -99.678 43.571 32.192 1.00 56.66 89 GLN E N 1
ATOM 11537 C CA . GLN E 1 89 ? -98.436 43.128 32.818 1.00 56.46 89 GLN E CA 1
ATOM 11538 C C . GLN E 1 89 ? -97.307 43.517 31.889 1.00 55.91 89 GLN E C 1
ATOM 11539 O O . GLN E 1 89 ? -97.480 43.491 30.666 1.00 55.90 89 GLN E O 1
ATOM 11545 N N . ILE E 1 90 ? -96.166 43.891 32.473 1.00 55.58 90 ILE E N 1
ATOM 11546 C CA . ILE E 1 90 ? -94.932 44.140 31.719 1.00 54.80 90 ILE E CA 1
ATOM 11547 C C . ILE E 1 90 ? -94.065 42.883 31.728 1.00 54.36 90 ILE E C 1
ATOM 11548 O O . ILE E 1 90 ? -93.654 42.420 32.795 1.00 54.55 90 ILE E O 1
ATOM 11553 N N . LEU E 1 91 ? -93.783 42.339 30.546 1.00 53.63 91 LEU E N 1
ATOM 11554 C CA . LEU E 1 91 ? -92.847 41.221 30.413 1.00 52.81 91 LEU E CA 1
ATOM 11555 C C . LEU E 1 91 ? -91.463 41.727 29.971 1.00 52.50 91 LEU E C 1
ATOM 11556 O O . LEU E 1 91 ? -91.356 42.439 28.973 1.00 52.70 91 LEU E O 1
ATOM 11561 N N . PHE E 1 92 ? -90.420 41.369 30.723 1.00 51.51 92 PHE E N 1
ATOM 11562 C CA . PHE E 1 92 ? -89.041 41.818 30.464 1.00 50.89 92 PHE E CA 1
ATOM 11563 C C . PHE E 1 92 ? -88.129 40.579 30.385 1.00 50.64 92 PHE E C 1
ATOM 11564 O O . PHE E 1 92 ? -87.771 39.993 31.414 1.00 50.51 92 PHE E O 1
ATOM 11572 N N . THR E 1 93 ? -87.785 40.170 29.161 1.00 50.14 93 THR E N 1
ATOM 11573 C CA . THR E 1 93 ? -87.037 38.929 28.922 1.00 49.86 93 THR E CA 1
ATOM 11574 C C . THR E 1 93 ? -86.413 38.905 27.511 1.00 50.23 93 THR E C 1
ATOM 11575 O O . THR E 1 93 ? -86.650 39.824 26.720 1.00 50.77 93 THR E O 1
ATOM 11579 N N . PHE E 1 94 ? -85.596 37.887 27.207 1.00 49.75 94 PHE E N 1
ATOM 11580 C CA . PHE E 1 94 ? -85.189 37.624 25.825 1.00 50.03 94 PHE E CA 1
ATOM 11581 C C . PHE E 1 94 ? -86.392 37.121 25.046 1.00 50.15 94 PHE E C 1
ATOM 11582 O O . PHE E 1 94 ? -87.134 36.273 25.538 1.00 50.93 94 PHE E O 1
ATOM 11590 N N . LEU E 1 95 ? -86.607 37.640 23.844 1.00 50.27 95 LEU E N 1
ATOM 11591 C CA . LEU E 1 95 ? -87.837 37.297 23.124 1.00 51.01 95 LEU E CA 1
ATOM 11592 C C . LEU E 1 95 ? -87.613 36.630 21.761 1.00 51.64 95 LEU E C 1
ATOM 11593 O O . LEU E 1 95 ? -88.283 35.647 21.437 1.00 52.04 95 LEU E O 1
ATOM 11598 N N . HIS E 1 96 ? -86.671 37.169 20.986 1.00 52.00 96 HIS E N 1
ATOM 11599 C CA . HIS E 1 96 ? -86.340 36.677 19.641 1.00 52.33 96 HIS E CA 1
ATOM 11600 C C . HIS E 1 96 ? -87.563 36.528 18.730 1.00 52.61 96 HIS E C 1
ATOM 11601 O O . HIS E 1 96 ? -87.703 35.532 18.027 1.00 52.99 96 HIS E O 1
ATOM 11608 N N . LEU E 1 97 ? -88.431 37.537 18.736 1.00 52.80 97 LEU E N 1
ATOM 11609 C CA . LEU E 1 97 ? -89.722 37.468 18.042 1.00 52.97 97 LEU E CA 1
ATOM 11610 C C . LEU E 1 97 ? -89.619 37.229 16.526 1.00 53.17 97 LEU E C 1
ATOM 11611 O O . LEU E 1 97 ? -90.431 36.505 15.961 1.00 52.91 97 LEU E O 1
ATOM 11616 N N . ALA E 1 98 ? -88.606 37.810 15.882 1.00 53.32 98 ALA E N 1
ATOM 11617 C CA . ALA E 1 98 ? -88.390 37.626 14.447 1.00 53.84 98 ALA E CA 1
ATOM 11618 C C . ALA E 1 98 ? -88.251 36.149 14.075 1.00 54.19 98 ALA E C 1
ATOM 11619 O O . ALA E 1 98 ? -88.529 35.760 12.933 1.00 54.80 98 ALA E O 1
ATOM 11621 N N . ALA E 1 99 ? -87.855 35.337 15.058 1.00 54.40 99 ALA E N 1
ATOM 11622 C CA . ALA E 1 99 ? -87.658 33.900 14.886 1.00 54.79 99 ALA E CA 1
ATOM 11623 C C . ALA E 1 99 ? -88.888 33.054 15.250 1.00 55.23 99 ALA E C 1
ATOM 11624 O O . ALA E 1 99 ? -88.865 31.828 15.085 1.00 55.18 99 ALA E O 1
ATOM 11626 N N . SER E 1 100 ? -89.945 33.697 15.752 1.00 55.59 100 SER E N 1
ATOM 11627 C CA . SER E 1 100 ? -91.123 32.974 16.254 1.00 56.10 100 SER E CA 1
ATOM 11628 C C . SER E 1 100 ? -92.437 33.717 16.069 1.00 56.32 100 SER E C 1
ATOM 11629 O O . SER E 1 100 ? -92.757 34.634 16.831 1.00 56.47 100 SER E O 1
ATOM 11632 N N . ARG E 1 101 ? -93.198 33.293 15.063 1.00 56.73 101 ARG E N 1
ATOM 11633 C CA A ARG E 1 101 ? -94.530 33.829 14.827 0.70 56.86 101 ARG E CA 1
ATOM 11634 C CA B ARG E 1 101 ? -94.537 33.815 14.817 0.30 56.66 101 ARG E CA 1
ATOM 11635 C C . ARG E 1 101 ? -95.473 33.435 15.962 1.00 56.87 101 ARG E C 1
ATOM 11636 O O . ARG E 1 101 ? -96.328 34.227 16.367 1.00 56.79 101 ARG E O 1
ATOM 11651 N N . ALA E 1 102 ? -95.299 32.216 16.474 1.00 56.98 102 ALA E N 1
ATOM 11652 C CA . ALA E 1 102 ? -96.152 31.681 17.533 1.00 57.25 102 ALA E CA 1
ATOM 11653 C C . ALA E 1 102 ? -95.965 32.416 18.860 1.00 57.29 102 ALA E C 1
ATOM 11654 O O . ALA E 1 102 ? -96.938 32.663 19.573 1.00 57.09 102 ALA E O 1
ATOM 11656 N N . CYS E 1 103 ? -94.719 32.765 19.184 1.00 57.33 103 CYS E N 1
ATOM 11657 C CA . CYS E 1 103 ? -94.437 33.566 20.372 1.00 57.34 103 CYS E CA 1
ATOM 11658 C C . CYS E 1 103 ? -95.011 34.978 20.229 1.00 57.17 103 CYS E C 1
ATOM 11659 O O . CYS E 1 103 ? -95.638 35.504 21.158 1.00 57.03 103 CYS E O 1
ATOM 11662 N N . THR E 1 104 ? -94.787 35.575 19.057 1.00 56.92 104 THR E N 1
ATOM 11663 C CA . THR E 1 104 ? -95.302 36.902 18.728 1.00 56.86 104 THR E CA 1
ATOM 11664 C C . THR E 1 104 ? -96.831 36.939 18.821 1.00 57.06 104 THR E C 1
ATOM 11665 O O . THR E 1 104 ? -97.391 37.818 19.488 1.00 56.79 104 THR E O 1
ATOM 11669 N N . ASP E 1 105 ? -97.492 35.975 18.174 1.00 57.28 105 ASP E N 1
ATOM 11670 C CA . ASP E 1 105 ? -98.957 35.892 18.181 1.00 57.75 105 ASP E CA 1
ATOM 11671 C C . ASP E 1 105 ? -99.513 35.816 19.597 1.00 57.58 105 ASP E C 1
ATOM 11672 O O . ASP E 1 105 ? -100.515 36.458 19.904 1.00 57.92 105 ASP E O 1
ATOM 11677 N N . ALA E 1 106 ? -98.853 35.035 20.451 1.00 57.45 106 ALA E N 1
ATOM 11678 C CA . ALA E 1 106 ? -99.296 34.837 21.830 1.00 57.05 106 ALA E CA 1
ATOM 11679 C C . ALA E 1 106 ? -99.214 36.118 22.656 1.00 56.83 106 ALA E C 1
ATOM 11680 O O . ALA E 1 106 ? -100.147 36.439 23.397 1.00 56.87 106 ALA E O 1
ATOM 11682 N N . LEU E 1 107 ? -98.102 36.843 22.519 1.00 56.42 107 LEU E N 1
ATOM 11683 C CA . LEU E 1 107 ? -97.912 38.122 23.205 1.00 56.07 107 LEU E CA 1
ATOM 11684 C C . LEU E 1 107 ? -98.948 39.139 22.745 1.00 55.77 107 LEU E C 1
ATOM 11685 O O . LEU E 1 107 ? -99.596 39.791 23.570 1.00 55.94 107 LEU E O 1
ATOM 11690 N N . LEU E 1 108 ? -99.108 39.263 21.427 1.00 55.38 108 LEU E N 1
ATOM 11691 C CA . LEU E 1 108 ? -100.074 40.205 20.850 1.00 55.13 108 LEU E CA 1
ATOM 11692 C C . LEU E 1 108 ? -101.499 39.889 21.291 1.00 54.97 108 LEU E C 1
ATOM 11693 O O . LEU E 1 108 ? -102.234 40.793 21.689 1.00 54.98 108 LEU E O 1
ATOM 11698 N N . ASP E 1 109 ? -101.874 38.608 21.242 1.00 54.70 109 ASP E N 1
ATOM 11699 C CA . ASP E 1 109 ? -103.243 38.177 21.555 1.00 54.48 109 ASP E CA 1
ATOM 11700 C C . ASP E 1 109 ? -103.585 38.330 23.040 1.00 54.05 109 ASP E C 1
ATOM 11701 O O . ASP E 1 109 ? -104.753 38.491 23.409 1.00 53.61 109 ASP E O 1
ATOM 11706 N N . SER E 1 110 ? -102.558 38.304 23.884 1.00 53.37 110 SER E N 1
ATOM 11707 C CA . SER E 1 110 ? -102.734 38.497 25.321 1.00 52.91 110 SER E CA 1
ATOM 11708 C C . SER E 1 110 ? -102.887 39.977 25.705 1.00 52.63 110 SER E C 1
ATOM 11709 O O . SER E 1 110 ? -103.354 40.291 26.802 1.00 52.50 110 SER E O 1
ATOM 11712 N N . GLY E 1 111 ? -102.459 40.874 24.815 1.00 52.50 111 GLY E N 1
ATOM 11713 C CA . GLY E 1 111 ? -102.452 42.316 25.089 1.00 52.35 111 GLY E CA 1
ATOM 11714 C C . GLY E 1 111 ? -101.336 42.819 26.003 1.00 52.47 111 GLY E C 1
ATOM 11715 O O . GLY E 1 111 ? -101.365 43.977 26.440 1.00 51.70 111 GLY E O 1
ATOM 11716 N N . THR E 1 112 ? -100.344 41.963 26.277 1.00 52.87 112 THR E N 1
ATOM 11717 C CA . THR E 1 112 ? -99.275 42.270 27.243 1.00 53.28 112 THR E CA 1
ATOM 11718 C C . THR E 1 112 ? -98.322 43.350 26.735 1.00 53.45 112 THR E C 1
ATOM 11719 O O . THR E 1 112 ? -98.248 43.602 25.530 1.00 53.39 112 THR E O 1
ATOM 11723 N N . THR E 1 113 ? -97.617 43.992 27.669 1.00 53.82 113 THR E N 1
ATOM 11724 C CA . THR E 1 113 ? -96.531 44.925 27.355 1.00 53.68 113 THR E CA 1
ATOM 11725 C C . THR E 1 113 ? -95.200 44.206 27.526 1.00 53.78 113 THR E C 1
ATOM 11726 O O . THR E 1 113 ? -94.727 44.020 28.647 1.00 54.37 113 THR E O 1
ATOM 11730 N N . SER E 1 114 ? -94.583 43.804 26.420 1.00 53.21 114 SER E N 1
ATOM 11731 C CA . SER E 1 114 ? -93.292 43.134 26.495 1.00 52.37 114 SER E CA 1
ATOM 11732 C C . SER E 1 114 ? -92.159 43.996 25.943 1.00 52.00 114 SER E C 1
ATOM 11733 O O . SER E 1 114 ? -92.335 44.771 24.988 1.00 51.98 114 SER E O 1
ATOM 11736 N N . ILE E 1 115 ? -91.005 43.862 26.593 1.00 51.16 115 ILE E N 1
ATOM 11737 C CA . ILE E 1 115 ? -89.775 44.568 26.266 1.00 50.18 115 ILE E CA 1
ATOM 11738 C C . ILE E 1 115 ? -88.725 43.460 26.156 1.00 50.25 115 ILE E C 1
ATOM 11739 O O . ILE E 1 115 ? -88.594 42.625 27.060 1.00 49.91 115 ILE E O 1
ATOM 11744 N N . ALA E 1 116 ? -88.013 43.441 25.035 1.00 50.04 116 ALA E N 1
ATOM 11745 C CA . ALA E 1 116 ? -87.007 42.413 24.764 1.00 49.72 116 ALA E CA 1
ATOM 11746 C C . ALA E 1 116 ? -85.622 42.858 25.231 1.00 49.71 116 ALA E C 1
ATOM 11747 O O . ALA E 1 116 ? -85.165 43.933 24.847 1.00 50.19 116 ALA E O 1
ATOM 11749 N N . TYR E 1 117 ? -84.947 42.035 26.043 1.00 49.77 117 TYR E N 1
ATOM 11750 C CA . TYR E 1 117 ? -83.564 42.329 26.446 1.00 49.74 117 TYR E CA 1
ATOM 11751 C C . TYR E 1 117 ? -82.687 42.609 25.232 1.00 50.09 117 TYR E C 1
ATOM 11752 O O . TYR E 1 117 ? -81.896 43.541 25.239 1.00 49.95 117 TYR E O 1
ATOM 11761 N N . GLU E 1 118 ? -82.815 41.780 24.196 1.00 50.75 118 GLU E N 1
ATOM 11762 C CA . GLU E 1 118 ? -81.869 41.793 23.063 1.00 51.18 118 GLU E CA 1
ATOM 11763 C C . GLU E 1 118 ? -82.011 42.999 22.105 1.00 51.36 118 GLU E C 1
ATOM 11764 O O . GLU E 1 118 ? -81.175 43.181 21.215 1.00 51.82 118 GLU E O 1
ATOM 11770 N N . THR E 1 119 ? -83.056 43.811 22.289 1.00 51.46 119 THR E N 1
ATOM 11771 C CA . THR E 1 119 ? -83.255 45.019 21.472 1.00 51.21 119 THR E CA 1
ATOM 11772 C C . THR E 1 119 ? -83.100 46.332 22.258 1.00 51.39 119 THR E C 1
ATOM 11773 O O . THR E 1 119 ? -83.221 47.420 21.673 1.00 51.54 119 THR E O 1
ATOM 11777 N N . VAL E 1 120 ? -82.837 46.234 23.567 1.00 50.82 120 VAL E N 1
ATOM 11778 C CA . VAL E 1 120 ? -82.406 47.387 24.366 1.00 50.63 120 VAL E CA 1
ATOM 11779 C C . VAL E 1 120 ? -81.076 47.849 23.760 1.00 51.00 120 VAL E C 1
ATOM 11780 O O . VAL E 1 120 ? -80.140 47.053 23.654 1.00 51.14 120 VAL E O 1
ATOM 11784 N N . GLN E 1 121 ? -80.997 49.112 23.339 1.00 51.30 121 GLN E N 1
ATOM 11785 C CA . GLN E 1 121 ? -79.887 49.559 22.475 1.00 52.22 121 GLN E CA 1
ATOM 11786 C C . GLN E 1 121 ? -79.490 51.007 22.710 1.00 52.53 121 GLN E C 1
ATOM 11787 O O . GLN E 1 121 ? -80.302 51.929 22.527 1.00 52.41 121 GLN E O 1
ATOM 11793 N N . THR E 1 122 ? -78.241 51.213 23.116 1.00 52.97 122 THR E N 1
ATOM 11794 C CA . THR E 1 122 ? -77.749 52.549 23.432 1.00 53.90 122 THR E CA 1
ATOM 11795 C C . THR E 1 122 ? -77.347 53.302 22.169 1.00 54.98 122 THR E C 1
ATOM 11796 O O . THR E 1 122 ? -77.271 52.721 21.086 1.00 54.72 122 THR E O 1
ATOM 11800 N N . ALA E 1 123 ? -77.090 54.598 22.315 1.00 20.00 123 ALA E N 1
ATOM 11801 C CA . ALA E 1 123 ? -76.959 55.487 21.167 1.00 20.00 123 ALA E CA 1
ATOM 11802 C C . ALA E 1 123 ? -75.766 55.097 20.301 1.00 20.00 123 ALA E C 1
ATOM 11803 O O . ALA E 1 123 ? -75.761 55.333 19.093 1.00 57.03 123 ALA E O 1
ATOM 11805 N N . ASP E 1 124 ? -74.757 54.499 20.926 1.00 56.22 124 ASP E N 1
ATOM 11806 C CA . ASP E 1 124 ? -73.590 54.009 20.202 1.00 56.01 124 ASP E CA 1
ATOM 11807 C C . ASP E 1 124 ? -73.909 52.721 19.450 1.00 55.52 124 ASP E C 1
ATOM 11808 O O . ASP E 1 124 ? -73.083 52.214 18.691 1.00 55.67 124 ASP E O 1
ATOM 11813 N N . GLY E 1 125 ? -75.111 52.198 19.666 1.00 55.27 125 GLY E N 1
ATOM 11814 C CA . GLY E 1 125 ? -75.615 51.093 18.871 1.00 54.41 125 GLY E CA 1
ATOM 11815 C C . GLY E 1 125 ? -75.434 49.754 19.557 1.00 53.69 125 GLY E C 1
ATOM 11816 O O . GLY E 1 125 ? -75.924 48.730 19.081 1.00 53.85 125 GLY E O 1
ATOM 11817 N N . ALA E 1 126 ? -74.726 49.762 20.682 1.00 52.84 126 ALA E N 1
ATOM 11818 C CA . ALA E 1 126 ? -74.468 48.534 21.438 1.00 51.97 126 ALA E CA 1
ATOM 11819 C C . ALA E 1 126 ? -75.733 47.996 22.096 1.00 51.50 126 ALA E C 1
ATOM 11820 O O . ALA E 1 126 ? -76.674 48.744 22.351 1.00 51.33 126 ALA E O 1
ATOM 11822 N N . LEU E 1 127 ? -75.744 46.686 22.347 1.00 50.86 127 LEU E N 1
ATOM 11823 C CA . LEU E 1 127 ? -76.875 45.990 22.962 1.00 49.90 127 LEU E CA 1
ATOM 11824 C C . LEU E 1 127 ? -76.403 45.459 24.319 1.00 49.26 127 LEU E C 1
ATOM 11825 O O . LEU E 1 127 ? -75.892 44.345 24.395 1.00 49.08 127 LEU E O 1
ATOM 11830 N N . PRO E 1 128 ? -76.546 46.267 25.389 1.00 48.35 128 PRO E N 1
ATOM 11831 C CA . PRO E 1 128 ? -75.898 45.969 26.673 1.00 48.03 128 PRO E CA 1
ATOM 11832 C C . PRO E 1 128 ? -76.460 44.773 27.429 1.00 47.16 128 PRO E C 1
ATOM 11833 O O . PRO E 1 128 ? -75.766 44.208 28.263 1.00 47.23 128 PRO E O 1
ATOM 11837 N N . LEU E 1 129 ? -77.709 44.403 27.158 1.00 47.07 129 LEU E N 1
ATOM 11838 C CA . LEU E 1 129 ? -78.329 43.238 27.820 1.00 45.71 129 LEU E CA 1
ATOM 11839 C C . LEU E 1 129 ? -78.051 41.929 27.079 1.00 45.30 129 LEU E C 1
ATOM 11840 O O . LEU E 1 129 ? -77.867 40.880 27.719 1.00 46.60 129 LEU E O 1
ATOM 11845 N N . LEU E 1 130 ? -77.967 41.987 25.749 1.00 43.45 130 LEU E N 1
ATOM 11846 C CA . LEU E 1 130 ? -77.506 40.843 24.971 1.00 41.94 130 LEU E CA 1
ATOM 11847 C C . LEU E 1 130 ? -76.007 40.549 25.175 1.00 41.15 130 LEU E C 1
ATOM 11848 O O . LEU E 1 130 ? -75.620 39.380 25.275 1.00 40.58 130 LEU E O 1
ATOM 11853 N N . ALA E 1 131 ? -75.189 41.606 25.275 1.00 40.24 131 ALA E N 1
ATOM 11854 C CA . ALA E 1 131 ? -73.724 41.489 25.351 1.00 40.06 131 ALA E CA 1
ATOM 11855 C C . ALA E 1 131 ? -73.204 40.387 26.299 1.00 39.33 131 ALA E C 1
ATOM 11856 O O . ALA E 1 131 ? -72.423 39.543 25.861 1.00 40.32 131 ALA E O 1
ATOM 11858 N N . PRO E 1 132 ? -73.642 40.372 27.576 1.00 39.05 132 PRO E N 1
ATOM 11859 C CA . PRO E 1 132 ? -73.099 39.334 28.461 1.00 38.55 132 PRO E CA 1
ATOM 11860 C C . PRO E 1 132 ? -73.467 37.923 28.047 1.00 38.63 132 PRO E C 1
ATOM 11861 O O . PRO E 1 132 ? -72.694 37.008 28.308 1.00 38.55 132 PRO E O 1
ATOM 11865 N N . MET E 1 133 ? -74.609 37.737 27.387 1.00 37.76 133 MET E N 1
ATOM 11866 C CA . MET E 1 133 ? -74.986 36.405 26.927 1.00 37.38 133 MET E CA 1
ATOM 11867 C C . MET E 1 133 ? -74.198 35.987 25.688 1.00 37.43 133 MET E C 1
ATOM 11868 O O . MET E 1 133 ? -73.809 34.834 25.579 1.00 36.60 133 MET E O 1
ATOM 11873 N N . SER E 1 134 ? -73.951 36.936 24.781 1.00 37.76 134 SER E N 1
ATOM 11874 C CA . SER E 1 134 ? -73.096 36.697 23.620 1.00 38.11 134 SER E CA 1
ATOM 11875 C C . SER E 1 134 ? -71.663 36.366 24.035 1.00 38.48 134 SER E C 1
ATOM 11876 O O . SER E 1 134 ? -71.000 35.577 23.353 1.00 40.07 134 SER E O 1
ATOM 11879 N N . GLU E 1 135 ? -71.165 36.997 25.100 1.00 39.06 135 GLU E N 1
ATOM 11880 C CA . GLU E 1 135 ? -69.839 36.684 25.666 1.00 39.10 135 GLU E CA 1
ATOM 11881 C C . GLU E 1 135 ? -69.796 35.227 26.123 1.00 38.98 135 GLU E C 1
ATOM 11882 O O . GLU E 1 135 ? -68.881 34.487 25.770 1.00 39.24 135 GLU E O 1
ATOM 11888 N N . VAL E 1 136 ? -70.783 34.821 26.924 1.00 38.40 136 VAL E N 1
ATOM 11889 C CA . VAL E 1 136 ? -70.941 33.410 27.322 1.00 36.96 136 VAL E CA 1
ATOM 11890 C C . VAL E 1 136 ? -71.108 32.444 26.124 1.00 37.47 136 VAL E C 1
ATOM 11891 O O . VAL E 1 136 ? -70.415 31.433 26.045 1.00 37.38 136 VAL E O 1
ATOM 11895 N N . ALA E 1 137 ? -72.030 32.745 25.210 1.00 37.49 137 ALA E N 1
ATOM 11896 C CA . ALA E 1 137 ? -72.297 31.868 24.082 1.00 37.90 137 ALA E CA 1
ATOM 11897 C C . ALA E 1 137 ? -71.074 31.701 23.183 1.00 37.69 137 ALA E C 1
ATOM 11898 O O . ALA E 1 137 ? -70.808 30.608 22.702 1.00 38.40 137 ALA E O 1
ATOM 11900 N N . GLY E 1 138 ? -70.328 32.784 22.955 1.00 38.08 138 GLY E N 1
ATOM 11901 C CA . GLY E 1 138 ? -69.109 32.718 22.140 1.00 37.84 138 GLY E CA 1
ATOM 11902 C C . GLY E 1 138 ? -67.997 31.864 22.764 1.00 38.27 138 GLY E C 1
ATOM 11903 O O . GLY E 1 138 ? -67.388 31.035 22.098 1.00 37.83 138 GLY E O 1
ATOM 11904 N N . ARG E 1 139 ? -67.742 32.066 24.047 1.00 37.67 139 ARG E N 1
ATOM 11905 C CA . ARG E 1 139 ? -66.781 31.252 24.775 1.00 37.98 139 ARG E CA 1
ATOM 11906 C C . ARG E 1 139 ? -67.157 29.773 24.769 1.00 38.24 139 ARG E C 1
ATOM 11907 O O . ARG E 1 139 ? -66.293 28.920 24.534 1.00 39.15 139 ARG E O 1
ATOM 11915 N N . LEU E 1 140 ? -68.422 29.486 25.026 1.00 38.27 140 LEU E N 1
ATOM 11916 C CA . LEU E 1 140 ? -68.969 28.131 24.925 1.00 38.67 140 LEU E CA 1
ATOM 11917 C C . LEU E 1 140 ? -68.871 27.521 23.523 1.00 38.70 140 LEU E C 1
ATOM 11918 O O . LEU E 1 140 ? -68.567 26.336 23.403 1.00 38.78 140 LEU E O 1
ATOM 11923 N N . ALA E 1 141 ? -69.105 28.325 22.484 1.00 38.38 141 ALA E N 1
ATOM 11924 C CA . ALA E 1 141 ? -69.035 27.840 21.105 1.00 38.69 141 ALA E CA 1
ATOM 11925 C C . ALA E 1 141 ? -67.669 27.217 20.778 1.00 39.34 141 ALA E C 1
ATOM 11926 O O . ALA E 1 141 ? -67.599 26.190 20.090 1.00 38.62 141 ALA E O 1
ATOM 11928 N N . ALA E 1 142 ? -66.603 27.855 21.257 1.00 39.03 142 ALA E N 1
ATOM 11929 C CA . ALA E 1 142 ? -65.261 27.329 21.073 1.00 40.31 142 ALA E CA 1
ATOM 11930 C C . ALA E 1 142 ? -65.054 25.992 21.781 1.00 40.37 142 ALA E C 1
ATOM 11931 O O . ALA E 1 142 ? -64.487 25.074 21.193 1.00 40.98 142 ALA E O 1
ATOM 11933 N N . GLN E 1 143 ? -65.497 25.877 23.031 1.00 40.93 143 GLN E N 1
ATOM 11934 C CA . GLN E 1 143 ? -65.320 24.618 23.740 1.00 41.84 143 GLN E CA 1
ATOM 11935 C C . GLN E 1 143 ? -66.206 23.488 23.247 1.00 41.70 143 GLN E C 1
ATOM 11936 O O . GLN E 1 143 ? -65.754 22.343 23.217 1.00 41.16 143 GLN E O 1
ATOM 11942 N N . VAL E 1 144 ? -67.454 23.787 22.862 1.00 41.60 144 VAL E N 1
ATOM 11943 C CA . VAL E 1 144 ? -68.333 22.743 22.332 1.00 41.16 144 VAL E CA 1
ATOM 11944 C C . VAL E 1 144 ? -67.897 22.299 20.924 1.00 41.22 144 VAL E C 1
ATOM 11945 O O . VAL E 1 144 ? -68.007 21.123 20.571 1.00 40.68 144 VAL E O 1
ATOM 11949 N N . GLY E 1 145 ? -67.389 23.235 20.128 1.00 41.04 145 GLY E N 1
ATOM 11950 C CA . GLY E 1 145 ? -66.889 22.897 18.797 1.00 40.97 145 GLY E CA 1
ATOM 11951 C C . GLY E 1 145 ? -65.656 21.999 18.879 1.00 41.64 145 GLY E C 1
ATOM 11952 O O . GLY E 1 145 ? -65.522 21.071 18.089 1.00 41.18 145 GLY E O 1
ATOM 11953 N N . ALA E 1 146 ? -64.763 22.296 19.826 1.00 41.51 146 ALA E N 1
ATOM 11954 C CA . ALA E 1 146 ? -63.579 21.475 20.134 1.00 43.06 146 ALA E CA 1
ATOM 11955 C C . ALA E 1 146 ? -63.968 20.073 20.556 1.00 43.89 146 ALA E C 1
ATOM 11956 O O . ALA E 1 146 ? -63.391 19.095 20.085 1.00 44.41 146 ALA E O 1
ATOM 11958 N N . TYR E 1 147 ? -64.954 19.989 21.442 1.00 44.87 147 TYR E N 1
ATOM 11959 C CA . TYR E 1 147 ? -65.485 18.708 21.908 1.00 45.75 147 TYR E CA 1
ATOM 11960 C C . TYR E 1 147 ? -66.106 17.868 20.794 1.00 45.17 147 TYR E C 1
ATOM 11961 O O . TYR E 1 147 ? -65.867 16.657 20.694 1.00 44.66 147 TYR E O 1
ATOM 11970 N N . HIS E 1 148 ? -66.900 18.501 19.941 1.00 44.40 148 HIS E N 1
ATOM 11971 C CA . HIS E 1 148 ? -67.528 17.761 18.867 1.00 43.84 148 HIS E CA 1
ATOM 11972 C C . HIS E 1 148 ? -66.598 17.430 17.694 1.00 43.25 148 HIS E C 1
ATOM 11973 O O . HIS E 1 148 ? -66.934 16.596 16.856 1.00 42.20 148 HIS E O 1
ATOM 11980 N N . LEU E 1 149 ? -65.435 18.082 17.652 1.00 41.91 149 LEU E N 1
ATOM 11981 C CA . LEU E 1 149 ? -64.387 17.741 16.689 1.00 41.56 149 LEU E CA 1
ATOM 11982 C C . LEU E 1 149 ? -63.681 16.399 17.002 1.00 41.30 149 LEU E C 1
ATOM 11983 O O . LEU E 1 149 ? -62.966 15.864 16.160 1.00 41.79 149 LEU E O 1
ATOM 11988 N N . MET E 1 150 ? -63.884 15.864 18.201 1.00 41.16 150 MET E N 1
ATOM 11989 C CA . MET E 1 150 ? -63.315 14.582 18.594 1.00 42.09 150 MET E CA 1
ATOM 11990 C C . MET E 1 150 ? -64.000 13.461 17.805 1.00 41.75 150 MET E C 1
ATOM 11991 O O . MET E 1 150 ? -65.214 13.504 17.591 1.00 41.17 150 MET E O 1
ATOM 11996 N N . ARG E 1 151 ? -63.219 12.463 17.385 1.00 41.70 151 ARG E N 1
ATOM 11997 C CA . ARG E 1 151 ? -63.722 11.351 16.556 1.00 41.92 151 ARG E CA 1
ATOM 11998 C C . ARG E 1 151 ? -64.772 10.532 17.324 1.00 42.46 151 ARG E C 1
ATOM 11999 O O . ARG E 1 151 ? -65.693 9.968 16.737 1.00 42.82 151 ARG E O 1
ATOM 12007 N N . THR E 1 152 ? -64.654 10.529 18.647 1.00 43.07 152 THR E N 1
ATOM 12008 C CA . THR E 1 152 ? -65.600 9.850 19.522 1.00 43.59 152 THR E CA 1
ATOM 12009 C C . THR E 1 152 ? -66.979 10.517 19.520 1.00 44.97 152 THR E C 1
ATOM 12010 O O . THR E 1 152 ? -67.966 9.921 19.960 1.00 45.51 152 THR E O 1
ATOM 12014 N N . GLN E 1 153 ? -67.044 11.740 18.996 1.00 46.02 153 GLN E N 1
ATOM 12015 C CA . GLN E 1 153 ? -68.303 12.464 18.839 1.00 47.45 153 GLN E CA 1
ATOM 12016 C C . GLN E 1 153 ? -68.813 12.477 17.387 1.00 47.47 153 GLN E C 1
ATOM 12017 O O . GLN E 1 153 ? -69.758 13.196 17.053 1.00 48.09 153 GLN E O 1
ATOM 12023 N N . GLY E 1 154 ? -68.201 11.660 16.537 1.00 47.91 154 GLY E N 1
ATOM 12024 C CA . GLY E 1 154 ? -68.535 11.636 15.113 1.00 47.68 154 GLY E CA 1
ATOM 12025 C C . GLY E 1 154 ? -67.778 12.682 14.312 1.00 47.57 154 GLY E C 1
ATOM 12026 O O . GLY E 1 154 ? -67.913 12.743 13.088 1.00 47.92 154 GLY E O 1
ATOM 12027 N N . GLY E 1 155 ? -66.974 13.496 14.998 1.00 46.60 155 GLY E N 1
ATOM 12028 C CA . GLY E 1 155 ? -66.226 14.580 14.366 1.00 45.87 155 GLY E CA 1
ATOM 12029 C C . GLY E 1 155 ? -65.037 14.135 13.544 1.00 44.96 155 GLY E C 1
ATOM 12030 O O . GLY E 1 155 ? -64.687 12.970 13.532 1.00 45.15 155 GLY E O 1
ATOM 12031 N N . ARG E 1 156 ? -64.389 15.090 12.885 1.00 44.94 156 ARG E N 1
ATOM 12032 C CA . ARG E 1 156 ? -63.200 14.828 12.055 1.00 44.68 156 ARG E CA 1
ATOM 12033 C C . ARG E 1 156 ? -62.033 14.152 12.800 1.00 43.62 156 ARG E C 1
ATOM 12034 O O . ARG E 1 156 ? -61.262 13.399 12.204 1.00 44.09 156 ARG E O 1
ATOM 12042 N N . GLY E 1 157 ? -61.901 14.398 14.103 1.00 42.32 157 GLY E N 1
ATOM 12043 C CA . GLY E 1 157 ? -60.829 13.771 14.874 1.00 40.69 157 GLY E CA 1
ATOM 12044 C C . GLY E 1 157 ? -59.547 14.589 14.863 1.00 40.45 157 GLY E C 1
ATOM 12045 O O . GLY E 1 157 ? -58.441 14.029 14.786 1.00 38.91 157 GLY E O 1
ATOM 12046 N N . VAL E 1 158 ? -59.708 15.912 14.965 1.00 39.64 158 VAL E N 1
ATOM 12047 C CA . VAL E 1 158 ? -58.608 16.864 14.960 1.00 39.79 158 VAL E CA 1
ATOM 12048 C C . VAL E 1 158 ? -58.591 17.579 16.322 1.00 39.64 158 VAL E C 1
ATOM 12049 O O . VAL E 1 158 ? -59.655 17.994 16.823 1.00 39.10 158 VAL E O 1
ATOM 12053 N N . LEU E 1 159 ? -57.396 17.687 16.909 1.00 38.71 159 LEU E N 1
ATOM 12054 C CA . LEU E 1 159 ? -57.188 18.438 18.158 1.00 38.34 159 LEU E CA 1
ATOM 12055 C C . LEU E 1 159 ? -57.181 19.944 17.846 1.00 38.22 159 LEU E C 1
ATOM 12056 O O . LEU E 1 159 ? -56.513 20.374 16.909 1.00 36.93 159 LEU E O 1
ATOM 12061 N N . MET E 1 160 ? -57.909 20.742 18.628 1.00 38.91 160 MET E N 1
ATOM 12062 C CA . MET E 1 160 ? -57.968 22.191 18.397 1.00 39.44 160 MET E CA 1
ATOM 12063 C C . MET E 1 160 ? -56.612 22.803 18.086 1.00 38.85 160 MET E C 1
ATOM 12064 O O . MET E 1 160 ? -56.437 23.450 17.062 1.00 38.92 160 MET E O 1
ATOM 12069 N N . GLY E 1 161 ? -55.658 22.607 18.982 1.00 39.14 161 GLY E N 1
ATOM 12070 C CA . GLY E 1 161 ? -54.358 23.253 18.849 1.00 38.90 161 GLY E CA 1
ATOM 12071 C C . GLY E 1 161 ? -53.258 22.492 18.144 1.00 38.77 161 GLY E C 1
ATOM 12072 O O . GLY E 1 161 ? -52.136 22.984 18.064 1.00 39.49 161 GLY E O 1
ATOM 12073 N N . GLY E 1 162 ? -53.563 21.293 17.640 1.00 38.95 162 GLY E N 1
ATOM 12074 C CA . GLY E 1 162 ? -52.528 20.353 17.200 1.00 37.01 162 GLY E CA 1
ATOM 12075 C C . GLY E 1 162 ? -51.520 20.102 18.309 1.00 37.50 162 GLY E C 1
ATOM 12076 O O . GLY E 1 162 ? -51.829 20.300 19.507 1.00 37.30 162 GLY E O 1
ATOM 12077 N N . VAL E 1 163 ? -50.317 19.681 17.905 1.00 36.28 163 VAL E N 1
ATOM 12078 C CA . VAL E 1 163 ? -49.134 19.541 18.768 1.00 36.29 163 VAL E CA 1
ATOM 12079 C C . VAL E 1 163 ? -47.936 19.886 17.884 1.00 36.18 163 VAL E C 1
ATOM 12080 O O . VAL E 1 163 ? -48.098 19.936 16.670 1.00 37.01 163 VAL E O 1
ATOM 12084 N N . PRO E 1 164 ? -46.747 20.172 18.465 1.00 36.58 164 PRO E N 1
ATOM 12085 C CA . PRO E 1 164 ? -45.581 20.467 17.616 1.00 36.47 164 PRO E CA 1
ATOM 12086 C C . PRO E 1 164 ? -45.345 19.510 16.430 1.00 37.59 164 PRO E C 1
ATOM 12087 O O . PRO E 1 164 ? -45.152 18.305 16.628 1.00 37.48 164 PRO E O 1
ATOM 12091 N N . GLY E 1 165 ? -45.362 20.066 15.218 1.00 37.45 165 GLY E N 1
ATOM 12092 C CA . GLY E 1 165 ? -45.110 19.310 13.995 1.00 37.32 165 GLY E CA 1
ATOM 12093 C C . GLY E 1 165 ? -46.376 18.888 13.270 1.00 38.06 165 GLY E C 1
ATOM 12094 O O . GLY E 1 165 ? -46.315 18.441 12.120 1.00 37.67 165 GLY E O 1
ATOM 12095 N N . VAL E 1 166 ? -47.524 19.059 13.926 1.00 37.98 166 VAL E N 1
ATOM 12096 C CA . VAL E 1 166 ? -48.829 18.580 13.426 1.00 39.38 166 VAL E CA 1
ATOM 12097 C C . VAL E 1 166 ? -49.834 19.748 13.389 1.00 39.98 166 VAL E C 1
ATOM 12098 O O . VAL E 1 166 ? -49.965 20.477 14.375 1.00 40.16 166 VAL E O 1
ATOM 12102 N N . GLU E 1 167 ? -50.508 19.938 12.257 1.00 41.50 167 GLU E N 1
ATOM 12103 C CA . GLU E 1 167 ? -51.449 21.057 12.055 1.00 43.38 167 GLU E CA 1
ATOM 12104 C C . GLU E 1 167 ? -52.565 21.163 13.113 1.00 42.66 167 GLU E C 1
ATOM 12105 O O . GLU E 1 167 ? -53.137 20.150 13.521 1.00 42.96 167 GLU E O 1
ATOM 12111 N N . PRO E 1 168 ? -52.857 22.394 13.584 1.00 42.09 168 PRO E N 1
ATOM 12112 C CA . PRO E 1 168 ? -54.052 22.630 14.400 1.00 41.72 168 PRO E CA 1
ATOM 12113 C C . PRO E 1 168 ? -55.340 22.635 13.579 1.00 41.60 168 PRO E C 1
ATOM 12114 O O . PRO E 1 168 ? -55.293 22.616 12.342 1.00 40.59 168 PRO E O 1
ATOM 12118 N N . ALA E 1 169 ? -56.481 22.684 14.268 1.00 41.24 169 ALA E N 1
ATOM 12119 C CA . ALA E 1 169 ? -57.775 22.859 13.613 1.00 40.65 169 ALA E CA 1
ATOM 12120 C C . ALA E 1 169 ? -57.859 24.241 12.954 1.00 41.26 169 ALA E C 1
ATOM 12121 O O . ALA E 1 169 ? -57.299 25.225 13.473 1.00 40.53 169 ALA E O 1
ATOM 12123 N N . ASP E 1 170 ? -58.523 24.280 11.801 1.00 40.64 170 ASP E N 1
ATOM 12124 C CA . ASP E 1 170 ? -58.832 25.502 11.060 1.00 41.43 170 ASP E CA 1
ATOM 12125 C C . ASP E 1 170 ? -60.227 25.956 11.489 1.00 40.58 170 ASP E C 1
ATOM 12126 O O . ASP E 1 170 ? -61.222 25.268 11.231 1.00 40.64 170 ASP E O 1
ATOM 12131 N N . VAL E 1 171 ? -60.295 27.095 12.177 1.00 39.79 171 VAL E N 1
ATOM 12132 C CA . VAL E 1 171 ? -61.569 27.608 12.687 1.00 38.78 171 VAL E CA 1
ATOM 12133 C C . VAL E 1 171 ? -61.982 28.892 11.963 1.00 39.09 171 VAL E C 1
ATOM 12134 O O . VAL E 1 171 ? -61.196 29.854 11.870 1.00 38.73 171 VAL E O 1
ATOM 12138 N N . VAL E 1 172 ? -63.224 28.906 11.483 1.00 38.34 172 VAL E N 1
ATOM 12139 C CA . VAL E 1 172 ? -63.810 30.065 10.807 1.00 38.71 172 VAL E CA 1
ATOM 12140 C C . VAL E 1 172 ? -64.954 30.615 11.647 1.00 38.59 172 VAL E C 1
ATOM 12141 O O . VAL E 1 172 ? -65.883 29.876 11.999 1.00 38.26 172 VAL E O 1
ATOM 12145 N N . VAL E 1 173 ? -64.866 31.904 11.984 1.00 38.43 173 VAL E N 1
ATOM 12146 C CA . VAL E 1 173 ? -65.929 32.588 12.730 1.00 37.98 173 VAL E CA 1
ATOM 12147 C C . VAL E 1 173 ? -66.560 33.657 11.836 1.00 38.47 173 VAL E C 1
ATOM 12148 O O . VAL E 1 173 ? -65.861 34.547 11.312 1.00 38.90 173 VAL E O 1
ATOM 12152 N N . ILE E 1 174 ? -67.871 33.554 11.649 1.00 38.46 174 ILE E N 1
ATOM 12153 C CA . ILE E 1 174 ? -68.618 34.502 10.827 1.00 38.47 174 ILE E CA 1
ATOM 12154 C C . ILE E 1 174 ? -69.278 35.498 11.782 1.00 38.24 174 ILE E C 1
ATOM 12155 O O . ILE E 1 174 ? -70.191 35.141 12.506 1.00 38.29 174 ILE E O 1
ATOM 12160 N N . GLY E 1 175 ? -68.801 36.737 11.785 1.00 37.96 175 GLY E N 1
ATOM 12161 C CA . GLY E 1 175 ? -69.288 37.752 12.716 1.00 37.89 175 GLY E CA 1
ATOM 12162 C C . GLY E 1 175 ? -68.183 38.103 13.692 1.00 38.04 175 GLY E C 1
ATOM 12163 O O . GLY E 1 175 ? -67.688 37.232 14.403 1.00 38.36 175 GLY E O 1
ATOM 12164 N N . ALA E 1 176 ? -67.786 39.378 13.717 1.00 38.23 176 ALA E N 1
ATOM 12165 C CA . ALA E 1 176 ? -66.740 39.857 14.631 1.00 37.18 176 ALA E CA 1
ATOM 12166 C C . ALA E 1 176 ? -67.284 40.733 15.758 1.00 37.91 176 ALA E C 1
ATOM 12167 O O . ALA E 1 176 ? -66.569 41.615 16.269 1.00 37.98 176 ALA E O 1
ATOM 12169 N N . GLY E 1 177 ? -68.538 40.507 16.140 1.00 38.46 177 GLY E N 1
ATOM 12170 C CA . GLY E 1 177 ? -69.152 41.244 17.249 1.00 38.77 177 GLY E CA 1
ATOM 12171 C C . GLY E 1 177 ? -68.852 40.528 18.556 1.00 39.68 177 GLY E C 1
ATOM 12172 O O . GLY E 1 177 ? -67.851 39.788 18.654 1.00 39.75 177 GLY E O 1
ATOM 12173 N N . THR E 1 178 ? -69.714 40.710 19.550 1.00 39.31 178 THR E N 1
ATOM 12174 C CA . THR E 1 178 ? -69.451 40.149 20.894 1.00 39.79 178 THR E CA 1
ATOM 12175 C C . THR E 1 178 ? -69.228 38.617 20.864 1.00 39.44 178 THR E C 1
ATOM 12176 O O . THR E 1 178 ? -68.201 38.142 21.338 1.00 39.75 178 THR E O 1
ATOM 12180 N N . ALA E 1 179 ? -70.174 37.869 20.298 1.00 39.05 179 ALA E N 1
ATOM 12181 C CA . ALA E 1 179 ? -70.093 36.411 20.259 1.00 39.15 179 ALA E CA 1
ATOM 12182 C C . ALA E 1 179 ? -68.905 35.919 19.442 1.00 38.92 179 ALA E C 1
ATOM 12183 O O . ALA E 1 179 ? -68.204 35.020 19.872 1.00 39.15 179 ALA E O 1
ATOM 12185 N N . GLY E 1 180 ? -68.707 36.516 18.270 1.00 39.54 180 GLY E N 1
ATOM 12186 C CA . GLY E 1 180 ? -67.667 36.124 17.325 1.00 39.43 180 GLY E CA 1
ATOM 12187 C C . GLY E 1 180 ? -66.298 36.428 17.889 1.00 39.41 180 GLY E C 1
ATOM 12188 O O . GLY E 1 180 ? -65.398 35.612 17.801 1.00 39.53 180 GLY E O 1
ATOM 12189 N N . TYR E 1 181 ? -66.157 37.592 18.503 1.00 39.34 181 TYR E N 1
ATOM 12190 C CA . TYR E 1 181 ? -64.914 37.976 19.146 1.00 39.24 181 TYR E CA 1
ATOM 12191 C C . TYR E 1 181 ? -64.568 36.991 20.260 1.00 38.80 181 TYR E C 1
ATOM 12192 O O . TYR E 1 181 ? -63.425 36.538 20.351 1.00 38.05 181 TYR E O 1
ATOM 12201 N N . ASN E 1 182 ? -65.553 36.655 21.093 1.00 38.78 182 ASN E N 1
ATOM 12202 C CA . ASN E 1 182 ? -65.324 35.721 22.202 1.00 38.53 182 ASN E CA 1
ATOM 12203 C C . ASN E 1 182 ? -65.057 34.287 21.766 1.00 38.77 182 ASN E C 1
ATOM 12204 O O . ASN E 1 182 ? -64.227 33.620 22.373 1.00 39.82 182 ASN E O 1
ATOM 12209 N N . ALA E 1 183 ? -65.758 33.824 20.734 1.00 37.97 183 ALA E N 1
ATOM 12210 C CA . ALA E 1 183 ? -65.484 32.520 20.145 1.00 38.07 183 ALA E CA 1
ATOM 12211 C C . ALA E 1 183 ? -64.074 32.483 19.590 1.00 38.11 183 ALA E C 1
ATOM 12212 O O . ALA E 1 183 ? -63.324 31.573 19.904 1.00 38.71 183 ALA E O 1
ATOM 12214 N N . ALA E 1 184 ? -63.726 33.473 18.763 1.00 38.67 184 ALA E N 1
ATOM 12215 C CA . ALA E 1 184 ? -62.358 33.625 18.208 1.00 38.46 184 ALA E CA 1
ATOM 12216 C C . ALA E 1 184 ? -61.259 33.621 19.266 1.00 39.13 184 ALA E C 1
ATOM 12217 O O . ALA E 1 184 ? -60.261 32.898 19.155 1.00 38.62 184 ALA E O 1
ATOM 12219 N N . ARG E 1 185 ? -61.451 34.423 20.313 1.00 38.59 185 ARG E N 1
ATOM 12220 C CA . ARG E 1 185 ? -60.513 34.493 21.417 1.00 39.25 185 ARG E CA 1
ATOM 12221 C C . ARG E 1 185 ? -60.270 33.128 22.108 1.00 37.88 185 ARG E C 1
ATOM 12222 O O . ARG E 1 185 ? -59.110 32.743 22.374 1.00 38.17 185 ARG E O 1
ATOM 12230 N N . ILE E 1 186 ? -61.340 32.405 22.413 1.00 37.15 186 ILE E N 1
ATOM 12231 C CA . ILE E 1 186 ? -61.174 31.125 23.081 1.00 36.67 186 ILE E CA 1
ATOM 12232 C C . ILE E 1 186 ? -60.592 30.065 22.095 1.00 36.93 186 ILE E C 1
ATOM 12233 O O . ILE E 1 186 ? -59.668 29.333 22.446 1.00 36.51 186 ILE E O 1
ATOM 12238 N N . ALA E 1 187 ? -61.100 30.021 20.872 1.00 36.72 187 ALA E N 1
ATOM 12239 C CA . ALA E 1 187 ? -60.548 29.088 19.871 1.00 36.75 187 ALA E CA 1
ATOM 12240 C C . ALA E 1 187 ? -59.057 29.344 19.692 1.00 36.61 187 ALA E C 1
ATOM 12241 O O . ALA E 1 187 ? -58.260 28.417 19.680 1.00 35.97 187 ALA E O 1
ATOM 12243 N N . ASN E 1 188 ? -58.670 30.617 19.601 1.00 37.57 188 ASN E N 1
ATOM 12244 C CA . ASN E 1 188 ? -57.263 30.984 19.502 1.00 37.11 188 ASN E CA 1
ATOM 12245 C C . ASN E 1 188 ? -56.497 30.596 20.752 1.00 37.48 188 ASN E C 1
ATOM 12246 O O . ASN E 1 188 ? -55.354 30.137 20.655 1.00 36.66 188 ASN E O 1
ATOM 12251 N N . GLY E 1 189 ? -57.120 30.758 21.926 1.00 36.90 189 GLY E N 1
ATOM 12252 C CA . GLY E 1 189 ? -56.475 30.349 23.192 1.00 36.93 189 GLY E CA 1
ATOM 12253 C C . GLY E 1 189 ? -56.237 28.839 23.300 1.00 36.74 189 GLY E C 1
ATOM 12254 O O . GLY E 1 189 ? -55.305 28.389 23.975 1.00 36.16 189 GLY E O 1
ATOM 12255 N N . MET E 1 190 ? -57.076 28.070 22.620 1.00 37.05 190 MET E N 1
ATOM 12256 C CA . MET E 1 190 ? -56.905 26.617 22.481 1.00 37.89 190 MET E CA 1
ATOM 12257 C C . MET E 1 190 ? -55.877 26.199 21.416 1.00 38.44 190 MET E C 1
ATOM 12258 O O . MET E 1 190 ? -55.650 25.007 21.228 1.00 39.09 190 MET E O 1
ATOM 12263 N N . GLY E 1 191 ? -55.275 27.165 20.711 1.00 38.27 191 GLY E N 1
ATOM 12264 C CA . GLY E 1 191 ? -54.213 26.860 19.745 1.00 37.26 191 GLY E CA 1
ATOM 12265 C C . GLY E 1 191 ? -54.670 26.732 18.285 1.00 37.32 191 GLY E C 1
ATOM 12266 O O . GLY E 1 191 ? -53.840 26.486 17.406 1.00 37.17 191 GLY E O 1
ATOM 12267 N N . ALA E 1 192 ? -55.964 26.904 18.027 1.00 37.20 192 ALA E N 1
ATOM 12268 C CA . ALA E 1 192 ? -56.512 26.758 16.688 1.00 38.33 192 ALA E CA 1
ATOM 12269 C C . ALA E 1 192 ? -56.138 27.935 15.812 1.00 38.72 192 ALA E C 1
ATOM 12270 O O . ALA E 1 192 ? -55.890 29.026 16.311 1.00 39.22 192 ALA E O 1
ATOM 12272 N N . THR E 1 193 ? -56.101 27.699 14.512 1.00 38.86 193 THR E N 1
ATOM 12273 C CA . THR E 1 193 ? -55.910 28.767 13.540 1.00 39.90 193 THR E CA 1
ATOM 12274 C C . THR E 1 193 ? -57.263 29.378 13.205 1.00 39.61 193 THR E C 1
ATOM 12275 O O . THR E 1 193 ? -58.111 28.730 12.591 1.00 39.85 193 THR E O 1
ATOM 12279 N N . VAL E 1 194 ? -57.469 30.620 13.630 1.00 38.48 194 VAL E N 1
ATOM 12280 C CA . VAL E 1 194 ? -58.788 31.235 13.561 1.00 38.49 194 VAL E CA 1
ATOM 12281 C C . VAL E 1 194 ? -58.831 32.329 12.492 1.00 39.23 194 VAL E C 1
ATOM 12282 O O . VAL E 1 194 ? -57.959 33.211 12.461 1.00 38.95 194 VAL E O 1
ATOM 12286 N N . THR E 1 195 ? -59.834 32.243 11.619 1.00 38.82 195 THR E N 1
ATOM 12287 C CA . THR E 1 195 ? -60.184 33.328 10.700 1.00 39.11 195 THR E CA 1
ATOM 12288 C C . THR E 1 195 ? -61.553 33.893 11.053 1.00 39.17 195 THR E C 1
ATOM 12289 O O . THR E 1 195 ? -62.527 33.141 11.205 1.00 39.71 195 THR E O 1
ATOM 12293 N N . VAL E 1 196 ? -61.628 35.220 11.161 1.00 38.75 196 VAL E N 1
ATOM 12294 C CA . VAL E 1 196 ? -62.883 35.911 11.423 1.00 37.93 196 VAL E CA 1
ATOM 12295 C C . VAL E 1 196 ? -63.317 36.744 10.200 1.00 37.80 196 VAL E C 1
ATOM 12296 O O . VAL E 1 196 ? -62.507 37.468 9.586 1.00 38.03 196 VAL E O 1
ATOM 12300 N N . LEU E 1 197 ? -64.586 36.601 9.842 1.00 37.26 197 LEU E N 1
ATOM 12301 C CA . LEU E 1 197 ? -65.185 37.378 8.748 1.00 38.25 197 LEU E CA 1
ATOM 12302 C C . LEU E 1 197 ? -66.251 38.330 9.268 1.00 37.91 197 LEU E C 1
ATOM 12303 O O . LEU E 1 197 ? -67.013 37.991 10.171 1.00 38.20 197 LEU E O 1
ATOM 12308 N N . ASP E 1 198 ? -66.267 39.537 8.712 1.00 38.25 198 ASP E N 1
ATOM 12309 C CA . ASP E 1 198 ? -67.324 40.482 8.951 1.00 38.82 198 ASP E CA 1
ATOM 12310 C C . ASP E 1 198 ? -67.377 41.473 7.781 1.00 39.79 198 ASP E C 1
ATOM 12311 O O . ASP E 1 198 ? -66.392 41.629 7.035 1.00 39.36 198 ASP E O 1
ATOM 12316 N N . ILE E 1 199 ? -68.532 42.122 7.630 1.00 39.70 199 ILE E N 1
ATOM 12317 C CA . ILE E 1 199 ? -68.708 43.201 6.664 1.00 40.83 199 ILE E CA 1
ATOM 12318 C C . ILE E 1 199 ? -68.324 44.552 7.260 1.00 40.73 199 ILE E C 1
ATOM 12319 O O . ILE E 1 199 ? -68.128 45.520 6.522 1.00 42.04 199 ILE E O 1
ATOM 12324 N N . ASN E 1 200 ? -68.196 44.612 8.587 1.00 39.94 200 ASN E N 1
ATOM 12325 C CA . ASN E 1 200 ? -67.753 45.801 9.294 1.00 39.46 200 ASN E CA 1
ATOM 12326 C C . ASN E 1 200 ? -66.229 45.748 9.456 1.00 39.41 200 ASN E C 1
ATOM 12327 O O . ASN E 1 200 ? -65.701 45.025 10.330 1.00 37.99 200 ASN E O 1
ATOM 12332 N N . ILE E 1 201 ? -65.513 46.515 8.629 1.00 38.32 201 ILE E N 1
ATOM 12333 C CA . ILE E 1 201 ? -64.051 46.436 8.628 1.00 38.86 201 ILE E CA 1
ATOM 12334 C C . ILE E 1 201 ? -63.432 46.981 9.917 1.00 39.44 201 ILE E C 1
ATOM 12335 O O . ILE E 1 201 ? -62.339 46.571 10.295 1.00 39.39 201 ILE E O 1
ATOM 12340 N N . ASP E 1 202 ? -64.135 47.885 10.596 1.00 39.81 202 ASP E N 1
ATOM 12341 C CA . ASP E 1 202 ? -63.629 48.401 11.875 1.00 41.05 202 ASP E CA 1
ATOM 12342 C C . ASP E 1 202 ? -63.584 47.351 12.979 1.00 39.96 202 ASP E C 1
ATOM 12343 O O . ASP E 1 202 ? -62.693 47.386 13.819 1.00 40.42 202 ASP E O 1
ATOM 12348 N N . LYS E 1 203 ? -64.547 46.431 12.986 1.00 39.70 203 LYS E N 1
ATOM 12349 C CA . LYS E 1 203 ? -64.489 45.273 13.884 1.00 39.94 203 LYS E CA 1
ATOM 12350 C C . LYS E 1 203 ? -63.333 44.338 13.556 1.00 39.15 203 LYS E C 1
ATOM 12351 O O . LYS E 1 203 ? -62.732 43.752 14.467 1.00 38.28 203 LYS E O 1
ATOM 12357 N N . LEU E 1 204 ? -63.027 44.201 12.260 1.00 38.37 204 LEU E N 1
ATOM 12358 C CA . LEU E 1 204 ? -61.830 43.453 11.831 1.00 38.74 204 LEU E CA 1
ATOM 12359 C C . LEU E 1 204 ? -60.554 44.152 12.297 1.00 38.81 204 LEU E C 1
ATOM 12360 O O . LEU E 1 204 ? -59.622 43.485 12.742 1.00 38.61 204 LEU E O 1
ATOM 12365 N N . ARG E 1 205 ? -60.527 45.491 12.220 1.00 39.73 205 ARG E N 1
ATOM 12366 C CA . ARG E 1 205 ? -59.385 46.264 12.741 1.00 40.75 205 ARG E CA 1
ATOM 12367 C C . ARG E 1 205 ? -59.202 46.073 14.238 1.00 41.58 205 ARG E C 1
ATOM 12368 O O . ARG E 1 205 ? -58.072 45.976 14.698 1.00 41.76 205 ARG E O 1
ATOM 12376 N N . GLN E 1 206 ? -60.299 46.014 14.994 1.00 42.38 206 GLN E N 1
ATOM 12377 C CA . GLN E 1 206 ? -60.207 45.765 16.445 1.00 43.48 206 GLN E CA 1
ATOM 12378 C C . GLN E 1 206 ? -59.555 44.418 16.760 1.00 43.39 206 GLN E C 1
ATOM 12379 O O . GLN E 1 206 ? -58.650 44.344 17.602 1.00 42.74 206 GLN E O 1
ATOM 12385 N N . LEU E 1 207 ? -59.990 43.367 16.062 1.00 42.77 207 LEU E N 1
ATOM 12386 C CA . LEU E 1 207 ? -59.398 42.029 16.195 1.00 43.93 207 LEU E CA 1
ATOM 12387 C C . LEU E 1 207 ? -57.941 41.941 15.791 1.00 43.56 207 LEU E C 1
ATOM 12388 O O . LEU E 1 207 ? -57.151 41.216 16.407 1.00 44.20 207 LEU E O 1
ATOM 12393 N N . ASP E 1 208 ? -57.590 42.679 14.750 1.00 44.13 208 ASP E N 1
ATOM 12394 C CA . ASP E 1 208 ? -56.237 42.712 14.231 1.00 45.01 208 ASP E CA 1
ATOM 12395 C C . ASP E 1 208 ? -55.264 43.351 15.212 1.00 45.54 208 ASP E C 1
ATOM 12396 O O . ASP E 1 208 ? -54.119 42.966 15.291 1.00 45.21 208 ASP E O 1
ATOM 12401 N N . ALA E 1 209 ? -55.742 44.328 15.966 1.00 46.85 209 ALA E N 1
ATOM 12402 C CA . ALA E 1 209 ? -54.905 45.070 16.892 1.00 48.08 209 ALA E CA 1
ATOM 12403 C C . ALA E 1 209 ? -54.688 44.235 18.139 1.00 49.42 209 ALA E C 1
ATOM 12404 O O . ALA E 1 209 ? -53.556 44.015 18.577 1.00 49.29 209 ALA E O 1
ATOM 12406 N N . GLU E 1 210 ? -55.800 43.744 18.668 1.00 51.05 210 GLU E N 1
ATOM 12407 C CA . GLU E 1 210 ? -55.864 43.032 19.939 1.00 52.56 210 GLU E CA 1
ATOM 12408 C C . GLU E 1 210 ? -54.991 41.763 19.984 1.00 53.03 210 GLU E C 1
ATOM 12409 O O . GLU E 1 210 ? -54.355 41.462 21.012 1.00 53.05 210 GLU E O 1
ATOM 12415 N N . PHE E 1 211 ? -54.937 41.047 18.864 1.00 52.93 211 PHE E N 1
ATOM 12416 C CA . PHE E 1 211 ? -54.182 39.795 18.784 1.00 53.32 211 PHE E CA 1
ATOM 12417 C C . PHE E 1 211 ? -52.983 39.902 17.837 1.00 53.30 211 PHE E C 1
ATOM 12418 O O . PHE E 1 211 ? -52.385 38.897 17.463 1.00 52.26 211 PHE E O 1
ATOM 12426 N N . CYS E 1 212 ? -52.638 41.133 17.465 1.00 54.20 212 CYS E N 1
ATOM 12427 C CA . CYS E 1 212 ? -51.474 41.406 16.619 1.00 55.24 212 CYS E CA 1
ATOM 12428 C C . CYS E 1 212 ? -51.439 40.528 15.375 1.00 54.13 212 CYS E C 1
ATOM 12429 O O . CYS E 1 212 ? -50.395 40.010 15.004 1.00 54.07 212 CYS E O 1
ATOM 12432 N N . GLY E 1 213 ? -52.599 40.367 14.748 1.00 53.40 213 GLY E N 1
ATOM 12433 C CA . GLY E 1 213 ? -52.721 39.587 13.524 1.00 52.56 213 GLY E CA 1
ATOM 12434 C C . GLY E 1 213 ? -52.766 38.091 13.759 1.00 52.03 213 GLY E C 1
ATOM 12435 O O . GLY E 1 213 ? -52.829 37.333 12.795 1.00 52.25 213 GLY E O 1
ATOM 12436 N N . ARG E 1 214 ? -52.719 37.646 15.018 1.00 50.87 214 ARG E N 1
ATOM 12437 C CA . ARG E 1 214 ? -52.766 36.208 15.262 1.00 50.66 214 ARG E CA 1
ATOM 12438 C C . ARG E 1 214 ? -54.128 35.636 14.894 1.00 49.52 214 ARG E C 1
ATOM 12439 O O . ARG E 1 214 ? -54.214 34.509 14.413 1.00 50.57 214 ARG E O 1
ATOM 12447 N N . ILE E 1 215 ? -55.184 36.416 15.121 1.00 47.54 215 ILE E N 1
ATOM 12448 C CA . ILE E 1 215 ? -56.497 36.078 14.593 1.00 45.56 215 ILE E CA 1
ATOM 12449 C C . ILE E 1 215 ? -56.636 36.713 13.213 1.00 44.33 215 ILE E C 1
ATOM 12450 O O . ILE E 1 215 ? -56.603 37.939 13.082 1.00 43.51 215 ILE E O 1
ATOM 12455 N N . HIS E 1 216 ? -56.739 35.857 12.191 1.00 41.91 216 HIS E N 1
ATOM 12456 C CA . HIS E 1 216 ? -56.854 36.287 10.810 1.00 42.45 216 HIS E CA 1
ATOM 12457 C C . HIS E 1 216 ? -58.193 36.948 10.557 1.00 40.38 216 HIS E C 1
ATOM 12458 O O . HIS E 1 216 ? -59.194 36.552 11.131 1.00 40.60 216 HIS E O 1
ATOM 12465 N N . THR E 1 217 ? -58.196 37.993 9.747 1.00 40.03 217 THR E N 1
ATOM 12466 C CA . THR E 1 217 ? -59.440 38.679 9.422 1.00 39.24 217 THR E CA 1
ATOM 12467 C C . THR E 1 217 ? -59.638 38.758 7.908 1.00 39.93 217 THR E C 1
ATOM 12468 O O . THR E 1 217 ? -58.687 39.013 7.167 1.00 39.88 217 THR E O 1
ATOM 12472 N N . ARG E 1 218 ? -60.876 38.550 7.471 1.00 40.05 218 ARG E N 1
ATOM 12473 C CA . ARG E 1 218 ? -61.222 38.567 6.057 1.00 41.68 218 ARG E CA 1
ATOM 12474 C C . ARG E 1 218 ? -62.525 39.320 5.880 1.00 41.11 218 ARG E C 1
ATOM 12475 O O . ARG E 1 218 ? -63.483 39.126 6.620 1.00 40.26 218 ARG E O 1
ATOM 12483 N N . TYR E 1 219 ? -62.546 40.203 4.895 1.00 41.68 219 TYR E N 1
ATOM 12484 C CA . TYR E 1 219 ? -63.768 40.907 4.590 1.00 42.53 219 TYR E CA 1
ATOM 12485 C C . TYR E 1 219 ? -64.794 39.870 4.129 1.00 43.12 219 TYR E C 1
ATOM 12486 O O . TYR E 1 219 ? -64.487 38.987 3.303 1.00 43.59 219 TYR E O 1
ATOM 12495 N N . SER E 1 220 ? -66.003 39.957 4.670 1.00 43.92 220 SER E N 1
ATOM 12496 C CA . SER E 1 220 ? -66.998 38.926 4.405 1.00 44.78 220 SER E CA 1
ATOM 12497 C C . SER E 1 220 ? -67.766 39.185 3.103 1.00 45.28 220 SER E C 1
ATOM 12498 O O . SER E 1 220 ? -68.555 40.110 3.005 1.00 46.28 220 SER E O 1
ATOM 12501 N N . SER E 1 221 ? -67.474 38.386 2.097 1.00 45.81 221 SER E N 1
ATOM 12502 C CA . SER E 1 221 ? -68.254 38.344 0.876 1.00 46.25 221 SER E CA 1
ATOM 12503 C C . SER E 1 221 ? -68.621 36.886 0.713 1.00 46.36 221 SER E C 1
ATOM 12504 O O . SER E 1 221 ? -67.969 36.009 1.307 1.00 46.21 221 SER E O 1
ATOM 12507 N N . ALA E 1 222 ? -69.654 36.623 -0.081 1.00 46.56 222 ALA E N 1
ATOM 12508 C CA . ALA E 1 222 ? -70.008 35.259 -0.455 1.00 46.78 222 ALA E CA 1
ATOM 12509 C C . ALA E 1 222 ? -68.779 34.518 -1.009 1.00 47.37 222 ALA E C 1
ATOM 12510 O O . ALA E 1 222 ? -68.497 33.379 -0.619 1.00 47.05 222 ALA E O 1
ATOM 12512 N N . TYR E 1 223 ? -68.039 35.178 -1.897 1.00 47.80 223 TYR E N 1
ATOM 12513 C CA . TYR E 1 223 ? -66.805 34.624 -2.459 1.00 48.81 223 TYR E CA 1
ATOM 12514 C C . TYR E 1 223 ? -65.784 34.209 -1.383 1.00 49.14 223 TYR E C 1
ATOM 12515 O O . TYR E 1 223 ? -65.205 33.125 -1.451 1.00 49.97 223 TYR E O 1
ATOM 12524 N N . GLU E 1 224 ? -65.567 35.077 -0.398 1.00 49.46 224 GLU E N 1
ATOM 12525 C CA . GLU E 1 224 ? -64.586 34.824 0.659 1.00 50.06 224 GLU E CA 1
ATOM 12526 C C . GLU E 1 224 ? -65.076 33.804 1.690 1.00 49.49 224 GLU E C 1
ATOM 12527 O O . GLU E 1 224 ? -64.314 32.948 2.127 1.00 49.48 224 GLU E O 1
ATOM 12533 N N . LEU E 1 225 ? -66.342 33.914 2.079 1.00 49.47 225 LEU E N 1
ATOM 12534 C CA . LEU E 1 225 ? -66.967 33.012 3.040 1.00 49.56 225 LEU E CA 1
ATOM 12535 C C . LEU E 1 225 ? -66.988 31.569 2.527 1.00 49.57 225 LEU E C 1
ATOM 12536 O O . LEU E 1 225 ? -66.721 30.631 3.270 1.00 48.89 225 LEU E O 1
ATOM 12541 N N . GLU E 1 226 ? -67.309 31.399 1.249 1.00 49.60 226 GLU E N 1
ATOM 12542 C CA . GLU E 1 226 ? -67.331 30.087 0.634 1.00 49.77 226 GLU E CA 1
ATOM 12543 C C . GLU E 1 226 ? -65.949 29.396 0.701 1.00 49.03 226 GLU E C 1
ATOM 12544 O O . GLU E 1 226 ? -65.850 28.241 1.128 1.00 48.05 226 GLU E O 1
ATOM 12550 N N . GLY E 1 227 ? -64.890 30.114 0.314 1.00 48.16 227 GLY E N 1
ATOM 12551 C CA . GLY E 1 227 ? -63.544 29.553 0.320 1.00 47.19 227 GLY E CA 1
ATOM 12552 C C . GLY E 1 227 ? -63.062 29.221 1.728 1.00 46.99 227 GLY E C 1
ATOM 12553 O O . GLY E 1 227 ? -62.424 28.191 1.946 1.00 46.80 227 GLY E O 1
ATOM 12554 N N . ALA E 1 228 ? -63.371 30.093 2.685 1.00 46.21 228 ALA E N 1
ATOM 12555 C CA . ALA E 1 228 ? -62.986 29.870 4.081 1.00 46.07 228 ALA E CA 1
ATOM 12556 C C . ALA E 1 228 ? -63.724 28.683 4.717 1.00 45.52 228 ALA E C 1
ATOM 12557 O O . ALA E 1 228 ? -63.113 27.887 5.408 1.00 45.72 228 ALA E O 1
ATOM 12559 N N . VAL E 1 229 ? -65.031 28.576 4.482 1.00 45.48 229 VAL E N 1
ATOM 12560 C CA . VAL E 1 229 ? -65.854 27.479 5.020 1.00 45.18 229 VAL E CA 1
ATOM 12561 C C . VAL E 1 229 ? -65.467 26.087 4.449 1.00 45.48 229 VAL E C 1
ATOM 12562 O O . VAL E 1 229 ? -65.510 25.075 5.155 1.00 45.05 229 VAL E O 1
ATOM 12566 N N . LYS E 1 230 ? -65.061 26.040 3.185 1.00 46.11 230 LYS E N 1
ATOM 12567 C CA . LYS E 1 230 ? -64.608 24.775 2.577 1.00 46.60 230 LYS E CA 1
ATOM 12568 C C . LYS E 1 230 ? -63.340 24.239 3.265 1.00 46.99 230 LYS E C 1
ATOM 12569 O O . LYS E 1 230 ? -63.161 23.025 3.399 1.00 47.36 230 LYS E O 1
ATOM 12575 N N . ARG E 1 231 ? -62.469 25.150 3.707 1.00 46.73 231 ARG E N 1
ATOM 12576 C CA . ARG E 1 231 ? -61.217 24.784 4.371 1.00 47.35 231 ARG E CA 1
ATOM 12577 C C . ARG E 1 231 ? -61.381 24.506 5.872 1.00 45.81 231 ARG E C 1
ATOM 12578 O O . ARG E 1 231 ? -60.460 23.999 6.497 1.00 46.39 231 ARG E O 1
ATOM 12586 N N . ALA E 1 232 ? -62.548 24.818 6.436 1.00 44.53 232 ALA E N 1
ATOM 12587 C CA . ALA E 1 232 ? -62.751 24.801 7.893 1.00 43.04 232 ALA E CA 1
ATOM 12588 C C . ALA E 1 232 ? -62.980 23.415 8.502 1.00 42.50 232 ALA E C 1
ATOM 12589 O O . ALA E 1 232 ? -63.657 22.580 7.922 1.00 42.15 232 ALA E O 1
ATOM 12591 N N . ASP E 1 233 ? -62.413 23.194 9.688 1.00 41.66 233 ASP E N 1
ATOM 12592 C CA . ASP E 1 233 ? -62.759 22.049 10.539 1.00 40.70 233 ASP E CA 1
ATOM 12593 C C . ASP E 1 233 ? -63.966 22.383 11.412 1.00 40.48 233 ASP E C 1
ATOM 12594 O O . ASP E 1 233 ? -64.754 21.507 11.782 1.00 39.96 233 ASP E O 1
ATOM 12599 N N . LEU E 1 234 ? -64.066 23.661 11.769 1.00 39.83 234 LEU E N 1
ATOM 12600 C CA . LEU E 1 234 ? -65.087 24.169 12.662 1.00 39.95 234 LEU E CA 1
ATOM 12601 C C . LEU E 1 234 ? -65.513 25.549 12.158 1.00 39.82 234 LEU E C 1
ATOM 12602 O O . LEU E 1 234 ? -64.666 26.387 11.882 1.00 39.71 234 LEU E O 1
ATOM 12607 N N . VAL E 1 235 ? -66.817 25.750 12.012 1.00 40.20 235 VAL E N 1
ATOM 12608 C CA . VAL E 1 235 ? -67.405 27.040 11.621 1.00 40.52 235 VAL E CA 1
ATOM 12609 C C . VAL E 1 235 ? -68.308 27.488 12.761 1.00 40.71 235 VAL E C 1
ATOM 12610 O O . VAL E 1 235 ? -69.141 26.711 13.217 1.00 41.52 235 VAL E O 1
ATOM 12614 N N . ILE E 1 236 ? -68.110 28.718 13.246 1.00 41.28 236 ILE E N 1
ATOM 12615 C CA . ILE E 1 236 ? -68.998 29.318 14.243 1.00 40.14 236 ILE E CA 1
ATOM 12616 C C . ILE E 1 236 ? -69.779 30.499 13.593 1.00 40.37 236 ILE E C 1
ATOM 12617 O O . ILE E 1 236 ? -69.190 31.512 13.188 1.00 40.83 236 ILE E O 1
ATOM 12622 N N . GLY E 1 237 ? -71.091 30.336 13.471 1.00 39.89 237 GLY E N 1
ATOM 12623 C CA . GLY E 1 237 ? -71.975 31.348 12.866 1.00 40.05 237 GLY E CA 1
ATOM 12624 C C . GLY E 1 237 ? -72.411 32.330 13.943 1.00 40.34 237 GLY E C 1
ATOM 12625 O O . GLY E 1 237 ? -73.126 31.957 14.861 1.00 40.68 237 GLY E O 1
ATOM 12626 N N . ALA E 1 238 ? -71.956 33.578 13.854 1.00 40.05 238 ALA E N 1
ATOM 12627 C CA . ALA E 1 238 ? -72.148 34.536 14.945 1.00 40.18 238 ALA E CA 1
ATOM 12628 C C . ALA E 1 238 ? -72.592 35.933 14.460 1.00 40.40 238 ALA E C 1
ATOM 12629 O O . ALA E 1 238 ? -72.177 36.968 15.007 1.00 40.34 238 ALA E O 1
ATOM 12631 N N . VAL E 1 239 ? -73.433 35.955 13.433 1.00 40.88 239 VAL E N 1
ATOM 12632 C CA . VAL E 1 239 ? -73.863 37.215 12.852 1.00 40.59 239 VAL E CA 1
ATOM 12633 C C . VAL E 1 239 ? -75.144 37.710 13.521 1.00 41.07 239 VAL E C 1
ATOM 12634 O O . VAL E 1 239 ? -75.873 36.930 14.150 1.00 40.52 239 VAL E O 1
ATOM 12638 N N . LEU E 1 240 ? -75.390 39.014 13.413 1.00 41.60 240 LEU E N 1
ATOM 12639 C CA . LEU E 1 240 ? -76.632 39.600 13.889 1.00 42.14 240 LEU E CA 1
ATOM 12640 C C . LEU E 1 240 ? -76.975 40.871 13.137 1.00 43.41 240 LEU E C 1
ATOM 12641 O O . LEU E 1 240 ? -76.113 41.728 12.900 1.00 43.14 240 LEU E O 1
ATOM 12646 N N . VAL E 1 241 ? -78.243 40.943 12.741 1.00 44.70 241 VAL E N 1
ATOM 12647 C CA . VAL E 1 241 ? -78.924 42.191 12.443 1.00 46.23 241 VAL E CA 1
ATOM 12648 C C . VAL E 1 241 ? -79.922 42.379 13.590 1.00 46.79 241 VAL E C 1
ATOM 12649 O O . VAL E 1 241 ? -80.895 41.619 13.686 1.00 46.93 241 VAL E O 1
ATOM 12653 N N . PRO E 1 242 ? -79.687 43.382 14.463 1.00 47.41 242 PRO E N 1
ATOM 12654 C CA . PRO E 1 242 ? -80.429 43.542 15.727 1.00 47.86 242 PRO E CA 1
ATOM 12655 C C . PRO E 1 242 ? -81.949 43.437 15.581 1.00 48.27 242 PRO E C 1
ATOM 12656 O O . PRO E 1 242 ? -82.551 44.151 14.769 1.00 48.46 242 PRO E O 1
ATOM 12660 N N . GLY E 1 243 ? -82.546 42.517 16.339 1.00 48.69 243 GLY E N 1
ATOM 12661 C CA . GLY E 1 243 ? -84.000 42.314 16.335 1.00 48.99 243 GLY E CA 1
ATOM 12662 C C . GLY E 1 243 ? -84.541 41.579 15.121 1.00 49.18 243 GLY E C 1
ATOM 12663 O O . GLY E 1 243 ? -85.745 41.293 15.045 1.00 48.82 243 GLY E O 1
ATOM 12664 N N . ALA E 1 244 ? -83.656 41.240 14.182 1.00 49.04 244 ALA E N 1
ATOM 12665 C CA . ALA E 1 244 ? -84.088 40.637 12.924 1.00 48.54 244 ALA E CA 1
ATOM 12666 C C . ALA E 1 244 ? -83.651 39.188 12.760 1.00 48.79 244 ALA E C 1
ATOM 12667 O O . ALA E 1 244 ? -82.744 38.705 13.445 1.00 47.93 244 ALA E O 1
ATOM 12669 N N . LYS E 1 245 ? -84.330 38.505 11.842 1.00 48.82 245 LYS E N 1
ATOM 12670 C CA . LYS E 1 245 ? -83.993 37.147 11.464 1.00 49.36 245 LYS E CA 1
ATOM 12671 C C . LYS E 1 245 ? -82.591 37.130 10.847 1.00 48.35 245 LYS E C 1
ATOM 12672 O O . LYS E 1 245 ? -82.233 38.024 10.072 1.00 47.96 245 LYS E O 1
ATOM 12678 N N . ALA E 1 246 ? -81.794 36.132 11.221 1.00 47.79 246 ALA E N 1
ATOM 12679 C CA . ALA E 1 246 ? -80.418 36.037 10.746 1.00 47.51 246 ALA E CA 1
ATOM 12680 C C . ALA E 1 246 ? -80.403 35.742 9.250 1.00 47.88 246 ALA E C 1
ATOM 12681 O O . ALA E 1 246 ? -81.257 34.999 8.764 1.00 47.54 246 ALA E O 1
ATOM 12683 N N . PRO E 1 247 ? -79.445 36.327 8.505 1.00 48.07 247 PRO E N 1
ATOM 12684 C CA . PRO E 1 247 ? -79.403 35.971 7.089 1.00 48.29 247 PRO E CA 1
ATOM 12685 C C . PRO E 1 247 ? -78.830 34.566 6.927 1.00 48.37 247 PRO E C 1
ATOM 12686 O O . PRO E 1 247 ? -78.014 34.135 7.735 1.00 48.40 247 PRO E O 1
ATOM 12690 N N . LYS E 1 248 ? -79.293 33.843 5.916 1.00 48.64 248 LYS E N 1
ATOM 12691 C CA . LYS E 1 248 ? -78.749 32.526 5.621 1.00 48.42 248 LYS E CA 1
ATOM 12692 C C . LYS E 1 248 ? -77.473 32.701 4.803 1.00 48.25 248 LYS E C 1
ATOM 12693 O O . LYS E 1 248 ? -77.509 33.054 3.620 1.00 48.44 248 LYS E O 1
ATOM 12699 N N . LEU E 1 249 ? -76.342 32.461 5.450 1.00 47.83 249 LEU E N 1
ATOM 12700 C CA . LEU E 1 249 ? -75.042 32.737 4.856 1.00 47.39 249 LEU E CA 1
ATOM 12701 C C . LEU E 1 249 ? -74.304 31.489 4.422 1.00 46.97 249 LEU E C 1
ATOM 12702 O O . LEU E 1 249 ? -73.455 31.557 3.534 1.00 47.24 249 LEU E O 1
ATOM 12707 N N . VAL E 1 250 ? -74.613 30.364 5.067 1.00 46.36 250 VAL E N 1
ATOM 12708 C CA . VAL E 1 250 ? -73.994 29.083 4.752 1.00 45.85 250 VAL E CA 1
ATOM 12709 C C . VAL E 1 250 ? -75.057 28.152 4.145 1.00 45.83 250 VAL E C 1
ATOM 12710 O O . VAL E 1 250 ? -75.889 27.587 4.855 1.00 45.35 250 VAL E O 1
ATOM 12714 N N . SER E 1 251 ? -75.009 28.003 2.828 1.00 46.06 251 SER E N 1
ATOM 12715 C CA . SER E 1 251 ? -75.974 27.165 2.108 1.00 46.45 251 SER E CA 1
ATOM 12716 C C . SER E 1 251 ? -75.673 25.670 2.279 1.00 46.60 251 SER E C 1
ATOM 12717 O O . SER E 1 251 ? -74.516 25.294 2.467 1.00 46.87 251 SER E O 1
ATOM 12720 N N . ASN E 1 252 ? -76.708 24.825 2.204 1.00 47.12 252 ASN E N 1
ATOM 12721 C CA . ASN E 1 252 ? -76.549 23.361 2.257 1.00 47.14 252 ASN E CA 1
ATOM 12722 C C . ASN E 1 252 ? -75.685 22.817 1.122 1.00 47.37 252 ASN E C 1
ATOM 12723 O O . ASN E 1 252 ? -74.972 21.826 1.288 1.00 47.10 252 ASN E O 1
ATOM 12728 N N . SER E 1 253 ? -75.781 23.464 -0.038 1.00 47.80 253 SER E N 1
ATOM 12729 C CA . SER E 1 253 ? -74.899 23.214 -1.175 1.00 48.25 253 SER E CA 1
ATOM 12730 C C . SER E 1 253 ? -73.423 23.409 -0.784 1.00 47.84 253 SER E C 1
ATOM 12731 O O . SER E 1 253 ? -72.569 22.575 -1.102 1.00 47.53 253 SER E O 1
ATOM 12734 N N . LEU E 1 254 ? -73.130 24.500 -0.072 1.00 46.99 254 LEU E N 1
ATOM 12735 C CA . LEU E 1 254 ? -71.777 24.747 0.407 1.00 46.24 254 LEU E CA 1
ATOM 12736 C C . LEU E 1 254 ? -71.340 23.682 1.410 1.00 45.94 254 LEU E C 1
ATOM 12737 O O . LEU E 1 254 ? -70.223 23.188 1.345 1.00 45.96 254 LEU E O 1
ATOM 12742 N N . VAL E 1 255 ? -72.220 23.339 2.342 1.00 45.70 255 VAL E N 1
ATOM 12743 C CA . VAL E 1 255 ? -71.923 22.321 3.353 1.00 45.11 255 VAL E CA 1
ATOM 12744 C C . VAL E 1 255 ? -71.557 20.971 2.684 1.00 45.43 255 VAL E C 1
ATOM 12745 O O . VAL E 1 255 ? -70.681 20.243 3.163 1.00 45.24 255 VAL E O 1
ATOM 12749 N N . ALA E 1 256 ? -72.215 20.660 1.572 1.00 45.62 256 ALA E N 1
ATOM 12750 C CA . ALA E 1 256 ? -71.893 19.463 0.775 1.00 46.49 256 ALA E CA 1
ATOM 12751 C C . ALA E 1 256 ? -70.433 19.427 0.312 1.00 46.85 256 ALA E C 1
ATOM 12752 O O . ALA E 1 256 ? -69.888 18.353 0.079 1.00 47.92 256 ALA E O 1
ATOM 12754 N N . HIS E 1 257 ? -69.805 20.597 0.190 1.00 47.30 257 HIS E N 1
ATOM 12755 C CA . HIS E 1 257 ? -68.388 20.701 -0.180 1.00 47.78 257 HIS E CA 1
ATOM 12756 C C . HIS E 1 257 ? -67.401 20.728 1.009 1.00 47.52 257 HIS E C 1
ATOM 12757 O O . HIS E 1 257 ? -66.195 20.886 0.808 1.00 48.06 257 HIS E O 1
ATOM 12764 N N . MET E 1 258 ? -67.899 20.561 2.231 1.00 46.53 258 MET E N 1
ATOM 12765 C CA . MET E 1 258 ? -67.033 20.630 3.410 1.00 45.99 258 MET E CA 1
ATOM 12766 C C . MET E 1 258 ? -66.289 19.310 3.671 1.00 46.70 258 MET E C 1
ATOM 12767 O O . MET E 1 258 ? -66.633 18.272 3.107 1.00 47.02 258 MET E O 1
ATOM 12772 N N . LYS E 1 259 ? -65.259 19.372 4.507 1.00 47.01 259 LYS E N 1
ATOM 12773 C CA . LYS E 1 259 ? -64.533 18.186 4.957 1.00 47.44 259 LYS E CA 1
ATOM 12774 C C . LYS E 1 259 ? -65.459 17.291 5.781 1.00 47.01 259 LYS E C 1
ATOM 12775 O O . LYS E 1 259 ? -66.224 17.796 6.601 1.00 46.84 259 LYS E O 1
ATOM 12781 N N . PRO E 1 260 ? -65.414 15.958 5.560 1.00 46.63 260 PRO E N 1
ATOM 12782 C CA . PRO E 1 260 ? -66.222 15.073 6.411 1.00 45.84 260 PRO E CA 1
ATOM 12783 C C . PRO E 1 260 ? -65.842 15.229 7.886 1.00 44.94 260 PRO E C 1
ATOM 12784 O O . PRO E 1 260 ? -64.666 15.271 8.210 1.00 44.45 260 PRO E O 1
ATOM 12788 N N . GLY E 1 261 ? -66.838 15.314 8.760 1.00 43.54 261 GLY E N 1
ATOM 12789 C CA . GLY E 1 261 ? -66.580 15.414 10.190 1.00 42.83 261 GLY E CA 1
ATOM 12790 C C . GLY E 1 261 ? -66.410 16.844 10.687 1.00 41.63 261 GLY E C 1
ATOM 12791 O O . GLY E 1 261 ? -66.193 17.058 11.885 1.00 42.10 261 GLY E O 1
ATOM 12792 N N . ALA E 1 262 ? -66.483 17.819 9.776 1.00 40.95 262 ALA E N 1
ATOM 12793 C CA . ALA E 1 262 ? -66.513 19.251 10.165 1.00 40.98 262 ALA E CA 1
ATOM 12794 C C . ALA E 1 262 ? -67.722 19.540 11.043 1.00 40.50 262 ALA E C 1
ATOM 12795 O O . ALA E 1 262 ? -68.773 18.904 10.887 1.00 40.27 262 ALA E O 1
ATOM 12797 N N . VAL E 1 263 ? -67.565 20.498 11.953 1.00 40.09 263 VAL E N 1
ATOM 12798 C CA . VAL E 1 263 ? -68.586 20.887 12.923 1.00 40.03 263 VAL E CA 1
ATOM 12799 C C . VAL E 1 263 ? -69.008 22.323 12.618 1.00 40.49 263 VAL E C 1
ATOM 12800 O O . VAL E 1 263 ? -68.168 23.165 12.320 1.00 40.68 263 VAL E O 1
ATOM 12804 N N . LEU E 1 264 ? -70.309 22.596 12.665 1.00 41.15 264 LEU E N 1
ATOM 12805 C CA . LEU E 1 264 ? -70.814 23.948 12.483 1.00 41.67 264 LEU E CA 1
ATOM 12806 C C . LEU E 1 264 ? -71.662 24.294 13.696 1.00 41.42 264 LEU E C 1
ATOM 12807 O O . LEU E 1 264 ? -72.640 23.603 13.961 1.00 41.39 264 LEU E O 1
ATOM 12812 N N . VAL E 1 265 ? -71.267 25.338 14.440 1.00 41.21 265 VAL E N 1
ATOM 12813 C CA . VAL E 1 265 ? -72.018 25.835 15.597 1.00 40.76 265 VAL E CA 1
ATOM 12814 C C . VAL E 1 265 ? -72.706 27.141 15.204 1.00 41.44 265 VAL E C 1
ATOM 12815 O O . VAL E 1 265 ? -72.043 28.148 14.913 1.00 41.62 265 VAL E O 1
ATOM 12819 N N . ASP E 1 266 ? -74.037 27.115 15.167 1.00 41.82 266 ASP E N 1
ATOM 12820 C CA . ASP E 1 266 ? -74.828 28.288 14.823 1.00 41.85 266 ASP E CA 1
ATOM 12821 C C . ASP E 1 266 ? -75.255 28.971 16.112 1.00 41.87 266 ASP E C 1
ATOM 12822 O O . ASP E 1 266 ? -76.288 28.618 16.687 1.00 42.05 266 ASP E O 1
ATOM 12827 N N . ILE E 1 267 ? -74.457 29.929 16.579 1.00 40.78 267 ILE E N 1
ATOM 12828 C CA . ILE E 1 267 ? -74.850 30.717 17.742 1.00 40.19 267 ILE E CA 1
ATOM 12829 C C . ILE E 1 267 ? -76.114 31.540 17.413 1.00 40.15 267 ILE E C 1
ATOM 12830 O O . ILE E 1 267 ? -76.988 31.712 18.271 1.00 40.10 267 ILE E O 1
ATOM 12835 N N . ALA E 1 268 ? -76.194 32.022 16.170 1.00 40.34 268 ALA E N 1
ATOM 12836 C CA . ALA E 1 268 ? -77.330 32.824 15.675 1.00 40.96 268 ALA E CA 1
ATOM 12837 C C . ALA E 1 268 ? -78.671 32.083 15.519 1.00 41.65 268 ALA E C 1
ATOM 12838 O O . ALA E 1 268 ? -79.656 32.664 15.026 1.00 41.52 268 ALA E O 1
ATOM 12840 N N . ILE E 1 269 ? -78.722 30.815 15.935 1.00 41.71 269 ILE E N 1
ATOM 12841 C CA . ILE E 1 269 ? -79.981 30.048 15.947 1.00 41.79 269 ILE E CA 1
ATOM 12842 C C . ILE E 1 269 ? -81.103 30.741 16.745 1.00 42.06 269 ILE E C 1
ATOM 12843 O O . ILE E 1 269 ? -82.283 30.525 16.478 1.00 41.65 269 ILE E O 1
ATOM 12848 N N . ASP E 1 270 ? -80.751 31.570 17.725 1.00 42.12 270 ASP E N 1
ATOM 12849 C CA . ASP E 1 270 ? -81.806 32.207 18.516 1.00 42.12 270 ASP E CA 1
ATOM 12850 C C . ASP E 1 270 ? -82.629 33.182 17.668 1.00 42.21 270 ASP E C 1
ATOM 12851 O O . ASP E 1 270 ? -83.792 33.457 17.971 1.00 42.63 270 ASP E O 1
ATOM 12856 N N . GLN E 1 271 ? -82.016 33.679 16.597 1.00 42.21 271 GLN E N 1
ATOM 12857 C CA . GLN E 1 271 ? -82.679 34.573 15.646 1.00 42.19 271 GLN E CA 1
ATOM 12858 C C . GLN E 1 271 ? -82.987 33.868 14.317 1.00 41.99 271 GLN E C 1
ATOM 12859 O O . GLN E 1 271 ? -83.136 34.524 13.288 1.00 42.12 271 GLN E O 1
ATOM 12865 N N . GLY E 1 272 ? -83.066 32.537 14.342 1.00 42.42 272 GLY E N 1
ATOM 12866 C CA . GLY E 1 272 ? -83.414 31.751 13.147 1.00 42.88 272 GLY E CA 1
ATOM 12867 C C . GLY E 1 272 ? -82.269 30.947 12.536 1.00 43.44 272 GLY E C 1
ATOM 12868 O O . GLY E 1 272 ? -82.507 30.003 11.779 1.00 43.13 272 GLY E O 1
ATOM 12869 N N . GLY E 1 273 ? -81.033 31.333 12.853 1.00 43.34 273 GLY E N 1
ATOM 12870 C CA . GLY E 1 273 ? -79.840 30.618 12.392 1.00 43.78 273 GLY E CA 1
ATOM 12871 C C . GLY E 1 273 ? -79.262 31.227 11.129 1.00 43.83 273 GLY E C 1
ATOM 12872 O O . GLY E 1 273 ? -80.023 31.646 10.241 1.00 44.12 273 GLY E O 1
ATOM 12873 N N . CYS E 1 274 ? -77.931 31.309 11.050 1.00 43.37 274 CYS E N 1
ATOM 12874 C CA . CYS E 1 274 ? -77.284 31.819 9.831 1.00 42.92 274 CYS E CA 1
ATOM 12875 C C . CYS E 1 274 ? -76.836 30.726 8.846 1.00 42.66 274 CYS E C 1
ATOM 12876 O O . CYS E 1 274 ? -76.233 31.030 7.817 1.00 42.52 274 CYS E O 1
ATOM 12879 N N . PHE E 1 275 ? -77.125 29.471 9.171 1.00 42.26 275 PHE E N 1
ATOM 12880 C CA . PHE E 1 275 ? -76.868 28.363 8.260 1.00 42.85 275 PHE E CA 1
ATOM 12881 C C . PHE E 1 275 ? -78.212 27.928 7.663 1.00 43.32 275 PHE E C 1
ATOM 12882 O O . PHE E 1 275 ? -79.215 27.846 8.378 1.00 43.32 275 PHE E O 1
ATOM 12890 N N . GLU E 1 276 ? -78.240 27.654 6.362 1.00 44.35 276 GLU E N 1
ATOM 12891 C CA . GLU E 1 276 ? -79.470 27.152 5.728 1.00 45.60 276 GLU E CA 1
ATOM 12892 C C . GLU E 1 276 ? -80.033 25.913 6.443 1.00 46.02 276 GLU E C 1
ATOM 12893 O O . GLU E 1 276 ? -81.242 25.802 6.642 1.00 46.12 276 GLU E O 1
ATOM 12899 N N . GLY E 1 277 ? -79.152 25.003 6.851 1.00 46.84 277 GLY E N 1
ATOM 12900 C CA . GLY E 1 277 ? -79.583 23.730 7.442 1.00 47.43 277 GLY E CA 1
ATOM 12901 C C . GLY E 1 277 ? -79.893 23.746 8.929 1.00 47.39 277 GLY E C 1
ATOM 12902 O O . GLY E 1 277 ? -80.225 22.707 9.511 1.00 47.19 277 GLY E O 1
ATOM 12903 N N . SER E 1 278 ? -79.796 24.923 9.541 1.00 47.62 278 SER E N 1
ATOM 12904 C CA . SER E 1 278 ? -79.996 25.053 10.979 1.00 47.86 278 SER E CA 1
ATOM 12905 C C . SER E 1 278 ? -81.457 24.947 11.390 1.00 48.44 278 SER E C 1
ATOM 12906 O O . SER E 1 278 ? -82.347 25.490 10.735 1.00 48.67 278 SER E O 1
ATOM 12909 N N . ARG E 1 279 ? -81.672 24.207 12.473 1.00 49.02 279 ARG E N 1
ATOM 12910 C CA . ARG E 1 279 ? -82.945 24.140 13.170 1.00 49.91 279 ARG E CA 1
ATOM 12911 C C . ARG E 1 279 ? -82.638 24.004 14.667 1.00 49.86 279 ARG E C 1
ATOM 12912 O O . ARG E 1 279 ? -81.661 23.348 15.035 1.00 49.76 279 ARG E O 1
ATOM 12920 N N . PRO E 1 280 ? -83.483 24.606 15.528 1.00 50.37 280 PRO E N 1
ATOM 12921 C CA . PRO E 1 280 ? -83.244 24.648 16.967 1.00 50.62 280 PRO E CA 1
ATOM 12922 C C . PRO E 1 280 ? -83.066 23.273 17.592 1.00 50.94 280 PRO E C 1
ATOM 12923 O O . PRO E 1 280 ? -83.894 22.382 17.395 1.00 51.31 280 PRO E O 1
ATOM 12927 N N . THR E 1 281 ? -81.968 23.105 18.323 1.00 51.03 281 THR E N 1
ATOM 12928 C CA . THR E 1 281 ? -81.727 21.893 19.107 1.00 51.04 281 THR E CA 1
ATOM 12929 C C . THR E 1 281 ? -81.669 22.230 20.602 1.00 51.04 281 THR E C 1
ATOM 12930 O O . THR E 1 281 ? -81.748 23.397 20.993 1.00 50.90 281 THR E O 1
ATOM 12934 N N . THR E 1 282 ? -81.540 21.202 21.434 1.00 51.12 282 THR E N 1
ATOM 12935 C CA . THR E 1 282 ? -81.576 21.371 22.881 1.00 51.01 282 THR E CA 1
ATOM 12936 C C . THR E 1 282 ? -80.348 20.721 23.461 1.00 50.99 282 THR E C 1
ATOM 12937 O O . THR E 1 282 ? -79.712 19.891 22.809 1.00 51.36 282 THR E O 1
ATOM 12941 N N . TYR E 1 283 ? -80.016 21.087 24.695 1.00 50.71 283 TYR E N 1
ATOM 12942 C CA . TYR E 1 283 ? -78.883 20.479 25.375 1.00 50.21 283 TYR E CA 1
ATOM 12943 C C . TYR E 1 283 ? -78.993 18.951 25.499 1.00 50.45 283 TYR E C 1
ATOM 12944 O O . TYR E 1 283 ? -77.982 18.265 25.579 1.00 50.71 283 TYR E O 1
ATOM 12953 N N . ASP E 1 284 ? -80.215 18.427 25.495 1.00 51.07 284 ASP E N 1
ATOM 12954 C CA . ASP E 1 284 ? -80.431 16.976 25.516 1.00 51.37 284 ASP E CA 1
ATOM 12955 C C . ASP E 1 284 ? -79.967 16.307 24.223 1.00 51.65 284 ASP E C 1
ATOM 12956 O O . ASP E 1 284 ? -79.292 15.274 24.255 1.00 51.98 284 ASP E O 1
ATOM 12961 N N . HIS E 1 285 ? -80.323 16.898 23.088 1.00 52.05 285 HIS E N 1
ATOM 12962 C CA . HIS E 1 285 ? -79.917 16.360 21.795 1.00 52.61 285 HIS E CA 1
ATOM 12963 C C . HIS E 1 285 ? -79.394 17.495 20.926 1.00 52.30 285 HIS E C 1
ATOM 12964 O O . HIS E 1 285 ? -80.117 18.007 20.068 1.00 52.74 285 HIS E O 1
ATOM 12971 N N . PRO E 1 286 ? -78.135 17.906 21.169 1.00 52.18 286 PRO E N 1
ATOM 12972 C CA . PRO E 1 286 ? -77.659 19.178 20.635 1.00 51.85 286 PRO E CA 1
ATOM 12973 C C . PRO E 1 286 ? -77.277 19.171 19.155 1.00 51.41 286 PRO E C 1
ATOM 12974 O O . PRO E 1 286 ? -77.276 20.232 18.532 1.00 51.42 286 PRO E O 1
ATOM 12978 N N . THR E 1 287 ? -76.975 17.998 18.599 1.00 50.69 287 THR E N 1
ATOM 12979 C CA . THR E 1 287 ? -76.429 17.905 17.238 1.00 50.12 287 THR E CA 1
ATOM 12980 C C . THR E 1 287 ? -77.245 17.027 16.276 1.00 49.52 287 THR E C 1
ATOM 12981 O O . THR E 1 287 ? -77.937 16.102 16.702 1.00 49.93 287 THR E O 1
ATOM 12985 N N . PHE E 1 288 ? -77.144 17.334 14.982 1.00 48.24 288 PHE E N 1
ATOM 12986 C CA . PHE E 1 288 ? -77.699 16.515 13.904 1.00 47.09 288 PHE E CA 1
ATOM 12987 C C . PHE E 1 288 ? -76.805 16.647 12.664 1.00 46.80 288 PHE E C 1
ATOM 12988 O O . PHE E 1 288 ? -76.036 17.605 12.538 1.00 46.52 288 PHE E O 1
ATOM 12996 N N . ALA E 1 289 ? -76.899 15.683 11.763 1.00 46.20 289 ALA E N 1
ATOM 12997 C CA . ALA E 1 289 ? -76.076 15.655 10.569 1.00 45.98 289 ALA E CA 1
ATOM 12998 C C . ALA E 1 289 ? -76.643 16.511 9.439 1.00 46.12 289 ALA E C 1
ATOM 12999 O O . ALA E 1 289 ? -77.830 16.432 9.132 1.00 46.38 289 ALA E O 1
ATOM 13001 N N . VAL E 1 290 ? -75.810 17.354 8.835 1.00 46.17 290 VAL E N 1
ATOM 13002 C CA . VAL E 1 290 ? -76.096 17.804 7.466 1.00 46.12 290 VAL E CA 1
ATOM 13003 C C . VAL E 1 290 ? -74.954 17.430 6.509 1.00 45.85 290 VAL E C 1
ATOM 13004 O O . VAL E 1 290 ? -73.780 17.751 6.748 1.00 44.89 290 VAL E O 1
ATOM 13008 N N . HIS E 1 291 ? -75.326 16.710 5.448 1.00 45.31 291 HIS E N 1
ATOM 13009 C CA . HIS E 1 291 ? -74.372 15.997 4.599 1.00 45.42 291 HIS E CA 1
ATOM 13010 C C . HIS E 1 291 ? -73.344 15.282 5.493 1.00 45.69 291 HIS E C 1
ATOM 13011 O O . HIS E 1 291 ? -73.742 14.555 6.406 1.00 46.06 291 HIS E O 1
ATOM 13018 N N . ASP E 1 292 ? -72.045 15.494 5.280 1.00 45.68 292 ASP E N 1
ATOM 13019 C CA . ASP E 1 292 ? -71.053 14.769 6.087 1.00 46.65 292 ASP E CA 1
ATOM 13020 C C . ASP E 1 292 ? -70.573 15.555 7.315 1.00 45.90 292 ASP E C 1
ATOM 13021 O O . ASP E 1 292 ? -69.547 15.213 7.915 1.00 46.21 292 ASP E O 1
ATOM 13026 N N . THR E 1 293 ? -71.330 16.586 7.697 1.00 45.26 293 THR E N 1
ATOM 13027 C CA . THR E 1 293 ? -70.954 17.485 8.800 1.00 44.67 293 THR E CA 1
ATOM 13028 C C . THR E 1 293 ? -71.903 17.359 10.003 1.00 44.94 293 THR E C 1
ATOM 13029 O O . THR E 1 293 ? -72.975 16.745 9.913 1.00 45.02 293 THR E O 1
ATOM 13033 N N . LEU E 1 294 ? -71.514 17.972 11.111 1.00 44.50 294 LEU E N 1
ATOM 13034 C CA . LEU E 1 294 ? -72.317 17.980 12.326 1.00 44.91 294 LEU E CA 1
ATOM 13035 C C . LEU E 1 294 ? -72.735 19.408 12.665 1.00 44.01 294 LEU E C 1
ATOM 13036 O O . LEU E 1 294 ? -71.879 20.298 12.791 1.00 43.19 294 LEU E O 1
ATOM 13041 N N . PHE E 1 295 ? -74.049 19.623 12.805 1.00 43.39 295 PHE E N 1
ATOM 13042 C CA . PHE E 1 295 ? -74.609 20.926 13.170 1.00 41.84 295 PHE E CA 1
ATOM 13043 C C . PHE E 1 295 ? -74.958 20.945 14.654 1.00 42.01 295 PHE E C 1
ATOM 13044 O O . PHE E 1 295 ? -75.480 19.962 15.185 1.00 41.14 295 PHE E O 1
ATOM 13052 N N . TYR E 1 296 ? -74.667 22.071 15.305 1.00 41.09 296 TYR E N 1
ATOM 13053 C CA . TYR E 1 296 ? -74.974 22.305 16.726 1.00 41.26 296 TYR E CA 1
ATOM 13054 C C . TYR E 1 296 ? -75.735 23.632 16.788 1.00 41.06 296 TYR E C 1
ATOM 13055 O O . TYR E 1 296 ? -75.202 24.662 16.365 1.00 41.28 296 TYR E O 1
ATOM 13064 N N . CYS E 1 297 ? -76.964 23.608 17.312 1.00 41.21 297 CYS E N 1
ATOM 13065 C CA . CYS E 1 297 ? -77.913 24.723 17.141 1.00 41.06 297 CYS E CA 1
ATOM 13066 C C . CYS E 1 297 ? -78.713 25.016 18.405 1.00 41.23 297 CYS E C 1
ATOM 13067 O O . CYS E 1 297 ? -79.938 25.157 18.354 1.00 41.16 297 CYS E O 1
ATOM 13070 N N . VAL E 1 298 ? -78.029 25.112 19.537 1.00 41.54 298 VAL E N 1
ATOM 13071 C CA . VAL E 1 298 ? -78.692 25.304 20.839 1.00 42.11 298 VAL E CA 1
ATOM 13072 C C . VAL E 1 298 ? -78.993 26.780 21.060 1.00 42.50 298 VAL E C 1
ATOM 13073 O O . VAL E 1 298 ? -78.092 27.621 20.985 1.00 42.95 298 VAL E O 1
ATOM 13077 N N . ALA E 1 299 ? -80.259 27.095 21.335 1.00 42.96 299 ALA E N 1
ATOM 13078 C CA . ALA E 1 299 ? -80.724 28.484 21.387 1.00 42.64 299 ALA E CA 1
ATOM 13079 C C . ALA E 1 299 ? -80.692 29.095 22.780 1.00 43.02 299 ALA E C 1
ATOM 13080 O O . ALA E 1 299 ? -80.997 30.283 22.939 1.00 43.61 299 ALA E O 1
ATOM 13082 N N . ASN E 1 300 ? -80.337 28.293 23.784 1.00 42.55 300 ASN E N 1
ATOM 13083 C CA . ASN E 1 300 ? -80.112 28.807 25.137 1.00 42.64 300 ASN E CA 1
ATOM 13084 C C . ASN E 1 300 ? -78.739 28.352 25.669 1.00 43.06 300 ASN E C 1
ATOM 13085 O O . ASN E 1 300 ? -78.634 27.749 26.746 1.00 41.85 300 ASN E O 1
ATOM 13090 N N . MET E 1 301 ? -77.687 28.653 24.897 1.00 43.80 301 MET E N 1
ATOM 13091 C CA . MET E 1 301 ? -76.338 28.180 25.215 1.00 45.23 301 MET E CA 1
ATOM 13092 C C . MET E 1 301 ? -75.873 28.522 26.643 1.00 45.54 301 MET E C 1
ATOM 13093 O O . MET E 1 301 ? -75.353 27.654 27.333 1.00 45.88 301 MET E O 1
ATOM 13098 N N . PRO E 1 302 ? -76.112 29.762 27.116 1.00 45.74 302 PRO E N 1
ATOM 13099 C CA . PRO E 1 302 ? -75.580 30.118 28.440 1.00 46.06 302 PRO E CA 1
ATOM 13100 C C . PRO E 1 302 ? -76.213 29.369 29.638 1.00 46.02 302 PRO E C 1
ATOM 13101 O O . PRO E 1 302 ? -75.737 29.498 30.769 1.00 45.78 302 PRO E O 1
ATOM 13105 N N . ALA E 1 303 ? -77.274 28.600 29.389 1.00 45.67 303 ALA E N 1
ATOM 13106 C CA . ALA E 1 303 ? -77.961 27.820 30.428 1.00 45.18 303 ALA E CA 1
ATOM 13107 C C . ALA E 1 303 ? -77.075 26.763 31.111 1.00 45.34 303 ALA E C 1
ATOM 13108 O O . ALA E 1 303 ? -77.335 26.379 32.259 1.00 46.13 303 ALA E O 1
ATOM 13110 N N . SER E 1 304 ? -76.060 26.275 30.401 1.00 44.67 304 SER E N 1
ATOM 13111 C CA . SER E 1 304 ? -75.181 25.210 30.918 1.00 44.43 304 SER E CA 1
ATOM 13112 C C . SER E 1 304 ? -74.105 25.695 31.898 1.00 43.85 304 SER E C 1
ATOM 13113 O O . SER E 1 304 ? -73.441 24.895 32.553 1.00 42.60 304 SER E O 1
ATOM 13116 N N . VAL E 1 305 ? -73.939 27.013 31.982 1.00 43.82 305 VAL E N 1
ATOM 13117 C CA . VAL E 1 305 ? -72.977 27.615 32.891 1.00 44.04 305 VAL E CA 1
ATOM 13118 C C . VAL E 1 305 ? -73.678 28.670 33.755 1.00 44.63 305 VAL E C 1
ATOM 13119 O O . VAL E 1 305 ? -73.279 29.828 33.753 1.00 44.72 305 VAL E O 1
ATOM 13123 N N . PRO E 1 306 ? -74.720 28.264 34.515 1.00 44.88 306 PRO E N 1
ATOM 13124 C CA . PRO E 1 306 ? -75.577 29.258 35.159 1.00 45.30 306 PRO E CA 1
ATOM 13125 C C . PRO E 1 306 ? -74.922 30.031 36.301 1.00 46.36 306 PRO E C 1
ATOM 13126 O O . PRO E 1 306 ? -75.343 31.159 36.566 1.00 46.68 306 PRO E O 1
ATOM 13130 N N . LYS E 1 307 ? -73.921 29.443 36.966 1.00 47.46 307 LYS E N 1
ATOM 13131 C CA . LYS E 1 307 ? -73.143 30.163 37.991 1.00 48.48 307 LYS E CA 1
ATOM 13132 C C . LYS E 1 307 ? -72.381 31.352 37.403 1.00 49.13 307 LYS E C 1
ATOM 13133 O O . LYS E 1 307 ? -72.198 32.381 38.073 1.00 50.05 307 LYS E O 1
ATOM 13139 N N . THR E 1 308 ? -71.985 31.229 36.141 1.00 48.38 308 THR E N 1
ATOM 13140 C CA . THR E 1 308 ? -71.426 32.351 35.394 1.00 47.65 308 THR E CA 1
ATOM 13141 C C . THR E 1 308 ? -72.524 33.250 34.839 1.00 47.96 308 THR E C 1
ATOM 13142 O O . THR E 1 308 ? -72.555 34.446 35.129 1.00 47.33 308 THR E O 1
ATOM 13146 N N . SER E 1 309 ? -73.405 32.667 34.022 1.00 47.68 309 SER E N 1
ATOM 13147 C CA . SER E 1 309 ? -74.338 33.449 33.206 1.00 47.92 309 SER E CA 1
ATOM 13148 C C . SER E 1 309 ? -75.492 34.116 33.961 1.00 47.69 309 SER E C 1
ATOM 13149 O O . SER E 1 309 ? -75.958 35.175 33.551 1.00 47.56 309 SER E O 1
ATOM 13152 N N . THR E 1 310 ? -75.953 33.536 35.063 1.00 47.69 310 THR E N 1
ATOM 13153 C CA . THR E 1 310 ? -77.023 34.197 35.833 1.00 47.73 310 THR E CA 1
ATOM 13154 C C . THR E 1 310 ? -76.574 35.571 36.336 1.00 47.89 310 THR E C 1
ATOM 13155 O O . THR E 1 310 ? -77.301 36.561 36.191 1.00 47.73 310 THR E O 1
ATOM 13159 N N . TYR E 1 311 ? -75.371 35.621 36.903 1.00 48.11 311 TYR E N 1
ATOM 13160 C CA . TYR E 1 311 ? -74.789 36.879 37.383 1.00 48.39 311 TYR E CA 1
ATOM 13161 C C . TYR E 1 311 ? -74.396 37.805 36.252 1.00 47.61 311 TYR E C 1
ATOM 13162 O O . TYR E 1 311 ? -74.703 38.982 36.313 1.00 47.22 311 TYR E O 1
ATOM 13171 N N . ALA E 1 312 ? -73.742 37.288 35.214 1.00 46.11 312 ALA E N 1
ATOM 13172 C CA . ALA E 1 312 ? -73.405 38.132 34.070 1.00 46.18 312 ALA E CA 1
ATOM 13173 C C . ALA E 1 312 ? -74.641 38.881 33.547 1.00 46.19 312 ALA E C 1
ATOM 13174 O O . ALA E 1 312 ? -74.566 40.082 33.280 1.00 46.51 312 ALA E O 1
ATOM 13176 N N . LEU E 1 313 ? -75.767 38.177 33.418 1.00 46.16 313 LEU E N 1
ATOM 13177 C CA . LEU E 1 313 ? -77.015 38.784 32.930 1.00 46.77 313 LEU E CA 1
ATOM 13178 C C . LEU E 1 313 ? -77.593 39.835 33.888 1.00 46.98 313 LEU E C 1
ATOM 13179 O O . LEU E 1 313 ? -77.865 40.973 33.479 1.00 47.18 313 LEU E O 1
ATOM 13184 N N . THR E 1 314 ? -77.753 39.466 35.153 1.00 47.18 314 THR E N 1
ATOM 13185 C CA . THR E 1 314 ? -78.373 40.363 36.135 1.00 48.49 314 THR E CA 1
ATOM 13186 C C . THR E 1 314 ? -77.472 41.557 36.495 1.00 48.05 314 THR E C 1
ATOM 13187 O O . THR E 1 314 ? -77.980 42.627 36.819 1.00 48.73 314 THR E O 1
ATOM 13191 N N . ASN E 1 315 ? -76.151 41.391 36.446 1.00 47.89 315 ASN E N 1
ATOM 13192 C CA . ASN E 1 315 ? -75.267 42.557 36.542 1.00 47.90 315 ASN E CA 1
ATOM 13193 C C . ASN E 1 315 ? -75.681 43.663 35.538 1.00 48.51 315 ASN E C 1
ATOM 13194 O O . ASN E 1 315 ? -75.675 44.865 35.865 1.00 48.63 315 ASN E O 1
ATOM 13199 N N . ALA E 1 316 ? -76.073 43.244 34.334 1.00 48.38 316 ALA E N 1
ATOM 13200 C CA . ALA E 1 316 ? -76.465 44.158 33.253 1.00 48.11 316 ALA E CA 1
ATOM 13201 C C . ALA E 1 316 ? -77.940 44.606 33.303 1.00 48.24 316 ALA E C 1
ATOM 13202 O O . ALA E 1 316 ? -78.241 45.762 33.013 1.00 47.65 316 ALA E O 1
ATOM 13204 N N . THR E 1 317 ? -78.856 43.706 33.666 1.00 48.78 317 THR E N 1
ATOM 13205 C CA . THR E 1 317 ? -80.297 44.028 33.613 1.00 49.21 317 THR E CA 1
ATOM 13206 C C . THR E 1 317 ? -80.828 44.829 34.788 1.00 49.45 317 THR E C 1
ATOM 13207 O O . THR E 1 317 ? -81.724 45.649 34.610 1.00 49.28 317 THR E O 1
ATOM 13211 N N . MET E 1 318 ? -80.287 44.592 35.980 1.00 50.13 318 MET E N 1
ATOM 13212 C CA . MET E 1 318 ? -80.832 45.197 37.202 1.00 50.83 318 MET E CA 1
ATOM 13213 C C . MET E 1 318 ? -81.082 46.706 37.132 1.00 50.70 318 MET E C 1
ATOM 13214 O O . MET E 1 318 ? -82.119 47.155 37.602 1.00 50.90 318 MET E O 1
ATOM 13219 N N . PRO E 1 319 ? -80.134 47.495 36.572 1.00 50.78 319 PRO E N 1
ATOM 13220 C CA . PRO E 1 319 ? -80.420 48.931 36.445 1.00 50.79 319 PRO E CA 1
ATOM 13221 C C . PRO E 1 319 ? -81.695 49.255 35.649 1.00 50.75 319 PRO E C 1
ATOM 13222 O O . PRO E 1 319 ? -82.406 50.202 35.997 1.00 50.90 319 PRO E O 1
ATOM 13226 N N . TYR E 1 320 ? -81.986 48.481 34.602 1.00 50.79 320 TYR E N 1
ATOM 13227 C CA . TYR E 1 320 ? -83.216 48.673 33.821 1.00 50.43 320 TYR E CA 1
ATOM 13228 C C . TYR E 1 320 ? -84.455 48.153 34.563 1.00 50.39 320 TYR E C 1
ATOM 13229 O O . TYR E 1 320 ? -85.534 48.745 34.487 1.00 50.34 320 TYR E O 1
ATOM 13238 N N . VAL E 1 321 ? -84.292 47.046 35.280 1.00 50.34 321 VAL E N 1
ATOM 13239 C CA . VAL E 1 321 ? -85.350 46.474 36.110 1.00 50.19 321 VAL E CA 1
ATOM 13240 C C . VAL E 1 321 ? -85.812 47.493 37.148 1.00 51.08 321 VAL E C 1
ATOM 13241 O O . VAL E 1 321 ? -87.019 47.708 37.318 1.00 51.25 321 VAL E O 1
ATOM 13245 N N . LEU E 1 322 ? -84.846 48.111 37.832 1.00 51.32 322 LEU E N 1
ATOM 13246 C CA . LEU E 1 322 ? -85.120 49.081 38.894 1.00 51.60 322 LEU E CA 1
ATOM 13247 C C . LEU E 1 322 ? -85.924 50.286 38.397 1.00 52.13 322 LEU E C 1
ATOM 13248 O O . LEU E 1 322 ? -86.828 50.738 39.081 1.00 52.39 322 LEU E O 1
ATOM 13253 N N . GLU E 1 323 ? -85.597 50.785 37.203 1.00 52.95 323 GLU E N 1
ATOM 13254 C CA . GLU E 1 323 ? -86.339 51.891 36.574 1.00 53.76 323 GLU E CA 1
ATOM 13255 C C . GLU E 1 323 ? -87.767 51.515 36.148 1.00 53.50 323 GLU E C 1
ATOM 13256 O O . GLU E 1 323 ? -88.702 52.323 36.299 1.00 53.03 323 GLU E O 1
ATOM 13262 N N . LEU E 1 324 ? -87.926 50.301 35.614 1.00 52.95 324 LEU E N 1
ATOM 13263 C CA . LEU E 1 324 ? -89.250 49.757 35.296 1.00 52.64 324 LEU E CA 1
ATOM 13264 C C . LEU E 1 324 ? -90.120 49.578 36.546 1.00 52.60 324 LEU E C 1
ATOM 13265 O O . LEU E 1 324 ? -91.323 49.874 36.518 1.00 52.76 324 LEU E O 1
ATOM 13270 N N . ALA E 1 325 ? -89.518 49.090 37.629 1.00 51.95 325 ALA E N 1
ATOM 13271 C CA . ALA E 1 325 ? -90.246 48.896 38.880 1.00 51.64 325 ALA E CA 1
ATOM 13272 C C . ALA E 1 325 ? -90.681 50.232 39.470 1.00 51.36 325 ALA E C 1
ATOM 13273 O O . ALA E 1 325 ? -91.840 50.383 39.865 1.00 51.67 325 ALA E O 1
ATOM 13275 N N . ASP E 1 326 ? -89.759 51.196 39.509 1.00 51.10 326 ASP E N 1
ATOM 13276 C CA . ASP E 1 326 ? -90.005 52.497 40.151 1.00 50.87 326 ASP E CA 1
ATOM 13277 C C . ASP E 1 326 ? -91.011 53.396 39.425 1.00 50.62 326 ASP E C 1
ATOM 13278 O O . ASP E 1 326 ? -91.779 54.113 40.073 1.00 50.50 326 ASP E O 1
ATOM 13283 N N . HIS E 1 327 ? -91.000 53.367 38.094 1.00 50.65 327 HIS E N 1
ATOM 13284 C CA . HIS E 1 327 ? -91.707 54.382 37.292 1.00 50.92 327 HIS E CA 1
ATOM 13285 C C . HIS E 1 327 ? -92.729 53.830 36.292 1.00 50.84 327 HIS E C 1
ATOM 13286 O O . HIS E 1 327 ? -93.559 54.585 35.764 1.00 50.82 327 HIS E O 1
ATOM 13293 N N . GLY E 1 328 ? -92.689 52.518 36.062 1.00 50.78 328 GLY E N 1
ATOM 13294 C CA . GLY E 1 328 ? -93.586 51.864 35.104 1.00 51.13 328 GLY E CA 1
ATOM 13295 C C . GLY E 1 328 ? -92.994 51.888 33.708 1.00 51.57 328 GLY E C 1
ATOM 13296 O O . GLY E 1 328 ? -92.026 52.618 33.447 1.00 51.73 328 GLY E O 1
ATOM 13297 N N . TRP E 1 329 ? -93.555 51.095 32.798 1.00 51.78 329 TRP E N 1
ATOM 13298 C CA . TRP E 1 329 ? -92.951 50.976 31.460 1.00 51.64 329 TRP E CA 1
ATOM 13299 C C . TRP E 1 329 ? -92.957 52.299 30.682 1.00 51.52 329 TRP E C 1
ATOM 13300 O O . TRP E 1 329 ? -91.946 52.649 30.098 1.00 51.65 329 TRP E O 1
ATOM 13311 N N . ARG E 1 330 ? -94.079 53.046 30.690 1.00 51.28 330 ARG E N 1
ATOM 13312 C CA . ARG E 1 330 ? -94.179 54.256 29.847 1.00 50.94 330 ARG E CA 1
ATOM 13313 C C . ARG E 1 330 ? -93.171 55.347 30.237 1.00 50.79 330 ARG E C 1
ATOM 13314 O O . ARG E 1 330 ? -92.455 55.866 29.366 1.00 50.34 330 ARG E O 1
ATOM 13322 N N . ALA E 1 331 ? -93.103 55.685 31.533 1.00 50.30 331 ALA E N 1
ATOM 13323 C CA . ALA E 1 331 ? -92.170 56.719 32.000 1.00 50.18 331 ALA E CA 1
ATOM 13324 C C . ALA E 1 331 ? -90.706 56.281 31.858 1.00 49.99 331 ALA E C 1
ATOM 13325 O O . ALA E 1 331 ? -89.850 57.069 31.440 1.00 49.68 331 ALA E O 1
ATOM 13327 N N . ALA E 1 332 ? -90.425 55.021 32.185 1.00 50.10 332 ALA E N 1
ATOM 13328 C CA . ALA E 1 332 ? -89.070 54.485 32.065 1.00 50.10 332 ALA E CA 1
ATOM 13329 C C . ALA E 1 332 ? -88.583 54.524 30.611 1.00 50.31 332 ALA E C 1
ATOM 13330 O O . ALA E 1 332 ? -87.438 54.903 30.339 1.00 50.55 332 ALA E O 1
ATOM 13332 N N . CYS E 1 333 ? -89.454 54.151 29.678 1.00 50.52 333 CYS E N 1
ATOM 13333 C CA . CYS E 1 333 ? -89.097 54.168 28.264 1.00 50.79 333 CYS E CA 1
ATOM 13334 C C . CYS E 1 333 ? -88.941 55.591 27.718 1.00 51.33 333 CYS E C 1
ATOM 13335 O O . CYS E 1 333 ? -88.085 55.829 26.856 1.00 51.38 333 CYS E O 1
ATOM 13338 N N . ARG E 1 334 ? -89.752 56.532 28.221 1.00 51.20 334 ARG E N 1
ATOM 13339 C CA . ARG E 1 334 ? -89.611 57.948 27.860 1.00 51.40 334 ARG E CA 1
ATOM 13340 C C . ARG E 1 334 ? -88.289 58.545 28.370 1.00 51.76 334 ARG E C 1
ATOM 13341 O O . ARG E 1 334 ? -87.624 59.297 27.648 1.00 51.39 334 ARG E O 1
ATOM 13349 N N . SER E 1 335 ? -87.921 58.197 29.609 1.00 52.11 335 SER E N 1
ATOM 13350 C CA . SER E 1 335 ? -86.691 58.679 30.258 1.00 52.44 335 SER E CA 1
ATOM 13351 C C . SER E 1 335 ? -85.436 58.026 29.709 1.00 52.70 335 SER E C 1
ATOM 13352 O O . SER E 1 335 ? -84.367 58.627 29.770 1.00 53.25 335 SER E O 1
ATOM 13355 N N . ASN E 1 336 ? -85.562 56.799 29.203 1.00 52.65 336 ASN E N 1
ATOM 13356 C CA . ASN E 1 336 ? -84.416 56.037 28.709 1.00 53.24 336 ASN E CA 1
ATOM 13357 C C . ASN E 1 336 ? -84.656 55.485 27.290 1.00 53.03 336 ASN E C 1
ATOM 13358 O O . ASN E 1 336 ? -85.292 54.439 27.128 1.00 52.88 336 ASN E O 1
ATOM 13363 N N . PRO E 1 337 ? -84.185 56.219 26.260 1.00 53.13 337 PRO E N 1
ATOM 13364 C CA . PRO E 1 337 ? -84.288 55.844 24.843 1.00 53.01 337 PRO E CA 1
ATOM 13365 C C . PRO E 1 337 ? -83.822 54.424 24.544 1.00 52.64 337 PRO E C 1
ATOM 13366 O O . PRO E 1 337 ? -84.416 53.767 23.686 1.00 52.99 337 PRO E O 1
ATOM 13370 N N . ALA E 1 338 ? -82.774 53.972 25.241 1.00 52.26 338 ALA E N 1
ATOM 13371 C CA . ALA E 1 338 ? -82.206 52.632 25.055 1.00 51.55 338 ALA E CA 1
ATOM 13372 C C . ALA E 1 338 ? -83.192 51.545 25.474 1.00 51.35 338 ALA E C 1
ATOM 13373 O O . ALA E 1 338 ? -83.386 50.569 24.750 1.00 50.74 338 ALA E O 1
ATOM 13375 N N . LEU E 1 339 ? -83.826 51.733 26.634 1.00 51.47 339 LEU E N 1
ATOM 13376 C CA . LEU E 1 339 ? -84.898 50.852 27.097 1.00 52.01 339 LEU E CA 1
ATOM 13377 C C . LEU E 1 339 ? -86.069 50.816 26.105 1.00 52.24 339 LEU E C 1
ATOM 13378 O O . LEU E 1 339 ? -86.633 49.749 25.845 1.00 52.62 339 LEU E O 1
ATOM 13383 N N . ALA E 1 340 ? -86.427 51.987 25.573 1.00 51.89 340 ALA E N 1
ATOM 13384 C CA . ALA E 1 340 ? -87.535 52.134 24.637 1.00 52.11 340 ALA E CA 1
ATOM 13385 C C . ALA E 1 340 ? -87.338 51.333 23.362 1.00 52.45 340 ALA E C 1
ATOM 13386 O O . ALA E 1 340 ? -88.315 50.893 22.743 1.00 52.36 340 ALA E O 1
ATOM 13388 N N . LYS E 1 341 ? -86.078 51.157 22.964 1.00 52.16 341 LYS E N 1
ATOM 13389 C CA . LYS E 1 341 ? -85.763 50.366 21.779 1.00 52.72 341 LYS E CA 1
ATOM 13390 C C . LYS E 1 341 ? -86.060 48.875 21.992 1.00 52.44 341 LYS E C 1
ATOM 13391 O O . LYS E 1 341 ? -86.183 48.112 21.021 1.00 52.25 341 LYS E O 1
ATOM 13397 N N . GLY E 1 342 ? -86.226 48.492 23.261 1.00 51.94 342 GLY E N 1
ATOM 13398 C CA . GLY E 1 342 ? -86.615 47.141 23.632 1.00 51.94 342 GLY E CA 1
ATOM 13399 C C . GLY E 1 342 ? -88.105 46.877 23.486 1.00 52.05 342 GLY E C 1
ATOM 13400 O O . GLY E 1 342 ? -88.528 45.716 23.477 1.00 51.86 342 GLY E O 1
ATOM 13401 N N . LEU E 1 343 ? -88.898 47.946 23.365 1.00 52.25 343 LEU E N 1
ATOM 13402 C CA . LEU E 1 343 ? -90.351 47.823 23.211 1.00 52.70 343 LEU E CA 1
ATOM 13403 C C . LEU E 1 343 ? -90.713 46.884 22.080 1.00 52.55 343 LEU E C 1
ATOM 13404 O O . LEU E 1 343 ? -90.264 47.045 20.935 1.00 52.44 343 LEU E O 1
ATOM 13409 N N . SER E 1 344 ? -91.508 45.882 22.417 1.00 52.76 344 SER E N 1
ATOM 13410 C CA . SER E 1 344 ? -91.823 44.837 21.462 1.00 53.27 344 SER E CA 1
ATOM 13411 C C . SER E 1 344 ? -93.327 44.720 21.219 1.00 53.33 344 SER E C 1
ATOM 13412 O O . SER E 1 344 ? -93.782 44.801 20.079 1.00 53.51 344 SER E O 1
ATOM 13415 N N . THR E 1 345 ? -94.092 44.512 22.283 1.00 53.66 345 THR E N 1
ATOM 13416 C CA . THR E 1 345 ? -95.547 44.496 22.165 1.00 53.79 345 THR E CA 1
ATOM 13417 C C . THR E 1 345 ? -96.176 45.357 23.251 1.00 54.25 345 THR E C 1
ATOM 13418 O O . THR E 1 345 ? -95.597 45.536 24.328 1.00 53.68 345 THR E O 1
ATOM 13422 N N . HIS E 1 346 ? -97.355 45.901 22.943 1.00 54.34 346 HIS E N 1
ATOM 13423 C CA . HIS E 1 346 ? -98.204 46.573 23.920 1.00 55.24 346 HIS E CA 1
ATOM 13424 C C . HIS E 1 346 ? -99.640 46.530 23.420 1.00 55.55 346 HIS E C 1
ATOM 13425 O O . HIS E 1 346 ? -99.913 46.938 22.290 1.00 56.15 346 HIS E O 1
ATOM 13432 N N . GLU E 1 347 ? -100.533 46.001 24.256 1.00 56.34 347 GLU E N 1
ATOM 13433 C CA . GLU E 1 347 ? -101.985 45.978 24.002 1.00 57.00 347 GLU E CA 1
ATOM 13434 C C . GLU E 1 347 ? -102.357 45.537 22.577 1.00 57.47 347 GLU E C 1
ATOM 13435 O O . GLU E 1 347 ? -103.225 46.126 21.934 1.00 57.19 347 GLU E O 1
ATOM 13441 N N . GLY E 1 348 ? -101.672 44.497 22.097 1.00 58.14 348 GLY E N 1
ATOM 13442 C CA . GLY E 1 348 ? -101.935 43.921 20.778 1.00 58.92 348 GLY E CA 1
ATOM 13443 C C . GLY E 1 348 ? -101.131 44.518 19.629 1.00 59.47 348 GLY E C 1
ATOM 13444 O O . GLY E 1 348 ? -101.478 44.150 18.425 1.00 59.56 348 GLY E O 1
ATOM 13445 N N . ALA E 1 349 ? -100.261 45.431 20.003 1.00 59.85 349 ALA E N 1
ATOM 13446 C CA . ALA E 1 349 ? -99.411 46.101 18.913 1.00 59.70 349 ALA E CA 1
ATOM 13447 C C . ALA E 1 349 ? -97.962 45.620 18.822 1.00 60.62 349 ALA E C 1
ATOM 13448 O O . ALA E 1 349 ? -97.374 45.570 19.843 1.00 60.16 349 ALA E O 1
ATOM 13450 N N . LEU E 1 350 ? -97.479 45.246 17.598 1.00 60.05 350 LEU E N 1
ATOM 13451 C CA . LEU E 1 350 ? -96.099 44.905 17.332 1.00 60.08 350 LEU E CA 1
ATOM 13452 C C . LEU E 1 350 ? -95.333 46.238 17.136 1.00 59.84 350 LEU E C 1
ATOM 13453 O O . LEU E 1 350 ? -95.582 46.986 16.177 1.00 59.78 350 LEU E O 1
ATOM 13458 N N . LEU E 1 351 ? -94.424 46.543 18.079 1.00 59.27 351 LEU E N 1
ATOM 13459 C CA . LEU E 1 351 ? -93.718 47.826 18.123 1.00 59.19 351 LEU E CA 1
ATOM 13460 C C . LEU E 1 351 ? -92.312 47.727 17.527 1.00 59.73 351 LEU E C 1
ATOM 13461 O O . LEU E 1 351 ? -91.539 48.695 17.541 1.00 59.84 351 LEU E O 1
ATOM 13466 N N . SER E 1 352 ? -91.987 46.551 17.002 1.00 60.11 352 SER E N 1
ATOM 13467 C CA . SER E 1 352 ? -90.718 46.342 16.331 1.00 60.77 352 SER E CA 1
ATOM 13468 C C . SER E 1 352 ? -90.940 46.332 14.823 1.00 61.52 352 SER E C 1
ATOM 13469 O O . SER E 1 352 ? -91.702 45.515 14.309 1.00 61.45 352 SER E O 1
ATOM 13472 N N . GLU E 1 353 ? -90.282 47.254 14.125 1.00 62.58 353 GLU E N 1
ATOM 13473 C CA . GLU E 1 353 ? -90.383 47.334 12.668 1.00 63.90 353 GLU E CA 1
ATOM 13474 C C . GLU E 1 353 ? -89.715 46.157 11.949 1.00 64.16 353 GLU E C 1
ATOM 13475 O O . GLU E 1 353 ? -90.287 45.618 10.997 1.00 64.40 353 GLU E O 1
ATOM 13481 N N . ARG E 1 354 ? -88.521 45.764 12.398 1.00 64.71 354 ARG E N 1
ATOM 13482 C CA . ARG E 1 354 ? -87.826 44.604 11.820 1.00 65.40 354 ARG E CA 1
ATOM 13483 C C . ARG E 1 354 ? -88.587 43.294 12.016 1.00 65.45 354 ARG E C 1
ATOM 13484 O O . ARG E 1 354 ? -88.709 42.509 11.074 1.00 65.90 354 ARG E O 1
ATOM 13492 N N . VAL E 1 355 ? -89.090 43.061 13.228 1.00 65.24 355 VAL E N 1
ATOM 13493 C CA . VAL E 1 355 ? -89.919 41.887 13.519 1.00 65.40 355 VAL E CA 1
ATOM 13494 C C . VAL E 1 355 ? -91.197 41.877 12.657 1.00 65.82 355 VAL E C 1
ATOM 13495 O O . VAL E 1 355 ? -91.595 40.824 12.148 1.00 65.62 355 VAL E O 1
ATOM 13499 N N . ALA E 1 356 ? -91.808 43.053 12.490 1.00 66.17 356 ALA E N 1
ATOM 13500 C CA . ALA E 1 356 ? -92.994 43.228 11.643 1.00 66.96 356 ALA E CA 1
ATOM 13501 C C . ALA E 1 356 ? -92.751 42.843 10.190 1.00 67.54 356 ALA E C 1
ATOM 13502 O O . ALA E 1 356 ? -93.534 42.090 9.608 1.00 67.63 356 ALA E O 1
ATOM 13504 N N . THR E 1 357 ? -91.669 43.370 9.612 1.00 68.51 357 THR E N 1
ATOM 13505 C CA . THR E 1 357 ? -91.252 43.028 8.245 1.00 69.27 357 THR E CA 1
ATOM 13506 C C . THR E 1 357 ? -90.904 41.541 8.118 1.00 69.44 357 THR E C 1
ATOM 13507 O O . THR E 1 357 ? -91.348 40.880 7.176 1.00 69.56 357 THR E O 1
ATOM 13511 N N . ASP E 1 358 ? -90.134 41.025 9.078 1.00 69.56 358 ASP E N 1
ATOM 13512 C CA . ASP E 1 358 ? -89.672 39.628 9.056 1.00 69.82 358 ASP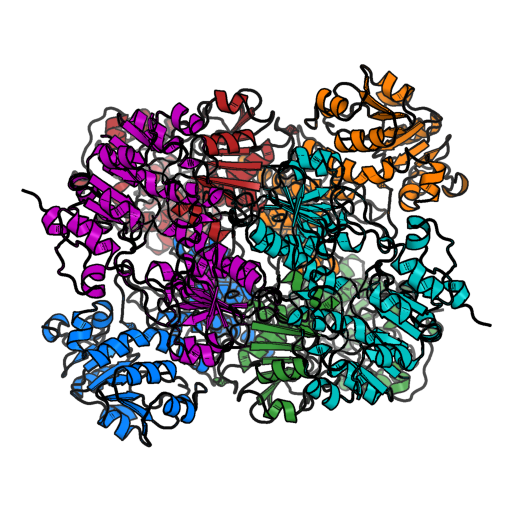 E CA 1
ATOM 13513 C C . ASP E 1 358 ? -90.802 38.595 9.118 1.00 69.88 358 ASP E C 1
ATOM 13514 O O . ASP E 1 358 ? -90.708 37.531 8.496 1.00 69.98 358 ASP E O 1
ATOM 13519 N N . LEU E 1 359 ? -91.858 38.913 9.868 1.00 69.68 359 LEU E N 1
ATOM 13520 C CA . LEU E 1 359 ? -92.983 37.994 10.058 1.00 69.54 359 LEU E CA 1
ATOM 13521 C C . LEU E 1 359 ? -94.150 38.215 9.096 1.00 69.47 359 LEU E C 1
ATOM 13522 O O . LEU E 1 359 ? -94.982 37.323 8.918 1.00 69.75 359 LEU E O 1
ATOM 13527 N N . GLY E 1 360 ? -94.209 39.396 8.483 1.00 69.41 360 GLY E N 1
ATOM 13528 C CA . GLY E 1 360 ? -95.336 39.767 7.629 1.00 69.06 360 GLY E CA 1
ATOM 13529 C C . GLY E 1 360 ? -96.567 40.116 8.447 1.00 69.07 360 GLY E C 1
ATOM 13530 O O . GLY E 1 360 ? -97.677 39.679 8.131 1.00 68.89 360 GLY E O 1
ATOM 13531 N N . VAL E 1 361 ? -96.351 40.906 9.499 1.00 68.95 361 VAL E N 1
ATOM 13532 C CA . VAL E 1 361 ? -97.391 41.373 10.426 1.00 68.96 361 VAL E CA 1
ATOM 13533 C C . VAL E 1 361 ? -97.367 42.916 10.410 1.00 68.71 361 VAL E C 1
ATOM 13534 O O . VAL E 1 361 ? -96.292 43.501 10.248 1.00 68.83 361 VAL E O 1
ATOM 13538 N N . PRO E 1 362 ? -98.541 43.579 10.544 1.00 68.44 362 PRO E N 1
ATOM 13539 C CA . PRO E 1 362 ? -98.592 45.052 10.644 1.00 68.16 362 PRO E CA 1
ATOM 13540 C C . PRO E 1 362 ? -97.766 45.652 11.791 1.00 67.83 362 PRO E C 1
ATOM 13541 O O . PRO E 1 362 ? -97.710 45.084 12.888 1.00 67.63 362 PRO E O 1
ATOM 13545 N N . PHE E 1 363 ? -97.156 46.806 11.518 1.00 67.58 363 PHE E N 1
ATOM 13546 C CA . PHE E 1 363 ? -96.244 47.495 12.441 1.00 67.09 363 PHE E CA 1
ATOM 13547 C C . PHE E 1 363 ? -96.880 48.762 13.039 1.00 67.31 363 PHE E C 1
ATOM 13548 O O . PHE E 1 363 ? -97.433 49.589 12.306 1.00 67.00 363 PHE E O 1
ATOM 13556 N N . THR E 1 364 ? -96.799 48.892 14.367 1.00 67.59 364 THR E N 1
ATOM 13557 C CA . THR E 1 364 ? -97.230 50.101 15.087 1.00 67.72 364 THR E CA 1
ATOM 13558 C C . THR E 1 364 ? -96.025 50.867 15.641 1.00 68.17 364 THR E C 1
ATOM 13559 O O . THR E 1 364 ? -95.174 50.300 16.333 1.00 68.08 364 THR E O 1
ATOM 13563 N N . GLU E 1 365 ? -95.977 52.160 15.333 1.00 68.72 365 GLU E N 1
ATOM 13564 C CA . GLU E 1 365 ? -94.899 53.053 15.754 1.00 69.34 365 GLU E CA 1
ATOM 13565 C C . GLU E 1 365 ? -94.734 53.098 17.282 1.00 69.36 365 GLU E C 1
ATOM 13566 O O . GLU E 1 365 ? -95.705 53.355 17.996 1.00 69.25 365 GLU E O 1
ATOM 13572 N N . PRO E 1 366 ? -93.508 52.833 17.790 1.00 69.58 366 PRO E N 1
ATOM 13573 C CA . PRO E 1 366 ? -93.246 52.960 19.236 1.00 69.65 366 PRO E CA 1
ATOM 13574 C C . PRO E 1 366 ? -93.461 54.379 19.779 1.00 69.82 366 PRO E C 1
ATOM 13575 O O . PRO E 1 366 ? -93.882 54.537 20.931 1.00 69.92 366 PRO E O 1
ATOM 13579 N N . ALA E 1 367 ? -93.193 55.393 18.952 1.00 69.80 367 ALA E N 1
ATOM 13580 C CA . ALA E 1 367 ? -93.429 56.795 19.323 1.00 69.71 367 ALA E CA 1
ATOM 13581 C C . ALA E 1 367 ? -94.903 57.119 19.576 1.00 69.49 367 ALA E C 1
ATOM 13582 O O . ALA E 1 367 ? -95.202 58.103 20.245 1.00 69.89 367 ALA E O 1
ATOM 13584 N N . SER E 1 368 ? -95.811 56.294 19.052 1.00 69.22 368 SER E N 1
ATOM 13585 C CA . SER E 1 368 ? -97.255 56.484 19.249 1.00 68.86 368 SER E CA 1
ATOM 13586 C C . SER E 1 368 ? -97.722 56.157 20.670 1.00 68.41 368 SER E C 1
ATOM 13587 O O . SER E 1 368 ? -98.518 56.895 21.235 1.00 68.22 368 SER E O 1
ATOM 13590 N N . VAL E 1 369 ? -97.231 55.057 21.241 1.00 68.03 369 VAL E N 1
ATOM 13591 C CA . VAL E 1 369 ? -97.562 54.694 22.627 1.00 67.62 369 VAL E CA 1
ATOM 13592 C C . VAL E 1 369 ? -96.733 55.463 23.659 1.00 67.30 369 VAL E C 1
ATOM 13593 O O . VAL E 1 369 ? -97.048 55.445 24.847 1.00 66.96 369 VAL E O 1
ATOM 13597 N N . LEU E 1 370 ? -95.684 56.142 23.195 1.00 67.15 370 LEU E N 1
ATOM 13598 C CA . LEU E 1 370 ? -94.839 56.976 24.057 1.00 67.42 370 LEU E CA 1
ATOM 13599 C C . LEU E 1 370 ? -95.107 58.480 23.902 1.00 68.17 370 LEU E C 1
ATOM 13600 O O . LEU E 1 370 ? -94.567 59.292 24.666 1.00 68.08 370 LEU E O 1
ATOM 13605 N N . ALA E 1 371 ? -95.942 58.841 22.924 1.00 68.90 371 ALA E N 1
ATOM 13606 C CA . ALA E 1 371 ? -96.325 60.238 22.671 1.00 69.83 371 ALA E CA 1
ATOM 13607 C C . ALA E 1 371 ? -96.881 60.923 23.917 1.00 70.53 371 ALA E C 1
ATOM 13608 O O . ALA E 1 371 ? -97.572 60.295 24.723 1.00 70.11 371 ALA E O 1
ATOM 13610 N N . HIS E 1 372 ? -96.558 62.207 24.064 1.00 71.90 372 HIS E N 1
ATOM 13611 C CA . HIS E 1 372 ? -97.063 63.031 25.168 1.00 73.36 372 HIS E CA 1
ATOM 13612 C C . HIS E 1 372 ? -98.478 63.538 24.895 1.00 74.02 372 HIS E C 1
ATOM 13613 O O . HIS E 1 372 ? -98.928 63.546 23.739 1.00 74.14 372 HIS E O 1
ATOM 13620 N N . HIS E 1 373 ? -99.175 63.942 25.962 1.00 74.77 373 HIS E N 1
ATOM 13621 C CA . HIS E 1 373 ? -100.546 64.475 25.859 1.00 75.35 373 HIS E CA 1
ATOM 13622 C C . HIS E 1 373 ? -100.674 65.848 26.518 1.00 75.42 373 HIS E C 1
ATOM 13623 O O . HIS E 1 373 ? -100.209 66.855 25.979 1.00 75.54 373 HIS E O 1
ATOM 13630 N N . MET F 1 1 ? -36.846 -8.140 7.319 1.00 46.19 1 MET F N 1
ATOM 13631 C CA . MET F 1 1 ? -37.793 -8.830 8.238 1.00 46.97 1 MET F CA 1
ATOM 13632 C C . MET F 1 1 ? -39.251 -8.460 7.924 1.00 46.74 1 MET F C 1
ATOM 13633 O O . MET F 1 1 ? -39.511 -7.574 7.107 1.00 47.08 1 MET F O 1
ATOM 13638 N N . ARG F 1 2 ? -40.195 -9.148 8.564 1.00 46.44 2 ARG F N 1
ATOM 13639 C CA . ARG F 1 2 ? -41.598 -8.779 8.457 1.00 46.43 2 ARG F CA 1
ATOM 13640 C C . ARG F 1 2 ? -42.019 -7.944 9.654 1.00 46.05 2 ARG F C 1
ATOM 13641 O O . ARG F 1 2 ? -41.854 -8.357 10.810 1.00 45.50 2 ARG F O 1
ATOM 13649 N N . VAL F 1 3 ? -42.553 -6.764 9.356 1.00 45.22 3 VAL F N 1
ATOM 13650 C CA . VAL F 1 3 ? -43.105 -5.882 10.382 1.00 44.42 3 VAL F CA 1
ATOM 13651 C C . VAL F 1 3 ? -44.628 -5.770 10.211 1.00 44.09 3 VAL F C 1
ATOM 13652 O O . VAL F 1 3 ? -45.143 -5.544 9.115 1.00 44.46 3 VAL F O 1
ATOM 13656 N N . GLY F 1 4 ? -45.323 -6.032 11.309 1.00 43.55 4 GLY F N 1
ATOM 13657 C CA . GLY F 1 4 ? -46.748 -6.259 11.318 1.00 43.44 4 GLY F CA 1
ATOM 13658 C C . GLY F 1 4 ? -47.436 -5.227 12.184 1.00 42.94 4 GLY F C 1
ATOM 13659 O O . GLY F 1 4 ? -46.963 -4.882 13.271 1.00 43.69 4 GLY F O 1
ATOM 13660 N N . ILE F 1 5 ? -48.540 -4.705 11.673 1.00 43.21 5 ILE F N 1
ATOM 13661 C CA . ILE F 1 5 ? -49.303 -3.662 12.356 1.00 42.54 5 ILE F CA 1
ATOM 13662 C C . ILE F 1 5 ? -50.756 -4.127 12.368 1.00 42.41 5 ILE F C 1
ATOM 13663 O O . ILE F 1 5 ? -51.442 -4.079 11.342 1.00 43.01 5 ILE F O 1
ATOM 13668 N N . PRO F 1 6 ? -51.233 -4.600 13.532 1.00 42.30 6 PRO F N 1
ATOM 13669 C CA . PRO F 1 6 ? -52.620 -5.017 13.611 1.00 41.56 6 PRO F CA 1
ATOM 13670 C C . PRO F 1 6 ? -53.540 -3.815 13.854 1.00 41.82 6 PRO F C 1
ATOM 13671 O O . PRO F 1 6 ? -53.065 -2.704 14.186 1.00 41.50 6 PRO F O 1
ATOM 13675 N N . THR F 1 7 ? -54.843 -4.032 13.710 1.00 41.17 7 THR F N 1
ATOM 13676 C CA . THR F 1 7 ? -55.828 -3.036 14.094 1.00 41.29 7 THR F CA 1
ATOM 13677 C C . THR F 1 7 ? -55.820 -2.950 15.623 1.00 41.78 7 THR F C 1
ATOM 13678 O O . THR F 1 7 ? -55.734 -3.981 16.296 1.00 41.16 7 THR F O 1
ATOM 13682 N N . GLU F 1 8 ? -55.884 -1.729 16.160 1.00 42.16 8 GLU F N 1
ATOM 13683 C CA . GLU F 1 8 ? -56.002 -1.549 17.607 1.00 43.01 8 GLU F CA 1
ATOM 13684 C C . GLU F 1 8 ? -57.375 -2.027 18.066 1.00 43.72 8 GLU F C 1
ATOM 13685 O O . GLU F 1 8 ? -58.365 -1.857 17.350 1.00 43.28 8 GLU F O 1
ATOM 13691 N N . THR F 1 9 ? -57.438 -2.595 19.271 1.00 44.73 9 THR F N 1
ATOM 13692 C CA . THR F 1 9 ? -58.681 -3.216 19.748 1.00 45.41 9 THR F CA 1
ATOM 13693 C C . THR F 1 9 ? -59.256 -2.596 21.011 1.00 45.60 9 THR F C 1
ATOM 13694 O O . THR F 1 9 ? -60.386 -2.924 21.392 1.00 45.79 9 THR F O 1
ATOM 13698 N N . LYS F 1 10 ? -58.503 -1.693 21.655 1.00 45.97 10 LYS F N 1
ATOM 13699 C CA . LYS F 1 10 ? -59.028 -0.959 22.806 1.00 46.21 10 LYS F CA 1
ATOM 13700 C C . LYS F 1 10 ? -60.250 -0.140 22.424 1.00 45.90 10 LYS F C 1
ATOM 13701 O O . LYS F 1 10 ? -60.397 0.280 21.265 1.00 46.24 10 LYS F O 1
ATOM 13707 N N . ASN F 1 11 ? -61.127 0.067 23.406 1.00 45.49 11 ASN F N 1
ATOM 13708 C CA . ASN F 1 11 ? -62.348 0.836 23.244 1.00 45.25 11 ASN F CA 1
ATOM 13709 C C . ASN F 1 11 ? -62.049 2.189 22.609 1.00 45.14 11 ASN F C 1
ATOM 13710 O O . ASN F 1 11 ? -61.188 2.928 23.096 1.00 44.28 11 ASN F O 1
ATOM 13715 N N . ASN F 1 12 ? -62.742 2.486 21.513 1.00 44.57 12 ASN F N 1
ATOM 13716 C CA . ASN F 1 12 ? -62.557 3.728 20.744 1.00 45.05 12 ASN F CA 1
ATOM 13717 C C . ASN F 1 12 ? -61.129 4.088 20.303 1.00 44.49 12 ASN F C 1
ATOM 13718 O O . ASN F 1 12 ? -60.798 5.265 20.173 1.00 44.93 12 ASN F O 1
ATOM 13723 N N . GLU F 1 13 ? -60.296 3.091 20.045 1.00 43.67 13 GLU F N 1
ATOM 13724 C CA . GLU F 1 13 ? -58.927 3.375 19.652 1.00 42.56 13 GLU F CA 1
ATOM 13725 C C . GLU F 1 13 ? -58.845 3.537 18.150 1.00 42.59 13 GLU F C 1
ATOM 13726 O O . GLU F 1 13 ? -58.742 2.548 17.430 1.00 42.67 13 GLU F O 1
ATOM 13732 N N . PHE F 1 14 ? -58.891 4.782 17.681 1.00 41.82 14 PHE F N 1
ATOM 13733 C CA . PHE F 1 14 ? -58.838 5.075 16.247 1.00 41.23 14 PHE F CA 1
ATOM 13734 C C . PHE F 1 14 ? -57.425 5.251 15.666 1.00 40.72 14 PHE F C 1
ATOM 13735 O O . PHE F 1 14 ? -57.295 5.440 14.453 1.00 40.76 14 PHE F O 1
ATOM 13743 N N . ARG F 1 15 ? -56.382 5.227 16.510 1.00 40.02 15 ARG F N 1
ATOM 13744 C CA . ARG F 1 15 ? -54.998 5.409 16.039 1.00 39.19 15 ARG F CA 1
ATOM 13745 C C . ARG F 1 15 ? -54.446 4.125 15.430 1.00 39.46 15 ARG F C 1
ATOM 13746 O O . ARG F 1 15 ? -55.018 3.042 15.626 1.00 39.79 15 ARG F O 1
ATOM 13754 N N . VAL F 1 16 ? -53.359 4.265 14.674 1.00 39.44 16 VAL F N 1
ATOM 13755 C CA . VAL F 1 16 ? -52.643 3.142 14.023 1.00 39.42 16 VAL F CA 1
ATOM 13756 C C . VAL F 1 16 ? -51.151 3.429 14.192 1.00 40.37 16 VAL F C 1
ATOM 13757 O O . VAL F 1 16 ? -50.754 4.604 14.320 1.00 40.60 16 VAL F O 1
ATOM 13761 N N . ALA F 1 17 ? -50.326 2.379 14.262 1.00 41.04 17 ALA F N 1
ATOM 13762 C CA . ALA F 1 17 ? -48.940 2.532 14.729 1.00 41.02 17 ALA F CA 1
ATOM 13763 C C . ALA F 1 17 ? -47.949 2.855 13.623 1.00 41.69 17 ALA F C 1
ATOM 13764 O O . ALA F 1 17 ? -46.734 2.911 13.868 1.00 42.18 17 ALA F O 1
ATOM 13766 N N . ILE F 1 18 ? -48.467 3.058 12.408 1.00 41.11 18 ILE F N 1
ATOM 13767 C CA . ILE F 1 18 ? -47.645 3.433 11.264 1.00 40.85 18 ILE F CA 1
ATOM 13768 C C . ILE F 1 18 ? -48.484 4.185 10.224 1.00 40.44 18 ILE F C 1
ATOM 13769 O O . ILE F 1 18 ? -49.710 4.053 10.206 1.00 39.81 18 ILE F O 1
ATOM 13774 N N . THR F 1 19 ? -47.815 4.989 9.394 1.00 41.12 19 THR F N 1
ATOM 13775 C CA . THR F 1 19 ? -48.435 5.710 8.263 1.00 42.40 19 THR F CA 1
ATOM 13776 C C . THR F 1 19 ? -47.843 5.217 6.917 1.00 43.14 19 THR F C 1
ATOM 13777 O O . THR F 1 19 ? -46.822 4.480 6.910 1.00 43.41 19 THR F O 1
ATOM 13781 N N . PRO F 1 20 ? -48.502 5.561 5.774 1.00 43.43 20 PRO F N 1
ATOM 13782 C CA . PRO F 1 20 ? -47.951 5.152 4.464 1.00 44.06 20 PRO F CA 1
ATOM 13783 C C . PRO F 1 20 ? -46.495 5.588 4.251 1.00 44.40 20 PRO F C 1
ATOM 13784 O O . PRO F 1 20 ? -45.728 4.844 3.650 1.00 44.20 20 PRO F O 1
ATOM 13788 N N . ALA F 1 21 ? -46.125 6.773 4.750 1.00 44.53 21 ALA F N 1
ATOM 13789 C CA . ALA F 1 21 ? -44.729 7.228 4.712 1.00 44.79 21 ALA F CA 1
ATOM 13790 C C . ALA F 1 21 ? -43.766 6.242 5.414 1.00 45.24 21 ALA F C 1
ATOM 13791 O O . ALA F 1 21 ? -42.719 5.889 4.851 1.00 45.35 21 ALA F O 1
ATOM 13793 N N . GLY F 1 22 ? -44.119 5.804 6.629 1.00 44.91 22 GLY F N 1
ATOM 13794 C CA . GLY F 1 22 ? -43.355 4.774 7.337 1.00 44.94 22 GLY F CA 1
ATOM 13795 C C . GLY F 1 22 ? -43.307 3.439 6.609 1.00 45.08 22 GLY F C 1
ATOM 13796 O O . GLY F 1 22 ? -42.266 2.792 6.544 1.00 44.76 22 GLY F O 1
ATOM 13797 N N . VAL F 1 23 ? -44.447 3.024 6.069 1.00 45.72 23 VAL F N 1
ATOM 13798 C CA . VAL F 1 23 ? -44.556 1.772 5.337 1.00 45.29 23 VAL F CA 1
ATOM 13799 C C . VAL F 1 23 ? -43.673 1.802 4.096 1.00 46.07 23 VAL F C 1
ATOM 13800 O O . VAL F 1 23 ? -42.980 0.826 3.800 1.00 46.49 23 VAL F O 1
ATOM 13804 N N . ALA F 1 24 ? -43.709 2.918 3.371 1.00 46.11 24 ALA F N 1
ATOM 13805 C CA . ALA F 1 24 ? -42.895 3.069 2.172 1.00 46.24 24 ALA F CA 1
ATOM 13806 C C . ALA F 1 24 ? -41.406 2.988 2.501 1.00 46.39 24 ALA F C 1
ATOM 13807 O O . ALA F 1 24 ? -40.638 2.414 1.732 1.00 46.32 24 ALA F O 1
ATOM 13809 N N . GLU F 1 25 ? -41.003 3.546 3.645 1.00 46.06 25 GLU F N 1
ATOM 13810 C CA . GLU F 1 25 ? -39.584 3.574 4.005 1.00 46.01 25 GLU F CA 1
ATOM 13811 C C . GLU F 1 25 ? -39.029 2.210 4.453 1.00 45.28 25 GLU F C 1
ATOM 13812 O O . GLU F 1 25 ? -37.911 1.843 4.068 1.00 45.11 25 GLU F O 1
ATOM 13818 N N . LEU F 1 26 ? -39.803 1.472 5.252 1.00 44.40 26 LEU F N 1
ATOM 13819 C CA . LEU F 1 26 ? -39.505 0.065 5.536 1.00 43.57 26 LEU F CA 1
ATOM 13820 C C . LEU F 1 26 ? -39.411 -0.768 4.249 1.00 44.24 26 LEU F C 1
ATOM 13821 O O . LEU F 1 26 ? -38.477 -1.544 4.085 1.00 43.83 26 LEU F O 1
ATOM 13826 N N . THR F 1 27 ? -40.374 -0.596 3.349 1.00 44.70 27 THR F N 1
ATOM 13827 C CA . THR F 1 27 ? -40.391 -1.344 2.068 1.00 46.04 27 THR F CA 1
ATOM 13828 C C . THR F 1 27 ? -39.161 -0.991 1.230 1.00 46.57 27 THR F C 1
ATOM 13829 O O . THR F 1 27 ? -38.507 -1.878 0.669 1.00 47.09 27 THR F O 1
ATOM 13833 N N . ARG F 1 28 ? -38.819 0.298 1.181 1.00 47.30 28 ARG F N 1
ATOM 13834 C CA . ARG F 1 28 ? -37.614 0.735 0.468 1.00 47.67 28 ARG F CA 1
ATOM 13835 C C . ARG F 1 28 ? -36.391 0.007 1.025 1.00 47.13 28 ARG F C 1
ATOM 13836 O O . ARG F 1 28 ? -35.530 -0.427 0.274 1.00 46.45 28 ARG F O 1
ATOM 13844 N N . ARG F 1 29 ? -36.343 -0.142 2.348 1.00 46.87 29 ARG F N 1
ATOM 13845 C CA . ARG F 1 29 ? -35.247 -0.844 3.034 1.00 46.69 29 ARG F CA 1
ATOM 13846 C C . ARG F 1 29 ? -35.235 -2.372 2.914 1.00 46.63 29 ARG F C 1
ATOM 13847 O O . ARG F 1 29 ? -34.318 -3.026 3.421 1.00 47.12 29 ARG F O 1
ATOM 13855 N N . GLY F 1 30 ? -36.229 -2.934 2.231 1.00 46.67 30 GLY F N 1
ATOM 13856 C CA . GLY F 1 30 ? -36.232 -4.363 1.891 1.00 45.77 30 GLY F CA 1
ATOM 13857 C C . GLY F 1 30 ? -37.016 -5.200 2.884 1.00 45.61 30 GLY F C 1
ATOM 13858 O O . GLY F 1 30 ? -36.964 -6.433 2.846 1.00 44.58 30 GLY F O 1
ATOM 13859 N N . HIS F 1 31 ? -37.743 -4.523 3.781 1.00 45.16 31 HIS F N 1
ATOM 13860 C CA . HIS F 1 31 ? -38.624 -5.207 4.734 1.00 45.55 31 HIS F CA 1
ATOM 13861 C C . HIS F 1 31 ? -40.009 -5.430 4.132 1.00 45.89 31 HIS F C 1
ATOM 13862 O O . HIS F 1 31 ? -40.433 -4.673 3.255 1.00 45.64 31 HIS F O 1
ATOM 13869 N N . GLU F 1 32 ? -40.682 -6.497 4.570 1.00 46.77 32 GLU F N 1
ATOM 13870 C CA . GLU F 1 32 ? -42.094 -6.729 4.231 1.00 47.90 32 GLU F CA 1
ATOM 13871 C C . GLU F 1 32 ? -42.942 -6.167 5.351 1.00 47.78 32 GLU F C 1
ATOM 13872 O O . GLU F 1 32 ? -42.654 -6.395 6.527 1.00 48.43 32 GLU F O 1
ATOM 13878 N N . VAL F 1 33 ? -43.989 -5.441 4.976 1.00 48.32 33 VAL F N 1
ATOM 13879 C CA . VAL F 1 33 ? -44.906 -4.818 5.921 1.00 48.11 33 VAL F CA 1
ATOM 13880 C C . VAL F 1 33 ? -46.292 -5.474 5.795 1.00 48.59 33 VAL F C 1
ATOM 13881 O O . VAL F 1 33 ? -46.887 -5.470 4.720 1.00 49.07 33 VAL F O 1
ATOM 13885 N N . LEU F 1 34 ? -46.761 -6.076 6.891 1.00 49.00 34 LEU F N 1
ATOM 13886 C CA . LEU F 1 34 ? -48.084 -6.705 6.990 1.00 49.38 34 LEU F CA 1
ATOM 13887 C C . LEU F 1 34 ? -49.023 -5.850 7.831 1.00 49.35 34 LEU F C 1
ATOM 13888 O O . LEU F 1 34 ? -48.725 -5.541 9.000 1.00 49.84 34 LEU F O 1
ATOM 13893 N N . ILE F 1 35 ? -50.160 -5.475 7.247 1.00 48.93 35 ILE F N 1
ATOM 13894 C CA . ILE F 1 35 ? -51.148 -4.666 7.954 1.00 47.69 35 ILE F CA 1
ATOM 13895 C C . ILE F 1 35 ? -52.519 -5.332 7.902 1.00 47.66 35 ILE F C 1
ATOM 13896 O O . ILE F 1 35 ? -52.982 -5.762 6.830 1.00 47.54 35 ILE F O 1
ATOM 13901 N N . GLN F 1 36 ? -53.159 -5.437 9.063 1.00 46.97 36 GLN F N 1
ATOM 13902 C CA . GLN F 1 36 ? -54.516 -5.945 9.128 1.00 46.71 36 GLN F CA 1
ATOM 13903 C C . GLN F 1 36 ? -55.438 -5.029 8.326 1.00 46.97 36 GLN F C 1
ATOM 13904 O O . GLN F 1 36 ? -55.354 -3.802 8.446 1.00 46.24 36 GLN F O 1
ATOM 13910 N N . ALA F 1 37 ? -56.298 -5.628 7.498 1.00 46.43 37 ALA F N 1
ATOM 13911 C CA . ALA F 1 37 ? -57.277 -4.872 6.720 1.00 46.45 37 ALA F CA 1
ATOM 13912 C C . ALA F 1 37 ? -58.106 -3.975 7.626 1.00 46.36 37 ALA F C 1
ATOM 13913 O O . ALA F 1 37 ? -58.698 -4.448 8.598 1.00 46.14 37 ALA F O 1
ATOM 13915 N N . GLY F 1 38 ? -58.149 -2.683 7.303 1.00 46.52 38 GLY F N 1
ATOM 13916 C CA . GLY F 1 38 ? -58.913 -1.707 8.090 1.00 46.57 38 GLY F CA 1
ATOM 13917 C C . GLY F 1 38 ? -58.210 -1.044 9.268 1.00 46.55 38 GLY F C 1
ATOM 13918 O O . GLY F 1 38 ? -58.830 -0.226 9.966 1.00 46.51 38 GLY F O 1
ATOM 13919 N N . ALA F 1 39 ? -56.928 -1.365 9.493 1.00 46.33 39 ALA F N 1
ATOM 13920 C CA . ALA F 1 39 ? -56.180 -0.832 10.668 1.00 46.01 39 ALA F CA 1
ATOM 13921 C C . ALA F 1 39 ? -56.035 0.690 10.721 1.00 46.10 39 ALA F C 1
ATOM 13922 O O . ALA F 1 39 ? -55.957 1.276 11.807 1.00 44.80 39 ALA F O 1
ATOM 13924 N N . GLY F 1 40 ? -56.004 1.332 9.553 1.00 46.10 40 GLY F N 1
ATOM 13925 C CA . GLY F 1 40 ? -55.801 2.775 9.491 1.00 46.64 40 GLY F CA 1
ATOM 13926 C C . GLY F 1 40 ? -57.050 3.605 9.265 1.00 47.08 40 GLY F C 1
ATOM 13927 O O . GLY F 1 40 ? -56.977 4.831 9.233 1.00 46.84 40 GLY F O 1
ATOM 13928 N N . GLU F 1 41 ? -58.198 2.948 9.127 1.00 47.54 41 GLU F N 1
ATOM 13929 C CA . GLU F 1 41 ? -59.443 3.649 8.788 1.00 48.56 41 GLU F CA 1
ATOM 13930 C C . GLU F 1 41 ? -59.866 4.686 9.849 1.00 48.40 41 GLU F C 1
ATOM 13931 O O . GLU F 1 41 ? -60.418 5.740 9.508 1.00 48.45 41 GLU F O 1
ATOM 13937 N N . GLY F 1 42 ? -59.568 4.410 11.122 1.00 48.28 42 GLY F N 1
ATOM 13938 C CA . GLY F 1 42 ? -59.800 5.388 12.193 1.00 48.12 42 GLY F CA 1
ATOM 13939 C C . GLY F 1 42 ? -58.995 6.673 12.028 1.00 47.95 42 GLY F C 1
ATOM 13940 O O . GLY F 1 42 ? -59.391 7.736 12.517 1.00 48.47 42 GLY F O 1
ATOM 13941 N N . SER F 1 43 ? -57.857 6.577 11.350 1.00 47.72 43 SER F N 1
ATOM 13942 C CA . SER F 1 43 ? -56.983 7.728 11.117 1.00 47.37 43 SER F CA 1
ATOM 13943 C C . SER F 1 43 ? -57.056 8.234 9.674 1.00 47.79 43 SER F C 1
ATOM 13944 O O . SER F 1 43 ? -56.205 9.022 9.236 1.00 47.67 43 SER F O 1
ATOM 13947 N N . ALA F 1 44 ? -58.091 7.771 8.959 1.00 47.77 44 ALA F N 1
ATOM 13948 C CA . ALA F 1 44 ? -58.368 8.126 7.569 1.00 47.85 44 ALA F CA 1
ATOM 13949 C C . ALA F 1 44 ? -57.267 7.651 6.624 1.00 48.10 44 ALA F C 1
ATOM 13950 O O . ALA F 1 44 ? -56.980 8.293 5.611 1.00 48.05 44 ALA F O 1
ATOM 13952 N N . ILE F 1 45 ? -56.648 6.524 6.975 1.00 47.51 45 ILE F N 1
ATOM 13953 C CA . ILE F 1 45 ? -55.686 5.866 6.112 1.00 47.91 45 ILE F CA 1
ATOM 13954 C C . ILE F 1 45 ? -56.353 4.591 5.585 1.00 48.12 45 ILE F C 1
ATOM 13955 O O . ILE F 1 45 ? -56.547 3.632 6.332 1.00 48.66 45 ILE F O 1
ATOM 13960 N N . THR F 1 46 ? -56.715 4.590 4.308 1.00 48.12 46 THR F N 1
ATOM 13961 C CA . THR F 1 46 ? -57.404 3.445 3.701 1.00 48.07 46 THR F CA 1
ATOM 13962 C C . THR F 1 46 ? -56.454 2.282 3.419 1.00 48.05 46 THR F C 1
ATOM 13963 O O . THR F 1 46 ? -55.238 2.461 3.344 1.00 47.94 46 THR F O 1
ATOM 13967 N N . ASP F 1 47 ? -57.016 1.089 3.257 1.00 47.95 47 ASP F N 1
ATOM 13968 C CA . ASP F 1 47 ? -56.222 -0.077 2.853 1.00 48.03 47 ASP F CA 1
ATOM 13969 C C . ASP F 1 47 ? -55.473 0.208 1.551 1.00 47.60 47 ASP F C 1
ATOM 13970 O O . ASP F 1 47 ? -54.302 -0.156 1.416 1.00 47.17 47 ASP F O 1
ATOM 13975 N N . ALA F 1 48 ? -56.144 0.901 0.627 1.00 47.87 48 ALA F N 1
ATOM 13976 C CA . ALA F 1 48 ? -55.547 1.358 -0.636 1.00 47.79 48 ALA F CA 1
ATOM 13977 C C . ALA F 1 48 ? -54.307 2.239 -0.401 1.00 47.83 48 ALA F C 1
ATOM 13978 O O . ALA F 1 48 ? -53.285 2.064 -1.072 1.00 47.68 48 ALA F O 1
ATOM 13980 N N . ASP F 1 49 ? -54.400 3.158 0.568 1.00 47.87 49 ASP F N 1
ATOM 13981 C CA . ASP F 1 49 ? -53.276 4.015 0.976 1.00 47.63 49 ASP F CA 1
ATOM 13982 C C . ASP F 1 49 ? -52.055 3.183 1.418 1.00 47.52 49 ASP F C 1
ATOM 13983 O O . ASP F 1 49 ? -50.920 3.449 1.003 1.00 47.24 49 ASP F O 1
ATOM 13988 N N . PHE F 1 50 ? -52.309 2.187 2.268 1.00 47.01 50 PHE F N 1
ATOM 13989 C CA . PHE F 1 50 ? -51.262 1.349 2.820 1.00 47.18 50 PHE F CA 1
ATOM 13990 C C . PHE F 1 50 ? -50.641 0.442 1.762 1.00 47.19 50 PHE F C 1
ATOM 13991 O O . PHE F 1 50 ? -49.428 0.208 1.786 1.00 47.52 50 PHE F O 1
ATOM 13999 N N . LYS F 1 51 ? -51.477 -0.058 0.848 1.00 46.86 51 LYS F N 1
ATOM 14000 C CA . LYS F 1 51 ? -51.039 -0.938 -0.254 1.00 46.87 51 LYS F CA 1
ATOM 14001 C C . LYS F 1 51 ? -50.151 -0.199 -1.270 1.00 46.75 51 LYS F C 1
ATOM 14002 O O . LYS F 1 51 ? -49.111 -0.727 -1.693 1.00 46.14 51 LYS F O 1
ATOM 14008 N N . ALA F 1 52 ? -50.556 1.025 -1.631 1.00 47.01 52 ALA F N 1
ATOM 14009 C CA . ALA F 1 52 ? -49.774 1.900 -2.525 1.00 47.24 52 ALA F CA 1
ATOM 14010 C C . ALA F 1 52 ? -48.383 2.198 -1.968 1.00 47.39 52 ALA F C 1
ATOM 14011 O O . ALA F 1 52 ? -47.429 2.399 -2.718 1.00 47.86 52 ALA F O 1
ATOM 14013 N N . ALA F 1 53 ? -48.277 2.204 -0.644 1.00 47.49 53 ALA F N 1
ATOM 14014 C CA . ALA F 1 53 ? -47.020 2.464 0.036 1.00 47.51 53 ALA F CA 1
ATOM 14015 C C . ALA F 1 53 ? -46.173 1.198 0.119 1.00 47.65 53 ALA F C 1
ATOM 14016 O O . ALA F 1 53 ? -44.999 1.257 0.474 1.00 47.36 53 ALA F O 1
ATOM 14018 N N . GLY F 1 54 ? -46.774 0.058 -0.218 1.00 48.21 54 GLY F N 1
ATOM 14019 C CA . GLY F 1 54 ? -46.046 -1.201 -0.322 1.00 48.93 54 GLY F CA 1
ATOM 14020 C C . GLY F 1 54 ? -46.444 -2.303 0.645 1.00 49.56 54 GLY F C 1
ATOM 14021 O O . GLY F 1 54 ? -45.827 -3.364 0.665 1.00 49.66 54 GLY F O 1
ATOM 14022 N N . ALA F 1 55 ? -47.471 -2.060 1.453 1.00 50.34 55 ALA F N 1
ATOM 14023 C CA . ALA F 1 55 ? -47.896 -3.024 2.472 1.00 50.51 55 ALA F CA 1
ATOM 14024 C C . ALA F 1 55 ? -48.677 -4.204 1.888 1.00 50.78 55 ALA F C 1
ATOM 14025 O O . ALA F 1 55 ? -49.420 -4.049 0.909 1.00 49.92 55 ALA F O 1
ATOM 14027 N N . GLN F 1 56 ? -48.521 -5.369 2.515 1.00 51.29 56 GLN F N 1
ATOM 14028 C CA . GLN F 1 56 ? -49.418 -6.490 2.255 1.00 53.01 56 GLN F CA 1
ATOM 14029 C C . GLN F 1 56 ? -50.588 -6.392 3.223 1.00 52.93 56 GLN F C 1
ATOM 14030 O O . GLN F 1 56 ? -50.394 -6.419 4.436 1.00 53.07 56 GLN F O 1
ATOM 14036 N N . LEU F 1 57 ? -51.801 -6.263 2.691 1.00 53.20 57 LEU F N 1
ATOM 14037 C CA . LEU F 1 57 ? -52.988 -6.219 3.542 1.00 53.47 57 LEU F CA 1
ATOM 14038 C C . LEU F 1 57 ? -53.476 -7.626 3.894 1.00 53.60 57 LEU F C 1
ATOM 14039 O O . LEU F 1 57 ? -53.673 -8.461 3.006 1.00 53.39 57 LEU F O 1
ATOM 14044 N N . VAL F 1 58 ? -53.649 -7.904 5.185 1.00 53.29 58 VAL F N 1
ATOM 14045 C CA . VAL F 1 58 ? -54.090 -9.248 5.602 1.00 53.07 58 VAL F CA 1
ATOM 14046 C C . VAL F 1 58 ? -55.458 -9.211 6.291 1.00 52.52 58 VAL F C 1
ATOM 14047 O O . VAL F 1 58 ? -55.813 -8.220 6.925 1.00 52.72 58 VAL F O 1
ATOM 14051 N N . GLY F 1 59 ? -56.223 -10.290 6.155 1.00 51.92 59 GLY F N 1
ATOM 14052 C CA . GLY F 1 59 ? -57.608 -10.328 6.628 1.00 50.92 59 GLY F CA 1
ATOM 14053 C C . GLY F 1 59 ? -57.821 -10.428 8.131 1.00 50.20 59 GLY F C 1
ATOM 14054 O O . GLY F 1 59 ? -58.770 -9.851 8.664 1.00 50.36 59 GLY F O 1
ATOM 14055 N N . THR F 1 60 ? -56.952 -11.166 8.818 1.00 49.37 60 THR F N 1
ATOM 14056 C CA . THR F 1 60 ? -57.133 -11.410 10.250 1.00 48.42 60 THR F CA 1
ATOM 14057 C C . THR F 1 60 ? -55.994 -10.846 11.091 1.00 47.66 60 THR F C 1
ATOM 14058 O O . THR F 1 60 ? -54.852 -10.756 10.627 1.00 47.00 60 THR F O 1
ATOM 14062 N N . ALA F 1 61 ? -56.321 -10.484 12.332 1.00 47.07 61 ALA F N 1
ATOM 14063 C CA . ALA F 1 61 ? -55.326 -10.166 13.365 1.00 46.51 61 ALA F CA 1
ATOM 14064 C C . ALA F 1 61 ? -54.423 -11.358 13.697 1.00 46.57 61 ALA F C 1
ATOM 14065 O O . ALA F 1 61 ? -53.226 -11.180 13.940 1.00 45.89 61 ALA F O 1
ATOM 14067 N N . ASP F 1 62 ? -54.987 -12.573 13.700 1.00 46.46 62 ASP F N 1
ATOM 14068 C CA . ASP F 1 62 ? -54.192 -13.770 13.981 1.00 46.77 62 ASP F CA 1
ATOM 14069 C C . ASP F 1 62 ? -52.976 -13.891 13.051 1.00 46.65 62 ASP F C 1
ATOM 14070 O O . ASP F 1 62 ? -51.870 -14.189 13.520 1.00 46.33 62 ASP F O 1
ATOM 14075 N N . GLN F 1 63 ? -53.179 -13.656 11.746 1.00 46.86 63 GLN F N 1
ATOM 14076 C CA . GLN F 1 63 ? -52.083 -13.756 10.769 1.00 46.48 63 GLN F CA 1
ATOM 14077 C C . GLN F 1 63 ? -50.982 -12.710 10.955 1.00 46.12 63 GLN F C 1
ATOM 14078 O O . GLN F 1 63 ? -49.796 -13.021 10.794 1.00 46.20 63 GLN F O 1
ATOM 14084 N N . VAL F 1 64 ? -51.374 -11.480 11.286 1.00 45.89 64 VAL F N 1
ATOM 14085 C CA . VAL F 1 64 ? -50.405 -10.397 11.503 1.00 44.60 64 VAL F CA 1
ATOM 14086 C C . VAL F 1 64 ? -49.446 -10.790 12.630 1.00 44.92 64 VAL F C 1
ATOM 14087 O O . VAL F 1 64 ? -48.222 -10.793 12.438 1.00 44.26 64 VAL F O 1
ATOM 14091 N N . TRP F 1 65 ? -50.010 -11.165 13.779 1.00 44.85 65 TRP F N 1
ATOM 14092 C CA . TRP F 1 65 ? -49.224 -11.581 14.937 1.00 45.23 65 TRP F CA 1
ATOM 14093 C C . TRP F 1 65 ? -48.321 -12.778 14.658 1.00 45.20 65 TRP F C 1
ATOM 14094 O O . TRP F 1 65 ? -47.149 -12.763 15.016 1.00 45.33 65 TRP F O 1
ATOM 14105 N N . ALA F 1 66 ? -48.863 -13.807 14.011 1.00 45.59 66 ALA F N 1
ATOM 14106 C CA . ALA F 1 66 ? -48.101 -15.026 13.746 1.00 45.32 66 ALA F CA 1
ATOM 14107 C C . ALA F 1 66 ? -46.903 -14.793 12.821 1.00 45.30 66 ALA F C 1
ATOM 14108 O O . ALA F 1 66 ? -45.851 -15.422 12.982 1.00 45.92 66 ALA F O 1
ATOM 14110 N N . ASP F 1 67 ? -47.068 -13.905 11.845 1.00 45.27 67 ASP F N 1
ATOM 14111 C CA . ASP F 1 67 ? -46.071 -13.751 10.782 1.00 44.98 67 ASP F CA 1
ATOM 14112 C C . ASP F 1 67 ? -45.041 -12.659 11.067 1.00 44.56 67 ASP F C 1
ATOM 14113 O O . ASP F 1 67 ? -43.997 -12.625 10.420 1.00 44.47 67 ASP F O 1
ATOM 14118 N N . ALA F 1 68 ? -45.324 -11.770 12.020 1.00 43.44 68 ALA F N 1
ATOM 14119 C CA . ALA F 1 68 ? -44.528 -10.563 12.178 1.00 43.52 68 ALA F CA 1
ATOM 14120 C C . ALA F 1 68 ? -43.305 -10.792 13.055 1.00 43.36 68 ALA F C 1
ATOM 14121 O O . ALA F 1 68 ? -43.422 -11.341 14.155 1.00 43.95 68 ALA F O 1
ATOM 14123 N N . ASP F 1 69 ? -42.143 -10.341 12.587 1.00 42.46 69 ASP F N 1
ATOM 14124 C CA . ASP F 1 69 ? -40.924 -10.411 13.389 1.00 42.06 69 ASP F CA 1
ATOM 14125 C C . ASP F 1 69 ? -40.918 -9.253 14.396 1.00 42.05 69 ASP F C 1
ATOM 14126 O O . ASP F 1 69 ? -40.535 -9.417 15.549 1.00 42.59 69 ASP F O 1
ATOM 14131 N N . LEU F 1 70 ? -41.388 -8.098 13.929 1.00 42.14 70 LEU F N 1
ATOM 14132 C CA . LEU F 1 70 ? -41.513 -6.880 14.714 1.00 41.89 70 LEU F CA 1
ATOM 14133 C C . LEU F 1 70 ? -42.983 -6.490 14.624 1.00 42.43 70 LEU F C 1
ATOM 14134 O O . LEU F 1 70 ? -43.497 -6.237 13.530 1.00 42.54 70 LEU F O 1
ATOM 14139 N N . LEU F 1 71 ? -43.662 -6.468 15.769 1.00 42.49 71 LEU F N 1
ATOM 14140 C CA . LEU F 1 71 ? -45.063 -6.086 15.829 1.00 42.22 71 LEU F CA 1
ATOM 14141 C C . LEU F 1 71 ? -45.221 -4.685 16.477 1.00 42.62 71 LEU F C 1
ATOM 14142 O O . LEU F 1 71 ? -44.860 -4.491 17.632 1.00 42.23 71 LEU F O 1
ATOM 14147 N N . LEU F 1 72 ? -45.724 -3.733 15.684 1.00 42.21 72 LEU F N 1
ATOM 14148 C CA . LEU F 1 72 ? -45.932 -2.359 16.100 1.00 42.54 72 LEU F CA 1
ATOM 14149 C C . LEU F 1 72 ? -47.372 -2.140 16.516 1.00 41.96 72 LEU F C 1
ATOM 14150 O O . LEU F 1 72 ? -48.292 -2.444 15.768 1.00 40.32 72 LEU F O 1
ATOM 14155 N N . LYS F 1 73 ? -47.553 -1.610 17.721 1.00 41.09 73 LYS F N 1
ATOM 14156 C CA . LYS F 1 73 ? -48.873 -1.225 18.167 1.00 40.93 73 LYS F CA 1
ATOM 14157 C C . LYS F 1 73 ? -48.864 0.170 18.776 1.00 40.80 73 LYS F C 1
ATOM 14158 O O . LYS F 1 73 ? -47.807 0.820 18.902 1.00 39.49 73 LYS F O 1
ATOM 14164 N N . VAL F 1 74 ? -50.060 0.637 19.106 1.00 40.98 74 VAL F N 1
ATOM 14165 C CA . VAL F 1 74 ? -50.229 1.902 19.800 1.00 41.65 74 VAL F CA 1
ATOM 14166 C C . VAL F 1 74 ? -50.388 1.668 21.299 1.00 41.86 74 VAL F C 1
ATOM 14167 O O . VAL F 1 74 ? -49.684 2.291 22.097 1.00 43.04 74 VAL F O 1
ATOM 14171 N N . LYS F 1 75 ? -51.323 0.798 21.689 1.00 41.16 75 LYS F N 1
ATOM 14172 C CA . LYS F 1 75 ? -51.589 0.565 23.102 1.00 41.27 75 LYS F CA 1
ATOM 14173 C C . LYS F 1 75 ? -51.154 -0.836 23.535 1.00 41.43 75 LYS F C 1
ATOM 14174 O O . LYS F 1 75 ? -50.675 -1.605 22.712 1.00 41.22 75 LYS F O 1
ATOM 14180 N N . GLU F 1 76 ? -51.299 -1.161 24.820 1.00 41.95 76 GLU F N 1
ATOM 14181 C CA . GLU F 1 76 ? -50.816 -2.457 25.348 1.00 42.50 76 GLU F CA 1
ATOM 14182 C C . GLU F 1 76 ? -51.733 -3.601 24.898 1.00 42.92 76 GLU F C 1
ATOM 14183 O O . GLU F 1 76 ? -52.918 -3.365 24.642 1.00 42.89 76 GLU F O 1
ATOM 14189 N N . PRO F 1 77 ? -51.198 -4.847 24.799 1.00 43.38 77 PRO F N 1
ATOM 14190 C CA . PRO F 1 77 ? -52.119 -5.934 24.474 1.00 43.92 77 PRO F CA 1
ATOM 14191 C C . PRO F 1 77 ? -53.157 -6.101 25.573 1.00 44.80 77 PRO F C 1
ATOM 14192 O O . PRO F 1 77 ? -52.826 -6.014 26.774 1.00 44.82 77 PRO F O 1
ATOM 14196 N N . ILE F 1 78 ? -54.404 -6.333 25.169 1.00 45.71 78 ILE F N 1
ATOM 14197 C CA . ILE F 1 78 ? -55.459 -6.609 26.138 1.00 46.74 78 ILE F CA 1
ATOM 14198 C C . ILE F 1 78 ? -55.728 -8.113 26.159 1.00 46.57 78 ILE F C 1
ATOM 14199 O O . ILE F 1 78 ? -55.139 -8.850 25.373 1.00 46.96 78 ILE F O 1
ATOM 14204 N N . ALA F 1 79 ? -56.593 -8.560 27.072 1.00 46.79 79 ALA F N 1
ATOM 14205 C CA . ALA F 1 79 ? -56.822 -9.988 27.336 1.00 46.34 79 ALA F CA 1
ATOM 14206 C C . ALA F 1 79 ? -57.099 -10.837 26.087 1.00 46.42 79 ALA F C 1
ATOM 14207 O O . ALA F 1 79 ? -56.533 -11.923 25.953 1.00 46.37 79 ALA F O 1
ATOM 14209 N N . ALA F 1 80 ? -57.933 -10.353 25.163 1.00 45.97 80 ALA F N 1
ATOM 14210 C CA . ALA F 1 80 ? -58.235 -11.139 23.941 1.00 46.00 80 ALA F CA 1
ATOM 14211 C C . ALA F 1 80 ? -57.015 -11.316 23.018 1.00 45.91 80 ALA F C 1
ATOM 14212 O O . ALA F 1 80 ? -57.037 -12.124 22.089 1.00 46.00 80 ALA F O 1
ATOM 14214 N N . GLU F 1 81 ? -55.955 -10.558 23.297 1.00 45.96 81 GLU F N 1
ATOM 14215 C CA . GLU F 1 81 ? -54.714 -10.624 22.527 1.00 45.70 81 GLU F CA 1
ATOM 14216 C C . GLU F 1 81 ? -53.612 -11.402 23.251 1.00 45.21 81 GLU F C 1
ATOM 14217 O O . GLU F 1 81 ? -52.567 -11.678 22.660 1.00 44.91 81 GLU F O 1
ATOM 14223 N N . TYR F 1 82 ? -53.833 -11.752 24.520 1.00 45.17 82 TYR F N 1
ATOM 14224 C CA . TYR F 1 82 ? -52.786 -12.411 25.317 1.00 45.03 82 TYR F CA 1
ATOM 14225 C C . TYR F 1 82 ? -52.332 -13.695 24.650 1.00 44.73 82 TYR F C 1
ATOM 14226 O O . TYR F 1 82 ? -51.151 -14.030 24.677 1.00 44.71 82 TYR F O 1
ATOM 14235 N N . GLY F 1 83 ? -53.278 -14.406 24.043 1.00 44.85 83 GLY F N 1
ATOM 14236 C CA . GLY F 1 83 ? -52.978 -15.653 23.333 1.00 44.62 83 GLY F CA 1
ATOM 14237 C C . GLY F 1 83 ? -52.231 -15.432 22.026 1.00 44.66 83 GLY F C 1
ATOM 14238 O O . GLY F 1 83 ? -51.659 -16.366 21.480 1.00 43.90 83 GLY F O 1
ATOM 14239 N N . ARG F 1 84 ? -52.231 -14.198 21.517 1.00 44.52 84 ARG F N 1
ATOM 14240 C CA . ARG F 1 84 ? -51.494 -13.886 20.277 1.00 44.69 84 ARG F CA 1
ATOM 14241 C C . ARG F 1 84 ? -50.004 -13.557 20.490 1.00 44.70 84 ARG F C 1
ATOM 14242 O O . ARG F 1 84 ? -49.238 -13.544 19.523 1.00 43.77 84 ARG F O 1
ATOM 14250 N N . LEU F 1 85 ? -49.606 -13.257 21.735 1.00 44.69 85 LEU F N 1
ATOM 14251 C CA . LEU F 1 85 ? -48.192 -12.971 22.046 1.00 45.30 85 LEU F CA 1
ATOM 14252 C C . LEU F 1 85 ? -47.297 -14.178 21.774 1.00 45.62 85 LEU F C 1
ATOM 14253 O O . LEU F 1 85 ? -47.698 -15.318 22.037 1.00 45.72 85 LEU F O 1
ATOM 14258 N N . ARG F 1 86 ? -46.095 -13.932 21.247 1.00 46.07 86 ARG F N 1
ATOM 14259 C CA . ARG F 1 86 ? -45.193 -15.033 20.845 1.00 46.96 86 ARG F CA 1
ATOM 14260 C C . ARG F 1 86 ? -43.738 -14.820 21.234 1.00 46.52 86 ARG F C 1
ATOM 14261 O O . ARG F 1 86 ? -43.196 -13.727 21.070 1.00 46.09 86 ARG F O 1
ATOM 14269 N N . HIS F 1 87 ? -43.099 -15.905 21.654 1.00 46.68 87 HIS F N 1
ATOM 14270 C CA . HIS F 1 87 ? -41.644 -15.988 21.725 1.00 46.68 87 HIS F CA 1
ATOM 14271 C C . HIS F 1 87 ? -41.022 -15.693 20.343 1.00 45.99 87 HIS F C 1
ATOM 14272 O O . HIS F 1 87 ? -41.532 -16.145 19.321 1.00 45.65 87 HIS F O 1
ATOM 14279 N N . GLY F 1 88 ? -39.926 -14.932 20.326 1.00 45.19 88 GLY F N 1
ATOM 14280 C CA . GLY F 1 88 ? -39.188 -14.645 19.095 1.00 45.21 88 GLY F CA 1
ATOM 14281 C C . GLY F 1 88 ? -39.719 -13.495 18.263 1.00 45.30 88 GLY F C 1
ATOM 14282 O O . GLY F 1 88 ? -39.175 -13.174 17.198 1.00 45.50 88 GLY F O 1
ATOM 14283 N N . GLN F 1 89 ? -40.785 -12.871 18.754 1.00 45.15 89 GLN F N 1
ATOM 14284 C CA . GLN F 1 89 ? -41.312 -11.663 18.160 1.00 44.65 89 GLN F CA 1
ATOM 14285 C C . GLN F 1 89 ? -40.898 -10.469 19.041 1.00 44.21 89 GLN F C 1
ATOM 14286 O O . GLN F 1 89 ? -40.750 -10.611 20.269 1.00 44.06 89 GLN F O 1
ATOM 14292 N N . ILE F 1 90 ? -40.670 -9.318 18.407 1.00 43.68 90 ILE F N 1
ATOM 14293 C CA . ILE F 1 90 ? -40.429 -8.064 19.131 1.00 43.26 90 ILE F CA 1
ATOM 14294 C C . ILE F 1 90 ? -41.750 -7.281 19.141 1.00 43.41 90 ILE F C 1
ATOM 14295 O O . ILE F 1 90 ? -42.299 -6.984 18.083 1.00 44.23 90 ILE F O 1
ATOM 14300 N N . LEU F 1 91 ? -42.264 -6.968 20.326 1.00 43.47 91 LEU F N 1
ATOM 14301 C CA . LEU F 1 91 ? -43.464 -6.137 20.439 1.00 43.03 91 LEU F CA 1
ATOM 14302 C C . LEU F 1 91 ? -43.050 -4.729 20.888 1.00 42.42 91 LEU F C 1
ATOM 14303 O O . LEU F 1 91 ? -42.409 -4.570 21.929 1.00 42.87 91 LEU F O 1
ATOM 14308 N N . PHE F 1 92 ? -43.426 -3.721 20.094 1.00 41.93 92 PHE F N 1
ATOM 14309 C CA . PHE F 1 92 ? -43.045 -2.324 20.327 1.00 40.78 92 PHE F CA 1
ATOM 14310 C C . PHE F 1 92 ? -44.326 -1.466 20.438 1.00 40.79 92 PHE F C 1
ATOM 14311 O O . PHE F 1 92 ? -45.055 -1.281 19.454 1.00 40.29 92 PHE F O 1
ATOM 14319 N N . THR F 1 93 ? -44.613 -0.949 21.635 1.00 39.86 93 THR F N 1
ATOM 14320 C CA . THR F 1 93 ? -45.889 -0.294 21.877 1.00 40.02 93 THR F CA 1
ATOM 14321 C C . THR F 1 93 ? -45.882 0.339 23.255 1.00 39.70 93 THR F C 1
ATOM 14322 O O . THR F 1 93 ? -44.919 0.145 23.997 1.00 39.89 93 THR F O 1
ATOM 14326 N N . PHE F 1 94 ? -46.933 1.091 23.587 1.00 39.49 94 PHE F N 1
ATOM 14327 C CA . PHE F 1 94 ? -47.129 1.613 24.961 1.00 40.22 94 PHE F CA 1
ATOM 14328 C C . PHE F 1 94 ? -47.541 0.403 25.797 1.00 40.02 94 PHE F C 1
ATOM 14329 O O . PHE F 1 94 ? -48.425 -0.367 25.362 1.00 40.45 94 PHE F O 1
ATOM 14337 N N . LEU F 1 95 ? -46.894 0.206 26.947 1.00 39.66 95 LEU F N 1
ATOM 14338 C CA . LEU F 1 95 ? -47.141 -1.007 27.767 1.00 40.22 95 LEU F CA 1
ATOM 14339 C C . LEU F 1 95 ? -47.777 -0.738 29.111 1.00 40.99 95 LEU F C 1
ATOM 14340 O O . LEU F 1 95 ? -48.771 -1.384 29.439 1.00 42.49 95 LEU F O 1
ATOM 14345 N N . HIS F 1 96 ? -47.231 0.238 29.841 1.00 40.82 96 HIS F N 1
ATOM 14346 C CA . HIS F 1 96 ? -47.658 0.622 31.187 1.00 41.36 96 HIS F CA 1
ATOM 14347 C C . HIS F 1 96 ? -47.676 -0.542 32.181 1.00 41.88 96 HIS F C 1
ATOM 14348 O O . HIS F 1 96 ? -48.629 -0.718 32.944 1.00 41.95 96 HIS F O 1
ATOM 14355 N N . LEU F 1 97 ? -46.594 -1.317 32.187 1.00 41.51 97 LEU F N 1
ATOM 14356 C CA . LEU F 1 97 ? -46.573 -2.579 32.926 1.00 40.81 97 LEU F CA 1
ATOM 14357 C C . LEU F 1 97 ? -46.794 -2.439 34.423 1.00 41.44 97 LEU F C 1
ATOM 14358 O O . LEU F 1 97 ? -47.461 -3.296 35.022 1.00 41.22 97 LEU F O 1
ATOM 14363 N N . ALA F 1 98 ? -46.285 -1.356 35.027 1.00 40.87 98 ALA F N 1
ATOM 14364 C CA . ALA F 1 98 ? -46.443 -1.196 36.469 1.00 41.34 98 ALA F CA 1
ATOM 14365 C C . ALA F 1 98 ? -47.912 -1.130 36.891 1.00 41.53 98 ALA F C 1
ATOM 14366 O O . ALA F 1 98 ? -48.217 -1.365 38.061 1.00 41.73 98 ALA F O 1
ATOM 14368 N N . ALA F 1 99 ? -48.803 -0.794 35.947 1.00 40.79 99 ALA F N 1
ATOM 14369 C CA . ALA F 1 99 ? -50.241 -0.681 36.216 1.00 41.26 99 ALA F CA 1
ATOM 14370 C C . ALA F 1 99 ? -51.060 -1.953 35.864 1.00 41.80 99 ALA F C 1
ATOM 14371 O O . ALA F 1 99 ? -52.295 -1.964 36.000 1.00 41.81 99 ALA F O 1
ATOM 14373 N N . SER F 1 100 ? -50.386 -3.000 35.392 1.00 41.38 100 SER F N 1
ATOM 14374 C CA . SER F 1 100 ? -51.074 -4.267 35.060 1.00 41.41 100 SER F CA 1
ATOM 14375 C C . SER F 1 100 ? -50.201 -5.497 35.235 1.00 41.01 100 SER F C 1
ATOM 14376 O O . SER F 1 100 ? -49.440 -5.857 34.343 1.00 41.34 100 SER F O 1
ATOM 14379 N N . ARG F 1 101 ? -50.319 -6.132 36.395 1.00 41.56 101 ARG F N 1
ATOM 14380 C CA A ARG F 1 101 ? -49.682 -7.421 36.632 0.70 41.31 101 ARG F CA 1
ATOM 14381 C CA B ARG F 1 101 ? -49.687 -7.425 36.634 0.30 41.23 101 ARG F CA 1
ATOM 14382 C C . ARG F 1 101 ? -50.156 -8.434 35.583 1.00 41.57 101 ARG F C 1
ATOM 14383 O O . ARG F 1 101 ? -49.367 -9.253 35.106 1.00 41.40 101 ARG F O 1
ATOM 14398 N N . ALA F 1 102 ? -51.441 -8.363 35.219 1.00 41.98 102 ALA F N 1
ATOM 14399 C CA . ALA F 1 102 ? -52.020 -9.256 34.195 1.00 42.31 102 ALA F CA 1
ATOM 14400 C C . ALA F 1 102 ? -51.312 -9.140 32.846 1.00 42.60 102 ALA F C 1
ATOM 14401 O O . ALA F 1 102 ? -51.008 -10.154 32.223 1.00 42.32 102 ALA F O 1
ATOM 14403 N N . CYS F 1 103 ? -51.036 -7.915 32.399 1.00 42.73 103 CYS F N 1
ATOM 14404 C CA . CYS F 1 103 ? -50.354 -7.699 31.116 1.00 42.48 103 CYS F CA 1
ATOM 14405 C C . CYS F 1 103 ? -48.908 -8.177 31.195 1.00 42.18 103 CYS F C 1
ATOM 14406 O O . CYS F 1 103 ? -48.400 -8.827 30.280 1.00 42.14 103 CYS F O 1
ATOM 14409 N N . THR F 1 104 ? -48.264 -7.861 32.315 1.00 41.54 104 THR F N 1
ATOM 14410 C CA . THR F 1 104 ? -46.885 -8.237 32.603 1.00 41.35 104 THR F CA 1
ATOM 14411 C C . THR F 1 104 ? -46.720 -9.752 32.546 1.00 41.70 104 THR F C 1
ATOM 14412 O O . THR F 1 104 ? -45.884 -10.249 31.767 1.00 41.35 104 THR F O 1
ATOM 14416 N N . ASP F 1 105 ? -47.532 -10.471 33.339 1.00 42.07 105 ASP F N 1
ATOM 14417 C CA . ASP F 1 105 ? -47.559 -11.957 33.354 1.00 42.47 105 ASP F CA 1
ATOM 14418 C C . ASP F 1 105 ? -47.773 -12.558 31.959 1.00 41.89 105 ASP F C 1
ATOM 14419 O O . ASP F 1 105 ? -47.103 -13.510 31.577 1.00 42.75 105 ASP F O 1
ATOM 14424 N N . ALA F 1 106 ? -48.721 -12.005 31.213 1.00 41.75 106 ALA F N 1
ATOM 14425 C CA . ALA F 1 106 ? -48.967 -12.428 29.831 1.00 41.63 106 ALA F CA 1
ATOM 14426 C C . ALA F 1 106 ? -47.736 -12.284 28.924 1.00 41.45 106 ALA F C 1
ATOM 14427 O O . ALA F 1 106 ? -47.433 -13.180 28.136 1.00 40.90 106 ALA F O 1
ATOM 14429 N N . LEU F 1 107 ? -47.032 -11.154 29.029 1.00 40.98 107 LEU F N 1
ATOM 14430 C CA . LEU F 1 107 ? -45.809 -10.936 28.244 1.00 40.81 107 LEU F CA 1
ATOM 14431 C C . LEU F 1 107 ? -44.675 -11.873 28.674 1.00 41.32 107 LEU F C 1
ATOM 14432 O O . LEU F 1 107 ? -43.980 -12.476 27.828 1.00 41.71 107 LEU F O 1
ATOM 14437 N N . LEU F 1 108 ? -44.500 -12.013 29.990 1.00 41.54 108 LEU F N 1
ATOM 14438 C CA . LEU F 1 108 ? -43.510 -12.930 30.543 1.00 41.70 108 LEU F CA 1
ATOM 14439 C C . LEU F 1 108 ? -43.794 -14.385 30.125 1.00 42.43 108 LEU F C 1
ATOM 14440 O O . LEU F 1 108 ? -42.898 -15.071 29.606 1.00 42.58 108 LEU F O 1
ATOM 14445 N N . ASP F 1 109 ? -45.027 -14.846 30.349 1.00 42.70 109 ASP F N 1
ATOM 14446 C CA . ASP F 1 109 ? -45.389 -16.241 30.065 1.00 43.43 109 ASP F CA 1
ATOM 14447 C C . ASP F 1 109 ? -45.262 -16.559 28.571 1.00 43.45 109 ASP F C 1
ATOM 14448 O O . ASP F 1 109 ? -44.901 -17.688 28.197 1.00 42.93 109 ASP F O 1
ATOM 14453 N N . SER F 1 110 ? -45.537 -15.572 27.721 1.00 42.76 110 SER F N 1
ATOM 14454 C CA . SER F 1 110 ? -45.384 -15.765 26.273 1.00 43.01 110 SER F CA 1
ATOM 14455 C C . SER F 1 110 ? -43.914 -15.893 25.834 1.00 42.92 110 SER F C 1
ATOM 14456 O O . SER F 1 110 ? -43.633 -16.464 24.801 1.00 41.34 110 SER F O 1
ATOM 14459 N N . GLY F 1 111 ? -42.987 -15.323 26.609 1.00 43.18 111 GLY F N 1
ATOM 14460 C CA . GLY F 1 111 ? -41.569 -15.342 26.240 1.00 43.46 111 GLY F CA 1
ATOM 14461 C C . GLY F 1 111 ? -41.191 -14.297 25.197 1.00 43.34 111 GLY F C 1
ATOM 14462 O O . GLY F 1 111 ? -40.045 -14.249 24.749 1.00 43.73 111 GLY F O 1
ATOM 14463 N N . THR F 1 112 ? -42.149 -13.454 24.819 1.00 43.26 112 THR F N 1
ATOM 14464 C CA . THR F 1 112 ? -41.922 -12.385 23.824 1.00 43.09 112 THR F CA 1
ATOM 14465 C C . THR F 1 112 ? -40.877 -11.351 24.267 1.00 42.62 112 THR F C 1
ATOM 14466 O O . THR F 1 112 ? -40.627 -11.187 25.475 1.00 42.50 112 THR F O 1
ATOM 14470 N N . THR F 1 113 ? -40.252 -10.689 23.290 1.00 41.69 113 THR F N 1
ATOM 14471 C CA . THR F 1 113 ? -39.378 -9.550 23.553 1.00 41.37 113 THR F CA 1
ATOM 14472 C C . THR F 1 113 ? -40.192 -8.260 23.374 1.00 41.23 113 THR F C 1
ATOM 14473 O O . THR F 1 113 ? -40.671 -7.978 22.290 1.00 42.15 113 THR F O 1
ATOM 14477 N N . SER F 1 114 ? -40.344 -7.483 24.442 1.00 40.68 114 SER F N 1
ATOM 14478 C CA . SER F 1 114 ? -41.118 -6.243 24.367 1.00 40.31 114 SER F CA 1
ATOM 14479 C C . SER F 1 114 ? -40.304 -5.010 24.770 1.00 39.69 114 SER F C 1
ATOM 14480 O O . SER F 1 114 ? -39.398 -5.068 25.621 1.00 38.82 114 SER F O 1
ATOM 14483 N N . ILE F 1 115 ? -40.617 -3.910 24.077 1.00 40.23 115 ILE F N 1
ATOM 14484 C CA . ILE F 1 115 ? -39.991 -2.615 24.263 1.00 39.81 115 ILE F CA 1
ATOM 14485 C C . ILE F 1 115 ? -41.131 -1.618 24.417 1.00 39.89 115 ILE F C 1
ATOM 14486 O O . ILE F 1 115 ? -42.013 -1.552 23.570 1.00 39.75 115 ILE F O 1
ATOM 14491 N N . ALA F 1 116 ? -41.141 -0.921 25.557 1.00 39.47 116 ALA F N 1
ATOM 14492 C CA . ALA F 1 116 ? -42.176 0.054 25.882 1.00 39.48 116 ALA F CA 1
ATOM 14493 C C . ALA F 1 116 ? -41.809 1.403 25.280 1.00 39.14 116 ALA F C 1
ATOM 14494 O O . ALA F 1 116 ? -40.717 1.945 25.551 1.00 39.15 116 ALA F O 1
ATOM 14496 N N . TYR F 1 117 ? -42.721 1.968 24.498 1.00 39.60 117 TYR F N 1
ATOM 14497 C CA . TYR F 1 117 ? -42.538 3.315 23.968 1.00 39.53 117 TYR F CA 1
ATOM 14498 C C . TYR F 1 117 ? -42.208 4.287 25.082 1.00 39.17 117 TYR F C 1
ATOM 14499 O O . TYR F 1 117 ? -41.326 5.133 24.934 1.00 39.08 117 TYR F O 1
ATOM 14508 N N . GLU F 1 118 ? -42.961 4.190 26.177 1.00 40.04 118 GLU F N 1
ATOM 14509 C CA . GLU F 1 118 ? -42.947 5.206 27.248 1.00 40.12 118 GLU F CA 1
ATOM 14510 C C . GLU F 1 118 ? -41.725 5.137 28.182 1.00 41.03 118 GLU F C 1
ATOM 14511 O O . GLU F 1 118 ? -41.534 6.025 29.041 1.00 40.62 118 GLU F O 1
ATOM 14517 N N . THR F 1 119 ? -40.892 4.110 28.020 1.00 41.10 119 THR F N 1
ATOM 14518 C CA . THR F 1 119 ? -39.634 4.070 28.777 1.00 40.86 119 THR F CA 1
ATOM 14519 C C . THR F 1 119 ? -38.382 4.222 27.917 1.00 40.72 119 THR F C 1
ATOM 14520 O O . THR F 1 119 ? -37.267 4.211 28.436 1.00 40.81 119 THR F O 1
ATOM 14524 N N . VAL F 1 120 ? -38.556 4.377 26.602 1.00 40.22 120 VAL F N 1
ATOM 14525 C CA . VAL F 1 120 ? -37.453 4.827 25.752 1.00 39.43 120 VAL F CA 1
ATOM 14526 C C . VAL F 1 120 ? -37.075 6.217 26.248 1.00 40.10 120 VAL F C 1
ATOM 14527 O O . VAL F 1 120 ? -37.933 7.119 26.306 1.00 40.28 120 VAL F O 1
ATOM 14531 N N . GLN F 1 121 ? -35.813 6.378 26.645 1.00 40.13 121 GLN F N 1
ATOM 14532 C CA . GLN F 1 121 ? -35.400 7.547 27.422 1.00 40.95 121 GLN F CA 1
ATOM 14533 C C . GLN F 1 121 ? -34.002 8.004 27.039 1.00 42.26 121 GLN F C 1
ATOM 14534 O O . GLN F 1 121 ? -33.055 7.215 27.076 1.00 42.02 121 GLN F O 1
ATOM 14540 N N . THR F 1 122 ? -33.875 9.275 26.672 1.00 43.87 122 THR F N 1
ATOM 14541 C CA . THR F 1 122 ? -32.590 9.830 26.264 1.00 45.64 122 THR F CA 1
ATOM 14542 C C . THR F 1 122 ? -31.758 10.243 27.474 1.00 46.81 122 THR F C 1
ATOM 14543 O O . THR F 1 122 ? -32.270 10.332 28.590 1.00 46.87 122 THR F O 1
ATOM 14547 N N . ALA F 1 123 ? -30.474 10.496 27.244 1.00 20.00 123 ALA F N 1
ATOM 14548 C CA . ALA F 1 123 ? -29.519 10.661 28.334 1.00 20.00 123 ALA F CA 1
ATOM 14549 C C . ALA F 1 123 ? -29.874 11.865 29.200 1.00 20.00 123 ALA F C 1
ATOM 14550 O O . ALA F 1 123 ? -29.510 11.926 30.375 1.00 48.56 123 ALA F O 1
ATOM 14552 N N . ASP F 1 124 ? -30.586 12.821 28.613 1.00 48.32 124 ASP F N 1
ATOM 14553 C CA . ASP F 1 124 ? -31.036 14.000 29.343 1.00 48.49 124 ASP F CA 1
ATOM 14554 C C . ASP F 1 124 ? -32.266 13.688 30.189 1.00 48.01 124 ASP F C 1
ATOM 14555 O O . ASP F 1 124 ? -32.736 14.530 30.954 1.00 49.12 124 ASP F O 1
ATOM 14560 N N . GLY F 1 125 ? -32.784 12.472 30.046 1.00 47.22 125 GLY F N 1
ATOM 14561 C CA . GLY F 1 125 ? -33.884 11.997 30.894 1.00 45.70 125 GLY F CA 1
ATOM 14562 C C . GLY F 1 125 ? -35.260 12.063 30.258 1.00 44.57 125 GLY F C 1
ATOM 14563 O O . GLY F 1 125 ? -36.212 11.493 30.802 1.00 44.42 125 GLY F O 1
ATOM 14564 N N . ALA F 1 126 ? -35.363 12.743 29.106 1.00 43.32 126 ALA F N 1
ATOM 14565 C CA . ALA F 1 126 ? -36.620 12.900 28.389 1.00 42.21 126 ALA F CA 1
ATOM 14566 C C . ALA F 1 126 ? -37.125 11.580 27.823 1.00 41.85 126 ALA F C 1
ATOM 14567 O O . ALA F 1 126 ? -36.324 10.662 27.534 1.00 41.91 126 ALA F O 1
ATOM 14569 N N . LEU F 1 127 ? -38.444 11.494 27.661 1.00 40.34 127 LEU F N 1
ATOM 14570 C CA . LEU F 1 127 ? -39.101 10.306 27.089 1.00 41.19 127 LEU F CA 1
ATOM 14571 C C . LEU F 1 127 ? -39.665 10.703 25.718 1.00 40.72 127 LEU F C 1
ATOM 14572 O O . LEU F 1 127 ? -40.808 11.115 25.621 1.00 40.63 127 LEU F O 1
ATOM 14577 N N . PRO F 1 128 ? -38.839 10.616 24.664 1.00 40.76 128 PRO F N 1
ATOM 14578 C CA . PRO F 1 128 ? -39.251 11.211 23.382 1.00 40.46 128 PRO F CA 1
ATOM 14579 C C . PRO F 1 128 ? -40.467 10.562 22.713 1.00 40.19 128 PRO F C 1
ATOM 14580 O O . PRO F 1 128 ? -41.059 11.160 21.811 1.00 40.17 128 PRO F O 1
ATOM 14584 N N . LEU F 1 129 ? -40.845 9.352 23.126 1.00 39.16 129 LEU F N 1
ATOM 14585 C CA . LEU F 1 129 ? -41.980 8.685 22.478 1.00 38.53 129 LEU F CA 1
ATOM 14586 C C . LEU F 1 129 ? -43.277 8.908 23.254 1.00 38.39 129 LEU F C 1
ATOM 14587 O O . LEU F 1 129 ? -44.365 8.912 22.667 1.00 39.49 129 LEU F O 1
ATOM 14592 N N . LEU F 1 130 ? -43.167 9.062 24.572 1.00 35.83 130 LEU F N 1
ATOM 14593 C CA . LEU F 1 130 ? -44.309 9.432 25.392 1.00 34.78 130 LEU F CA 1
ATOM 14594 C C . LEU F 1 130 ? -44.728 10.882 25.090 1.00 34.50 130 LEU F C 1
ATOM 14595 O O . LEU F 1 130 ? -45.922 11.185 25.018 1.00 33.58 130 LEU F O 1
ATOM 14600 N N . ALA F 1 131 ? -43.725 11.746 24.912 1.00 34.04 131 ALA F N 1
ATOM 14601 C CA . ALA F 1 131 ? -43.922 13.205 24.817 1.00 33.71 131 ALA F CA 1
ATOM 14602 C C . ALA F 1 131 ? -45.062 13.645 23.894 1.00 33.05 131 ALA F C 1
ATOM 14603 O O . ALA F 1 131 ? -45.922 14.377 24.333 1.00 34.09 131 ALA F O 1
ATOM 14605 N N . PRO F 1 132 ? -45.080 13.209 22.617 1.00 32.86 132 PRO F N 1
ATOM 14606 C CA . PRO F 1 132 ? -46.193 13.684 21.799 1.00 33.00 132 PRO F CA 1
ATOM 14607 C C . PRO F 1 132 ? -47.560 13.255 22.311 1.00 32.85 132 PRO F C 1
ATOM 14608 O O . PRO F 1 132 ? -48.526 13.974 22.117 1.00 32.85 132 PRO F O 1
ATOM 14612 N N . MET F 1 133 ? -47.650 12.095 22.953 1.00 32.48 133 MET F N 1
ATOM 14613 C CA . MET F 1 133 ? -48.937 11.646 23.448 1.00 32.29 133 MET F CA 1
ATOM 14614 C C . MET F 1 133 ? -49.312 12.436 24.698 1.00 31.65 133 MET F C 1
ATOM 14615 O O . MET F 1 133 ? -50.475 12.761 24.908 1.00 31.48 133 MET F O 1
ATOM 14620 N N . SER F 1 134 ? -48.316 12.749 25.517 1.00 32.23 134 SER F N 1
ATOM 14621 C CA . SER F 1 134 ? -48.547 13.633 26.668 1.00 32.31 134 SER F CA 1
ATOM 14622 C C . SER F 1 134 ? -49.036 15.016 26.240 1.00 32.48 134 SER F C 1
ATOM 14623 O O . SER F 1 134 ? -49.924 15.593 26.883 1.00 32.13 134 SER F O 1
ATOM 14626 N N . GLU F 1 135 ? -48.452 15.554 25.163 1.00 33.31 135 GLU F N 1
ATOM 14627 C CA . GLU F 1 135 ? -48.919 16.825 24.569 1.00 34.32 135 GLU F CA 1
ATOM 14628 C C . GLU F 1 135 ? -50.379 16.747 24.177 1.00 34.08 135 GLU F C 1
ATOM 14629 O O . GLU F 1 135 ? -51.148 17.614 24.530 1.00 34.06 135 GLU F O 1
ATOM 14635 N N . VAL F 1 136 ? -50.762 15.693 23.454 1.00 34.21 136 VAL F N 1
ATOM 14636 C CA . VAL F 1 136 ? -52.167 15.493 23.096 1.00 33.36 136 VAL F CA 1
ATOM 14637 C C . VAL F 1 136 ? -53.048 15.354 24.343 1.00 33.74 136 VAL F C 1
ATOM 14638 O O . VAL F 1 136 ? -54.078 16.012 24.471 1.00 33.74 136 VAL F O 1
ATOM 14642 N N . ALA F 1 137 ? -52.658 14.488 25.266 1.00 33.67 137 ALA F N 1
ATOM 14643 C CA . ALA F 1 137 ? -53.506 14.240 26.422 1.00 33.84 137 ALA F CA 1
ATOM 14644 C C . ALA F 1 137 ? -53.675 15.501 27.274 1.00 33.64 137 ALA F C 1
ATOM 14645 O O . ALA F 1 137 ? -54.764 15.762 27.790 1.00 33.28 137 ALA F O 1
ATOM 14647 N N . GLY F 1 138 ? -52.605 16.284 27.431 1.00 33.36 138 GLY F N 1
ATOM 14648 C CA . GLY F 1 138 ? -52.690 17.525 28.228 1.00 32.25 138 GLY F CA 1
ATOM 14649 C C . GLY F 1 138 ? -53.637 18.530 27.585 1.00 32.74 138 GLY F C 1
ATOM 14650 O O . GLY F 1 138 ? -54.496 19.102 28.258 1.00 32.71 138 GLY F O 1
ATOM 14651 N N . ARG F 1 139 ? -53.511 18.745 26.276 1.00 32.95 139 ARG F N 1
ATOM 14652 C CA . ARG F 1 139 ? -54.453 19.643 25.570 1.00 33.54 139 ARG F CA 1
ATOM 14653 C C . ARG F 1 139 ? -55.905 19.159 25.645 1.00 34.29 139 ARG F C 1
ATOM 14654 O O . ARG F 1 139 ? -56.840 19.962 25.772 1.00 34.89 139 ARG F O 1
ATOM 14662 N N . LEU F 1 140 ? -56.099 17.844 25.561 1.00 34.34 140 LEU F N 1
ATOM 14663 C CA . LEU F 1 140 ? -57.432 17.269 25.678 1.00 34.35 140 LEU F CA 1
ATOM 14664 C C . LEU F 1 140 ? -57.994 17.440 27.068 1.00 34.91 140 LEU F C 1
ATOM 14665 O O . LEU F 1 140 ? -59.196 17.683 27.218 1.00 34.92 140 LEU F O 1
ATOM 14670 N N . ALA F 1 141 ? -57.147 17.283 28.087 1.00 35.37 141 ALA F N 1
ATOM 14671 C CA . ALA F 1 141 ? -57.649 17.344 29.473 1.00 36.17 141 ALA F CA 1
ATOM 14672 C C . ALA F 1 141 ? -58.358 18.663 29.774 1.00 36.49 141 ALA F C 1
ATOM 14673 O O . ALA F 1 141 ? -59.393 18.672 30.452 1.00 36.07 141 ALA F O 1
ATOM 14675 N N . ALA F 1 142 ? -57.782 19.767 29.280 1.00 37.29 142 ALA F N 1
ATOM 14676 C CA . ALA F 1 142 ? -58.376 21.110 29.440 1.00 36.89 142 ALA F CA 1
ATOM 14677 C C . ALA F 1 142 ? -59.739 21.224 28.747 1.00 37.13 142 ALA F C 1
ATOM 14678 O O . ALA F 1 142 ? -60.702 21.732 29.353 1.00 36.79 142 ALA F O 1
ATOM 14680 N N . GLN F 1 143 ? -59.834 20.777 27.490 1.00 36.63 143 GLN F N 1
ATOM 14681 C CA . GLN F 1 143 ? -61.114 20.876 26.765 1.00 37.90 143 GLN F CA 1
ATOM 14682 C C . GLN F 1 143 ? -62.200 19.933 27.332 1.00 37.37 143 GLN F C 1
ATOM 14683 O O . GLN F 1 143 ? -63.356 20.311 27.459 1.00 37.18 143 GLN F O 1
ATOM 14689 N N . VAL F 1 144 ? -61.801 18.724 27.713 1.00 37.30 144 VAL F N 1
ATOM 14690 C CA . VAL F 1 144 ? -62.679 17.758 28.354 1.00 36.97 144 VAL F CA 1
ATOM 14691 C C . VAL F 1 144 ? -63.097 18.191 29.792 1.00 37.21 144 VAL F C 1
ATOM 14692 O O . VAL F 1 144 ? -64.255 18.010 30.200 1.00 37.38 144 VAL F O 1
ATOM 14696 N N . GLY F 1 145 ? -62.173 18.764 30.558 1.00 36.56 145 GLY F N 1
ATOM 14697 C CA . GLY F 1 145 ? -62.533 19.349 31.858 1.00 36.33 145 GLY F CA 1
ATOM 14698 C C . GLY F 1 145 ? -63.536 20.489 31.720 1.00 36.65 145 GLY F C 1
ATOM 14699 O O . GLY F 1 145 ? -64.531 20.541 32.451 1.00 36.09 145 GLY F O 1
ATOM 14700 N N . ALA F 1 146 ? -63.304 21.383 30.758 1.00 36.93 146 ALA F N 1
ATOM 14701 C CA . ALA F 1 146 ? -64.236 22.493 30.493 1.00 37.94 146 ALA F CA 1
ATOM 14702 C C . ALA F 1 146 ? -65.631 21.983 30.172 1.00 39.29 146 ALA F C 1
ATOM 14703 O O . ALA F 1 146 ? -66.642 22.562 30.612 1.00 39.52 146 ALA F O 1
ATOM 14705 N N . TYR F 1 147 ? -65.689 20.902 29.400 1.00 39.84 147 TYR F N 1
ATOM 14706 C CA . TYR F 1 147 ? -66.960 20.331 28.968 1.00 40.64 147 TYR F CA 1
ATOM 14707 C C . TYR F 1 147 ? -67.749 19.755 30.133 1.00 40.21 147 TYR F C 1
ATOM 14708 O O . TYR F 1 147 ? -68.961 19.995 30.266 1.00 40.75 147 TYR F O 1
ATOM 14717 N N . HIS F 1 148 ? -67.057 19.044 31.009 1.00 39.05 148 HIS F N 1
ATOM 14718 C CA . HIS F 1 148 ? -67.707 18.406 32.135 1.00 38.78 148 HIS F CA 1
ATOM 14719 C C . HIS F 1 148 ? -68.041 19.348 33.274 1.00 38.88 148 HIS F C 1
ATOM 14720 O O . HIS F 1 148 ? -68.830 18.995 3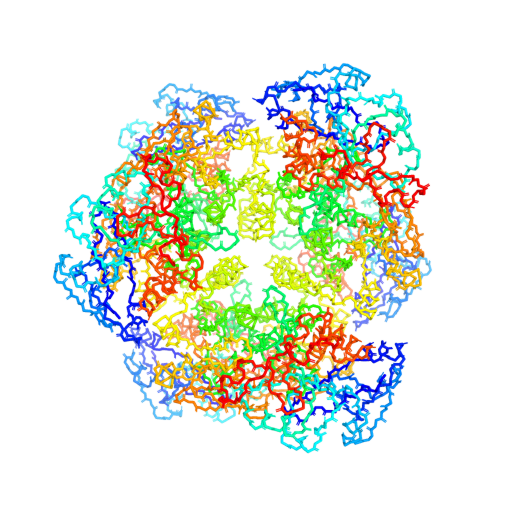4.149 1.00 39.16 148 HIS F O 1
ATOM 14727 N N . LEU F 1 149 ? -67.465 20.550 33.252 1.00 38.40 149 LEU F N 1
ATOM 14728 C CA . LEU F 1 149 ? -67.890 21.613 34.169 1.00 39.31 149 LEU F CA 1
ATOM 14729 C C . LEU F 1 149 ? -69.269 22.208 33.830 1.00 39.73 149 LEU F C 1
ATOM 14730 O O . LEU F 1 149 ? -69.853 22.925 34.633 1.00 40.08 149 LEU F O 1
ATOM 14735 N N . MET F 1 150 ? -69.766 21.952 32.630 1.00 40.79 150 MET F N 1
ATOM 14736 C CA . MET F 1 150 ? -71.099 22.410 32.269 1.00 42.68 150 MET F CA 1
ATOM 14737 C C . MET F 1 150 ? -72.127 21.699 33.147 1.00 42.46 150 MET F C 1
ATOM 14738 O O . MET F 1 150 ? -71.986 20.502 33.442 1.00 42.29 150 MET F O 1
ATOM 14743 N N . ARG F 1 151 ? -73.149 22.446 33.565 1.00 42.74 151 ARG F N 1
ATOM 14744 C CA . ARG F 1 151 ? -74.192 21.929 34.449 1.00 43.80 151 ARG F CA 1
ATOM 14745 C C . ARG F 1 151 ? -74.972 20.786 33.785 1.00 44.02 151 ARG F C 1
ATOM 14746 O O . ARG F 1 151 ? -75.455 19.873 34.462 1.00 44.10 151 ARG F O 1
ATOM 14754 N N . THR F 1 152 ? -75.051 20.833 32.456 1.00 43.92 152 THR F N 1
ATOM 14755 C CA . THR F 1 152 ? -75.718 19.806 31.663 1.00 44.64 152 THR F CA 1
ATOM 14756 C C . THR F 1 152 ? -74.973 18.465 31.677 1.00 45.78 152 THR F C 1
ATOM 14757 O O . THR F 1 152 ? -75.537 17.426 31.312 1.00 45.88 152 THR F O 1
ATOM 14761 N N . GLN F 1 153 ? -73.716 18.486 32.114 1.00 46.23 153 GLN F N 1
ATOM 14762 C CA . GLN F 1 153 ? -72.910 17.271 32.241 1.00 47.10 153 GLN F CA 1
ATOM 14763 C C . GLN F 1 153 ? -72.783 16.789 33.693 1.00 47.09 153 GLN F C 1
ATOM 14764 O O . GLN F 1 153 ? -72.045 15.845 33.976 1.00 47.62 153 GLN F O 1
ATOM 14770 N N . GLY F 1 154 ? -73.527 17.423 34.595 1.00 47.29 154 GLY F N 1
ATOM 14771 C CA . GLY F 1 154 ? -73.446 17.122 36.016 1.00 47.38 154 GLY F CA 1
ATOM 14772 C C . GLY F 1 154 ? -72.391 17.959 36.713 1.00 47.71 154 GLY F C 1
ATOM 14773 O O . GLY F 1 154 ? -72.142 17.787 37.915 1.00 48.58 154 GLY F O 1
ATOM 14774 N N . GLY F 1 155 ? -71.783 18.882 35.965 1.00 47.16 155 GLY F N 1
ATOM 14775 C CA . GLY F 1 155 ? -70.705 19.712 36.486 1.00 45.60 155 GLY F CA 1
ATOM 14776 C C . GLY F 1 155 ? -71.237 20.890 37.261 1.00 45.34 155 GLY F C 1
ATOM 14777 O O . GLY F 1 155 ? -72.455 21.111 37.339 1.00 45.09 155 GLY F O 1
ATOM 14778 N N . ARG F 1 156 ? -70.307 21.663 37.813 1.00 44.43 156 ARG F N 1
ATOM 14779 C CA . ARG F 1 156 ? -70.617 22.813 38.644 1.00 43.71 156 ARG F CA 1
ATOM 14780 C C . ARG F 1 156 ? -71.384 23.936 37.918 1.00 42.67 156 ARG F C 1
ATOM 14781 O O . ARG F 1 156 ? -72.041 24.748 38.566 1.00 43.26 156 ARG F O 1
ATOM 14789 N N . GLY F 1 157 ? -71.299 23.992 36.596 1.00 41.14 157 GLY F N 1
ATOM 14790 C CA . GLY F 1 157 ? -71.957 25.051 35.825 1.00 40.32 157 GLY F CA 1
ATOM 14791 C C . GLY F 1 157 ? -71.172 26.349 35.832 1.00 39.94 157 GLY F C 1
ATOM 14792 O O . GLY F 1 157 ? -71.744 27.423 35.958 1.00 40.27 157 GLY F O 1
ATOM 14793 N N . VAL F 1 158 ? -69.851 26.237 35.708 1.00 39.51 158 VAL F N 1
ATOM 14794 C CA . VAL F 1 158 ? -68.947 27.380 35.649 1.00 38.96 158 VAL F CA 1
ATOM 14795 C C . VAL F 1 158 ? -68.264 27.420 34.279 1.00 37.80 158 VAL F C 1
ATOM 14796 O O . VAL F 1 158 ? -67.762 26.404 33.787 1.00 36.45 158 VAL F O 1
ATOM 14800 N N . LEU F 1 159 ? -68.248 28.593 33.652 1.00 36.24 159 LEU F N 1
ATOM 14801 C CA . LEU F 1 159 ? -67.551 28.728 32.368 1.00 35.03 159 LEU F CA 1
ATOM 14802 C C . LEU F 1 159 ? -66.045 28.869 32.628 1.00 34.76 159 LEU F C 1
ATOM 14803 O O . LEU F 1 159 ? -65.653 29.587 33.556 1.00 34.32 159 LEU F O 1
ATOM 14808 N N . MET F 1 160 ? -65.197 28.208 31.827 1.00 34.55 160 MET F N 1
ATOM 14809 C CA . MET F 1 160 ? -63.731 28.230 32.051 1.00 35.24 160 MET F CA 1
ATOM 14810 C C . MET F 1 160 ? -63.200 29.619 32.272 1.00 35.28 160 MET F C 1
ATOM 14811 O O . MET F 1 160 ? -62.547 29.881 33.279 1.00 34.69 160 MET F O 1
ATOM 14816 N N . GLY F 1 161 ? -63.490 30.517 31.326 1.00 34.95 161 GLY F N 1
ATOM 14817 C CA . GLY F 1 161 ? -62.921 31.838 31.363 1.00 34.31 161 GLY F CA 1
ATOM 14818 C C . GLY F 1 161 ? -63.755 32.903 32.056 1.00 34.67 161 GLY F C 1
ATOM 14819 O O . GLY F 1 161 ? -63.336 34.042 32.123 1.00 35.60 161 GLY F O 1
ATOM 14820 N N . GLY F 1 162 ? -64.924 32.540 32.588 1.00 33.96 162 GLY F N 1
ATOM 14821 C CA . GLY F 1 162 ? -65.867 33.541 33.095 1.00 32.96 162 GLY F CA 1
ATOM 14822 C C . GLY F 1 162 ? -66.203 34.485 31.958 1.00 32.63 162 GLY F C 1
ATOM 14823 O O . GLY F 1 162 ? -66.043 34.119 30.788 1.00 32.21 162 GLY F O 1
ATOM 14824 N N . VAL F 1 163 ? -66.672 35.680 32.315 1.00 31.95 163 VAL F N 1
ATOM 14825 C CA . VAL F 1 163 ? -66.927 36.800 31.392 1.00 32.21 163 VAL F CA 1
ATOM 14826 C C . VAL F 1 163 ? -66.660 38.056 32.211 1.00 32.50 163 VAL F C 1
ATOM 14827 O O . VAL F 1 163 ? -66.633 37.961 33.430 1.00 32.65 163 VAL F O 1
ATOM 14831 N N . PRO F 1 164 ? -66.443 39.221 31.558 1.00 32.90 164 PRO F N 1
ATOM 14832 C CA . PRO F 1 164 ? -66.109 40.428 32.305 1.00 33.29 164 PRO F CA 1
ATOM 14833 C C . PRO F 1 164 ? -67.029 40.664 33.522 1.00 33.45 164 PRO F C 1
ATOM 14834 O O . PRO F 1 164 ? -68.275 40.647 33.400 1.00 33.58 164 PRO F O 1
ATOM 14838 N N . GLY F 1 165 ? -66.407 40.844 34.683 1.00 33.46 165 GLY F N 1
ATOM 14839 C CA . GLY F 1 165 ? -67.132 41.070 35.924 1.00 33.57 165 GLY F CA 1
ATOM 14840 C C . GLY F 1 165 ? -67.483 39.800 36.696 1.00 34.11 165 GLY F C 1
ATOM 14841 O O . GLY F 1 165 ? -67.925 39.881 37.843 1.00 33.65 165 GLY F O 1
ATOM 14842 N N . VAL F 1 166 ? -67.257 38.633 36.092 1.00 33.92 166 VAL F N 1
ATOM 14843 C CA . VAL F 1 166 ? -67.669 37.352 36.699 1.00 35.09 166 VAL F CA 1
ATOM 14844 C C . VAL F 1 166 ? -66.467 36.395 36.761 1.00 36.21 166 VAL F C 1
ATOM 14845 O O . VAL F 1 166 ? -65.730 36.284 35.779 1.00 36.71 166 VAL F O 1
ATOM 14849 N N . GLU F 1 167 ? -66.277 35.719 37.895 1.00 36.88 167 GLU F N 1
ATOM 14850 C CA . GLU F 1 167 ? -65.093 34.887 38.118 1.00 39.61 167 GLU F CA 1
ATOM 14851 C C . GLU F 1 167 ? -64.935 33.712 37.140 1.00 37.98 167 GLU F C 1
ATOM 14852 O O . GLU F 1 167 ? -65.902 33.017 36.823 1.00 38.21 167 GLU F O 1
ATOM 14858 N N . PRO F 1 168 ? -63.701 33.486 36.662 1.00 37.58 168 PRO F N 1
ATOM 14859 C CA . PRO F 1 168 ? -63.469 32.304 35.848 1.00 37.21 168 PRO F CA 1
ATOM 14860 C C . PRO F 1 168 ? -63.338 31.022 36.699 1.00 37.40 168 PRO F C 1
ATOM 14861 O O . PRO F 1 168 ? -63.344 31.093 37.945 1.00 36.19 168 PRO F O 1
ATOM 14865 N N . ALA F 1 169 ? -63.168 29.880 36.021 1.00 35.72 169 ALA F N 1
ATOM 14866 C CA . ALA F 1 169 ? -62.932 28.597 36.689 1.00 36.27 169 ALA F CA 1
ATOM 14867 C C . ALA F 1 169 ? -61.551 28.557 37.357 1.00 36.41 169 ALA F C 1
ATOM 14868 O O . ALA F 1 169 ? -60.589 29.150 36.870 1.00 36.29 169 ALA F O 1
ATOM 14870 N N . ASP F 1 170 ? -61.469 27.849 38.472 1.00 36.66 170 ASP F N 1
ATOM 14871 C CA . ASP F 1 170 ? -60.214 27.699 39.189 1.00 37.72 170 ASP F CA 1
ATOM 14872 C C . ASP F 1 170 ? -59.671 26.290 38.837 1.00 37.10 170 ASP F C 1
ATOM 14873 O O . ASP F 1 170 ? -60.278 25.269 39.200 1.00 37.10 170 ASP F O 1
ATOM 14878 N N . VAL F 1 171 ? -58.557 26.249 38.103 1.00 35.94 171 VAL F N 1
ATOM 14879 C CA . VAL F 1 171 ? -57.998 24.987 37.587 1.00 35.29 171 VAL F CA 1
ATOM 14880 C C . VAL F 1 171 ? -56.682 24.694 38.302 1.00 35.28 171 VAL F C 1
ATOM 14881 O O . VAL F 1 171 ? -55.815 25.575 38.428 1.00 35.26 171 VAL F O 1
ATOM 14885 N N . VAL F 1 172 ? -56.577 23.485 38.846 1.00 35.10 172 VAL F N 1
ATOM 14886 C CA . VAL F 1 172 ? -55.349 23.030 39.465 1.00 35.05 172 VAL F CA 1
ATOM 14887 C C . VAL F 1 172 ? -54.755 21.893 38.629 1.00 34.85 172 VAL F C 1
ATOM 14888 O O . VAL F 1 172 ? -55.438 20.899 38.338 1.00 35.21 172 VAL F O 1
ATOM 14892 N N . VAL F 1 173 ? -53.495 22.037 38.247 1.00 34.65 173 VAL F N 1
ATOM 14893 C CA . VAL F 1 173 ? -52.787 21.002 37.496 1.00 34.60 173 VAL F CA 1
ATOM 14894 C C . VAL F 1 173 ? -51.668 20.464 38.389 1.00 35.27 173 VAL F C 1
ATOM 14895 O O . VAL F 1 173 ? -50.808 21.223 38.869 1.00 34.94 173 VAL F O 1
ATOM 14899 N N . ILE F 1 174 ? -51.686 19.155 38.603 1.00 35.04 174 ILE F N 1
ATOM 14900 C CA . ILE F 1 174 ? -50.653 18.478 39.385 1.00 35.63 174 ILE F CA 1
ATOM 14901 C C . ILE F 1 174 ? -49.630 17.839 38.445 1.00 35.97 174 ILE F C 1
ATOM 14902 O O . ILE F 1 174 ? -49.944 16.893 37.712 1.00 35.95 174 ILE F O 1
ATOM 14907 N N . GLY F 1 175 ? -48.418 18.391 38.423 1.00 36.04 175 GLY F N 1
ATOM 14908 C CA . GLY F 1 175 ? -47.403 17.988 37.438 1.00 35.63 175 GLY F CA 1
ATOM 14909 C C . GLY F 1 175 ? -47.167 19.074 36.395 1.00 34.92 175 GLY F C 1
ATOM 14910 O O . GLY F 1 175 ? -48.095 19.523 35.737 1.00 35.82 175 GLY F O 1
ATOM 14911 N N . ALA F 1 176 ? -45.920 19.516 36.288 1.00 34.41 176 ALA F N 1
ATOM 14912 C CA . ALA F 1 176 ? -45.513 20.558 35.363 1.00 33.93 176 ALA F CA 1
ATOM 14913 C C . ALA F 1 176 ? -44.629 19.999 34.260 1.00 33.91 176 ALA F C 1
ATOM 14914 O O . ALA F 1 176 ? -43.819 20.709 33.687 1.00 34.39 176 ALA F O 1
ATOM 14916 N N . GLY F 1 177 ? -44.820 18.729 33.918 1.00 33.72 177 GLY F N 1
ATOM 14917 C CA . GLY F 1 177 ? -44.045 18.143 32.828 1.00 33.49 177 GLY F CA 1
ATOM 14918 C C . GLY F 1 177 ? -44.837 18.343 31.545 1.00 32.86 177 GLY F C 1
ATOM 14919 O O . GLY F 1 177 ? -45.619 19.278 31.440 1.00 30.89 177 GLY F O 1
ATOM 14920 N N . THR F 1 178 ? -44.648 17.460 30.569 1.00 32.34 178 THR F N 1
ATOM 14921 C CA . THR F 1 178 ? -45.271 17.638 29.268 1.00 31.98 178 THR F CA 1
ATOM 14922 C C . THR F 1 178 ? -46.792 17.737 29.310 1.00 31.85 178 THR F C 1
ATOM 14923 O O . THR F 1 178 ? -47.357 18.693 28.762 1.00 32.92 178 THR F O 1
ATOM 14927 N N . ALA F 1 179 ? -47.455 16.769 29.934 1.00 31.41 179 ALA F N 1
ATOM 14928 C CA . ALA F 1 179 ? -48.914 16.782 29.985 1.00 31.85 179 ALA F CA 1
ATOM 14929 C C . ALA F 1 179 ? -49.463 17.955 30.786 1.00 32.29 179 ALA F C 1
ATOM 14930 O O . ALA F 1 179 ? -50.410 18.627 30.349 1.00 31.87 179 ALA F O 1
ATOM 14932 N N . GLY F 1 180 ? -48.920 18.150 31.982 1.00 33.46 180 GLY F N 1
ATOM 14933 C CA . GLY F 1 180 ? -49.327 19.276 32.841 1.00 32.96 180 GLY F CA 1
ATOM 14934 C C . GLY F 1 180 ? -49.116 20.638 32.221 1.00 34.32 180 GLY F C 1
ATOM 14935 O O . GLY F 1 180 ? -49.983 21.532 32.343 1.00 36.01 180 GLY F O 1
ATOM 14936 N N . TYR F 1 181 ? -47.957 20.840 31.608 1.00 34.46 181 TYR F N 1
ATOM 14937 C CA . TYR F 1 181 ? -47.671 22.092 30.916 1.00 35.00 181 TYR F CA 1
ATOM 14938 C C . TYR F 1 181 ? -48.715 22.344 29.814 1.00 34.46 181 TYR F C 1
ATOM 14939 O O . TYR F 1 181 ? -49.228 23.448 29.675 1.00 33.52 181 TYR F O 1
ATOM 14948 N N . ASN F 1 182 ? -49.034 21.309 29.037 1.00 34.14 182 ASN F N 1
ATOM 14949 C CA . ASN F 1 182 ? -49.988 21.439 27.943 1.00 33.53 182 ASN F CA 1
ATOM 14950 C C . ASN F 1 182 ? -51.424 21.659 28.404 1.00 33.50 182 ASN F C 1
ATOM 14951 O O . ASN F 1 182 ? -52.137 22.488 27.823 1.00 32.86 182 ASN F O 1
ATOM 14956 N N . ALA F 1 183 ? -51.827 20.968 29.471 1.00 33.64 183 ALA F N 1
ATOM 14957 C CA . ALA F 1 183 ? -53.121 21.210 30.119 1.00 33.89 183 ALA F CA 1
ATOM 14958 C C . ALA F 1 183 ? -53.230 22.633 30.668 1.00 33.65 183 ALA F C 1
ATOM 14959 O O . ALA F 1 183 ? -54.239 23.298 30.448 1.00 34.13 183 ALA F O 1
ATOM 14961 N N . ALA F 1 184 ? -52.200 23.086 31.387 1.00 33.97 184 ALA F N 1
ATOM 14962 C CA . ALA F 1 184 ? -52.159 24.461 31.904 1.00 33.19 184 ALA F CA 1
ATOM 14963 C C . ALA F 1 184 ? -52.261 25.496 30.766 1.00 34.02 184 ALA F C 1
ATOM 14964 O O . ALA F 1 184 ? -53.060 26.457 30.816 1.00 32.51 184 ALA F O 1
ATOM 14966 N N . ARG F 1 185 ? -51.471 25.280 29.725 1.00 34.04 185 ARG F N 1
ATOM 14967 C CA . ARG F 1 185 ? -51.438 26.187 28.594 1.00 34.78 185 ARG F CA 1
ATOM 14968 C C . ARG F 1 185 ? -52.820 26.349 27.947 1.00 34.79 185 ARG F C 1
ATOM 14969 O O . ARG F 1 185 ? -53.259 27.469 27.637 1.00 34.47 185 ARG F O 1
ATOM 14977 N N . ILE F 1 186 ? -53.508 25.238 27.724 1.00 34.53 186 ILE F N 1
ATOM 14978 C CA . ILE F 1 186 ? -54.819 25.315 27.086 1.00 33.67 186 ILE F CA 1
ATOM 14979 C C . ILE F 1 186 ? -55.881 25.862 28.041 1.00 33.38 186 ILE F C 1
ATOM 14980 O O . ILE F 1 186 ? -56.722 26.648 27.622 1.00 33.31 186 ILE F O 1
ATOM 14985 N N . ALA F 1 187 ? -55.885 25.401 29.294 1.00 32.90 187 ALA F N 1
ATOM 14986 C CA . ALA F 1 187 ? -56.811 25.930 30.289 1.00 32.63 187 ALA F CA 1
ATOM 14987 C C . ALA F 1 187 ? -56.661 27.442 30.454 1.00 32.94 187 ALA F C 1
ATOM 14988 O O . ALA F 1 187 ? -57.645 28.170 30.553 1.00 32.36 187 ALA F O 1
ATOM 14990 N N . ASN F 1 188 ? -55.420 27.910 30.466 1.00 33.34 188 ASN F N 1
ATOM 14991 C CA . ASN F 1 188 ? -55.141 29.324 30.545 1.00 32.86 188 ASN F CA 1
ATOM 14992 C C . ASN F 1 188 ? -55.626 30.045 29.290 1.00 32.95 188 ASN F C 1
ATOM 14993 O O . ASN F 1 188 ? -56.187 31.144 29.382 1.00 32.27 188 ASN F O 1
ATOM 14998 N N . GLY F 1 189 ? -55.426 29.435 28.114 1.00 31.79 189 GLY F N 1
ATOM 14999 C CA . GLY F 1 189 ? -55.951 30.008 26.877 1.00 32.59 189 GLY F CA 1
ATOM 15000 C C . GLY F 1 189 ? -57.471 30.096 26.820 1.00 32.77 189 GLY F C 1
ATOM 15001 O O . GLY F 1 189 ? -58.043 30.913 26.092 1.00 32.29 189 GLY F O 1
ATOM 15002 N N . MET F 1 190 ? -58.142 29.236 27.574 1.00 32.86 190 MET F N 1
ATOM 15003 C CA . MET F 1 190 ? -59.596 29.303 27.656 1.00 33.44 190 MET F CA 1
ATOM 15004 C C . MET F 1 190 ? -60.055 30.348 28.677 1.00 33.29 190 MET F C 1
ATOM 15005 O O . MET F 1 190 ? -61.255 30.608 28.819 1.00 33.74 190 MET F O 1
ATOM 15010 N N . GLY F 1 191 ? -59.094 30.952 29.374 1.00 33.68 191 GLY F N 1
ATOM 15011 C CA . GLY F 1 191 ? -59.396 32.071 30.267 1.00 33.66 191 GLY F CA 1
ATOM 15012 C C . GLY F 1 191 ? -59.445 31.665 31.721 1.00 33.97 191 GLY F C 1
ATOM 15013 O O . GLY F 1 191 ? -59.654 32.507 32.574 1.00 33.73 191 GLY F O 1
ATOM 15014 N N . ALA F 1 192 ? -59.246 30.380 32.023 1.00 33.98 192 ALA F N 1
ATOM 15015 C CA . ALA F 1 192 ? -59.238 29.935 33.442 1.00 34.58 192 ALA F CA 1
ATOM 15016 C C . ALA F 1 192 ? -58.037 30.460 34.257 1.00 34.88 192 ALA F C 1
ATOM 15017 O O . ALA F 1 192 ? -57.014 30.851 33.684 1.00 33.89 192 ALA F O 1
ATOM 15019 N N . THR F 1 193 ? -58.195 30.507 35.590 1.00 35.41 193 THR F N 1
ATOM 15020 C CA . THR F 1 193 ? -57.114 30.810 36.517 1.00 36.49 193 THR F CA 1
ATOM 15021 C C . THR F 1 193 ? -56.456 29.482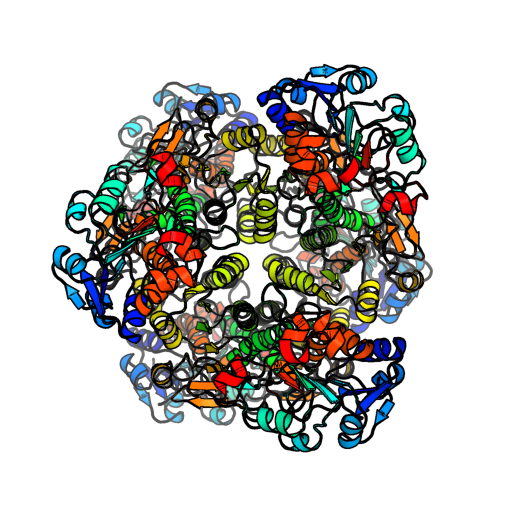 36.843 1.00 35.73 193 THR F C 1
ATOM 15022 O O . THR F 1 193 ? -57.088 28.597 37.391 1.00 36.23 193 THR F O 1
ATOM 15026 N N . VAL F 1 194 ? -55.200 29.333 36.453 1.00 35.74 194 VAL F N 1
ATOM 15027 C CA . VAL F 1 194 ? -54.528 28.022 36.506 1.00 35.54 194 VAL F CA 1
ATOM 15028 C C . VAL F 1 194 ? -53.381 28.065 37.501 1.00 36.05 194 VAL F C 1
ATOM 15029 O O . VAL F 1 194 ? -52.522 28.961 37.428 1.00 36.27 194 VAL F O 1
ATOM 15033 N N . THR F 1 195 ? -53.396 27.112 38.430 1.00 35.50 195 THR F N 1
ATOM 15034 C CA . THR F 1 195 ? -52.279 26.859 39.328 1.00 36.35 195 THR F CA 1
ATOM 15035 C C . THR F 1 195 ? -51.660 25.488 39.001 1.00 36.01 195 THR F C 1
ATOM 15036 O O . THR F 1 195 ? -52.354 24.477 38.977 1.00 35.56 195 THR F O 1
ATOM 15040 N N . VAL F 1 196 ? -50.352 25.466 38.765 1.00 35.91 196 VAL F N 1
ATOM 15041 C CA . VAL F 1 196 ? -49.620 24.213 38.534 1.00 35.06 196 VAL F CA 1
ATOM 15042 C C . VAL F 1 196 ? -48.713 23.883 39.718 1.00 34.05 196 VAL F C 1
ATOM 15043 O O . VAL F 1 196 ? -47.999 24.757 40.232 1.00 33.69 196 VAL F O 1
ATOM 15047 N N . LEU F 1 197 ? -48.758 22.626 40.162 1.00 33.36 197 LEU F N 1
ATOM 15048 C CA . LEU F 1 197 ? -47.860 22.160 41.220 1.00 33.08 197 LEU F CA 1
ATOM 15049 C C . LEU F 1 197 ? -46.837 21.146 40.741 1.00 32.87 197 LEU F C 1
ATOM 15050 O O . LEU F 1 197 ? -47.143 20.290 39.908 1.00 32.06 197 LEU F O 1
ATOM 15055 N N . ASP F 1 198 ? -45.624 21.236 41.287 1.00 33.23 198 ASP F N 1
ATOM 15056 C CA . ASP F 1 198 ? -44.605 20.215 41.012 1.00 33.99 198 ASP F CA 1
ATOM 15057 C C . ASP F 1 198 ? -43.596 20.249 42.110 1.00 33.98 198 ASP F C 1
ATOM 15058 O O . ASP F 1 198 ? -43.439 21.282 42.776 1.00 33.97 198 ASP F O 1
ATOM 15063 N N . ILE F 1 199 ? -42.890 19.135 42.291 1.00 33.97 199 ILE F N 1
ATOM 15064 C CA . ILE F 1 199 ? -41.748 19.075 43.215 1.00 34.68 199 ILE F CA 1
ATOM 15065 C C . ILE F 1 199 ? -40.467 19.548 42.524 1.00 35.31 199 ILE F C 1
ATOM 15066 O O . ILE F 1 199 ? -39.460 19.830 43.181 1.00 35.62 199 ILE F O 1
ATOM 15071 N N . ASN F 1 200 ? -40.513 19.627 41.201 1.00 35.06 200 ASN F N 1
ATOM 15072 C CA . ASN F 1 200 ? -39.380 20.102 40.423 1.00 35.61 200 ASN F CA 1
ATOM 15073 C C . ASN F 1 200 ? -39.515 21.613 40.182 1.00 35.23 200 ASN F C 1
ATOM 15074 O O . ASN F 1 200 ? -40.313 22.057 39.358 1.00 34.41 200 ASN F O 1
ATOM 15079 N N . ILE F 1 201 ? -38.740 22.388 40.934 1.00 34.82 201 ILE F N 1
ATOM 15080 C CA . ILE F 1 201 ? -38.876 23.852 40.938 1.00 35.44 201 ILE F CA 1
ATOM 15081 C C . ILE F 1 201 ? -38.407 24.469 39.603 1.00 35.85 201 ILE F C 1
ATOM 15082 O O . ILE F 1 201 ? -38.909 25.511 39.195 1.00 35.49 201 ILE F O 1
ATOM 15087 N N . ASP F 1 202 ? -37.488 23.803 38.908 1.00 36.81 202 ASP F N 1
ATOM 15088 C CA . ASP F 1 202 ? -37.093 24.296 37.590 1.00 38.63 202 ASP F CA 1
ATOM 15089 C C . ASP F 1 202 ? -38.202 24.216 36.537 1.00 36.96 202 ASP F C 1
ATOM 15090 O O . ASP F 1 202 ? -38.271 25.069 35.647 1.00 37.68 202 ASP F O 1
ATOM 15095 N N . LYS F 1 203 ? -39.074 23.215 36.640 1.00 35.10 203 LYS F N 1
ATOM 15096 C CA . LYS F 1 203 ? -40.290 23.190 35.818 1.00 34.72 203 LYS F CA 1
ATOM 15097 C C . LYS F 1 203 ? -41.280 24.298 36.185 1.00 34.17 203 LYS F C 1
ATOM 15098 O O . LYS F 1 203 ? -41.918 24.864 35.315 1.00 34.19 203 LYS F O 1
ATOM 15104 N N . LEU F 1 204 ? -41.378 24.633 37.471 1.00 32.86 204 LEU F N 1
ATOM 15105 C CA . LEU F 1 204 ? -42.164 25.800 37.892 1.00 32.66 204 LEU F CA 1
ATOM 15106 C C . LEU F 1 204 ? -41.556 27.099 37.335 1.00 33.07 204 LEU F C 1
ATOM 15107 O O . LEU F 1 204 ? -42.301 27.974 36.895 1.00 33.14 204 LEU F O 1
ATOM 15112 N N . ARG F 1 205 ? -40.227 27.216 37.360 1.00 33.86 205 ARG F N 1
ATOM 15113 C CA . ARG F 1 205 ? -39.532 28.397 36.808 1.00 35.92 205 ARG F CA 1
ATOM 15114 C C . ARG F 1 205 ? -39.794 28.573 35.317 1.00 36.46 205 ARG F C 1
ATOM 15115 O O . ARG F 1 205 ? -40.058 29.690 34.876 1.00 35.68 205 ARG F O 1
ATOM 15123 N N . GLN F 1 206 ? -39.731 27.466 34.568 1.00 37.48 206 GLN F N 1
ATOM 15124 C CA . GLN F 1 206 ? -40.131 27.427 33.163 1.00 39.84 206 GLN F CA 1
ATOM 15125 C C . GLN F 1 206 ? -41.534 27.961 32.903 1.00 39.17 206 GLN F C 1
ATOM 15126 O O . GLN F 1 206 ? -41.716 28.761 31.998 1.00 39.73 206 GLN F O 1
ATOM 15132 N N . LEU F 1 207 ? -42.535 27.500 33.655 1.00 39.10 207 LEU F N 1
ATOM 15133 C CA . LEU F 1 207 ? -43.900 28.015 33.500 1.00 39.63 207 LEU F CA 1
ATOM 15134 C C . LEU F 1 207 ? -44.046 29.491 33.856 1.00 39.60 207 LEU F C 1
ATOM 15135 O O . LEU F 1 207 ? -44.849 30.223 33.246 1.00 39.06 207 LEU F O 1
ATOM 15140 N N . ASP F 1 208 ? -43.296 29.914 34.869 1.00 39.40 208 ASP F N 1
ATOM 15141 C CA . ASP F 1 208 ? -43.342 31.300 35.337 1.00 40.57 208 ASP F CA 1
ATOM 15142 C C . ASP F 1 208 ? -42.777 32.259 34.277 1.00 41.06 208 ASP F C 1
ATOM 15143 O O . ASP F 1 208 ? -43.212 33.391 34.154 1.00 41.68 208 ASP F O 1
ATOM 15148 N N . ALA F 1 209 ? -41.783 31.801 33.530 1.00 42.54 209 ALA F N 1
ATOM 15149 C CA . ALA F 1 209 ? -41.154 32.616 32.511 1.00 43.78 209 ALA F CA 1
ATOM 15150 C C . ALA F 1 209 ? -42.069 32.703 31.314 1.00 45.24 209 ALA F C 1
ATOM 15151 O O . ALA F 1 209 ? -42.356 33.795 30.803 1.00 45.61 209 ALA F O 1
ATOM 15153 N N . GLU F 1 210 ? -42.561 31.542 30.896 1.00 46.83 210 GLU F N 1
ATOM 15154 C CA . GLU F 1 210 ? -43.341 31.417 29.672 1.00 47.92 210 GLU F CA 1
ATOM 15155 C C . GLU F 1 210 ? -44.660 32.215 29.619 1.00 49.13 210 GLU F C 1
ATOM 15156 O O . GLU F 1 210 ? -45.040 32.760 28.560 1.00 49.33 210 GLU F O 1
ATOM 15162 N N . PHE F 1 211 ? -45.354 32.294 30.748 1.00 49.35 211 PHE F N 1
ATOM 15163 C CA . PHE F 1 211 ? -46.631 32.985 30.784 1.00 50.11 211 PHE F CA 1
ATOM 15164 C C . PHE F 1 211 ? -46.565 34.209 31.683 1.00 50.59 211 PHE F C 1
ATOM 15165 O O . PHE F 1 211 ? -47.597 34.765 32.061 1.00 51.48 211 PHE F O 1
ATOM 15173 N N . CYS F 1 212 ? -45.346 34.629 32.020 1.00 51.46 212 CYS F N 1
ATOM 15174 C CA . CYS F 1 212 ? -45.133 35.817 32.841 1.00 52.54 212 CYS F CA 1
ATOM 15175 C C . CYS F 1 212 ? -45.872 35.783 34.167 1.00 50.88 212 CYS F C 1
ATOM 15176 O O . CYS F 1 212 ? -46.426 36.790 34.555 1.00 50.75 212 CYS F O 1
ATOM 15179 N N . GLY F 1 213 ? -45.884 34.639 34.853 1.00 49.56 213 GLY F N 1
ATOM 15180 C CA . GLY F 1 213 ? -46.633 34.510 36.096 1.00 48.41 213 GLY F CA 1
ATOM 15181 C C . GLY F 1 213 ? -48.155 34.473 35.978 1.00 47.15 213 GLY F C 1
ATOM 15182 O O . GLY F 1 213 ? -48.839 34.368 36.986 1.00 47.63 213 GLY F O 1
ATOM 15183 N N . ARG F 1 214 ? -48.693 34.571 34.762 1.00 46.44 214 ARG F N 1
ATOM 15184 C CA . ARG F 1 214 ? -50.123 34.372 34.529 1.00 45.41 214 ARG F CA 1
ATOM 15185 C C . ARG F 1 214 ? -50.568 32.966 34.979 1.00 44.37 214 ARG F C 1
ATOM 15186 O O . ARG F 1 214 ? -51.627 32.816 35.617 1.00 44.47 214 ARG F O 1
ATOM 15194 N N . ILE F 1 215 ? -49.771 31.948 34.626 1.00 41.84 215 ILE F N 1
ATOM 15195 C CA . ILE F 1 215 ? -49.970 30.608 35.198 1.00 39.55 215 ILE F CA 1
ATOM 15196 C C . ILE F 1 215 ? -49.262 30.533 36.559 1.00 38.17 215 ILE F C 1
ATOM 15197 O O . ILE F 1 215 ? -48.040 30.655 36.662 1.00 38.03 215 ILE F O 1
ATOM 15202 N N . HIS F 1 216 ? -50.060 30.411 37.611 1.00 37.46 216 HIS F N 1
ATOM 15203 C CA . HIS F 1 216 ? -49.542 30.372 38.965 1.00 37.21 216 HIS F CA 1
ATOM 15204 C C . HIS F 1 216 ? -48.786 29.087 39.238 1.00 35.90 216 HIS F C 1
ATOM 15205 O O . HIS F 1 216 ? -49.122 28.045 38.681 1.00 36.34 216 HIS F O 1
ATOM 15212 N N . THR F 1 217 ? -47.741 29.171 40.043 1.00 33.88 217 THR F N 1
ATOM 15213 C CA . THR F 1 217 ? -46.943 27.971 40.349 1.00 33.74 217 THR F CA 1
ATOM 15214 C C . THR F 1 217 ? -46.854 27.853 41.854 1.00 34.25 217 THR F C 1
ATOM 15215 O O . THR F 1 217 ? -46.761 28.880 42.571 1.00 32.99 217 THR F O 1
ATOM 15219 N N . ARG F 1 218 ? -46.949 26.616 42.323 1.00 35.35 218 ARG F N 1
ATOM 15220 C CA . ARG F 1 218 ? -46.858 26.297 43.741 1.00 35.61 218 ARG F CA 1
ATOM 15221 C C . ARG F 1 218 ? -45.993 25.049 43.938 1.00 35.60 218 ARG F C 1
ATOM 15222 O O . ARG F 1 218 ? -46.166 24.030 43.236 1.00 34.69 218 ARG F O 1
ATOM 15230 N N . TYR F 1 219 ? -45.035 25.135 44.860 1.00 35.30 219 TYR F N 1
ATOM 15231 C CA . TYR F 1 219 ? -44.278 23.944 45.241 1.00 35.47 219 TYR F CA 1
ATOM 15232 C C . TYR F 1 219 ? -45.213 22.859 45.780 1.00 36.16 219 TYR F C 1
ATOM 15233 O O . TYR F 1 219 ? -46.021 23.113 46.675 1.00 34.19 219 TYR F O 1
ATOM 15242 N N . SER F 1 220 ? -45.081 21.645 45.252 1.00 36.20 220 SER F N 1
ATOM 15243 C CA . SER F 1 220 ? -46.007 20.583 45.599 1.00 38.02 220 SER F CA 1
ATOM 15244 C C . SER F 1 220 ? -45.594 19.946 46.929 1.00 39.11 220 SER F C 1
ATOM 15245 O O . SER F 1 220 ? -44.538 19.309 47.031 1.00 42.27 220 SER F O 1
ATOM 15248 N N . SER F 1 221 ? -46.410 20.153 47.943 1.00 38.61 221 SER F N 1
ATOM 15249 C CA . SER F 1 221 ? -46.375 19.383 49.169 1.00 37.72 221 SER F CA 1
ATOM 15250 C C . SER F 1 221 ? -47.816 18.990 49.408 1.00 37.39 221 SER F C 1
ATOM 15251 O O . SER F 1 221 ? -48.712 19.554 48.787 1.00 36.93 221 SER F O 1
ATOM 15254 N N . ALA F 1 222 ? -48.045 18.020 50.288 1.00 36.96 222 ALA F N 1
ATOM 15255 C CA . ALA F 1 222 ? -49.397 17.606 50.665 1.00 36.91 222 ALA F CA 1
ATOM 15256 C C . ALA F 1 222 ? -50.238 18.766 51.163 1.00 37.36 222 ALA F C 1
ATOM 15257 O O . ALA F 1 222 ? -51.420 18.891 50.836 1.00 37.29 222 ALA F O 1
ATOM 15259 N N . TYR F 1 223 ? -49.615 19.631 51.948 1.00 37.16 223 TYR F N 1
ATOM 15260 C CA . TYR F 1 223 ? -50.287 20.776 52.519 1.00 37.65 223 TYR F CA 1
ATOM 15261 C C . TYR F 1 223 ? -50.752 21.747 51.419 1.00 37.81 223 TYR F C 1
ATOM 15262 O O . TYR F 1 223 ? -51.900 22.174 51.440 1.00 37.66 223 TYR F O 1
ATOM 15271 N N . GLU F 1 224 ? -49.890 22.069 50.447 1.00 37.56 224 GLU F N 1
ATOM 15272 C CA . GLU F 1 224 ? -50.292 22.975 49.340 1.00 39.28 224 GLU F CA 1
ATOM 15273 C C . GLU F 1 224 ? -51.277 22.308 48.376 1.00 39.26 224 GLU F C 1
ATOM 15274 O O . GLU F 1 224 ? -52.177 22.958 47.837 1.00 39.14 224 GLU F O 1
ATOM 15280 N N . LEU F 1 225 ? -51.068 21.022 48.131 1.00 38.88 225 LEU F N 1
ATOM 15281 C CA . LEU F 1 225 ? -51.982 20.244 47.309 1.00 39.93 225 LEU F CA 1
ATOM 15282 C C . LEU F 1 225 ? -53.391 20.288 47.863 1.00 40.09 225 LEU F C 1
ATOM 15283 O O . LEU F 1 225 ? -54.319 20.618 47.142 1.00 40.75 225 LEU F O 1
ATOM 15288 N N . GLU F 1 226 ? -53.548 19.967 49.140 1.00 41.18 226 GLU F N 1
ATOM 15289 C CA . GLU F 1 226 ? -54.844 20.052 49.830 1.00 43.17 226 GLU F CA 1
ATOM 15290 C C . GLU F 1 226 ? -55.579 21.392 49.688 1.00 41.67 226 GLU F C 1
ATOM 15291 O O . GLU F 1 226 ? -56.752 21.412 49.339 1.00 42.44 226 GLU F O 1
ATOM 15297 N N . GLY F 1 227 ? -54.902 22.496 49.992 1.00 40.99 227 GLY F N 1
ATOM 15298 C CA . GLY F 1 227 ? -55.508 23.825 49.903 1.00 39.72 227 GLY F CA 1
ATOM 15299 C C . GLY F 1 227 ? -55.924 24.119 48.466 1.00 39.38 227 GLY F C 1
ATOM 15300 O O . GLY F 1 227 ? -57.038 24.573 48.212 1.00 38.57 227 GLY F O 1
ATOM 15301 N N . ALA F 1 228 ? -55.018 23.835 47.530 1.00 39.02 228 ALA F N 1
ATOM 15302 C CA . ALA F 1 228 ? -55.262 24.037 46.110 1.00 38.25 228 ALA F CA 1
ATOM 15303 C C . ALA F 1 228 ? -56.450 23.237 45.613 1.00 38.16 228 ALA F C 1
ATOM 15304 O O . ALA F 1 228 ? -57.317 23.768 44.927 1.00 38.28 228 ALA F O 1
ATOM 15306 N N . VAL F 1 229 ? -56.502 21.964 45.970 1.00 38.30 229 VAL F N 1
ATOM 15307 C CA . VAL F 1 229 ? -57.569 21.075 45.485 1.00 37.93 229 VAL F CA 1
ATOM 15308 C C . VAL F 1 229 ? -58.950 21.441 46.028 1.00 38.27 229 VAL F C 1
ATOM 15309 O O . VAL F 1 229 ? -59.929 21.370 45.303 1.00 37.94 229 VAL F O 1
ATOM 15313 N N . LYS F 1 230 ? -59.016 21.841 47.297 1.00 39.51 230 LYS F N 1
ATOM 15314 C CA . LYS F 1 230 ? -60.264 22.297 47.914 1.00 40.58 230 LYS F CA 1
ATOM 15315 C C . LYS F 1 230 ? -60.837 23.534 47.234 1.00 40.98 230 LYS F C 1
ATOM 15316 O O . LYS F 1 230 ? -62.043 23.696 47.179 1.00 41.52 230 LYS F O 1
ATOM 15322 N N . ARG F 1 231 ? -59.976 24.409 46.723 1.00 41.12 231 ARG F N 1
ATOM 15323 C CA . ARG F 1 231 ? -60.444 25.599 46.017 1.00 41.29 231 ARG F CA 1
ATOM 15324 C C . ARG F 1 231 ? -60.796 25.367 44.541 1.00 39.86 231 ARG F C 1
ATOM 15325 O O . ARG F 1 231 ? -61.377 26.252 43.907 1.00 39.87 231 ARG F O 1
ATOM 15333 N N . ALA F 1 232 ? -60.448 24.197 43.991 1.00 38.57 232 ALA F N 1
ATOM 15334 C CA . ALA F 1 232 ? -60.514 23.956 42.535 1.00 37.14 232 ALA F CA 1
ATOM 15335 C C . ALA F 1 232 ? -61.899 23.652 42.000 1.00 36.90 232 ALA F C 1
ATOM 15336 O O . ALA F 1 232 ? -62.704 23.010 42.662 1.00 36.01 232 ALA F O 1
ATOM 15338 N N . ASP F 1 233 ? -62.149 24.084 40.771 1.00 36.51 233 ASP F N 1
ATOM 15339 C CA . ASP F 1 233 ? -63.317 23.639 40.017 1.00 36.16 233 ASP F CA 1
ATOM 15340 C C . ASP F 1 233 ? -62.926 22.434 39.180 1.00 35.48 233 ASP F C 1
ATOM 15341 O O . ASP F 1 233 ? -63.747 21.556 38.937 1.00 35.64 233 ASP F O 1
ATOM 15346 N N . LEU F 1 234 ? -61.661 22.407 38.763 1.00 35.15 234 LEU F N 1
ATOM 15347 C CA . LEU F 1 234 ? -61.114 21.381 37.887 1.00 35.02 234 LEU F CA 1
ATOM 15348 C C . LEU F 1 234 ? -59.700 21.021 38.354 1.00 34.87 234 LEU F C 1
ATOM 15349 O O . LEU F 1 234 ? -58.860 21.892 38.552 1.00 34.78 234 LEU F O 1
ATOM 15354 N N . VAL F 1 235 ? -59.463 19.737 38.565 1.00 35.28 235 VAL F N 1
ATOM 15355 C CA . VAL F 1 235 ? -58.160 19.223 38.958 1.00 35.00 235 VAL F CA 1
ATOM 15356 C C . VAL F 1 235 ? -57.713 18.318 37.832 1.00 35.69 235 VAL F C 1
ATOM 15357 O O . VAL F 1 235 ? -58.487 17.494 37.346 1.00 36.08 235 VAL F O 1
ATOM 15361 N N . ILE F 1 236 ? -56.481 18.513 37.379 1.00 35.65 236 ILE F N 1
ATOM 15362 C CA . ILE F 1 236 ? -55.902 17.681 36.326 1.00 35.50 236 ILE F CA 1
ATOM 15363 C C . ILE F 1 236 ? -54.652 16.995 36.868 1.00 35.21 236 ILE F C 1
ATOM 15364 O O . ILE F 1 236 ? -53.673 17.667 37.268 1.00 35.52 236 ILE F O 1
ATOM 15369 N N . GLY F 1 237 ? -54.711 15.674 36.959 1.00 34.62 237 GLY F N 1
ATOM 15370 C CA . GLY F 1 237 ? -53.617 14.899 37.535 1.00 34.70 237 GLY F CA 1
ATOM 15371 C C . GLY F 1 237 ? -52.657 14.487 36.446 1.00 34.85 237 GLY F C 1
ATOM 15372 O O . GLY F 1 237 ? -53.017 13.695 35.578 1.00 34.82 237 GLY F O 1
ATOM 15373 N N . ALA F 1 238 ? -51.434 15.026 36.480 1.00 34.80 238 ALA F N 1
ATOM 15374 C CA . ALA F 1 238 ? -50.468 14.801 35.383 1.00 33.84 238 ALA F CA 1
ATOM 15375 C C . ALA F 1 238 ? -49.043 14.461 35.859 1.00 33.97 238 ALA F C 1
ATOM 15376 O O . ALA F 1 238 ? -48.054 14.914 35.257 1.00 33.42 238 ALA F O 1
ATOM 15378 N N . VAL F 1 239 ? -48.927 13.715 36.956 1.00 33.82 239 VAL F N 1
ATOM 15379 C CA . VAL F 1 239 ? -47.606 13.363 37.495 1.00 34.36 239 VAL F CA 1
ATOM 15380 C C . VAL F 1 239 ? -47.089 12.070 36.853 1.00 34.46 239 VAL F C 1
ATOM 15381 O O . VAL F 1 239 ? -47.846 11.288 36.314 1.00 34.50 239 VAL F O 1
ATOM 15385 N N . LEU F 1 240 ? -45.784 11.877 36.899 1.00 35.01 240 LEU F N 1
ATOM 15386 C CA . LEU F 1 240 ? -45.162 10.667 36.415 1.00 35.06 240 LEU F CA 1
ATOM 15387 C C . LEU F 1 240 ? -43.832 10.446 37.117 1.00 36.24 240 LEU F C 1
ATOM 15388 O O . LEU F 1 240 ? -43.060 11.384 37.323 1.00 36.08 240 LEU F O 1
ATOM 15393 N N . VAL F 1 241 ? -43.589 9.192 37.481 1.00 37.63 241 VAL F N 1
ATOM 15394 C CA . VAL F 1 241 ? -42.262 8.690 37.832 1.00 39.13 241 VAL F CA 1
ATOM 15395 C C . VAL F 1 241 ? -42.029 7.613 36.768 1.00 39.47 241 VAL F C 1
ATOM 15396 O O . VAL F 1 241 ? -42.733 6.608 36.754 1.00 39.59 241 VAL F O 1
ATOM 15400 N N . PRO F 1 242 ? -41.088 7.857 35.827 1.00 39.39 242 PRO F N 1
ATOM 15401 C CA . PRO F 1 242 ? -41.040 7.084 34.592 1.00 38.94 242 PRO F CA 1
ATOM 15402 C C . PRO F 1 242 ? -41.014 5.578 34.837 1.00 38.99 242 PRO F C 1
ATOM 15403 O O . PRO F 1 242 ? -40.219 5.098 35.646 1.00 38.21 242 PRO F O 1
ATOM 15407 N N . GLY F 1 243 ? -41.921 4.859 34.170 1.00 38.71 243 GLY F N 1
ATOM 15408 C CA . GLY F 1 243 ? -42.002 3.393 34.310 1.00 38.03 243 GLY F CA 1
ATOM 15409 C C . GLY F 1 243 ? -42.670 2.896 35.581 1.00 37.90 243 GLY F C 1
ATOM 15410 O O . GLY F 1 243 ? -42.933 1.690 35.724 1.00 37.92 243 GLY F O 1
ATOM 15411 N N . ALA F 1 244 ? -42.996 3.810 36.496 1.00 37.35 244 ALA F N 1
ATOM 15412 C CA . ALA F 1 244 ? -43.539 3.412 37.788 1.00 37.01 244 ALA F CA 1
ATOM 15413 C C . ALA F 1 244 ? -45.050 3.632 37.928 1.00 36.88 244 ALA F C 1
ATOM 15414 O O . ALA F 1 244 ? -45.667 4.398 37.172 1.00 36.16 244 ALA F O 1
ATOM 15416 N N . LYS F 1 245 ? -45.616 2.945 38.916 1.00 36.55 245 LYS F N 1
ATOM 15417 C CA . LYS F 1 245 ? -46.967 3.170 39.376 1.00 38.28 245 LYS F CA 1
ATOM 15418 C C . LYS F 1 245 ? -47.061 4.625 39.862 1.00 37.69 245 LYS F C 1
ATOM 15419 O O . LYS F 1 245 ? -46.170 5.098 40.587 1.00 37.23 245 LYS F O 1
ATOM 15425 N N . ALA F 1 246 ? -48.107 5.338 39.435 1.00 37.34 246 ALA F N 1
ATOM 15426 C CA . ALA F 1 246 ? -48.302 6.741 39.840 1.00 37.03 246 ALA F CA 1
ATOM 15427 C C . ALA F 1 246 ? -48.558 6.829 41.334 1.00 37.83 246 ALA F C 1
ATOM 15428 O O . ALA F 1 246 ? -49.274 5.976 41.877 1.00 37.82 246 ALA F O 1
ATOM 15430 N N . PRO F 1 247 ? -48.014 7.877 42.002 1.00 37.94 247 PRO F N 1
ATOM 15431 C CA . PRO F 1 247 ? -48.328 8.049 43.423 1.00 38.25 247 PRO F CA 1
ATOM 15432 C C . PRO F 1 247 ? -49.751 8.536 43.602 1.00 38.88 247 PRO F C 1
ATOM 15433 O O . PRO F 1 247 ? -50.256 9.251 42.731 1.00 38.32 247 PRO F O 1
ATOM 15437 N N . LYS F 1 248 ? -50.380 8.148 44.716 1.00 38.80 248 LYS F N 1
ATOM 15438 C CA . LYS F 1 248 ? -51.731 8.585 45.078 1.00 39.43 248 LYS F CA 1
ATOM 15439 C C . LYS F 1 248 ? -51.628 9.917 45.836 1.00 39.69 248 LYS F C 1
ATOM 15440 O O . LYS F 1 248 ? -51.241 9.956 47.008 1.00 40.68 248 LYS F O 1
ATOM 15446 N N . LEU F 1 249 ? -51.937 11.009 45.147 1.00 39.31 249 LEU F N 1
ATOM 15447 C CA . LEU F 1 249 ? -51.704 12.353 45.686 1.00 38.97 249 LEU F CA 1
ATOM 15448 C C . LEU F 1 249 ? -53.002 13.031 46.121 1.00 38.35 249 LEU F C 1
ATOM 15449 O O . LEU F 1 249 ? -52.959 13.997 46.889 1.00 38.49 249 LEU F O 1
ATOM 15454 N N . VAL F 1 250 ? -54.142 12.552 45.603 1.00 37.24 250 VAL F N 1
ATOM 15455 C CA . VAL F 1 250 ? -55.444 13.102 45.968 1.00 37.15 250 VAL F CA 1
ATOM 15456 C C . VAL F 1 250 ? -56.290 11.994 46.584 1.00 37.70 250 VAL F C 1
ATOM 15457 O O . VAL F 1 250 ? -56.740 11.083 45.886 1.00 37.66 250 VAL F O 1
ATOM 15461 N N . SER F 1 251 ? -56.444 12.048 47.905 1.00 37.77 251 SER F N 1
ATOM 15462 C CA . SER F 1 251 ? -57.178 11.012 48.645 1.00 37.81 251 SER F CA 1
ATOM 15463 C C . SER F 1 251 ? -58.680 11.216 48.506 1.00 37.96 251 SER F C 1
ATOM 15464 O O . SER F 1 251 ? -59.131 12.314 48.153 1.00 36.88 251 SER F O 1
ATOM 15467 N N . ASN F 1 252 ? -59.454 10.162 48.781 1.00 38.17 252 ASN F N 1
ATOM 15468 C CA . ASN F 1 252 ? -60.917 10.248 48.725 1.00 38.92 252 ASN F CA 1
ATOM 15469 C C . ASN F 1 252 ? -61.430 11.163 49.823 1.00 39.49 252 ASN F C 1
ATOM 15470 O O . ASN F 1 252 ? -62.423 11.863 49.662 1.00 39.49 252 ASN F O 1
ATOM 15475 N N . SER F 1 253 ? -60.707 11.162 50.929 1.00 40.11 253 SER F N 1
ATOM 15476 C CA . SER F 1 253 ? -60.965 12.048 52.036 1.00 41.26 253 SER F CA 1
ATOM 15477 C C . SER F 1 253 ? -60.875 13.541 51.623 1.00 40.68 253 SER F C 1
ATOM 15478 O O . SER F 1 253 ? -61.788 14.315 51.906 1.00 41.01 253 SER F O 1
ATOM 15481 N N . LEU F 1 254 ? -59.797 13.930 50.943 1.00 40.75 254 LEU F N 1
ATOM 15482 C CA . LEU F 1 254 ? -59.676 15.273 50.353 1.00 40.73 254 LEU F CA 1
ATOM 15483 C C . LEU F 1 254 ? -60.803 15.597 49.349 1.00 41.06 254 LEU F C 1
ATOM 15484 O O . LEU F 1 254 ? -61.307 16.723 49.316 1.00 41.01 254 LEU F O 1
ATOM 15489 N N . VAL F 1 255 ? -61.170 14.623 48.519 1.00 40.96 255 VAL F N 1
ATOM 15490 C CA . VAL F 1 255 ? -62.242 14.815 47.527 1.00 41.14 255 VAL F CA 1
ATOM 15491 C C . VAL F 1 255 ? -63.592 15.163 48.200 1.00 41.49 255 VAL F C 1
ATOM 15492 O O . VAL F 1 255 ? -64.396 15.957 47.663 1.00 41.66 255 VAL F O 1
ATOM 15496 N N . ALA F 1 256 ? -63.816 14.595 49.386 1.00 41.45 256 ALA F N 1
ATOM 15497 C CA . ALA F 1 256 ? -65.025 14.855 50.159 1.00 41.87 256 ALA F CA 1
ATOM 15498 C C . ALA F 1 256 ? -65.166 16.318 50.577 1.00 42.32 256 ALA F C 1
ATOM 15499 O O . ALA F 1 256 ? -66.273 16.779 50.861 1.00 42.61 256 ALA F O 1
ATOM 15501 N N . HIS F 1 257 ? -64.045 17.037 50.606 1.00 42.91 257 HIS F N 1
ATOM 15502 C CA . HIS F 1 257 ? -63.997 18.454 50.982 1.00 43.60 257 HIS F CA 1
ATOM 15503 C C . HIS F 1 257 ? -64.001 19.409 49.790 1.00 43.44 257 HIS F C 1
ATOM 15504 O O . HIS F 1 257 ? -63.833 20.629 49.965 1.00 43.68 257 HIS F O 1
ATOM 15511 N N . MET F 1 258 ? -64.182 18.859 48.590 1.00 42.49 258 MET F N 1
ATOM 15512 C CA . MET F 1 258 ? -64.178 19.648 47.361 1.00 41.78 258 MET F CA 1
ATOM 15513 C C . MET F 1 258 ? -65.532 20.286 47.086 1.00 42.53 258 MET F C 1
ATOM 15514 O O . MET F 1 258 ? -66.543 19.907 47.696 1.00 42.91 258 MET F O 1
ATOM 15519 N N . LYS F 1 259 ? -65.553 21.255 46.169 1.00 42.89 259 LYS F N 1
ATOM 15520 C CA . LYS F 1 259 ? -66.800 21.910 45.764 1.00 43.61 259 LYS F CA 1
ATOM 15521 C C . LYS F 1 259 ? -67.679 20.906 45.056 1.00 43.26 259 LYS F C 1
ATOM 15522 O O . LYS F 1 259 ? -67.169 20.130 44.249 1.00 43.44 259 LYS F O 1
ATOM 15528 N N . PRO F 1 260 ? -68.996 20.883 45.378 1.00 43.09 260 PRO F N 1
ATOM 15529 C CA . PRO F 1 260 ? -69.953 20.054 44.630 1.00 42.57 260 PRO F CA 1
ATOM 15530 C C . PRO F 1 260 ? -69.934 20.295 43.113 1.00 42.22 260 PRO F C 1
ATOM 15531 O O . PRO F 1 260 ? -70.005 21.433 42.654 1.00 42.75 260 PRO F O 1
ATOM 15535 N N . GLY F 1 261 ? -69.810 19.219 42.350 1.00 41.35 261 GLY F N 1
ATOM 15536 C CA . GLY F 1 261 ? -69.744 19.311 40.898 1.00 41.00 261 GLY F CA 1
ATOM 15537 C C . GLY F 1 261 ? -68.384 19.687 40.328 1.00 40.37 261 GLY F C 1
ATOM 15538 O O . GLY F 1 261 ? -68.297 20.021 39.148 1.00 41.40 261 GLY F O 1
ATOM 15539 N N . ALA F 1 262 ? -67.333 19.643 41.157 1.00 39.69 262 ALA F N 1
ATOM 15540 C CA . ALA F 1 262 ? -65.934 19.739 40.679 1.00 38.63 262 ALA F CA 1
ATOM 15541 C C . ALA F 1 262 ? -65.598 18.559 39.772 1.00 37.88 262 ALA F C 1
ATOM 15542 O O . ALA F 1 262 ? -66.204 17.489 39.891 1.00 38.27 262 ALA F O 1
ATOM 15544 N N . VAL F 1 263 ? -64.652 18.769 38.861 1.00 37.06 263 VAL F N 1
ATOM 15545 C CA . VAL F 1 263 ? -64.233 17.758 37.890 1.00 36.12 263 VAL F CA 1
ATOM 15546 C C . VAL F 1 263 ? -62.757 17.419 38.093 1.00 36.13 263 VAL F C 1
ATOM 15547 O O . VAL F 1 263 ? -61.930 18.319 38.316 1.00 36.28 263 VAL F O 1
ATOM 15551 N N . LEU F 1 264 ? -62.431 16.133 38.069 1.00 35.22 264 LEU F N 1
ATOM 15552 C CA . LEU F 1 264 ? -61.046 15.689 38.226 1.00 36.09 264 LEU F CA 1
ATOM 15553 C C . LEU F 1 264 ? -60.673 14.772 37.081 1.00 35.93 264 LEU F C 1
ATOM 15554 O O . LEU F 1 264 ? -61.290 13.735 36.881 1.00 36.73 264 LEU F O 1
ATOM 15559 N N . VAL F 1 265 ? -59.658 15.174 36.329 1.00 36.06 265 VAL F N 1
ATOM 15560 C CA . VAL F 1 265 ? -59.195 14.432 35.164 1.00 35.78 265 VAL F CA 1
ATOM 15561 C C . VAL F 1 265 ? -57.842 13.829 35.496 1.00 35.74 265 VAL F C 1
ATOM 15562 O O . VAL F 1 265 ? -56.847 14.552 35.652 1.00 35.48 265 VAL F O 1
ATOM 15566 N N . ASP F 1 266 ? -57.805 12.507 35.628 1.00 35.97 266 ASP F N 1
ATOM 15567 C CA . ASP F 1 266 ? -56.557 11.799 35.913 1.00 36.12 266 ASP F CA 1
ATOM 15568 C C . ASP F 1 266 ? -55.895 11.374 34.606 1.00 36.31 266 ASP F C 1
ATOM 15569 O O . ASP F 1 266 ? -56.213 10.312 34.061 1.00 36.01 266 ASP F O 1
ATOM 15574 N N . ILE F 1 267 ? -54.980 12.194 34.094 1.00 35.79 267 ILE F N 1
ATOM 15575 C CA . ILE F 1 267 ? -54.182 11.791 32.927 1.00 35.26 267 ILE F CA 1
ATOM 15576 C C . ILE F 1 267 ? -53.268 10.597 33.288 1.00 35.32 267 ILE F C 1
ATOM 15577 O O . ILE F 1 267 ? -53.063 9.691 32.474 1.00 35.15 267 ILE F O 1
ATOM 15582 N N . ALA F 1 268 ? -52.779 10.587 34.524 1.00 34.77 268 ALA F N 1
ATOM 15583 C CA . ALA F 1 268 ? -51.862 9.539 35.015 1.00 34.39 268 ALA F CA 1
ATOM 15584 C C . ALA F 1 268 ? -52.540 8.176 35.247 1.00 34.21 268 ALA F C 1
ATOM 15585 O O . ALA F 1 268 ? -51.908 7.256 35.767 1.00 34.34 268 ALA F O 1
ATOM 15587 N N . ILE F 1 269 ? -53.803 8.041 34.832 1.00 34.51 269 ILE F N 1
ATOM 15588 C CA . ILE F 1 269 ? -54.544 6.757 34.926 1.00 35.29 269 ILE F CA 1
ATOM 15589 C C . ILE F 1 269 ? -53.796 5.609 34.191 1.00 35.38 269 ILE F C 1
ATOM 15590 O O . ILE F 1 269 ? -53.842 4.447 34.617 1.00 35.87 269 ILE F O 1
ATOM 15595 N N . ASP F 1 270 ? -53.077 5.937 33.120 1.00 35.52 270 ASP F N 1
ATOM 15596 C CA . ASP F 1 270 ? -52.349 4.903 32.365 1.00 35.08 270 ASP F CA 1
ATOM 15597 C C . ASP F 1 270 ? -51.243 4.226 33.216 1.00 35.37 270 ASP F C 1
ATOM 15598 O O . ASP F 1 270 ? -50.871 3.091 32.954 1.00 35.31 270 ASP F O 1
ATOM 15603 N N . GLN F 1 271 ? -50.779 4.910 34.269 1.00 35.20 271 GLN F N 1
ATOM 15604 C CA . GLN F 1 271 ? -49.847 4.337 35.240 1.00 35.08 271 GLN F CA 1
ATOM 15605 C C . GLN F 1 271 ? -50.516 4.013 36.587 1.00 34.97 271 GLN F C 1
ATOM 15606 O O . GLN F 1 271 ? -49.836 3.827 37.579 1.00 36.07 271 GLN F O 1
ATOM 15612 N N . GLY F 1 272 ? -51.833 3.927 36.621 1.00 35.53 272 GLY F N 1
ATOM 15613 C CA . GLY F 1 272 ? -52.554 3.502 37.826 1.00 35.69 272 GLY F CA 1
ATOM 15614 C C . GLY F 1 272 ? -53.381 4.614 38.451 1.00 36.29 272 GLY F C 1
ATOM 15615 O O . GLY F 1 272 ? -54.288 4.344 39.227 1.00 36.46 272 GLY F O 1
ATOM 15616 N N . GLY F 1 273 ? -53.078 5.870 38.109 1.00 36.29 273 GLY F N 1
ATOM 15617 C CA . GLY F 1 273 ? -53.890 7.000 38.550 1.00 36.27 273 GLY F CA 1
ATOM 15618 C C . GLY F 1 273 ? -53.263 7.685 39.744 1.00 36.41 273 GLY F C 1
ATOM 15619 O O . GLY F 1 273 ? -52.781 7.018 40.668 1.00 35.91 273 GLY F O 1
ATOM 15620 N N . CYS F 1 274 ? -53.221 9.015 39.718 1.00 36.24 274 CYS F N 1
ATOM 15621 C CA . CYS F 1 274 ? -52.654 9.739 40.866 1.00 37.01 274 CYS F CA 1
ATOM 15622 C C . CYS F 1 274 ? -53.717 10.197 41.885 1.00 36.78 274 CYS F C 1
ATOM 15623 O O . CYS F 1 274 ? -53.391 10.806 42.923 1.00 36.42 274 CYS F O 1
ATOM 15626 N N . PHE F 1 275 ? -54.980 9.872 41.610 1.00 36.84 275 PHE F N 1
ATOM 15627 C CA . PHE F 1 275 ? -56.064 10.096 42.577 1.00 37.32 275 PHE F CA 1
ATOM 15628 C C . PHE F 1 275 ? -56.389 8.727 43.177 1.00 38.42 275 PHE F C 1
ATOM 15629 O O . PHE F 1 275 ? -56.496 7.729 42.445 1.00 38.27 275 PHE F O 1
ATOM 15637 N N . GLU F 1 276 ? -56.585 8.682 44.489 1.00 39.26 276 GLU F N 1
ATOM 15638 C CA . GLU F 1 276 ? -56.997 7.435 45.150 1.00 40.92 276 GLU F CA 1
ATOM 15639 C C . GLU F 1 276 ? -58.246 6.767 44.532 1.00 40.86 276 GLU F C 1
ATOM 15640 O O . GLU F 1 276 ? -58.264 5.552 44.389 1.00 41.98 276 GLU F O 1
ATOM 15646 N N . GLY F 1 277 ? -59.274 7.547 44.182 1.00 41.11 277 GLY F N 1
ATOM 15647 C CA . GLY F 1 277 ? -60.527 7.005 43.631 1.00 41.10 277 GLY F CA 1
ATOM 15648 C C . GLY F 1 277 ? -60.553 6.659 42.142 1.00 41.93 277 GLY F C 1
ATOM 15649 O O . GLY F 1 277 ? -61.579 6.209 41.614 1.00 40.86 277 GLY F O 1
ATOM 15650 N N . SER F 1 278 ? -59.434 6.874 41.454 1.00 41.75 278 SER F N 1
ATOM 15651 C CA . SER F 1 278 ? -59.367 6.610 40.025 1.00 42.56 278 SER F CA 1
ATOM 15652 C C . SER F 1 278 ? -59.407 5.132 39.684 1.00 42.57 278 SER F C 1
ATOM 15653 O O . SER F 1 278 ? -58.775 4.307 40.342 1.00 42.77 278 SER F O 1
ATOM 15656 N N . ARG F 1 279 ? -60.176 4.808 38.654 1.00 42.83 279 ARG F N 1
ATOM 15657 C CA . ARG F 1 279 ? -60.135 3.491 38.028 1.00 43.42 279 ARG F CA 1
ATOM 15658 C C . ARG F 1 279 ? -60.312 3.722 36.525 1.00 43.67 279 ARG F C 1
ATOM 15659 O O . ARG F 1 279 ? -60.938 4.708 36.139 1.00 43.59 279 ARG F O 1
ATOM 15667 N N . PRO F 1 280 ? -59.731 2.850 35.671 1.00 44.09 280 PRO F N 1
ATOM 15668 C CA . PRO F 1 280 ? -59.805 3.125 34.221 1.00 44.88 280 PRO F CA 1
ATOM 15669 C C . PRO F 1 280 ? -61.213 3.242 33.635 1.00 45.11 280 PRO F C 1
ATOM 15670 O O . PRO F 1 280 ? -62.079 2.419 33.929 1.00 45.43 280 PRO F O 1
ATOM 15674 N N . THR F 1 281 ? -61.431 4.287 32.839 1.00 45.34 281 THR F N 1
ATOM 15675 C CA . THR F 1 281 ? -62.703 4.486 32.142 1.00 45.50 281 THR F CA 1
ATOM 15676 C C . THR F 1 281 ? -62.496 4.488 30.622 1.00 44.93 281 THR F C 1
ATOM 15677 O O . THR F 1 281 ? -61.361 4.388 30.144 1.00 44.34 281 THR F O 1
ATOM 15681 N N . THR F 1 282 ? -63.591 4.560 29.868 1.00 44.80 282 THR F N 1
ATOM 15682 C CA . THR F 1 282 ? -63.524 4.434 28.410 1.00 44.37 282 THR F CA 1
ATOM 15683 C C . THR F 1 282 ? -64.183 5.650 27.801 1.00 44.32 282 THR F C 1
ATOM 15684 O O . THR F 1 282 ? -64.934 6.348 28.481 1.00 44.27 282 THR F O 1
ATOM 15688 N N . TYR F 1 283 ? -63.904 5.923 26.529 1.00 44.12 283 TYR F N 1
ATOM 15689 C CA . TYR F 1 283 ? -64.584 7.027 25.848 1.00 44.35 283 TYR F CA 1
ATOM 15690 C C . TYR F 1 283 ? -66.119 6.828 25.756 1.00 45.04 283 TYR F C 1
ATOM 15691 O O . TYR F 1 283 ? -66.871 7.796 25.598 1.00 45.53 283 TYR F O 1
ATOM 15700 N N . ASP F 1 284 ? -66.565 5.576 25.876 1.00 45.17 284 ASP F N 1
ATOM 15701 C CA . ASP F 1 284 ? -67.993 5.259 25.947 1.00 45.54 284 ASP F CA 1
ATOM 15702 C C . ASP F 1 284 ? -68.630 5.682 27.269 1.00 46.19 284 ASP F C 1
ATOM 15703 O O . ASP F 1 284 ? -69.718 6.275 27.277 1.00 46.68 284 ASP F O 1
ATOM 15708 N N . HIS F 1 285 ? -67.946 5.392 28.379 1.00 46.08 285 HIS F N 1
ATOM 15709 C CA . HIS F 1 285 ? -68.433 5.758 29.711 1.00 46.39 285 HIS F CA 1
ATOM 15710 C C . HIS F 1 285 ? -67.289 6.382 30.534 1.00 45.86 285 HIS F C 1
ATOM 15711 O O . HIS F 1 285 ? -66.711 5.711 31.401 1.00 45.68 285 HIS F O 1
ATOM 15718 N N . PRO F 1 286 ? -66.941 7.654 30.234 1.00 45.98 286 PRO F N 1
ATOM 15719 C CA . PRO F 1 286 ? -65.678 8.226 30.732 1.00 45.66 286 PRO F CA 1
ATOM 15720 C C . PRO F 1 286 ? -65.685 8.693 32.186 1.00 45.93 286 PRO F C 1
ATOM 15721 O O . PRO F 1 286 ? -64.608 8.769 32.811 1.00 46.16 286 PRO F O 1
ATOM 15725 N N . THR F 1 287 ? -66.868 9.025 32.711 1.00 45.93 287 THR F N 1
ATOM 15726 C CA . THR F 1 287 ? -66.968 9.589 34.058 1.00 45.69 287 THR F CA 1
ATOM 15727 C C . THR F 1 287 ? -67.734 8.718 35.064 1.00 45.22 287 THR F C 1
ATOM 15728 O O . THR F 1 287 ? -68.538 7.853 34.682 1.00 45.20 287 THR F O 1
ATOM 15732 N N . PHE F 1 288 ? -67.446 8.945 36.346 1.00 43.67 288 PHE F N 1
ATOM 15733 C CA . PHE F 1 288 ? -68.172 8.336 37.462 1.00 42.57 288 PHE F CA 1
ATOM 15734 C C . PHE F 1 288 ? -68.016 9.269 38.658 1.00 42.02 288 PHE F C 1
ATOM 15735 O O . PHE F 1 288 ? -67.059 10.072 38.714 1.00 41.09 288 PHE F O 1
ATOM 15743 N N . ALA F 1 289 ? -68.943 9.156 39.609 1.00 41.01 289 ALA F N 1
ATOM 15744 C CA . ALA F 1 289 ? -68.943 10.024 40.781 1.00 40.56 289 ALA F CA 1
ATOM 15745 C C . ALA F 1 289 ? -68.032 9.522 41.894 1.00 40.35 289 ALA F C 1
ATOM 15746 O O . ALA F 1 289 ? -67.994 8.322 42.189 1.00 39.88 289 ALA F O 1
ATOM 15748 N N . VAL F 1 290 ? -67.267 10.440 42.478 1.00 40.06 290 VAL F N 1
ATOM 15749 C CA . VAL F 1 290 ? -66.712 10.208 43.822 1.00 40.43 290 VAL F CA 1
ATOM 15750 C C . VAL F 1 290 ? -67.049 11.331 44.773 1.00 40.67 290 VAL F C 1
ATOM 15751 O O . VAL F 1 290 ? -66.766 12.511 44.507 1.00 40.44 290 VAL F O 1
ATOM 15755 N N . HIS F 1 291 ? -67.704 10.958 45.868 1.00 40.60 291 HIS F N 1
ATOM 15756 C CA . HIS F 1 291 ? -68.455 11.913 46.686 1.00 41.07 291 HIS F CA 1
ATOM 15757 C C . HIS F 1 291 ? -69.298 12.817 45.765 1.00 41.00 291 HIS F C 1
ATOM 15758 O O . HIS F 1 291 ? -70.067 12.299 44.945 1.00 41.11 291 HIS F O 1
ATOM 15765 N N . ASP F 1 292 ? -69.128 14.132 45.841 1.00 41.23 292 ASP F N 1
ATOM 15766 C CA A ASP F 1 292 ? -69.921 15.050 45.023 0.70 41.60 292 ASP F CA 1
ATOM 15767 C CA B ASP F 1 292 ? -69.920 15.053 45.027 0.30 41.49 292 ASP F CA 1
ATOM 15768 C C . ASP F 1 292 ? -69.143 15.618 43.829 1.00 41.64 292 ASP F C 1
ATOM 15769 O O . ASP F 1 292 ? -69.444 16.714 43.351 1.00 42.40 292 ASP F O 1
ATOM 15778 N N . THR F 1 293 ? -68.148 14.865 43.348 1.00 41.07 293 THR F N 1
ATOM 15779 C CA . THR F 1 293 ? -67.329 15.249 42.186 1.00 40.64 293 THR F CA 1
ATOM 15780 C C . THR F 1 293 ? -67.442 14.216 41.055 1.00 40.61 293 THR F C 1
ATOM 15781 O O . THR F 1 293 ? -67.912 13.104 41.283 1.00 40.85 293 THR F O 1
ATOM 15785 N N . LEU F 1 294 ? -67.017 14.601 39.849 1.00 40.74 294 LEU F N 1
ATOM 15786 C CA . LEU F 1 294 ? -66.905 13.698 38.692 1.00 41.09 294 LEU F CA 1
ATOM 15787 C C . LEU F 1 294 ? -65.452 13.402 38.419 1.00 39.75 294 LEU F C 1
ATOM 15788 O O . LEU F 1 294 ? -64.655 14.321 38.278 1.00 39.41 294 LEU F O 1
ATOM 15793 N N . PHE F 1 295 ? -65.119 12.120 38.348 1.00 38.78 295 PHE F N 1
ATOM 15794 C CA . PHE F 1 295 ? -63.804 11.657 37.915 1.00 38.27 295 PHE F CA 1
ATOM 15795 C C . PHE F 1 295 ? -63.832 11.304 36.440 1.00 38.46 295 PHE F C 1
ATOM 15796 O O . PHE F 1 295 ? -64.793 10.725 35.959 1.00 39.35 295 PHE F O 1
ATOM 15804 N N . TYR F 1 296 ? -62.772 11.647 35.727 1.00 38.37 296 TYR F N 1
ATOM 15805 C CA . TYR F 1 296 ? -62.605 11.285 34.323 1.00 37.84 296 TYR F CA 1
ATOM 15806 C C . TYR F 1 296 ? -61.241 10.603 34.225 1.00 37.89 296 TYR F C 1
ATOM 15807 O O . TYR F 1 296 ? -60.221 11.193 34.589 1.00 36.85 296 TYR F O 1
ATOM 15816 N N . CYS F 1 297 ? -61.225 9.355 33.747 1.00 37.38 297 CYS F N 1
ATOM 15817 C CA . CYS F 1 297 ? -60.040 8.493 33.860 1.00 37.15 297 CYS F CA 1
ATOM 15818 C C . CYS F 1 297 ? -59.796 7.629 32.616 1.00 36.86 297 CYS F C 1
ATOM 15819 O O . CYS F 1 297 ? -59.692 6.394 32.724 1.00 36.08 297 CYS F O 1
ATOM 15822 N N . VAL F 1 298 ? -59.709 8.262 31.451 1.00 36.15 298 VAL F N 1
ATOM 15823 C CA . VAL F 1 298 ? -59.532 7.531 30.187 1.00 36.32 298 VAL F CA 1
ATOM 15824 C C . VAL F 1 298 ? -58.040 7.282 29.978 1.00 36.41 298 VAL F C 1
ATOM 15825 O O . VAL F 1 298 ? -57.247 8.219 29.963 1.00 35.54 298 VAL F O 1
ATOM 15829 N N . ALA F 1 299 ? -57.667 6.014 29.815 1.00 35.76 299 ALA F N 1
ATOM 15830 C CA . ALA F 1 299 ? -56.262 5.647 29.684 1.00 36.57 299 ALA F CA 1
ATOM 15831 C C . ALA F 1 299 ? -55.756 5.680 28.234 1.00 36.63 299 ALA F C 1
ATOM 15832 O O . ALA F 1 299 ? -54.573 5.448 28.004 1.00 38.22 299 ALA F O 1
ATOM 15834 N N . ASN F 1 300 ? -56.635 5.984 27.275 1.00 36.63 300 ASN F N 1
ATOM 15835 C CA . ASN F 1 300 ? -56.217 6.197 25.883 1.00 36.49 300 ASN F CA 1
ATOM 15836 C C . ASN F 1 300 ? -56.712 7.531 25.278 1.00 37.23 300 ASN F C 1
ATOM 15837 O O . ASN F 1 300 ? -57.249 7.573 24.166 1.00 36.29 300 ASN F O 1
ATOM 15842 N N . MET F 1 301 ? -56.498 8.630 26.012 1.00 37.94 301 MET F N 1
ATOM 15843 C CA . MET F 1 301 ? -57.031 9.954 25.612 1.00 38.66 301 MET F CA 1
ATOM 15844 C C . MET F 1 301 ? -56.739 10.349 24.144 1.00 38.51 301 MET F C 1
ATOM 15845 O O . MET F 1 301 ? -57.663 10.783 23.426 1.00 38.64 301 MET F O 1
ATOM 15850 N N . PRO F 1 302 ? -55.482 10.168 23.674 1.00 38.75 302 PRO F N 1
ATOM 15851 C CA . PRO F 1 302 ? -55.201 10.662 22.324 1.00 39.08 302 PRO F CA 1
ATOM 15852 C C . PRO F 1 302 ? -55.986 9.951 21.199 1.00 39.50 302 PRO F C 1
ATOM 15853 O O . PRO F 1 302 ? -55.951 10.402 20.052 1.00 40.02 302 PRO F O 1
ATOM 15857 N N . ALA F 1 303 ? -56.692 8.866 21.523 1.00 39.16 303 ALA F N 1
ATOM 15858 C CA . ALA F 1 303 ? -57.497 8.116 20.514 1.00 40.20 303 ALA F CA 1
ATOM 15859 C C . ALA F 1 303 ? -58.638 8.934 19.885 1.00 39.96 303 ALA F C 1
ATOM 15860 O O . ALA F 1 303 ? -59.044 8.645 18.767 1.00 40.07 303 ALA F O 1
ATOM 15862 N N . SER F 1 304 ? -59.154 9.939 20.605 1.00 39.44 304 SER F N 1
ATOM 15863 C CA . SER F 1 304 ? -60.267 10.757 20.099 1.00 39.37 304 SER F CA 1
ATOM 15864 C C . SER F 1 304 ? -59.858 11.752 18.993 1.00 38.85 304 SER F C 1
ATOM 15865 O O . SER F 1 304 ? -60.719 12.325 18.317 1.00 38.00 304 SER F O 1
ATOM 15868 N N . VAL F 1 305 ? -58.552 11.967 18.823 1.00 38.27 305 VAL F N 1
ATOM 15869 C CA . VAL F 1 305 ? -58.073 12.918 17.822 1.00 37.44 305 VAL F CA 1
ATOM 15870 C C . VAL F 1 305 ? -57.034 12.250 16.915 1.00 38.09 305 VAL F C 1
ATOM 15871 O O . VAL F 1 305 ? -55.899 12.736 16.790 1.00 38.20 305 VAL F O 1
ATOM 15875 N N . PRO F 1 306 ? -57.423 11.131 16.256 1.00 38.02 306 PRO F N 1
ATOM 15876 C CA . PRO F 1 306 ? -56.434 10.292 15.581 1.00 38.86 306 PRO F CA 1
ATOM 15877 C C . PRO F 1 306 ? -55.748 10.992 14.396 1.00 39.53 306 PRO F C 1
ATOM 15878 O O . PRO F 1 306 ? -54.621 10.653 14.072 1.00 40.09 306 PRO F O 1
ATOM 15882 N N . LYS F 1 307 ? -56.417 11.957 13.767 1.00 39.97 307 LYS F N 1
ATOM 15883 C CA . LYS F 1 307 ? -55.784 12.738 12.705 1.00 41.18 307 LYS F CA 1
ATOM 15884 C C . LYS F 1 307 ? -54.543 13.513 13.197 1.00 41.20 307 LYS F C 1
ATOM 15885 O O . LYS F 1 307 ? -53.554 13.631 12.465 1.00 41.53 307 LYS F O 1
ATOM 15891 N N . THR F 1 308 ? -54.603 14.013 14.437 1.00 39.88 308 THR F N 1
ATOM 15892 C CA . THR F 1 308 ? -53.467 14.644 15.099 1.00 39.48 308 THR F CA 1
ATOM 15893 C C . THR F 1 308 ? -52.505 13.589 15.699 1.00 39.53 308 THR F C 1
ATOM 15894 O O . THR F 1 308 ? -51.307 13.590 15.418 1.00 39.18 308 THR F O 1
ATOM 15898 N N . SER F 1 309 ? -53.048 12.698 16.515 1.00 38.46 309 SER F N 1
ATOM 15899 C CA . SER F 1 309 ? -52.228 11.824 17.322 1.00 39.59 309 SER F CA 1
ATOM 15900 C C . SER F 1 309 ? -51.520 10.688 16.591 1.00 39.91 309 SER F C 1
ATOM 15901 O O . SER F 1 309 ? -50.419 10.314 16.995 1.00 40.38 309 SER F O 1
ATOM 15904 N N . THR F 1 310 ? -52.084 10.168 15.498 1.00 39.88 310 THR F N 1
ATOM 15905 C CA . THR F 1 310 ? -51.397 9.086 14.774 1.00 40.52 310 THR F CA 1
ATOM 15906 C C . THR F 1 310 ? -50.108 9.615 14.159 1.00 41.15 310 THR F C 1
ATOM 15907 O O . THR F 1 310 ? -49.068 8.956 14.219 1.00 41.62 310 THR F O 1
ATOM 15911 N N . TYR F 1 311 ? -50.194 10.804 13.564 1.00 41.35 311 TYR F N 1
ATOM 15912 C CA . TYR F 1 311 ? -49.033 11.467 12.987 1.00 41.96 311 TYR F CA 1
ATOM 15913 C C . TYR F 1 311 ? -48.039 11.951 14.036 1.00 41.28 311 TYR F C 1
ATOM 15914 O O . TYR F 1 311 ? -46.848 11.762 13.871 1.00 42.19 311 TYR F O 1
ATOM 15923 N N . ALA F 1 312 ? -48.517 12.529 15.133 1.00 40.72 312 ALA F N 1
ATOM 15924 C CA . ALA F 1 312 ? -47.609 12.967 16.203 1.00 39.76 312 ALA F CA 1
ATOM 15925 C C . ALA F 1 312 ? -46.779 11.777 16.735 1.00 40.37 312 ALA F C 1
ATOM 15926 O O . ALA F 1 312 ? -45.561 11.903 16.971 1.00 38.86 312 ALA F O 1
ATOM 15928 N N . LEU F 1 313 ? -47.438 10.626 16.901 1.00 40.11 313 LEU F N 1
ATOM 15929 C CA . LEU F 1 313 ? -46.764 9.464 17.468 1.00 41.21 313 LEU F CA 1
ATOM 15930 C C . LEU F 1 313 ? -45.729 8.935 16.496 1.00 41.39 313 LEU F C 1
ATOM 15931 O O . LEU F 1 313 ? -44.562 8.761 16.840 1.00 42.01 313 LEU F O 1
ATOM 15936 N N . THR F 1 314 ? -46.178 8.653 15.280 1.00 41.85 314 THR F N 1
ATOM 15937 C CA . THR F 1 314 ? -45.310 8.046 14.287 1.00 41.95 314 THR F CA 1
ATOM 15938 C C . THR F 1 314 ? -44.172 8.984 13.879 1.00 41.56 314 THR F C 1
ATOM 15939 O O . THR F 1 314 ? -43.096 8.515 13.563 1.00 41.53 314 THR F O 1
ATOM 15943 N N . ASN F 1 315 ? -44.389 10.304 13.914 1.00 41.92 315 ASN F N 1
ATOM 15944 C CA . ASN F 1 315 ? -43.267 11.234 13.677 1.00 41.72 315 ASN F CA 1
ATOM 15945 C C . ASN F 1 315 ? -42.092 10.918 14.600 1.00 41.41 315 ASN F C 1
ATOM 15946 O O . ASN F 1 315 ? -40.935 11.003 14.182 1.00 41.88 315 ASN F O 1
ATOM 15951 N N . ALA F 1 316 ? -42.413 10.572 15.850 1.00 40.51 316 ALA F N 1
ATOM 15952 C CA . ALA F 1 316 ? -41.421 10.271 16.884 1.00 40.34 316 ALA F CA 1
ATOM 15953 C C . ALA F 1 316 ? -40.941 8.813 16.854 1.00 39.74 316 ALA F C 1
ATOM 15954 O O . ALA F 1 316 ? -39.758 8.550 17.042 1.00 40.14 316 ALA F O 1
ATOM 15956 N N . THR F 1 317 ? -41.842 7.861 16.635 1.00 39.71 317 THR F N 1
ATOM 15957 C CA . THR F 1 317 ? -41.447 6.440 16.749 1.00 39.99 317 THR F CA 1
ATOM 15958 C C . THR F 1 317 ? -40.665 5.921 15.555 1.00 41.22 317 THR F C 1
ATOM 15959 O O . THR F 1 317 ? -39.825 5.023 15.707 1.00 41.27 317 THR F O 1
ATOM 15963 N N . MET F 1 318 ? -40.929 6.469 14.367 1.00 41.73 318 MET F N 1
ATOM 15964 C CA . MET F 1 318 ? -40.390 5.856 13.152 1.00 42.70 318 MET F CA 1
ATOM 15965 C C . MET F 1 318 ? -38.869 5.660 13.078 1.00 43.16 318 MET F C 1
ATOM 15966 O O . MET F 1 318 ? -38.425 4.606 12.619 1.00 43.19 318 MET F O 1
ATOM 15971 N N . PRO F 1 319 ? -38.064 6.673 13.493 1.00 43.43 319 PRO F N 1
ATOM 15972 C CA . PRO F 1 319 ? -36.615 6.489 13.596 1.00 43.72 319 PRO F CA 1
ATOM 15973 C C . PRO F 1 319 ? -36.206 5.220 14.341 1.00 44.10 319 PRO F C 1
ATOM 15974 O O . PRO F 1 319 ? -35.261 4.546 13.929 1.00 44.43 319 PRO F O 1
ATOM 15978 N N . TYR F 1 320 ? -36.922 4.898 15.416 1.00 44.27 320 TYR F N 1
ATOM 15979 C CA . TYR F 1 320 ? -36.622 3.711 16.226 1.00 44.30 320 TYR F CA 1
ATOM 15980 C C . TYR F 1 320 ? -37.112 2.426 15.567 1.00 44.36 320 TYR F C 1
ATOM 15981 O O . TYR F 1 320 ? -36.432 1.403 15.628 1.00 44.20 320 TYR F O 1
ATOM 15990 N N . VAL F 1 321 ? -38.300 2.492 14.960 1.00 44.71 321 VAL F N 1
ATOM 15991 C CA . VAL F 1 321 ? -38.866 1.378 14.197 1.00 44.23 321 VAL F CA 1
ATOM 15992 C C . VAL F 1 321 ? -37.894 0.908 13.099 1.00 45.47 321 VAL F C 1
ATOM 15993 O O . VAL F 1 321 ? -37.713 -0.291 12.894 1.00 45.74 321 VAL F O 1
ATOM 15997 N N . LEU F 1 322 ? -37.295 1.863 12.392 1.00 45.75 322 LEU F N 1
ATOM 15998 C CA . LEU F 1 322 ? -36.324 1.584 11.340 1.00 45.94 322 LEU F CA 1
ATOM 15999 C C . LEU F 1 322 ? -35.072 0.853 11.836 1.00 46.24 322 LEU F C 1
ATOM 16000 O O . LEU F 1 322 ? -34.609 -0.090 11.191 1.00 46.51 322 LEU F O 1
ATOM 16005 N N . GLU F 1 323 ? -34.518 1.304 12.957 1.00 46.59 323 GLU F N 1
ATOM 16006 C CA . GLU F 1 323 ? -33.376 0.645 13.588 1.00 47.16 323 GLU F CA 1
ATOM 16007 C C . GLU F 1 323 ? -33.701 -0.767 14.052 1.00 46.64 323 GLU F C 1
ATOM 16008 O O . GLU F 1 323 ? -32.857 -1.665 13.924 1.00 47.34 323 GLU F O 1
ATOM 16014 N N . LEU F 1 324 ? -34.901 -0.973 14.586 1.00 45.60 324 LEU F N 1
ATOM 16015 C CA . LEU F 1 324 ? -35.311 -2.306 15.028 1.00 45.06 324 LEU F CA 1
ATOM 16016 C C . LEU F 1 324 ? -35.479 -3.260 13.848 1.00 45.16 324 LEU F C 1
ATOM 16017 O O . LEU F 1 324 ? -35.077 -4.417 13.944 1.00 44.50 324 LEU F O 1
ATOM 16022 N N . ALA F 1 325 ? -36.057 -2.769 12.744 1.00 45.15 325 ALA F N 1
ATOM 16023 C CA . ALA F 1 325 ? -36.239 -3.572 11.533 1.00 45.30 325 ALA F CA 1
ATOM 16024 C C . ALA F 1 325 ? -34.892 -3.938 10.900 1.00 45.47 325 ALA F C 1
ATOM 16025 O O . ALA F 1 325 ? -34.616 -5.110 10.646 1.00 45.63 325 ALA F O 1
ATOM 16027 N N . ASP F 1 326 ? -34.064 -2.920 10.666 1.00 45.48 326 ASP F N 1
ATOM 16028 C CA . ASP F 1 326 ? -32.776 -3.073 10.011 1.00 45.40 326 ASP F CA 1
ATOM 16029 C C . ASP F 1 326 ? -31.824 -4.018 10.741 1.00 45.25 326 ASP F C 1
ATOM 16030 O O . ASP F 1 326 ? -31.109 -4.790 10.097 1.00 45.68 326 ASP F O 1
ATOM 16035 N N . HIS F 1 327 ? -31.824 -3.965 12.076 1.00 44.81 327 HIS F N 1
ATOM 16036 C CA . HIS F 1 327 ? -30.778 -4.612 12.890 1.00 44.81 327 HIS F CA 1
ATOM 16037 C C . HIS F 1 327 ? -31.261 -5.608 13.955 1.00 44.28 327 HIS F C 1
ATOM 16038 O O . HIS F 1 327 ? -30.437 -6.300 14.577 1.00 43.96 327 HIS F O 1
ATOM 16045 N N . GLY F 1 328 ? -32.574 -5.688 14.165 1.00 43.60 328 GLY F N 1
ATOM 16046 C CA . GLY F 1 328 ? -33.131 -6.541 15.221 1.00 43.61 328 GLY F CA 1
ATOM 16047 C C . GLY F 1 328 ? -32.956 -5.901 16.593 1.00 43.53 328 GLY F C 1
ATOM 16048 O O . GLY F 1 328 ? -32.232 -4.899 16.722 1.00 43.89 328 GLY F O 1
ATOM 16049 N N . TRP F 1 329 ? -33.593 -6.471 17.626 1.00 43.01 329 TRP F N 1
ATOM 16050 C CA . TRP F 1 329 ? -33.718 -5.755 18.908 1.00 42.37 329 TRP F CA 1
ATOM 16051 C C . TRP F 1 329 ? -32.377 -5.632 19.626 1.00 42.41 329 TRP F C 1
ATOM 16052 O O . TRP F 1 329 ? -32.077 -4.583 20.183 1.00 42.36 329 TRP F O 1
ATOM 16063 N N . ARG F 1 330 ? -31.573 -6.702 19.606 1.00 41.67 330 ARG F N 1
ATOM 16064 C CA . ARG F 1 330 ? -30.348 -6.730 20.409 1.00 41.40 330 ARG F CA 1
ATOM 16065 C C . ARG F 1 330 ? -29.291 -5.747 19.892 1.00 41.42 330 ARG F C 1
ATOM 16066 O O . ARG F 1 330 ? -28.740 -4.968 20.678 1.00 41.23 330 ARG F O 1
ATOM 16074 N N . ALA F 1 331 ? -29.031 -5.769 18.582 1.00 41.07 331 ALA F N 1
ATOM 16075 C CA . ALA F 1 331 ? -28.101 -4.825 17.947 1.00 41.20 331 ALA F CA 1
ATOM 16076 C C . ALA F 1 331 ? -28.593 -3.371 18.006 1.00 41.44 331 ALA F C 1
ATOM 16077 O O . ALA F 1 331 ? -27.793 -2.446 18.166 1.00 42.36 331 ALA F O 1
ATOM 16079 N N . ALA F 1 332 ? -29.900 -3.171 17.876 1.00 41.24 332 ALA F N 1
ATOM 16080 C CA . ALA F 1 332 ? -30.469 -1.829 17.934 1.00 41.41 332 ALA F CA 1
ATOM 16081 C C . ALA F 1 332 ? -30.340 -1.237 19.342 1.00 41.14 332 ALA F C 1
ATOM 16082 O O . ALA F 1 332 ? -30.019 -0.054 19.495 1.00 41.27 332 ALA F O 1
ATOM 16084 N N . CYS F 1 333 ? -30.529 -2.085 20.357 1.00 41.32 333 CYS F N 1
ATOM 16085 C CA . CYS F 1 333 ? -30.471 -1.670 21.765 1.00 41.58 333 CYS F CA 1
ATOM 16086 C C . CYS F 1 333 ? -29.047 -1.472 22.239 1.00 41.96 333 CYS F C 1
ATOM 16087 O O . CYS F 1 333 ? -28.771 -0.543 22.992 1.00 42.50 333 CYS F O 1
ATOM 16090 N N . ARG F 1 334 ? -28.150 -2.358 21.809 1.00 42.40 334 ARG F N 1
ATOM 16091 C CA . ARG F 1 334 ? -26.713 -2.179 21.993 1.00 43.20 334 ARG F CA 1
ATOM 16092 C C . ARG F 1 334 ? -26.175 -0.838 21.437 1.00 43.11 334 ARG F C 1
ATOM 16093 O O . ARG F 1 334 ? -25.367 -0.183 22.095 1.00 43.20 334 ARG F O 1
ATOM 16101 N N . SER F 1 335 ? -26.635 -0.438 20.251 1.00 43.28 335 SER F N 1
ATOM 16102 C CA . SER F 1 335 ? -26.193 0.796 19.576 1.00 44.08 335 SER F CA 1
ATOM 16103 C C . SER F 1 335 ? -26.879 2.066 20.064 1.00 45.00 335 SER F C 1
ATOM 16104 O O . SER F 1 335 ? -26.393 3.173 19.796 1.00 45.50 335 SER F O 1
ATOM 16107 N N . ASN F 1 336 ? -28.024 1.912 20.734 1.00 44.53 336 ASN F N 1
ATOM 16108 C CA . ASN F 1 336 ? -28.801 3.057 21.173 1.00 44.70 336 ASN F CA 1
ATOM 16109 C C . ASN F 1 336 ? -29.290 2.845 22.594 1.00 43.82 336 ASN F C 1
ATOM 16110 O O . ASN F 1 336 ? -30.294 2.162 22.804 1.00 42.78 336 ASN F O 1
ATOM 16115 N N . PRO F 1 337 ? -28.585 3.436 23.569 1.00 43.80 337 PRO F N 1
ATOM 16116 C CA . PRO F 1 337 ? -28.975 3.321 24.987 1.00 43.74 337 PRO F CA 1
ATOM 16117 C C . PRO F 1 337 ? -30.389 3.830 25.303 1.00 43.37 337 PRO F C 1
ATOM 16118 O O . PRO F 1 337 ? -31.010 3.372 26.281 1.00 43.57 337 PRO F O 1
ATOM 16122 N N . ALA F 1 338 ? -30.875 4.798 24.531 1.00 42.93 338 ALA F N 1
ATOM 16123 C CA . ALA F 1 338 ? -32.231 5.322 24.731 1.00 42.09 338 ALA F CA 1
ATOM 16124 C C . ALA F 1 338 ? -33.268 4.233 24.448 1.00 42.54 338 ALA F C 1
ATOM 16125 O O . ALA F 1 338 ? -34.173 4.015 25.255 1.00 42.02 338 ALA F O 1
ATOM 16127 N N . LEU F 1 339 ? -33.108 3.551 23.307 1.00 42.23 339 LEU F N 1
ATOM 16128 C CA . LEU F 1 339 ? -33.937 2.391 22.932 1.00 42.57 339 LEU F CA 1
ATOM 16129 C C . LEU F 1 339 ? -33.839 1.259 23.958 1.00 42.53 339 LEU F C 1
ATOM 16130 O O . LEU F 1 339 ? -34.861 0.705 24.377 1.00 43.14 339 LEU F O 1
ATOM 16135 N N . ALA F 1 340 ? -32.611 0.918 24.356 1.00 42.58 340 ALA F N 1
ATOM 16136 C CA . ALA F 1 340 ? -32.363 -0.075 25.411 1.00 42.37 340 ALA F CA 1
ATOM 16137 C C . ALA F 1 340 ? -33.123 0.178 26.723 1.00 42.30 340 ALA F C 1
ATOM 16138 O O . ALA F 1 340 ? -33.577 -0.771 27.369 1.00 42.18 340 ALA F O 1
ATOM 16140 N N . LYS F 1 341 ? -33.257 1.447 27.118 1.00 41.57 341 LYS F N 1
ATOM 16141 C CA . LYS F 1 341 ? -34.024 1.793 28.318 1.00 41.74 341 LYS F CA 1
ATOM 16142 C C . LYS F 1 341 ? -35.505 1.401 28.232 1.00 40.99 341 LYS F C 1
ATOM 16143 O O . LYS F 1 341 ? -36.155 1.217 29.255 1.00 41.57 341 LYS F O 1
ATOM 16149 N N . GLY F 1 342 ? -36.029 1.252 27.018 1.00 39.56 342 GLY F N 1
ATOM 16150 C CA . GLY F 1 342 ? -37.412 0.796 26.815 1.00 38.71 342 GLY F CA 1
ATOM 16151 C C . GLY F 1 342 ? -37.605 -0.714 26.949 1.00 38.16 342 GLY F C 1
ATOM 16152 O O . GLY F 1 342 ? -38.723 -1.193 27.029 1.00 38.69 342 GLY F O 1
ATOM 16153 N N . LEU F 1 343 ? -36.511 -1.475 26.963 1.00 38.80 343 LEU F N 1
ATOM 16154 C CA . LEU F 1 343 ? -36.574 -2.942 27.125 1.00 38.86 343 LEU F CA 1
ATOM 16155 C C . LEU F 1 343 ? -37.416 -3.325 28.325 1.00 38.95 343 LEU F C 1
ATOM 16156 O O . LEU F 1 343 ? -37.239 -2.780 29.420 1.00 38.70 343 LEU F O 1
ATOM 16161 N N . SER F 1 344 ? -38.362 -4.231 28.112 1.00 38.86 344 SER F N 1
ATOM 16162 C CA . SER F 1 344 ? -39.366 -4.545 29.122 1.00 40.15 344 SER F CA 1
ATOM 16163 C C . SER F 1 344 ? -39.390 -6.042 29.477 1.00 40.17 344 SER F C 1
ATOM 16164 O O . SER F 1 344 ? -39.243 -6.422 30.650 1.00 40.97 344 SER F O 1
ATOM 16167 N N . THR F 1 345 ? -39.542 -6.893 28.470 1.00 41.11 345 THR F N 1
ATOM 16168 C CA . THR F 1 345 ? -39.446 -8.337 28.692 1.00 40.60 345 THR F CA 1
ATOM 16169 C C . THR F 1 345 ? -38.617 -9.020 27.607 1.00 40.97 345 THR F C 1
ATOM 16170 O O . THR F 1 345 ? -38.463 -8.498 26.496 1.00 41.54 345 THR F O 1
ATOM 16174 N N . HIS F 1 346 ? -38.063 -10.182 27.955 1.00 40.69 346 HIS F N 1
ATOM 16175 C CA . HIS F 1 346 ? -37.385 -11.043 27.003 1.00 41.66 346 HIS F CA 1
ATOM 16176 C C . HIS F 1 346 ? -37.303 -12.442 27.603 1.00 41.65 346 HIS F C 1
ATOM 16177 O O . HIS F 1 346 ? -36.713 -12.620 28.675 1.00 41.63 346 HIS F O 1
ATOM 16184 N N . GLU F 1 347 ? -37.937 -13.402 26.934 1.00 41.89 347 GLU F N 1
ATOM 16185 C CA . GLU F 1 347 ? -37.863 -14.829 27.285 1.00 42.34 347 GLU F CA 1
ATOM 16186 C C . GLU F 1 347 ? -38.207 -15.131 28.747 1.00 42.65 347 GLU F C 1
ATOM 16187 O O . GLU F 1 347 ? -37.521 -15.909 29.427 1.00 42.72 347 GLU F O 1
ATOM 16193 N N . GLY F 1 348 ? -39.282 -14.503 29.219 1.00 42.28 348 GLY F N 1
ATOM 16194 C CA . GLY F 1 348 ? -39.759 -14.714 30.565 1.00 42.52 348 GLY F CA 1
ATOM 16195 C C . GLY F 1 348 ? -39.054 -13.877 31.611 1.00 42.66 348 GLY F C 1
ATOM 16196 O O . GLY F 1 348 ? -39.362 -14.001 32.794 1.00 42.79 348 GLY F O 1
ATOM 16197 N N . ALA F 1 349 ? -38.106 -13.033 31.186 1.00 42.54 349 ALA F N 1
ATOM 16198 C CA . ALA F 1 349 ? -37.383 -12.134 32.106 1.00 42.21 349 ALA F CA 1
ATOM 16199 C C . ALA F 1 349 ? -37.988 -10.750 32.062 1.00 42.12 349 ALA F C 1
ATOM 16200 O O . ALA F 1 349 ? -38.346 -10.260 30.990 1.00 41.89 349 ALA F O 1
ATOM 16202 N N . LEU F 1 350 ? -38.088 -10.127 33.235 1.00 42.50 350 LEU F N 1
ATOM 16203 C CA . LEU F 1 350 ? -38.563 -8.746 33.360 1.00 42.02 350 LEU F CA 1
ATOM 16204 C C . LEU F 1 350 ? -37.380 -7.790 33.496 1.00 41.94 350 LEU F C 1
ATOM 16205 O O . LEU F 1 350 ? -36.640 -7.855 34.483 1.00 40.92 350 LEU F O 1
ATOM 16210 N N . LEU F 1 351 ? -37.241 -6.892 32.512 1.00 41.98 351 LEU F N 1
ATOM 16211 C CA . LEU F 1 351 ? -36.030 -6.087 32.325 1.00 41.90 351 LEU F CA 1
ATOM 16212 C C . LEU F 1 351 ? -36.161 -4.661 32.814 1.00 42.43 351 LEU F C 1
ATOM 16213 O O . LEU F 1 351 ? -35.225 -3.861 32.683 1.00 43.10 351 LEU F O 1
ATOM 16218 N N . SER F 1 352 ? -37.328 -4.340 33.367 1.00 42.20 352 SER F N 1
ATOM 16219 C CA . SER F 1 352 ? -37.576 -3.032 33.972 1.00 42.91 352 SER F CA 1
ATOM 16220 C C . SER F 1 352 ? -37.618 -3.130 35.495 1.00 42.35 352 SER F C 1
ATOM 16221 O O . SER F 1 352 ? -38.497 -3.790 36.056 1.00 41.60 352 SER F O 1
ATOM 16224 N N . GLU F 1 353 ? -36.679 -2.442 36.145 1.00 42.64 353 GLU F N 1
ATOM 16225 C CA . GLU F 1 353 ? -36.523 -2.450 37.596 1.00 44.07 353 GLU F CA 1
ATOM 16226 C C . GLU F 1 353 ? -37.670 -1.792 38.335 1.00 43.19 353 GLU F C 1
ATOM 16227 O O . GLU F 1 353 ? -38.066 -2.265 39.396 1.00 42.25 353 GLU F O 1
ATOM 16233 N N . ARG F 1 354 ? -38.169 -0.673 37.805 1.00 43.05 354 ARG F N 1
ATOM 16234 C CA . ARG F 1 354 ? -39.348 -0.008 38.383 1.00 42.18 354 ARG F CA 1
ATOM 16235 C C . ARG F 1 354 ? -40.610 -0.871 38.351 1.00 41.21 354 ARG F C 1
ATOM 16236 O O . ARG F 1 354 ? -41.354 -0.930 39.326 1.00 40.93 354 ARG F O 1
ATOM 16244 N N . VAL F 1 355 ? -40.874 -1.521 37.222 1.00 40.72 355 VAL F N 1
ATOM 16245 C CA . VAL F 1 355 ? -42.011 -2.437 37.131 1.00 40.04 355 VAL F CA 1
ATOM 16246 C C . VAL F 1 355 ? -41.836 -3.609 38.125 1.00 39.90 355 VAL F C 1
ATOM 16247 O O . VAL F 1 355 ? -42.775 -4.001 38.810 1.00 39.76 355 VAL F O 1
ATOM 16251 N N . ALA F 1 356 ? -40.622 -4.142 38.203 1.00 40.16 356 ALA F N 1
ATOM 16252 C CA . ALA F 1 356 ? -40.325 -5.285 39.062 1.00 40.36 356 ALA F CA 1
ATOM 16253 C C . ALA F 1 356 ? -40.507 -4.930 40.523 1.00 40.44 356 ALA F C 1
ATOM 16254 O O . ALA F 1 356 ? -41.059 -5.715 41.292 1.00 40.96 356 ALA F O 1
ATOM 16256 N N . THR F 1 357 ? -40.064 -3.733 40.898 1.00 39.64 357 THR F N 1
ATOM 16257 C CA . THR F 1 357 ? -40.238 -3.232 42.257 1.00 39.31 357 THR F CA 1
ATOM 16258 C C . THR F 1 357 ? -41.705 -3.038 42.558 1.00 39.52 357 THR F C 1
ATOM 16259 O O . THR F 1 357 ? -42.191 -3.540 43.561 1.00 39.01 357 THR F O 1
ATOM 16263 N N . ASP F 1 358 ? -42.418 -2.343 41.667 1.00 39.99 358 ASP F N 1
ATOM 16264 C CA . ASP F 1 358 ? -43.844 -2.062 41.875 1.00 41.35 358 ASP F CA 1
ATOM 16265 C C . ASP F 1 358 ? -44.766 -3.290 41.819 1.00 41.48 358 ASP F C 1
ATOM 16266 O O . ASP F 1 358 ? -45.791 -3.316 42.501 1.00 41.77 358 ASP F O 1
ATOM 16271 N N . LEU F 1 359 ? -44.430 -4.286 41.002 1.00 41.82 359 LEU F N 1
ATOM 16272 C CA . LEU F 1 359 ? -45.194 -5.548 41.001 1.00 42.56 359 LEU F CA 1
ATOM 16273 C C . LEU F 1 359 ? -44.716 -6.612 42.032 1.00 43.20 359 LEU F C 1
ATOM 16274 O O . LEU F 1 359 ? -45.440 -7.578 42.316 1.00 43.23 359 LEU F O 1
ATOM 16279 N N . GLY F 1 360 ? -43.513 -6.443 42.578 1.00 43.88 360 GLY F N 1
ATOM 16280 C CA . GLY F 1 360 ? -42.947 -7.420 43.522 1.00 44.93 360 GLY F CA 1
ATOM 16281 C C . GLY F 1 360 ? -42.574 -8.695 42.770 1.00 45.96 360 GLY F C 1
ATOM 16282 O O . GLY F 1 360 ? -42.880 -9.808 43.203 1.00 46.54 360 GLY F O 1
ATOM 16283 N N . VAL F 1 361 ? -41.903 -8.517 41.635 1.00 46.19 361 VAL F N 1
ATOM 16284 C CA . VAL F 1 361 ? -41.583 -9.597 40.706 1.00 46.87 361 VAL F CA 1
ATOM 16285 C C . VAL F 1 361 ? -40.066 -9.550 40.471 1.00 46.93 361 VAL F C 1
ATOM 16286 O O . VAL F 1 361 ? -39.492 -8.466 40.446 1.00 46.42 361 VAL F O 1
ATOM 16290 N N . PRO F 1 362 ? -39.401 -10.719 40.329 1.00 47.05 362 PRO F N 1
ATOM 16291 C CA . PRO F 1 362 ? -37.944 -10.683 40.116 1.00 46.81 362 PRO F CA 1
ATOM 16292 C C . PRO F 1 362 ? -37.498 -9.809 38.927 1.00 46.12 362 PRO F C 1
ATOM 16293 O O . PRO F 1 362 ? -38.130 -9.794 37.888 1.00 46.13 362 PRO F O 1
ATOM 16297 N N . PHE F 1 363 ? -36.415 -9.076 39.135 1.00 46.32 363 PHE F N 1
ATOM 16298 C CA . PHE F 1 363 ? -35.835 -8.162 38.162 1.00 46.08 363 PHE F CA 1
ATOM 16299 C C . PHE F 1 363 ? -34.613 -8.819 37.523 1.00 46.28 363 PHE F C 1
ATOM 16300 O O . PHE F 1 363 ? -33.783 -9.432 38.213 1.00 45.75 363 PHE F O 1
ATOM 16308 N N . THR F 1 364 ? -34.491 -8.706 36.212 1.00 46.06 364 THR F N 1
ATOM 16309 C CA . THR F 1 364 ? -33.228 -9.088 35.594 1.00 46.57 364 THR F CA 1
ATOM 16310 C C . THR F 1 364 ? -32.618 -7.920 34.835 1.00 46.45 364 THR F C 1
ATOM 16311 O O . THR F 1 364 ? -33.314 -7.177 34.132 1.00 46.29 364 THR F O 1
ATOM 16315 N N . GLU F 1 365 ? -31.317 -7.743 35.028 1.00 46.37 365 GLU F N 1
ATOM 16316 C CA . GLU F 1 365 ? -30.601 -6.606 34.468 1.00 46.82 365 GLU F CA 1
ATOM 16317 C C . GLU F 1 365 ? -30.698 -6.626 32.947 1.00 46.75 365 GLU F C 1
ATOM 16318 O O . GLU F 1 365 ? -30.451 -7.660 32.329 1.00 46.66 365 GLU F O 1
ATOM 16324 N N . PRO F 1 366 ? -31.103 -5.492 32.343 1.00 46.87 366 PRO F N 1
ATOM 16325 C CA . PRO F 1 366 ? -31.125 -5.374 30.877 1.00 47.01 366 PRO F CA 1
ATOM 16326 C C . PRO F 1 366 ? -29.758 -5.643 30.247 1.00 47.50 366 PRO F C 1
ATOM 16327 O O . PRO F 1 366 ? -29.690 -6.248 29.173 1.00 47.91 366 PRO F O 1
ATOM 16331 N N . ALA F 1 367 ? -28.680 -5.229 30.925 1.00 47.80 367 ALA F N 1
ATOM 16332 C CA . ALA F 1 367 ? -27.312 -5.425 30.421 1.00 47.94 367 ALA F CA 1
ATOM 16333 C C . ALA F 1 367 ? -26.953 -6.892 30.182 1.00 48.18 367 ALA F C 1
ATOM 16334 O O . ALA F 1 367 ? -26.116 -7.210 29.319 1.00 48.53 367 ALA F O 1
ATOM 16336 N N . SER F 1 368 ? -27.566 -7.780 30.962 1.00 48.09 368 SER F N 1
ATOM 16337 C CA . SER F 1 368 ? -27.296 -9.212 30.868 1.00 47.59 368 SER F CA 1
ATOM 16338 C C . SER F 1 368 ? -27.849 -9.833 29.584 1.00 47.64 368 SER F C 1
ATOM 16339 O O . SER F 1 368 ? -27.278 -10.787 29.090 1.00 47.60 368 SER F O 1
ATOM 16342 N N . VAL F 1 369 ? -28.952 -9.307 29.050 1.00 47.55 369 VAL F N 1
ATOM 16343 C CA . VAL F 1 369 ? -29.460 -9.785 27.743 1.00 47.82 369 VAL F CA 1
ATOM 16344 C C . VAL F 1 369 ? -28.760 -9.106 26.558 1.00 48.23 369 VAL F C 1
ATOM 16345 O O . VAL F 1 369 ? -28.895 -9.537 25.402 1.00 48.11 369 VAL F O 1
ATOM 16349 N N . LEU F 1 370 ? -28.016 -8.045 26.858 1.00 48.58 370 LEU F N 1
ATOM 16350 C CA . LEU F 1 370 ? -27.287 -7.290 25.852 1.00 49.36 370 LEU F CA 1
ATOM 16351 C C . LEU F 1 370 ? -25.794 -7.604 25.854 1.00 50.60 370 LEU F C 1
ATOM 16352 O O . LEU F 1 370 ? -25.075 -7.154 24.968 1.00 50.61 370 LEU F O 1
ATOM 16357 N N . ALA F 1 371 ? -25.334 -8.343 26.861 1.00 52.23 371 ALA F N 1
ATOM 16358 C CA . ALA F 1 371 ? -23.909 -8.686 27.012 1.00 54.22 371 ALA F CA 1
ATOM 16359 C C . ALA F 1 371 ? -23.363 -9.401 25.781 1.00 55.62 371 ALA F C 1
ATOM 16360 O O . ALA F 1 371 ? -24.052 -10.235 25.193 1.00 55.47 371 ALA F O 1
ATOM 16362 N N . HIS F 1 372 ? -22.137 -9.033 25.396 1.00 57.75 372 HIS F N 1
ATOM 16363 C CA . HIS F 1 372 ? -21.398 -9.682 24.307 1.00 59.92 372 HIS F CA 1
ATOM 16364 C C . HIS F 1 372 ? -20.870 -11.054 24.737 1.00 61.08 372 HIS F C 1
ATOM 16365 O O . HIS F 1 372 ? -20.720 -11.327 25.933 1.00 61.33 372 HIS F O 1
ATOM 16372 N N . HIS F 1 373 ? -20.588 -11.909 23.754 1.00 62.85 373 HIS F N 1
ATOM 16373 C CA . HIS F 1 373 ? -20.093 -13.266 24.020 1.00 64.21 373 HIS F CA 1
ATOM 16374 C C . HIS F 1 373 ? -18.617 -13.437 23.642 1.00 64.65 373 HIS F C 1
ATOM 16375 O O . HIS F 1 373 ? -17.969 -12.498 23.158 1.00 65.22 373 HIS F O 1
#

Nearest PDB structures (foldseek):
  2vhw-assembly1_F  TM=9.242E-01  e=3.733E-68  Mycobacterium tuberculosis
  2vhv-assembly1_A  TM=9.267E-01  e=1.772E-66  Mycobacterium tuberculosis
  2vhy-assembly1_A  TM=9.871E-01  e=3.226E-52  Mycobacterium tuberculosis
  1pjb-assembly1_A  TM=9.855E-01  e=7.102E-45  Phormidium lapideum
  2eez-assembly1_F  TM=9.919E-01  e=6.348E-42  Thermus thermophilus HB8

InterPro domains:
  IPR007698 Alanine dehydrogenase/pyridine nucleotide transhydrogenase, NAD(H)-binding domain [PF01262] (141-351)
  IPR007698 Alanine dehydrogenase/pyridine nucleotide transhydrogenase, NAD(H)-binding domain [SM01002] (149-297)
  IPR007886 Alanine dehydrogenase/pyridine nucleotide transhydrogenase, N-terminal [PF05222] (4-137)
  IPR007886 Alanine dehydrogenase/pyridine nucleotide transhydrogenase, N-terminal [SM01003] (4-137)
  IPR008141 Alanine dehydrogenase [PIRSF000183] (1-370)
  IPR008141 Alanine dehydrogenase [TIGR00518] (1-371)
  IPR008141 Alanine dehydrogenase [cd05305] (1-359)
  IPR008142 Alanine dehydrogenase/NAD(P) transhydrogenase, conserved site-1 [PS00836] (4-30)
  IPR008143 Alanine dehydrogenase/pyridine nucleotide transhydrogenase, conserved site-2 [PS00837] (173-198)
  IPR036291 NAD(P)-binding domain superfamily [SSF51735] (137-302)

B-factor: mean 44.71, std 7.96, range [17.59, 77.75]

Sequence (2228 aa):
MRVGIPTETKNNEFRVAITPAGVAELTRRGHEVLIQAGAGEGSAITDADFKAAGAQLVGTADQVWADADLLLKVKEPIAAEYGRLRHGQILFTFLHLAASRACTDALLDSGTTSIAYETVQTADGALPLLAPMSEVAGRLAAQVGAYHLMRTQGGRGVLMGGVPGVEPADVVVIGAGTAGYNAARIANGMGATVTVLDINIDKLRQLDAEFCGRIHTRYSSAYELEGAVKRADLVIGAVLVPGAKAPKLVSNSLVAHMKPGAVLVDIAIDQGGCFEGSRPTTYDHPTFAVHDTLFYCVANMPASVPKTSTYALTNATMPYVLELADHGWRAACRSNPALAKGLSTHEGALLSERVATDLGVPFTEPASVLAMRVGIPTETKNNNEFRVAITPAGVAELTRRGHEVLIQAGAGEGSAITDADFKAAGAQLVGTADQVWADADLLLKVKEPIAAEYGRLRHGQILFTFLHLAASRACTDALLDSGTTSIAYETVQTADGALPLLAPMSEVAGRLAAQVGAYHLMRTQGGRGVLMGGVPGVEPADVVVIGAGTAGYNAARIANGMGATVTVLDINIDKLRQLDAEFCGRIHTRYSSAYELEGAVKRADLVIGAVLVPGAKAPKLVSNSLVAHMKPGAVLVDIAIDQGGCFEGSRPTTYDHPTFAVHDDTLFYCVANMPASVPKTSTYALTNATMPYVLEELADHGWRAACRSNPALAKGLSTHEGALLSERVATDLGVPFTEPASVLMRVGIPTETKNNEFRVAITPAGVAELTRRGHEVLIQAGAGEGSAITDADFKAAGAQLVGTADQVWADADLLLKVKEPIAAEYGRLRHGQILFTFLHLAASRACTDALLDSGTTSIAYETVQTADGALPLLAPMSEVAGRLAAQVGAYHLMRTQGGRGVLMGGVPGVEPADVVVIGAGTAGYNAARIANGMGATVTVLDINIDKLRQLDAEFCGRIHTRYSSAYELEGAVKRADLVIGAVLVPGAKAPKLVSNSLVAHMKPGAVLVDIAIDQGGCFEGSRPTTYDHPTFAVHDTLFYCVANMPASVPKTSTYALTNATMPYVLELADHGWRAACRSNPALAKGLSTHEGALLSERVATDLGVPFTEPASVLAMRVGIPTETKNNEFRVAITPAGVAELTRRGHEVLIQAGAGEGSAITDADFKAAGAQLVGTADQVWADADLLLKVKEPIAAEYGRLRHGQILFTFLHLAASRACTDALLDSGTTSIAYETVQTADGALPLLAPMSEVAGRLAAQVGAYHLMRTQGGRGVLMGGVPGVEPADVVVIGAGTAGYNAARIANGMGATVTVLDINIDKLRQLDAEFCGRIHTRYSSAYELEGAVKRADLVIGAVLVPGAKAPKLVSNSLVAHMKPGAVLVDIAIDQGGCFEGSRPTTYDHPTFAVHDTLFYCVANMPASVPKTSTYALTNATMPYVLELADHGWRAACRSNPALAKGLSTHEGALLSERVATDLGVPFTEPASVLMRVGIPTETKNNEFRVAITPAGVAELTRRGHEVLIQAGAGEGSAITDADFKAAGAQLVGTADQVWADADLLLKVKEPIAAEYGRLRHGQILFTFLHLAASRRACTDALLDSGTTSIAYETVQTADGALPLLAPMSEVAGRLAAQVGAYHLMRTQGGRGVLMGGVPGVEPADVVVIGAGTAGYNAARIANGMGATVTVLDINIDKLRQLDAEFCGRIHTRYSSAYELEGAVKRADLVIGAVLVPGAKAPKLVSNSLVAHMKPGAVLVDIAIDQGGCFEGSRPTTYDHPTFAVHDTLFYCVANMPASVPKTSTYALTNATMPYVLELADHGWRAACRSNPALAKGLSTHEGALLSERVATDLGVPFTEPASVLAHHMRVGIPTETKNNEFRVAITPAGVAELTRRGHEVLIQAGAGEGSAITDADFKAAGAQLVGTADQVWADADLLLKVKEPIAAEYGRLRHGQILFTFLHLAASRRACTDALLDSGTTSIAYETVQTADGALPLLAPMSEVAGRLAAQVGAYHLMRTQGGRGVLMGGVPGVEPADVVVIGAGTAGYNAARIANGMGATVTVLDINIDKLRQLDAEFCGRIHTRYSSAYELEGAVKRADLVIGAVLVPGAKAPKLVSNSLVAHMKPGAVLVDIAIDQGGCFEGSRPTTYDHPTFAVHDDTLFYCVANMPASVPKTSTYALTNATMPYVLELADHGWRAACRSNPALAKGLSTHEGALLSERVATDLGVPFTEPASVLAHH

GO terms:
  GO:0000286 L-alanine dehydrogenase (NAD+) activity (F, IDA)
  GO:0005576 extracellular region (C, IDA)
  GO:0005886 plasma membrane (C, HDA)
  GO:0005576 extracellular region (C, EXP)

Secondary structure (DSSP, 8-state):
-EEEEPPP-STT----S--HHHHHHHHHTT-EEEEETTTTGGGT--HHHHHHHTPEEES-HHHHHHH-SEEE-SS---GGGGGG--TT-EEEE---GGG-HHHHHHHHHHT-EEEEGGG---TTS--TTTHHHHHHHHHHHHHHHHHHTSGGGTS----TT-BTTBPPPEEEEE--SHHHHHHHHHHHHTT-EEEEEES-HHHHHHHHHHTTTSSEEEE--HHHHHHHHHH-SEEEE----TTSPPP--B-HHHHTTSPTT-EEEEGGGGTT-SBTT---B-SSS-EEEETTEEEE-BTTGGGGSHHHHHHHHHHHHHHHHHHHHHHHHHHHHHH-HHHHTTEEEETTEE--HHHHHHHTPPP--THHHH-/-EEEEPPP-STT----S--HHHHHHHHHTT-EEEEETTTTGGGT--HHHHHHTTPEEES-HHHHHHH-SEEE-SSPPPGGGGGG--TT-EEEE---GGG-HHHHHHHHHHT-EEEEGGG---TTS--TTTHHHHHHHHHHHHHHHHHHTSGGGTS----TT-BTTBPPPEEEEE--SHHHHHHHHHHHHTT-EEEEEES-HHHHHHHHHHTTT-SEEEE--HHHHHHHHHH-SEEEE----TTSPPP--B-HHHHHTSPTT-EEEEGGGGGT-SBTT---B-SSS-EEEETTEEEE-BTTGGGGSHHHHHHHHHHHHHHHHHHHHHHHHHHHHHH-HHHHTTEEEETTEE--HHHHHHHTPPP--HHHH-/-EEEEPPP-STT----S--HHHHHHHHHTT-EEEEETTTTGGGT--HHHHHHHTPEEES-HHHHHHH-SEEE-SSPP-GGGGGG--TT-EEEE---GGG-HHHHHHHHHHT-EEEEGGG---TTS--TTTHHHHHHHHHHHHHHHHHHTSGGGTS----TT-BTTBPPPEEEEE--SHHHHHHHHHHHHTT-EEEEEES-HHHHHHHHHHTTTSSEEEE--HHHHHHHHHH-SEEEE----TTSPPP--B-HHHHTTSPTT-EEEEGGGGGT-SBTT---B-SSS-EEEETTEEEE-BTTGGGGSHHHHHHHHHHHHHHHHHHHHHHHHHHHHHH-HHHHTTEEEETTEE--HHHHHHHT-----HHHHH-/-EEEEPPP-STT----S--HHHHHHHHHTT-EEEEETTTTGGGT--HHHHHHTTPEEES-HHHHHHH-SEEE-SSPP-GGGGGG--TTPEEEE---GGG-HHHHHHHHHHT-EEEEGGG---TTS--TTTHHHHHHHHHHHHHHHHHHTSGGGTS----TT--TTSPPPEEEEE--SHHHHHHHHHHHHTT-EEEEEES-HHHHHHHHHHTTTSSEEEE--HHHHHHHHHH-SEEEE---BTTBPPP--B-HHHHTTSPTT-EEEEGGGGGT-SBTT---B-SSS-EEEETTEEEE-BTTGGGGSHHHHHHHHHHHHHHHHHHHHHH-HHHHHHH-HHHHTTEEEETTEE--HHHHHHHT--B--HHHH-/-EEEEPPP-STT----S--HHHHHHHHHTT-EEEEETTTTGGGT--HHHHHHHTPEEES-HHHHHHH-SEEE-SS---GGGGGG--TT-EEEE---GGG-HHHHHHHHHHT-EEEEGGG---TTS--TTTHHHHHHHHHHHHHHHHHHTSGGGTS----TT-BTTBPPPEEEEE--SHHHHHHHHHHHHTT-EEEEEES-HHHHHHHHHHTTTSSEEEE--HHHHHHHHHH-SEEEE----TTSPPP--B-HHHHHTSPTT-EEEEGGGGGT-SBTT---B-SSS-EEEETTEEEE-BTTGGGG-HHHHHHHHHHHHHHHHHHHHHHHHHHHHHH-HHHHTTEEEETTEE--HHHHHHHT-----HHHHH---/-EEEEPPP-STT----S--HHHHHHHHHTT-EEEEETTTTGGGT--HHHHHHTTPEEES-HHHHHHH-SEEE-SS---HHHHTT--TT-EEEE---GGG-HHHHHHHHHHT-EEEEGGG---TTS--TTTHHHHHHHHHHHHHHHHHHTSGGGTS----TT-BTTB---EEEEE--SHHHHHHHHHHHHTT-EEEEEES-HHHHHHHHHHTTTSSEEEE--HHHHHHHHHH-SEEEE----TTSPPP--B-HHHHTTSPTT-EEEEGGGGGT-SBTT---B-SSS-EEEETTEEEE-BTTGGGG-HHHHHHHHHHHHHHHHHHHHHHHHHHHHHH-HHHHTTEEEETTEE--HHHHHHHT-----HHHHH---

Solvent-accessible surface area: 74475 Å² total; per-residue (Å²): 66,91,0,0,0,1,39,13,68,73,138,46,12,51,8,0,2,6,1,4,10,1,0,27,23,1,51,167,97,64,19,85,0,5,0,27,49,21,4,0,108,13,0,28,2,70,39,70,59,0,145,94,13,36,8,87,52,14,67,76,15,86,82,0,2,59,39,0,44,0,0,0,2,0,21,28,2,46,76,84,2,62,79,60,14,71,106,55,1,10,0,0,0,8,1,78,7,42,92,33,121,63,2,0,56,16,0,19,127,28,10,1,2,0,0,4,1,30,62,0,57,48,114,124,36,52,46,32,0,51,20,5,12,20,5,0,7,0,6,1,0,0,3,2,0,1,17,10,0,4,89,34,51,49,5,34,0,8,0,0,8,0,4,11,4,12,93,16,0,39,0,1,0,2,6,6,20,58,11,0,42,5,0,0,16,4,0,17,21,0,14,3,33,0,18,0,1,19,127,64,33,90,74,0,62,116,3,12,27,60,22,51,14,39,1,21,6,23,21,17,15,53,96,41,5,78,23,2,0,87,126,0,6,0,0,0,0,14,29,96,64,118,45,49,166,9,44,111,62,0,44,51,75,10,2,59,119,13,59,81,11,0,0,0,0,1,23,6,7,92,67,34,0,0,0,91,12,12,180,100,20,78,36,119,140,25,33,58,78,18,106,107,4,21,0,7,0,5,51,42,5,13,1,2,0,0,47,2,0,0,47,5,0,6,11,9,2,16,59,26,6,16,77,0,6,54,109,22,25,100,36,5,3,149,91,49,95,8,1,18,118,0,5,5,0,16,104,40,25,2,5,25,113,145,16,5,107,87,19,71,29,116,61,48,94,38,76,84,29,26,110,68,102,0,0,0,1,38,12,67,74,146,54,8,82,9,0,2,7,1,4,6,2,0,24,21,2,37,171,105,65,19,96,2,6,0,32,46,22,5,0,109,9,0,32,3,69,41,72,57,0,141,93,12,42,6,100,44,6,64,76,11,86,74,0,2,61,41,0,50,0,0,0,2,0,18,26,1,48,76,84,2,62,80,66,16,77,110,56,1,10,0,0,0,16,1,81,8,45,92,32,117,60,1,0,52,15,0,20,128,28,10,1,4,0,0,4,1,28,59,0,56,50,119,122,36,51,47,36,0,48,20,4,12,18,5,0,8,0,4,0,0,0,2,0,0,1,15,8,0,4,86,33,58,43,1,39,0,8,0,0,9,0,4,12,6,12,84,16,0,37,0,1,0,1,7,6,23,58,12,0,43,4,0,0,20,3,0,15,22,0,13,2,32,0,18,0,1,19,127,61,32,85,71,0,63,116,4,12,26,58,24,78,12,44,1,22,5,30,13,17,14,46,88,43,5,76,22,6,0,95,135,0,7,0,0,0,0,13,26,101,61,120,48,48,159,9,44,111,63,0,44,51,74,11,2,56,122,15,57,82,11,0,0,0,0,1,22,6,10,90,67,30,0,0,0,91,16,16,124,96,11,79,39,121,138,22,34,31,76,17,104,107,4,23,0,3,0,4,45,56,6,13,5,0,0,0,42,2,0,0,45,4,1,6,11,9,1,12,54,23,6,19,60,0,5,57,116,21,23,103,47,3,2,150,97,32,95,9,0,16,122,0,5,6,0,24,102,41,20,2,6,24,106,146,15,4,106,92,26,68,30,115,66,42,97,35,73,83,29,51,68,98,0,0,0,1,36,11,69,76,140,52,15,44,11,0,2,6,1,4,7,2,0,26,21,1,51,167,92,63,18,95,3,8,0,31,48,21,4,0,110,15,0,27,2,69,42,70,57,0,144,95,12,38,6,103,46,5,64,82,14,88,76,0,2,61,46,0,44,0,0,0,2,0,18,28,2,45,79,89,3,64,81,59,14,76,107,49,1,10,0,0,0,14,1,85,5,28,94,34,106,60,1,1,57,12,0,27,130,26,11,0,5,0,0,3,1,20,59,0,57,45,112,122,41,50,59,35,0,55,23,5,14,26,6,0,7,0,4,1,0,0,1,2,0,1,10,6,0,4,91,33,58,44,2,38,0,7,2,0,9,0,4,10,6,11,94,18,0,34,0,1,0,2,7,8,23,60,12,0,43,4,0,0,20,3,0,15,22,1,12,3,34,0,16,0,0,20,126,66,31,83,80,0,58,123,5,13,25,70,33,48,12,43,1,23,7,32,45,24,34,79,183,43,13,83,25,2,0,83,134,0,6,0,0,0,0,14,22,115,54,125,77,48,140,10,42,108,70,0,45,52,79,14,3,58,123,12,62,82,12,0,0,0,0,0,22,6,10,88,58,27,0,0,0,90,15,15,122,91,10,80,49,126,144,26,32,34,77,18,107,105,4,22,0,8,0,4,48,60,6,14,2,2,0,0,41,2,0,0,46,5,1,6,12,8,2,12,58,24,5,15,69,0,5,59,106,23,22,94,40,2,2,132,92,46,92,8,0,17,112,0,5,5,0,16,101,40,24,5,2,26,111,137,18,5,103,85,33,58,43,115,60,46,95,40,66,78,27,23,120,68,87,0,0,0,1,38,11,72,73,132,44,10,41,7,0,2,8,1,5,11,4,0,27,27,1,51,169,95,64,20,103,1,8,0,29,47,19,4,0,109,15,0,33,4,68,35,70,58,0,141,95,12,39,6,97,51,4,60,77,15,89,80,0,4,49,46,7,39,0,0,0,2,0,30,25,1,48,75,90,3,61,80,59,14,114,108,62,3,9,1,0,0,11,2,79,6,42,93,34,116,58,1,0,45,13,0,24,131,24,14,1,3,0,0,3,1,25,58,0,55,47,118,123,36,52,51,35,0,43,21,5,11,21,6,0,7,0,3,1,0,0,1,0,0,1,16,8,0,3,92,39,56,48,3,39,0,7,0,0,8,0,4,11,6,11,97,16,0,36,0,0,0,2,6,8,22,58,12,0,43,4,0,0,12,2,0,18,23,0,13,0,30,0,15,0,1,19,123,56,30,85,78,0,61,117,6,12,26,67,23,49,15,35,1,23,6,25,44,23,30,79,184,45,10,82,22,2,0,92,129,0,8,0,0,0,0,14,22,96,49,122,57,42,142,6,46,109,67,0,43,50,76,10,3,56,116,13,58,77,12,0,0,0,0,0,22,7,11,87,40,30,0,0,0,91,17,15,128,99,13,68,37,115,141,25,36,30,76,20,108,98,4,23,0,5,0,4,60,34,5,14,1,0,0,0,39,1,0,0,49,5,0,5,12,8,2,14,60,23,6,18,69,0,6,54,109,22,26,91,38,3,2,147,99,46,98,9,0,16,130,0,4,5,0,19,104,41,21,2,4,26,105,109,16,2,97,85,40,64,20,114,65,45,102,35,76,81,24,58,68,100,0,0,0,1,38,11,66,49,60,39,17,41,4,0,1,0,9,35,70,4,0,45,46,0,53,176,99,66,20,86,2,3,0,30,48,20,4,0,114,17,3,56,4,71,34,55,63,0,120,97,18,37,8,100,50,6,64,76,14,88,76,0,2,60,48,0,54,0,0,0,2,0,10,27,1,52,76,89,2,63,81,66,16,77,112,51,1,12,0,0,0,4,1,12,6,2,39,34,136,60,2,0,63,15,0,24,128,24,10,1,3,0,0,2,1,10,22,0,37,46,121,121,36,52,22,34,0,25,13,5,9,16,4,0,8,0,5,0,0,0,3,0,0,1,18,11,0,2,89,31,63,52,2,52,0,14,2,3,11,0,5,8,4,14,109,17,0,37,0,1,0,2,5,6,22,51,12,0,37,3,0,0,10,4,0,15,21,1,12,3,35,0,15,0,0,21,127,63,30,86,76,0,61,116,4,12,25,66,24,50,16,44,1,21,6,25,20,17,13,62,100,48,9,81,25,1,0,73,122,0,6,0,0,0,0,13,28,72,59,35,6,8,88,6,54,100,65,0,48,50,76,16,2,55,114,14,62,77,10,0,0,0,1,0,19,6,6,33,7,13,0,0,0,94,17,14,131,98,15,52,22,83,144,26,41,31,76,16,108,101,5,29,0,4,0,2,25,7,4,10,0,0,1,0,56,2,0,0,78,4,1,5,26,12,1,24,69,30,0,22,71,0,5,52,113,20,37,106,42,4,3,77,97,46,99,8,0,16,116,0,4,5,0,23,109,42,18,2,6,19,109,116,6,4,111,55,11,69,37,117,64,53,99,41,67,63,38,26,46,149,201,63,91,0,0,0,1,40,12,68,45,56,38,17,39,4,1,1,0,10,35,70,5,0,44,46,0,53,177,89,63,21,102,3,4,0,30,48,20,5,0,110,16,3,58,3,68,40,72,62,0,146,95,17,38,7,103,48,7,65,78,12,86,77,0,3,61,46,0,45,0,0,0,2,0,11,30,1,54,74,88,3,62,79,68,16,72,111,53,1,11,0,0,0,4,1,12,5,3,45,35,118,60,2,0,51,14,0,23,128,27,10,0,5,0,0,2,0,11,20,0,42,48,121,122,36,52,21,36,0,27,15,6,9,14,4,0,8,0,7,0,0,0,3,0,0,1,22,11,0,2,90,35,64,45,3,48,0,12,3,3,11,0,4,8,4,14,103,18,0,42,0,2,0,1,4,6,22,53,12,0,38,3,0,0,10,5,0,17,21,3,13,3,34,0,21,0,0,21,130,62,32,87,77,0,57,118,3,12,25,62,26,69,13,42,1,22,8,33,12,14,12,47,92,46,7,78,22,4,0,90,138,0,7,0,0,0,0,13,28,68,62,42,7,9,93,5,52,93,62,0,46,53,77,14,2,55,122,13,58,85,13,0,0,0,0,1,20,6,8,33,9,18,0,0,0,91,17,15,135,99,14,53,23,86,144,26,42,32,77,17,109,103,4,26,0,3,0,1,20,6,5,11,0,0,1,0,54,3,0,0,82,4,0,5,26,12,0,21,70,29,0,21,70,0,6,54,109,21,35,99,44,3,2,84,98,45,102,11,0,13,136,0,2,4,0,30,105,42,22,3,4,18,104,115,6,4,103,60,33,68,21,116,62,44,103,37,70,73,33,23,51,141,214

Radius of gyration: 38.0 Å; Cα contacts (8 Å, |Δi|>4): 5720; chains: 6; bounding box: 109×108×101 Å

Organism: Mycobacterium tuberculosis (strain ATCC 25618 / H37Rv) (NCBI:txid83332)

CATH classification: 3.40.50.720 (+1 more: 3.40.50.720)